Protein 5THQ (pdb70)

Organism: NCBI:txid77133

Nearest PDB structures (foldseek):
  5thq-assembly2_D  TM=1.003E+00  e=5.890E-51  uncultured bacterium
  5tii-assembly1_B  TM=9.950E-01  e=1.674E-48  uncultured bacterium
  5tii-assembly2_D  TM=9.959E-01  e=3.265E-48  uncultured bacterium
  5tii-assembly1_A  TM=1.002E+00  e=1.320E-47  uncultured bacterium
  5tii-assembly1_C  TM=9.992E-01  e=3.941E-47  uncultured bacterium

Radius of gyration: 43.69 Å; Cα contacts (8 Å, |Δi|>4): 4883; chains: 8; bounding box: 126×125×75 Å

InterPro domains:
  IPR002347 Short-chain dehydrogenase/reductase SDR [PF13561] (19-251)
  IPR002347 Short-chain dehydrogenase/reductase SDR [PR00080] (86-97)
  IPR002347 Short-chain dehydrogenase/reductase SDR [PR00080] (137-145)
  IPR002347 Short-chain dehydrogenase/reductase SDR [PR00080] (157-176)
  IPR002347 Short-chain dehydrogenase/reductase SDR [PR00081] (11-28)
  IPR002347 Short-chain dehydrogenase/reductase SDR [PR00081] (86-97)
  IPR002347 Short-chain dehydrogenase/reductase SDR [PR00081] (131-147)
  IPR002347 Short-chain dehydrogenase/reductase SDR [PR00081] (157-176)
  IPR002347 Short-chain dehydrogenase/reductase SDR [PR00081] (178-195)
  IPR002347 Short-chain dehydrogenase/reductase SDR [PR00081] (215-235)
  IPR020904 Short-chain dehydrogenase/reductase, conserved site [PS00061] (144-172)
  IPR036291 NAD(P)-binding domain superfamily [SSF51735] (8-251)
  IPR050259 Short-chain dehydrogenases/reductases [PTHR42879] (7-252)

Structure (mmCIF, N/CA/C/O backbone):
data_5THQ
#
_entry.id   5THQ
#
_cell.length_a   105.340
_cell.length_b   86.540
_cell.length_c   106.970
_cell.angle_alpha   90.00
_cell.angle_beta   108.80
_cell.angle_gamma   90.00
#
_symmetry.space_group_name_H-M   'P 1 21 1'
#
loop_
_entity.id
_entity.type
_entity.pdbx_description
1 polymer '3-oxoacyl-ACP reductase'
2 non-polymer 'NADPH DIHYDRO-NICOTINAMIDE-ADENINE-DINUCLEOTIDE PHOSPHATE'
3 water water
#
loop_
_atom_site.group_PDB
_atom_site.id
_atom_site.type_symbol
_atom_site.label_atom_id
_atom_site.label_alt_id
_atom_site.label_comp_id
_atom_site.label_asym_id
_atom_site.label_entity_id
_atom_site.label_seq_id
_atom_site.pdbx_PDB_ins_code
_atom_site.Cartn_x
_atom_site.Cartn_y
_atom_site.Cartn_z
_atom_site.occupancy
_atom_site.B_iso_or_equiv
_atom_site.auth_seq_id
_atom_site.auth_comp_id
_atom_site.auth_asym_id
_atom_site.auth_atom_id
_atom_site.pdbx_PDB_model_num
ATOM 1 N N . LEU A 1 25 ? -24.845 78.974 -36.078 1.00 30.32 5 LEU G N 1
ATOM 2 C CA . LEU A 1 25 ? -26.100 78.748 -35.318 1.00 35.53 5 LEU G CA 1
ATOM 3 C C . LEU A 1 25 ? -26.001 77.534 -34.417 1.00 34.12 5 LEU G C 1
ATOM 4 O O . LEU A 1 25 ? -26.524 77.535 -33.296 1.00 32.28 5 LEU G O 1
ATOM 9 N N . GLY A 1 26 ? -25.365 76.482 -34.929 1.00 31.32 6 GLY G N 1
ATOM 10 C CA . GLY A 1 26 ? -25.132 75.284 -34.143 1.00 35.41 6 GLY G CA 1
ATOM 11 C C . GLY A 1 26 ? -26.374 74.595 -33.620 1.00 32.37 6 GLY G C 1
ATOM 12 O O . GLY A 1 26 ? -26.453 74.304 -32.426 1.00 33.88 6 GLY G O 1
ATOM 13 N N . LEU A 1 27 ? -27.368 74.365 -34.476 1.00 34.66 7 LEU G N 1
ATOM 14 C CA . LEU A 1 27 ? -28.619 73.761 -34.026 1.00 34.29 7 LEU G CA 1
ATOM 15 C C . LEU A 1 27 ? -28.647 72.241 -34.122 1.00 33.84 7 LEU G C 1
ATOM 16 O O . LEU A 1 27 ? -29.429 71.612 -33.398 1.00 33.22 7 LEU G O 1
ATOM 21 N N . ARG A 1 28 ? -27.831 71.636 -34.983 1.00 33.28 8 ARG G N 1
ATOM 22 C CA . ARG A 1 28 ? -27.903 70.190 -35.186 1.00 35.15 8 ARG G CA 1
ATOM 23 C C . ARG A 1 28 ? -27.662 69.444 -33.884 1.00 33.26 8 ARG G C 1
ATOM 24 O O . ARG A 1 28 ? -26.660 69.674 -33.200 1.00 34.54 8 ARG G O 1
ATOM 32 N N . GLY A 1 29 ? -28.594 68.553 -33.540 1.00 32.46 9 GLY G N 1
ATOM 33 C CA . GLY A 1 29 ? -28.499 67.721 -32.356 1.00 32.20 9 GLY G CA 1
ATOM 34 C C . GLY A 1 29 ? -29.336 68.186 -31.184 1.00 34.28 9 GLY G C 1
ATOM 35 O O . GLY A 1 29 ? -29.578 67.395 -30.258 1.00 34.95 9 GLY G O 1
ATOM 36 N N . LYS A 1 30 ? -29.798 69.437 -31.202 1.00 29.50 10 LYS G N 1
ATOM 37 C CA . LYS A 1 30 ? -30.664 69.933 -30.140 1.00 36.07 10 LYS G CA 1
ATOM 38 C C . LYS A 1 30 ? -32.021 69.217 -30.162 1.00 30.98 10 LYS G C 1
ATOM 39 O O . LYS A 1 30 ? -32.434 68.610 -31.156 1.00 29.69 10 LYS G O 1
ATOM 45 N N . LYS A 1 31 ? -32.718 69.293 -29.044 1.00 31.00 11 LYS G N 1
ATOM 46 C CA . LYS A 1 31 ? -34.056 68.736 -28.930 1.00 34.96 11 LYS G CA 1
ATOM 47 C C . LYS A 1 31 ? -35.030 69.876 -28.647 1.00 31.55 11 LYS G C 1
ATOM 48 O O . LYS A 1 31 ? -34.797 70.691 -27.736 1.00 33.46 11 LYS G O 1
ATOM 54 N N . ALA A 1 32 ? -36.107 69.947 -29.440 1.00 30.90 12 ALA G N 1
ATOM 55 C CA . ALA A 1 32 ? -37.076 71.035 -29.361 1.00 31.08 12 ALA G CA 1
ATOM 56 C C . ALA A 1 32 ? -38.484 70.482 -29.230 1.00 29.90 12 ALA G C 1
ATOM 57 O O . ALA A 1 32 ? -38.791 69.406 -29.735 1.00 31.06 12 ALA G O 1
ATOM 59 N N . LEU A 1 33 ? -39.329 71.234 -28.533 1.00 30.40 13 LEU G N 1
ATOM 60 C CA . LEU A 1 33 ? -40.766 71.004 -28.450 1.00 29.08 13 LEU G CA 1
ATOM 61 C C . LEU A 1 33 ? -41.484 72.201 -29.057 1.00 31.81 13 LEU G C 1
ATOM 62 O O . LEU A 1 33 ? -41.274 73.331 -28.620 1.00 29.20 13 LEU G O 1
ATOM 67 N N . VAL A 1 34 ? -42.355 71.959 -30.027 1.00 33.60 14 VAL G N 1
ATOM 68 C CA . VAL A 1 34 ? -43.100 73.016 -30.698 1.00 28.12 14 VAL G CA 1
ATOM 69 C C . VAL A 1 34 ? -44.579 72.661 -30.592 1.00 29.62 14 VAL G C 1
ATOM 70 O O . VAL A 1 34 ? -45.017 71.664 -31.175 1.00 29.47 14 VAL G O 1
ATOM 74 N N . THR A 1 35 ? -45.356 73.465 -29.865 1.00 29.26 15 THR G N 1
ATOM 75 C CA . THR A 1 35 ? -46.781 73.158 -29.792 1.00 31.27 15 THR G CA 1
ATOM 76 C C . THR A 1 35 ? -47.530 73.672 -31.019 1.00 30.97 15 THR G C 1
ATOM 77 O O . THR A 1 35 ? -47.179 74.692 -31.609 1.00 31.70 15 THR G O 1
ATOM 81 N N . GLY A 1 36 ? -48.558 72.929 -31.414 1.00 30.82 16 GLY G N 1
ATOM 82 C CA . GLY A 1 36 ? -49.370 73.309 -32.550 1.00 32.43 16 GLY G CA 1
ATOM 83 C C . GLY A 1 36 ? -48.618 73.277 -33.861 1.00 30.67 16 GLY G C 1
ATOM 84 O O . GLY A 1 36 ? -48.580 74.265 -34.597 1.00 32.20 16 GLY G O 1
ATOM 85 N N . GLY A 1 37 ? -48.033 72.133 -34.179 1.00 32.32 17 GLY G N 1
ATOM 86 C CA . GLY A 1 37 ? -47.161 72.030 -35.319 1.00 32.58 17 GLY G CA 1
ATOM 87 C C . GLY A 1 37 ? -47.766 71.476 -36.573 1.00 33.72 17 GLY G C 1
ATOM 88 O O . GLY A 1 37 ? -47.049 71.334 -37.565 1.00 30.94 17 GLY G O 1
ATOM 89 N N . SER A 1 38 ? -49.063 71.176 -36.594 1.00 32.11 18 SER G N 1
ATOM 90 C CA . SER A 1 38 ? -49.591 70.493 -37.769 1.00 31.42 18 SER G CA 1
ATOM 91 C C . SER A 1 38 ? -49.900 71.444 -38.912 1.00 31.07 18 SER G C 1
ATOM 92 O O . SER A 1 38 ? -49.927 71.004 -40.064 1.00 31.49 18 SER G O 1
ATOM 95 N N . ARG A 1 39 ? -50.152 72.719 -38.622 1.00 30.58 19 ARG G N 1
ATOM 96 C CA . ARG A 1 39 ? -50.580 73.694 -39.616 1.00 32.93 19 ARG G CA 1
ATOM 97 C C . ARG A 1 39 ? -49.873 75.010 -39.355 1.00 31.12 19 ARG G C 1
ATOM 98 O O . ARG A 1 39 ? -49.386 75.257 -38.253 1.00 29.49 19 ARG G O 1
ATOM 106 N N . GLY A 1 40 ? -49.852 75.859 -40.386 1.00 31.65 20 GLY G N 1
ATOM 107 C CA . GLY A 1 40 ? -49.479 77.251 -40.242 1.00 29.29 20 GLY G CA 1
ATOM 108 C C . GLY A 1 40 ? -48.062 77.477 -39.745 1.00 29.86 20 GLY G C 1
ATOM 109 O O . GLY A 1 40 ? -47.093 76.813 -40.161 1.00 25.81 20 GLY G O 1
ATOM 110 N N . VAL A 1 41 ? -47.948 78.450 -38.830 1.00 29.35 21 VAL G N 1
ATOM 111 C CA . VAL A 1 41 ? -46.642 78.865 -38.328 1.00 32.90 21 VAL G CA 1
ATOM 112 C C . VAL A 1 41 ? -45.924 77.683 -37.689 1.00 28.84 21 VAL G C 1
ATOM 113 O O . VAL A 1 41 ? -44.727 77.445 -37.926 1.00 27.30 21 VAL G O 1
ATOM 117 N N . GLY A 1 42 ? -46.643 76.928 -36.866 1.00 28.73 22 GLY G N 1
ATOM 118 C CA . GLY A 1 42 ? -46.010 75.825 -36.173 1.00 28.00 22 GLY G CA 1
ATOM 119 C C . GLY A 1 42 ? -45.451 74.793 -37.131 1.00 27.83 22 GLY G C 1
ATOM 120 O O . GLY A 1 42 ? -44.317 74.351 -36.977 1.00 28.50 22 GLY G O 1
ATOM 121 N N . ARG A 1 43 ? -46.202 74.467 -38.181 1.00 26.79 23 ARG G N 1
ATOM 122 C CA . ARG A 1 43 ? -45.710 73.507 -39.159 1.00 28.21 23 ARG G CA 1
ATOM 123 C C . ARG A 1 43 ? -44.432 73.996 -39.818 1.00 31.14 23 ARG G C 1
ATOM 124 O O . ARG A 1 43 ? -43.481 73.217 -39.993 1.00 31.78 23 ARG G O 1
ATOM 132 N N . GLY A 1 44 ? -44.385 75.282 -40.189 1.00 28.15 24 GLY G N 1
ATOM 133 C CA . GLY A 1 44 ? -43.162 75.794 -40.789 1.00 29.37 24 GLY G CA 1
ATOM 134 C C . GLY A 1 44 ? -41.978 75.721 -39.841 1.00 28.32 24 GLY G C 1
ATOM 135 O O . GLY A 1 44 ? -40.866 75.352 -40.236 1.00 31.49 24 GLY G O 1
ATOM 136 N N . VAL A 1 45 ? -42.212 76.027 -38.566 1.00 26.22 25 VAL G N 1
ATOM 137 C CA . VAL A 1 45 ? -41.127 75.998 -37.596 1.00 26.04 25 VAL G CA 1
ATOM 138 C C . VAL A 1 45 ? -40.672 74.562 -37.349 1.00 29.73 25 VAL G C 1
ATOM 139 O O . VAL A 1 45 ? -39.472 74.284 -37.219 1.00 28.87 25 VAL G O 1
ATOM 143 N N . VAL A 1 46 ? -41.625 73.640 -37.242 1.00 29.88 26 VAL G N 1
ATOM 144 C CA . VAL A 1 46 ? -41.298 72.230 -37.073 1.00 29.69 26 VAL G CA 1
ATOM 145 C C . VAL A 1 46 ? -40.413 71.754 -38.213 1.00 27.38 26 VAL G C 1
ATOM 146 O O . VAL A 1 46 ? -39.316 71.235 -37.990 1.00 26.26 26 VAL G O 1
ATOM 150 N N . LEU A 1 47 ? -40.865 71.953 -39.453 1.00 28.18 27 LEU G N 1
ATOM 151 C CA . LEU A 1 47 ? -40.133 71.415 -40.592 1.00 31.53 27 LEU G CA 1
ATOM 152 C C . LEU A 1 47 ? -38.765 72.063 -40.746 1.00 30.91 27 LEU G C 1
ATOM 153 O O . LEU A 1 47 ? -37.786 71.373 -41.046 1.00 29.82 27 LEU G O 1
ATOM 158 N N . ALA A 1 48 ? -38.675 73.380 -40.538 1.00 32.20 28 ALA G N 1
ATOM 159 C CA . ALA A 1 48 ? -37.390 74.065 -40.669 1.00 32.81 28 ALA G CA 1
ATOM 160 C C . ALA A 1 48 ? -36.413 73.610 -39.586 1.00 31.77 28 ALA G C 1
ATOM 161 O O . ALA A 1 48 ? -35.220 73.418 -39.850 1.00 28.36 28 ALA G O 1
ATOM 163 N N . LEU A 1 49 ? -36.891 73.451 -38.352 1.00 28.85 29 LEU G N 1
ATOM 164 C CA . LEU A 1 49 ? -35.991 72.951 -37.325 1.00 28.09 29 LEU G CA 1
ATOM 165 C C . LEU A 1 49 ? -35.566 71.525 -37.627 1.00 32.98 29 LEU G C 1
ATOM 166 O O . LEU A 1 49 ? -34.386 71.181 -37.484 1.00 34.44 29 LEU G O 1
ATOM 171 N N . ALA A 1 50 ? -36.502 70.698 -38.107 1.00 30.04 30 ALA G N 1
ATOM 172 C CA . ALA A 1 50 ? -36.180 69.303 -38.406 1.00 35.26 30 ALA G CA 1
ATOM 173 C C . ALA A 1 50 ? -35.126 69.213 -39.509 1.00 32.65 30 ALA G C 1
ATOM 174 O O . ALA A 1 50 ? -34.141 68.476 -39.387 1.00 32.73 30 ALA G O 1
ATOM 176 N N . ARG A 1 51 ? -35.308 69.984 -40.584 1.00 29.41 31 ARG G N 1
ATOM 177 C CA . ARG A 1 51 ? -34.357 69.971 -41.687 1.00 35.25 31 ARG G CA 1
ATOM 178 C C . ARG A 1 51 ? -32.996 70.495 -41.285 1.00 32.96 31 ARG G C 1
ATOM 179 O O . ARG A 1 51 ? -32.016 70.154 -41.939 1.00 36.95 31 ARG G O 1
ATOM 187 N N . ALA A 1 52 ? -32.913 71.285 -40.216 1.00 31.68 32 ALA G N 1
ATOM 188 C CA . ALA A 1 52 ? -31.628 71.701 -39.683 1.00 35.17 32 ALA G CA 1
ATOM 189 C C . ALA A 1 52 ? -31.020 70.661 -38.763 1.00 34.79 32 ALA G C 1
ATOM 190 O O . ALA A 1 52 ? -29.974 70.921 -38.185 1.00 34.52 32 ALA G O 1
ATOM 192 N N . GLY A 1 53 ? -31.632 69.490 -38.616 1.00 38.33 33 GLY G N 1
ATOM 193 C CA . GLY A 1 53 ? -31.056 68.469 -37.767 1.00 32.25 33 GLY G CA 1
ATOM 194 C C . GLY A 1 53 ? -31.432 68.591 -36.318 1.00 35.19 33 GLY G C 1
ATOM 195 O O . GLY A 1 53 ? -30.708 68.081 -35.454 1.00 34.29 33 GLY G O 1
ATOM 196 N N . VAL A 1 54 ? -32.509 69.302 -36.021 1.00 33.08 34 VAL G N 1
ATOM 197 C CA . VAL A 1 54 ? -33.055 69.373 -34.679 1.00 31.16 34 VAL G CA 1
ATOM 198 C C . VAL A 1 54 ? -34.091 68.260 -34.538 1.00 34.73 34 VAL G C 1
ATOM 199 O O . VAL A 1 54 ? -34.933 68.076 -35.430 1.00 32.14 34 VAL G O 1
ATOM 203 N N . ASP A 1 55 ? -34.039 67.525 -33.421 1.00 31.12 35 ASP G N 1
ATOM 204 C CA . ASP A 1 55 ? -35.088 66.563 -33.074 1.00 36.89 35 ASP G CA 1
ATOM 205 C C . ASP A 1 55 ? -36.295 67.331 -32.548 1.00 34.33 35 ASP G C 1
ATOM 206 O O . ASP A 1 55 ? -36.182 68.077 -31.566 1.00 28.86 35 ASP G O 1
ATOM 211 N N . VAL A 1 56 ? -37.431 67.187 -33.232 1.00 33.06 36 VAL G N 1
ATOM 212 C CA . VAL A 1 56 ? -38.614 68.003 -32.985 1.00 34.82 36 VAL G CA 1
ATOM 213 C C . VAL A 1 56 ? -39.735 67.133 -32.437 1.00 34.51 36 VAL G C 1
ATOM 214 O O . VAL A 1 56 ? -40.152 66.158 -33.074 1.00 34.91 36 VAL G O 1
ATOM 218 N N . PHE A 1 57 ? -40.257 67.529 -31.285 1.00 37.13 37 PHE G N 1
ATOM 219 C CA . PHE A 1 57 ? -41.488 67.004 -30.716 1.00 36.71 37 PHE G CA 1
ATOM 220 C C . PHE A 1 57 ? -42.586 68.047 -30.912 1.00 35.51 37 PHE G C 1
ATOM 221 O O . PHE A 1 57 ? -42.397 69.218 -30.568 1.00 36.68 37 PHE G O 1
ATOM 229 N N . THR A 1 58 ? -43.721 67.648 -31.479 1.00 36.12 38 THR G N 1
ATOM 230 C CA . THR A 1 58 ? -44.810 68.601 -31.650 1.00 36.57 38 THR G CA 1
ATOM 231 C C . THR A 1 58 ? -46.115 67.947 -31.233 1.00 38.37 38 THR G C 1
ATOM 232 O O . THR A 1 58 ? -46.172 66.752 -30.931 1.00 37.37 38 THR G O 1
ATOM 236 N N . CYS A 1 59 ? -47.143 68.776 -31.099 1.00 34.61 39 CYS G N 1
ATOM 237 C CA . CYS A 1 59 ? -48.471 68.298 -30.765 1.00 37.78 39 CYS G CA 1
ATOM 238 C C . CYS A 1 59 ? -49.507 69.101 -31.535 1.00 40.58 39 CYS G C 1
ATOM 239 O O . CYS A 1 59 ? -49.214 70.135 -32.146 1.00 37.18 39 CYS G O 1
ATOM 242 N N . TYR A 1 60 ? -50.737 68.605 -31.474 1.00 38.66 40 TYR G N 1
ATOM 243 C CA . TYR A 1 60 ? -51.887 69.165 -32.170 1.00 42.34 40 TYR G CA 1
ATOM 244 C C . TYR A 1 60 ? -53.139 68.629 -31.488 1.00 40.29 40 TYR G C 1
ATOM 245 O O . TYR A 1 60 ? -53.086 67.672 -30.709 1.00 40.39 40 TYR G O 1
ATOM 254 N N . ARG A 1 61 ? -54.267 69.268 -31.779 1.00 45.01 41 ARG G N 1
ATOM 255 C CA . ARG A 1 61 ? -55.500 68.962 -31.057 1.00 48.34 41 ARG G CA 1
ATOM 256 C C . ARG A 1 61 ? -56.360 67.897 -31.749 1.00 52.40 41 ARG G C 1
ATOM 257 O O . ARG A 1 61 ? -56.849 66.986 -31.088 1.00 46.07 41 ARG G O 1
ATOM 265 N N . GLU A 1 62 ? -56.522 67.924 -33.073 1.00 56.93 42 GLU G N 1
ATOM 266 C CA . GLU A 1 62 ? -57.364 66.945 -33.766 1.00 54.08 42 GLU G CA 1
ATOM 267 C C . GLU A 1 62 ? -56.515 66.218 -34.818 1.00 53.59 42 GLU G C 1
ATOM 268 O O . GLU A 1 62 ? -55.767 66.869 -35.562 1.00 50.84 42 GLU G O 1
ATOM 274 N N . GLU A 1 63 ? -56.678 64.879 -34.968 1.00 50.97 43 GLU G N 1
ATOM 275 C CA . GLU A 1 63 ? -56.043 64.208 -36.110 1.00 48.12 43 GLU G CA 1
ATOM 276 C C . GLU A 1 63 ? -56.665 64.685 -37.416 1.00 47.54 43 GLU G C 1
ATOM 277 O O . GLU A 1 63 ? -57.887 64.751 -37.579 1.00 51.79 43 GLU G O 1
ATOM 283 N N . SER A 1 64 ? -55.823 64.951 -38.381 1.00 42.63 44 SER G N 1
ATOM 284 C CA . SER A 1 64 ? -56.345 65.501 -39.601 1.00 40.51 44 SER G CA 1
ATOM 285 C C . SER A 1 64 ? -55.389 65.150 -40.722 1.00 34.70 44 SER G C 1
ATOM 286 O O . SER A 1 64 ? -54.387 64.461 -40.517 1.00 35.36 44 SER G O 1
ATOM 289 N N . ASP A 1 65 ? -55.729 65.613 -41.918 1.00 32.47 45 ASP G N 1
ATOM 290 C CA . ASP A 1 65 ? -54.800 65.504 -43.026 1.00 41.82 45 ASP G CA 1
ATOM 291 C C . ASP A 1 65 ? -53.471 66.138 -42.667 1.00 37.28 45 ASP G C 1
ATOM 292 O O . ASP A 1 65 ? -52.410 65.593 -42.991 1.00 38.33 45 ASP G O 1
ATOM 297 N N . ALA A 1 66 ? -53.513 67.276 -41.969 1.00 33.32 46 ALA G N 1
ATOM 298 C CA . ALA A 1 66 ? -52.295 68.034 -41.722 1.00 35.72 46 ALA G CA 1
ATOM 299 C C . ALA A 1 66 ? -51.357 67.282 -40.786 1.00 33.81 46 ALA G C 1
ATOM 300 O O . ALA A 1 66 ? -50.148 67.240 -41.017 1.00 33.24 46 ALA G O 1
ATOM 302 N N . SER A 1 67 ? -51.888 66.688 -39.726 1.00 33.49 47 SER G N 1
ATOM 303 C CA . SER A 1 67 ? -51.028 65.964 -38.802 1.00 32.49 47 SER G CA 1
ATOM 304 C C . SER A 1 67 ? -50.462 64.697 -39.433 1.00 33.30 47 SER G C 1
ATOM 305 O O . SER A 1 67 ? -49.303 64.341 -39.180 1.00 34.88 47 SER G O 1
ATOM 308 N N . ALA A 1 68 ? -51.273 63.980 -40.223 1.00 33.22 48 ALA G N 1
ATOM 309 C CA . ALA A 1 68 ? -50.792 62.756 -40.865 1.00 33.76 48 ALA G CA 1
ATOM 310 C C . ALA A 1 68 ? -49.710 63.063 -41.892 1.00 30.41 48 ALA G C 1
ATOM 311 O O . ALA A 1 68 ? -48.681 62.376 -41.953 1.00 30.44 48 ALA G O 1
ATOM 313 N N . SER A 1 69 ? -49.953 64.066 -42.739 1.00 29.74 49 SER G N 1
ATOM 314 C CA . SER A 1 69 ? -48.950 64.461 -43.717 1.00 31.32 49 SER G CA 1
ATOM 315 C C . SER A 1 69 ? -47.722 65.033 -43.021 1.00 34.04 49 SER G C 1
ATOM 316 O O . SER A 1 69 ? -46.586 64.810 -43.464 1.00 33.15 49 SER G O 1
ATOM 319 N N . LEU A 1 70 ? -47.922 65.742 -41.906 1.00 30.03 50 LEU G N 1
ATOM 320 C CA . LEU A 1 70 ? -46.775 66.199 -41.136 1.00 30.05 50 LEU G CA 1
ATOM 321 C C . LEU A 1 70 ? -45.919 65.014 -40.719 1.00 31.37 50 LEU G C 1
ATOM 322 O O . LEU A 1 70 ? -44.702 64.996 -40.954 1.00 30.02 50 LEU G O 1
ATOM 327 N N . ALA A 1 71 ? -46.555 63.991 -40.128 1.00 31.50 51 ALA G N 1
ATOM 328 C CA . ALA A 1 71 ? -45.835 62.783 -39.718 1.00 32.19 51 ALA G CA 1
ATOM 329 C C . ALA A 1 71 ? -45.110 62.115 -40.898 1.00 28.10 51 ALA G C 1
ATOM 330 O O . ALA A 1 71 ? -43.977 61.637 -40.748 1.00 30.87 51 ALA G O 1
ATOM 332 N N . ARG A 1 72 ? -45.722 62.107 -42.088 1.00 30.03 52 ARG G N 1
ATOM 333 C CA . ARG A 1 72 ? -45.015 61.571 -43.259 1.00 34.36 52 ARG G CA 1
ATOM 334 C C . ARG A 1 72 ? -43.775 62.405 -43.646 1.00 35.68 52 ARG G C 1
ATOM 335 O O . ARG A 1 72 ? -42.716 61.830 -43.893 1.00 34.11 52 ARG G O 1
ATOM 343 N N . GLU A 1 73 ? -43.833 63.748 -43.689 1.00 35.80 53 GLU G N 1
ATOM 344 C CA . GLU A 1 73 ? -42.541 64.410 -43.954 1.00 40.13 53 GLU G CA 1
ATOM 345 C C . GLU A 1 73 ? -41.527 64.249 -42.843 1.00 33.43 53 GLU G C 1
ATOM 346 O O . GLU A 1 73 ? -40.329 64.160 -43.128 1.00 39.50 53 GLU G O 1
ATOM 352 N N . LEU A 1 74 ? -41.958 64.174 -41.591 1.00 33.97 54 LEU G N 1
ATOM 353 C CA . LEU A 1 74 ? -40.943 64.028 -40.557 1.00 39.85 54 LEU G CA 1
ATOM 354 C C . LEU A 1 74 ? -40.245 62.671 -40.682 1.00 36.84 54 LEU G C 1
ATOM 355 O O . LEU A 1 74 ? -39.028 62.581 -40.491 1.00 40.28 54 LEU G O 1
ATOM 360 N N . LYS A 1 75 ? -40.967 61.614 -41.068 1.00 35.03 55 LYS G N 1
ATOM 361 C CA . LYS A 1 75 ? -40.252 60.348 -41.195 1.00 38.70 55 LYS G CA 1
ATOM 362 C C . LYS A 1 75 ? -39.442 60.305 -42.476 1.00 41.73 55 LYS G C 1
ATOM 363 O O . LYS A 1 75 ? -38.444 59.580 -42.549 1.00 36.81 55 LYS G O 1
ATOM 369 N N . GLN A 1 76 ? -39.845 61.068 -43.496 1.00 42.30 56 GLN G N 1
ATOM 370 C CA . GLN A 1 76 ? -39.013 61.168 -44.691 1.00 42.48 56 GLN G CA 1
ATOM 371 C C . GLN A 1 76 ? -37.682 61.877 -44.399 1.00 44.38 56 GLN G C 1
ATOM 372 O O . GLN A 1 76 ? -36.662 61.520 -44.988 1.00 49.64 56 GLN G O 1
ATOM 378 N N . LEU A 1 77 ? -37.658 62.861 -43.492 1.00 42.93 57 LEU G N 1
ATOM 379 C CA . LEU A 1 77 ? -36.408 63.557 -43.185 1.00 45.43 57 LEU G CA 1
ATOM 380 C C . LEU A 1 77 ? -35.431 62.736 -42.374 1.00 46.67 57 LEU G C 1
ATOM 381 O O . LEU A 1 77 ? -34.222 62.980 -42.453 1.00 49.35 57 LEU G O 1
ATOM 386 N N . GLY A 1 78 ? -35.903 61.789 -41.574 1.00 48.30 58 GLY G N 1
ATOM 387 C CA . GLY A 1 78 ? -34.992 61.160 -40.646 1.00 47.48 58 GLY G CA 1
ATOM 388 C C . GLY A 1 78 ? -34.874 62.049 -39.429 1.00 48.12 58 GLY G C 1
ATOM 389 O O . GLY A 1 78 ? -35.457 63.131 -39.356 1.00 52.42 58 GLY G O 1
ATOM 390 N N . GLY A 1 79 ? -34.138 61.579 -38.437 1.00 48.81 59 GLY G N 1
ATOM 391 C CA . GLY A 1 79 ? -34.026 62.310 -37.198 1.00 45.10 59 GLY G CA 1
ATOM 392 C C . GLY A 1 79 ? -35.125 61.780 -36.299 1.00 45.80 59 GLY G C 1
ATOM 393 O O . GLY A 1 79 ? -36.025 61.063 -36.736 1.00 46.15 59 GLY G O 1
ATOM 394 N N . ASP A 1 80 ? -35.066 62.132 -35.016 1.00 45.49 60 ASP G N 1
ATOM 395 C CA . ASP A 1 80 ? -35.951 61.502 -34.035 1.00 45.69 60 ASP G CA 1
ATOM 396 C C . ASP A 1 80 ? -37.087 62.471 -33.681 1.00 44.01 60 ASP G C 1
ATOM 397 O O . ASP A 1 80 ? -37.043 63.193 -32.684 1.00 42.97 60 ASP G O 1
ATOM 402 N N . HIS A 1 81 ? -38.141 62.459 -34.504 1.00 43.89 61 HIS G N 1
ATOM 403 C CA . HIS A 1 81 ? -39.247 63.401 -34.368 1.00 42.80 61 HIS G CA 1
ATOM 404 C C . HIS A 1 81 ? -40.509 62.683 -33.904 1.00 44.65 61 HIS G C 1
ATOM 405 O O . HIS A 1 81 ? -40.723 61.507 -34.205 1.00 44.68 61 HIS G O 1
ATOM 412 N N . HIS A 1 82 ? -41.358 63.420 -33.193 1.00 40.04 62 HIS G N 1
ATOM 413 C CA . HIS A 1 82 ? -42.579 62.864 -32.640 1.00 42.72 62 HIS G CA 1
ATOM 414 C C . HIS A 1 82 ? -43.686 63.904 -32.675 1.00 40.61 62 HIS G C 1
ATOM 415 O O . HIS A 1 82 ? -43.467 65.078 -32.370 1.00 42.88 62 HIS G O 1
ATOM 422 N N . ALA A 1 83 ? -44.873 63.448 -33.036 1.00 42.91 63 ALA G N 1
ATOM 423 C CA . ALA A 1 83 ? -46.074 64.261 -33.109 1.00 44.68 63 ALA G CA 1
ATOM 424 C C . ALA A 1 83 ? -47.157 63.504 -32.369 1.00 46.11 63 ALA G C 1
ATOM 425 O O . ALA A 1 83 ? -47.485 62.377 -32.745 1.00 45.99 63 ALA G O 1
ATOM 427 N N . LEU A 1 84 ? -47.665 64.087 -31.290 1.00 45.83 64 LEU G N 1
ATOM 428 C CA . LEU A 1 84 ? -48.681 63.453 -30.473 1.00 42.40 64 LEU G CA 1
ATOM 429 C C . LEU A 1 84 ? -49.897 64.362 -30.418 1.00 48.18 64 LEU G C 1
ATOM 430 O O . LEU A 1 84 ? -49.774 65.576 -30.572 1.00 44.53 64 LEU G O 1
ATOM 435 N N . ARG A 1 85 ? -51.080 63.781 -30.196 1.00 46.40 65 ARG G N 1
ATOM 436 C CA . ARG A 1 85 ? -52.240 64.576 -29.794 1.00 47.26 65 ARG G CA 1
ATOM 437 C C . ARG A 1 85 ? -52.092 65.055 -28.380 1.00 45.37 65 ARG G C 1
ATOM 438 O O . ARG A 1 85 ? -51.791 64.266 -27.484 1.00 46.72 65 ARG G O 1
ATOM 446 N N . ALA A 1 86 ? -52.429 66.319 -28.168 1.00 43.03 66 ALA G N 1
ATOM 447 C CA . ALA A 1 86 ? -52.641 66.818 -26.818 1.00 38.81 66 ALA G CA 1
ATOM 448 C C . ALA A 1 86 ? -53.434 68.113 -26.905 1.00 39.47 66 ALA G C 1
ATOM 449 O O . ALA A 1 86 ? -52.968 69.090 -27.500 1.00 40.37 66 ALA G O 1
ATOM 451 N N . ASP A 1 87 ? -54.639 68.117 -26.354 1.00 43.32 67 ASP G N 1
ATOM 452 C CA . ASP A 1 87 ? -55.443 69.332 -26.274 1.00 40.02 67 ASP G CA 1
ATOM 453 C C . ASP A 1 87 ? -54.907 70.172 -25.117 1.00 42.17 67 ASP G C 1
ATOM 454 O O . ASP A 1 87 ? -55.087 69.817 -23.947 1.00 42.73 67 ASP G O 1
ATOM 459 N N . LEU A 1 88 ? -54.261 71.302 -25.441 1.00 40.75 68 LEU G N 1
ATOM 460 C CA . LEU A 1 88 ? -53.639 72.124 -24.402 1.00 38.02 68 LEU G CA 1
ATOM 461 C C . LEU A 1 88 ? -54.648 72.784 -23.484 1.00 37.62 68 LEU G C 1
ATOM 462 O O . LEU A 1 88 ? -54.260 73.260 -22.408 1.00 37.98 68 LEU G O 1
ATOM 467 N N . ALA A 1 89 ? -55.928 72.797 -23.862 1.00 40.41 69 ALA G N 1
ATOM 468 C CA . ALA A 1 89 ? -56.960 73.268 -22.950 1.00 38.59 69 ALA G CA 1
ATOM 469 C C . ALA A 1 89 ? -57.133 72.346 -21.751 1.00 42.16 69 ALA G C 1
ATOM 470 O O . ALA A 1 89 ? -57.674 72.788 -20.732 1.00 43.32 69 ALA G O 1
ATOM 472 N N . ASP A 1 90 ? -56.606 71.118 -21.815 1.00 42.07 70 ASP G N 1
ATOM 473 C CA . ASP A 1 90 ? -56.772 70.118 -20.758 1.00 44.15 70 ASP G CA 1
ATOM 474 C C . ASP A 1 90 ? -55.463 69.904 -20.004 1.00 44.05 70 ASP G C 1
ATOM 475 O O . ASP A 1 90 ? -54.537 69.269 -20.547 1.00 42.82 70 ASP G O 1
ATOM 480 N N . PRO A 1 91 ? -55.349 70.352 -18.751 1.00 42.33 71 PRO G N 1
ATOM 481 C CA . PRO A 1 91 ? -54.065 70.193 -18.047 1.00 44.31 71 PRO G CA 1
ATOM 482 C C . PRO A 1 91 ? -53.607 68.741 -17.966 1.00 45.69 71 PRO G C 1
ATOM 483 O O . PRO A 1 91 ? -52.395 68.471 -18.047 1.00 46.16 71 PRO G O 1
ATOM 487 N N . LYS A 1 92 ? -54.555 67.797 -17.866 1.00 50.94 72 LYS G N 1
ATOM 488 C CA . LYS A 1 92 ? -54.221 66.374 -17.821 1.00 47.92 72 LYS G CA 1
ATOM 489 C C . LYS A 1 92 ? -53.442 65.958 -19.061 1.00 46.02 72 LYS G C 1
ATOM 490 O O . LYS A 1 92 ? -52.415 65.267 -18.973 1.00 49.94 72 LYS G O 1
ATOM 496 N N . GLN A 1 93 ? -53.935 66.361 -20.238 1.00 42.88 73 GLN G N 1
ATOM 497 C CA . GLN A 1 93 ? -53.273 65.980 -21.487 1.00 44.13 73 GLN G CA 1
ATOM 498 C C . GLN A 1 93 ? -51.920 66.675 -21.642 1.00 40.68 73 GLN G C 1
ATOM 499 O O . GLN A 1 93 ? -51.017 66.137 -22.286 1.00 37.06 73 GLN G O 1
ATOM 505 N N . ILE A 1 94 ? -51.745 67.849 -21.034 1.00 41.24 74 ILE G N 1
ATOM 506 C CA . ILE A 1 94 ? -50.430 68.477 -21.057 1.00 42.72 74 ILE G CA 1
ATOM 507 C C . ILE A 1 94 ? -49.458 67.648 -20.246 1.00 41.42 74 ILE G C 1
ATOM 508 O O . ILE A 1 94 ? -48.306 67.439 -20.655 1.00 40.58 74 ILE G O 1
ATOM 513 N N . ALA A 1 95 ? -49.910 67.167 -19.081 1.00 43.42 75 ALA G N 1
ATOM 514 C CA . ALA A 1 95 ? -49.088 66.271 -18.267 1.00 42.35 75 ALA G CA 1
ATOM 515 C C . ALA A 1 95 ? -48.702 65.015 -19.039 1.00 38.85 75 ALA G C 1
ATOM 516 O O . ALA A 1 95 ? -47.540 64.588 -19.002 1.00 42.26 75 ALA G O 1
ATOM 518 N N . GLU A 1 96 ? -49.663 64.404 -19.742 1.00 42.15 76 GLU G N 1
ATOM 519 C CA . GLU A 1 96 ? -49.352 63.188 -20.483 1.00 40.96 76 GLU G CA 1
ATOM 520 C C . GLU A 1 96 ? -48.374 63.473 -21.614 1.00 43.99 76 GLU G C 1
ATOM 521 O O . GLU A 1 96 ? -47.424 62.707 -21.836 1.00 39.47 76 GLU G O 1
ATOM 527 N N . LEU A 1 97 ? -48.610 64.563 -22.358 1.00 44.52 77 LEU G N 1
ATOM 528 C CA . LEU A 1 97 ? -47.659 65.026 -23.362 1.00 40.39 77 LEU G CA 1
ATOM 529 C C . LEU A 1 97 ? -46.246 65.098 -22.800 1.00 39.43 77 LEU G C 1
ATOM 530 O O . LEU A 1 97 ? -45.291 64.636 -23.430 1.00 38.15 77 LEU G O 1
ATOM 535 N N . PHE A 1 98 ? -46.096 65.657 -21.604 1.00 36.51 78 PHE G N 1
ATOM 536 C CA . PHE A 1 98 ? -44.752 65.795 -21.072 1.00 39.64 78 PHE G CA 1
ATOM 537 C C . PHE A 1 98 ? -44.202 64.503 -20.494 1.00 44.93 78 PHE G C 1
ATOM 538 O O . PHE A 1 98 ? -42.975 64.371 -20.396 1.00 46.57 78 PHE G O 1
ATOM 546 N N . GLN A 1 99 ? -45.068 63.539 -20.149 1.00 46.77 79 GLN G N 1
ATOM 547 C CA . GLN A 1 99 ? -44.603 62.169 -19.925 1.00 48.07 79 GLN G CA 1
ATOM 548 C C . GLN A 1 99 ? -43.928 61.612 -21.175 1.00 44.22 79 GLN G C 1
ATOM 549 O O . GLN A 1 99 ? -42.814 61.070 -21.110 1.00 46.53 79 GLN G O 1
ATOM 555 N N . GLU A 1 100 ? -44.589 61.739 -22.333 1.00 42.60 80 GLU G N 1
ATOM 556 C CA . GLU A 1 100 ? -43.966 61.195 -23.538 1.00 46.69 80 GLU G CA 1
ATOM 557 C C . GLU A 1 100 ? -42.738 61.985 -23.974 1.00 46.50 80 GLU G C 1
ATOM 558 O O . GLU A 1 100 ? -41.775 61.383 -24.473 1.00 47.94 80 GLU G O 1
ATOM 564 N N . VAL A 1 101 ? -42.728 63.311 -23.790 1.00 43.79 81 VAL G N 1
ATOM 565 C CA . VAL A 1 101 ? -41.517 64.073 -24.114 1.00 42.96 81 VAL G CA 1
ATOM 566 C C . VAL A 1 101 ? -40.368 63.639 -23.214 1.00 42.60 81 VAL G C 1
ATOM 567 O O . VAL A 1 101 ? -39.233 63.435 -23.677 1.00 41.92 81 VAL G O 1
ATOM 571 N N . GLY A 1 102 ? -40.652 63.460 -21.920 1.00 42.97 82 GLY G N 1
ATOM 572 C CA . GLY A 1 102 ? -39.617 63.019 -21.003 1.00 42.43 82 GLY G CA 1
ATOM 573 C C . GLY A 1 102 ? -39.065 61.655 -21.371 1.00 50.37 82 GLY G C 1
ATOM 574 O O . GLY A 1 102 ? -37.859 61.418 -21.271 1.00 49.48 82 GLY G O 1
ATOM 575 N N . ARG A 1 103 ? -39.928 60.763 -21.873 1.00 48.16 83 ARG G N 1
ATOM 576 C CA . ARG A 1 103 ? -39.480 59.410 -22.180 1.00 47.62 83 ARG G CA 1
ATOM 577 C C . ARG A 1 103 ? -38.727 59.299 -23.502 1.00 51.10 83 ARG G C 1
ATOM 578 O O . ARG A 1 103 ? -37.751 58.546 -23.585 1.00 52.43 83 ARG G O 1
ATOM 586 N N . ARG A 1 104 ? -39.167 59.989 -24.559 1.00 48.86 84 ARG G N 1
ATOM 587 C CA . ARG A 1 104 ? -38.467 59.859 -25.842 1.00 47.41 84 ARG G CA 1
ATOM 588 C C . ARG A 1 104 ? -37.234 60.758 -25.957 1.00 46.04 84 ARG G C 1
ATOM 589 O O . ARG A 1 104 ? -36.271 60.389 -26.633 1.00 45.95 84 ARG G O 1
ATOM 597 N N . PHE A 1 105 ? -37.246 61.932 -25.339 1.00 46.74 85 PHE G N 1
ATOM 598 C CA . PHE A 1 105 ? -36.147 62.883 -25.462 1.00 40.43 85 PHE G CA 1
ATOM 599 C C . PHE A 1 105 ? -35.265 62.928 -24.222 1.00 42.70 85 PHE G C 1
ATOM 600 O O . PHE A 1 105 ? -34.044 63.062 -24.334 1.00 44.11 85 PHE G O 1
ATOM 608 N N . GLY A 1 106 ? -35.872 62.855 -23.042 1.00 46.99 86 GLY G N 1
ATOM 609 C CA . GLY A 1 106 ? -35.157 62.917 -21.782 1.00 43.30 86 GLY G CA 1
ATOM 610 C C . GLY A 1 106 ? -34.822 64.332 -21.356 1.00 46.02 86 GLY G C 1
ATOM 611 O O . GLY A 1 106 ? -34.958 64.678 -20.178 1.00 47.17 86 GLY G O 1
ATOM 612 N N . THR A 1 107 ? -34.425 65.174 -22.310 1.00 46.56 87 THR G N 1
ATOM 613 C CA . THR A 1 107 ? -34.134 66.582 -22.053 1.00 46.48 87 THR G CA 1
ATOM 614 C C . THR A 1 107 ? -34.615 67.409 -23.236 1.00 40.73 87 THR G C 1
ATOM 615 O O . THR A 1 107 ? -34.912 66.883 -24.312 1.00 41.84 87 THR G O 1
ATOM 619 N N . LEU A 1 108 ? -34.653 68.722 -23.039 1.00 42.80 88 LEU G N 1
ATOM 620 C CA . LEU A 1 108 ? -34.993 69.664 -24.095 1.00 39.64 88 LEU G CA 1
ATOM 621 C C . LEU A 1 108 ? -33.983 70.800 -24.148 1.00 39.06 88 LEU G C 1
ATOM 622 O O . LEU A 1 108 ? -33.398 71.200 -23.137 1.00 41.22 88 LEU G O 1
ATOM 627 N N . ASP A 1 109 ? -33.779 71.323 -25.342 1.00 33.06 89 ASP G N 1
ATOM 628 C CA . ASP A 1 109 ? -33.039 72.563 -25.471 1.00 33.64 89 ASP G CA 1
ATOM 629 C C . ASP A 1 109 ? -33.931 73.749 -25.828 1.00 33.09 89 ASP G C 1
ATOM 630 O O . ASP A 1 109 ? -33.684 74.855 -25.346 1.00 29.16 89 ASP G O 1
ATOM 635 N N . VAL A 1 110 ? -35.019 73.527 -26.568 1.00 32.08 90 VAL G N 1
ATOM 636 C CA . VAL A 1 110 ? -35.855 74.615 -27.064 1.00 32.33 90 VAL G CA 1
ATOM 637 C C . VAL A 1 110 ? -37.323 74.295 -26.791 1.00 28.44 90 VAL G C 1
ATOM 638 O O . VAL A 1 110 ? -37.765 73.164 -27.004 1.00 25.54 90 VAL G O 1
ATOM 642 N N . VAL A 1 111 ? -38.087 75.296 -26.343 1.00 29.44 91 VAL G N 1
ATOM 643 C CA . VAL A 1 111 ? -39.545 75.191 -26.274 1.00 25.45 91 VAL G CA 1
ATOM 644 C C . VAL A 1 111 ? -40.160 76.333 -27.076 1.00 27.88 91 VAL G C 1
ATOM 645 O O . VAL A 1 111 ? -39.838 77.499 -26.849 1.00 29.05 91 VAL G O 1
ATOM 649 N N . VAL A 1 112 ? -41.081 76.005 -27.974 1.00 27.22 92 VAL G N 1
ATOM 650 C CA . VAL A 1 112 ? -41.820 76.989 -28.735 1.00 26.57 92 VAL G CA 1
ATOM 651 C C . VAL A 1 112 ? -43.301 76.843 -28.396 1.00 27.33 92 VAL G C 1
ATOM 652 O O . VAL A 1 112 ? -43.974 75.914 -28.873 1.00 27.46 92 VAL G O 1
ATOM 656 N N . ASN A 1 113 ? -43.809 77.784 -27.593 1.00 28.52 93 ASN G N 1
ATOM 657 C CA . ASN A 1 113 ? -45.234 77.945 -27.325 1.00 28.07 93 ASN G CA 1
ATOM 658 C C . ASN A 1 113 ? -45.842 78.606 -28.535 1.00 26.14 93 ASN G C 1
ATOM 659 O O . ASN A 1 113 ? -45.855 79.832 -28.660 1.00 27.04 93 ASN G O 1
ATOM 664 N N . ASN A 1 114 ? -46.364 77.788 -29.432 1.00 29.94 94 ASN G N 1
ATOM 665 C CA . ASN A 1 114 ? -46.975 78.279 -30.655 1.00 28.97 94 ASN G CA 1
ATOM 666 C C . ASN A 1 114 ? -48.469 78.027 -30.732 1.00 27.92 94 ASN G C 1
ATOM 667 O O . ASN A 1 114 ? -49.181 78.840 -31.322 1.00 27.09 94 ASN G O 1
ATOM 672 N N . ALA A 1 115 ? -48.976 76.956 -30.124 1.00 28.54 95 ALA G N 1
ATOM 673 C CA . ALA A 1 115 ? -50.401 76.658 -30.281 1.00 34.91 95 ALA G CA 1
ATOM 674 C C . ALA A 1 115 ? -51.244 77.839 -29.802 1.00 34.73 95 ALA G C 1
ATOM 675 O O . ALA A 1 115 ? -50.994 78.424 -28.739 1.00 29.95 95 ALA G O 1
ATOM 677 N N . GLY A 1 116 ? -52.223 78.208 -30.618 1.00 35.42 96 GLY G N 1
ATOM 678 C CA . GLY A 1 116 ? -53.087 79.323 -30.297 1.00 29.77 96 GLY G CA 1
ATOM 679 C C . GLY A 1 116 ? -54.352 79.226 -31.108 1.00 32.19 96 GLY G C 1
ATOM 680 O O . GLY A 1 116 ? -54.381 78.600 -32.173 1.00 33.16 96 GLY G O 1
ATOM 681 N N . VAL A 1 117 ? -55.418 79.817 -30.577 1.00 30.18 97 VAL G N 1
ATOM 682 C CA . VAL A 1 117 ? -56.708 79.890 -31.243 1.00 29.86 97 VAL G CA 1
ATOM 683 C C . VAL A 1 117 ? -57.196 81.332 -31.221 1.00 29.16 97 VAL G C 1
ATOM 684 O O . VAL A 1 117 ? -56.805 82.144 -30.375 1.00 27.07 97 VAL G O 1
ATOM 688 N N . ILE A 1 118 ? -58.108 81.629 -32.135 1.00 31.61 98 ILE G N 1
ATOM 689 C CA . ILE A 1 118 ? -58.672 82.963 -32.247 1.00 31.51 98 ILE G CA 1
ATOM 690 C C . ILE A 1 118 ? -60.125 82.811 -32.662 1.00 31.24 98 ILE G C 1
ATOM 691 O O . ILE A 1 118 ? -60.519 81.799 -33.244 1.00 39.15 98 ILE G O 1
ATOM 696 N N . SER A 1 119 ? -60.939 83.797 -32.320 1.00 29.20 99 SER G N 1
ATOM 697 C CA . SER A 1 119 ? -62.248 83.896 -32.938 1.00 30.93 99 SER G CA 1
ATOM 698 C C . SER A 1 119 ? -62.588 85.367 -33.014 1.00 30.59 99 SER G C 1
ATOM 699 O O . SER A 1 119 ? -61.989 86.191 -32.320 1.00 31.05 99 SER G O 1
ATOM 702 N N . HIS A 1 120 ? -63.492 85.697 -33.929 1.00 29.72 100 HIS G N 1
ATOM 703 C CA . HIS A 1 120 ? -63.961 87.064 -34.120 1.00 34.92 100 HIS G CA 1
ATOM 704 C C . HIS A 1 120 ? -65.413 87.079 -33.638 1.00 32.51 100 HIS G C 1
ATOM 705 O O . HIS A 1 120 ? -66.311 86.629 -34.351 1.00 29.95 100 HIS G O 1
ATOM 712 N N . VAL A 1 121 ? -65.638 87.600 -32.433 1.00 29.58 101 VAL G N 1
ATOM 713 C CA . VAL A 1 121 ? -66.970 87.657 -31.826 1.00 32.43 101 VAL G CA 1
ATOM 714 C C . VAL A 1 121 ? -67.177 89.077 -31.313 1.00 31.86 101 VAL G C 1
ATOM 715 O O . VAL A 1 121 ? -66.259 89.634 -30.696 1.00 30.72 101 VAL G O 1
ATOM 719 N N . PRO A 1 122 ? -68.319 89.715 -31.576 1.00 35.74 102 PRO G N 1
ATOM 720 C CA . PRO A 1 122 ? -68.645 90.971 -30.876 1.00 39.67 102 PRO G CA 1
ATOM 721 C C . PRO A 1 122 ? -68.506 90.807 -29.373 1.00 35.87 102 PRO G C 1
ATOM 722 O O . PRO A 1 122 ? -69.061 89.878 -28.776 1.00 35.12 102 PRO G O 1
ATOM 726 N N . TYR A 1 123 ? -67.750 91.723 -28.764 1.00 32.86 103 TYR G N 1
ATOM 727 C CA . TYR A 1 123 ? -67.345 91.549 -27.373 1.00 31.89 103 TYR G CA 1
ATOM 728 C C . TYR A 1 123 ? -68.556 91.391 -26.455 1.00 32.05 103 TYR G C 1
ATOM 729 O O . TYR A 1 123 ? -68.543 90.563 -25.535 1.00 34.46 103 TYR G O 1
ATOM 738 N N . ALA A 1 124 ? -69.618 92.154 -26.706 1.00 32.21 104 ALA G N 1
ATOM 739 C CA . ALA A 1 124 ? -70.816 92.075 -25.875 1.00 37.31 104 ALA G CA 1
ATOM 740 C C . ALA A 1 124 ? -71.514 90.718 -25.995 1.00 37.51 104 ALA G C 1
ATOM 741 O O . ALA A 1 124 ? -72.227 90.305 -25.073 1.00 38.24 104 ALA G O 1
ATOM 743 N N . GLU A 1 125 ? -71.324 90.018 -27.111 1.00 39.24 105 GLU G N 1
ATOM 744 C CA . GLU A 1 125 ? -71.901 88.700 -27.347 1.00 39.67 105 GLU G CA 1
ATOM 745 C C . GLU A 1 125 ? -70.927 87.556 -27.070 1.00 40.88 105 GLU G C 1
ATOM 746 O O . GLU A 1 125 ? -71.247 86.399 -27.357 1.00 42.79 105 GLU G O 1
ATOM 752 N N . LEU A 1 126 ? -69.740 87.841 -26.570 1.00 36.40 106 LEU G N 1
ATOM 753 C CA . LEU A 1 126 ? -68.773 86.779 -26.383 1.00 32.59 106 LEU G CA 1
ATOM 754 C C . LEU A 1 126 ? -69.194 85.851 -25.247 1.00 37.15 106 LEU G C 1
ATOM 755 O O . LEU A 1 126 ? -69.266 86.295 -24.093 1.00 33.09 106 LEU G O 1
ATOM 760 N N . PRO A 1 127 ? -69.490 84.585 -25.514 1.00 35.75 107 PRO G N 1
ATOM 761 C CA . PRO A 1 127 ? -69.899 83.685 -24.429 1.00 32.21 107 PRO G CA 1
ATOM 762 C C . PRO A 1 127 ? -68.750 83.446 -23.462 1.00 34.74 107 PRO G C 1
ATOM 763 O O . PRO A 1 127 ? -67.586 83.374 -23.864 1.00 33.62 107 PRO G O 1
ATOM 767 N N . VAL A 1 128 ? -69.089 83.259 -22.182 1.00 30.07 108 VAL G N 1
ATOM 768 C CA . VAL A 1 128 ? -68.045 83.042 -21.178 1.00 32.17 108 VAL G CA 1
ATOM 769 C C . VAL A 1 128 ? -67.205 81.824 -21.526 1.00 35.84 108 VAL G C 1
ATOM 770 O O . VAL A 1 128 ? -65.995 81.803 -21.265 1.00 37.81 108 VAL G O 1
ATOM 774 N N . ALA A 1 129 ? -67.816 80.792 -22.121 1.00 33.23 109 ALA G N 1
ATOM 775 C CA . ALA A 1 129 ? -67.053 79.593 -22.462 1.00 36.06 109 ALA G CA 1
ATOM 776 C C . ALA A 1 129 ? -66.071 79.852 -23.595 1.00 33.95 109 ALA G C 1
ATOM 777 O O . ALA A 1 129 ? -65.042 79.178 -23.677 1.00 35.55 109 ALA G O 1
ATOM 779 N N . GLU A 1 130 ? -66.389 80.775 -24.502 1.00 31.67 110 GLU G N 1
ATOM 780 C CA . GLU A 1 130 ? -65.457 81.079 -25.579 1.00 34.07 110 GLU G CA 1
ATOM 781 C C . GLU A 1 130 ? -64.292 81.930 -25.070 1.00 34.31 110 GLU G C 1
ATOM 782 O O . GLU A 1 130 ? -63.133 81.695 -25.443 1.00 32.81 110 GLU G O 1
ATOM 788 N N . TRP A 1 131 ? -64.581 82.892 -24.186 1.00 35.12 111 TRP G N 1
ATOM 789 C CA . TRP A 1 131 ? -63.527 83.557 -23.428 1.00 30.79 111 TRP G CA 1
ATOM 790 C C . TRP A 1 131 ? -62.631 82.537 -22.752 1.00 32.25 111 TRP G C 1
ATOM 791 O O . TRP A 1 131 ? -61.398 82.637 -22.797 1.00 29.30 111 TRP G O 1
ATOM 802 N N . GLN A 1 132 ? -63.250 81.550 -22.100 1.00 33.67 112 GLN G N 1
ATOM 803 C CA . GLN A 1 132 ? -62.493 80.564 -21.329 1.00 33.64 112 GLN G CA 1
ATOM 804 C C . GLN A 1 132 ? -61.657 79.665 -22.225 1.00 33.06 112 GLN G C 1
ATOM 805 O O . GLN A 1 132 ? -60.535 79.311 -21.860 1.00 36.01 112 GLN G O 1
ATOM 811 N N . ARG A 1 133 ? -62.187 79.267 -23.385 1.00 30.46 113 ARG G N 1
ATOM 812 C CA . ARG A 1 133 ? -61.403 78.458 -24.309 1.00 34.24 113 ARG G CA 1
ATOM 813 C C . ARG A 1 133 ? -60.175 79.232 -24.791 1.00 37.65 113 ARG G C 1
ATOM 814 O O . ARG A 1 133 ? -59.042 78.718 -24.771 1.00 37.07 113 ARG G O 1
ATOM 822 N N . ILE A 1 134 ? -60.373 80.491 -25.195 1.00 34.76 114 ILE G N 1
ATOM 823 C CA . ILE A 1 134 ? -59.231 81.260 -25.674 1.00 31.09 114 ILE G CA 1
ATOM 824 C C . ILE A 1 134 ? -58.186 81.404 -24.570 1.00 34.95 114 ILE G C 1
ATOM 825 O O . ILE A 1 134 ? -56.978 81.249 -24.818 1.00 30.78 114 ILE G O 1
ATOM 830 N N . VAL A 1 135 ? -58.633 81.626 -23.325 1.00 29.80 115 VAL G N 1
ATOM 831 C CA . VAL A 1 135 ? -57.683 81.770 -22.220 1.00 31.54 115 VAL G CA 1
ATOM 832 C C . VAL A 1 135 ? -56.974 80.453 -21.928 1.00 31.17 115 VAL G C 1
ATOM 833 O O . VAL A 1 135 ? -55.751 80.424 -21.749 1.00 29.61 115 VAL G O 1
ATOM 837 N N . ASP A 1 136 ? -57.731 79.349 -21.882 1.00 34.56 116 ASP G N 1
ATOM 838 C CA . ASP A 1 136 ? -57.195 78.030 -21.531 1.00 33.04 116 ASP G CA 1
ATOM 839 C C . ASP A 1 136 ? -56.111 77.608 -22.499 1.00 31.47 116 ASP G C 1
ATOM 840 O O . ASP A 1 136 ? -55.104 77.017 -22.097 1.00 32.73 116 ASP G O 1
ATOM 845 N N . VAL A 1 137 ? -56.319 77.865 -23.788 1.00 34.13 117 VAL G N 1
ATOM 846 C CA . VAL A 1 137 ? -55.334 77.450 -24.781 1.00 32.81 117 VAL G CA 1
ATOM 847 C C . VAL A 1 137 ? -54.180 78.444 -24.856 1.00 29.48 117 VAL G C 1
ATOM 848 O O . VAL A 1 137 ? -53.012 78.052 -24.770 1.00 32.16 117 VAL G O 1
ATOM 852 N N . ASN A 1 138 ? -54.487 79.742 -25.033 1.00 31.74 118 ASN G N 1
ATOM 853 C CA . ASN A 1 138 ? -53.470 80.741 -25.379 1.00 29.99 118 ASN G CA 1
ATOM 854 C C . ASN A 1 138 ? -52.629 81.192 -24.188 1.00 30.06 118 ASN G C 1
ATOM 855 O O . ASN A 1 138 ? -51.472 81.589 -24.370 1.00 29.60 118 ASN G O 1
ATOM 860 N N . LEU A 1 139 ? -53.182 81.186 -22.979 1.00 26.05 119 LEU G N 1
ATOM 861 C CA . LEU A 1 139 ? -52.458 81.687 -21.819 1.00 30.70 119 LEU G CA 1
ATOM 862 C C . LEU A 1 139 ? -52.158 80.575 -20.823 1.00 32.55 119 LEU G C 1
ATOM 863 O O . LEU A 1 139 ? -50.987 80.299 -20.532 1.00 31.46 119 LEU G O 1
ATOM 868 N N . THR A 1 140 ? -53.195 79.924 -20.291 1.00 31.61 120 THR G N 1
ATOM 869 C CA . THR A 1 140 ? -52.970 78.847 -19.332 1.00 33.32 120 THR G CA 1
ATOM 870 C C . THR A 1 140 ? -52.244 77.666 -19.969 1.00 27.24 120 THR G C 1
ATOM 871 O O . THR A 1 140 ? -51.365 77.074 -19.344 1.00 27.70 120 THR G O 1
ATOM 875 N N . GLY A 1 141 ? -52.591 77.312 -21.208 1.00 28.36 121 GLY G N 1
ATOM 876 C CA . GLY A 1 141 ? -51.883 76.231 -21.884 1.00 28.06 121 GLY G CA 1
ATOM 877 C C . GLY A 1 141 ? -50.398 76.518 -22.030 1.00 33.83 121 GLY G C 1
ATOM 878 O O . GLY A 1 141 ? -49.547 75.656 -21.767 1.00 35.93 121 GLY G O 1
ATOM 879 N N . ALA A 1 142 ? -50.064 77.739 -22.458 1.00 29.75 122 ALA G N 1
ATOM 880 C CA . ALA A 1 142 ? -48.661 78.132 -22.568 1.00 30.73 122 ALA G CA 1
ATOM 881 C C . ALA A 1 142 ? -47.967 78.074 -21.211 1.00 32.69 122 ALA G C 1
ATOM 882 O O . ALA A 1 142 ? -46.821 77.619 -21.100 1.00 31.38 122 ALA G O 1
ATOM 884 N N . HIS A 1 143 ? -48.650 78.534 -20.161 1.00 27.68 123 HIS G N 1
ATOM 885 C CA . HIS A 1 143 ? -48.060 78.493 -18.831 1.00 31.48 123 HIS G CA 1
ATOM 886 C C . HIS A 1 143 ? -47.760 77.061 -18.404 1.00 32.25 123 HIS G C 1
ATOM 887 O O . HIS A 1 143 ? -46.658 76.765 -17.917 1.00 32.34 123 HIS G O 1
ATOM 894 N N . LEU A 1 144 ? -48.732 76.151 -18.592 1.00 29.08 124 LEU G N 1
ATOM 895 C CA . LEU A 1 144 ? -48.533 74.764 -18.174 1.00 34.71 124 LEU G CA 1
ATOM 896 C C . LEU A 1 144 ? -47.412 74.113 -18.972 1.00 32.35 124 LEU G C 1
ATOM 897 O O . LEU A 1 144 ? -46.600 73.363 -18.416 1.00 32.29 124 LEU G O 1
ATOM 902 N N . VAL A 1 145 ? -47.344 74.400 -20.278 1.00 32.83 125 VAL G N 1
ATOM 903 C CA . VAL A 1 145 ? -46.269 73.854 -21.099 1.00 31.91 125 VAL G CA 1
ATOM 904 C C . VAL A 1 145 ? -44.920 74.283 -20.544 1.00 32.83 125 VAL G C 1
ATOM 905 O O . VAL A 1 145 ? -44.014 73.462 -20.369 1.00 33.32 125 VAL G O 1
ATOM 909 N N . ILE A 1 146 ? -44.788 75.570 -20.214 1.00 32.15 126 ILE G N 1
ATOM 910 C CA . ILE A 1 146 ? -43.520 76.078 -19.701 1.00 33.32 126 ILE G CA 1
ATOM 911 C C . ILE A 1 146 ? -43.181 75.450 -18.352 1.00 31.18 126 ILE G C 1
ATOM 912 O O . ILE A 1 146 ? -42.038 75.039 -18.107 1.00 37.69 126 ILE G O 1
ATOM 917 N N . GLN A 1 147 ? -44.161 75.364 -17.462 1.00 31.18 127 GLN G N 1
ATOM 918 C CA . GLN A 1 147 ? -43.910 74.827 -16.128 1.00 36.40 127 GLN G CA 1
ATOM 919 C C . GLN A 1 147 ? -43.461 73.378 -16.195 1.00 37.10 127 GLN G C 1
ATOM 920 O O . GLN A 1 147 ? -42.541 72.970 -15.478 1.00 41.60 127 GLN G O 1
ATOM 926 N N . HIS A 1 148 ? -44.098 72.589 -17.061 1.00 36.36 128 HIS G N 1
ATOM 927 C CA . HIS A 1 148 ? -43.684 71.208 -17.281 1.00 39.87 128 HIS G CA 1
ATOM 928 C C . HIS A 1 148 ? -42.348 71.121 -17.987 1.00 37.09 128 HIS G C 1
ATOM 929 O O . HIS A 1 148 ? -41.652 70.114 -17.854 1.00 40.89 128 HIS G O 1
ATOM 936 N N . ALA A 1 149 ? -42.011 72.113 -18.812 1.00 39.97 129 ALA G N 1
ATOM 937 C CA . ALA A 1 149 ? -40.772 72.039 -19.580 1.00 39.61 129 ALA G CA 1
ATOM 938 C C . ALA A 1 149 ? -39.560 72.409 -18.742 1.00 36.60 129 ALA G C 1
ATOM 939 O O . ALA A 1 149 ? -38.455 71.959 -19.048 1.00 34.87 129 ALA G O 1
ATOM 941 N N . ILE A 1 150 ? -39.728 73.245 -17.715 1.00 34.19 130 ILE G N 1
ATOM 942 C CA . ILE A 1 150 ? -38.574 73.722 -16.947 1.00 36.24 130 ILE G CA 1
ATOM 943 C C . ILE A 1 150 ? -37.706 72.587 -16.411 1.00 37.63 130 ILE G C 1
ATOM 944 O O . ILE A 1 150 ? -36.484 72.665 -16.544 1.00 43.25 130 ILE G O 1
ATOM 949 N N . PRO A 1 151 ? -38.258 71.543 -15.786 1.00 44.27 131 PRO G N 1
ATOM 950 C CA . PRO A 1 151 ? -37.371 70.444 -15.362 1.00 43.78 131 PRO G CA 1
ATOM 951 C C . PRO A 1 151 ? -36.568 69.838 -16.500 1.00 41.44 131 PRO G C 1
ATOM 952 O O . PRO A 1 151 ? -35.392 69.510 -16.306 1.00 47.32 131 PRO G O 1
ATOM 956 N N . LEU A 1 152 ? -37.156 69.700 -17.686 1.00 39.35 132 LEU G N 1
ATOM 957 C CA . LEU A 1 152 ? -36.480 69.088 -18.823 1.00 37.09 132 LEU G CA 1
ATOM 958 C C . LEU A 1 152 ? -35.460 69.999 -19.491 1.00 39.16 132 LEU G C 1
ATOM 959 O O . LEU A 1 152 ? -34.592 69.509 -20.223 1.00 38.24 132 LEU G O 1
ATOM 964 N N . LEU A 1 153 ? -35.595 71.310 -19.340 1.00 36.64 133 LEU G N 1
ATOM 965 C CA . LEU A 1 153 ? -34.605 72.201 -19.919 1.00 42.13 133 LEU G CA 1
ATOM 966 C C . LEU A 1 153 ? -33.308 72.199 -19.124 1.00 44.72 133 LEU G C 1
ATOM 967 O O . LEU A 1 153 ? -32.258 72.540 -19.678 1.00 44.26 133 LEU G O 1
ATOM 972 N N . GLY A 1 154 ? -33.360 71.799 -17.853 1.00 44.58 134 GLY G N 1
ATOM 973 C CA . GLY A 1 154 ? -32.145 71.645 -17.070 1.00 46.84 134 GLY G CA 1
ATOM 974 C C . GLY A 1 154 ? -31.390 72.942 -16.854 1.00 40.70 134 GLY G C 1
ATOM 975 O O . GLY A 1 154 ? -31.939 73.954 -16.409 1.00 46.96 134 GLY G O 1
ATOM 976 N N . ASP A 1 155 ? -30.100 72.900 -17.152 1.00 47.36 135 ASP G N 1
ATOM 977 C CA . ASP A 1 155 ? -29.192 74.012 -16.910 1.00 52.91 135 ASP G CA 1
ATOM 978 C C . ASP A 1 155 ? -29.092 74.972 -18.084 1.00 46.68 135 ASP G C 1
ATOM 979 O O . ASP A 1 155 ? -28.641 76.107 -17.896 1.00 46.07 135 ASP G O 1
ATOM 984 N N . LYS A 1 156 ? -29.466 74.542 -19.285 1.00 42.45 136 LYS G N 1
ATOM 985 C CA . LYS A 1 156 ? -29.452 75.423 -20.444 1.00 47.11 136 LYS G CA 1
ATOM 986 C C . LYS A 1 156 ? -30.710 75.216 -21.276 1.00 45.67 136 LYS G C 1
ATOM 987 O O . LYS A 1 156 ? -31.144 74.078 -21.495 1.00 42.37 136 LYS G O 1
ATOM 993 N N . GLY A 1 157 ? -31.307 76.323 -21.715 1.00 37.60 137 GLY G N 1
ATOM 994 C CA . GLY A 1 157 ? -32.526 76.227 -22.486 1.00 35.07 137 GLY G CA 1
ATOM 995 C C . GLY A 1 157 ? -33.116 77.553 -22.917 1.00 30.55 137 GLY G C 1
ATOM 996 O O . GLY A 1 157 ? -32.941 78.588 -22.257 1.00 27.21 137 GLY G O 1
ATOM 997 N N . SER A 1 158 ? -33.872 77.509 -24.012 1.00 29.19 138 SER G N 1
ATOM 998 C CA . SER A 1 158 ? -34.441 78.705 -24.625 1.00 32.82 138 SER G CA 1
ATOM 999 C C . SER A 1 158 ? -35.937 78.492 -24.842 1.00 29.24 138 SER G C 1
ATOM 1000 O O . SER A 1 158 ? -36.348 77.530 -25.507 1.00 31.55 138 SER G O 1
ATOM 1003 N N . VAL A 1 159 ? -36.749 79.343 -24.217 1.00 29.99 139 VAL G N 1
ATOM 1004 C CA . VAL A 1 159 ? -38.200 79.302 -24.355 1.00 31.04 139 VAL G CA 1
ATOM 1005 C C . VAL A 1 159 ? -38.654 80.505 -25.170 1.00 24.61 139 VAL G C 1
ATOM 1006 O O . VAL A 1 159 ? -38.307 81.645 -24.852 1.00 28.38 139 VAL G O 1
ATOM 1010 N N . ILE A 1 160 ? -39.453 80.242 -26.193 1.00 24.66 140 ILE G N 1
ATOM 1011 C CA . ILE A 1 160 ? -39.933 81.205 -27.177 1.00 24.57 140 ILE G CA 1
ATOM 1012 C C . ILE A 1 160 ? -41.449 81.076 -27.236 1.00 30.00 140 ILE G C 1
ATOM 1013 O O . ILE A 1 160 ? -41.974 79.993 -27.531 1.00 26.49 140 ILE G O 1
ATOM 1018 N N . SER A 1 161 ? -42.156 82.159 -26.946 1.00 28.83 141 SER G N 1
ATOM 1019 C CA . SER A 1 161 ? -43.605 82.158 -27.052 1.00 28.92 141 SER G CA 1
ATOM 1020 C C . SER A 1 161 ? -44.007 83.050 -28.219 1.00 27.25 141 SER G C 1
ATOM 1021 O O . SER A 1 161 ? -43.407 84.103 -28.441 1.00 27.47 141 SER G O 1
ATOM 1024 N N . ILE A 1 162 ? -44.999 82.603 -28.980 1.00 26.19 142 ILE G N 1
ATOM 1025 C CA . ILE A 1 162 ? -45.460 83.314 -30.163 1.00 24.81 142 ILE G CA 1
ATOM 1026 C C . ILE A 1 162 ? -46.531 84.301 -29.732 1.00 25.85 142 ILE G C 1
ATOM 1027 O O . ILE A 1 162 ? -47.641 83.914 -29.347 1.00 27.53 142 ILE G O 1
ATOM 1032 N N . GLY A 1 163 ? -46.183 85.581 -29.771 1.00 24.20 143 GLY G N 1
ATOM 1033 C CA . GLY A 1 163 ? -47.097 86.653 -29.482 1.00 24.22 143 GLY G CA 1
ATOM 1034 C C . GLY A 1 163 ? -47.571 87.330 -30.747 1.00 25.73 143 GLY G C 1
ATOM 1035 O O . GLY A 1 163 ? -47.501 86.787 -31.852 1.00 24.76 143 GLY G O 1
ATOM 1036 N N . SER A 1 164 ? -48.053 88.547 -30.589 1.00 26.94 144 SER G N 1
ATOM 1037 C CA . SER A 1 164 ? -48.721 89.200 -31.693 1.00 30.88 144 SER G CA 1
ATOM 1038 C C . SER A 1 164 ? -48.488 90.698 -31.613 1.00 29.84 144 SER G C 1
ATOM 1039 O O . SER A 1 164 ? -48.650 91.289 -30.538 1.00 27.73 144 SER G O 1
ATOM 1042 N N . LYS A 1 165 ? -48.081 91.292 -32.743 1.00 27.86 145 LYS G N 1
ATOM 1043 C CA . LYS A 1 165 ? -48.032 92.744 -32.848 1.00 28.14 145 LYS G CA 1
ATOM 1044 C C . LYS A 1 165 ? -49.405 93.344 -32.586 1.00 28.47 145 LYS G C 1
ATOM 1045 O O . LYS A 1 165 ? -49.515 94.407 -31.973 1.00 28.62 145 LYS G O 1
ATOM 1051 N N . SER A 1 166 ? -50.462 92.646 -32.997 1.00 27.72 146 SER G N 1
ATOM 1052 C CA . SER A 1 166 ? -51.817 93.159 -32.853 1.00 29.59 146 SER G CA 1
ATOM 1053 C C . SER A 1 166 ? -52.208 93.413 -31.394 1.00 29.47 146 SER G C 1
ATOM 1054 O O . SER A 1 166 ? -53.100 94.222 -31.134 1.00 29.26 146 SER G O 1
ATOM 1057 N N . SER A 1 167 ? -51.547 92.783 -30.430 1.00 26.83 147 SER G N 1
ATOM 1058 C CA . SER A 1 167 ? -51.910 93.076 -29.053 1.00 25.69 147 SER G CA 1
ATOM 1059 C C . SER A 1 167 ? -51.437 94.468 -28.605 1.00 26.13 147 SER G C 1
ATOM 1060 O O . SER A 1 167 ? -51.957 94.989 -27.621 1.00 28.92 147 SER G O 1
ATOM 1063 N N . GLU A 1 168 ? -50.500 95.103 -29.318 1.00 30.06 148 GLU G N 1
ATOM 1064 C CA . GLU A 1 168 ? -50.218 96.529 -29.122 1.00 36.62 148 GLU G CA 1
ATOM 1065 C C . GLU A 1 168 ? -51.154 97.420 -29.929 1.00 34.76 148 GLU G C 1
ATOM 1066 O O . GLU A 1 168 ? -51.269 98.615 -29.631 1.00 35.22 148 GLU G O 1
ATOM 1072 N N . VAL A 1 169 ? -51.747 96.892 -30.990 1.00 31.96 149 VAL G N 1
ATOM 1073 C CA . VAL A 1 169 ? -52.548 97.726 -31.874 1.00 34.34 149 VAL G CA 1
ATOM 1074 C C . VAL A 1 169 ? -54.005 97.758 -31.433 1.00 32.85 149 VAL G C 1
ATOM 1075 O O . VAL A 1 169 ? -54.627 98.820 -31.409 1.00 34.02 149 VAL G O 1
ATOM 1079 N N . GLY A 1 170 ? -54.550 96.608 -31.058 1.00 27.70 150 GLY G N 1
ATOM 1080 C CA . GLY A 1 170 ? -55.951 96.511 -30.724 1.00 29.22 150 GLY G CA 1
ATOM 1081 C C . GLY A 1 170 ? -56.696 96.106 -31.977 1.00 34.57 150 GLY G C 1
ATOM 1082 O O . GLY A 1 170 ? -56.439 96.654 -33.059 1.00 35.69 150 GLY G O 1
ATOM 1083 N N . ILE A 1 171 ? -57.572 95.117 -31.872 1.00 28.29 151 ILE G N 1
ATOM 1084 C CA . ILE A 1 171 ? -58.335 94.712 -33.044 1.00 30.01 151 ILE G CA 1
ATOM 1085 C C . ILE A 1 171 ? -59.765 94.409 -32.611 1.00 29.68 151 ILE G C 1
ATOM 1086 O O . ILE A 1 171 ? -59.979 93.590 -31.707 1.00 26.19 151 ILE G O 1
ATOM 1091 N N . PRO A 1 172 ? -60.762 95.072 -33.192 1.00 28.08 152 PRO G N 1
ATOM 1092 C CA . PRO A 1 172 ? -62.152 94.808 -32.798 1.00 28.33 152 PRO G CA 1
ATOM 1093 C C . PRO A 1 172 ? -62.552 93.364 -33.067 1.00 31.09 152 PRO G C 1
ATOM 1094 O O . PRO A 1 172 ? -62.122 92.746 -34.042 1.00 31.72 152 PRO G O 1
ATOM 1098 N N . LEU A 1 173 ? -63.416 92.852 -32.199 1.00 27.93 153 LEU G N 1
ATOM 1099 C CA . LEU A 1 173 ? -64.011 91.519 -32.180 1.00 29.47 153 LEU G CA 1
ATOM 1100 C C . LEU A 1 173 ? -63.039 90.468 -31.676 1.00 33.58 153 LEU G C 1
ATOM 1101 O O . LEU A 1 173 ? -63.397 89.267 -31.666 1.00 32.44 153 LEU G O 1
ATOM 1106 N N . ARG A 1 174 ? -61.837 90.846 -31.238 1.00 32.70 154 ARG G N 1
ATOM 1107 C CA . ARG A 1 174 ? -60.869 89.866 -30.752 1.00 30.38 154 ARG G CA 1
ATOM 1108 C C . ARG A 1 174 ? -60.144 90.366 -29.511 1.00 29.16 154 ARG G C 1
ATOM 1109 O O . ARG A 1 174 ? -58.928 90.193 -29.378 1.00 27.34 154 ARG G O 1
ATOM 1117 N N . ALA A 1 175 ? -60.850 91.057 -28.613 1.00 23.91 155 ALA G N 1
ATOM 1118 C CA . ALA A 1 175 ? -60.177 91.539 -27.413 1.00 24.61 155 ALA G CA 1
ATOM 1119 C C . ALA A 1 175 ? -59.718 90.402 -26.528 1.00 22.07 155 ALA G C 1
ATOM 1120 O O . ALA A 1 175 ? -58.737 90.552 -25.799 1.00 25.01 155 ALA G O 1
ATOM 1122 N N . HIS A 1 176 ? -60.429 89.275 -26.548 1.00 24.84 156 HIS G N 1
ATOM 1123 C CA . HIS A 1 176 ? -60.018 88.109 -25.766 1.00 26.16 156 HIS G CA 1
ATOM 1124 C C . HIS A 1 176 ? -58.696 87.521 -26.282 1.00 23.87 156 HIS G C 1
ATOM 1125 O O . HIS A 1 176 ? -57.815 87.108 -25.498 1.00 24.23 156 HIS G O 1
ATOM 1132 N N . TYR A 1 177 ? -58.534 87.505 -27.601 1.00 25.37 157 TYR G N 1
ATOM 1133 C CA . TYR A 1 177 ? -57.291 87.057 -28.207 1.00 24.35 157 TYR G CA 1
ATOM 1134 C C . TYR A 1 177 ? -56.121 87.983 -27.849 1.00 25.25 157 TYR G C 1
ATOM 1135 O O . TYR A 1 177 ? -55.040 87.518 -27.458 1.00 28.27 157 TYR G O 1
ATOM 1144 N N . THR A 1 178 ? -56.304 89.298 -28.001 1.00 23.80 158 THR G N 1
ATOM 1145 C CA . THR A 1 178 ? -55.198 90.208 -27.708 1.00 26.05 158 THR G CA 1
ATOM 1146 C C . THR A 1 178 ? -54.873 90.230 -26.219 1.00 24.28 158 THR G C 1
ATOM 1147 O O . THR A 1 178 ? -53.710 90.367 -25.843 1.00 24.62 158 THR G O 1
ATOM 1151 N N . ALA A 1 179 ? -55.878 90.050 -25.367 1.00 23.44 159 ALA G N 1
ATOM 1152 C CA . ALA A 1 179 ? -55.621 89.881 -23.944 1.00 25.04 159 ALA G CA 1
ATOM 1153 C C . ALA A 1 179 ? -54.657 88.725 -23.696 1.00 24.77 159 ALA G C 1
ATOM 1154 O O . ALA A 1 179 ? -53.630 88.898 -23.022 1.00 23.89 159 ALA G O 1
ATOM 1156 N N . THR A 1 180 ? -54.932 87.542 -24.275 1.00 22.36 160 THR G N 1
ATOM 1157 C CA . THR A 1 180 ? -54.021 86.421 -23.987 1.00 22.97 160 THR G CA 1
ATOM 1158 C C . THR A 1 180 ? -52.631 86.624 -24.621 1.00 24.28 160 THR G C 1
ATOM 1159 O O . THR A 1 180 ? -51.592 86.372 -23.975 1.00 25.43 160 THR G O 1
ATOM 1163 N N . LYS A 1 181 ? -52.578 87.125 -25.865 1.00 24.08 161 LYS G N 1
ATOM 1164 C CA . LYS A 1 181 ? -51.274 87.293 -26.502 1.00 25.65 161 LYS G CA 1
ATOM 1165 C C . LYS A 1 181 ? -50.432 88.304 -25.749 1.00 25.41 161 LYS G C 1
ATOM 1166 O O . LYS A 1 181 ? -49.215 88.136 -25.631 1.00 26.56 161 LYS G O 1
ATOM 1172 N N . HIS A 1 182 ? -51.064 89.354 -25.214 1.00 23.77 162 HIS G N 1
ATOM 1173 C CA . HIS A 1 182 ? -50.300 90.305 -24.423 1.00 24.74 162 HIS G CA 1
ATOM 1174 C C . HIS A 1 182 ? -49.893 89.715 -23.086 1.00 24.24 162 HIS G C 1
ATOM 1175 O O . HIS A 1 182 ? -48.802 90.012 -22.597 1.00 28.80 162 HIS G O 1
ATOM 1182 N N . ALA A 1 183 ? -50.727 88.854 -22.503 1.00 25.13 163 ALA G N 1
ATOM 1183 C CA . ALA A 1 183 ? -50.353 88.209 -21.248 1.00 25.71 163 ALA G CA 1
ATOM 1184 C C . ALA A 1 183 ? -49.039 87.450 -21.364 1.00 29.09 163 ALA G C 1
ATOM 1185 O O . ALA A 1 183 ? -48.257 87.411 -20.390 1.00 26.19 163 ALA G O 1
ATOM 1187 N N . LEU A 1 184 ? -48.777 86.849 -22.542 1.00 27.64 164 LEU G N 1
ATOM 1188 C CA . LEU A 1 184 ? -47.521 86.109 -22.726 1.00 29.63 164 LEU G CA 1
ATOM 1189 C C . LEU A 1 184 ? -46.281 86.966 -22.488 1.00 29.62 164 LEU G C 1
ATOM 1190 O O . LEU A 1 184 ? -45.248 86.438 -22.054 1.00 28.07 164 LEU G O 1
ATOM 1195 N N . ARG A 1 185 ? -46.343 88.268 -22.800 1.00 26.55 165 ARG G N 1
ATOM 1196 C CA . ARG A 1 185 ? -45.175 89.124 -22.577 1.00 26.94 165 ARG G CA 1
ATOM 1197 C C . ARG A 1 185 ? -44.927 89.367 -21.092 1.00 27.81 165 ARG G C 1
ATOM 1198 O O . ARG A 1 185 ? -43.770 89.418 -20.664 1.00 25.96 165 ARG G O 1
ATOM 1206 N N . GLY A 1 186 ? -45.992 89.539 -20.286 1.00 26.25 166 GLY G N 1
ATOM 1207 C CA . GLY A 1 186 ? -45.793 89.727 -18.853 1.00 22.89 166 GLY G CA 1
ATOM 1208 C C . GLY A 1 186 ? -45.279 88.469 -18.177 1.00 25.82 166 GLY G C 1
ATOM 1209 O O . GLY A 1 186 ? -44.325 88.512 -17.376 1.00 29.42 166 GLY G O 1
ATOM 1210 N N . LEU A 1 187 ? -45.838 87.320 -18.566 1.00 28.24 167 LEU G N 1
ATOM 1211 C CA . LEU A 1 187 ? -45.307 86.036 -18.114 1.00 27.94 167 LEU G CA 1
ATOM 1212 C C . LEU A 1 187 ? -43.828 85.906 -18.450 1.00 29.02 167 LEU G C 1
ATOM 1213 O O . LEU A 1 187 ? -42.992 85.636 -17.571 1.00 27.91 167 LEU G O 1
ATOM 1218 N N . THR A 1 188 ? -43.486 86.126 -19.724 1.00 30.79 168 THR G N 1
ATOM 1219 C CA . THR A 1 188 ? -42.113 85.933 -20.187 1.00 26.68 168 THR G CA 1
ATOM 1220 C C . THR A 1 188 ? -41.140 86.832 -19.454 1.00 27.23 168 THR G C 1
ATOM 1221 O O . THR A 1 188 ? -40.060 86.390 -19.041 1.00 27.52 168 THR G O 1
ATOM 1225 N N . ARG A 1 189 ? -41.503 88.098 -19.283 1.00 26.85 169 ARG G N 1
ATOM 1226 C CA . ARG A 1 189 ? -40.601 89.024 -18.620 1.00 27.68 169 ARG G CA 1
ATOM 1227 C C . ARG A 1 189 ? -40.289 88.552 -17.192 1.00 31.40 169 ARG G C 1
ATOM 1228 O O . ARG A 1 189 ? -39.108 88.508 -16.770 1.00 30.39 169 ARG G O 1
ATOM 1236 N N . SER A 1 190 ? -41.325 88.104 -16.455 1.00 31.82 170 SER G N 1
ATOM 1237 C CA . SER A 1 190 ? -41.053 87.636 -15.095 1.00 32.05 170 SER G CA 1
ATOM 1238 C C . SER A 1 190 ? -40.264 86.322 -15.072 1.00 29.22 170 SER G C 1
ATOM 1239 O O . SER A 1 190 ? -39.361 86.155 -14.243 1.00 27.57 170 SER G O 1
ATOM 1242 N N . LEU A 1 191 ? -40.578 85.383 -15.965 1.00 27.84 171 LEU G N 1
ATOM 1243 C CA . LEU A 1 191 ? -39.823 84.130 -16.008 1.00 27.22 171 LEU G CA 1
ATOM 1244 C C . LEU A 1 191 ? -38.357 84.360 -16.372 1.00 31.45 171 LEU G C 1
ATOM 1245 O O . LEU A 1 191 ? -37.461 83.656 -15.881 1.00 29.68 171 LEU G O 1
ATOM 1250 N N . ALA A 1 192 ? -38.089 85.309 -17.264 1.00 26.62 172 ALA G N 1
ATOM 1251 C CA . ALA A 1 192 ? -36.696 85.603 -17.581 1.00 31.74 172 ALA G CA 1
ATOM 1252 C C . ALA A 1 192 ? -35.967 86.102 -16.346 1.00 30.93 172 ALA G C 1
ATOM 1253 O O . ALA A 1 192 ? -34.826 85.688 -16.088 1.00 28.71 172 ALA G O 1
ATOM 1255 N N . LYS A 1 193 ? -36.617 86.982 -15.562 1.00 26.11 173 LYS G N 1
ATOM 1256 C CA . LYS A 1 193 ? -35.976 87.448 -14.334 1.00 29.79 173 LYS G CA 1
ATOM 1257 C C . LYS A 1 193 ? -35.753 86.305 -13.349 1.00 33.90 173 LYS G C 1
ATOM 1258 O O . LYS A 1 193 ? -34.717 86.242 -12.678 1.00 36.57 173 LYS G O 1
ATOM 1264 N N . GLU A 1 194 ? -36.720 85.398 -13.239 1.00 36.43 174 GLU G N 1
ATOM 1265 C CA . GLU A 1 194 ? -36.657 84.358 -12.217 1.00 35.49 174 GLU G CA 1
ATOM 1266 C C . GLU A 1 194 ? -35.617 83.298 -12.552 1.00 34.69 174 GLU G C 1
ATOM 1267 O O . GLU A 1 194 ? -34.935 82.780 -11.662 1.00 33.06 174 GLU G O 1
ATOM 1273 N N . TYR A 1 195 ? -35.499 82.942 -13.819 1.00 29.61 175 TYR G N 1
ATOM 1274 C CA . TYR A 1 195 ? -34.696 81.800 -14.197 1.00 31.92 175 TYR G CA 1
ATOM 1275 C C . TYR A 1 195 ? -33.435 82.138 -14.981 1.00 29.68 175 TYR G C 1
ATOM 1276 O O . TYR A 1 195 ? -32.743 81.209 -15.407 1.00 32.10 175 TYR G O 1
ATOM 1285 N N . GLY A 1 196 ? -33.120 83.422 -15.183 1.00 30.96 176 GLY G N 1
ATOM 1286 C CA . GLY A 1 196 ? -31.954 83.779 -15.983 1.00 30.42 176 GLY G CA 1
ATOM 1287 C C . GLY A 1 196 ? -30.647 83.256 -15.413 1.00 32.83 176 GLY G C 1
ATOM 1288 O O . GLY A 1 196 ? -29.820 82.710 -16.147 1.00 35.42 176 GLY G O 1
ATOM 1289 N N . ARG A 1 197 ? -30.464 83.365 -14.088 1.00 35.69 177 ARG G N 1
ATOM 1290 C CA . ARG A 1 197 ? -29.248 82.868 -13.446 1.00 36.80 177 ARG G CA 1
ATOM 1291 C C . ARG A 1 197 ? -29.176 81.344 -13.395 1.00 36.58 177 ARG G C 1
ATOM 1292 O O . ARG A 1 197 ? -28.093 80.800 -13.150 1.00 36.29 177 ARG G O 1
ATOM 1300 N N . SER A 1 198 ? -30.264 80.646 -13.690 1.00 34.94 178 SER G N 1
ATOM 1301 C CA . SER A 1 198 ? -30.235 79.195 -13.833 1.00 32.84 178 SER G CA 1
ATOM 1302 C C . SER A 1 198 ? -29.945 78.765 -15.254 1.00 37.89 178 SER G C 1
ATOM 1303 O O . SER A 1 198 ? -30.079 77.574 -15.554 1.00 43.78 178 SER G O 1
ATOM 1306 N N . GLY A 1 199 ? -29.654 79.705 -16.158 1.00 38.71 179 GLY G N 1
ATOM 1307 C CA . GLY A 1 199 ? -29.342 79.342 -17.530 1.00 35.91 179 GLY G CA 1
ATOM 1308 C C . GLY A 1 199 ? -30.515 79.231 -18.482 1.00 37.29 179 GLY G C 1
ATOM 1309 O O . GLY A 1 199 ? -30.353 78.653 -19.565 1.00 40.52 179 GLY G O 1
ATOM 1310 N N . LEU A 1 200 ? -31.708 79.679 -18.094 1.00 35.10 180 LEU G N 1
ATOM 1311 C CA . LEU A 1 200 ? -32.857 79.643 -18.988 1.00 31.24 180 LEU G CA 1
ATOM 1312 C C . LEU A 1 200 ? -33.182 81.040 -19.513 1.00 30.72 180 LEU G C 1
ATOM 1313 O O . LEU A 1 200 ? -33.224 82.014 -18.755 1.00 27.02 180 LEU G O 1
ATOM 1318 N N . ARG A 1 201 ? -33.456 81.125 -20.805 1.00 27.99 181 ARG G N 1
ATOM 1319 C CA . ARG A 1 201 ? -33.832 82.370 -21.447 1.00 27.28 181 ARG G CA 1
ATOM 1320 C C . ARG A 1 201 ? -35.278 82.241 -21.896 1.00 27.18 181 ARG G C 1
ATOM 1321 O O . ARG A 1 201 ? -35.725 81.147 -22.261 1.00 25.93 181 ARG G O 1
ATOM 1329 N N . PHE A 1 202 ? -36.021 83.343 -21.789 1.00 25.29 182 PHE G N 1
ATOM 1330 C CA . PHE A 1 202 ? -37.431 83.416 -22.168 1.00 25.61 182 PHE G CA 1
ATOM 1331 C C . PHE A 1 202 ? -37.626 84.653 -23.038 1.00 25.80 182 PHE G C 1
ATOM 1332 O O . PHE A 1 202 ? -37.272 85.764 -22.627 1.00 24.39 182 PHE G O 1
ATOM 1340 N N . ASN A 1 203 ? -38.217 84.471 -24.219 1.00 22.14 183 ASN G N 1
ATOM 1341 C CA . ASN A 1 203 ? -38.438 85.568 -25.142 1.00 22.83 183 ASN G CA 1
ATOM 1342 C C . ASN A 1 203 ? -39.766 85.371 -25.841 1.00 21.65 183 ASN G C 1
ATOM 1343 O O . ASN A 1 203 ? -40.261 84.255 -25.953 1.00 23.82 183 ASN G O 1
ATOM 1348 N N . VAL A 1 204 ? -40.288 86.466 -26.392 1.00 22.86 184 VAL G N 1
ATOM 1349 C CA . VAL A 1 204 ? -41.524 86.481 -27.167 1.00 21.03 184 VAL G CA 1
ATOM 1350 C C . VAL A 1 204 ? -41.190 86.884 -28.598 1.00 23.68 184 VAL G C 1
ATOM 1351 O O . VAL A 1 204 ? -40.431 87.836 -28.821 1.00 25.05 184 VAL G O 1
ATOM 1355 N N . LEU A 1 205 ? -41.756 86.173 -29.563 1.00 27.46 185 LEU G N 1
ATOM 1356 C CA . LEU A 1 205 ? -41.764 86.603 -30.962 1.00 25.07 185 LEU G CA 1
ATOM 1357 C C . LEU A 1 205 ? -43.144 87.163 -31.250 1.00 26.80 185 LEU G C 1
ATOM 1358 O O . LEU A 1 205 ? -44.127 86.413 -31.230 1.00 26.88 185 LEU G O 1
ATOM 1363 N N . ALA A 1 206 ? -43.237 88.474 -31.485 1.00 24.17 186 ALA G N 1
ATOM 1364 C CA . ALA A 1 206 ? -44.519 89.095 -31.834 1.00 27.31 186 ALA G CA 1
ATOM 1365 C C . ALA A 1 206 ? -44.643 89.124 -33.357 1.00 26.74 186 ALA G C 1
ATOM 1366 O O . ALA A 1 206 ? -43.877 89.811 -34.042 1.00 28.43 186 ALA G O 1
ATOM 1368 N N . LEU A 1 207 ? -45.586 88.363 -33.884 1.00 25.40 187 LEU G N 1
ATOM 1369 C CA . LEU A 1 207 ? -45.763 88.196 -35.319 1.00 24.38 187 LEU G CA 1
ATOM 1370 C C . LEU A 1 207 ? -46.671 89.289 -35.880 1.00 25.19 187 LEU G C 1
ATOM 1371 O O . LEU A 1 207 ? -47.498 89.865 -35.158 1.00 23.53 187 LEU G O 1
ATOM 1376 N N . GLY A 1 208 ? -46.491 89.594 -37.175 1.00 21.47 188 GLY G N 1
ATOM 1377 C CA . GLY A 1 208 ? -47.426 90.439 -37.917 1.00 22.38 188 GLY G CA 1
ATOM 1378 C C . GLY A 1 208 ? -48.541 89.616 -38.548 1.00 29.80 188 GLY G C 1
ATOM 1379 O O . GLY A 1 208 ? -49.208 88.851 -37.850 1.00 32.08 188 GLY G O 1
ATOM 1380 N N . VAL A 1 209 ? -48.743 89.716 -39.859 1.00 29.96 189 VAL G N 1
ATOM 1381 C CA . VAL A 1 209 ? -49.689 88.863 -40.571 1.00 28.92 189 VAL G CA 1
ATOM 1382 C C . VAL A 1 209 ? -48.888 87.855 -41.373 1.00 32.28 189 VAL G C 1
ATOM 1383 O O . VAL A 1 209 ? -47.991 88.231 -42.141 1.00 28.79 189 VAL G O 1
ATOM 1387 N N . VAL A 1 210 ? -49.187 86.572 -41.168 1.00 32.96 190 VAL G N 1
ATOM 1388 C CA . VAL A 1 210 ? -48.412 85.487 -41.753 1.00 32.65 190 VAL G CA 1
ATOM 1389 C C . VAL A 1 210 ? -49.326 84.647 -42.638 1.00 36.61 190 VAL G C 1
ATOM 1390 O O . VAL A 1 210 ? -50.363 84.173 -42.178 1.00 34.44 190 VAL G O 1
ATOM 1394 N N . GLU A 1 211 ? -48.909 84.434 -43.890 1.00 39.21 191 GLU G N 1
ATOM 1395 C CA . GLU A 1 211 ? -49.601 83.536 -44.807 1.00 40.91 191 GLU G CA 1
ATOM 1396 C C . GLU A 1 211 ? -49.645 82.126 -44.238 1.00 42.72 191 GLU G C 1
ATOM 1397 O O . GLU A 1 211 ? -48.612 81.597 -43.821 1.00 47.32 191 GLU G O 1
ATOM 1403 N N . THR A 1 212 ? -50.829 81.506 -44.255 1.00 43.49 192 THR G N 1
ATOM 1404 C CA . THR A 1 212 ? -51.055 80.116 -43.853 1.00 47.31 192 THR G CA 1
ATOM 1405 C C . THR A 1 212 ? -51.945 79.429 -44.895 1.00 46.83 192 THR G C 1
ATOM 1406 O O . THR A 1 212 ? -52.412 80.063 -45.848 1.00 46.05 192 THR G O 1
ATOM 1410 N N . GLU A 1 213 ? -52.179 78.116 -44.702 1.00 47.05 193 GLU G N 1
ATOM 1411 C CA . GLU A 1 213 ? -53.076 77.345 -45.568 1.00 52.27 193 GLU G CA 1
ATOM 1412 C C . GLU A 1 213 ? -54.465 77.942 -45.553 1.00 52.34 193 GLU G C 1
ATOM 1413 O O . GLU A 1 213 ? -55.197 77.906 -46.556 1.00 53.37 193 GLU G O 1
ATOM 1419 N N . GLU A 1 214 ? -54.763 78.601 -44.448 1.00 53.99 194 GLU G N 1
ATOM 1420 C CA . GLU A 1 214 ? -56.063 79.127 -44.116 1.00 57.08 194 GLU G CA 1
ATOM 1421 C C . GLU A 1 214 ? -56.441 80.217 -45.083 1.00 57.39 194 GLU G C 1
ATOM 1422 O O . GLU A 1 214 ? -57.590 80.288 -45.510 1.00 60.62 194 GLU G O 1
ATOM 1428 N N . LEU A 1 215 ? -55.452 80.972 -45.518 1.00 54.89 195 LEU G N 1
ATOM 1429 C CA . LEU A 1 215 ? -55.608 82.032 -46.499 1.00 58.43 195 LEU G CA 1
ATOM 1430 C C . LEU A 1 215 ? -55.518 81.565 -47.942 1.00 59.59 195 LEU G C 1
ATOM 1431 O O . LEU A 1 215 ? -56.200 82.118 -48.803 1.00 63.03 195 LEU G O 1
ATOM 1436 N N . HIS A 1 216 ? -54.711 80.548 -48.236 1.00 57.75 196 HIS G N 1
ATOM 1437 C CA . HIS A 1 216 ? -54.637 80.126 -49.628 1.00 60.30 196 HIS G CA 1
ATOM 1438 C C . HIS A 1 216 ? -55.822 79.267 -50.038 1.00 64.53 196 HIS G C 1
ATOM 1439 O O . HIS A 1 216 ? -55.960 78.968 -51.229 1.00 67.79 196 HIS G O 1
ATOM 1446 N N . ALA A 1 217 ? -56.692 78.906 -49.092 1.00 63.24 197 ALA G N 1
ATOM 1447 C CA . ALA A 1 217 ? -57.899 78.129 -49.343 1.00 63.51 197 ALA G CA 1
ATOM 1448 C C . ALA A 1 217 ? -59.125 79.005 -49.556 1.00 71.02 197 ALA G C 1
ATOM 1449 O O . ALA A 1 217 ? -60.212 78.481 -49.814 1.00 73.65 197 ALA G O 1
ATOM 1451 N N . LEU A 1 218 ? -58.971 80.321 -49.448 1.00 71.98 198 LEU G N 1
ATOM 1452 C CA . LEU A 1 218 ? -60.026 81.279 -49.722 1.00 71.11 198 LEU G CA 1
ATOM 1453 C C . LEU A 1 218 ? -60.098 81.523 -51.223 1.00 70.52 198 LEU G C 1
ATOM 1454 O O . LEU A 1 218 ? -59.116 81.306 -51.934 1.00 72.75 198 LEU G O 1
ATOM 1459 N N . PRO A 1 219 ? -61.253 81.947 -51.742 1.00 77.51 199 PRO G N 1
ATOM 1460 C CA . PRO A 1 219 ? -61.366 82.156 -53.198 1.00 77.07 199 PRO G CA 1
ATOM 1461 C C . PRO A 1 219 ? -60.407 83.267 -53.616 1.00 78.11 199 PRO G C 1
ATOM 1462 O O . PRO A 1 219 ? -60.110 84.152 -52.813 1.00 79.78 199 PRO G O 1
ATOM 1466 N N . ASP A 1 220 ? -59.895 83.236 -54.871 1.00 82.05 200 ASP G N 1
ATOM 1467 C CA . ASP A 1 220 ? -59.153 84.426 -55.355 1.00 81.97 200 ASP G CA 1
ATOM 1468 C C . ASP A 1 220 ? -59.681 85.783 -55.013 1.00 82.49 200 ASP G C 1
ATOM 1469 O O . ASP A 1 220 ? -58.970 86.763 -55.250 1.00 86.00 200 ASP G O 1
ATOM 1474 N N . ASP A 1 221 ? -60.957 85.902 -54.731 1.00 83.15 201 ASP G N 1
ATOM 1475 C CA . ASP A 1 221 ? -61.485 87.251 -54.643 1.00 83.04 201 ASP G CA 1
ATOM 1476 C C . ASP A 1 221 ? -61.278 87.817 -53.251 1.00 77.37 201 ASP G C 1
ATOM 1477 O O . ASP A 1 221 ? -60.594 88.830 -53.088 1.00 73.55 201 ASP G O 1
ATOM 1482 N N . GLU A 1 222 ? -61.785 87.106 -52.244 1.00 81.29 202 GLU G N 1
ATOM 1483 C CA . GLU A 1 222 ? -61.621 87.520 -50.857 1.00 83.30 202 GLU G CA 1
ATOM 1484 C C . GLU A 1 222 ? -60.157 87.437 -50.413 1.00 75.64 202 GLU G C 1
ATOM 1485 O O . GLU A 1 222 ? -59.689 88.279 -49.627 1.00 73.34 202 GLU G O 1
ATOM 1491 N N . ARG A 1 223 ? -59.408 86.468 -50.947 1.00 71.95 203 ARG G N 1
ATOM 1492 C CA . ARG A 1 223 ? -57.993 86.351 -50.611 1.00 69.74 203 ARG G CA 1
ATOM 1493 C C . ARG A 1 223 ? -57.187 87.521 -51.169 1.00 66.60 203 ARG G C 1
ATOM 1494 O O . ARG A 1 223 ? -56.302 88.056 -50.487 1.00 60.32 203 ARG G O 1
ATOM 1502 N N . ALA A 1 224 ? -57.478 87.936 -52.404 1.00 66.82 204 ALA G N 1
ATOM 1503 C CA . ALA A 1 224 ? -56.783 89.082 -52.978 1.00 61.41 204 ALA G CA 1
ATOM 1504 C C . ALA A 1 224 ? -57.000 90.327 -52.132 1.00 58.56 204 ALA G C 1
ATOM 1505 O O . ALA A 1 224 ? -56.051 91.080 -51.857 1.00 56.41 204 ALA G O 1
ATOM 1507 N N . GLU A 1 225 ? -58.241 90.536 -51.682 1.00 62.97 205 GLU G N 1
ATOM 1508 C CA . GLU A 1 225 ? -58.573 91.717 -50.889 1.00 62.88 205 GLU G CA 1
ATOM 1509 C C . GLU A 1 225 ? -57.882 91.682 -49.530 1.00 55.20 205 GLU G C 1
ATOM 1510 O O . GLU A 1 225 ? -57.349 92.700 -49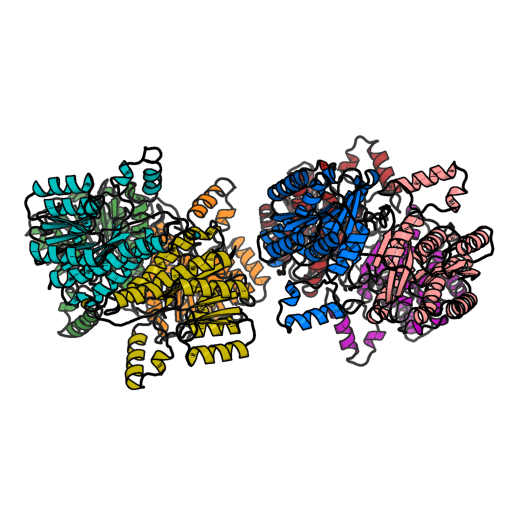.070 1.00 50.92 205 GLU G O 1
ATOM 1516 N N . MET A 1 226 ? -57.901 90.526 -48.859 1.00 51.35 206 MET G N 1
ATOM 1517 C CA . MET A 1 226 ? -57.240 90.449 -47.561 1.00 51.98 206 MET G CA 1
ATOM 1518 C C . MET A 1 226 ? -55.742 90.681 -47.689 1.00 47.29 206 MET G C 1
ATOM 1519 O O . MET A 1 226 ? -55.151 91.420 -46.885 1.00 43.89 206 MET G O 1
ATOM 1524 N N . THR A 1 227 ? -55.131 90.138 -48.745 1.00 47.18 207 THR G N 1
ATOM 1525 C CA . THR A 1 227 ? -53.695 90.315 -48.939 1.00 45.96 207 THR G CA 1
ATOM 1526 C C . THR A 1 227 ? -53.352 91.785 -49.157 1.00 41.74 207 THR G C 1
ATOM 1527 O O . THR A 1 227 ? -52.438 92.318 -48.520 1.00 41.18 207 THR G O 1
ATOM 1531 N N . LYS A 1 228 ? -54.091 92.469 -50.029 1.00 41.81 208 LYS G N 1
ATOM 1532 C CA . LYS A 1 228 ? -53.808 93.887 -50.237 1.00 43.20 208 LYS G CA 1
ATOM 1533 C C . LYS A 1 228 ? -54.015 94.683 -48.946 1.00 42.73 208 LYS G C 1
ATOM 1534 O O . LYS A 1 228 ? -53.205 95.563 -48.599 1.00 38.34 208 LYS G O 1
ATOM 1540 N N . PHE A 1 229 ? -55.073 94.349 -48.200 1.00 43.10 209 PHE G N 1
ATOM 1541 C CA . PHE A 1 229 ? -55.415 95.091 -46.992 1.00 41.61 209 PHE G CA 1
ATOM 1542 C C . PHE A 1 229 ? -54.284 95.032 -45.963 1.00 38.51 209 PHE G C 1
ATOM 1543 O O . PHE A 1 229 ? -53.883 96.054 -45.386 1.00 35.96 209 PHE G O 1
ATOM 1551 N N . TYR A 1 230 ? -53.766 93.840 -45.703 1.00 37.17 210 TYR G N 1
ATOM 1552 C CA . TYR A 1 230 ? -52.704 93.766 -44.712 1.00 38.09 210 TYR G CA 1
ATOM 1553 C C . TYR A 1 230 ? -51.360 94.220 -45.270 1.00 34.50 210 TYR G C 1
ATOM 1554 O O . TYR A 1 230 ? -50.576 94.854 -44.553 1.00 30.83 210 TYR G O 1
ATOM 1563 N N . SER A 1 231 ? -51.098 93.961 -46.548 1.00 35.68 211 SER G N 1
ATOM 1564 C CA . SER A 1 231 ? -49.821 94.370 -47.125 1.00 35.96 211 SER G CA 1
ATOM 1565 C C . SER A 1 231 ? -49.627 95.872 -47.007 1.00 34.67 211 SER G C 1
ATOM 1566 O O . SER A 1 231 ? -48.528 96.330 -46.665 1.00 33.18 211 SER G O 1
ATOM 1569 N N . THR A 1 232 ? -50.697 96.657 -47.233 1.00 31.40 212 THR G N 1
ATOM 1570 C CA . THR A 1 232 ? -50.536 98.111 -47.181 1.00 30.93 212 THR G CA 1
ATOM 1571 C C . THR A 1 232 ? -50.063 98.584 -45.807 1.00 31.62 212 THR G C 1
ATOM 1572 O O . THR A 1 232 ? -49.418 99.632 -45.700 1.00 32.69 212 THR G O 1
ATOM 1576 N N . LYS A 1 233 ? -50.317 97.810 -44.758 1.00 31.49 213 LYS G N 1
ATOM 1577 C CA . LYS A 1 233 ? -49.936 98.241 -43.416 1.00 33.04 213 LYS G CA 1
ATOM 1578 C C . LYS A 1 233 ? -48.479 97.932 -43.078 1.00 32.39 213 LYS G C 1
ATOM 1579 O O . LYS A 1 233 ? -47.935 98.512 -42.126 1.00 30.85 213 LYS G O 1
ATOM 1585 N N . THR A 1 234 ? -47.842 97.045 -43.840 1.00 29.44 214 THR G N 1
ATOM 1586 C CA . THR A 1 234 ? -46.480 96.614 -43.573 1.00 29.75 214 THR G CA 1
ATOM 1587 C C . THR A 1 234 ? -45.498 97.559 -44.240 1.00 27.39 214 THR G C 1
ATOM 1588 O O . THR A 1 234 ? -45.820 98.253 -45.204 1.00 28.01 214 THR G O 1
ATOM 1592 N N . ALA A 1 235 ? -44.285 97.588 -43.704 1.00 27.70 215 ALA G N 1
ATOM 1593 C CA . ALA A 1 235 ? -43.220 98.324 -44.366 1.00 24.70 215 ALA G CA 1
ATOM 1594 C C . ALA A 1 235 ? -42.705 97.587 -45.593 1.00 28.20 215 ALA G C 1
ATOM 1595 O O . ALA A 1 235 ? -42.166 98.219 -46.510 1.00 27.40 215 ALA G O 1
ATOM 1597 N N . LEU A 1 236 ? -42.826 96.262 -45.616 1.00 25.99 216 LEU G N 1
ATOM 1598 C CA . LEU A 1 236 ? -42.220 95.463 -46.679 1.00 30.89 216 LEU G CA 1
ATOM 1599 C C . LEU A 1 236 ? -43.151 95.213 -47.864 1.00 30.70 216 LEU G C 1
ATOM 1600 O O . LEU A 1 236 ? -42.685 94.727 -48.896 1.00 31.32 216 LEU G O 1
ATOM 1605 N N . GLY A 1 237 ? -44.457 95.458 -47.727 1.00 31.23 217 GLY G N 1
ATOM 1606 C CA . GLY A 1 237 ? -45.354 95.260 -48.851 1.00 25.98 217 GLY G CA 1
ATOM 1607 C C . GLY A 1 237 ? -45.730 93.820 -49.105 1.00 31.60 217 GLY G C 1
ATOM 1608 O O . GLY A 1 237 ? -45.992 93.450 -50.255 1.00 31.79 217 GLY G O 1
ATOM 1609 N N . ARG A 1 238 ? -45.687 92.974 -48.082 1.00 26.78 218 ARG G N 1
ATOM 1610 C CA . ARG A 1 238 ? -46.046 91.577 -48.254 1.00 31.57 218 ARG G CA 1
ATOM 1611 C C . ARG A 1 238 ? -46.370 90.984 -46.889 1.00 29.51 218 ARG G C 1
ATOM 1612 O O . ARG A 1 238 ? -46.036 91.553 -45.845 1.00 30.31 218 ARG G O 1
ATOM 1620 N N . LEU A 1 239 ? -47.071 89.859 -46.914 1.00 28.89 219 LEU G N 1
ATOM 1621 C CA . LEU A 1 239 ? -47.334 89.108 -45.701 1.00 27.98 219 LEU G CA 1
ATOM 1622 C C . LEU A 1 239 ? -46.138 88.225 -45.362 1.00 27.61 219 LEU G C 1
ATOM 1623 O O . LEU A 1 239 ? -45.301 87.906 -46.215 1.00 30.36 219 LEU G O 1
ATOM 1628 N N . GLY A 1 240 ? -46.043 87.848 -44.106 1.00 25.95 220 GLY G N 1
ATOM 1629 C CA . GLY A 1 240 ? -45.003 86.924 -43.709 1.00 27.05 220 GLY G CA 1
ATOM 1630 C C . GLY A 1 240 ? -45.341 85.482 -44.076 1.00 29.38 220 GLY G C 1
ATOM 1631 O O . GLY A 1 240 ? -46.474 85.163 -44.414 1.00 31.99 220 GLY G O 1
ATOM 1632 N N . THR A 1 241 ? -44.329 84.617 -44.000 1.00 27.94 221 THR G N 1
ATOM 1633 C CA . THR A 1 241 ? -44.465 83.182 -44.169 1.00 34.17 221 THR G CA 1
ATOM 1634 C C . THR A 1 241 ? -43.995 82.449 -42.917 1.00 33.02 221 THR G C 1
ATOM 1635 O O . THR A 1 241 ? -43.233 82.998 -42.117 1.00 29.40 221 THR G O 1
ATOM 1639 N N . PRO A 1 242 ? -44.425 81.200 -42.719 1.00 31.83 222 PRO G N 1
ATOM 1640 C CA . PRO A 1 242 ? -43.893 80.423 -41.583 1.00 31.39 222 PRO G CA 1
ATOM 1641 C C . PRO A 1 242 ? -42.374 80.279 -41.596 1.00 30.14 222 PRO G C 1
ATOM 1642 O O . PRO A 1 242 ? -41.753 80.278 -40.524 1.00 31.49 222 PRO G O 1
ATOM 1646 N N . ASP A 1 243 ? -41.738 80.208 -42.765 1.00 32.66 223 ASP G N 1
ATOM 1647 C CA . ASP A 1 243 ? -40.282 80.090 -42.793 1.00 31.18 223 ASP G CA 1
ATOM 1648 C C . ASP A 1 243 ? -39.581 81.355 -42.269 1.00 32.44 223 ASP G C 1
ATOM 1649 O O . ASP A 1 243 ? -38.529 81.261 -41.612 1.00 30.71 223 ASP G O 1
ATOM 1654 N N . GLU A 1 244 ? -40.173 82.537 -42.483 1.00 28.61 224 GLU G N 1
ATOM 1655 C CA . GLU A 1 244 ? -39.584 83.740 -41.905 1.00 32.52 224 GLU G CA 1
ATOM 1656 C C . GLU A 1 244 ? -39.654 83.706 -40.386 1.00 28.33 224 GLU G C 1
ATOM 1657 O O . GLU A 1 244 ? -38.699 84.113 -39.717 1.00 27.85 224 GLU G O 1
ATOM 1663 N N . VAL A 1 245 ? -40.752 83.177 -39.827 1.00 26.08 225 VAL G N 1
ATOM 1664 C CA . VAL A 1 245 ? -40.839 82.967 -38.381 1.00 25.12 225 VAL G CA 1
ATOM 1665 C C . VAL A 1 245 ? -39.771 81.998 -37.916 1.00 24.39 225 VAL G C 1
ATOM 1666 O O . VAL A 1 245 ? -39.139 82.188 -36.863 1.00 25.66 225 VAL G O 1
ATOM 1670 N N . ALA A 1 246 ? -39.567 80.929 -38.682 1.00 28.07 226 ALA G N 1
ATOM 1671 C CA . ALA A 1 246 ? -38.587 79.935 -38.278 1.00 27.41 226 ALA G CA 1
ATOM 1672 C C . ALA A 1 246 ? -37.194 80.528 -38.208 1.00 25.30 226 ALA G C 1
ATOM 1673 O O . ALA A 1 246 ? -36.398 80.123 -37.362 1.00 25.40 226 ALA G O 1
ATOM 1675 N N . GLY A 1 247 ? -36.870 81.483 -39.076 1.00 23.96 227 GLY G N 1
ATOM 1676 C CA . GLY A 1 247 ? -35.550 82.113 -38.975 1.00 26.84 227 GLY G CA 1
ATOM 1677 C C . GLY A 1 247 ? -35.298 82.810 -37.640 1.00 27.27 227 GLY G C 1
ATOM 1678 O O . GLY A 1 247 ? -34.191 82.722 -37.068 1.00 27.73 227 GLY G O 1
ATOM 1679 N N . ALA A 1 248 ? -36.338 83.460 -37.090 1.00 23.11 228 ALA G N 1
ATOM 1680 C CA . ALA A 1 248 ? -36.200 84.101 -35.783 1.00 24.83 228 ALA G CA 1
ATOM 1681 C C . ALA A 1 248 ? -36.166 83.067 -34.665 1.00 23.70 228 ALA G C 1
ATOM 1682 O O . ALA A 1 248 ? -35.389 83.200 -33.706 1.00 24.34 228 ALA G O 1
ATOM 1684 N N . VAL A 1 249 ? -37.002 82.033 -34.763 1.00 21.75 229 VAL G N 1
ATOM 1685 C CA . VAL A 1 249 ? -36.928 80.936 -33.796 1.00 22.82 229 VAL G CA 1
ATOM 1686 C C . VAL A 1 249 ? -35.527 80.337 -33.777 1.00 27.26 229 VAL G C 1
ATOM 1687 O O . VAL A 1 249 ? -34.964 80.053 -32.710 1.00 22.38 229 VAL G O 1
ATOM 1691 N N . ALA A 1 250 ? -34.945 80.123 -34.960 1.00 27.45 230 ALA G N 1
ATOM 1692 C CA . ALA A 1 250 ? -33.615 79.531 -35.037 1.00 31.04 230 ALA G CA 1
ATOM 1693 C C . ALA A 1 250 ? -32.596 80.392 -34.309 1.00 26.96 230 ALA G C 1
ATOM 1694 O O . ALA A 1 250 ? -31.805 79.882 -33.509 1.00 26.10 230 ALA G O 1
ATOM 1696 N N . TRP A 1 251 ? -32.640 81.716 -34.526 1.00 26.84 231 TRP G N 1
ATOM 1697 C CA . TRP A 1 251 ? -31.700 82.582 -33.816 1.00 22.64 231 TRP G CA 1
ATOM 1698 C C . TRP A 1 251 ? -31.914 82.521 -32.301 1.00 23.99 231 TRP G C 1
ATOM 1699 O O . TRP A 1 251 ? -30.953 82.373 -31.535 1.00 24.90 231 TRP G O 1
ATOM 1710 N N . LEU A 1 252 ? -33.170 82.587 -31.841 1.00 24.34 232 LEU G N 1
ATOM 1711 C CA . LEU A 1 252 ? -33.390 82.545 -30.397 1.00 24.20 232 LEU G CA 1
ATOM 1712 C C . LEU A 1 252 ? -33.007 81.172 -29.810 1.00 27.36 232 LEU G C 1
ATOM 1713 O O . LEU A 1 252 ? -32.604 81.083 -28.642 1.00 29.25 232 LEU G O 1
ATOM 1718 N N . ALA A 1 253 ? -33.094 80.099 -30.602 1.00 22.19 233 ALA G N 1
ATOM 1719 C CA . ALA A 1 253 ? -32.657 78.781 -30.145 1.00 26.33 233 ALA G CA 1
ATOM 1720 C C . ALA A 1 253 ? -31.142 78.653 -30.021 1.00 30.48 233 ALA G C 1
ATOM 1721 O O . ALA A 1 253 ? -30.666 77.776 -29.290 1.00 30.65 233 ALA G O 1
ATOM 1723 N N . SER A 1 254 ? -30.374 79.468 -30.736 1.00 28.35 234 SER G N 1
ATOM 1724 C CA . SER A 1 254 ? -28.935 79.274 -30.809 1.00 28.83 234 SER G CA 1
ATOM 1725 C C . SER A 1 254 ? -28.187 80.113 -29.773 1.00 27.68 234 SER G C 1
ATOM 1726 O O . SER A 1 254 ? -28.714 81.068 -29.199 1.00 28.40 234 SER G O 1
ATOM 1729 N N . ASP A 1 255 ? -26.906 79.776 -29.581 1.00 34.68 235 ASP G N 1
ATOM 1730 C CA . ASP A 1 255 ? -26.050 80.561 -28.697 1.00 31.77 235 ASP G CA 1
ATOM 1731 C C . ASP A 1 255 ? -25.669 81.905 -29.290 1.00 31.49 235 ASP G C 1
ATOM 1732 O O . ASP A 1 255 ? -25.062 82.719 -28.588 1.00 31.95 235 ASP G O 1
ATOM 1737 N N . LEU A 1 256 ? -26.025 82.170 -30.546 1.00 25.62 236 LEU G N 1
ATOM 1738 C CA . LEU A 1 256 ? -25.857 83.524 -31.051 1.00 30.18 236 LEU G CA 1
ATOM 1739 C C . LEU A 1 256 ? -26.725 84.520 -30.299 1.00 29.25 236 LEU G C 1
ATOM 1740 O O . LEU A 1 256 ? -26.468 85.720 -30.385 1.00 26.13 236 LEU G O 1
ATOM 1745 N N . SER A 1 257 ? -27.767 84.060 -29.596 1.00 30.29 237 SER G N 1
ATOM 1746 C CA . SER A 1 257 ? -28.650 84.950 -28.842 1.00 26.65 237 SER G CA 1
ATOM 1747 C C . SER A 1 257 ? -28.529 84.734 -27.336 1.00 31.10 237 SER G C 1
ATOM 1748 O O . SER A 1 257 ? -29.499 84.958 -26.603 1.00 26.49 237 SER G O 1
ATOM 1751 N N . ARG A 1 258 ? -27.355 84.280 -26.859 1.00 29.58 238 ARG G N 1
ATOM 1752 C CA . ARG A 1 258 ? -27.244 83.865 -25.460 1.00 31.08 238 ARG G CA 1
ATOM 1753 C C . ARG A 1 258 ? -27.355 85.023 -24.474 1.00 30.86 238 ARG G C 1
ATOM 1754 O O . ARG A 1 258 ? -27.453 84.770 -23.266 1.00 32.45 238 ARG G O 1
ATOM 1762 N N . TYR A 1 259 ? -27.280 86.273 -24.929 1.00 28.51 239 TYR G N 1
ATOM 1763 C CA . TYR A 1 259 ? -27.528 87.401 -24.046 1.00 28.36 239 TYR G CA 1
ATOM 1764 C C . TYR A 1 259 ? -28.927 88.009 -24.247 1.00 26.63 239 TYR G C 1
ATOM 1765 O O . TYR A 1 259 ? -29.215 89.083 -23.703 1.00 27.05 239 TYR G O 1
ATOM 1774 N N . VAL A 1 260 ? -29.818 87.326 -24.963 1.00 25.34 240 VAL G N 1
ATOM 1775 C CA . VAL A 1 260 ? -31.157 87.843 -25.240 1.00 29.64 240 VAL G CA 1
ATOM 1776 C C . VAL A 1 260 ? -32.167 87.095 -24.375 1.00 23.59 240 VAL G C 1
ATOM 1777 O O . VAL A 1 260 ? -32.357 85.878 -24.509 1.00 22.92 240 VAL G O 1
ATOM 1781 N N . THR A 1 261 ? -32.793 87.818 -23.455 1.00 27.02 241 THR G N 1
ATOM 1782 C CA . THR A 1 261 ? -33.852 87.228 -22.652 1.00 28.23 241 THR G CA 1
ATOM 1783 C C . THR A 1 261 ? -34.778 88.322 -22.151 1.00 27.81 241 THR G C 1
ATOM 1784 O O . THR A 1 261 ? -34.371 89.474 -21.982 1.00 27.26 241 THR G O 1
ATOM 1788 N N . GLY A 1 262 ? -36.028 87.940 -21.913 1.00 25.73 242 GLY G N 1
ATOM 1789 C CA . GLY A 1 262 ? -37.023 88.909 -21.502 1.00 24.44 242 GLY G CA 1
ATOM 1790 C C . GLY A 1 262 ? -37.416 89.899 -22.571 1.00 23.14 242 GLY G C 1
ATOM 1791 O O . GLY A 1 262 ? -38.029 90.924 -22.261 1.00 27.60 242 GLY G O 1
ATOM 1792 N N . ALA A 1 263 ? -37.113 89.604 -23.827 1.00 24.90 243 ALA G N 1
ATOM 1793 C CA . ALA A 1 263 ? -37.309 90.532 -24.932 1.00 26.83 243 ALA G CA 1
ATOM 1794 C C . ALA A 1 263 ? -38.526 90.132 -25.762 1.00 26.87 243 ALA G C 1
ATOM 1795 O O . ALA A 1 263 ? -38.905 88.953 -25.833 1.00 23.78 243 ALA G O 1
ATOM 1797 N N . THR A 1 264 ? -39.135 91.134 -26.392 1.00 28.72 244 THR G N 1
ATOM 1798 C CA . THR A 1 264 ? -40.163 90.926 -27.405 1.00 28.96 244 THR G CA 1
ATOM 1799 C C . THR A 1 264 ? -39.532 91.259 -28.747 1.00 28.85 244 THR G C 1
ATOM 1800 O O . THR A 1 264 ? -39.203 92.412 -29.009 1.00 28.86 244 THR G O 1
ATOM 1804 N N . ILE A 1 265 ? -39.332 90.236 -29.568 1.00 28.28 245 ILE G N 1
ATOM 1805 C CA . ILE A 1 265 ? -38.698 90.344 -30.874 1.00 26.40 245 ILE G CA 1
ATOM 1806 C C . ILE A 1 265 ? -39.799 90.437 -31.929 1.00 27.09 245 ILE G C 1
ATOM 1807 O O . ILE A 1 265 ? -40.516 89.457 -32.161 1.00 26.47 245 ILE G O 1
ATOM 1812 N N . HIS A 1 266 ? -39.899 91.569 -32.630 1.00 26.06 246 HIS G N 1
ATOM 1813 C CA . HIS A 1 266 ? -40.946 91.720 -33.641 1.00 24.79 246 HIS G CA 1
ATOM 1814 C C . HIS A 1 266 ? -40.505 91.123 -34.966 1.00 27.77 246 HIS G C 1
ATOM 1815 O O . HIS A 1 266 ? -39.489 91.531 -35.540 1.00 27.76 246 HIS G O 1
ATOM 1822 N N . VAL A 1 267 ? -41.286 90.162 -35.456 1.00 26.22 247 VAL G N 1
ATOM 1823 C CA . VAL A 1 267 ? -41.111 89.572 -36.770 1.00 23.84 247 VAL G CA 1
ATOM 1824 C C . VAL A 1 267 ? -42.397 89.851 -37.539 1.00 26.76 247 VAL G C 1
ATOM 1825 O O . VAL A 1 267 ? -43.238 88.958 -37.723 1.00 25.10 247 VAL G O 1
ATOM 1829 N N . ASP A 1 268 ? -42.565 91.117 -37.970 1.00 24.53 248 ASP G N 1
ATOM 1830 C CA . ASP A 1 268 ? -43.857 91.597 -38.434 1.00 22.01 248 ASP G CA 1
ATOM 1831 C C . ASP A 1 268 ? -43.778 92.451 -39.696 1.00 24.92 248 ASP G C 1
ATOM 1832 O O . ASP A 1 268 ? -44.757 93.149 -40.015 1.00 20.64 248 ASP G O 1
ATOM 1837 N N . GLY A 1 269 ? -42.645 92.457 -40.395 1.00 20.41 249 GLY G N 1
ATOM 1838 C CA . GLY A 1 269 ? -42.540 93.228 -41.616 1.00 19.49 249 GLY G CA 1
ATOM 1839 C C . GLY A 1 269 ? -42.747 94.707 -41.437 1.00 19.76 249 GLY G C 1
ATOM 1840 O O . GLY A 1 269 ? -43.027 95.397 -42.407 1.00 23.74 249 GLY G O 1
ATOM 1841 N N . GLY A 1 270 ? -42.580 95.220 -40.220 1.00 21.91 250 GLY G N 1
ATOM 1842 C CA . GLY A 1 270 ? -42.817 96.622 -39.926 1.00 24.18 250 GLY G CA 1
ATOM 1843 C C . GLY A 1 270 ? -44.276 97.028 -39.929 1.00 27.62 250 GLY G C 1
ATOM 1844 O O . GLY A 1 270 ? -44.583 98.203 -40.185 1.00 32.31 250 GLY G O 1
ATOM 1845 N N . ILE A 1 271 ? -45.191 96.102 -39.627 1.00 21.49 251 ILE G N 1
ATOM 1846 C CA . ILE A 1 271 ? -46.613 96.398 -39.763 1.00 26.63 251 ILE G CA 1
ATOM 1847 C C . ILE A 1 271 ? -47.005 97.424 -38.715 1.00 32.52 251 ILE G C 1
ATOM 1848 O O . ILE A 1 271 ? -46.455 97.443 -37.607 1.00 32.49 251 ILE G O 1
ATOM 1853 N N . SER A 1 272 ? -47.922 98.312 -39.092 1.00 37.41 252 SER G N 1
ATOM 1854 C CA . SER A 1 272 ? -48.362 99.469 -38.304 1.00 43.90 252 SER G CA 1
ATOM 1855 C C . SER A 1 272 ? -48.178 99.326 -36.787 1.00 49.41 252 SER G C 1
ATOM 1856 O O . SER A 1 272 ? -47.251 99.900 -36.198 1.00 50.11 252 SER G O 1
ATOM 1859 N N . LEU B 1 23 ? -31.578 77.248 -42.829 1.00 44.29 3 LEU B N 1
ATOM 1860 C CA . LEU B 1 23 ? -31.257 77.906 -41.566 1.00 43.03 3 LEU B CA 1
ATOM 1861 C C . LEU B 1 23 ? -29.761 78.111 -41.442 1.00 48.24 3 LEU B C 1
ATOM 1862 O O . LEU B 1 23 ? -29.068 77.410 -40.696 1.00 54.00 3 LEU B O 1
ATOM 1867 N N . GLU B 1 24 ? -29.293 79.102 -42.190 1.00 45.35 4 GLU B N 1
ATOM 1868 C CA . GLU B 1 24 ? -27.895 79.399 -42.427 1.00 44.94 4 GLU B CA 1
ATOM 1869 C C . GLU B 1 24 ? -27.781 80.915 -42.416 1.00 40.60 4 GLU B C 1
ATOM 1870 O O . GLU B 1 24 ? -28.650 81.597 -42.963 1.00 41.93 4 GLU B O 1
ATOM 1876 N N . LEU B 1 25 ? -26.746 81.450 -41.759 1.00 39.82 5 LEU B N 1
ATOM 1877 C CA . LEU B 1 25 ? -26.606 82.903 -41.723 1.00 36.11 5 LEU B CA 1
ATOM 1878 C C . LEU B 1 25 ? -26.269 83.434 -43.106 1.00 33.19 5 LEU B C 1
ATOM 1879 O O . LEU B 1 25 ? -26.758 84.496 -43.504 1.00 31.30 5 LEU B O 1
ATOM 1884 N N . GLY B 1 26 ? -25.440 82.703 -43.845 1.00 34.51 6 GLY B N 1
ATOM 1885 C CA . GLY B 1 26 ? -25.087 83.051 -45.209 1.00 29.92 6 GLY B CA 1
ATOM 1886 C C . GLY B 1 26 ? -24.409 84.394 -45.353 1.00 26.72 6 GLY B C 1
ATOM 1887 O O . GLY B 1 26 ? -24.711 85.135 -46.290 1.00 30.22 6 GLY B O 1
ATOM 1888 N N . LEU B 1 27 ? -23.460 84.708 -44.480 1.00 27.42 7 LEU B N 1
ATOM 1889 C CA . LEU B 1 27 ? -22.840 86.030 -44.496 1.00 29.62 7 LEU B CA 1
ATOM 1890 C C . LEU B 1 27 ? -21.573 86.120 -45.336 1.00 31.40 7 LEU B C 1
ATOM 1891 O O . LEU B 1 27 ? -21.138 87.232 -45.657 1.00 30.64 7 LEU B O 1
ATOM 1896 N N . ARG B 1 28 ? -20.944 85.006 -45.660 1.00 28.58 8 ARG B N 1
ATOM 1897 C CA . ARG B 1 28 ? -19.651 85.064 -46.314 1.00 34.76 8 ARG B CA 1
ATOM 1898 C C . ARG B 1 28 ? -19.749 85.772 -47.661 1.00 32.04 8 ARG B C 1
ATOM 1899 O O . ARG B 1 28 ? -20.602 85.451 -48.490 1.00 30.12 8 ARG B O 1
ATOM 1907 N N . GLY B 1 29 ? -18.882 86.751 -47.888 1.00 33.73 9 GLY B N 1
ATOM 1908 C CA . GLY B 1 29 ? -18.934 87.511 -49.122 1.00 33.76 9 GLY B CA 1
ATOM 1909 C C . GLY B 1 29 ? -19.739 88.786 -49.048 1.00 33.39 9 GLY B C 1
ATOM 1910 O O . GLY B 1 29 ? -19.735 89.544 -50.020 1.00 33.31 9 GLY B O 1
ATOM 1911 N N . LYS B 1 30 ? -20.521 88.986 -47.987 1.00 31.81 10 LYS B N 1
ATOM 1912 C CA . LYS B 1 30 ? -21.232 90.247 -47.803 1.00 32.53 10 LYS B CA 1
ATOM 1913 C C . LYS B 1 30 ? -20.243 91.374 -47.511 1.00 30.78 10 LYS B C 1
ATOM 1914 O O . LYS B 1 30 ? -19.127 91.151 -47.040 1.00 32.33 10 LYS B O 1
ATOM 1920 N N . LYS B 1 31 ? -20.686 92.606 -47.749 1.00 30.48 11 LYS B N 1
ATOM 1921 C CA . LYS B 1 31 ? -19.897 93.791 -47.451 1.00 26.10 11 LYS B CA 1
ATOM 1922 C C . LYS B 1 31 ? -20.600 94.622 -46.383 1.00 27.07 11 LYS B C 1
ATOM 1923 O O . LYS B 1 3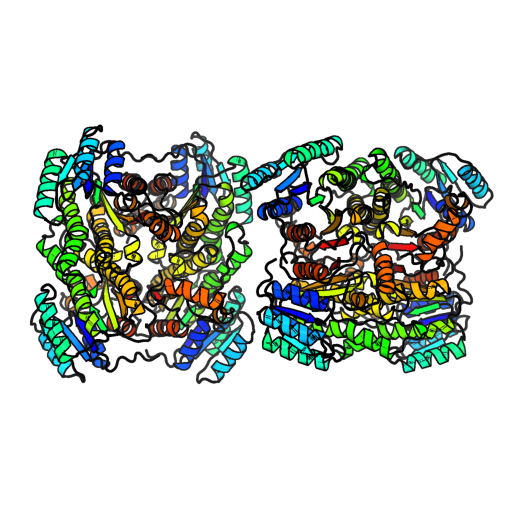1 ? -21.809 94.877 -46.469 1.00 25.98 11 LYS B O 1
ATOM 1929 N N . ALA B 1 32 ? -19.840 95.010 -45.365 1.00 27.25 12 ALA B N 1
ATOM 1930 C CA . ALA B 1 32 ? -20.355 95.707 -44.203 1.00 21.96 12 ALA B CA 1
ATOM 1931 C C . ALA B 1 32 ? -19.570 96.985 -43.961 1.00 26.98 12 ALA B C 1
ATOM 1932 O O . ALA B 1 32 ? -18.369 97.075 -44.265 1.00 23.62 12 ALA B O 1
ATOM 1934 N N . LEU B 1 33 ? -20.283 97.988 -43.451 1.00 25.45 13 LEU B N 1
ATOM 1935 C CA . LEU B 1 33 ? -19.693 99.193 -42.891 1.00 25.92 13 LEU B CA 1
ATOM 1936 C C . LEU B 1 33 ? -20.049 99.245 -41.413 1.00 25.15 13 LEU B C 1
ATOM 1937 O O . LEU B 1 33 ? -21.219 99.176 -41.072 1.00 25.77 13 LEU B O 1
ATOM 1942 N N . VAL B 1 34 ? -19.058 99.359 -40.539 1.00 24.82 14 VAL B N 1
ATOM 1943 C CA . VAL B 1 34 ? -19.273 99.421 -39.096 1.00 23.58 14 VAL B CA 1
ATOM 1944 C C . VAL B 1 34 ? -18.593 100.687 -38.602 1.00 26.57 14 VAL B C 1
ATOM 1945 O O . VAL B 1 34 ? -17.361 100.792 -38.668 1.00 26.59 14 VAL B O 1
ATOM 1949 N N . THR B 1 35 ? -19.373 101.646 -38.105 1.00 24.83 15 THR B N 1
ATOM 1950 C CA . THR B 1 35 ? -18.736 102.849 -37.584 1.00 25.86 15 THR B CA 1
ATOM 1951 C C . THR B 1 35 ? -18.218 102.575 -36.179 1.00 25.33 15 THR B C 1
ATOM 1952 O O . THR B 1 35 ? -18.870 101.893 -35.387 1.00 28.20 15 THR B O 1
ATOM 1956 N N . GLY B 1 36 ? -17.082 103.182 -35.846 1.00 26.59 16 GLY B N 1
ATOM 1957 C CA . GLY B 1 36 ? -16.472 103.039 -34.532 1.00 26.46 16 GLY B CA 1
ATOM 1958 C C . GLY B 1 36 ? -15.917 101.669 -34.218 1.00 30.65 16 GLY B C 1
ATOM 1959 O O . GLY B 1 36 ? -16.277 101.064 -33.213 1.00 30.55 16 GLY B O 1
ATOM 1960 N N . GLY B 1 37 ? -15.009 101.168 -35.049 1.00 33.39 17 GLY B N 1
ATOM 1961 C CA . GLY B 1 37 ? -14.552 99.811 -34.879 1.00 29.31 17 GLY B CA 1
ATOM 1962 C C . GLY B 1 37 ? -13.272 99.645 -34.103 1.00 32.37 17 GLY B C 1
ATOM 1963 O O . GLY B 1 37 ? -12.802 98.517 -33.947 1.00 34.61 17 GLY B O 1
ATOM 1964 N N . SER B 1 38 ? -12.695 100.715 -33.579 1.00 31.38 18 SER B N 1
ATOM 1965 C CA . SER B 1 38 ? -11.374 100.560 -32.979 1.00 35.11 18 SER B CA 1
ATOM 1966 C C . SER B 1 38 ? -11.453 100.037 -31.552 1.00 36.33 18 SER B C 1
ATOM 1967 O O . SER B 1 38 ? -10.506 99.410 -31.073 1.00 38.72 18 SER B O 1
ATOM 1970 N N . ARG B 1 39 ? -12.563 100.276 -30.866 1.00 32.89 19 ARG B N 1
ATOM 1971 C CA . ARG B 1 39 ? -12.716 99.879 -29.476 1.00 37.06 19 ARG B CA 1
ATOM 1972 C C . ARG B 1 39 ? -14.124 99.364 -29.249 1.00 34.56 19 ARG B C 1
ATOM 1973 O O . ARG B 1 39 ? -15.031 99.591 -30.054 1.00 33.03 19 ARG B O 1
ATOM 1981 N N . GLY B 1 40 ? -14.265 98.640 -28.145 1.00 35.61 20 GLY B N 1
ATOM 1982 C CA . GLY B 1 40 ? -15.539 98.258 -27.573 1.00 35.65 20 GLY B CA 1
ATOM 1983 C C . GLY B 1 40 ? -16.398 97.382 -28.461 1.00 33.89 20 GLY B C 1
ATOM 1984 O O . GLY B 1 40 ? -15.940 96.412 -29.090 1.00 31.64 20 GLY B O 1
ATOM 1985 N N . VAL B 1 41 ? -17.695 97.718 -28.455 1.00 35.28 21 VAL B N 1
ATOM 1986 C CA . VAL B 1 41 ? -18.714 96.959 -29.177 1.00 31.89 21 VAL B CA 1
ATOM 1987 C C . VAL B 1 41 ? -18.387 96.907 -30.659 1.00 28.47 21 VAL B C 1
ATOM 1988 O O . VAL B 1 41 ? -18.408 95.837 -31.278 1.00 28.77 21 VAL B O 1
ATOM 1992 N N . GLY B 1 42 ? -18.051 98.060 -31.244 1.00 26.53 22 GLY B N 1
ATOM 1993 C CA . GLY B 1 42 ? -17.740 98.082 -32.656 1.00 25.17 22 GLY B CA 1
ATOM 1994 C C . GLY B 1 42 ? -16.569 97.181 -33.004 1.00 30.52 22 GLY B C 1
ATOM 1995 O O . GLY B 1 42 ? -16.586 96.492 -34.023 1.00 26.20 22 GLY B O 1
ATOM 1996 N N . ARG B 1 43 ? -15.548 97.153 -32.149 1.00 31.69 23 ARG B N 1
ATOM 1997 C CA . ARG B 1 43 ? -14.394 96.304 -32.412 1.00 30.91 23 ARG B CA 1
ATOM 1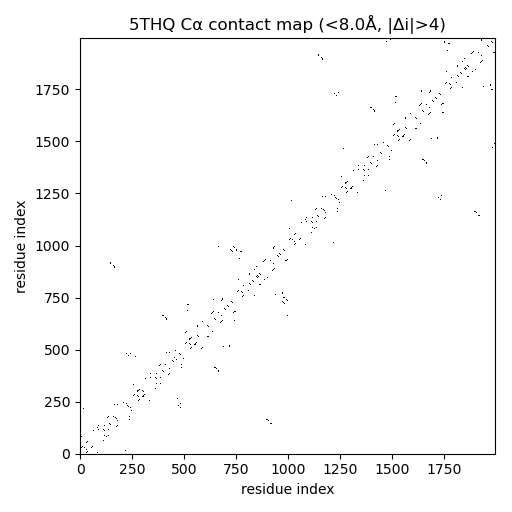998 C C . ARG B 1 43 ? -14.780 94.827 -32.433 1.00 36.77 23 ARG B C 1
ATOM 1999 O O . ARG B 1 43 ? -14.340 94.065 -33.319 1.00 30.83 23 ARG B O 1
ATOM 2007 N N . GLY B 1 44 ? -15.588 94.394 -31.445 1.00 31.69 24 GLY B N 1
ATOM 2008 C CA . GLY B 1 44 ? -16.024 92.996 -31.435 1.00 25.56 24 GLY B CA 1
ATOM 2009 C C . GLY B 1 44 ? -16.901 92.645 -32.626 1.00 30.46 24 GLY B C 1
ATOM 2010 O O . GLY B 1 44 ? -16.813 91.541 -33.184 1.00 35.22 24 GLY B O 1
ATOM 2011 N N . VAL B 1 45 ? -17.764 93.576 -33.034 1.00 30.44 25 VAL B N 1
ATOM 2012 C CA . VAL B 1 45 ? -18.613 93.321 -34.191 1.00 26.84 25 VAL B CA 1
ATOM 2013 C C . VAL B 1 45 ? -17.767 93.217 -35.448 1.00 28.57 25 VAL B C 1
ATOM 2014 O O . VAL B 1 45 ? -17.987 92.330 -36.280 1.00 27.92 25 VAL B O 1
ATOM 2018 N N . VAL B 1 46 ? -16.799 94.128 -35.609 1.00 24.74 26 VAL B N 1
ATOM 2019 C CA . VAL B 1 46 ? -15.918 94.113 -36.780 1.00 27.50 26 VAL B CA 1
ATOM 2020 C C . VAL B 1 46 ? -15.178 92.797 -36.875 1.00 26.87 26 VAL B C 1
ATOM 2021 O O . VAL B 1 46 ? -15.137 92.158 -37.937 1.00 25.91 26 VAL B O 1
ATOM 2025 N N . LEU B 1 47 ? -14.528 92.402 -35.781 1.00 29.55 27 LEU B N 1
ATOM 2026 C CA . LEU B 1 47 ? -13.712 91.195 -35.822 1.00 29.88 27 LEU B CA 1
ATOM 2027 C C . LEU B 1 47 ? -14.577 89.958 -36.038 1.00 33.61 27 LEU B C 1
ATOM 2028 O O . LEU B 1 47 ? -14.203 89.068 -36.813 1.00 30.69 27 LEU B O 1
ATOM 2033 N N . ALA B 1 48 ? -15.760 89.894 -35.393 1.00 32.72 28 ALA B N 1
ATOM 2034 C CA . ALA B 1 48 ? -16.602 88.717 -35.588 1.00 33.71 28 ALA B CA 1
ATOM 2035 C C . ALA B 1 48 ? -17.134 88.655 -37.013 1.00 29.60 28 ALA B C 1
ATOM 2036 O O . ALA B 1 48 ? -17.143 87.583 -37.633 1.00 27.47 28 ALA B O 1
ATOM 2038 N N . LEU B 1 49 ? -17.556 89.790 -37.567 1.00 25.25 29 LEU B N 1
ATOM 2039 C CA . LEU B 1 49 ? -18.024 89.752 -38.951 1.00 25.30 29 LEU B CA 1
ATOM 2040 C C . LEU B 1 49 ? -16.896 89.343 -39.887 1.00 28.49 29 LEU B C 1
ATOM 2041 O O . LEU B 1 49 ? -17.119 88.580 -40.837 1.00 29.05 29 LEU B O 1
ATOM 2046 N N . ALA B 1 50 ? -15.672 89.832 -39.627 1.00 26.08 30 ALA B N 1
ATOM 2047 C CA . ALA B 1 50 ? -14.532 89.486 -40.473 1.00 28.49 30 ALA B CA 1
ATOM 2048 C C . ALA B 1 50 ? -14.197 87.989 -40.381 1.00 30.20 30 ALA B C 1
ATOM 2049 O O . ALA B 1 50 ? -13.969 87.334 -41.398 1.00 29.84 30 ALA B O 1
ATOM 2051 N N . ARG B 1 51 ? -14.163 87.428 -39.170 1.00 31.73 31 ARG B N 1
ATOM 2052 C CA . ARG B 1 51 ? -13.916 85.994 -39.044 1.00 33.94 31 ARG B CA 1
ATOM 2053 C C . ARG B 1 51 ? -14.966 85.184 -39.793 1.00 36.62 31 ARG B C 1
ATOM 2054 O O . ARG B 1 51 ? -14.645 84.132 -40.355 1.00 43.03 31 ARG B O 1
ATOM 2062 N N . ALA B 1 52 ? -16.202 85.681 -39.872 1.00 31.88 32 ALA B N 1
ATOM 2063 C CA . ALA B 1 52 ? -17.250 84.991 -40.614 1.00 34.71 32 ALA B CA 1
ATOM 2064 C C . ALA B 1 52 ? -17.157 85.204 -42.125 1.00 32.36 32 ALA B C 1
ATOM 2065 O O . ALA B 1 52 ? -18.068 84.803 -42.848 1.00 39.57 32 ALA B O 1
ATOM 2067 N N . GLY B 1 53 ? -16.126 85.864 -42.629 1.00 33.96 33 GLY B N 1
ATOM 2068 C CA . GLY B 1 53 ? -16.025 86.061 -44.066 1.00 29.78 33 GLY B CA 1
ATOM 2069 C C . GLY B 1 53 ? -16.766 87.264 -44.603 1.00 31.20 33 GLY B C 1
ATOM 2070 O O . GLY B 1 53 ? -17.063 87.305 -45.800 1.00 29.32 33 GLY B O 1
ATOM 2071 N N . VAL B 1 54 ? -17.098 88.231 -43.767 1.00 25.85 34 VAL B N 1
ATOM 2072 C CA . VAL B 1 54 ? -17.652 89.480 -44.257 1.00 28.57 34 VAL B CA 1
ATOM 2073 C C . VAL B 1 54 ? -16.501 90.432 -44.535 1.00 25.73 34 VAL B C 1
ATOM 2074 O O . VAL B 1 54 ? -15.537 90.495 -43.762 1.00 26.34 34 VAL B O 1
ATOM 2078 N N . ASP B 1 55 ? -16.565 91.138 -45.663 1.00 27.02 35 ASP B N 1
ATOM 2079 C CA . ASP B 1 55 ? -15.627 92.231 -45.904 1.00 29.33 35 ASP B CA 1
ATOM 2080 C C . ASP B 1 55 ? -16.098 93.448 -45.124 1.00 26.94 35 ASP B C 1
ATOM 2081 O O . ASP B 1 55 ? -17.196 93.965 -45.381 1.00 24.53 35 ASP B O 1
ATOM 2086 N N . VAL B 1 56 ? -15.277 93.903 -44.178 1.00 24.54 36 VAL B N 1
ATOM 2087 C CA . VAL B 1 56 ? -15.677 94.930 -43.222 1.00 26.46 36 VAL B CA 1
ATOM 2088 C C . VAL B 1 56 ? -14.912 96.214 -43.502 1.00 29.92 36 VAL B C 1
ATOM 2089 O O . VAL B 1 56 ? -13.672 96.222 -43.542 1.00 30.17 36 VAL B O 1
ATOM 2093 N N . PHE B 1 57 ? -15.664 97.297 -43.674 1.00 28.73 37 PHE B N 1
ATOM 2094 C CA . PHE B 1 57 ? -15.148 98.655 -43.701 1.00 25.60 37 PHE B CA 1
ATOM 2095 C C . PHE B 1 57 ? -15.496 99.300 -42.367 1.00 25.45 37 PHE B C 1
ATOM 2096 O O . PHE B 1 57 ? -16.637 99.207 -41.920 1.00 27.64 37 PHE B O 1
ATOM 2104 N N . THR B 1 58 ? -14.515 99.895 -41.700 1.00 26.14 38 THR B N 1
ATOM 2105 C CA . THR B 1 58 ? -14.780 100.521 -40.418 1.00 28.33 38 THR B CA 1
ATOM 2106 C C . THR B 1 58 ? -14.097 101.883 -40.353 1.00 31.13 38 THR B C 1
ATOM 2107 O O . THR B 1 58 ? -13.260 102.236 -41.192 1.00 32.43 38 THR B O 1
ATOM 2111 N N . CYS B 1 59 ? -14.497 102.670 -39.361 1.00 26.91 39 CYS B N 1
ATOM 2112 C CA . CYS B 1 59 ? -13.907 103.981 -39.158 1.00 27.97 39 CYS B CA 1
ATOM 2113 C C . CYS B 1 59 ? -13.691 104.201 -37.666 1.00 28.80 39 CYS B C 1
ATOM 2114 O O . CYS B 1 59 ? -14.126 103.418 -36.814 1.00 28.70 39 CYS B O 1
ATOM 2117 N N . TYR B 1 60 ? -12.974 105.273 -37.370 1.00 30.23 40 TYR B N 1
ATOM 2118 C CA . TYR B 1 60 ? -12.604 105.657 -36.022 1.00 32.04 40 TYR B CA 1
ATOM 2119 C C . TYR B 1 60 ? -12.241 107.129 -36.063 1.00 38.60 40 TYR B C 1
ATOM 2120 O O . TYR B 1 60 ? -11.939 107.686 -37.125 1.00 39.55 40 TYR B O 1
ATOM 2129 N N . ARG B 1 61 ? -12.218 107.743 -34.890 1.00 41.44 41 ARG B N 1
ATOM 2130 C CA . ARG B 1 61 ? -12.105 109.189 -34.879 1.00 42.48 41 ARG B CA 1
ATOM 2131 C C . ARG B 1 61 ? -10.655 109.644 -34.898 1.00 45.12 41 ARG B C 1
ATOM 2132 O O . ARG B 1 61 ? -10.348 110.631 -35.569 1.00 45.34 41 ARG B O 1
ATOM 2140 N N . GLU B 1 62 ? -9.757 108.893 -34.246 1.00 50.97 42 GLU B N 1
ATOM 2141 C CA . GLU B 1 62 ? -8.413 109.343 -33.883 1.00 51.18 42 GLU B CA 1
ATOM 2142 C C . GLU B 1 62 ? -7.424 108.182 -33.958 1.00 45.14 42 GLU B C 1
ATOM 2143 O O . GLU B 1 62 ? -7.666 107.141 -33.342 1.00 48.03 42 GLU B O 1
ATOM 2149 N N . GLU B 1 63 ? -6.306 108.359 -34.670 1.00 41.95 43 GLU B N 1
ATOM 2150 C CA . GLU B 1 63 ? -5.284 107.314 -34.680 1.00 41.43 43 GLU B CA 1
ATOM 2151 C C . GLU B 1 63 ? -4.825 107.006 -33.262 1.00 39.57 43 GLU B C 1
ATOM 2152 O O . GLU B 1 63 ? -4.656 107.904 -32.439 1.00 37.64 43 GLU B O 1
ATOM 2158 N N . SER B 1 64 ? -4.693 105.717 -32.955 1.00 38.38 44 SER B N 1
ATOM 2159 C CA . SER B 1 64 ? -4.339 105.283 -31.613 1.00 36.45 44 SER B CA 1
ATOM 2160 C C . SER B 1 64 ? -3.738 103.894 -31.711 1.00 38.26 44 SER B C 1
ATOM 2161 O O . SER B 1 64 ? -3.779 103.251 -32.763 1.00 40.91 44 SER B O 1
ATOM 2164 N N . ASP B 1 65 ? -3.252 103.390 -30.579 1.00 38.50 45 ASP B N 1
ATOM 2165 C CA . ASP B 1 65 ? -2.804 102.004 -30.571 1.00 41.60 45 ASP B CA 1
ATOM 2166 C C . ASP B 1 65 ? -3.961 101.034 -30.782 1.00 42.57 45 ASP B C 1
ATOM 2167 O O . ASP B 1 65 ? -3.740 99.936 -31.310 1.00 42.38 45 ASP B O 1
ATOM 2172 N N . ALA B 1 66 ? -5.186 101.404 -30.361 1.00 38.20 46 ALA B N 1
ATOM 2173 C CA . ALA B 1 66 ? -6.365 100.568 -30.611 1.00 35.54 46 ALA B CA 1
ATOM 2174 C C . ALA B 1 66 ? -6.700 100.501 -32.100 1.00 35.09 46 ALA B C 1
ATOM 2175 O O . ALA B 1 66 ? -6.993 99.426 -32.632 1.00 38.16 46 ALA B O 1
ATOM 2177 N N . SER B 1 67 ? -6.666 101.637 -32.791 1.00 36.59 47 SER B N 1
ATOM 2178 C CA . SER B 1 67 ? -6.910 101.616 -34.226 1.00 36.97 47 SER B CA 1
ATOM 2179 C C . SER B 1 67 ? -5.791 100.886 -34.956 1.00 39.10 47 SER B C 1
ATOM 2180 O O . SER B 1 67 ? -6.045 100.143 -35.913 1.00 36.48 47 SER B O 1
ATOM 2183 N N . ALA B 1 68 ? -4.542 101.088 -34.518 1.00 38.67 48 ALA B N 1
ATOM 2184 C CA . ALA B 1 68 ? -3.417 100.406 -35.157 1.00 41.04 48 ALA B CA 1
ATOM 2185 C C . ALA B 1 68 ? -3.501 98.896 -34.946 1.00 35.67 48 ALA B C 1
ATOM 2186 O O . ALA B 1 68 ? -3.246 98.116 -35.876 1.00 37.25 48 ALA B O 1
ATOM 2188 N N . SER B 1 69 ? -3.823 98.455 -33.724 1.00 37.44 49 SER B N 1
ATOM 2189 C CA . SER B 1 69 ? -3.982 97.017 -33.506 1.00 40.14 49 SER B CA 1
ATOM 2190 C C . SER B 1 69 ? -5.175 96.474 -34.298 1.00 41.43 49 SER B C 1
ATOM 2191 O O . SER B 1 69 ? -5.137 95.339 -34.789 1.00 38.20 49 SER B O 1
ATOM 2194 N N . LEU B 1 70 ? -6.226 97.281 -34.453 1.00 39.61 50 LEU B N 1
ATOM 2195 C CA . LEU B 1 70 ? -7.343 96.895 -35.310 1.00 40.48 50 LEU B CA 1
ATOM 2196 C C . LEU B 1 70 ? -6.883 96.625 -36.738 1.00 37.13 50 LEU B C 1
ATOM 2197 O O . LEU B 1 70 ? -7.178 95.571 -37.307 1.00 37.35 50 LEU B O 1
ATOM 2202 N N . ALA B 1 71 ? -6.170 97.573 -37.347 1.00 38.13 51 ALA B N 1
ATOM 2203 C CA . ALA B 1 71 ? -5.681 97.331 -38.704 1.00 38.73 51 ALA B CA 1
ATOM 2204 C C . ALA B 1 71 ? -4.783 96.096 -38.768 1.00 37.32 51 ALA B C 1
ATOM 2205 O O . ALA B 1 71 ? -4.824 95.353 -39.760 1.00 38.03 51 ALA B O 1
ATOM 2207 N N . ARG B 1 72 ? -4.026 95.836 -37.696 1.00 40.40 52 ARG B N 1
ATOM 2208 C CA . ARG B 1 72 ? -3.142 94.673 -37.656 1.00 40.81 52 ARG B CA 1
ATOM 2209 C C . ARG B 1 72 ? -3.911 93.345 -37.683 1.00 41.44 52 ARG B C 1
ATOM 2210 O O . ARG B 1 72 ? -3.617 92.468 -38.503 1.00 37.68 52 ARG B O 1
ATOM 2218 N N . GLU B 1 73 ? -4.886 93.164 -36.792 1.00 37.56 53 GLU B N 1
ATOM 2219 C CA . GLU B 1 73 ? -5.800 92.010 -36.917 1.00 39.74 53 GLU B CA 1
ATOM 2220 C C . GLU B 1 73 ? -6.562 91.902 -38.222 1.00 40.68 53 GLU B C 1
ATOM 2221 O O . GLU B 1 73 ? -6.703 90.785 -38.756 1.00 43.68 53 GLU B O 1
ATOM 2227 N N . LEU B 1 74 ? -7.018 93.014 -38.788 1.00 37.03 54 LEU B N 1
ATOM 2228 C CA . LEU B 1 74 ? -7.723 92.858 -40.050 1.00 37.34 54 LEU B CA 1
ATOM 2229 C C . LEU B 1 74 ? -6.778 92.326 -41.120 1.00 38.87 54 LEU B C 1
ATOM 2230 O O . LEU B 1 74 ? -7.161 91.461 -41.914 1.00 34.02 54 LEU B O 1
ATOM 2235 N N . LYS B 1 75 ? -5.518 92.788 -41.116 1.00 38.67 55 LYS B N 1
ATOM 2236 C CA . LYS B 1 75 ? -4.565 92.235 -42.071 1.00 39.94 55 LYS B CA 1
ATOM 2237 C C . LYS B 1 75 ? -4.259 90.767 -41.763 1.00 40.16 55 LYS B C 1
ATOM 2238 O O . LYS B 1 75 ? -4.155 89.949 -42.683 1.00 42.59 55 LYS B O 1
ATOM 2244 N N . GLN B 1 76 ? -4.102 90.417 -40.479 1.00 41.82 56 GLN B N 1
ATOM 2245 C CA . GLN B 1 76 ? -3.828 89.030 -40.099 1.00 42.54 56 GLN B CA 1
ATOM 2246 C C . GLN B 1 76 ? -4.891 88.084 -40.637 1.00 45.18 56 GLN B C 1
ATOM 2247 O O . GLN B 1 76 ? -4.603 86.915 -40.904 1.00 48.14 56 GLN B O 1
ATOM 2253 N N . LEU B 1 77 ? -6.125 88.555 -40.771 1.00 48.28 57 LEU B N 1
ATOM 2254 C CA . LEU B 1 77 ? -7.207 87.713 -41.240 1.00 46.71 57 LEU B CA 1
ATOM 2255 C C . LEU B 1 77 ? -7.301 87.812 -42.749 1.00 44.31 57 LEU B C 1
ATOM 2256 O O . LEU B 1 77 ? -6.884 88.796 -43.357 1.00 47.84 57 LEU B O 1
ATOM 2261 N N . GLY B 1 78 ? -7.824 86.764 -43.361 1.00 50.12 58 GLY B N 1
ATOM 2262 C CA . GLY B 1 78 ? -8.187 86.868 -44.756 1.00 51.81 58 GLY B CA 1
ATOM 2263 C C . GLY B 1 78 ? -9.284 87.899 -44.949 1.00 58.38 58 GLY B C 1
ATOM 2264 O O . GLY B 1 78 ? -10.045 88.213 -44.028 1.00 57.49 58 GLY B O 1
ATOM 2265 N N . GLY B 1 79 ? -9.371 88.430 -46.159 1.00 55.74 59 GLY B N 1
ATOM 2266 C CA . GLY B 1 79 ? -10.478 89.282 -46.534 1.00 41.63 59 GLY B CA 1
ATOM 2267 C C . GLY B 1 79 ? -10.071 90.712 -46.832 1.00 46.54 59 GLY B C 1
ATOM 2268 O O . GLY B 1 79 ? -8.961 91.165 -46.550 1.00 47.03 59 GLY B O 1
ATOM 2269 N N . ASP B 1 80 ? -11.039 91.414 -47.411 1.00 40.19 60 ASP B N 1
ATOM 2270 C CA . ASP B 1 80 ? -10.868 92.729 -48.000 1.00 34.83 60 ASP B CA 1
ATOM 2271 C C . ASP B 1 80 ? -11.434 93.758 -47.021 1.00 35.50 60 ASP B C 1
ATOM 2272 O O . ASP B 1 80 ? -12.535 94.288 -47.206 1.00 34.19 60 ASP B O 1
ATOM 2277 N N . HIS B 1 81 ? -10.644 94.089 -45.995 1.00 33.19 61 HIS B N 1
ATOM 2278 C CA . HIS B 1 81 ? -11.090 94.950 -44.902 1.00 34.54 61 HIS B CA 1
ATOM 2279 C C . HIS B 1 81 ? -10.400 96.312 -44.954 1.00 31.77 61 HIS B C 1
ATOM 2280 O O . HIS B 1 81 ? -9.305 96.450 -45.491 1.00 31.54 61 HIS B O 1
ATOM 2287 N N . HIS B 1 82 ? -11.056 97.328 -44.401 1.00 32.14 62 HIS B N 1
ATOM 2288 C CA . HIS B 1 82 ? -10.501 98.675 -44.434 1.00 32.24 62 HIS B CA 1
ATOM 2289 C C . HIS B 1 82 ? -10.897 99.418 -43.171 1.00 33.33 62 HIS B C 1
ATOM 2290 O O . HIS B 1 82 ? -12.029 99.298 -42.697 1.00 30.95 62 HIS B O 1
ATOM 2297 N N . ALA B 1 83 ? -9.959 100.191 -42.641 1.00 32.90 63 ALA B N 1
ATOM 2298 C CA . ALA B 1 83 ? -10.177 101.000 -41.454 1.00 33.03 63 ALA B CA 1
ATOM 2299 C C . ALA B 1 83 ? -9.639 102.388 -41.759 1.00 34.67 63 ALA B C 1
ATOM 2300 O O . ALA B 1 83 ? -8.429 102.559 -41.919 1.00 40.94 63 ALA B O 1
ATOM 2302 N N . LEU B 1 84 ? -10.526 103.378 -41.815 1.00 33.46 64 LEU B N 1
ATOM 2303 C CA . LEU B 1 84 ? -10.162 104.745 -42.144 1.00 30.34 64 LEU B CA 1
ATOM 2304 C C . LEU B 1 84 ? -10.543 105.676 -41.007 1.00 39.57 64 LEU B C 1
ATOM 2305 O O . LEU B 1 84 ? -11.531 105.452 -40.301 1.00 36.57 64 LEU B O 1
ATOM 2310 N N . ARG B 1 85 ? -9.742 106.714 -40.812 1.00 39.95 65 ARG B N 1
ATOM 2311 C CA . ARG B 1 85 ? -10.090 107.718 -39.824 1.00 42.47 65 ARG B CA 1
ATOM 2312 C C . ARG B 1 85 ? -11.174 108.630 -40.389 1.00 43.46 65 ARG B C 1
ATOM 2313 O O . ARG B 1 85 ? -11.100 109.060 -41.547 1.00 38.94 65 ARG B O 1
ATOM 2321 N N . ALA B 1 86 ? -12.197 108.908 -39.573 1.00 40.10 66 ALA B N 1
ATOM 2322 C CA . ALA B 1 86 ? -13.267 109.803 -40.007 1.00 33.94 66 ALA B CA 1
ATOM 2323 C C . ALA B 1 86 ? -14.054 110.250 -38.783 1.00 40.60 66 ALA B C 1
ATOM 2324 O O . ALA B 1 86 ? -14.713 109.428 -38.132 1.00 40.52 66 ALA B O 1
ATOM 2326 N N . ASP B 1 87 ? -13.995 111.551 -38.487 1.00 40.61 67 ASP B N 1
ATOM 2327 C CA . ASP B 1 87 ? -14.722 112.143 -37.367 1.00 43.35 67 ASP B CA 1
ATOM 2328 C C . ASP B 1 87 ? -16.182 112.309 -37.777 1.00 38.26 67 ASP B C 1
ATOM 2329 O O . ASP B 1 87 ? -16.489 113.096 -38.677 1.00 41.32 67 ASP B O 1
ATOM 2334 N N . LEU B 1 88 ? -17.082 111.542 -37.164 1.00 34.49 68 LEU B N 1
ATOM 2335 C CA . LEU B 1 88 ? -18.484 111.621 -37.581 1.00 40.84 68 LEU B CA 1
ATOM 2336 C C . LEU B 1 88 ? -19.142 112.950 -37.218 1.00 37.11 68 LEU B C 1
ATOM 2337 O O . LEU B 1 88 ? -20.191 113.285 -37.787 1.00 35.03 68 LEU B O 1
ATOM 2342 N N . ALA B 1 89 ? -18.534 113.732 -36.324 1.00 37.75 69 ALA B N 1
ATOM 2343 C CA . ALA B 1 89 ? -19.001 115.094 -36.100 1.00 38.85 69 ALA B CA 1
ATOM 2344 C C . ALA B 1 89 ? -18.759 115.990 -37.302 1.00 40.29 69 ALA B C 1
ATOM 2345 O O . ALA B 1 89 ? -19.302 117.099 -37.337 1.00 41.28 69 ALA B O 1
ATOM 2347 N N . ASP B 1 90 ? -17.955 115.551 -38.274 1.00 39.05 70 ASP B N 1
ATOM 2348 C CA . ASP B 1 90 ? -17.597 116.383 -39.424 1.00 36.36 70 ASP B CA 1
ATOM 2349 C C . ASP B 1 90 ? -18.218 115.849 -40.714 1.00 34.31 70 ASP B C 1
ATOM 2350 O O . ASP B 1 90 ? -17.780 114.811 -41.226 1.00 38.74 70 ASP B O 1
ATOM 2355 N N . PRO B 1 91 ? -19.213 116.513 -41.285 1.00 36.25 71 PRO B N 1
ATOM 2356 C CA . PRO B 1 91 ? -19.847 115.967 -42.499 1.00 32.72 71 PRO B CA 1
ATOM 2357 C C . PRO B 1 91 ? -18.903 115.785 -43.669 1.00 38.87 71 PRO B C 1
ATOM 2358 O O . PRO B 1 91 ? -19.100 114.847 -44.455 1.00 42.30 71 PRO B O 1
ATOM 2362 N N . LYS B 1 92 ? -17.896 116.651 -43.824 1.00 37.14 72 LYS B N 1
ATOM 2363 C CA . LYS B 1 92 ? -16.928 116.477 -44.906 1.00 38.48 72 LYS B CA 1
ATOM 2364 C C . LYS B 1 92 ? -16.217 115.141 -44.785 1.00 36.04 72 LYS B C 1
ATOM 2365 O O . LYS B 1 92 ? -16.031 114.429 -45.780 1.00 35.86 72 LYS B O 1
ATOM 2371 N N . GLN B 1 93 ? -15.835 114.772 -43.559 1.00 35.92 73 GLN B N 1
ATOM 2372 C CA . GLN B 1 93 ? -15.103 113.532 -43.345 1.00 38.30 73 GLN B CA 1
ATOM 2373 C C . GLN B 1 93 ? -15.981 112.299 -43.553 1.00 34.78 73 GLN B C 1
ATOM 2374 O O . GLN B 1 93 ? -15.465 111.245 -43.943 1.00 35.80 73 GLN B O 1
ATOM 2380 N N . ILE B 1 94 ? -17.292 112.415 -43.309 1.00 33.24 74 ILE B N 1
ATOM 2381 C CA . ILE B 1 94 ? -18.221 111.322 -43.585 1.00 32.41 74 ILE B CA 1
ATOM 2382 C C . ILE B 1 94 ? -18.398 111.139 -45.086 1.00 31.83 74 ILE B C 1
ATOM 2383 O O . ILE B 1 94 ? -18.371 110.007 -45.600 1.00 29.36 74 ILE B O 1
ATOM 2388 N N . ALA B 1 95 ? -18.602 112.249 -45.814 1.00 29.35 75 ALA B N 1
ATOM 2389 C CA . ALA B 1 95 ? -18.675 112.160 -47.275 1.00 32.52 75 ALA B CA 1
ATOM 2390 C C . ALA B 1 95 ? -17.373 111.610 -47.886 1.00 33.59 75 ALA B C 1
ATOM 2391 O O . ALA B 1 95 ? -17.415 110.887 -48.893 1.00 33.14 75 ALA B O 1
ATOM 2393 N N . GLU B 1 96 ? -16.219 111.904 -47.271 1.00 34.50 76 GLU B N 1
ATOM 2394 C CA . GLU B 1 96 ? -14.942 111.350 -47.736 1.00 34.38 76 GLU B CA 1
ATOM 2395 C C . GLU B 1 96 ? -14.828 109.860 -47.438 1.00 37.16 76 GLU B C 1
ATOM 2396 O O . GLU B 1 96 ? -14.350 109.077 -48.276 1.00 32.67 76 GLU B O 1
ATOM 2402 N N . LEU B 1 97 ? -15.212 109.459 -46.218 1.00 33.85 77 LEU B N 1
ATOM 2403 C CA . LEU B 1 97 ? -15.295 108.041 -45.890 1.00 31.63 77 LEU B CA 1
ATOM 2404 C C . LEU B 1 97 ? -16.087 107.296 -46.948 1.00 31.38 77 LEU B C 1
ATOM 2405 O O . LEU B 1 97 ? -15.665 106.239 -47.434 1.00 31.39 77 LEU B O 1
ATOM 2410 N N . PHE B 1 98 ? -17.218 107.856 -47.362 1.00 32.23 78 PHE B N 1
ATOM 2411 C CA . PHE B 1 98 ? -18.052 107.117 -48.296 1.00 28.66 78 PHE B CA 1
ATOM 2412 C C . PHE B 1 98 ? -17.532 107.171 -49.712 1.00 31.21 78 PHE B C 1
ATOM 2413 O O . PHE B 1 98 ? -17.852 106.277 -50.504 1.00 29.23 78 PHE B O 1
ATOM 2421 N N . GLN B 1 99 ? -16.752 108.198 -50.057 1.00 31.28 79 GLN B N 1
ATOM 2422 C CA . GLN B 1 99 ? -16.032 108.147 -51.322 1.00 35.04 79 GLN B CA 1
ATOM 2423 C C . GLN B 1 99 ? -15.054 106.965 -51.337 1.00 30.69 79 GLN B C 1
ATOM 2424 O O . GLN B 1 99 ? -14.989 106.210 -52.318 1.00 28.79 79 GLN B O 1
ATOM 2430 N N . GLU B 1 100 ? -14.336 106.747 -50.224 1.00 25.85 80 GLU B N 1
ATOM 2431 C CA . GLU B 1 100 ? -13.466 105.577 -50.142 1.00 31.39 80 GLU B CA 1
ATOM 2432 C C . GLU B 1 100 ? -14.268 104.269 -50.162 1.00 31.96 80 GLU B C 1
ATOM 2433 O O . GLU B 1 100 ? -13.876 103.312 -50.841 1.00 28.01 80 GLU B O 1
ATOM 2439 N N . VAL B 1 101 ? -15.428 104.229 -49.483 1.00 30.03 81 VAL B N 1
ATOM 2440 C CA . VAL B 1 101 ? -16.235 103.011 -49.495 1.00 28.22 81 VAL B CA 1
ATOM 2441 C C . VAL B 1 101 ? -16.728 102.719 -50.904 1.00 29.07 81 VAL B C 1
ATOM 2442 O O . VAL B 1 101 ? -16.677 101.570 -51.370 1.00 31.01 81 VAL B O 1
ATOM 2446 N N . GLY B 1 102 ? -17.192 103.756 -51.613 1.00 28.64 82 GLY B N 1
ATOM 2447 C CA . GLY B 1 102 ? -17.633 103.576 -52.986 1.00 31.42 82 GLY B CA 1
ATOM 2448 C C . GLY B 1 102 ? -16.527 103.128 -53.935 1.00 33.78 82 GLY B C 1
ATOM 2449 O O . GLY B 1 102 ? -16.798 102.438 -54.916 1.00 37.14 82 GLY B O 1
ATOM 2450 N N . ARG B 1 103 ? -15.274 103.520 -53.678 1.00 32.55 83 ARG B N 1
ATOM 2451 C CA . ARG B 1 103 ? -14.203 103.055 -54.566 1.00 31.47 83 ARG B CA 1
ATOM 2452 C C . ARG B 1 103 ? -13.748 101.640 -54.241 1.00 32.11 83 ARG B C 1
ATOM 2453 O O . ARG B 1 103 ? -13.472 100.853 -55.151 1.00 30.42 83 ARG B O 1
ATOM 2461 N N . ARG B 1 104 ? -13.597 101.318 -52.951 1.00 27.72 84 ARG B N 1
ATOM 2462 C CA . ARG B 1 104 ? -12.984 100.049 -52.596 1.00 29.80 84 ARG B CA 1
ATOM 2463 C C . ARG B 1 104 ? -14.005 98.918 -52.576 1.00 30.41 84 ARG B C 1
ATOM 2464 O O . ARG B 1 104 ? -13.650 97.765 -52.867 1.00 31.77 84 ARG B O 1
ATOM 2472 N N . PHE B 1 105 ? -15.254 99.223 -52.206 1.00 30.93 85 PHE B N 1
ATOM 2473 C CA . PHE B 1 105 ? -16.352 98.263 -52.151 1.00 27.48 85 PHE B CA 1
ATOM 2474 C C . PHE B 1 105 ? -17.343 98.433 -53.295 1.00 31.40 85 PHE B C 1
ATOM 2475 O O . PHE B 1 105 ? -17.787 97.441 -53.863 1.00 32.17 85 PHE B O 1
ATOM 2483 N N . GLY B 1 106 ? -17.747 99.664 -53.611 1.00 34.14 86 GLY B N 1
ATOM 2484 C CA . GLY B 1 106 ? -18.712 99.877 -54.678 1.00 33.35 86 GLY B CA 1
ATOM 2485 C C . GLY B 1 106 ? -20.165 99.615 -54.292 1.00 36.66 86 GLY B C 1
ATOM 2486 O O . GLY B 1 106 ? -21.105 100.169 -54.877 1.00 32.69 86 GLY B O 1
ATOM 2487 N N . THR B 1 107 ? -20.361 98.677 -53.376 1.00 35.99 87 THR B N 1
ATOM 2488 C CA . THR B 1 107 ? -21.685 98.309 -52.898 1.00 31.78 87 THR B CA 1
ATOM 2489 C C . THR B 1 107 ? -21.596 97.995 -51.411 1.00 32.09 87 THR B C 1
ATOM 2490 O O . THR B 1 107 ? -20.507 97.806 -50.865 1.00 32.06 87 THR B O 1
ATOM 2494 N N . LEU B 1 108 ? -22.756 97.931 -50.754 1.00 31.59 88 LEU B N 1
ATOM 2495 C CA . LEU B 1 108 ? -22.858 97.507 -49.365 1.00 28.59 88 LEU B CA 1
ATOM 2496 C C . LEU B 1 108 ? -24.038 96.561 -49.180 1.00 31.24 88 LEU B C 1
ATOM 2497 O O . LEU B 1 108 ? -25.070 96.661 -49.858 1.00 29.98 88 LEU B O 1
ATOM 2502 N N . ASP B 1 109 ? -23.884 95.644 -48.240 1.00 24.38 89 ASP B N 1
ATOM 2503 C CA . ASP B 1 109 ? -25.018 94.849 -47.814 1.00 30.35 89 ASP B CA 1
ATOM 2504 C C . ASP B 1 109 ? -25.471 95.188 -46.403 1.00 27.69 89 ASP B C 1
ATOM 2505 O O . ASP B 1 109 ? -26.644 95.007 -46.089 1.00 27.89 89 ASP B O 1
ATOM 2510 N N . VAL B 1 110 ? -24.561 95.641 -45.542 1.00 21.52 90 VAL B N 1
ATOM 2511 C CA . VAL B 1 110 ? -24.861 95.858 -44.135 1.00 22.71 90 VAL B CA 1
ATOM 2512 C C . VAL B 1 110 ? -24.257 97.184 -43.697 1.00 26.07 90 VAL B C 1
ATOM 2513 O O . VAL B 1 110 ? -23.137 97.529 -44.088 1.00 21.17 90 VAL B O 1
ATOM 2517 N N . VAL B 1 111 ? -25.009 97.936 -42.900 1.00 24.20 91 VAL B N 1
ATOM 2518 C CA . VAL B 1 111 ? -24.480 99.094 -42.185 1.00 23.38 91 VAL B CA 1
ATOM 2519 C C . VAL B 1 111 ? -24.772 98.929 -40.702 1.00 25.41 91 VAL B C 1
ATOM 2520 O O . VAL B 1 111 ? -25.919 98.674 -40.328 1.00 21.75 91 VAL B O 1
ATOM 2524 N N . VAL B 1 112 ? -23.756 99.113 -39.863 1.00 19.27 92 VAL B N 1
ATOM 2525 C CA . VAL B 1 112 ? -23.927 99.107 -38.422 1.00 21.12 92 VAL B CA 1
ATOM 2526 C C . VAL B 1 112 ? -23.507 100.479 -37.901 1.00 26.94 92 VAL B C 1
ATOM 2527 O O . VAL B 1 112 ? -22.315 100.803 -37.908 1.00 25.46 92 VAL B O 1
ATOM 2531 N N . ASN B 1 113 ? -24.482 101.302 -37.487 1.00 24.17 93 ASN B N 1
ATOM 2532 C CA . ASN B 1 113 ? -24.210 102.573 -36.821 1.00 25.21 93 ASN B CA 1
ATOM 2533 C C . ASN B 1 113 ? -23.862 102.300 -35.374 1.00 27.71 93 ASN B C 1
ATOM 2534 O O . ASN B 1 113 ? -24.747 102.168 -34.511 1.00 27.75 93 ASN B O 1
ATOM 2539 N N . ASN B 1 114 ? -22.579 102.235 -35.093 1.00 21.93 94 ASN B N 1
ATOM 2540 C CA . ASN B 1 114 ? -22.166 101.937 -33.744 1.00 24.31 94 ASN B CA 1
ATOM 2541 C C . ASN B 1 114 ? -21.458 103.089 -33.053 1.00 29.31 94 ASN B C 1
ATOM 2542 O O . ASN B 1 114 ? -21.542 103.192 -31.832 1.00 29.58 94 ASN B O 1
ATOM 2547 N N . ALA B 1 115 ? -20.763 103.958 -33.790 1.00 33.66 95 ALA B N 1
ATOM 2548 C CA . ALA B 1 115 ? -19.981 105.010 -33.144 1.00 36.74 95 ALA B CA 1
ATOM 2549 C C . ALA B 1 115 ? -20.876 105.911 -32.292 1.00 37.33 95 ALA B C 1
ATOM 2550 O O . ALA B 1 115 ? -21.958 106.321 -32.728 1.00 31.61 95 ALA B O 1
ATOM 2552 N N . GLY B 1 116 ? -20.426 106.182 -31.060 1.00 38.14 96 GLY B N 1
ATOM 2553 C CA . GLY B 1 116 ? -21.159 107.014 -30.126 1.00 33.05 96 GLY B CA 1
ATOM 2554 C C . GLY B 1 116 ? -20.281 107.493 -28.989 1.00 38.19 96 GLY B C 1
ATOM 2555 O O . GLY B 1 116 ? -19.272 106.866 -28.648 1.00 38.01 96 GLY B O 1
ATOM 2556 N N . VAL B 1 117 ? -20.693 108.611 -28.379 1.00 37.16 97 VAL B N 1
ATOM 2557 C CA . VAL B 1 117 ? -19.993 109.176 -27.232 1.00 36.49 97 VAL B CA 1
ATOM 2558 C C . VAL B 1 117 ? -20.960 109.420 -26.079 1.00 37.36 97 VAL B C 1
ATOM 2559 O O . VAL B 1 117 ? -22.164 109.613 -26.262 1.00 35.59 97 VAL B O 1
ATOM 2563 N N . ILE B 1 118 ? -20.389 109.480 -24.880 1.00 39.01 98 ILE B N 1
ATOM 2564 C CA . ILE B 1 118 ? -21.132 109.722 -23.651 1.00 39.25 98 ILE B CA 1
ATOM 2565 C C . ILE B 1 118 ? -20.245 110.538 -22.711 1.00 42.03 98 ILE B C 1
ATOM 2566 O O . ILE B 1 118 ? -19.014 110.477 -22.775 1.00 41.28 98 ILE B O 1
ATOM 2571 N N . SER B 1 119 ? -20.888 111.321 -21.851 1.00 40.56 99 SER B N 1
ATOM 2572 C CA . SER B 1 119 ? -20.263 112.008 -20.737 1.00 40.53 99 SER B CA 1
ATOM 2573 C C . SER B 1 119 ? -21.309 112.182 -19.639 1.00 42.83 99 SER B C 1
ATOM 2574 O O . SER B 1 119 ? -22.507 112.009 -19.871 1.00 40.94 99 SER B O 1
ATOM 2577 N N . HIS B 1 120 ? -20.840 112.409 -18.410 1.00 47.74 100 HIS B N 1
ATOM 2578 C CA . HIS B 1 120 ? -21.703 112.676 -17.262 1.00 46.34 100 HIS B CA 1
ATOM 2579 C C . HIS B 1 120 ? -21.522 114.104 -16.817 1.00 45.29 100 HIS B C 1
ATOM 2580 O O . HIS B 1 120 ? -20.519 114.430 -16.194 1.00 49.32 100 HIS B O 1
ATOM 2587 N N . VAL B 1 121 ? -22.502 114.937 -17.095 1.00 42.63 101 VAL B N 1
ATOM 2588 C CA . VAL B 1 121 ? -22.464 116.316 -16.643 1.00 37.46 101 VAL B CA 1
ATOM 2589 C C . VAL B 1 121 ? -23.804 116.485 -15.937 1.00 46.34 101 VAL B C 1
ATOM 2590 O O . VAL B 1 121 ? -24.835 116.041 -16.474 1.00 37.59 101 VAL B O 1
ATOM 2594 N N . PRO B 1 122 ? -23.840 117.029 -14.722 1.00 45.42 102 PRO B N 1
ATOM 2595 C CA . PRO B 1 122 ? -25.121 117.477 -14.176 1.00 43.42 102 PRO B CA 1
ATOM 2596 C C . PRO B 1 122 ? -25.808 118.309 -15.240 1.00 40.03 102 PRO B C 1
ATOM 2597 O O . PRO B 1 122 ? -25.200 119.184 -15.854 1.00 37.92 102 PRO B O 1
ATOM 2601 N N . TYR B 1 123 ? -27.068 117.976 -15.509 1.00 36.90 103 TYR B N 1
ATOM 2602 C CA . TYR B 1 123 ? -27.746 118.552 -16.662 1.00 36.69 103 TYR B CA 1
ATOM 2603 C C . TYR B 1 123 ? -27.737 120.067 -16.611 1.00 36.92 103 TYR B C 1
ATOM 2604 O O . TYR B 1 123 ? -27.621 120.734 -17.647 1.00 37.91 103 TYR B O 1
ATOM 2613 N N . ALA B 1 124 ? -27.896 120.637 -15.418 1.00 40.19 104 ALA B N 1
ATOM 2614 C CA . ALA B 1 124 ? -27.905 122.092 -15.331 1.00 42.19 104 ALA B CA 1
ATOM 2615 C C . ALA B 1 124 ? -26.552 122.684 -15.726 1.00 41.77 104 ALA B C 1
ATOM 2616 O O . ALA B 1 124 ? -26.499 123.809 -16.236 1.00 46.62 104 ALA B O 1
ATOM 2618 N N . GLU B 1 125 ? -25.463 121.925 -15.584 1.00 41.42 105 GLU B N 1
ATOM 2619 C CA . GLU B 1 125 ? -24.137 122.419 -15.950 1.00 45.40 105 GLU B CA 1
ATOM 2620 C C . GLU B 1 125 ? -23.708 122.024 -17.359 1.00 43.56 105 GLU B C 1
ATOM 2621 O O . GLU B 1 125 ? -22.622 122.425 -17.780 1.00 43.19 105 GLU B O 1
ATOM 2627 N N . LEU B 1 126 ? -24.528 121.286 -18.104 1.00 41.79 106 LEU B N 1
ATOM 2628 C CA . LEU B 1 126 ? -24.121 120.763 -19.408 1.00 36.40 106 LEU B CA 1
ATOM 2629 C C . LEU B 1 126 ? -23.942 121.890 -20.404 1.00 34.54 106 LEU B C 1
ATOM 2630 O O . LEU B 1 126 ? -24.929 122.542 -20.757 1.00 31.85 106 LEU B O 1
ATOM 2635 N N . PRO B 1 127 ? -22.723 122.146 -20.892 1.00 36.81 107 PRO B N 1
ATOM 2636 C CA . PRO B 1 127 ? -22.518 123.225 -21.867 1.00 31.58 107 PRO B CA 1
ATOM 2637 C C . PRO B 1 127 ? -23.212 122.922 -23.179 1.00 33.79 107 PRO B C 1
ATOM 2638 O O . PRO B 1 127 ? -23.405 121.764 -23.550 1.00 37.22 107 PRO B O 1
ATOM 2642 N N . VAL B 1 128 ? -23.592 123.990 -23.885 1.00 31.19 108 VAL B N 1
ATOM 2643 C CA . VAL B 1 128 ? -24.260 123.844 -25.175 1.00 30.87 108 VAL B CA 1
ATOM 2644 C C . VAL B 1 128 ? -23.368 123.067 -26.152 1.00 40.39 108 VAL B C 1
ATOM 2645 O O . VAL B 1 128 ? -23.863 122.350 -27.031 1.00 41.22 108 VAL B O 1
ATOM 2649 N N . ALA B 1 129 ? -22.044 123.233 -26.052 1.00 40.15 109 ALA B N 1
ATOM 2650 C CA . ALA B 1 129 ? -21.134 122.553 -26.971 1.00 35.88 109 ALA B CA 1
ATOM 2651 C C . ALA B 1 129 ? -21.059 121.053 -26.708 1.00 35.88 109 ALA B C 1
ATOM 2652 O O . ALA B 1 129 ? -20.837 120.272 -27.636 1.00 37.16 109 ALA B O 1
ATOM 2654 N N . GLU B 1 130 ? -21.204 120.633 -25.455 1.00 34.53 110 GLU B N 1
ATOM 2655 C CA . GLU B 1 130 ? -21.177 119.212 -25.167 1.00 35.60 110 GLU B CA 1
ATOM 2656 C C . GLU B 1 130 ? -22.489 118.551 -25.606 1.00 35.83 110 GLU B C 1
ATOM 2657 O O . GLU B 1 130 ? -22.491 117.435 -26.149 1.00 36.36 110 GLU B O 1
ATOM 2663 N N . TRP B 1 131 ? -23.609 119.242 -25.402 1.00 39.38 111 TRP B N 1
ATOM 2664 C CA . TRP B 1 131 ? -24.870 118.841 -26.020 1.00 35.65 111 TRP B CA 1
ATOM 2665 C C . TRP B 1 131 ? -24.708 118.708 -27.525 1.00 35.17 111 TRP B C 1
ATOM 2666 O O . TRP B 1 131 ? -25.108 117.702 -28.124 1.00 35.52 111 TRP B O 1
ATOM 2677 N N . GLN B 1 132 ? -24.092 119.707 -28.153 1.00 30.69 112 GLN B N 1
ATOM 2678 C CA . GLN B 1 132 ? -23.975 119.663 -29.603 1.00 37.99 112 GLN B CA 1
ATOM 2679 C C . GLN B 1 132 ? -23.069 118.529 -30.060 1.00 36.58 112 GLN B C 1
ATOM 2680 O O . GLN B 1 132 ? -23.375 117.865 -31.045 1.00 35.63 112 GLN B O 1
ATOM 2686 N N . ARG B 1 133 ? -21.977 118.266 -29.346 1.00 35.90 113 ARG B N 1
ATOM 2687 C CA . ARG B 1 133 ? -21.086 117.189 -29.758 1.00 38.16 113 ARG B CA 1
ATOM 2688 C C . ARG B 1 133 ? -21.808 115.853 -29.702 1.00 36.85 113 ARG B C 1
ATOM 2689 O O . ARG B 1 133 ? -21.777 115.070 -30.663 1.00 37.46 113 ARG B O 1
ATOM 2697 N N . ILE B 1 134 ? -22.496 115.583 -28.591 1.00 38.87 114 ILE B N 1
ATOM 2698 C CA . ILE B 1 134 ? -23.150 114.284 -28.475 1.00 35.74 114 ILE B CA 1
ATOM 2699 C C . ILE B 1 134 ? -24.250 114.133 -29.527 1.00 32.30 114 ILE B C 1
ATOM 2700 O O . ILE B 1 134 ? -24.383 113.067 -30.139 1.00 30.85 114 ILE B O 1
ATOM 2705 N N . VAL B 1 135 ? -25.012 115.204 -29.796 1.00 29.47 115 VAL B N 1
ATOM 2706 C CA . VAL B 1 135 ? -25.986 115.183 -30.893 1.00 28.29 115 VAL B CA 1
ATOM 2707 C C . VAL B 1 135 ? -25.307 114.941 -32.246 1.00 32.72 115 VAL B C 1
ATOM 2708 O O . VAL B 1 135 ? -25.795 114.149 -33.064 1.00 28.81 115 VAL B O 1
ATOM 2712 N N . ASP B 1 136 ? -24.182 115.634 -32.513 1.00 34.76 116 ASP B N 1
ATOM 2713 C CA . ASP B 1 136 ? -23.508 115.549 -33.813 1.00 33.39 116 ASP B CA 1
ATOM 2714 C C . ASP B 1 136 ? -22.995 114.137 -34.095 1.00 30.63 116 ASP B C 1
ATOM 2715 O O . ASP B 1 136 ? -23.123 113.637 -35.215 1.00 27.69 116 ASP B O 1
ATOM 2720 N N . VAL B 1 137 ? -22.416 113.483 -33.092 1.00 28.58 117 VAL B N 1
ATOM 2721 C CA . VAL B 1 137 ? -21.891 112.134 -33.272 1.00 32.04 117 VAL B CA 1
ATOM 2722 C C . VAL B 1 137 ? -23.012 111.086 -33.200 1.00 30.72 117 VAL B C 1
ATOM 2723 O O . VAL B 1 137 ? -23.174 110.251 -34.097 1.00 30.00 117 VAL B O 1
ATOM 2727 N N . ASN B 1 138 ? -23.813 111.109 -32.147 1.00 30.61 118 ASN B N 1
ATOM 2728 C CA . ASN B 1 138 ? -24.731 110.007 -31.911 1.00 26.89 118 ASN B CA 1
ATOM 2729 C C . ASN B 1 138 ? -25.945 110.033 -32.820 1.00 27.38 118 ASN B C 1
ATOM 2730 O O . ASN B 1 138 ? -26.457 108.972 -33.174 1.00 30.45 118 ASN B O 1
ATOM 2735 N N . LEU B 1 139 ? -26.408 111.209 -33.223 1.00 26.09 119 LEU B N 1
ATOM 2736 C CA . LEU B 1 139 ? -27.647 111.323 -33.975 1.00 30.28 119 LEU B CA 1
ATOM 2737 C C . LEU B 1 139 ? -27.412 111.820 -35.392 1.00 27.15 119 LEU B C 1
ATOM 2738 O O . LEU B 1 139 ? -27.789 111.139 -36.351 1.00 27.87 119 LEU B O 1
ATOM 2743 N N . THR B 1 140 ? -26.852 113.025 -35.545 1.00 27.41 120 THR B N 1
ATOM 2744 C CA . THR B 1 140 ? -26.597 113.555 -36.881 1.00 26.62 120 THR B CA 1
ATOM 2745 C C . THR B 1 140 ? -25.553 112.721 -37.621 1.00 25.62 120 THR B C 1
ATOM 2746 O O . THR B 1 140 ? -25.642 112.531 -38.846 1.00 24.72 120 THR B O 1
ATOM 2750 N N . GLY B 1 141 ? -24.553 112.220 -36.896 1.00 27.44 121 GLY B N 1
ATOM 2751 C CA . GLY B 1 141 ? -23.576 111.337 -37.520 1.00 29.88 121 GLY B CA 1
ATOM 2752 C C . GLY B 1 141 ? -24.213 110.080 -38.081 1.00 27.94 121 GLY B C 1
ATOM 2753 O O . GLY B 1 141 ? -23.940 109.685 -39.218 1.00 26.56 121 GLY B O 1
ATOM 2754 N N . ALA B 1 142 ? -25.088 109.446 -37.291 1.00 29.87 122 ALA B N 1
ATOM 2755 C CA . ALA B 1 142 ? -25.788 108.238 -37.744 1.00 30.73 122 ALA B CA 1
ATOM 2756 C C . ALA B 1 142 ? -26.669 108.527 -38.951 1.00 28.45 122 ALA B C 1
ATOM 2757 O O . ALA B 1 142 ? -26.684 107.758 -39.923 1.00 31.31 122 ALA B O 1
ATOM 2759 N N . HIS B 1 143 ? -27.402 109.641 -38.912 1.00 24.92 123 HIS B N 1
ATOM 2760 C CA . HIS B 1 143 ? -28.245 110.010 -40.039 1.00 23.13 123 HIS B CA 1
ATOM 2761 C C . HIS B 1 143 ? -27.412 110.201 -41.311 1.00 27.04 123 HIS B C 1
ATOM 2762 O O . HIS B 1 143 ? -27.747 109.657 -42.367 1.00 26.04 123 HIS B O 1
ATOM 2769 N N . LEU B 1 144 ? -26.313 110.957 -41.233 1.00 25.32 124 LEU B N 1
ATOM 2770 C CA . LEU B 1 144 ? -25.492 111.149 -42.429 1.00 27.25 124 LEU B CA 1
ATOM 2771 C C . LEU B 1 144 ? -24.904 109.828 -42.920 1.00 26.85 124 LEU B C 1
ATOM 2772 O O . LEU B 1 144 ? -24.908 109.551 -44.126 1.00 23.33 124 LEU B O 1
ATOM 2777 N N . VAL B 1 145 ? -24.449 108.970 -42.003 1.00 26.28 125 VAL B N 1
ATOM 2778 C CA . VAL B 1 145 ? -23.923 107.675 -42.431 1.00 25.93 125 VAL B CA 1
ATOM 2779 C C . VAL B 1 145 ? -24.983 106.891 -43.206 1.00 25.87 125 VAL B C 1
ATOM 2780 O O . VAL B 1 145 ? -24.717 106.369 -44.297 1.00 25.15 125 VAL B O 1
ATOM 2784 N N . ILE B 1 146 ? -26.215 106.842 -42.682 1.00 21.86 126 ILE B N 1
ATOM 2785 C CA . ILE B 1 146 ? -27.300 106.115 -43.353 1.00 22.41 126 ILE B CA 1
ATOM 2786 C C . ILE B 1 146 ? -27.638 106.755 -44.688 1.00 24.61 126 ILE B C 1
ATOM 2787 O O . ILE B 1 146 ? -27.854 106.063 -45.700 1.00 25.39 126 ILE B O 1
ATOM 2792 N N . GLN B 1 147 ? -27.713 108.087 -44.714 1.00 24.49 127 GLN B N 1
ATOM 2793 C CA . GLN B 1 147 ? -28.061 108.772 -45.949 1.00 26.11 127 GLN B CA 1
ATOM 2794 C C . GLN B 1 147 ? -27.021 108.511 -47.035 1.00 24.11 127 GLN B C 1
ATOM 2795 O O . GLN B 1 147 ? -27.371 108.275 -48.196 1.00 25.87 127 GLN B O 1
ATOM 2801 N N . HIS B 1 148 ? -25.735 108.537 -46.679 1.00 24.50 128 HIS B N 1
ATOM 2802 C CA . HIS B 1 148 ? -24.695 108.217 -47.663 1.00 29.06 128 HIS B CA 1
ATOM 2803 C C . HIS B 1 148 ? -24.727 106.747 -48.056 1.00 27.80 128 HIS B C 1
ATOM 2804 O O . HIS B 1 148 ? -24.337 106.404 -49.174 1.00 31.18 128 HIS B O 1
ATOM 2811 N N . ALA B 1 149 ? -25.166 105.870 -47.146 1.00 25.59 129 ALA B N 1
ATOM 2812 C CA . ALA B 1 149 ? -25.159 104.440 -47.409 1.00 26.54 129 ALA B CA 1
ATOM 2813 C C . ALA B 1 149 ? -26.298 104.004 -48.325 1.00 28.65 129 ALA B C 1
ATOM 2814 O O . ALA B 1 149 ? -26.155 103.010 -49.045 1.00 31.21 129 ALA B O 1
ATOM 2816 N N . ILE B 1 150 ? -27.421 104.729 -48.333 1.00 28.94 130 ILE B N 1
ATOM 2817 C CA . ILE B 1 150 ? -28.579 104.290 -49.121 1.00 28.90 130 ILE B CA 1
ATOM 2818 C C . ILE B 1 150 ? -28.237 104.004 -50.588 1.00 30.73 130 ILE B C 1
ATOM 2819 O O . ILE B 1 150 ? -28.607 102.923 -51.084 1.00 26.71 130 ILE B O 1
ATOM 2824 N N . PRO B 1 151 ? -27.559 104.896 -51.331 1.00 27.88 131 PRO B N 1
ATOM 2825 C CA . PRO B 1 151 ? -27.158 104.548 -52.708 1.00 27.79 131 PRO B CA 1
ATOM 2826 C C . PRO B 1 151 ? -26.263 103.306 -52.798 1.00 28.76 131 PRO B C 1
ATOM 2827 O O . PRO B 1 151 ? -26.291 102.615 -53.821 1.00 29.10 131 PRO B O 1
ATOM 2831 N N . LEU B 1 152 ? -25.398 103.052 -51.808 1.00 30.08 132 LEU B N 1
ATOM 2832 C CA . LEU B 1 152 ? -24.549 101.856 -51.839 1.00 25.82 132 LEU B CA 1
ATOM 2833 C C . LEU B 1 152 ? -25.314 100.583 -51.507 1.00 30.43 132 LEU B C 1
ATOM 2834 O O . LEU B 1 152 ? -24.904 99.489 -51.925 1.00 25.39 132 LEU B O 1
ATOM 2839 N N . LEU B 1 153 ? -26.407 100.689 -50.738 1.00 29.19 133 LEU B N 1
ATOM 2840 C CA . LEU B 1 153 ? -27.168 99.498 -50.395 1.00 27.14 133 LEU B CA 1
ATOM 2841 C C . LEU B 1 153 ? -27.980 98.993 -51.581 1.00 29.79 133 LEU B C 1
ATOM 2842 O O . LEU B 1 153 ? -28.295 97.807 -51.639 1.00 37.19 133 LEU B O 1
ATOM 2847 N N . GLY B 1 154 ? -28.268 99.837 -52.563 1.00 31.82 134 GLY B N 1
ATOM 2848 C CA . GLY B 1 154 ? -28.948 99.336 -53.746 1.00 30.21 134 GLY B CA 1
ATOM 2849 C C . GLY B 1 154 ? -30.333 98.800 -53.419 1.00 42.24 134 GLY B C 1
ATOM 2850 O O . GLY B 1 154 ? -31.108 99.393 -52.641 1.00 36.10 134 GLY B O 1
ATOM 2851 N N . ASP B 1 155 ? -30.633 97.647 -54.006 1.00 37.91 135 ASP B N 1
ATOM 2852 C CA . ASP B 1 155 ? -31.944 97.018 -53.952 1.00 40.99 135 ASP B CA 1
ATOM 2853 C C . ASP B 1 155 ? -32.113 96.071 -52.767 1.00 38.93 135 ASP B C 1
ATOM 2854 O O . ASP B 1 155 ? -33.187 95.469 -52.630 1.00 37.91 135 ASP B O 1
ATOM 2859 N N . LYS B 1 156 ? -31.083 95.900 -51.935 1.00 34.70 136 LYS B N 1
ATOM 2860 C CA . LYS B 1 156 ? -31.157 94.985 -50.800 1.00 36.52 136 LYS B CA 1
ATOM 2861 C C . LYS B 1 156 ? -30.108 95.369 -49.768 1.00 36.36 136 LYS B C 1
ATOM 2862 O O . LYS B 1 156 ? -28.961 95.661 -50.127 1.00 37.25 136 LYS B O 1
ATOM 2868 N N . GLY B 1 157 ? -30.493 95.386 -48.500 1.00 28.92 137 GLY B N 1
ATOM 2869 C CA . GLY B 1 157 ? -29.555 95.816 -47.479 1.00 25.41 137 GLY B CA 1
ATOM 2870 C C . GLY B 1 157 ? -30.201 95.863 -46.112 1.00 26.31 137 GLY B C 1
ATOM 2871 O O . GLY B 1 157 ? -31.421 96.037 -45.974 1.00 29.17 137 GLY B O 1
ATOM 2872 N N . SER B 1 158 ? -29.350 95.755 -45.097 1.00 22.26 138 SER B N 1
ATOM 2873 C CA . SER B 1 158 ? -29.789 95.725 -43.707 1.00 26.10 138 SER B CA 1
ATOM 2874 C C . SER B 1 158 ? -29.018 96.779 -42.920 1.00 26.25 138 SER B C 1
ATOM 2875 O O . SER B 1 158 ? -27.782 96.724 -42.833 1.00 21.93 138 SER B O 1
ATOM 2878 N N . VAL B 1 159 ? -29.757 97.742 -42.357 1.00 27.77 139 VAL B N 1
ATOM 2879 C CA . VAL B 1 159 ? -29.200 98.816 -41.549 1.00 23.79 139 VAL B CA 1
ATOM 2880 C C . VAL B 1 159 ? -29.525 98.554 -40.089 1.00 22.17 139 VAL B C 1
ATOM 2881 O O . VAL B 1 159 ? -30.685 98.330 -39.727 1.00 22.58 139 VAL B O 1
ATOM 2885 N N . ILE B 1 160 ? -28.496 98.621 -39.255 1.00 18.19 140 ILE B N 1
ATOM 2886 C CA . ILE B 1 160 ? -28.552 98.263 -37.864 1.00 21.53 140 ILE B CA 1
ATOM 2887 C C . ILE B 1 160 ? -27.964 99.422 -37.092 1.00 23.77 140 ILE B C 1
ATOM 2888 O O . ILE B 1 160 ? -26.794 99.754 -37.293 1.00 23.26 140 ILE B O 1
ATOM 2893 N N . SER B 1 161 ? -28.756 100.028 -36.204 1.00 19.87 141 SER B N 1
ATOM 2894 C CA . SER B 1 161 ? -28.271 101.097 -35.341 1.00 24.57 141 SER B CA 1
ATOM 2895 C C . SER B 1 161 ? -28.196 100.609 -33.903 1.00 25.49 141 SER B C 1
ATOM 2896 O O . SER B 1 161 ? -29.073 99.877 -33.439 1.00 23.45 141 SER B O 1
ATOM 2899 N N . ILE B 1 162 ? -27.131 100.990 -33.207 1.00 25.04 142 ILE B N 1
ATOM 2900 C CA . ILE B 1 162 ? -26.932 100.532 -31.843 1.00 25.81 142 ILE B CA 1
ATOM 2901 C C . ILE B 1 162 ? -27.615 101.538 -30.928 1.00 29.03 142 ILE B C 1
ATOM 2902 O O . ILE B 1 162 ? -27.156 102.674 -30.784 1.00 29.01 142 ILE B O 1
ATOM 2907 N N . GLY B 1 163 ? -28.717 101.123 -30.317 1.00 27.88 143 GLY B N 1
ATOM 2908 C CA . GLY B 1 163 ? -29.415 101.908 -29.339 1.00 24.42 143 GLY B CA 1
ATOM 2909 C C . GLY B 1 163 ? -29.080 101.438 -27.942 1.00 29.85 143 GLY B C 1
ATOM 2910 O O . GLY B 1 163 ? -28.118 100.693 -27.707 1.00 26.15 143 GLY B O 1
ATOM 2911 N N . SER B 1 164 ? -29.918 101.836 -27.002 1.00 26.32 144 SER B N 1
ATOM 2912 C CA . SER B 1 164 ? -29.598 101.609 -25.606 1.00 29.42 144 SER B CA 1
ATOM 2913 C C . SER B 1 164 ? -30.881 101.350 -24.836 1.00 31.84 144 SER B C 1
ATOM 2914 O O . SER B 1 164 ? -31.839 102.119 -24.963 1.00 28.88 144 SER B O 1
ATOM 2917 N N . LYS B 1 165 ? -30.891 100.257 -24.060 1.00 29.56 145 LYS B N 1
ATOM 2918 C CA . LYS B 1 165 ? -31.972 100.018 -23.107 1.00 28.47 145 LYS B CA 1
ATOM 2919 C C . LYS B 1 165 ? -32.130 101.193 -22.144 1.00 28.77 145 LYS B C 1
ATOM 2920 O O . LYS B 1 165 ? -33.253 101.575 -21.791 1.00 32.60 145 LYS B O 1
ATOM 2926 N N . SER B 1 166 ? -31.023 101.824 -21.761 1.00 30.15 146 SER B N 1
ATOM 2927 C CA . SER B 1 166 ? -31.096 102.920 -20.806 1.00 27.94 146 SER B CA 1
ATOM 2928 C C . SER B 1 166 ? -31.942 104.086 -21.323 1.00 30.00 146 SER B C 1
ATOM 2929 O O . SER B 1 166 ? -32.437 104.888 -20.520 1.00 31.86 146 SER B O 1
ATOM 2932 N N . SER B 1 167 ? -32.160 104.199 -22.634 1.00 25.29 147 SER B N 1
ATOM 2933 C CA . SER B 1 167 ? -32.943 105.339 -23.082 1.00 26.02 147 SER B CA 1
ATOM 2934 C C . SER B 1 167 ? -34.426 105.199 -22.738 1.00 29.39 147 SER B C 1
ATOM 2935 O O . SER B 1 167 ? -35.143 106.198 -22.826 1.00 27.40 147 SER B O 1
ATOM 2938 N N . GLU B 1 168 ? -34.901 103.982 -22.372 1.00 31.44 148 GLU B N 1
ATOM 2939 C CA . GLU B 1 168 ? -36.225 103.756 -21.777 1.00 34.00 148 GLU B CA 1
ATOM 2940 C C . GLU B 1 168 ? -36.223 103.900 -20.261 1.00 36.59 148 GLU B C 1
ATOM 2941 O O . GLU B 1 168 ? -37.265 104.235 -19.672 1.00 36.82 148 GLU B O 1
ATOM 2947 N N . VAL B 1 169 ? -35.085 103.666 -19.612 1.00 32.21 149 VAL B N 1
ATOM 2948 C CA . VAL B 1 169 ? -35.079 103.695 -18.153 1.00 34.26 149 VAL B CA 1
ATOM 2949 C C . VAL B 1 169 ? -34.796 105.098 -17.636 1.00 37.91 149 VAL B C 1
ATOM 2950 O O . VAL B 1 169 ? -35.458 105.577 -16.708 1.00 33.04 149 VAL B O 1
ATOM 2954 N N . GLY B 1 170 ? -33.829 105.776 -18.257 1.00 30.87 150 GLY B N 1
ATOM 2955 C CA . GLY B 1 170 ? -33.404 107.072 -17.794 1.00 31.22 150 GLY B CA 1
ATOM 2956 C C . GLY B 1 170 ? -32.215 106.922 -16.880 1.00 32.05 150 GLY B C 1
ATOM 2957 O O . GLY B 1 170 ? -32.187 106.015 -16.051 1.00 35.37 150 GLY B O 1
ATOM 2958 N N . ILE B 1 171 ? -31.201 107.755 -17.057 1.00 34.08 151 ILE B N 1
ATOM 2959 C CA . ILE B 1 171 ? -30.015 107.689 -16.206 1.00 36.61 151 ILE B CA 1
ATOM 2960 C C . ILE B 1 171 ? -29.636 109.119 -15.847 1.00 35.75 151 ILE B C 1
ATOM 2961 O O . ILE B 1 171 ? -29.441 109.957 -16.747 1.00 32.24 151 ILE B O 1
ATOM 2966 N N . PRO B 1 172 ? -29.546 109.451 -14.559 1.00 33.98 152 PRO B N 1
ATOM 2967 C CA . PRO B 1 172 ? -29.144 110.810 -14.182 1.00 37.57 152 PRO B CA 1
ATOM 2968 C C . PRO B 1 172 ? -27.779 111.121 -14.782 1.00 39.31 152 PRO B C 1
ATOM 2969 O O . PRO B 1 172 ? -26.929 110.237 -14.912 1.00 35.73 152 PRO B O 1
ATOM 2973 N N . LEU B 1 173 ? -27.591 112.393 -15.156 1.00 37.15 153 LEU B N 1
ATOM 2974 C CA . LEU B 1 173 ? -26.387 112.966 -15.771 1.00 41.60 153 LEU B CA 1
ATOM 2975 C C . LEU B 1 173 ? -26.169 112.595 -17.232 1.00 43.15 153 LEU B C 1
ATOM 2976 O O . LEU B 1 173 ? -25.132 112.978 -17.797 1.00 39.41 153 LEU B O 1
ATOM 2981 N N . ARG B 1 174 ? -27.120 111.916 -17.881 1.00 41.87 154 ARG B N 1
ATOM 2982 C CA . ARG B 1 174 ? -26.953 111.573 -19.287 1.00 36.59 154 ARG B CA 1
ATOM 2983 C C . ARG B 1 174 ? -28.182 111.808 -20.127 1.00 37.79 154 ARG B C 1
ATOM 2984 O O . ARG B 1 174 ? -28.406 111.072 -21.101 1.00 35.70 154 ARG B O 1
ATOM 2992 N N . ALA B 1 175 ? -28.984 112.813 -19.803 1.00 33.34 155 ALA B N 1
ATOM 2993 C CA . ALA B 1 175 ? -30.185 112.994 -20.595 1.00 30.86 155 ALA B CA 1
ATOM 2994 C C . ALA B 1 175 ? -29.839 113.302 -22.042 1.00 30.24 155 ALA B C 1
ATOM 2995 O O . ALA B 1 175 ? -30.622 112.994 -22.942 1.00 29.68 155 ALA B O 1
ATOM 2997 N N . HIS B 1 176 ? -28.686 113.936 -22.288 1.00 33.10 156 HIS B N 1
ATOM 2998 C CA . HIS B 1 176 ? -28.274 114.200 -23.665 1.00 31.59 156 HIS B CA 1
ATOM 2999 C C . HIS B 1 176 ? -27.982 112.890 -24.413 1.00 29.62 156 HIS B C 1
ATOM 3000 O O . HIS B 1 176 ? -28.437 112.690 -25.556 1.00 28.85 156 HIS B O 1
ATOM 3007 N N . TYR B 1 177 ? -27.305 111.956 -23.745 1.00 27.54 157 TYR B N 1
ATOM 3008 C CA . TYR B 1 177 ? -27.070 110.637 -24.327 1.00 29.45 157 TYR B CA 1
ATOM 3009 C C . TYR B 1 177 ? -28.380 109.874 -24.554 1.00 26.68 157 TYR B C 1
ATOM 3010 O O . TYR B 1 177 ? -28.627 109.367 -25.656 1.00 29.40 157 TYR B O 1
ATOM 3019 N N . THR B 1 178 ? -29.245 109.799 -23.536 1.00 24.42 158 THR B N 1
ATOM 3020 C CA . THR B 1 178 ? -30.487 109.058 -23.736 1.00 28.91 158 THR B CA 1
ATOM 3021 C C . THR B 1 178 ? -31.380 109.710 -24.792 1.00 27.55 158 THR B C 1
ATOM 3022 O O . THR B 1 178 ? -31.994 108.996 -25.595 1.00 27.51 158 THR B O 1
ATOM 3026 N N . ALA B 1 179 ? -31.375 111.044 -24.890 1.00 26.75 159 ALA B N 1
ATOM 3027 C CA . ALA B 1 179 ? -32.088 111.706 -25.977 1.00 24.69 159 ALA B CA 1
ATOM 3028 C C . ALA B 1 179 ? -31.617 111.204 -27.339 1.00 30.46 159 ALA B C 1
ATOM 3029 O O . ALA B 1 179 ? -32.444 110.786 -28.170 1.00 28.82 159 ALA B O 1
ATOM 3031 N N . THR B 1 180 ? -30.283 111.188 -27.582 1.00 23.54 160 THR B N 1
ATOM 3032 C CA . THR B 1 180 ? -29.821 110.795 -28.925 1.00 25.60 160 THR B CA 1
ATOM 3033 C C . THR B 1 180 ? -30.078 109.316 -29.202 1.00 23.15 160 THR B C 1
ATOM 3034 O O . THR B 1 180 ? -30.526 108.932 -30.307 1.00 29.44 160 THR B O 1
ATOM 3038 N N . LYS B 1 181 ? -29.853 108.468 -28.204 1.00 22.17 161 LYS B N 1
ATOM 3039 C CA . LYS B 1 181 ? -30.065 107.043 -28.436 1.00 26.24 161 LYS B CA 1
ATOM 3040 C C . LYS B 1 181 ? -31.529 106.739 -28.718 1.00 26.04 161 LYS B C 1
ATOM 3041 O O . LYS B 1 181 ? -31.836 105.911 -29.578 1.00 24.04 161 LYS B O 1
ATOM 3047 N N . HIS B 1 182 ? -32.452 107.430 -28.033 1.00 27.28 162 HIS B N 1
ATOM 3048 C CA . HIS B 1 182 ? -33.863 107.201 -28.310 1.00 24.97 162 HIS B CA 1
ATOM 3049 C C . HIS B 1 182 ? -34.252 107.767 -29.670 1.00 27.71 162 HIS B C 1
ATOM 3050 O O . HIS B 1 182 ? -35.122 107.204 -30.341 1.00 26.90 162 HIS B O 1
ATOM 3057 N N . ALA B 1 183 ? -33.613 108.863 -30.099 1.00 24.22 163 ALA B N 1
ATOM 3058 C CA . ALA B 1 183 ? -33.885 109.411 -31.427 1.00 26.71 163 ALA B CA 1
ATOM 3059 C C . ALA B 1 183 ? -33.638 108.371 -32.516 1.00 27.25 163 ALA B C 1
ATOM 3060 O O . ALA B 1 183 ? -34.392 108.303 -33.508 1.00 26.30 163 ALA B O 1
ATOM 3062 N N . LEU B 1 184 ? -32.611 107.523 -32.327 1.00 26.88 164 LEU B N 1
ATOM 3063 C CA . LEU B 1 184 ? -32.317 106.509 -33.344 1.00 27.38 164 LEU B CA 1
ATOM 3064 C C . LEU B 1 184 ? -33.515 105.599 -33.640 1.00 28.67 164 LEU B C 1
ATOM 3065 O O . LEU B 1 184 ? -33.698 105.176 -34.790 1.00 28.52 164 LEU B O 1
ATOM 3070 N N . ARG B 1 185 ? -34.350 105.309 -32.636 1.00 26.82 165 ARG B N 1
ATOM 3071 C CA . ARG B 1 185 ? -35.503 104.432 -32.839 1.00 23.77 165 ARG B CA 1
ATOM 3072 C C . ARG B 1 185 ? -36.562 105.083 -33.717 1.00 23.34 165 ARG B C 1
ATOM 3073 O O . ARG B 1 185 ? -37.174 104.415 -34.561 1.00 22.42 165 ARG B O 1
ATOM 3081 N N . GLY B 1 186 ? -36.808 106.377 -33.529 1.00 25.66 166 GLY B N 1
ATOM 3082 C CA . GLY B 1 186 ? -37.767 107.068 -34.382 1.00 26.54 166 GLY B CA 1
ATOM 3083 C C . GLY B 1 186 ? -37.266 107.245 -35.803 1.00 26.46 166 GLY B C 1
ATOM 3084 O O . GLY B 1 186 ? -38.026 107.079 -36.774 1.00 31.92 166 GLY B O 1
ATOM 3085 N N . LEU B 1 187 ? -35.969 107.551 -35.950 1.00 29.65 167 LEU B N 1
ATOM 3086 C CA . LEU B 1 187 ? -35.364 107.540 -37.282 1.00 27.05 167 LEU B CA 1
ATOM 3087 C C . LEU B 1 187 ? -35.591 106.198 -37.967 1.00 24.54 167 LEU B C 1
ATOM 3088 O O . LEU B 1 187 ? -36.121 106.123 -39.090 1.00 22.42 167 LEU B O 1
ATOM 3093 N N . THR B 1 188 ? -35.208 105.124 -37.272 1.00 24.25 168 THR B N 1
ATOM 3094 C CA . THR B 1 188 ? -35.241 103.773 -37.824 1.00 24.39 168 THR B CA 1
ATOM 3095 C C . THR B 1 188 ? -36.653 103.367 -38.223 1.00 27.43 168 THR B C 1
ATOM 3096 O O . THR B 1 188 ? -36.878 102.841 -39.316 1.00 25.40 168 THR B O 1
ATOM 3100 N N . ARG B 1 189 ? -37.625 103.633 -37.357 1.00 26.51 169 ARG B N 1
ATOM 3101 C CA . ARG B 1 189 ? -38.999 103.248 -37.656 1.00 27.50 169 ARG B CA 1
ATOM 3102 C C . ARG B 1 189 ? -39.509 103.933 -38.936 1.00 27.38 169 ARG B C 1
ATOM 3103 O O . ARG B 1 189 ? -40.105 103.281 -39.818 1.00 25.30 169 ARG B O 1
ATOM 3111 N N . SER B 1 190 ? -39.230 105.241 -39.090 1.00 25.43 170 SER B N 1
ATOM 3112 C CA . SER B 1 190 ? -39.693 105.895 -40.315 1.00 26.03 170 SER B CA 1
ATOM 3113 C C . SER B 1 190 ? -38.937 105.399 -41.547 1.00 26.33 170 SER B C 1
ATOM 3114 O O . SER B 1 190 ? -39.552 105.152 -42.594 1.00 25.62 170 SER B O 1
ATOM 3117 N N . LEU B 1 191 ? -37.617 105.212 -41.435 1.00 21.59 171 LEU B N 1
ATOM 3118 C CA . LEU B 1 191 ? -36.848 104.702 -42.565 1.00 25.93 171 LEU B CA 1
ATOM 3119 C C . LEU B 1 191 ? -37.323 103.306 -42.953 1.00 26.12 171 LEU B C 1
ATOM 3120 O O . LEU B 1 191 ? -37.364 102.960 -44.150 1.00 26.36 171 LEU B O 1
ATOM 3125 N N . ALA B 1 192 ? -37.701 102.486 -41.958 1.00 22.59 172 ALA B N 1
ATOM 3126 C CA . ALA B 1 192 ? -38.215 101.161 -42.274 1.00 22.15 172 ALA B CA 1
ATOM 3127 C C . ALA B 1 192 ? -39.464 101.281 -43.123 1.00 25.27 172 ALA B C 1
ATOM 3128 O O . ALA B 1 192 ? -39.619 100.566 -44.130 1.00 25.62 172 ALA B O 1
ATOM 3130 N N . LYS B 1 193 ? -40.345 102.218 -42.759 1.00 23.59 173 LYS B N 1
ATOM 3131 C CA . LYS B 1 193 ? -41.543 102.442 -43.570 1.00 29.04 173 LYS B CA 1
ATOM 3132 C C . LYS B 1 193 ? -41.211 102.987 -44.958 1.00 27.99 173 LYS B C 1
ATOM 3133 O O . LYS B 1 193 ? -41.841 102.601 -45.947 1.00 29.28 173 LYS B O 1
ATOM 3139 N N . GLU B 1 194 ? -40.262 103.916 -45.051 1.00 27.82 174 GLU B N 1
ATOM 3140 C CA . GLU B 1 194 ? -40.011 104.585 -46.321 1.00 29.16 174 GLU B CA 1
ATOM 3141 C C . GLU B 1 194 ? -39.335 103.655 -47.327 1.00 29.33 174 GLU B C 1
ATOM 3142 O O . GLU B 1 194 ? -39.581 103.747 -48.536 1.00 30.56 174 GLU B O 1
ATOM 3148 N N . TYR B 1 195 ? -38.441 102.790 -46.865 1.00 27.43 175 TYR B N 1
ATOM 3149 C CA . TYR B 1 195 ? -37.626 102.009 -47.784 1.00 25.68 175 TYR B CA 1
ATOM 3150 C C . TYR B 1 195 ? -37.925 100.516 -47.779 1.00 30.71 175 TYR B C 1
ATOM 3151 O O . TYR B 1 195 ? -37.231 99.770 -48.486 1.00 29.54 175 TYR B O 1
ATOM 3160 N N . GLY B 1 196 ? -38.935 100.055 -47.025 1.00 26.52 176 GLY B N 1
ATOM 3161 C CA . GLY B 1 196 ? -39.184 98.621 -46.969 1.00 28.04 176 GLY B CA 1
ATOM 3162 C C . GLY B 1 196 ? -39.519 98.011 -48.322 1.00 29.87 176 GLY B C 1
ATOM 3163 O O . GLY B 1 196 ? -39.035 96.924 -48.663 1.00 28.64 176 GLY B O 1
ATOM 3164 N N . ARG B 1 197 ? -40.340 98.702 -49.120 1.00 28.25 177 ARG B N 1
ATOM 3165 C CA . ARG B 1 197 ? -40.695 98.152 -50.425 1.00 29.81 177 ARG B CA 1
ATOM 3166 C C . ARG B 1 197 ? -39.549 98.209 -51.430 1.00 32.52 177 ARG B C 1
ATOM 3167 O O . ARG B 1 197 ? -39.636 97.530 -52.462 1.00 31.07 177 ARG B O 1
ATOM 3175 N N . SER B 1 198 ? -38.467 98.939 -51.125 1.00 29.60 178 SER B N 1
ATOM 3176 C CA . SER B 1 198 ? -37.238 98.960 -51.926 1.00 33.46 178 SER B CA 1
ATOM 3177 C C . SER B 1 198 ? -36.226 97.891 -51.522 1.00 32.44 178 SER B C 1
ATOM 3178 O O . SER B 1 198 ? -35.141 97.837 -52.109 1.00 33.09 178 SER B O 1
ATOM 3181 N N . GLY B 1 199 ? -36.532 97.047 -50.541 1.00 31.77 179 GLY B N 1
ATOM 3182 C CA . GLY B 1 199 ? -35.598 96.015 -50.127 1.00 24.64 179 GLY B CA 1
ATOM 3183 C C . GLY B 1 199 ? -34.621 96.404 -49.033 1.00 28.02 179 GLY B C 1
ATOM 3184 O O . GLY B 1 199 ? -33.719 95.617 -48.725 1.00 30.11 179 GLY B O 1
ATOM 3185 N N . LEU B 1 200 ? -34.787 97.561 -48.401 1.00 28.53 180 LEU B N 1
ATOM 3186 C CA . LEU B 1 200 ? -33.915 97.950 -47.298 1.00 29.43 180 LEU B CA 1
ATOM 3187 C C . LEU B 1 200 ? -34.619 97.697 -45.963 1.00 28.51 180 LEU B C 1
ATOM 3188 O O . LEU B 1 200 ? -35.803 97.991 -45.815 1.00 25.12 180 LEU B O 1
ATOM 3193 N N . ARG B 1 201 ? -33.894 97.135 -44.999 1.00 25.89 181 ARG B N 1
ATOM 3194 C CA . ARG B 1 201 ? -34.426 96.904 -43.663 1.00 27.12 181 ARG B CA 1
ATOM 3195 C C . ARG B 1 201 ? -33.655 97.747 -42.663 1.00 25.88 181 ARG B C 1
ATOM 3196 O O . ARG B 1 201 ? -32.437 97.910 -42.788 1.00 25.05 181 ARG B O 1
ATOM 3204 N N . PHE B 1 202 ? -34.369 98.282 -41.673 1.00 24.47 182 PHE B N 1
ATOM 3205 C CA . PHE B 1 202 ? -33.770 99.128 -40.649 1.00 21.08 182 PHE B CA 1
ATOM 3206 C C . PHE B 1 202 ? -34.239 98.639 -39.287 1.00 22.30 182 PHE B C 1
ATOM 3207 O O . PHE B 1 202 ? -35.451 98.510 -39.042 1.00 18.30 182 PHE B O 1
ATOM 3215 N N . ASN B 1 203 ? -33.279 98.398 -38.403 1.00 20.74 183 ASN B N 1
ATOM 3216 C CA . ASN B 1 203 ? -33.558 97.922 -37.066 1.00 20.90 183 ASN B CA 1
ATOM 3217 C C . ASN B 1 203 ? -32.585 98.550 -36.091 1.00 21.97 183 ASN B C 1
ATOM 3218 O O . ASN B 1 203 ? -31.517 99.037 -36.461 1.00 20.60 183 ASN B O 1
ATOM 3223 N N . VAL B 1 204 ? -32.986 98.505 -34.829 1.00 24.17 184 VAL B N 1
ATOM 3224 C CA . VAL B 1 204 ? -32.219 98.987 -33.694 1.00 23.12 184 VAL B CA 1
ATOM 3225 C C . VAL B 1 204 ? -31.895 97.801 -32.815 1.00 23.11 184 VAL B C 1
ATOM 3226 O O . VAL B 1 204 ? -32.759 96.949 -32.594 1.00 26.42 184 VAL B O 1
ATOM 3230 N N . LEU B 1 205 ? -30.655 97.734 -32.341 1.00 22.72 185 LEU B N 1
ATOM 3231 C CA . LEU B 1 205 ? -30.234 96.847 -31.258 1.00 24.67 185 LEU B CA 1
ATOM 3232 C C . LEU B 1 205 ? -30.116 97.676 -29.996 1.00 26.73 185 LEU B C 1
ATOM 3233 O O . LEU B 1 205 ? -29.228 98.521 -29.897 1.00 29.63 185 LEU B O 1
ATOM 3238 N N . ALA B 1 206 ? -30.973 97.423 -29.019 1.00 30.93 186 ALA B N 1
ATOM 3239 C CA . ALA B 1 206 ? -30.897 98.117 -27.734 1.00 31.17 186 ALA B CA 1
ATOM 3240 C C . ALA B 1 206 ? -30.051 97.276 -26.780 1.00 29.65 186 ALA B C 1
ATOM 3241 O O . ALA B 1 206 ? -30.484 96.204 -26.344 1.00 32.93 186 ALA B O 1
ATOM 3243 N N . LEU B 1 207 ? -28.855 97.768 -26.447 1.00 26.98 187 LEU B N 1
ATOM 3244 C CA . LEU B 1 207 ? -27.901 97.067 -25.598 1.00 23.86 187 LEU B CA 1
ATOM 3245 C C . LEU B 1 207 ? -28.130 97.368 -24.131 1.00 28.21 187 LEU B C 1
ATOM 3246 O O . LEU B 1 207 ? -28.655 98.423 -23.765 1.00 29.69 187 LEU B O 1
ATOM 3251 N N . GLY B 1 208 ? -27.741 96.408 -23.293 1.00 27.13 188 GLY B N 1
ATOM 3252 C CA . GLY B 1 208 ? -27.731 96.599 -21.860 1.00 33.03 188 GLY B CA 1
ATOM 3253 C C . GLY B 1 208 ? -26.413 97.184 -21.431 1.00 34.88 188 GLY B C 1
ATOM 3254 O O . GLY B 1 208 ? -26.028 98.238 -21.928 1.00 40.23 188 GLY B O 1
ATOM 3255 N N . VAL B 1 209 ? -25.704 96.527 -20.526 1.00 36.91 189 VAL B N 1
ATOM 3256 C CA . VAL B 1 209 ? -24.354 96.938 -20.166 1.00 38.47 189 VAL B CA 1
ATOM 3257 C C . VAL B 1 209 ? -23.378 95.913 -20.725 1.00 35.67 189 VAL B C 1
ATOM 3258 O O . VAL B 1 209 ? -23.463 94.719 -20.406 1.00 36.06 189 VAL B O 1
ATOM 3262 N N . VAL B 1 210 ? -22.424 96.386 -21.513 1.00 32.74 190 VAL B N 1
ATOM 3263 C CA . VAL B 1 210 ? -21.484 95.534 -22.215 1.00 38.43 190 VAL B CA 1
ATOM 3264 C C . VAL B 1 210 ? -20.094 95.833 -21.674 1.00 40.09 190 VAL B C 1
ATOM 3265 O O . VAL B 1 210 ? -19.695 96.998 -21.597 1.00 38.43 190 VAL B O 1
ATOM 3269 N N . GLU B 1 211 ? -19.372 94.783 -21.282 1.00 44.86 191 GLU B N 1
ATOM 3270 C CA . GLU B 1 211 ? -17.958 94.935 -20.938 1.00 52.66 191 GLU B CA 1
ATOM 3271 C C . GLU B 1 211 ? -17.188 95.495 -22.121 1.00 48.99 191 GLU B C 1
ATOM 3272 O O . GLU B 1 211 ? -17.287 94.974 -23.233 1.00 50.94 191 GLU B O 1
ATOM 3278 N N . THR B 1 212 ? -16.389 96.523 -21.869 1.00 48.88 192 THR B N 1
ATOM 3279 C CA . THR B 1 212 ? -15.494 97.082 -22.873 1.00 51.59 192 THR B CA 1
ATOM 3280 C C . THR B 1 212 ? -14.123 97.251 -22.234 1.00 55.62 192 THR B C 1
ATOM 3281 O O . THR B 1 212 ? -13.946 97.041 -21.026 1.00 55.30 192 THR B O 1
ATOM 3285 N N . GLU B 1 213 ? -13.143 97.631 -23.050 1.00 60.03 193 GLU B N 1
ATOM 3286 C CA . GLU B 1 213 ? -11.798 97.853 -22.514 1.00 57.52 193 GLU B CA 1
ATOM 3287 C C . GLU B 1 213 ? -11.768 98.974 -21.485 1.00 62.41 193 GLU B C 1
ATOM 3288 O O . GLU B 1 213 ? -10.936 98.951 -20.577 1.00 65.21 193 GLU B O 1
ATOM 3294 N N . GLU B 1 214 ? -12.651 99.961 -21.613 1.00 62.66 194 GLU B N 1
ATOM 3295 C CA . GLU B 1 214 ? -12.674 101.006 -20.604 1.00 66.31 194 GLU B CA 1
ATOM 3296 C C . GLU B 1 214 ? -13.142 100.464 -19.262 1.00 67.89 194 GLU B C 1
ATOM 3297 O O . GLU B 1 214 ? -12.755 100.990 -18.212 1.00 72.58 194 GLU B O 1
ATOM 3303 N N . LEU B 1 215 ? -13.888 99.357 -19.267 1.00 64.27 195 LEU B N 1
ATOM 3304 C CA . LEU B 1 215 ? -14.287 98.800 -17.979 1.00 69.62 195 LEU B CA 1
ATOM 3305 C C . LEU B 1 215 ? -13.188 97.920 -17.415 1.00 72.01 195 LEU B C 1
ATOM 3306 O O . LEU B 1 215 ? -12.902 97.978 -16.201 1.00 76.78 195 LEU B O 1
ATOM 3311 N N . HIS B 1 216 ? -12.485 97.161 -18.272 1.00 70.37 196 HIS B N 1
ATOM 3312 C CA . HIS B 1 216 ? -11.394 96.310 -17.830 1.00 73.21 196 HIS B CA 1
ATOM 3313 C C . HIS B 1 216 ? -10.115 97.096 -17.620 1.00 74.74 196 HIS B C 1
ATOM 3314 O O . HIS B 1 216 ? -9.124 96.524 -17.163 1.00 79.95 196 HIS B O 1
ATOM 3321 N N . ALA B 1 217 ? -10.135 98.393 -17.901 1.00 74.63 197 ALA B N 1
ATOM 3322 C CA . ALA B 1 217 ? -9.011 99.268 -17.625 1.00 79.63 197 ALA B CA 1
ATOM 3323 C C . ALA B 1 217 ? -9.139 99.911 -16.254 1.00 80.15 197 ALA B C 1
ATOM 3324 O O . ALA B 1 217 ? -8.236 100.643 -15.830 1.00 84.54 197 ALA B O 1
ATOM 3326 N N . LEU B 1 218 ? -10.225 99.650 -15.571 1.00 81.33 198 LEU B N 1
ATOM 3327 C CA . LEU B 1 218 ? -10.468 100.061 -14.203 1.00 86.59 198 LEU B CA 1
ATOM 3328 C C . LEU B 1 218 ? -9.849 99.033 -13.253 1.00 90.30 198 LEU B C 1
ATOM 3329 O O . LEU B 1 218 ? -9.925 97.827 -13.517 1.00 88.79 198 LEU B O 1
ATOM 3334 N N . PRO B 1 219 ? -9.208 99.471 -12.169 1.00 95.44 199 PRO B N 1
ATOM 3335 C CA . PRO B 1 219 ? -8.697 98.517 -11.169 1.00 94.32 199 PRO B CA 1
ATOM 3336 C C . PRO B 1 219 ? -9.838 97.872 -10.386 1.00 90.60 199 PRO B C 1
ATOM 3337 O O . PRO B 1 219 ? -10.954 98.382 -10.336 1.00 89.26 199 PRO B O 1
ATOM 3341 N N . ASP B 1 220 ? -9.504 96.773 -9.703 1.00 89.93 200 ASP B N 1
ATOM 3342 C CA . ASP B 1 220 ? -10.494 95.863 -9.108 1.00 93.32 200 ASP B CA 1
ATOM 3343 C C . ASP B 1 220 ? -11.626 96.554 -8.336 1.00 91.65 200 ASP B C 1
ATOM 3344 O O . ASP B 1 220 ? -12.794 96.165 -8.466 1.00 90.72 200 ASP B O 1
ATOM 3349 N N . ASP B 1 221 ? -11.313 97.541 -7.494 1.00 91.98 201 ASP B N 1
ATOM 3350 C CA . ASP B 1 221 ? -12.361 98.082 -6.626 1.00 90.73 201 ASP B CA 1
ATOM 3351 C C . ASP B 1 221 ? -13.451 98.773 -7.443 1.00 89.38 201 ASP B C 1
ATOM 3352 O O . ASP B 1 221 ? -14.610 98.336 -7.442 1.00 83.57 201 ASP B O 1
ATOM 3357 N N . GLU B 1 222 ? -13.091 99.830 -8.182 1.00 91.52 202 GLU B N 1
ATOM 3358 C CA . GLU B 1 222 ? -14.032 100.552 -9.047 1.00 89.09 202 GLU B CA 1
ATOM 3359 C C . GLU B 1 222 ? -14.232 99.765 -10.351 1.00 88.17 202 GLU B C 1
ATOM 3360 O O . GLU B 1 222 ? -14.112 100.258 -11.471 1.00 91.94 202 GLU B O 1
ATOM 3366 N N . ARG B 1 223 ? -14.580 98.491 -10.174 1.00 83.85 203 ARG B N 1
ATOM 3367 C CA . ARG B 1 223 ? -14.633 97.541 -11.271 1.00 80.22 203 ARG B CA 1
ATOM 3368 C C . ARG B 1 223 ? -15.545 96.389 -10.894 1.00 77.91 203 ARG B C 1
ATOM 3369 O O . ARG B 1 223 ? -16.636 96.252 -11.448 1.00 73.75 203 ARG B O 1
ATOM 3377 N N . ALA B 1 224 ? -15.083 95.556 -9.957 1.00 81.00 204 ALA B N 1
ATOM 3378 C CA . ALA B 1 224 ? -15.934 94.517 -9.390 1.00 76.63 204 ALA B CA 1
ATOM 3379 C C . ALA B 1 224 ? -17.068 95.104 -8.561 1.00 71.94 204 ALA B C 1
ATOM 3380 O O . ALA B 1 224 ? -17.939 94.352 -8.115 1.00 75.55 204 ALA B O 1
ATOM 3382 N N . GLU B 1 225 ? -17.065 96.424 -8.351 1.00 75.08 205 GLU B N 1
ATOM 3383 C CA . GLU B 1 225 ? -18.208 97.142 -7.810 1.00 76.52 205 GLU B CA 1
ATOM 3384 C C . GLU B 1 225 ? -19.154 97.608 -8.918 1.00 71.32 205 GLU B C 1
ATOM 3385 O O . GLU B 1 225 ? -20.364 97.410 -8.784 1.00 70.90 205 GLU B O 1
ATOM 3391 N N . MET B 1 226 ? -18.666 98.165 -10.047 1.00 67.96 206 MET B N 1
ATOM 3392 C CA . MET B 1 226 ? -19.599 98.377 -11.161 1.00 65.84 206 MET B CA 1
ATOM 3393 C C . MET B 1 226 ? -20.210 97.062 -11.618 1.00 63.71 206 MET B C 1
ATOM 3394 O O . MET B 1 226 ? -21.433 96.959 -11.802 1.00 59.90 206 MET B O 1
ATOM 3399 N N . THR B 1 227 ? -19.388 96.023 -11.721 1.00 61.35 207 THR B N 1
ATOM 3400 C CA . THR B 1 227 ? -19.855 94.809 -12.374 1.00 58.07 207 THR B CA 1
ATOM 3401 C C . THR B 1 227 ? -20.994 94.171 -11.604 1.00 58.72 207 THR B C 1
ATOM 3402 O O . THR B 1 227 ? -21.979 93.729 -12.198 1.00 58.29 207 THR B O 1
ATOM 3406 N N . LYS B 1 228 ? -20.906 94.153 -10.280 1.00 59.41 208 LYS B N 1
ATOM 3407 C CA . LYS B 1 228 ? -21.985 93.545 -9.518 1.00 56.57 208 LYS B CA 1
ATOM 3408 C C . LYS B 1 228 ? -23.197 94.470 -9.408 1.00 54.46 208 LYS B C 1
ATOM 3409 O O . LYS B 1 228 ? -24.346 93.993 -9.413 1.00 50.63 208 LYS B O 1
ATOM 3415 N N . PHE B 1 229 ? -22.965 95.785 -9.339 1.00 54.76 209 PHE B N 1
ATOM 3416 C CA . PHE B 1 229 ? -24.074 96.734 -9.379 1.00 50.85 209 PHE B CA 1
ATOM 3417 C C . PHE B 1 229 ? -24.922 96.515 -10.625 1.00 54.23 209 PHE B C 1
ATOM 3418 O O . PHE B 1 229 ? -26.147 96.380 -10.538 1.00 49.65 209 PHE B O 1
ATOM 3426 N N . TYR B 1 230 ? -24.282 96.422 -11.799 1.00 53.07 210 TYR B N 1
ATOM 3427 C CA . TYR B 1 230 ? -25.080 96.196 -12.994 1.00 47.77 210 TYR B CA 1
ATOM 3428 C C . TYR B 1 230 ? -25.522 94.740 -13.120 1.00 45.79 210 TYR B C 1
ATOM 3429 O O . TYR B 1 230 ? -26.631 94.490 -13.591 1.00 44.45 210 TYR B O 1
ATOM 3438 N N . SER B 1 231 ? -24.726 93.775 -12.658 1.00 45.97 211 SER B N 1
ATOM 3439 C CA . SER B 1 231 ? -25.138 92.380 -12.757 1.00 42.55 211 SER B CA 1
ATOM 3440 C C . SER B 1 231 ? -26.458 92.122 -12.043 1.00 43.12 211 SER B C 1
ATOM 3441 O O . SER B 1 231 ? -27.342 91.453 -12.606 1.00 46.11 211 SER B O 1
ATOM 3444 N N . THR B 1 232 ? -26.636 92.661 -10.826 1.00 43.53 212 THR B N 1
ATOM 3445 C CA . THR B 1 232 ? -27.918 92.468 -10.117 1.00 47.04 212 THR B CA 1
ATOM 3446 C C . THR B 1 232 ? -29.117 93.057 -10.835 1.00 44.20 212 THR B C 1
ATOM 3447 O O . THR B 1 232 ? -30.245 92.605 -10.607 1.00 41.59 212 THR B O 1
ATOM 3451 N N . LYS B 1 233 ? -28.875 93.979 -11.736 1.00 44.55 213 LYS B N 1
ATOM 3452 C CA . LYS B 1 233 ? -29.912 94.640 -12.469 1.00 43.18 213 LYS B CA 1
ATOM 3453 C C . LYS B 1 233 ? -30.456 93.756 -13.579 1.00 39.04 213 LYS B C 1
ATOM 3454 O O . LYS B 1 233 ? -31.629 93.913 -13.979 1.00 37.18 213 LYS B O 1
ATOM 3460 N N . THR B 1 234 ? -29.639 92.799 -14.007 1.00 36.56 214 THR B N 1
ATOM 3461 C CA . THR B 1 234 ? -29.882 91.903 -15.127 1.00 33.92 214 THR B CA 1
ATOM 3462 C C . THR B 1 234 ? -30.567 90.620 -14.689 1.00 33.79 214 THR B C 1
ATOM 3463 O O . THR B 1 234 ? -30.440 90.160 -13.549 1.00 33.91 214 THR B O 1
ATOM 3467 N N . ALA B 1 235 ? -31.255 90.012 -15.644 1.00 35.94 215 ALA B N 1
ATOM 3468 C CA . ALA B 1 235 ? -31.832 88.692 -15.438 1.00 30.22 215 ALA B CA 1
ATOM 3469 C C . ALA B 1 235 ? -30.793 87.591 -15.491 1.00 30.97 215 ALA B C 1
ATOM 3470 O O . ALA B 1 235 ? -30.989 86.536 -14.880 1.00 36.23 215 ALA B O 1
ATOM 3472 N N . LEU B 1 236 ? -29.717 87.782 -16.248 1.00 33.55 216 LEU B N 1
ATOM 3473 C CA . LEU B 1 236 ? -28.755 86.705 -16.437 1.00 30.34 216 LEU B CA 1
ATOM 3474 C C . LEU B 1 236 ? -27.658 86.706 -15.390 1.00 29.96 216 LEU B C 1
ATOM 3475 O O . LEU B 1 236 ? -26.992 85.680 -15.222 1.00 33.40 216 LEU B O 1
ATOM 3480 N N . GLY B 1 237 ? -27.482 87.798 -14.650 1.00 31.76 217 GLY B N 1
ATOM 3481 C CA . GLY B 1 237 ? -26.442 87.836 -13.638 1.00 32.26 217 GLY B CA 1
ATOM 3482 C C . GLY B 1 237 ? -25.048 88.112 -14.170 1.00 33.83 217 GLY B C 1
ATOM 3483 O O . GLY B 1 237 ? -24.066 87.792 -13.491 1.00 34.82 217 GLY B O 1
ATOM 3484 N N . ARG B 1 238 ? -24.931 88.722 -15.350 1.00 31.20 218 ARG B N 1
ATOM 3485 C CA . ARG B 1 238 ? -23.629 89.055 -15.914 1.00 36.17 218 ARG B CA 1
ATOM 3486 C C . ARG B 1 238 ? -23.795 90.169 -16.944 1.00 35.01 218 ARG B C 1
ATOM 3487 O O . ARG B 1 238 ? -24.895 90.444 -17.436 1.00 33.49 218 ARG B O 1
ATOM 3495 N N . LEU B 1 239 ? -22.686 90.826 -17.237 1.00 35.83 219 LEU B N 1
ATOM 3496 C CA . LEU B 1 239 ? -22.636 91.849 -18.260 1.00 32.95 219 LEU B CA 1
ATOM 3497 C C . LEU B 1 239 ? -22.498 91.206 -19.628 1.00 30.20 219 LEU B C 1
ATOM 3498 O O . LEU B 1 239 ? -22.032 90.075 -19.760 1.00 32.25 219 LEU B O 1
ATOM 3503 N N . GLY B 1 240 ? -22.883 91.947 -20.648 1.00 28.99 220 GLY B N 1
ATOM 3504 C CA . GLY B 1 240 ? -22.694 91.484 -22.001 1.00 29.37 220 GLY B CA 1
ATOM 3505 C C . GLY B 1 240 ? -21.238 91.635 -22.451 1.00 36.26 220 GLY B C 1
ATOM 3506 O O . GLY B 1 240 ? -20.418 92.284 -21.798 1.00 36.02 220 GLY B O 1
ATOM 3507 N N . THR B 1 241 ? -20.929 90.997 -23.574 1.00 27.30 221 THR B N 1
ATOM 3508 C CA . THR B 1 241 ? -19.663 91.098 -24.274 1.00 34.81 221 THR B CA 1
ATOM 3509 C C . THR B 1 241 ? -19.897 91.615 -25.683 1.00 32.81 221 THR B C 1
ATOM 3510 O O . THR B 1 241 ? -21.002 91.492 -26.216 1.00 29.20 221 THR B O 1
ATOM 3514 N N . PRO B 1 242 ? -18.871 92.184 -26.330 1.00 36.55 222 PRO B N 1
ATOM 3515 C CA . PRO B 1 242 ? -19.034 92.581 -27.742 1.00 28.76 222 PRO B CA 1
ATOM 3516 C C . PRO B 1 242 ? -19.413 91.429 -28.653 1.00 27.47 222 PRO B C 1
ATOM 3517 O O . PRO B 1 242 ? -20.143 91.636 -29.632 1.00 32.40 222 PRO B O 1
ATOM 3521 N N . ASP B 1 243 ? -18.947 90.214 -28.374 1.00 27.67 223 ASP B N 1
ATOM 3522 C CA . ASP B 1 243 ? -19.320 89.091 -29.238 1.00 33.16 223 ASP B CA 1
ATOM 3523 C C . ASP B 1 243 ? -20.806 88.725 -29.140 1.00 31.93 223 ASP B C 1
ATOM 3524 O O . ASP B 1 243 ? -21.399 88.269 -30.135 1.00 26.88 223 ASP B O 1
ATOM 3529 N N . GLU B 1 244 ? -21.438 88.928 -27.979 1.00 27.58 224 GLU B N 1
ATOM 3530 C CA . GLU B 1 244 ? -22.875 88.670 -27.926 1.00 27.88 224 GLU B CA 1
ATOM 3531 C C . GLU B 1 244 ? -23.648 89.666 -28.764 1.00 29.66 224 GLU B C 1
ATOM 3532 O O . GLU B 1 244 ? -24.597 89.288 -29.457 1.00 30.12 224 GLU B O 1
ATOM 3538 N N . VAL B 1 245 ? -23.217 90.930 -28.764 1.00 29.16 225 VAL B N 1
ATOM 3539 C CA . VAL B 1 245 ? -23.794 91.910 -29.673 1.00 25.66 225 VAL B CA 1
ATOM 3540 C C . VAL B 1 245 ? -23.613 91.474 -31.113 1.00 24.92 225 VAL B C 1
ATOM 3541 O O . VAL B 1 245 ? -24.521 91.624 -31.950 1.00 26.61 225 VAL B O 1
ATOM 3545 N N . ALA B 1 246 ? -22.423 90.961 -31.436 1.00 23.08 226 ALA B N 1
ATOM 3546 C CA . ALA B 1 246 ? -22.168 90.555 -32.806 1.00 24.66 226 ALA B CA 1
ATOM 3547 C C . ALA B 1 246 ? -23.085 89.421 -33.244 1.00 25.79 226 ALA B C 1
ATOM 3548 O O . ALA B 1 246 ? -23.416 89.335 -34.431 1.00 25.70 226 ALA B O 1
ATOM 3550 N N . GLY B 1 247 ? -23.470 88.513 -32.330 1.00 24.97 227 GLY B N 1
ATOM 3551 C CA . GLY B 1 247 ? -24.426 87.468 -32.708 1.00 24.21 227 GLY B CA 1
ATOM 3552 C C . GLY B 1 247 ? -25.752 88.019 -33.211 1.00 26.28 227 GLY B C 1
ATOM 3553 O O . GLY B 1 247 ? -26.377 87.457 -34.130 1.00 25.42 227 GLY B O 1
ATOM 3554 N N . ALA B 1 248 ? -26.194 89.142 -32.627 1.00 22.12 228 ALA B N 1
ATOM 3555 C CA . ALA B 1 248 ? -27.434 89.776 -33.050 1.00 22.17 228 ALA B CA 1
ATOM 3556 C C . ALA B 1 248 ? -27.243 90.559 -34.341 1.00 24.63 228 ALA B C 1
ATOM 3557 O O . ALA B 1 248 ? -28.105 90.502 -35.236 1.00 21.45 228 ALA B O 1
ATOM 3559 N N . VAL B 1 249 ? -26.126 91.299 -34.452 1.00 23.38 229 VAL B N 1
ATOM 3560 C CA . VAL B 1 249 ? -25.793 91.926 -35.731 1.00 20.69 229 VAL B CA 1
ATOM 3561 C C . VAL B 1 249 ? -25.755 90.864 -36.829 1.00 23.51 229 VAL B C 1
ATOM 3562 O O . VAL B 1 249 ? -26.324 91.044 -37.908 1.00 24.50 229 VAL B O 1
ATOM 3566 N N . ALA B 1 250 ? -25.129 89.722 -36.558 1.00 21.20 230 ALA B N 1
ATOM 3567 C CA . ALA B 1 250 ? -25.075 88.671 -37.569 1.00 26.05 230 ALA B CA 1
ATOM 3568 C C . ALA B 1 250 ? -26.475 88.232 -37.991 1.00 26.97 230 ALA B C 1
ATOM 3569 O O . ALA B 1 250 ? -26.748 88.083 -39.190 1.00 27.36 230 ALA B O 1
ATOM 3571 N N . TRP B 1 251 ? -27.390 88.050 -37.029 1.00 24.74 231 TRP B N 1
ATOM 3572 C CA . TRP B 1 251 ? -28.748 87.666 -37.413 1.00 23.57 231 TRP B CA 1
ATOM 3573 C C . TRP B 1 251 ? -29.434 88.764 -38.230 1.00 21.20 231 TRP B C 1
ATOM 3574 O O . TRP B 1 251 ? -30.095 88.483 -39.236 1.00 24.41 231 TRP B O 1
ATOM 3585 N N . LEU B 1 252 ? -29.311 90.023 -37.818 1.00 23.60 232 LEU B N 1
ATOM 3586 C CA . LEU B 1 252 ? -29.959 91.088 -38.590 1.00 24.47 232 LEU B CA 1
ATOM 3587 C C . LEU B 1 252 ? -29.323 91.277 -39.965 1.00 26.34 232 LEU B C 1
ATOM 3588 O O . LEU B 1 252 ? -29.998 91.727 -40.902 1.00 25.88 232 LEU B O 1
ATOM 3593 N N . ALA B 1 253 ? -28.041 90.951 -40.112 1.00 21.24 233 ALA B N 1
ATOM 3594 C CA . ALA B 1 253 ? -27.407 91.032 -41.424 1.00 30.69 233 ALA B CA 1
ATOM 3595 C C . ALA B 1 253 ? -27.903 89.950 -42.371 1.00 28.42 233 ALA B C 1
ATOM 3596 O O . ALA B 1 253 ? -27.847 90.136 -43.599 1.00 27.49 233 ALA B O 1
ATOM 3598 N N . SER B 1 254 ? -28.433 88.860 -41.829 1.00 24.98 234 SER B N 1
ATOM 3599 C CA . SER B 1 254 ? -28.713 87.651 -42.584 1.00 23.63 234 SER B CA 1
ATOM 3600 C C . SER B 1 254 ? -30.138 87.622 -43.127 1.00 27.26 234 SER B C 1
ATOM 3601 O O . SER B 1 254 ? -31.028 88.318 -42.637 1.00 28.12 234 SER B O 1
ATOM 3604 N N . ASP B 1 255 ? -30.367 86.743 -44.110 1.00 27.83 235 ASP B N 1
ATOM 3605 C CA . ASP B 1 255 ? -31.724 86.539 -44.614 1.00 30.82 235 ASP B CA 1
ATOM 3606 C C . ASP B 1 255 ? -32.610 85.748 -43.660 1.00 28.53 235 ASP B C 1
ATOM 3607 O O . ASP B 1 255 ? -33.802 85.604 -43.933 1.00 27.29 235 ASP B O 1
ATOM 3612 N N . LEU B 1 256 ? -32.059 85.206 -42.576 1.00 26.35 236 LEU B N 1
ATOM 3613 C CA . LEU B 1 256 ? -32.900 84.618 -41.555 1.00 26.33 236 LEU B CA 1
ATOM 3614 C C . LEU B 1 256 ? -33.796 85.660 -40.892 1.00 29.44 236 LEU B C 1
ATOM 3615 O O . LEU B 1 256 ? -34.777 85.289 -40.238 1.00 29.95 236 LEU B O 1
ATOM 3620 N N . SER B 1 257 ? -33.478 86.951 -41.027 1.00 26.60 237 SER B N 1
ATOM 3621 C CA . SER B 1 257 ? -34.294 88.016 -40.462 1.00 18.27 237 SER B CA 1
ATOM 3622 C C . SER B 1 257 ? -34.959 88.859 -41.543 1.00 21.27 237 SER B C 1
ATOM 3623 O O . SER B 1 257 ? -35.264 90.034 -41.311 1.00 23.67 237 SER B O 1
ATOM 3626 N N . ARG B 1 258 ? -35.197 88.293 -42.732 1.00 22.05 238 ARG B N 1
ATOM 3627 C CA . ARG B 1 258 ? -35.674 89.113 -43.849 1.00 24.16 238 ARG B CA 1
ATOM 3628 C C . ARG B 1 258 ? -37.082 89.683 -43.644 1.00 24.42 238 ARG B C 1
ATOM 3629 O O . ARG B 1 258 ? -37.484 90.571 -44.400 1.00 25.54 238 ARG B O 1
ATOM 3637 N N . TYR B 1 259 ? -37.859 89.196 -42.681 1.00 24.12 239 TYR B N 1
ATOM 3638 C CA . TYR B 1 259 ? -39.157 89.790 -42.406 1.00 23.46 239 TYR B CA 1
ATOM 3639 C C . TYR B 1 259 ? -39.121 90.697 -41.183 1.00 26.24 239 TYR B C 1
ATOM 3640 O O . TYR B 1 259 ? -40.174 91.042 -40.652 1.00 24.11 239 TYR B O 1
ATOM 3649 N N . VAL B 1 260 ? -37.928 91.065 -40.714 1.00 27.53 240 VAL B N 1
ATOM 3650 C CA . VAL B 1 260 ? -37.740 91.891 -39.527 1.00 22.48 240 VAL B CA 1
ATOM 3651 C C . VAL B 1 260 ? -37.312 93.275 -39.987 1.00 23.61 240 VAL B C 1
ATOM 3652 O O . VAL B 1 260 ? -36.280 93.423 -40.657 1.00 22.45 240 VAL B O 1
ATOM 3656 N N . THR B 1 261 ? -38.134 94.277 -39.696 1.00 20.88 241 THR B N 1
ATOM 3657 C CA . THR B 1 261 ? -37.773 95.654 -40.003 1.00 19.47 241 THR B CA 1
ATOM 3658 C C . THR B 1 261 ? -38.609 96.581 -39.117 1.00 20.46 241 THR B C 1
ATOM 3659 O O . THR B 1 261 ? -39.708 96.228 -38.704 1.00 21.05 241 THR B O 1
ATOM 3663 N N . GLY B 1 262 ? -38.092 97.776 -38.858 1.00 21.04 242 GLY B N 1
ATOM 3664 C CA . GLY B 1 262 ? -38.719 98.702 -37.942 1.00 19.87 242 GLY B CA 1
ATOM 3665 C C . GLY B 1 262 ? -38.690 98.269 -36.490 1.00 17.46 242 GLY B C 1
ATOM 3666 O O . GLY B 1 262 ? -39.375 98.864 -35.683 1.00 25.92 242 GLY B O 1
ATOM 3667 N N . ALA B 1 263 ? -37.861 97.302 -36.123 1.00 19.62 243 ALA B N 1
ATOM 3668 C CA . ALA B 1 263 ? -37.908 96.687 -34.800 1.00 23.84 243 ALA B CA 1
ATOM 3669 C C . ALA B 1 263 ? -36.778 97.157 -33.891 1.00 25.49 243 ALA B C 1
ATOM 3670 O O . ALA B 1 263 ? -35.696 97.544 -34.343 1.00 25.85 243 ALA B O 1
ATOM 3672 N N . THR B 1 264 ? -37.043 97.113 -32.592 1.00 28.59 244 THR B N 1
ATOM 3673 C CA . THR B 1 264 ? -36.018 97.315 -31.585 1.00 27.18 244 THR B CA 1
ATOM 3674 C C . THR B 1 264 ? -35.794 95.967 -30.922 1.00 26.66 244 THR B C 1
ATOM 3675 O O . THR B 1 264 ? -36.680 95.457 -30.234 1.00 29.40 244 THR B O 1
ATOM 3679 N N . ILE B 1 265 ? -34.625 95.381 -31.172 1.00 28.99 245 ILE B N 1
ATOM 3680 C CA . ILE B 1 265 ? -34.226 94.085 -30.645 1.00 26.78 245 ILE B CA 1
ATOM 3681 C C . ILE B 1 265 ? -33.371 94.335 -29.405 1.00 29.54 245 ILE B C 1
ATOM 3682 O O . ILE B 1 265 ? -32.281 94.906 -29.503 1.00 27.27 245 ILE B O 1
ATOM 3687 N N . HIS B 1 266 ? -33.824 93.877 -28.245 1.00 28.19 246 HIS B N 1
ATOM 3688 C CA . HIS B 1 266 ? -33.056 94.060 -27.015 1.00 29.22 246 HIS B CA 1
ATOM 3689 C C . HIS B 1 266 ? -32.016 92.951 -26.851 1.00 30.58 246 HIS B C 1
ATOM 3690 O O . HIS B 1 266 ? -32.359 91.762 -26.860 1.00 26.74 246 HIS B O 1
ATOM 3697 N N . VAL B 1 267 ? -30.746 93.344 -26.710 1.00 29.93 247 VAL B N 1
ATOM 3698 C CA . VAL B 1 267 ? -29.643 92.433 -26.389 1.00 28.05 247 VAL B CA 1
ATOM 3699 C C . VAL B 1 267 ? -29.043 92.905 -25.075 1.00 28.04 247 VAL B C 1
ATOM 3700 O O . VAL B 1 267 ? -27.972 93.527 -25.053 1.00 25.50 247 VAL B O 1
ATOM 3704 N N . ASP B 1 268 ? -29.740 92.640 -23.972 1.00 27.60 248 ASP B N 1
ATOM 3705 C CA . ASP B 1 268 ? -29.434 93.331 -22.727 1.00 27.72 248 ASP B CA 1
ATOM 3706 C C . ASP B 1 268 ? -29.421 92.431 -21.499 1.00 26.43 248 ASP B C 1
ATOM 3707 O O . ASP B 1 268 ? -29.384 92.950 -20.385 1.00 27.67 248 ASP B O 1
ATOM 3712 N N . GLY B 1 269 ? -29.418 91.111 -21.657 1.00 26.32 249 GLY B N 1
ATOM 3713 C CA . GLY B 1 269 ? -29.439 90.260 -20.482 1.00 28.49 249 GLY B CA 1
ATOM 3714 C C . GLY B 1 269 ? -30.681 90.410 -19.614 1.00 32.08 249 GLY B C 1
ATOM 3715 O O . GLY B 1 269 ? -30.669 90.009 -18.448 1.00 31.65 249 GLY B O 1
ATOM 3716 N N . GLY B 1 270 ? -31.775 90.924 -20.167 1.00 28.26 250 GLY B N 1
ATOM 3717 C CA . GLY B 1 270 ? -32.957 91.155 -19.361 1.00 32.18 250 GLY B CA 1
ATOM 3718 C C . GLY B 1 270 ? -32.808 92.261 -18.340 1.00 33.33 250 GLY B C 1
ATOM 3719 O O . GLY B 1 270 ? -33.386 92.166 -17.260 1.00 37.68 250 GLY B O 1
ATOM 3720 N N . ILE B 1 271 ? -32.001 93.285 -18.623 1.00 35.56 251 ILE B N 1
ATOM 3721 C CA . ILE B 1 271 ? -31.674 94.256 -17.587 1.00 37.59 251 ILE B CA 1
ATOM 3722 C C . ILE B 1 271 ? -32.884 95.119 -17.258 1.00 39.53 251 ILE B C 1
ATOM 3723 O O . ILE B 1 271 ? -33.657 95.524 -18.148 1.00 37.27 251 ILE B O 1
ATOM 3728 N N . SER B 1 272 ? -33.021 95.415 -15.958 1.00 41.34 252 SER B N 1
ATOM 3729 C CA . SER B 1 272 ? -34.139 96.132 -15.300 1.00 44.66 252 SER B CA 1
ATOM 3730 C C . SER B 1 272 ? -35.431 96.198 -16.113 1.00 48.13 252 SER B C 1
ATOM 3731 O O . SER B 1 272 ? -36.035 95.164 -16.403 1.00 53.13 252 SER B O 1
ATOM 3734 N N . LEU C 1 23 ? -60.023 115.596 -6.461 1.00 54.73 3 LEU C N 1
ATOM 3735 C CA . LEU C 1 23 ? -60.456 116.947 -6.121 1.00 57.41 3 LEU C CA 1
ATOM 3736 C C . LEU C 1 23 ? -60.516 117.844 -7.347 1.00 57.49 3 LEU C C 1
ATOM 3737 O O . LEU C 1 23 ? -61.238 117.576 -8.300 1.00 61.66 3 LEU C O 1
ATOM 3742 N N . GLU C 1 24 ? -59.734 118.916 -7.303 1.00 57.54 4 GLU C N 1
ATOM 3743 C CA . GLU C 1 24 ? -59.801 120.023 -8.240 1.00 54.86 4 GLU C CA 1
ATOM 3744 C C . GLU C 1 24 ? -58.445 120.170 -8.924 1.00 52.41 4 GLU C C 1
ATOM 3745 O O . GLU C 1 24 ? -57.438 119.639 -8.449 1.00 48.43 4 GLU C O 1
ATOM 3751 N N . LEU C 1 25 ? -58.410 120.874 -10.059 1.00 45.80 5 LEU C N 1
ATOM 3752 C CA . LEU C 1 25 ? -57.117 121.095 -10.696 1.00 46.62 5 LEU C CA 1
ATOM 3753 C C . LEU C 1 25 ? -56.256 122.068 -9.908 1.00 51.71 5 LEU C C 1
ATOM 3754 O O . LEU C 1 25 ? -55.042 121.864 -9.786 1.00 46.86 5 LEU C O 1
ATOM 3759 N N . GLY C 1 26 ? -56.857 123.121 -9.357 1.00 51.87 6 GLY C N 1
ATOM 3760 C CA . GLY C 1 26 ? -56.116 124.073 -8.552 1.00 44.53 6 GLY C CA 1
ATOM 3761 C C . GLY C 1 26 ? -55.029 124.772 -9.335 1.00 41.82 6 GLY C C 1
ATOM 3762 O O . GLY C 1 26 ? -53.900 124.915 -8.858 1.00 44.23 6 GLY C O 1
ATOM 3763 N N . LEU C 1 27 ? -55.368 125.239 -10.532 1.00 41.29 7 LEU C N 1
ATOM 3764 C CA . LEU C 1 27 ? -54.383 125.851 -11.412 1.00 44.39 7 LEU C CA 1
ATOM 3765 C C . LEU C 1 27 ? -54.265 127.356 -11.234 1.00 44.66 7 LEU C C 1
ATOM 3766 O O . LEU C 1 27 ? -53.277 127.943 -11.699 1.00 40.45 7 LEU C O 1
ATOM 3771 N N . ARG C 1 28 ? -55.243 127.990 -10.590 1.00 41.66 8 ARG C N 1
ATOM 3772 C CA . ARG C 1 28 ? -55.322 129.448 -10.591 1.00 44.12 8 ARG C CA 1
ATOM 3773 C C . ARG C 1 28 ? -54.082 130.053 -9.950 1.00 36.82 8 ARG C C 1
ATOM 3774 O O . ARG C 1 28 ? -53.613 129.589 -8.909 1.00 38.92 8 ARG C O 1
ATOM 3782 N N . GLY C 1 29 ? -53.528 131.068 -10.592 1.00 39.18 9 GLY C N 1
ATOM 3783 C CA . GLY C 1 29 ? -52.381 131.751 -10.059 1.00 42.15 9 GLY C CA 1
ATOM 3784 C C . GLY C 1 29 ? -51.040 131.156 -10.435 1.00 47.62 9 GLY C C 1
ATOM 3785 O O . GLY C 1 29 ? -50.025 131.855 -10.318 1.00 47.79 9 GLY C O 1
ATOM 3786 N N . LYS C 1 30 ? -51.006 129.911 -10.926 1.00 43.00 10 LYS C N 1
ATOM 3787 C CA . LYS C 1 30 ? -49.752 129.304 -11.377 1.00 40.99 10 LYS C CA 1
ATOM 3788 C C . LYS C 1 30 ? -49.169 130.095 -12.542 1.00 38.16 10 LYS C C 1
ATOM 3789 O O . LYS C 1 30 ? -49.843 130.929 -13.152 1.00 40.78 10 LYS C O 1
ATOM 3795 N N . LYS C 1 31 ? -47.873 129.885 -12.795 1.00 38.79 11 LYS C N 1
ATOM 3796 C CA . LYS C 1 31 ? -47.199 130.510 -13.927 1.00 41.24 11 LYS C CA 1
ATOM 3797 C C . LYS C 1 31 ? -46.662 129.432 -14.873 1.00 41.48 11 LYS C C 1
ATOM 3798 O O . LYS C 1 31 ? -45.994 128.477 -14.440 1.00 38.29 11 LYS C O 1
ATOM 3804 N N . ALA C 1 32 ? -46.958 129.591 -16.160 1.00 38.83 12 ALA C N 1
ATOM 3805 C CA . ALA C 1 32 ? -46.597 128.632 -17.186 1.00 35.33 12 ALA C CA 1
ATOM 3806 C C . ALA C 1 32 ? -45.880 129.323 -18.336 1.00 38.20 12 ALA C C 1
ATOM 3807 O O . ALA C 1 32 ? -46.191 130.461 -18.697 1.00 37.91 12 ALA C O 1
ATOM 3809 N N . LEU C 1 33 ? -44.946 128.597 -18.937 1.00 33.61 13 LEU C N 1
ATOM 3810 C CA . LEU C 1 33 ? -44.315 129.001 -20.184 1.00 37.30 13 LEU C CA 1
ATOM 3811 C C . LEU C 1 33 ? -44.690 127.996 -21.264 1.00 35.24 13 LEU C C 1
ATOM 3812 O O . LEU C 1 33 ? -44.518 126.792 -21.070 1.00 33.31 13 LEU C O 1
ATOM 3817 N N . VAL C 1 34 ? -45.211 128.481 -22.387 1.00 33.95 14 VAL C N 1
ATOM 3818 C CA . VAL C 1 34 ? -45.620 127.626 -23.498 1.00 35.13 14 VAL C CA 1
ATOM 3819 C C . VAL C 1 34 ? -44.921 128.125 -24.749 1.00 37.46 14 VAL C C 1
ATOM 3820 O O . VAL C 1 34 ? -45.220 129.227 -25.219 1.00 42.76 14 VAL C O 1
ATOM 3824 N N . THR C 1 35 ? -44.025 127.316 -25.319 1.00 35.25 15 THR C N 1
ATOM 3825 C CA . THR C 1 35 ? -43.372 127.745 -26.552 1.00 35.17 15 THR C CA 1
ATOM 3826 C C . THR C 1 35 ? -44.282 127.491 -27.749 1.00 35.08 15 THR C C 1
ATOM 3827 O O . THR C 1 35 ? -45.079 126.552 -27.764 1.00 35.37 15 THR C O 1
ATOM 3831 N N . GLY C 1 36 ? -44.182 128.365 -28.746 1.00 41.99 16 GLY C N 1
ATOM 3832 C CA . GLY C 1 36 ? -44.999 128.224 -29.933 1.00 42.24 16 GLY C CA 1
ATOM 3833 C C . GLY C 1 36 ? -46.477 128.357 -29.617 1.00 43.65 16 GLY C C 1
ATOM 3834 O O . GLY C 1 36 ? -47.276 127.477 -29.954 1.00 42.94 16 GLY C O 1
ATOM 3835 N N . GLY C 1 37 ? -46.868 129.452 -28.982 1.00 40.54 17 GLY C N 1
ATOM 3836 C CA . GLY C 1 37 ? -48.234 129.589 -28.538 1.00 42.54 17 GLY C CA 1
ATOM 3837 C C . GLY C 1 37 ? -49.142 130.340 -29.479 1.00 40.70 17 GLY C C 1
ATOM 3838 O O . GLY C 1 37 ? -50.296 130.585 -29.116 1.00 45.40 17 GLY C O 1
ATOM 3839 N N . SER C 1 38 ? -48.664 130.731 -30.665 1.00 43.63 18 SER C N 1
ATOM 3840 C CA . SER C 1 38 ? -49.423 131.599 -31.559 1.00 42.29 18 SER C CA 1
ATOM 3841 C C . SER C 1 38 ? -50.404 130.874 -32.479 1.00 46.79 18 SER C C 1
ATOM 3842 O O . SER C 1 38 ? -51.338 131.513 -32.980 1.00 49.18 18 SER C O 1
ATOM 3845 N N . ARG C 1 39 ? -50.192 129.592 -32.775 1.00 45.27 19 ARG C N 1
ATOM 3846 C CA . ARG C 1 39 ? -51.068 128.853 -33.680 1.00 46.04 19 ARG C CA 1
ATOM 3847 C C . ARG C 1 39 ? -51.277 127.450 -33.128 1.00 46.50 19 ARG C C 1
ATOM 3848 O O . ARG C 1 39 ? -50.592 127.027 -32.194 1.00 48.03 19 ARG C O 1
ATOM 3856 N N . GLY C 1 40 ? -52.292 126.770 -33.660 1.00 46.14 20 GLY C N 1
ATOM 3857 C CA . GLY C 1 40 ? -52.449 125.336 -33.474 1.00 37.96 20 GLY C CA 1
ATOM 3858 C C . GLY C 1 40 ? -52.586 124.885 -32.030 1.00 39.78 20 GLY C C 1
ATOM 3859 O O . GLY C 1 40 ? -53.238 125.524 -31.178 1.00 41.66 20 GLY C O 1
ATOM 3860 N N . VAL C 1 41 ? -51.927 123.761 -31.747 1.00 36.61 21 VAL C N 1
ATOM 3861 C CA . VAL C 1 41 ? -52.049 123.126 -30.440 1.00 37.72 21 VAL C CA 1
ATOM 3862 C C . VAL C 1 41 ? -51.647 124.092 -29.336 1.00 38.21 21 VAL C C 1
ATOM 3863 O O . VAL C 1 41 ? -52.353 124.238 -28.329 1.00 37.59 21 VAL C O 1
ATOM 3867 N N . GLY C 1 42 ? -50.509 124.768 -29.520 1.00 33.71 22 GLY C N 1
ATOM 3868 C CA . GLY C 1 42 ? -50.017 125.691 -28.511 1.00 35.56 22 GLY C CA 1
ATOM 3869 C C . GLY C 1 42 ? -50.967 126.845 -28.246 1.00 35.35 22 GLY C C 1
ATOM 3870 O O . GLY C 1 42 ? -51.098 127.305 -27.113 1.00 33.46 22 GLY C O 1
ATOM 3871 N N . ARG C 1 43 ? -51.597 127.364 -29.296 1.00 33.78 23 ARG C N 1
ATOM 3872 C CA . ARG C 1 43 ? -52.568 128.426 -29.094 1.00 36.27 23 ARG C CA 1
ATOM 3873 C C . ARG C 1 43 ? -53.705 127.926 -28.222 1.00 36.99 23 ARG C C 1
ATOM 3874 O O . ARG C 1 43 ? -54.085 128.581 -27.241 1.00 35.11 23 ARG C O 1
ATOM 3882 N N . GLY C 1 44 ? -54.184 126.713 -28.501 1.00 33.78 24 GLY C N 1
ATOM 3883 C CA . GLY C 1 44 ? -55.238 126.162 -27.673 1.00 34.82 24 GLY C CA 1
ATOM 3884 C C . GLY C 1 44 ? -54.814 125.993 -26.227 1.00 35.70 24 GLY C C 1
ATOM 3885 O O . GLY C 1 44 ? -55.577 126.308 -25.301 1.00 35.17 24 GLY C O 1
ATOM 3886 N N . VAL C 1 45 ? -53.577 125.551 -26.005 1.00 35.17 25 VAL C N 1
ATOM 3887 C CA . VAL C 1 45 ? -53.133 125.353 -24.627 1.00 34.73 25 VAL C CA 1
ATOM 3888 C C . VAL C 1 45 ? -52.972 126.694 -23.905 1.00 35.43 25 VAL C C 1
ATOM 3889 O O . VAL C 1 45 ? -53.381 126.844 -22.746 1.00 36.21 25 VAL C O 1
ATOM 3893 N N . VAL C 1 46 ? -52.366 127.683 -24.565 1.00 34.60 26 VAL C N 1
ATOM 3894 C CA . VAL C 1 46 ? -52.195 128.999 -23.949 1.00 34.68 26 VAL C CA 1
ATOM 3895 C C . VAL C 1 46 ? -53.541 129.575 -23.541 1.00 36.88 26 VAL C C 1
ATOM 3896 O O . VAL C 1 46 ? -53.737 129.971 -22.384 1.00 34.32 26 VAL C O 1
ATOM 3900 N N . LEU C 1 47 ? -54.500 129.615 -24.482 1.00 37.79 27 LEU C N 1
ATOM 3901 C CA . LEU C 1 47 ? -55.791 130.235 -24.175 1.00 35.55 27 LEU C CA 1
ATOM 3902 C C . LEU C 1 47 ? -56.522 129.486 -23.078 1.00 39.52 27 LEU C C 1
ATOM 3903 O O . LEU C 1 47 ? -57.068 130.111 -22.157 1.00 42.30 27 LEU C O 1
ATOM 3908 N N . ALA C 1 48 ? -56.494 128.149 -23.113 1.00 32.18 28 ALA C N 1
ATOM 3909 C CA . ALA C 1 48 ? -57.228 127.424 -22.086 1.00 34.77 28 ALA C CA 1
ATOM 3910 C C . ALA C 1 48 ? -56.605 127.637 -20.711 1.00 37.13 28 ALA C C 1
ATOM 3911 O O . ALA C 1 48 ? -57.324 127.835 -19.722 1.00 40.23 28 ALA C O 1
ATOM 3913 N N . LEU C 1 49 ? -55.270 127.608 -20.626 1.00 34.83 29 LEU C N 1
ATOM 3914 C CA . LEU C 1 49 ? -54.618 127.848 -19.340 1.00 37.59 29 LEU C CA 1
ATOM 3915 C C . LEU C 1 49 ? -54.890 129.257 -18.841 1.00 35.94 29 LEU C C 1
ATOM 3916 O O . LEU C 1 49 ? -55.043 129.472 -17.635 1.00 39.41 29 LEU C O 1
ATOM 3921 N N . ALA C 1 50 ? -54.910 130.232 -19.745 1.00 35.01 30 ALA C N 1
ATOM 3922 C CA . ALA C 1 50 ? -55.181 131.600 -19.328 1.00 39.71 30 ALA C CA 1
ATOM 3923 C C . ALA C 1 50 ? -56.593 131.711 -18.759 1.00 42.72 30 ALA C C 1
ATOM 3924 O O . ALA C 1 50 ? -56.795 132.241 -17.658 1.00 43.14 30 ALA C O 1
ATOM 3926 N N . ARG C 1 51 ? -57.582 131.168 -19.479 1.00 40.42 31 ARG C N 1
ATOM 3927 C CA . ARG C 1 51 ? -58.958 131.264 -19.021 1.00 38.56 31 ARG C CA 1
ATOM 3928 C C . ARG C 1 51 ? -59.130 130.627 -17.656 1.00 43.00 31 ARG C C 1
ATOM 3929 O O . ARG C 1 51 ? -59.987 131.067 -16.878 1.00 46.70 31 ARG C O 1
ATOM 3937 N N . ALA C 1 52 ? -58.296 129.630 -17.328 1.00 40.30 32 ALA C N 1
ATOM 3938 C CA . ALA C 1 52 ? -58.328 128.952 -16.036 1.00 35.33 32 ALA C CA 1
ATOM 3939 C C . ALA C 1 52 ? -57.560 129.701 -14.953 1.00 36.28 32 ALA C C 1
ATOM 3940 O O . ALA C 1 52 ? -57.369 129.160 -13.858 1.00 37.78 32 ALA C O 1
ATOM 3942 N N . GLY C 1 53 ? -57.069 130.905 -15.246 1.00 39.71 33 GLY C N 1
ATOM 3943 C CA . GLY C 1 53 ? -56.390 131.699 -14.241 1.00 40.10 33 GLY C CA 1
ATOM 3944 C C . GLY C 1 53 ? -54.925 131.400 -14.048 1.00 41.41 33 GLY C C 1
ATOM 3945 O O . GLY C 1 53 ? -54.380 131.736 -12.989 1.00 36.35 33 GLY C O 1
ATOM 3946 N N . VAL C 1 54 ? -54.281 130.743 -15.025 1.00 42.42 34 VAL C N 1
ATOM 3947 C CA . VAL C 1 54 ? -52.834 130.552 -15.058 1.00 40.66 34 VAL C CA 1
ATOM 3948 C C . VAL C 1 54 ? -52.233 131.761 -15.753 1.00 39.74 34 VAL C C 1
ATOM 3949 O O . VAL C 1 54 ? -52.716 132.172 -16.818 1.00 39.27 34 VAL C O 1
ATOM 3953 N N . ASP C 1 55 ? -51.174 132.325 -15.171 1.00 37.90 35 ASP C N 1
ATOM 3954 C CA . ASP C 1 55 ? -50.406 133.358 -15.864 1.00 45.38 35 ASP C CA 1
ATOM 3955 C C . ASP C 1 55 ? -49.513 132.677 -16.894 1.00 43.32 35 ASP C C 1
ATOM 3956 O O . ASP C 1 55 ? -48.669 131.843 -16.540 1.00 43.21 35 ASP C O 1
ATOM 3961 N N . VAL C 1 56 ? -49.714 133.004 -18.166 1.00 41.18 36 VAL C N 1
ATOM 3962 C CA . VAL C 1 56 ? -49.086 132.285 -19.262 1.00 43.28 36 VAL C CA 1
ATOM 3963 C C . VAL C 1 56 ? -48.063 133.178 -19.938 1.00 46.47 36 VAL C C 1
ATOM 3964 O O . VAL C 1 56 ? -48.358 134.330 -20.271 1.00 43.80 36 VAL C O 1
ATOM 3968 N N . PHE C 1 57 ? -46.844 132.661 -20.083 1.00 42.67 37 PHE C N 1
ATOM 3969 C CA . PHE C 1 57 ? -45.810 133.256 -20.912 1.00 40.66 37 PHE C CA 1
ATOM 3970 C C . PHE C 1 57 ? -45.629 132.383 -22.151 1.00 42.61 37 PHE C C 1
ATOM 3971 O O . PHE C 1 57 ? -45.336 131.188 -22.035 1.00 44.66 37 PHE C O 1
ATOM 3979 N N . THR C 1 58 ? -45.722 132.969 -23.329 1.00 39.01 38 THR C N 1
ATOM 3980 C CA . THR C 1 58 ? -45.589 132.171 -24.531 1.00 39.85 38 THR C CA 1
ATOM 3981 C C . THR C 1 58 ? -44.591 132.822 -25.474 1.00 46.40 38 THR C C 1
ATOM 3982 O O . THR C 1 58 ? -44.135 133.953 -25.263 1.00 46.67 38 THR C O 1
ATOM 3986 N N . CYS C 1 59 ? -44.204 132.067 -26.497 1.00 37.88 39 CYS C N 1
ATOM 3987 C CA . CYS C 1 59 ? -43.284 132.603 -27.477 1.00 43.70 39 CYS C CA 1
ATOM 3988 C C . CYS C 1 59 ? -43.707 132.150 -28.865 1.00 44.07 39 CYS C C 1
ATOM 3989 O O . CYS C 1 59 ? -44.583 131.306 -29.032 1.00 50.01 39 CYS C O 1
ATOM 3992 N N . TYR C 1 60 ? -43.076 132.738 -29.865 1.00 46.50 40 TYR C N 1
ATOM 3993 C CA . TYR C 1 60 ? -43.370 132.455 -31.258 1.00 50.43 40 TYR C CA 1
ATOM 3994 C C . TYR C 1 60 ? -42.154 132.897 -32.061 1.00 56.48 40 TYR C C 1
ATOM 3995 O O . TYR C 1 60 ? -41.272 133.598 -31.556 1.00 56.03 40 TYR C O 1
ATOM 4004 N N . ARG C 1 61 ? -42.103 132.464 -33.314 1.00 54.78 41 ARG C N 1
ATOM 4005 C CA . ARG C 1 61 ? -40.886 132.649 -34.090 1.00 57.55 41 ARG C CA 1
ATOM 4006 C C . ARG C 1 61 ? -40.869 133.959 -34.864 1.00 62.77 41 ARG C C 1
ATOM 4007 O O . ARG C 1 61 ? -39.846 134.648 -34.888 1.00 64.72 41 ARG C O 1
ATOM 4015 N N . GLU C 1 62 ? -41.984 134.339 -35.467 1.00 64.54 42 GLU C N 1
ATOM 4016 C CA . GLU C 1 62 ? -42.059 135.556 -36.250 1.00 68.17 42 GLU C CA 1
ATOM 4017 C C . GLU C 1 62 ? -43.343 136.300 -35.900 1.00 65.18 42 GLU C C 1
ATOM 4018 O O . GLU C 1 62 ? -44.285 135.731 -35.342 1.00 60.11 42 GLU C O 1
ATOM 4024 N N . GLU C 1 63 ? -43.382 137.589 -36.229 1.00 63.23 43 GLU C N 1
ATOM 4025 C CA . GLU C 1 63 ? -44.592 138.367 -36.020 1.00 63.85 43 GLU C CA 1
ATOM 4026 C C . GLU C 1 63 ? -45.590 138.044 -37.124 1.00 61.93 43 GLU C C 1
ATOM 4027 O O . GLU C 1 63 ? -45.215 137.911 -38.292 1.00 60.07 43 GLU C O 1
ATOM 4033 N N . SER C 1 64 ? -46.857 137.871 -36.747 1.00 62.19 44 SER C N 1
ATOM 4034 C CA . SER C 1 64 ? -47.875 137.470 -37.708 1.00 59.35 44 SER C CA 1
ATOM 4035 C C . SER C 1 64 ? -49.252 137.897 -37.221 1.00 60.06 44 SER C C 1
ATOM 4036 O O . SER C 1 64 ? -49.419 138.381 -36.100 1.00 60.14 44 SER C O 1
ATOM 4039 N N . ASP C 1 65 ? -50.247 137.723 -38.095 1.00 61.07 45 ASP C N 1
ATOM 4040 C CA . ASP C 1 65 ? -51.623 138.003 -37.702 1.00 59.60 45 ASP C CA 1
ATOM 4041 C C . ASP C 1 65 ? -52.053 137.099 -36.562 1.00 62.40 45 ASP C C 1
ATOM 4042 O O . ASP C 1 65 ? -52.866 137.502 -35.716 1.00 60.89 45 ASP C O 1
ATOM 4047 N N . ALA C 1 66 ? -51.505 135.880 -36.512 1.00 62.10 46 ALA C N 1
ATOM 4048 C CA . ALA C 1 66 ? -51.845 134.969 -35.428 1.00 55.91 46 ALA C CA 1
ATOM 4049 C C . ALA C 1 66 ? -51.253 135.447 -34.110 1.00 54.62 46 ALA C C 1
ATOM 4050 O O . ALA C 1 66 ? -51.936 135.428 -33.080 1.00 54.98 46 ALA C O 1
ATOM 4052 N N . SER C 1 67 ? -49.986 135.893 -34.118 1.00 55.41 47 SER C N 1
ATOM 4053 C CA . SER C 1 67 ? -49.374 136.388 -32.884 1.00 53.49 47 SER C CA 1
ATOM 4054 C C . SER C 1 67 ? -50.041 137.680 -32.415 1.00 53.14 47 SER C C 1
ATOM 4055 O O . SER C 1 67 ? -50.209 137.894 -31.209 1.00 51.54 47 SER C O 1
ATOM 4058 N N . ALA C 1 68 ? -50.410 138.561 -33.351 1.00 55.39 48 ALA C N 1
ATOM 4059 C CA . ALA C 1 68 ? -51.091 139.795 -32.975 1.00 57.30 48 ALA C CA 1
ATOM 4060 C C . ALA C 1 68 ? -52.466 139.500 -32.382 1.00 56.91 48 ALA C C 1
ATOM 4061 O O . ALA C 1 68 ? -52.819 140.000 -31.298 1.00 56.66 48 ALA C O 1
ATOM 4063 N N . SER C 1 69 ? -53.239 138.648 -33.057 1.00 54.07 49 SER C N 1
ATOM 4064 C CA . SER C 1 69 ? -54.559 138.308 -32.544 1.00 57.96 49 SER C CA 1
ATOM 4065 C C . SER C 1 69 ? -54.465 137.583 -31.203 1.00 57.31 49 SER C C 1
ATOM 4066 O O . SER C 1 69 ? -55.225 137.883 -30.268 1.00 61.07 49 SER C O 1
ATOM 4069 N N . LEU C 1 70 ? -53.475 136.703 -31.055 1.00 53.76 50 LEU C N 1
ATOM 4070 C CA . LEU C 1 70 ? -53.260 136.017 -29.783 1.00 54.95 50 LEU C CA 1
ATOM 4071 C C . LEU C 1 70 ? -52.964 137.014 -28.669 1.00 54.64 50 LEU C C 1
ATOM 4072 O O . LEU C 1 70 ? -53.487 136.895 -27.547 1.00 52.30 50 LEU C O 1
ATOM 4077 N N . ALA C 1 71 ? -52.066 137.969 -28.949 1.00 58.68 51 ALA C N 1
ATOM 4078 C CA . ALA C 1 71 ? -51.731 139.012 -27.976 1.00 59.22 51 ALA C CA 1
ATOM 4079 C C . ALA C 1 71 ? -52.969 139.802 -27.535 1.00 55.90 51 ALA C C 1
ATOM 4080 O O . ALA C 1 71 ? -53.179 140.017 -26.335 1.00 60.79 51 ALA C O 1
ATOM 4082 N N . ARG C 1 72 ? -53.805 140.243 -28.487 1.00 56.64 52 ARG C N 1
ATOM 4083 C CA . ARG C 1 72 ? -55.035 140.947 -28.111 1.00 58.89 52 ARG C CA 1
ATOM 4084 C C . ARG C 1 72 ? -55.889 140.100 -27.183 1.00 61.34 52 ARG C C 1
ATOM 4085 O O . ARG C 1 72 ? -56.324 140.560 -26.107 1.00 61.05 52 ARG C O 1
ATOM 4093 N N . GLU C 1 73 ? -56.127 138.843 -27.576 1.00 57.24 53 GLU C N 1
ATOM 4094 C CA . GLU C 1 73 ? -57.006 138.026 -26.766 1.00 58.33 53 GLU C CA 1
ATOM 4095 C C . GLU C 1 73 ? -56.470 137.831 -25.362 1.00 60.83 53 GLU C C 1
ATOM 4096 O O . GLU C 1 73 ? -57.234 137.957 -24.399 1.00 63.04 53 GLU C O 1
ATOM 4102 N N . LEU C 1 74 ? -55.157 137.676 -25.192 1.00 57.25 54 LEU C N 1
ATOM 4103 C CA . LEU C 1 74 ? -54.735 137.403 -23.819 1.00 60.84 54 LEU C CA 1
ATOM 4104 C C . LEU C 1 74 ? -54.904 138.598 -22.890 1.00 63.35 54 LEU C C 1
ATOM 4105 O O . LEU C 1 74 ? -55.253 138.423 -21.718 1.00 63.93 54 LEU C O 1
ATOM 4110 N N . LYS C 1 75 ? -54.674 139.807 -23.364 1.00 66.18 55 LYS C N 1
ATOM 4111 C CA . LYS C 1 75 ? -54.853 140.876 -22.402 1.00 69.81 55 LYS C CA 1
ATOM 4112 C C . LYS C 1 75 ? -56.323 141.201 -22.189 1.00 69.19 55 LYS C C 1
ATOM 4113 O O . LYS C 1 75 ? -56.706 141.602 -21.083 1.00 68.71 55 LYS C O 1
ATOM 4119 N N . GLN C 1 76 ? -57.164 140.983 -23.199 1.00 67.82 56 GLN C N 1
ATOM 4120 C CA . GLN C 1 76 ? -58.588 141.141 -22.930 1.00 67.48 56 GLN C CA 1
ATOM 4121 C C . GLN C 1 76 ? -59.086 140.112 -21.906 1.00 69.68 56 GLN C C 1
ATOM 4122 O O . GLN C 1 76 ? -59.990 140.419 -21.118 1.00 74.31 56 GLN C O 1
ATOM 4128 N N . LEU C 1 77 ? -58.498 138.914 -21.867 1.00 66.64 57 LEU C N 1
ATOM 4129 C CA . LEU C 1 77 ? -58.709 138.021 -20.731 1.00 66.48 57 LEU C CA 1
ATOM 4130 C C . LEU C 1 77 ? -58.016 138.559 -19.480 1.00 67.25 57 LEU C C 1
ATOM 4131 O O . LEU C 1 77 ? -57.014 139.281 -19.550 1.00 70.78 57 LEU C O 1
ATOM 4136 N N . GLY C 1 78 ? -58.586 138.227 -18.322 1.00 66.29 58 GLY C N 1
ATOM 4137 C CA . GLY C 1 78 ? -57.923 138.524 -17.061 1.00 64.86 58 GLY C CA 1
ATOM 4138 C C . GLY C 1 78 ? -56.566 137.852 -16.943 1.00 68.70 58 GLY C C 1
ATOM 4139 O O . GLY C 1 78 ? -56.295 136.829 -17.579 1.00 68.81 58 GLY C O 1
ATOM 4140 N N . GLY C 1 79 ? -55.697 138.438 -16.130 1.00 58.61 59 GLY C N 1
ATOM 4141 C CA . GLY C 1 79 ? -54.422 137.824 -15.820 1.00 55.80 59 GLY C CA 1
ATOM 4142 C C . GLY C 1 79 ? -53.250 138.528 -16.490 1.00 56.70 59 GLY C C 1
ATOM 4143 O O . GLY C 1 79 ? -53.403 139.388 -17.360 1.00 59.26 59 GLY C O 1
ATOM 4144 N N . ASP C 1 80 ? -52.051 138.122 -16.046 1.00 55.50 60 ASP C N 1
ATOM 4145 C CA . ASP C 1 80 ? -50.760 138.719 -16.418 1.00 55.91 60 ASP C CA 1
ATOM 4146 C C . ASP C 1 80 ? -50.045 137.808 -17.420 1.00 54.89 60 ASP C C 1
ATOM 4147 O O . ASP C 1 80 ? -49.312 136.892 -17.044 1.00 52.86 60 ASP C O 1
ATOM 4152 N N . HIS C 1 81 ? -50.315 138.027 -18.705 1.00 52.96 61 HIS C N 1
ATOM 4153 C CA . HIS C 1 81 ? -49.809 137.188 -19.778 1.00 46.05 61 HIS C CA 1
ATOM 4154 C C . HIS C 1 81 ? -48.829 137.967 -20.630 1.00 49.67 61 HIS C C 1
ATOM 4155 O O . HIS C 1 81 ? -48.878 139.198 -20.694 1.00 51.98 61 HIS C O 1
ATOM 4162 N N . HIS C 1 82 ? -47.932 137.225 -21.281 1.00 46.80 62 HIS C N 1
ATOM 4163 C CA . HIS C 1 82 ? -46.877 137.787 -22.105 1.00 46.88 62 HIS C CA 1
ATOM 4164 C C . HIS C 1 82 ? -46.641 136.889 -23.311 1.00 46.84 62 HIS C C 1
ATOM 4165 O O . HIS C 1 82 ? -46.536 135.669 -23.169 1.00 48.23 62 HIS C O 1
ATOM 4172 N N . ALA C 1 83 ? -46.479 137.503 -24.482 1.00 50.30 63 ALA C N 1
ATOM 4173 C CA . ALA C 1 83 ? -46.183 136.799 -25.724 1.00 47.66 63 ALA C CA 1
ATOM 4174 C C . ALA C 1 83 ? -44.993 137.487 -26.376 1.00 54.51 63 ALA C C 1
ATOM 4175 O O . ALA C 1 83 ? -45.090 138.656 -26.761 1.00 61.29 63 ALA C O 1
ATOM 4177 N N . LEU C 1 84 ? -43.874 136.772 -26.502 1.00 55.97 64 LEU C N 1
ATOM 4178 C CA . LEU C 1 84 ? -42.636 137.342 -27.027 1.00 52.69 64 LEU C CA 1
ATOM 4179 C C . LEU C 1 84 ? -42.152 136.567 -28.245 1.00 57.66 64 LEU C C 1
ATOM 4180 O O . LEU C 1 84 ? -42.262 135.338 -28.296 1.00 54.16 64 LEU C O 1
ATOM 4185 N N . ARG C 1 85 ? -41.572 137.281 -29.202 1.00 57.46 65 ARG C N 1
ATOM 4186 C CA . ARG C 1 85 ? -40.919 136.631 -30.331 1.00 60.36 65 ARG C CA 1
ATOM 4187 C C . ARG C 1 85 ? -39.570 136.048 -29.902 1.00 61.12 65 ARG C C 1
ATOM 4188 O O . ARG C 1 85 ? -38.795 136.688 -29.179 1.00 55.86 65 ARG C O 1
ATOM 4196 N N . ALA C 1 86 ? -39.306 134.810 -30.329 1.00 58.45 66 ALA C N 1
ATOM 4197 C CA . ALA C 1 86 ? -38.027 134.159 -30.057 1.00 56.34 66 ALA C CA 1
ATOM 4198 C C . ALA C 1 86 ? -37.849 132.913 -30.916 1.00 54.67 66 ALA C C 1
ATOM 4199 O O . ALA C 1 86 ? -38.578 131.932 -30.752 1.00 55.40 66 ALA C O 1
ATOM 4201 N N . ASP C 1 87 ? -36.870 132.926 -31.813 1.00 52.54 67 ASP C N 1
ATOM 4202 C CA . ASP C 1 87 ? -36.590 131.768 -32.658 1.00 54.52 67 ASP C CA 1
ATOM 4203 C C . ASP C 1 87 ? -35.830 130.728 -31.847 1.00 53.89 67 ASP C C 1
ATOM 4204 O O . ASP C 1 87 ? -34.664 130.934 -31.498 1.00 52.00 67 ASP C O 1
ATOM 4209 N N . LEU C 1 88 ? -36.479 129.599 -31.554 1.00 53.36 68 LEU C N 1
ATOM 4210 C CA . LEU C 1 88 ? -35.812 128.597 -30.732 1.00 52.16 68 LEU C CA 1
ATOM 4211 C C . LEU C 1 88 ? -34.632 127.952 -31.447 1.00 45.12 68 LEU C C 1
ATOM 4212 O O . LEU C 1 88 ? -33.797 127.334 -30.783 1.00 45.58 68 LEU C O 1
ATOM 4217 N N . ALA C 1 89 ? -34.510 128.133 -32.765 1.00 51.81 69 ALA C N 1
ATOM 4218 C CA . ALA C 1 89 ? -33.311 127.709 -33.481 1.00 51.15 69 ALA C CA 1
ATOM 4219 C C . ALA C 1 89 ? -32.075 128.504 -33.058 1.00 51.58 69 ALA C C 1
ATOM 4220 O O . ALA C 1 89 ? -30.956 128.109 -33.406 1.00 55.97 69 ALA C O 1
ATOM 4222 N N . ASP C 1 90 ? -32.255 129.605 -32.317 1.00 52.99 70 ASP C N 1
ATOM 4223 C CA . ASP C 1 90 ? -31.183 130.495 -31.881 1.00 51.38 70 ASP C CA 1
ATOM 4224 C C . ASP C 1 90 ? -30.986 130.415 -30.373 1.00 47.88 70 ASP C C 1
ATOM 4225 O O . ASP C 1 90 ? -31.856 130.870 -29.614 1.00 50.69 70 ASP C O 1
ATOM 4230 N N . PRO C 1 91 ? -29.875 129.855 -29.891 1.00 46.72 71 PRO C N 1
ATOM 4231 C CA . PRO C 1 91 ? -29.681 129.747 -28.430 1.00 49.20 71 PRO C CA 1
ATOM 4232 C C . PRO C 1 91 ? -29.715 131.084 -27.687 1.00 45.39 71 PRO C C 1
ATOM 4233 O O . PRO C 1 91 ? -30.152 131.137 -26.522 1.00 44.10 71 PRO C O 1
ATOM 4237 N N . LYS C 1 92 ? -29.256 132.166 -28.328 1.00 49.84 72 LYS C N 1
ATOM 4238 C CA . LYS C 1 92 ? -29.188 133.465 -27.659 1.00 48.37 72 LYS C CA 1
ATOM 4239 C C . LYS C 1 92 ? -30.580 134.046 -27.449 1.00 50.02 72 LYS C C 1
ATOM 4240 O O . LYS C 1 92 ? -30.858 134.650 -26.404 1.00 46.15 72 LYS C O 1
ATOM 4246 N N . GLN C 1 93 ? -31.475 133.858 -28.424 1.00 47.35 73 GLN C N 1
ATOM 4247 C CA . GLN C 1 93 ? -32.857 134.268 -28.221 1.00 49.87 73 GLN C CA 1
ATOM 4248 C C . GLN C 1 93 ? -33.545 133.464 -27.122 1.00 48.11 73 GLN C C 1
ATOM 4249 O O . GLN C 1 93 ? -34.423 133.997 -26.448 1.00 54.30 73 GLN C O 1
ATOM 4255 N N . ILE C 1 94 ? -33.157 132.208 -26.896 1.00 43.98 74 ILE C N 1
ATOM 4256 C CA . ILE C 1 94 ? -33.744 131.472 -25.779 1.00 45.58 74 ILE C CA 1
ATOM 4257 C C . ILE C 1 94 ? -33.253 132.038 -24.457 1.00 45.69 74 ILE C C 1
ATOM 4258 O O . ILE C 1 94 ? -34.030 132.191 -23.503 1.00 46.29 74 ILE C O 1
ATOM 4263 N N . ALA C 1 95 ? -31.954 132.325 -24.359 1.00 48.39 75 ALA C N 1
ATOM 4264 C CA . ALA C 1 95 ? -31.454 132.954 -23.137 1.00 47.96 75 ALA C CA 1
ATOM 4265 C C . ALA C 1 95 ? -32.128 134.308 -22.894 1.00 45.24 75 ALA C C 1
ATOM 4266 O O . ALA C 1 95 ? -32.405 134.684 -21.742 1.00 46.62 75 ALA C O 1
ATOM 4268 N N . GLU C 1 96 ? -32.405 135.049 -23.975 1.00 47.55 76 GLU C N 1
ATOM 4269 C CA . GLU C 1 96 ? -33.051 136.354 -23.852 1.00 53.44 76 GLU C CA 1
ATOM 4270 C C . GLU C 1 96 ? -34.479 136.200 -23.363 1.00 52.95 76 GLU C C 1
ATOM 4271 O O . GLU C 1 96 ? -34.894 136.836 -22.378 1.00 52.47 76 GLU C O 1
ATOM 4277 N N . LEU C 1 97 ? -35.238 135.351 -24.059 1.00 48.95 77 LEU C N 1
ATOM 4278 C CA . LEU C 1 97 ? -36.570 135.000 -23.620 1.00 48.27 77 LEU C CA 1
ATOM 4279 C C . LEU C 1 97 ? -36.573 134.675 -22.141 1.00 47.75 77 LEU C C 1
ATOM 4280 O O . LEU C 1 97 ? -37.396 135.204 -21.390 1.00 49.10 77 LEU C O 1
ATOM 4285 N N . PHE C 1 98 ? -35.602 133.888 -21.674 1.00 47.23 78 PHE C N 1
ATOM 4286 C CA . PHE C 1 98 ? -35.657 133.478 -20.270 1.00 44.93 78 PHE C CA 1
ATOM 4287 C C . PHE C 1 98 ? -35.235 134.547 -19.277 1.00 50.67 78 PHE C C 1
ATOM 4288 O O . PHE C 1 98 ? -35.652 134.476 -18.112 1.00 49.50 78 PHE C O 1
ATOM 4296 N N . GLN C 1 99 ? -34.405 135.516 -19.671 1.00 50.97 79 GLN C N 1
ATOM 4297 C CA . GLN C 1 99 ? -34.197 136.667 -18.784 1.00 54.29 79 GLN C CA 1
ATOM 4298 C C . GLN C 1 99 ? -35.452 137.508 -18.673 1.00 54.12 79 GLN C C 1
ATOM 4299 O O . GLN C 1 99 ? -35.786 137.994 -17.578 1.00 52.63 79 GLN C O 1
ATOM 4305 N N . GLU C 1 100 ? -36.185 137.623 -19.775 1.00 53.55 80 GLU C N 1
ATOM 4306 C CA . GLU C 1 100 ? -37.478 138.273 -19.710 1.00 52.19 80 GLU C CA 1
ATOM 4307 C C . GLU C 1 100 ? -38.481 137.486 -18.845 1.00 55.52 80 GLU C C 1
ATOM 4308 O O . GLU C 1 100 ? -39.281 138.080 -18.099 1.00 58.91 80 GLU C O 1
ATOM 4314 N N . VAL C 1 101 ? -38.440 136.154 -18.891 1.00 51.61 81 VAL C N 1
ATOM 4315 C CA . VAL C 1 101 ? -39.310 135.348 -18.033 1.00 50.36 81 VAL C CA 1
ATOM 4316 C C . VAL C 1 101 ? -38.924 135.505 -16.565 1.00 50.55 81 VAL C C 1
ATOM 4317 O O . VAL C 1 101 ? -39.786 135.672 -15.695 1.00 52.01 81 VAL C O 1
ATOM 4321 N N . GLY C 1 102 ? -37.622 135.421 -16.259 1.00 56.28 82 GLY C N 1
ATOM 4322 C CA . GLY C 1 102 ? -37.183 135.545 -14.872 1.00 53.78 82 GLY C CA 1
ATOM 4323 C C . GLY C 1 102 ? -37.478 136.915 -14.310 1.00 58.87 82 GLY C C 1
ATOM 4324 O O . GLY C 1 102 ? -37.663 137.087 -13.098 1.00 57.06 82 GLY C O 1
ATOM 4325 N N . ARG C 1 103 ? -37.534 137.904 -15.189 1.00 54.75 83 ARG C N 1
ATOM 4326 C CA . ARG C 1 103 ? -37.873 139.247 -14.784 1.00 55.00 83 ARG C CA 1
ATOM 4327 C C . ARG C 1 103 ? -39.370 139.386 -14.509 1.00 58.87 83 ARG C C 1
ATOM 4328 O O . ARG C 1 103 ? -39.772 139.771 -13.403 1.00 53.79 83 ARG C O 1
ATOM 4336 N N . ARG C 1 104 ? -40.210 139.051 -15.507 1.00 59.64 84 ARG C N 1
ATOM 4337 C CA . ARG C 1 104 ? -41.649 139.310 -15.416 1.00 51.25 84 ARG C CA 1
ATOM 4338 C C . ARG C 1 104 ? -42.348 138.321 -14.485 1.00 53.59 84 ARG C C 1
ATOM 4339 O O . ARG C 1 104 ? -43.279 138.693 -13.758 1.00 53.71 84 ARG C O 1
ATOM 4347 N N . PHE C 1 105 ? -41.901 137.066 -14.458 1.00 53.90 85 PHE C N 1
ATOM 4348 C CA . PHE C 1 105 ? -42.544 136.063 -13.615 1.00 51.25 85 PHE C CA 1
ATOM 4349 C C . PHE C 1 105 ? -41.753 135.743 -12.353 1.00 56.14 85 PHE C C 1
ATOM 4350 O O . PHE C 1 105 ? -42.362 135.494 -11.298 1.00 47.75 85 PHE C O 1
ATOM 4358 N N . GLY C 1 106 ? -40.415 135.660 -12.441 1.00 55.29 86 GLY C N 1
ATOM 4359 C CA . GLY C 1 106 ? -39.616 135.356 -11.267 1.00 51.37 86 GLY C CA 1
ATOM 4360 C C . GLY C 1 106 ? -39.568 133.885 -10.917 1.00 56.73 86 GLY C C 1
ATOM 4361 O O . GLY C 1 106 ? -38.577 133.399 -10.366 1.00 58.64 86 GLY C O 1
ATOM 4362 N N . THR C 1 107 ? -40.670 133.181 -11.179 1.00 57.11 87 THR C N 1
ATOM 4363 C CA . THR C 1 107 ? -40.780 131.745 -10.976 1.00 50.81 87 THR C CA 1
ATOM 4364 C C . THR C 1 107 ? -41.588 131.141 -12.109 1.00 54.28 87 THR C C 1
ATOM 4365 O O . THR C 1 107 ? -42.220 131.844 -12.908 1.00 53.73 87 THR C O 1
ATOM 4369 N N . LEU C 1 108 ? -41.536 129.816 -12.179 1.00 49.26 88 LEU C N 1
ATOM 4370 C CA . LEU C 1 108 ? -42.383 129.056 -13.076 1.00 45.44 88 LEU C CA 1
ATOM 4371 C C . LEU C 1 108 ? -42.922 127.872 -12.310 1.00 42.39 88 LEU C C 1
ATOM 4372 O O . LEU C 1 108 ? -42.260 127.338 -11.418 1.00 48.62 88 LEU C O 1
ATOM 4377 N N . ASP C 1 109 ? -44.144 127.488 -12.649 1.00 37.56 89 ASP C N 1
ATOM 4378 C CA . ASP C 1 109 ? -44.692 126.222 -12.199 1.00 44.27 89 ASP C CA 1
ATOM 4379 C C . ASP C 1 109 ? -44.767 125.199 -13.313 1.00 34.54 89 ASP C C 1
ATOM 4380 O O . ASP C 1 109 ? -44.631 124.008 -13.050 1.00 34.79 89 ASP C O 1
ATOM 4385 N N . VAL C 1 110 ? -44.982 125.642 -14.546 1.00 32.49 90 VAL C N 1
ATOM 4386 C CA . VAL C 1 110 ? -45.239 124.731 -15.649 1.00 35.09 90 VAL C CA 1
ATOM 4387 C C . VAL C 1 110 ? -44.459 125.221 -16.850 1.00 27.16 90 VAL C C 1
ATOM 4388 O O . VAL C 1 110 ? -44.477 126.416 -17.144 1.00 28.64 90 VAL C O 1
ATOM 4392 N N . VAL C 1 111 ? -43.809 124.292 -17.559 1.00 26.52 91 VAL C N 1
ATOM 4393 C CA . VAL C 1 111 ? -43.229 124.539 -18.874 1.00 28.10 91 VAL C CA 1
ATOM 4394 C C . VAL C 1 111 ? -43.831 123.539 -19.855 1.00 29.57 91 VAL C C 1
ATOM 4395 O O . VAL C 1 111 ? -43.888 122.349 -19.557 1.00 30.01 91 VAL C O 1
ATOM 4399 N N . VAL C 1 112 ? -44.274 124.014 -21.018 1.00 32.92 92 VAL C N 1
ATOM 4400 C CA . VAL C 1 112 ? -44.792 123.171 -22.097 1.00 31.40 92 VAL C CA 1
ATOM 4401 C C . VAL C 1 112 ? -43.941 123.385 -23.350 1.00 30.74 92 VAL C C 1
ATOM 4402 O O . VAL C 1 112 ? -44.030 124.438 -23.995 1.00 32.07 92 VAL C O 1
ATOM 4406 N N . ASN C 1 113 ? -43.109 122.395 -23.700 1.00 32.36 93 ASN C N 1
ATOM 4407 C CA . ASN C 1 113 ? -42.350 122.412 -24.959 1.00 30.60 93 ASN C CA 1
ATOM 4408 C C . ASN C 1 113 ? -43.293 121.983 -26.063 1.00 28.45 93 ASN C C 1
ATOM 4409 O O . ASN C 1 113 ? -43.513 120.793 -26.289 1.00 35.21 93 ASN C O 1
ATOM 4414 N N . ASN C 1 114 ? -43.867 122.948 -26.739 1.00 30.51 94 ASN C N 1
ATOM 4415 C CA . ASN C 1 114 ? -44.812 122.691 -27.801 1.00 28.97 94 ASN C CA 1
ATOM 4416 C C . ASN C 1 114 ? -44.284 123.103 -29.159 1.00 32.92 94 ASN C C 1
ATOM 4417 O O . ASN C 1 114 ? -44.717 122.545 -30.164 1.00 35.42 94 ASN C O 1
ATOM 4422 N N . ALA C 1 115 ? -43.388 124.089 -29.212 1.00 34.98 95 ALA C N 1
ATOM 4423 C CA . ALA C 1 115 ? -42.888 124.573 -30.491 1.00 40.55 95 ALA C CA 1
ATOM 4424 C C . ALA C 1 115 ? -42.202 123.442 -31.246 1.00 39.31 95 ALA C C 1
ATOM 4425 O O . ALA C 1 115 ? -41.414 122.675 -30.678 1.00 33.44 95 ALA C O 1
ATOM 4427 N N . GLY C 1 116 ? -42.550 123.314 -32.518 1.00 40.38 96 GLY C N 1
ATOM 4428 C CA . GLY C 1 116 ? -41.984 122.273 -33.349 1.00 41.00 96 GLY C CA 1
ATOM 4429 C C . GLY C 1 116 ? -42.243 122.585 -34.801 1.00 43.56 96 GLY C C 1
ATOM 4430 O O . GLY C 1 116 ? -43.197 123.299 -35.139 1.00 45.23 96 GLY C O 1
ATOM 4431 N N . VAL C 1 117 ? -41.383 122.031 -35.666 1.00 35.03 97 VAL C N 1
ATOM 4432 C CA . VAL C 1 117 ? -41.529 122.172 -37.108 1.00 36.32 97 VAL C CA 1
ATOM 4433 C C . VAL C 1 117 ? -41.513 120.791 -37.745 1.00 37.28 97 VAL C C 1
ATOM 4434 O O . VAL C 1 117 ? -41.042 119.813 -37.158 1.00 33.60 97 VAL C O 1
ATOM 4438 N N . ILE C 1 118 ? -42.050 120.721 -38.965 1.00 41.60 98 ILE C N 1
ATOM 4439 C CA . ILE C 1 118 ? -42.104 119.476 -39.724 1.00 39.57 98 ILE C CA 1
ATOM 4440 C C . ILE C 1 118 ? -41.936 119.806 -41.203 1.00 40.83 98 ILE C C 1
ATOM 4441 O O . ILE C 1 118 ? -42.305 120.895 -41.644 1.00 41.24 98 ILE C O 1
ATOM 4446 N N . SER C 1 119 ? -41.386 118.852 -41.971 1.00 34.73 99 SER C N 1
ATOM 4447 C CA . SER C 1 119 ? -41.367 118.913 -43.433 1.00 36.79 99 SER C CA 1
ATOM 4448 C C . SER C 1 119 ? -41.391 117.493 -44.004 1.00 39.61 99 SER C C 1
ATOM 4449 O O . SER C 1 119 ? -40.971 116.536 -43.349 1.00 40.03 99 SER C O 1
ATOM 4452 N N . HIS C 1 120 ? -41.876 117.368 -45.248 1.00 37.94 100 HIS C N 1
ATOM 4453 C CA . HIS C 1 120 ? -41.950 116.092 -45.962 1.00 41.27 100 HIS C CA 1
ATOM 4454 C C . HIS C 1 120 ? -40.957 116.128 -47.119 1.00 42.45 100 HIS C C 1
ATOM 4455 O O . HIS C 1 120 ? -41.231 116.762 -48.151 1.00 44.64 100 HIS C O 1
ATOM 4462 N N . VAL C 1 121 ? -39.829 115.433 -46.955 1.00 35.48 101 VAL C N 1
ATOM 4463 C CA . VAL C 1 121 ? -38.745 115.379 -47.939 1.00 35.11 101 VAL C CA 1
ATOM 4464 C C . VAL C 1 121 ? -38.332 113.921 -48.138 1.00 39.11 101 VAL C C 1
ATOM 4465 O O . VAL C 1 121 ? -38.147 113.204 -47.139 1.00 36.74 101 VAL C O 1
ATOM 4469 N N . PRO C 1 122 ? -38.196 113.425 -49.371 1.00 38.23 102 PRO C N 1
ATOM 4470 C CA . PRO C 1 122 ? -37.552 112.120 -49.559 1.00 36.41 102 PRO C CA 1
ATOM 4471 C C . PRO C 1 122 ? -36.230 112.094 -48.816 1.00 35.78 102 PRO C C 1
ATOM 4472 O O . PRO C 1 122 ? -35.437 113.026 -48.903 1.00 38.24 102 PRO C O 1
ATOM 4476 N N . TYR C 1 123 ? -36.038 111.045 -48.017 1.00 32.52 103 TYR C N 1
ATOM 4477 C CA . TYR C 1 123 ? -34.915 111.006 -47.090 1.00 34.25 103 TYR C CA 1
ATOM 4478 C C . TYR C 1 123 ? -33.571 111.117 -47.821 1.00 31.60 103 TYR C C 1
ATOM 4479 O O . TYR C 1 123 ? -32.650 111.793 -47.342 1.00 31.64 103 TYR C O 1
ATOM 4488 N N . ALA C 1 124 ? -33.436 110.475 -48.983 1.00 31.62 104 ALA C N 1
ATOM 4489 C CA . ALA C 1 124 ? -32.172 110.593 -49.709 1.00 36.21 104 ALA C CA 1
ATOM 4490 C C . ALA C 1 124 ? -31.906 112.027 -50.154 1.00 39.09 104 ALA C C 1
ATOM 4491 O O . ALA C 1 124 ? -30.746 112.426 -50.267 1.00 46.50 104 ALA C O 1
ATOM 4493 N N . GLU C 1 125 ? -32.955 112.832 -50.340 1.00 42.41 105 GLU C N 1
ATOM 4494 C CA . GLU C 1 125 ? -32.849 114.220 -50.788 1.00 40.53 105 GLU C CA 1
ATOM 4495 C C . GLU C 1 125 ? -32.868 115.233 -49.650 1.00 40.25 105 GLU C C 1
ATOM 4496 O O . GLU C 1 125 ? -32.870 116.438 -49.914 1.00 41.52 105 GLU C O 1
ATOM 4502 N N . LEU C 1 126 ? -32.935 114.791 -48.407 1.00 37.81 106 LEU C N 1
ATOM 4503 C CA . LEU C 1 126 ? -33.053 115.707 -47.289 1.00 34.83 106 LEU C CA 1
ATOM 4504 C C . LEU C 1 126 ? -31.755 116.478 -47.112 1.00 38.99 106 LEU C C 1
ATOM 4505 O O . LEU C 1 126 ? -30.728 115.859 -46.783 1.00 33.37 106 LEU C O 1
ATOM 4510 N N . PRO C 1 127 ? -31.736 117.799 -47.329 1.00 36.60 107 PRO C N 1
ATOM 4511 C CA . PRO C 1 127 ? -30.489 118.552 -47.168 1.00 33.53 107 PRO C CA 1
ATOM 4512 C C . PRO C 1 127 ? -30.079 118.592 -45.712 1.00 35.57 107 PRO C C 1
ATOM 4513 O O . PRO C 1 127 ? -30.921 118.621 -44.813 1.00 36.75 107 PRO C O 1
ATOM 4517 N N . VAL C 1 128 ? -28.764 118.645 -45.487 1.00 33.54 108 VAL C N 1
ATOM 4518 C CA . VAL C 1 128 ? -28.244 118.665 -44.121 1.00 35.45 108 VAL C CA 1
ATOM 4519 C C . VAL C 1 128 ? -28.799 119.851 -43.343 1.00 36.73 108 VAL C C 1
ATOM 4520 O O . VAL C 1 128 ? -29.032 119.759 -42.127 1.00 35.52 108 VAL C O 1
ATOM 4524 N N . ALA C 1 129 ? -28.998 120.994 -44.018 1.00 34.75 109 ALA C N 1
ATOM 4525 C CA . ALA C 1 129 ? -29.450 122.177 -43.297 1.00 35.38 109 ALA C CA 1
ATOM 4526 C C . ALA C 1 129 ? -30.871 122.005 -42.802 1.00 34.13 109 ALA C C 1
ATOM 4527 O O . ALA C 1 129 ? -31.216 122.524 -41.741 1.00 34.02 109 ALA C O 1
ATOM 4529 N N . GLU C 1 130 ? -31.692 121.261 -43.545 1.00 35.06 110 GLU C N 1
ATOM 4530 C CA . GLU C 1 130 ? -33.056 120.995 -43.116 1.00 35.21 110 GLU C CA 1
ATOM 4531 C C . GLU C 1 130 ? -33.079 119.969 -41.988 1.00 37.11 110 GLU C C 1
ATOM 4532 O O . GLU C 1 130 ? -33.781 120.158 -40.985 1.00 35.80 110 GLU C O 1
ATOM 4538 N N . TRP C 1 131 ? -32.251 118.921 -42.095 1.00 34.98 111 TRP C N 1
ATOM 4539 C CA . TRP C 1 131 ? -32.054 118.016 -40.967 1.00 34.61 111 TRP C CA 1
ATOM 4540 C C . TRP C 1 131 ? -31.728 118.808 -39.714 1.00 32.43 111 TRP C C 1
ATOM 4541 O O . TRP C 1 131 ? -32.351 118.628 -38.656 1.00 30.29 111 TRP C O 1
ATOM 4552 N N . GLN C 1 132 ? -30.781 119.733 -39.846 1.00 34.07 112 GLN C N 1
ATOM 4553 C CA . GLN C 1 132 ? -30.319 120.547 -38.730 1.00 35.21 112 GLN C CA 1
ATOM 4554 C C . GLN C 1 132 ? -31.394 121.516 -38.254 1.00 35.18 112 GLN C C 1
ATOM 4555 O O . GLN C 1 132 ? -31.444 121.828 -37.067 1.00 32.13 112 GLN C O 1
ATOM 4561 N N . ARG C 1 133 ? -32.222 122.045 -39.159 1.00 32.26 113 ARG C N 1
ATOM 4562 C CA . ARG C 1 133 ? -33.302 122.925 -38.725 1.00 36.36 113 ARG C CA 1
ATOM 4563 C C . ARG C 1 133 ? -34.300 122.177 -37.844 1.00 34.41 113 ARG C C 1
ATOM 4564 O O . ARG C 1 133 ? -34.688 122.661 -36.767 1.00 31.68 113 ARG C O 1
ATOM 4572 N N . ILE C 1 134 ? -34.714 120.977 -38.275 1.00 35.40 114 ILE C N 1
ATOM 4573 C CA . ILE C 1 134 ? -35.696 120.239 -37.482 1.00 34.24 114 ILE C CA 1
ATOM 4574 C C . ILE C 1 134 ? -35.085 119.796 -36.157 1.00 35.15 114 ILE C C 1
ATOM 4575 O O . ILE C 1 134 ? -35.763 119.811 -35.121 1.00 32.79 114 ILE C O 1
ATOM 4580 N N . VAL C 1 135 ? -33.787 119.449 -36.148 1.00 29.53 115 VAL C N 1
ATOM 4581 C CA . VAL C 1 135 ? -33.135 119.102 -34.883 1.00 29.29 115 VAL C CA 1
ATOM 4582 C C . VAL C 1 135 ? -32.995 120.337 -33.988 1.00 32.13 115 VAL C C 1
ATOM 4583 O O . VAL C 1 135 ? -33.166 120.258 -32.764 1.00 33.20 115 VAL C O 1
ATOM 4587 N N . ASP C 1 136 ? -32.626 121.485 -34.569 1.00 34.64 116 ASP C N 1
ATOM 4588 C CA . ASP C 1 136 ? -32.421 122.698 -33.774 1.00 34.84 116 ASP C CA 1
ATOM 4589 C C . ASP C 1 136 ? -33.707 123.108 -33.075 1.00 35.94 116 ASP C C 1
ATOM 4590 O O . ASP C 1 136 ? -33.708 123.375 -31.864 1.00 37.70 116 ASP C O 1
ATOM 4595 N N . VAL C 1 137 ? -34.828 123.076 -33.793 1.00 29.80 117 VAL C N 1
ATOM 4596 C CA . VAL C 1 137 ? -36.069 123.491 -33.164 1.00 33.37 117 VAL C CA 1
ATOM 4597 C C . VAL C 1 137 ? -36.649 122.386 -32.280 1.00 32.11 117 VAL C C 1
ATOM 4598 O O . VAL C 1 137 ? -36.871 122.586 -31.077 1.00 34.00 117 VAL C O 1
ATOM 4602 N N . ASN C 1 138 ? -36.854 121.188 -32.829 1.00 36.04 118 ASN C N 1
ATOM 4603 C CA . ASN C 1 138 ? -37.669 120.190 -32.124 1.00 32.91 118 ASN C CA 1
ATOM 4604 C C . ASN C 1 138 ? -36.932 119.557 -30.956 1.00 32.52 118 ASN C C 1
ATOM 4605 O O . ASN C 1 138 ? -37.569 119.129 -29.983 1.00 34.12 118 ASN C O 1
ATOM 4610 N N . LEU C 1 139 ? -35.610 119.464 -31.033 1.00 30.32 119 LEU C N 1
ATOM 4611 C CA . LEU C 1 139 ? -34.842 118.753 -30.023 1.00 33.22 119 LEU C CA 1
ATOM 4612 C C . LEU C 1 139 ? -33.930 119.681 -29.233 1.00 31.68 119 LEU C C 1
ATOM 4613 O O . LEU C 1 139 ? -34.035 119.768 -28.004 1.00 31.79 119 LEU C O 1
ATOM 4618 N N . THR C 1 140 ? -32.995 120.344 -29.898 1.00 29.63 120 THR C N 1
ATOM 4619 C CA . THR C 1 140 ? -32.088 121.208 -29.157 1.00 31.90 120 THR C CA 1
ATOM 4620 C C . THR C 1 140 ? -32.833 122.387 -28.540 1.00 30.19 120 THR C C 1
ATOM 4621 O O . THR C 1 140 ? -32.575 122.749 -27.384 1.00 29.67 120 THR C O 1
ATOM 4625 N N . GLY C 1 141 ? -33.786 122.971 -29.273 1.00 27.42 121 GLY C N 1
ATOM 4626 C CA . GLY C 1 141 ? -34.549 124.074 -28.699 1.00 35.04 121 GLY C CA 1
ATOM 4627 C C . GLY C 1 141 ? -35.267 123.670 -27.423 1.00 33.71 121 GLY C C 1
ATOM 4628 O O . GLY C 1 141 ? -35.200 124.371 -26.406 1.00 30.80 121 GLY C O 1
ATOM 4629 N N . ALA C 1 142 ? -35.926 122.500 -27.446 1.00 36.27 122 ALA C N 1
ATOM 4630 C CA . ALA C 1 142 ? -36.624 121.998 -26.261 1.00 32.45 122 ALA C CA 1
ATOM 4631 C C . ALA C 1 142 ? -35.655 121.791 -25.111 1.00 32.08 122 ALA C C 1
ATOM 4632 O O . ALA C 1 142 ? -35.953 122.108 -23.945 1.00 29.62 122 ALA C O 1
ATOM 4634 N N . HIS C 1 143 ? -34.483 121.247 -25.426 1.00 33.99 123 HIS C N 1
ATOM 4635 C CA . HIS C 1 143 ? -33.462 121.037 -24.408 1.00 31.54 123 HIS C CA 1
ATOM 4636 C C . HIS C 1 143 ? -33.035 122.359 -23.771 1.00 26.85 123 HIS C C 1
ATOM 4637 O O . HIS C 1 143 ? -32.857 122.445 -22.555 1.00 27.15 123 HIS C O 1
ATOM 4644 N N . LEU C 1 144 ? -32.784 123.380 -24.594 1.00 30.84 124 LEU C N 1
ATOM 4645 C CA . LEU C 1 144 ? -32.358 124.672 -24.058 1.00 35.80 124 LEU C CA 1
ATOM 4646 C C . LEU C 1 144 ? -33.454 125.320 -23.219 1.00 30.28 124 LEU C C 1
ATOM 4647 O O . LEU C 1 144 ? -33.177 125.863 -22.145 1.00 34.05 124 LEU C O 1
ATOM 4652 N N . VAL C 1 145 ? -34.707 125.230 -23.658 1.00 35.20 125 VAL C N 1
ATOM 4653 C CA . VAL C 1 145 ? -35.801 125.765 -22.846 1.00 30.82 125 VAL C CA 1
ATOM 4654 C C . VAL C 1 145 ? -35.836 125.080 -21.481 1.00 34.32 125 VAL C C 1
ATOM 4655 O O . VAL C 1 145 ? -35.926 125.740 -20.435 1.00 36.39 125 VAL C O 1
ATOM 4659 N N . ILE C 1 146 ? -35.731 123.751 -21.453 1.00 29.44 126 ILE C N 1
ATOM 4660 C CA . ILE C 1 146 ? -35.783 123.102 -20.145 1.00 31.41 126 ILE C CA 1
ATOM 4661 C C . ILE C 1 146 ? -34.571 123.484 -19.296 1.00 32.80 126 ILE C C 1
ATOM 4662 O O . ILE C 1 146 ? -34.694 123.739 -18.088 1.00 35.04 126 ILE C O 1
ATOM 4667 N N . GLN C 1 147 ? -33.384 123.520 -19.896 1.00 30.27 127 GLN C N 1
ATOM 4668 C CA . GLN C 1 147 ? -32.204 123.849 -19.107 1.00 33.97 127 GLN C CA 1
ATOM 4669 C C . GLN C 1 147 ? -32.326 125.238 -18.503 1.00 32.28 127 GLN C C 1
ATOM 4670 O O . GLN C 1 147 ? -32.042 125.428 -17.319 1.00 34.13 127 GLN C O 1
ATOM 4676 N N . HIS C 1 148 ? -32.800 126.208 -19.282 1.00 29.91 128 HIS C N 1
ATOM 4677 C CA . HIS C 1 148 ? -32.997 127.544 -18.730 1.00 35.34 128 HIS C CA 1
ATOM 4678 C C . HIS C 1 148 ? -34.119 127.593 -17.700 1.00 39.64 128 HIS C C 1
ATOM 4679 O O . HIS C 1 148 ? -34.042 128.400 -16.764 1.00 38.97 128 HIS C O 1
ATOM 4686 N N . ALA C 1 149 ? -35.146 126.727 -17.830 1.00 36.72 129 ALA C N 1
ATOM 4687 C CA . ALA C 1 149 ? -36.285 126.782 -16.916 1.00 35.94 129 ALA C CA 1
ATOM 4688 C C . ALA C 1 149 ? -35.990 126.181 -15.559 1.00 36.94 129 ALA C C 1
ATOM 4689 O O . ALA C 1 149 ? -36.538 126.649 -14.559 1.00 36.79 129 ALA C O 1
ATOM 4691 N N . ILE C 1 150 ? -35.115 125.180 -15.479 1.00 38.53 130 ILE C N 1
ATOM 4692 C CA . ILE C 1 150 ? -34.918 124.480 -14.199 1.00 35.54 130 ILE C CA 1
ATOM 4693 C C . ILE C 1 150 ? -34.654 125.415 -13.017 1.00 39.36 130 ILE C C 1
ATOM 4694 O O . ILE C 1 150 ? -35.210 125.188 -11.932 1.00 40.67 130 ILE C O 1
ATOM 4699 N N . PRO C 1 151 ? -33.788 126.435 -13.134 1.00 38.49 131 PRO C N 1
ATOM 4700 C CA . PRO C 1 151 ? -33.610 127.354 -11.994 1.00 40.33 131 PRO C CA 1
ATOM 4701 C C . PRO C 1 151 ? -34.898 128.047 -11.579 1.00 41.01 131 PRO C C 1
ATOM 4702 O O . PRO C 1 151 ? -35.146 128.224 -10.383 1.00 37.36 131 PRO C O 1
ATOM 4706 N N . LEU C 1 152 ? -35.734 128.431 -12.549 1.00 43.46 132 LEU C N 1
ATOM 4707 C CA . LEU C 1 152 ? -36.961 129.160 -12.258 1.00 41.00 132 LEU C CA 1
ATOM 4708 C C . LEU C 1 152 ? -38.051 128.265 -11.675 1.00 47.06 132 LEU C C 1
ATOM 4709 O O . LEU C 1 152 ? -38.894 128.742 -10.907 1.00 52.32 132 LEU C O 1
ATOM 4714 N N . LEU C 1 153 ? -38.039 126.971 -11.987 1.00 47.07 133 LEU C N 1
ATOM 4715 C CA . LEU C 1 153 ? -39.051 126.061 -11.467 1.00 43.40 133 LEU C CA 1
ATOM 4716 C C . LEU C 1 153 ? -38.820 125.741 -10.003 1.00 46.25 133 LEU C C 1
ATOM 4717 O O . LEU C 1 153 ? -39.747 125.288 -9.320 1.00 49.79 133 LEU C O 1
ATOM 4722 N N . GLY C 1 154 ? -37.597 125.932 -9.519 1.00 44.64 134 GLY C N 1
ATOM 4723 C CA . GLY C 1 154 ? -37.323 125.763 -8.099 1.00 47.82 134 GLY C CA 1
ATOM 4724 C C . GLY C 1 154 ? -37.531 124.348 -7.580 1.00 50.20 134 GLY C C 1
ATOM 4725 O O . GLY C 1 154 ? -37.001 123.367 -8.118 1.00 50.65 134 GLY C O 1
ATOM 4726 N N . ASP C 1 155 ? -38.301 124.241 -6.501 1.00 53.32 135 ASP C N 1
ATOM 4727 C CA . ASP C 1 155 ? -38.462 123.005 -5.745 1.00 55.11 135 ASP C CA 1
ATOM 4728 C C . ASP C 1 155 ? -39.720 122.227 -6.129 1.00 54.75 135 ASP C C 1
ATOM 4729 O O . ASP C 1 155 ? -39.839 121.051 -5.766 1.00 50.61 135 ASP C O 1
ATOM 4734 N N . LYS C 1 156 ? -40.643 122.842 -6.870 1.00 56.45 136 LYS C N 1
ATOM 4735 C CA . LYS C 1 156 ? -41.795 122.154 -7.441 1.00 51.88 136 LYS C CA 1
ATOM 4736 C C . LYS C 1 156 ? -42.023 122.692 -8.845 1.00 48.63 136 LYS C C 1
ATOM 4737 O O . LYS C 1 156 ? -41.983 123.906 -9.066 1.00 57.01 136 LYS C O 1
ATOM 4743 N N . GLY C 1 157 ? -42.285 121.801 -9.784 1.00 41.59 137 GLY C N 1
ATOM 4744 C CA . GLY C 1 157 ? -42.435 122.213 -11.164 1.00 39.54 137 GLY C CA 1
ATOM 4745 C C . GLY C 1 157 ? -42.780 121.027 -12.036 1.00 33.11 137 GLY C C 1
ATOM 4746 O O . GLY C 1 157 ? -42.499 119.866 -11.700 1.00 30.64 137 GLY C O 1
ATOM 4747 N N . SER C 1 158 ? -43.427 121.343 -13.152 1.00 27.14 138 SER C N 1
ATOM 4748 C CA . SER C 1 158 ? -43.947 120.342 -14.071 1.00 32.06 138 SER C CA 1
ATOM 4749 C C . SER C 1 158 ? -43.522 120.698 -15.480 1.00 31.12 138 SER C C 1
ATOM 4750 O O . SER C 1 158 ? -43.886 121.766 -15.986 1.00 37.07 138 SER C O 1
ATOM 4753 N N . VAL C 1 159 ? -42.745 119.819 -16.110 1.00 32.33 139 VAL C N 1
ATOM 4754 C CA . VAL C 1 159 ? -42.273 120.034 -17.472 1.00 29.68 139 VAL C CA 1
ATOM 4755 C C . VAL C 1 159 ? -42.980 119.052 -18.394 1.00 27.41 139 VAL C C 1
ATOM 4756 O O . VAL C 1 159 ? -42.970 117.840 -18.154 1.00 27.54 139 VAL C O 1
ATOM 4760 N N . ILE C 1 160 ? -43.560 119.567 -19.466 1.00 25.63 140 ILE C N 1
ATOM 4761 C CA . ILE C 1 160 ? -44.384 118.773 -20.358 1.00 29.54 140 ILE C CA 1
ATOM 4762 C C . ILE C 1 160 ? -43.869 118.981 -21.762 1.00 28.49 140 ILE C C 1
ATOM 4763 O O . ILE C 1 160 ? -43.866 120.109 -22.257 1.00 27.97 140 ILE C O 1
ATOM 4768 N N . SER C 1 161 ? -43.462 117.908 -22.421 1.00 27.56 141 SER C N 1
ATOM 4769 C CA . SER C 1 161 ? -42.998 118.037 -23.786 1.00 29.98 141 SER C CA 1
ATOM 4770 C C . SER C 1 161 ? -43.992 117.377 -24.727 1.00 26.81 141 SER C C 1
ATOM 4771 O O . SER C 1 161 ? -44.500 116.295 -24.453 1.00 30.65 141 SER C O 1
ATOM 4774 N N . ILE C 1 162 ? -44.264 118.030 -25.841 1.00 28.61 142 ILE C N 1
ATOM 4775 C CA . ILE C 1 162 ? -45.243 117.536 -26.790 1.00 31.60 142 ILE C CA 1
ATOM 4776 C C . ILE C 1 162 ? -44.527 116.613 -27.774 1.00 28.46 142 ILE C C 1
ATOM 4777 O O . ILE C 1 162 ? -43.746 117.061 -28.610 1.00 29.44 142 ILE C O 1
ATOM 4782 N N . GLY C 1 163 ? -44.795 115.324 -27.661 1.00 24.84 143 GLY C N 1
ATOM 4783 C CA . GLY C 1 163 ? -44.333 114.325 -28.588 1.00 32.46 143 GLY C CA 1
ATOM 4784 C C . GLY C 1 163 ? -45.436 113.897 -29.541 1.00 32.43 143 GLY C C 1
ATOM 4785 O O . GLY C 1 163 ? -46.434 114.599 -29.753 1.00 28.54 143 GLY C O 1
ATOM 4786 N N . SER C 1 164 ? -45.253 112.720 -30.129 1.00 26.30 144 SER C N 1
ATOM 4787 C CA . SER C 1 164 ? -46.109 112.303 -31.223 1.00 26.94 144 SER C CA 1
ATOM 4788 C C . SER C 1 164 ? -46.251 110.788 -31.232 1.00 29.68 144 SER C C 1
ATOM 4789 O O . SER C 1 164 ? -45.256 110.066 -31.144 1.00 28.65 144 SER C O 1
ATOM 4792 N N . LYS C 1 165 ? -47.486 110.305 -31.349 1.00 31.17 145 LYS C N 1
ATOM 4793 C CA . LYS C 1 165 ? -47.669 108.881 -31.591 1.00 29.62 145 LYS C CA 1
ATOM 4794 C C . LYS C 1 165 ? -46.901 108.417 -32.835 1.00 27.35 145 LYS C C 1
ATOM 4795 O O . LYS C 1 165 ? -46.357 107.308 -32.863 1.00 26.69 145 LYS C O 1
ATOM 4801 N N . SER C 1 166 ? -46.807 109.259 -33.856 1.00 27.48 146 SER C N 1
ATOM 4802 C CA . SER C 1 166 ? -46.193 108.822 -35.105 1.00 25.33 146 SER C CA 1
ATOM 4803 C C . SER C 1 166 ? -44.716 108.423 -34.957 1.00 27.85 146 SER C C 1
ATOM 4804 O O . SER C 1 166 ? -44.211 107.648 -35.776 1.00 25.58 146 SER C O 1
ATOM 4807 N N . SER C 1 167 ? -44.016 108.886 -33.920 1.00 25.77 147 SER C N 1
ATOM 4808 C CA . SER C 1 167 ? -42.636 108.454 -33.779 1.00 27.56 147 SER C CA 1
ATOM 4809 C C . SER C 1 167 ? -42.539 106.990 -33.347 1.00 29.98 147 SER C C 1
ATOM 4810 O O . SER C 1 167 ? -41.463 106.412 -33.484 1.00 31.32 147 SER C O 1
ATOM 4813 N N . GLU C 1 168 ? -43.629 106.370 -32.841 1.00 28.38 148 GLU C N 1
ATOM 4814 C CA . GLU C 1 168 ? -43.666 104.913 -32.671 1.00 32.37 148 GLU C CA 1
ATOM 4815 C C . GLU C 1 168 ? -44.099 104.189 -33.930 1.00 28.82 148 GLU C C 1
ATOM 4816 O O . GLU C 1 168 ? -43.765 103.013 -34.099 1.00 34.09 148 GLU C O 1
ATOM 4822 N N . VAL C 1 169 ? -44.854 104.839 -34.802 1.00 30.51 149 VAL C N 1
ATOM 4823 C CA . VAL C 1 169 ? -45.405 104.127 -35.948 1.00 32.74 149 VAL C CA 1
ATOM 4824 C C . VAL C 1 169 ? -44.463 104.207 -37.146 1.00 32.33 149 VAL C C 1
ATOM 4825 O O . VAL C 1 169 ? -44.296 103.243 -37.901 1.00 36.04 149 VAL C O 1
ATOM 4829 N N . GLY C 1 170 ? -43.835 105.353 -37.338 1.00 31.23 150 GLY C N 1
ATOM 4830 C CA . GLY C 1 170 ? -42.995 105.541 -38.494 1.00 26.92 150 GLY C CA 1
ATOM 4831 C C . GLY C 1 170 ? -43.816 106.165 -39.586 1.00 31.17 150 GLY C C 1
ATOM 4832 O O . GLY C 1 170 ? -44.943 105.727 -39.856 1.00 34.79 150 GLY C O 1
ATOM 4833 N N . ILE C 1 171 ? -43.294 107.218 -40.200 1.00 34.47 151 ILE C N 1
ATOM 4834 C CA . ILE C 1 171 ? -43.968 107.826 -41.344 1.00 36.15 151 ILE C CA 1
ATOM 4835 C C . ILE C 1 171 ? -42.983 108.158 -42.453 1.00 34.21 151 ILE C C 1
ATOM 4836 O O . ILE C 1 171 ? -42.033 108.923 -42.231 1.00 30.94 151 ILE C O 1
ATOM 4841 N N . PRO C 1 172 ? -43.209 107.670 -43.668 1.00 34.56 152 PRO C N 1
ATOM 4842 C CA . PRO C 1 172 ? -42.293 107.989 -44.767 1.00 36.16 152 PRO C CA 1
ATOM 4843 C C . PRO C 1 172 ? -42.193 109.496 -44.982 1.00 33.74 152 PRO C C 1
ATOM 4844 O O . PRO C 1 172 ? -43.155 110.231 -44.787 1.00 33.49 152 PRO C O 1
ATOM 4848 N N . LEU C 1 173 ? -40.997 109.939 -45.365 1.00 30.26 153 LEU C N 1
ATOM 4849 C CA . LEU C 1 173 ? -40.628 111.322 -45.670 1.00 36.33 153 LEU C CA 1
ATOM 4850 C C . LEU C 1 173 ? -40.497 112.224 -44.431 1.00 35.56 153 LEU C C 1
ATOM 4851 O O . LEU C 1 173 ? -40.253 113.433 -44.582 1.00 31.57 153 LEU C O 1
ATOM 4856 N N . ARG C 1 174 ? -40.596 111.684 -43.211 1.00 35.31 154 ARG C N 1
ATOM 4857 C CA . ARG C 1 174 ? -40.496 112.472 -41.977 1.00 36.10 154 ARG C CA 1
ATOM 4858 C C . ARG C 1 174 ? -39.605 111.796 -40.948 1.00 31.70 154 ARG C C 1
ATOM 4859 O O . ARG C 1 174 ? -39.795 111.978 -39.739 1.00 29.06 154 ARG C O 1
ATOM 4867 N N . ALA C 1 175 ? -38.600 111.041 -41.393 1.00 27.74 155 ALA C N 1
ATOM 4868 C CA . ALA C 1 175 ? -37.721 110.353 -40.454 1.00 28.06 155 ALA C CA 1
ATOM 4869 C C . ALA C 1 175 ? -36.978 111.335 -39.548 1.00 26.07 155 ALA C C 1
ATOM 4870 O O . ALA C 1 175 ? -36.666 110.999 -38.396 1.00 25.04 155 ALA C O 1
ATOM 4872 N N . HIS C 1 176 ? -36.674 112.541 -40.049 1.00 27.33 156 HIS C N 1
ATOM 4873 C CA . HIS C 1 176 ? -36.046 113.583 -39.225 1.00 29.83 156 HIS C CA 1
ATOM 4874 C C . HIS C 1 176 ? -37.005 114.105 -38.146 1.00 25.33 156 HIS C C 1
ATOM 4875 O O . HIS C 1 176 ? -36.606 114.326 -36.986 1.00 27.33 156 HIS C O 1
ATOM 4882 N N . TYR C 1 177 ? -38.277 114.277 -38.500 1.00 28.43 157 TYR C N 1
ATOM 4883 C CA . TYR C 1 177 ? -39.294 114.663 -37.512 1.00 28.63 157 TYR C CA 1
ATOM 4884 C C . TYR C 1 177 ? -39.510 113.566 -36.455 1.00 28.75 157 TYR C C 1
ATOM 4885 O O . TYR C 1 177 ? -39.468 113.841 -35.251 1.00 28.45 157 TYR C O 1
ATOM 4894 N N . THR C 1 178 ? -39.728 112.304 -36.876 1.00 27.94 158 THR C N 1
ATOM 4895 C CA . THR C 1 178 ? -39.979 111.259 -35.879 1.00 22.91 158 THR C CA 1
ATOM 4896 C C . THR C 1 178 ? -38.742 110.986 -35.034 1.00 25.04 158 THR C C 1
ATOM 4897 O O . THR C 1 178 ? -38.867 110.650 -33.857 1.00 28.80 158 THR C O 1
ATOM 4901 N N . ALA C 1 179 ? -37.540 111.141 -35.603 1.00 25.97 159 ALA C N 1
ATOM 4902 C CA . ALA C 1 179 ? -36.332 111.100 -34.789 1.00 25.99 159 ALA C CA 1
ATOM 4903 C C . ALA C 1 179 ? -36.360 112.161 -33.675 1.00 23.86 159 ALA C C 1
ATOM 4904 O O . ALA C 1 179 ? -36.121 111.848 -32.499 1.00 24.44 159 ALA C O 1
ATOM 4906 N N . THR C 1 180 ? -36.666 113.426 -34.011 1.00 23.32 160 THR C N 1
ATOM 4907 C CA . THR C 1 180 ? -36.637 114.441 -32.946 1.00 28.04 160 THR C CA 1
ATOM 4908 C C . THR C 1 180 ? -37.749 114.215 -31.912 1.00 26.81 160 THR C C 1
ATOM 4909 O O . THR C 1 180 ? -37.524 114.326 -30.680 1.00 27.13 160 THR C O 1
ATOM 4913 N N . LYS C 1 181 ? -38.940 113.840 -32.379 1.00 24.78 161 LYS C N 1
ATOM 4914 C CA . LYS C 1 181 ? -40.023 113.627 -31.429 1.00 26.86 161 LYS C CA 1
ATOM 4915 C C . LYS C 1 181 ? -39.737 112.445 -30.511 1.00 28.52 161 LYS C C 1
ATOM 4916 O O . LYS C 1 181 ? -40.062 112.490 -29.315 1.00 27.73 161 LYS C O 1
ATOM 4922 N N . HIS C 1 182 ? -39.113 111.380 -31.037 1.00 27.22 162 HIS C N 1
ATOM 4923 C CA . HIS C 1 182 ? -38.810 110.258 -30.156 1.00 25.41 162 HIS C CA 1
ATOM 4924 C C . HIS C 1 182 ? -37.699 110.617 -29.178 1.00 25.85 162 HIS C C 1
ATOM 4925 O O . HIS C 1 182 ? -37.738 110.169 -28.024 1.00 24.41 162 HIS C O 1
ATOM 4932 N N . ALA C 1 183 ? -36.734 111.459 -29.604 1.00 25.47 163 ALA C N 1
ATOM 4933 C CA . ALA C 1 183 ? -35.673 111.932 -28.706 1.00 25.69 163 ALA C CA 1
ATOM 4934 C C . ALA C 1 183 ? -36.223 112.645 -27.480 1.00 27.08 163 ALA C C 1
ATOM 4935 O O . ALA C 1 183 ? -35.596 112.602 -26.403 1.00 24.65 163 ALA C O 1
ATOM 4937 N N . LEU C 1 184 ? -37.360 113.347 -27.623 1.00 27.99 164 LEU C N 1
ATOM 4938 C CA . LEU C 1 184 ? -37.934 114.004 -26.435 1.00 26.24 164 LEU C CA 1
ATOM 4939 C C . LEU C 1 184 ? -38.257 113.032 -25.303 1.00 26.57 164 LEU C C 1
ATOM 4940 O O . LEU C 1 184 ? -38.138 113.404 -24.131 1.00 28.31 164 LEU C O 1
ATOM 4945 N N . ARG C 1 185 ? -38.657 111.790 -25.622 1.00 28.04 165 ARG C N 1
ATOM 4946 C CA . ARG C 1 185 ? -38.973 110.810 -24.581 1.00 25.71 165 ARG C CA 1
ATOM 4947 C C . ARG C 1 185 ? -37.717 110.366 -23.848 1.00 26.68 165 ARG C C 1
ATOM 4948 O O . ARG C 1 185 ? -37.753 110.088 -22.638 1.00 24.70 165 ARG C O 1
ATOM 4956 N N . GLY C 1 186 ? -36.612 110.221 -24.585 1.00 26.09 166 GLY C N 1
ATOM 4957 C CA . GLY C 1 186 ? -35.359 109.837 -23.958 1.00 26.52 166 GLY C CA 1
ATOM 4958 C C . GLY C 1 186 ? -34.786 110.941 -23.096 1.00 24.94 166 GLY C C 1
ATOM 4959 O O . GLY C 1 186 ? -34.215 110.681 -22.034 1.00 24.95 166 GLY C O 1
ATOM 4960 N N . LEU C 1 187 ? -34.891 112.181 -23.558 1.00 24.38 167 LEU C N 1
ATOM 4961 C CA . LEU C 1 187 ? -34.565 113.315 -22.696 1.00 31.56 167 LEU C CA 1
ATOM 4962 C C . LEU C 1 187 ? -35.423 113.308 -21.431 1.00 27.59 167 LEU C C 1
ATOM 4963 O O . LEU C 1 187 ? -34.915 113.380 -20.295 1.00 26.75 167 LEU C O 1
ATOM 4968 N N . THR C 1 188 ? -36.734 113.191 -21.611 1.00 30.74 168 THR C N 1
ATOM 4969 C CA . THR C 1 188 ? -37.645 113.292 -20.481 1.00 24.39 168 THR C CA 1
ATOM 4970 C C . THR C 1 188 ? -37.362 112.230 -19.434 1.00 27.83 168 THR C C 1
ATOM 4971 O O . THR C 1 188 ? -37.306 112.526 -18.237 1.00 29.67 168 THR C O 1
ATOM 4975 N N . ARG C 1 189 ? -37.141 110.994 -19.855 1.00 25.06 169 ARG C N 1
ATOM 4976 C CA . ARG C 1 189 ? -36.983 109.932 -18.869 1.00 23.24 169 ARG C CA 1
ATOM 4977 C C . ARG C 1 189 ? -35.778 110.182 -17.944 1.00 30.23 169 ARG C C 1
ATOM 4978 O O . ARG C 1 189 ? -35.873 110.036 -16.709 1.00 29.47 169 ARG C O 1
ATOM 4986 N N . SER C 1 190 ? -34.638 110.588 -18.523 1.00 26.06 170 SER C N 1
ATOM 4987 C CA . SER C 1 190 ? -33.454 110.837 -17.709 1.00 28.71 170 SER C CA 1
ATOM 4988 C C . SER C 1 190 ? -33.606 112.087 -16.849 1.00 25.51 170 SER C C 1
ATOM 4989 O O . SER C 1 190 ? -33.132 112.119 -15.711 1.00 29.02 170 SER C O 1
ATOM 4992 N N . LEU C 1 191 ? -34.233 113.134 -17.376 1.00 25.32 171 LEU C N 1
ATOM 4993 C CA . LEU C 1 191 ? -34.462 114.307 -16.545 1.00 28.71 171 LEU C CA 1
ATOM 4994 C C . LEU C 1 191 ? -35.363 113.967 -15.358 1.00 32.76 171 LEU C C 1
ATOM 4995 O O . LEU C 1 191 ? -35.169 114.481 -14.241 1.00 34.45 171 LEU C O 1
ATOM 5000 N N . ALA C 1 192 ? -36.354 113.097 -15.577 1.00 26.21 172 ALA C N 1
ATOM 5001 C CA . ALA C 1 192 ? -37.217 112.712 -14.473 1.00 32.39 172 ALA C CA 1
ATOM 5002 C C . ALA C 1 192 ? -36.408 112.021 -13.400 1.00 34.45 172 ALA C C 1
ATOM 5003 O O . ALA C 1 192 ? -36.541 112.346 -12.209 1.00 33.23 172 ALA C O 1
ATOM 5005 N N . LYS C 1 193 ? -35.527 111.094 -13.803 1.00 29.59 173 LYS C N 1
ATOM 5006 C CA . LYS C 1 193 ? -34.691 110.432 -12.800 1.00 32.34 173 LYS C CA 1
ATOM 5007 C C . LYS C 1 193 ? -33.785 111.430 -12.089 1.00 30.83 173 LYS C C 1
ATOM 5008 O O . LYS C 1 193 ? -33.454 111.247 -10.912 1.00 32.72 173 LYS C O 1
ATOM 5014 N N . GLU C 1 194 ? -33.292 112.432 -12.815 1.00 34.25 174 GLU C N 1
ATOM 5015 C CA . GLU C 1 194 ? -32.277 113.321 -12.253 1.00 37.91 174 GLU C CA 1
ATOM 5016 C C . GLU C 1 194 ? -32.863 114.317 -11.261 1.00 35.32 174 GLU C C 1
ATOM 5017 O O . GLU C 1 194 ? -32.267 114.575 -10.208 1.00 37.61 174 GLU C O 1
ATOM 5023 N N . TYR C 1 195 ? -34.032 114.865 -11.558 1.00 34.92 175 TYR C N 1
ATOM 5024 C CA . TYR C 1 195 ? -34.586 115.940 -10.752 1.00 37.68 175 TYR C CA 1
ATOM 5025 C C . TYR C 1 195 ? -35.794 115.492 -9.939 1.00 38.37 175 TYR C C 1
ATOM 5026 O O . TYR C 1 195 ? -36.414 116.323 -9.271 1.00 39.77 175 TYR C O 1
ATOM 5035 N N . GLY C 1 196 ? -36.134 114.199 -9.960 1.00 37.36 176 GLY C N 1
ATOM 5036 C CA . GLY C 1 196 ? -37.334 113.763 -9.262 1.00 36.10 176 GLY C CA 1
ATOM 5037 C C . GLY C 1 196 ? -37.298 114.071 -7.774 1.00 40.06 176 GLY C C 1
ATOM 5038 O O . GLY C 1 196 ? -38.288 114.542 -7.200 1.00 41.14 176 GLY C O 1
ATOM 5039 N N . ARG C 1 197 ? -36.157 113.825 -7.128 1.00 39.54 177 ARG C N 1
ATOM 5040 C CA . ARG C 1 197 ? -36.045 114.109 -5.702 1.00 37.10 177 ARG C CA 1
ATOM 5041 C C . ARG C 1 197 ? -35.931 115.607 -5.409 1.00 37.84 177 ARG C C 1
ATOM 5042 O O . ARG C 1 197 ? -36.029 116.004 -4.244 1.00 38.18 177 ARG C O 1
ATOM 5050 N N . SER C 1 198 ? -35.767 116.448 -6.424 1.00 39.35 178 SER C N 1
ATOM 5051 C CA . SER C 1 198 ? -35.861 117.888 -6.241 1.00 38.02 178 SER C CA 1
ATOM 5052 C C . SER C 1 198 ? -37.280 118.399 -6.394 1.00 40.79 178 SER C C 1
ATOM 5053 O O . SER C 1 198 ? -37.482 119.616 -6.395 1.00 42.19 178 SER C O 1
ATOM 5056 N N . GLY C 1 199 ? -38.254 117.520 -6.617 1.00 43.38 179 GLY C N 1
ATOM 5057 C CA . GLY C 1 199 ? -39.622 117.968 -6.794 1.00 40.74 179 GLY C CA 1
ATOM 5058 C C . GLY C 1 199 ? -39.981 118.374 -8.205 1.00 40.23 179 GLY C C 1
ATOM 5059 O O . GLY C 1 199 ? -41.055 118.953 -8.413 1.00 42.84 179 GLY C O 1
ATOM 5060 N N . LEU C 1 200 ? -39.126 118.105 -9.185 1.00 37.98 180 LEU C N 1
ATOM 5061 C CA . LEU C 1 200 ? -39.435 118.444 -10.568 1.00 34.33 180 LEU C CA 1
ATOM 5062 C C . LEU C 1 200 ? -39.943 117.207 -11.292 1.00 35.57 180 LEU C C 1
ATOM 5063 O O . LEU C 1 200 ? -39.413 116.109 -11.103 1.00 32.66 180 LEU C O 1
ATOM 5068 N N . ARG C 1 201 ? -40.999 117.388 -12.093 1.00 37.18 181 ARG C N 1
ATOM 5069 C CA . ARG C 1 201 ? -41.587 116.317 -12.890 1.00 32.59 181 ARG C CA 1
ATOM 5070 C C . ARG C 1 201 ? -41.440 116.604 -14.379 1.00 28.54 181 ARG C C 1
ATOM 5071 O O . ARG C 1 201 ? -41.553 117.757 -14.822 1.00 28.62 181 ARG C O 1
ATOM 5079 N N . PHE C 1 202 ? -41.191 115.531 -15.143 1.00 25.18 182 PHE C N 1
ATOM 5080 C CA . PHE C 1 202 ? -40.982 115.600 -16.580 1.00 24.74 182 PHE C CA 1
ATOM 5081 C C . PHE C 1 202 ? -41.831 114.545 -17.279 1.00 24.74 182 PHE C C 1
ATOM 5082 O O . PHE C 1 202 ? -41.716 113.352 -16.985 1.00 23.83 182 PHE C O 1
ATOM 5090 N N . ASN C 1 203 ? -42.635 114.963 -18.246 1.00 23.53 183 ASN C N 1
ATOM 5091 C CA . ASN C 1 203 ? -43.471 113.997 -18.944 1.00 23.37 183 ASN C CA 1
ATOM 5092 C C . ASN C 1 203 ? -43.600 114.437 -20.387 1.00 25.61 183 ASN C C 1
ATOM 5093 O O . ASN C 1 203 ? -43.418 115.615 -20.713 1.00 24.68 183 ASN C O 1
ATOM 5098 N N . VAL C 1 204 ? -43.989 113.485 -21.236 1.00 23.61 184 VAL C N 1
ATOM 5099 C CA . VAL C 1 204 ? -44.251 113.730 -22.643 1.00 24.84 184 VAL C CA 1
ATOM 5100 C C . VAL C 1 204 ? -45.725 113.459 -22.904 1.00 23.83 184 VAL C C 1
ATOM 5101 O O . VAL C 1 204 ? -46.271 112.478 -22.399 1.00 22.95 184 VAL C O 1
ATOM 5105 N N . LEU C 1 205 ? -46.365 114.333 -23.681 1.00 24.16 185 LEU C N 1
ATOM 5106 C CA . LEU C 1 205 ? -47.685 114.081 -24.256 1.00 28.10 185 LEU C CA 1
ATOM 5107 C C . LEU C 1 205 ? -47.500 113.690 -25.711 1.00 26.59 185 LEU C C 1
ATOM 5108 O O . LEU C 1 205 ? -47.160 114.541 -26.535 1.00 27.12 185 LEU C O 1
ATOM 5113 N N . ALA C 1 206 ? -47.777 112.429 -26.043 1.00 30.38 186 ALA C N 1
ATOM 5114 C CA . ALA C 1 206 ? -47.695 111.965 -27.423 1.00 27.10 186 ALA C CA 1
ATOM 5115 C C . ALA C 1 206 ? -49.062 112.157 -28.078 1.00 29.22 186 ALA C C 1
ATOM 5116 O O . ALA C 1 206 ? -50.027 111.457 -27.751 1.00 28.60 186 ALA C O 1
ATOM 5118 N N . LEU C 1 207 ? -49.137 113.095 -29.007 1.00 26.87 187 LEU C N 1
ATOM 5119 C CA . LEU C 1 207 ? -50.375 113.466 -29.668 1.00 26.89 187 LEU C CA 1
ATOM 5120 C C . LEU C 1 207 ? -50.589 112.567 -30.874 1.00 30.34 187 LEU C C 1
ATOM 5121 O O . LEU C 1 207 ? -49.632 112.061 -31.474 1.00 27.30 187 LEU C O 1
ATOM 5126 N N . GLY C 1 208 ? -51.854 112.381 -31.237 1.00 31.20 188 GLY C N 1
ATOM 5127 C CA . GLY C 1 208 ? -52.204 111.714 -32.478 1.00 26.85 188 GLY C CA 1
ATOM 5128 C C . GLY C 1 208 ? -52.268 112.703 -33.626 1.00 36.63 188 GLY C C 1
ATOM 5129 O O . GLY C 1 208 ? -51.258 113.304 -33.989 1.00 38.12 188 GLY C O 1
ATOM 5130 N N . VAL C 1 209 ? -53.431 112.824 -34.257 1.00 32.47 189 VAL C N 1
ATOM 5131 C CA . VAL C 1 209 ? -53.690 113.842 -35.265 1.00 32.34 189 VAL C CA 1
ATOM 5132 C C . VAL C 1 209 ? -54.658 114.869 -34.691 1.00 38.05 189 VAL C C 1
ATOM 5133 O O . VAL C 1 209 ? -55.740 114.512 -34.202 1.00 35.15 189 VAL C O 1
ATOM 5137 N N . VAL C 1 210 ? -54.268 116.141 -34.745 1.00 35.04 190 VAL C N 1
ATOM 5138 C CA . VAL C 1 210 ? -55.049 117.235 -34.189 1.00 39.36 190 VAL C CA 1
ATOM 5139 C C . VAL C 1 210 ? -55.363 118.179 -35.335 1.00 41.49 190 VAL C C 1
ATOM 5140 O O . VAL C 1 210 ? -54.448 118.611 -36.041 1.00 36.71 190 VAL C O 1
ATOM 5144 N N . GLU C 1 211 ? -56.646 118.493 -35.524 1.00 39.25 191 GLU C N 1
ATOM 5145 C CA . GLU C 1 211 ? -57.018 119.518 -36.493 1.00 44.89 191 GLU C CA 1
ATOM 5146 C C . GLU C 1 211 ? -56.452 120.868 -36.064 1.00 47.23 191 GLU C C 1
ATOM 5147 O O . GLU C 1 211 ? -56.579 121.276 -34.907 1.00 49.08 191 GLU C O 1
ATOM 5153 N N . THR C 1 212 ? -55.840 121.572 -37.005 1.00 49.58 192 THR C N 1
ATOM 5154 C CA . THR C 1 212 ? -55.262 122.882 -36.756 1.00 54.61 192 THR C CA 1
ATOM 5155 C C . THR C 1 212 ? -55.758 123.844 -37.826 1.00 58.06 192 THR C C 1
ATOM 5156 O O . THR C 1 212 ? -56.488 123.471 -38.746 1.00 60.66 192 THR C O 1
ATOM 5160 N N . GLU C 1 213 ? -55.356 125.105 -37.696 1.00 55.26 193 GLU C N 1
ATOM 5161 C CA . GLU C 1 213 ? -55.690 126.077 -38.727 1.00 60.18 193 GLU C CA 1
ATOM 5162 C C . GLU C 1 213 ? -55.160 125.648 -40.090 1.00 62.45 193 GLU C C 1
ATOM 5163 O O . GLU C 1 213 ? -55.743 126.008 -41.117 1.00 63.30 193 GLU C O 1
ATOM 5169 N N . GLU C 1 214 ? -54.066 124.869 -40.129 1.00 63.95 194 GLU C N 1
ATOM 5170 C CA . GLU C 1 214 ? -53.417 124.621 -41.412 1.00 66.44 194 GLU C CA 1
ATOM 5171 C C . GLU C 1 214 ? -54.293 123.686 -42.259 1.00 72.18 194 GLU C C 1
ATOM 5172 O O . GLU C 1 214 ? -54.181 123.670 -43.490 1.00 76.84 194 GLU C O 1
ATOM 5178 N N . LEU C 1 215 ? -55.167 122.882 -41.604 1.00 67.83 195 LEU C N 1
ATOM 5179 C CA . LEU C 1 215 ? -56.122 121.993 -42.269 1.00 69.54 195 LEU C CA 1
ATOM 5180 C C . LEU C 1 215 ? -57.463 122.635 -42.598 1.00 72.95 195 LEU C C 1
ATOM 5181 O O . LEU C 1 215 ? -58.049 122.297 -43.629 1.00 72.31 195 LEU C O 1
ATOM 5186 N N . HIS C 1 216 ? -57.971 123.544 -41.764 1.00 73.10 196 HIS C N 1
ATOM 5187 C CA . HIS C 1 216 ? -59.198 124.228 -42.163 1.00 75.53 196 HIS C CA 1
ATOM 5188 C C . HIS C 1 216 ? -58.926 125.301 -43.194 1.00 76.67 196 HIS C C 1
ATOM 5189 O O . HIS C 1 216 ? -59.874 125.832 -43.786 1.00 76.62 196 HIS C O 1
ATOM 5196 N N . ALA C 1 217 ? -57.651 125.563 -43.471 1.00 78.63 197 ALA C N 1
ATOM 5197 C CA . ALA C 1 217 ? -57.245 126.502 -44.506 1.00 79.36 197 ALA C CA 1
ATOM 5198 C C . ALA C 1 217 ? -57.014 125.800 -45.840 1.00 78.46 197 ALA C C 1
ATOM 5199 O O . ALA C 1 217 ? -56.738 126.477 -46.833 1.00 78.37 197 ALA C O 1
ATOM 5201 N N . LEU C 1 218 ? -57.116 124.459 -45.895 1.00 80.76 198 LEU C N 1
ATOM 5202 C CA . LEU C 1 218 ? -57.061 123.829 -47.205 1.00 81.39 198 LEU C CA 1
ATOM 5203 C C . LEU C 1 218 ? -58.466 123.795 -47.824 1.00 84.04 198 LEU C C 1
ATOM 5204 O O . LEU C 1 218 ? -59.469 123.861 -47.114 1.00 76.74 198 LEU C O 1
ATOM 5209 N N . PRO C 1 219 ? -58.561 123.684 -49.153 1.00 87.66 199 PRO C N 1
ATOM 5210 C CA . PRO C 1 219 ? -59.881 123.679 -49.788 1.00 86.74 199 PRO C CA 1
ATOM 5211 C C . PRO C 1 219 ? -60.699 122.507 -49.287 1.00 86.76 199 PRO C C 1
ATOM 5212 O O . PRO C 1 219 ? -60.170 121.495 -48.819 1.00 86.50 199 PRO C O 1
ATOM 5216 N N . ASP C 1 220 ? -62.014 122.666 -49.367 1.00 86.97 200 ASP C N 1
ATOM 5217 C CA . ASP C 1 220 ? -62.896 121.625 -48.896 1.00 88.00 200 ASP C CA 1
ATOM 5218 C C . ASP C 1 220 ? -62.585 120.341 -49.649 1.00 90.11 200 ASP C C 1
ATOM 5219 O O . ASP C 1 220 ? -62.558 120.328 -50.883 1.00 94.39 200 ASP C O 1
ATOM 5224 N N . ASP C 1 221 ? -62.282 119.289 -48.885 1.00 85.47 201 ASP C N 1
ATOM 5225 C CA . ASP C 1 221 ? -61.807 117.952 -49.298 1.00 85.87 201 ASP C CA 1
ATOM 5226 C C . ASP C 1 221 ? -60.591 117.823 -50.228 1.00 84.52 201 ASP C C 1
ATOM 5227 O O . ASP C 1 221 ? -60.649 117.204 -51.286 1.00 85.96 201 ASP C O 1
ATOM 5232 N N . GLU C 1 222 ? -59.483 118.401 -49.794 1.00 84.34 202 GLU C N 1
ATOM 5233 C CA . GLU C 1 222 ? -58.270 117.610 -49.672 1.00 79.14 202 GLU C CA 1
ATOM 5234 C C . GLU C 1 222 ? -58.247 117.511 -48.163 1.00 77.41 202 GLU C C 1
ATOM 5235 O O . GLU C 1 222 ? -57.622 116.638 -47.565 1.00 74.04 202 GLU C O 1
ATOM 5241 N N . ARG C 1 223 ? -59.004 118.445 -47.577 1.00 79.08 203 ARG C N 1
ATOM 5242 C CA . ARG C 1 223 ? -59.225 118.478 -46.139 1.00 78.51 203 ARG C CA 1
ATOM 5243 C C . ARG C 1 223 ? -60.119 117.325 -45.683 1.00 74.49 203 ARG C C 1
ATOM 5244 O O . ARG C 1 223 ? -59.798 116.630 -44.712 1.00 70.05 203 ARG C O 1
ATOM 5252 N N . ALA C 1 224 ? -61.251 117.107 -46.357 1.00 72.07 204 ALA C N 1
ATOM 5253 C CA . ALA C 1 224 ? -62.131 116.026 -45.930 1.00 68.43 204 ALA C CA 1
ATOM 5254 C C . ALA C 1 224 ? -61.536 114.664 -46.259 1.00 67.49 204 ALA C C 1
ATOM 5255 O O . ALA C 1 224 ? -61.792 113.685 -45.541 1.00 63.53 204 ALA C O 1
ATOM 5257 N N . GLU C 1 225 ? -60.713 114.588 -47.307 1.00 68.09 205 GLU C N 1
ATOM 5258 C CA . GLU C 1 225 ? -60.120 113.311 -47.677 1.00 66.71 205 GLU C CA 1
ATOM 5259 C C . GLU C 1 225 ? -59.082 112.864 -46.654 1.00 62.14 205 GLU C C 1
ATOM 5260 O O . GLU C 1 225 ? -59.071 111.696 -46.247 1.00 60.55 205 GLU C O 1
ATOM 5266 N N . MET C 1 226 ? -58.202 113.769 -46.218 1.00 60.33 206 MET C N 1
ATOM 5267 C CA . MET C 1 226 ? -57.269 113.388 -45.161 1.00 60.29 206 MET C CA 1
ATOM 5268 C C . MET C 1 226 ? -57.979 113.298 -43.810 1.00 59.85 206 MET C C 1
ATOM 5269 O O . MET C 1 226 ? -57.564 112.512 -42.948 1.00 54.49 206 MET C O 1
ATOM 5274 N N . THR C 1 227 ? -59.044 114.084 -43.605 1.00 58.81 207 THR C N 1
ATOM 5275 C CA . THR C 1 227 ? -59.806 113.991 -42.366 1.00 52.44 207 THR C CA 1
ATOM 5276 C C . THR C 1 227 ? -60.355 112.585 -42.189 1.00 51.98 207 THR C C 1
ATOM 5277 O O . THR C 1 227 ? -60.261 112.001 -41.103 1.00 50.68 207 THR C O 1
ATOM 5281 N N . LYS C 1 228 ? -60.914 112.017 -43.264 1.00 55.24 208 LYS C N 1
ATOM 5282 C CA . LYS C 1 228 ? -61.424 110.649 -43.214 1.00 53.42 208 LYS C CA 1
ATOM 5283 C C . LYS C 1 228 ? -60.285 109.636 -43.177 1.00 50.64 208 LYS C C 1
ATOM 5284 O O . LYS C 1 228 ? -60.373 108.599 -42.498 1.00 48.60 208 LYS C O 1
ATOM 5290 N N . PHE C 1 229 ? -59.215 109.917 -43.914 1.00 49.79 209 PHE C N 1
ATOM 5291 C CA . PHE C 1 229 ? -58.047 109.047 -43.891 1.00 48.98 209 PHE C CA 1
ATOM 5292 C C . PHE C 1 229 ? -57.551 108.829 -42.468 1.00 48.99 209 PHE C C 1
ATOM 5293 O O . PHE C 1 229 ? -57.352 107.687 -42.035 1.00 47.61 209 PHE C O 1
ATOM 5301 N N . TYR C 1 230 ? -57.381 109.916 -41.711 1.00 45.83 210 TYR C N 1
ATOM 5302 C CA . TYR C 1 230 ? -56.876 109.786 -40.350 1.00 44.25 210 TYR C CA 1
ATOM 5303 C C . TYR C 1 230 ? -57.957 109.331 -39.373 1.00 42.36 210 TYR C C 1
ATOM 5304 O O . TYR C 1 230 ? -57.646 108.581 -38.443 1.00 40.05 210 TYR C O 1
ATOM 5313 N N . SER C 1 231 ? -59.223 109.742 -39.561 1.00 41.09 211 SER C N 1
ATOM 5314 C CA . SER C 1 231 ? -60.275 109.266 -38.660 1.00 38.33 211 SER C CA 1
ATOM 5315 C C . SER C 1 231 ? -60.379 107.752 -38.676 1.00 39.44 211 SER C C 1
ATOM 5316 O O . SER C 1 231 ? -60.525 107.130 -37.619 1.00 39.33 211 SER C O 1
ATOM 5319 N N . THR C 1 232 ? -60.270 107.129 -39.855 1.00 39.38 212 THR C N 1
ATOM 5320 C CA . THR C 1 232 ? -60.407 105.677 -39.879 1.00 41.83 212 THR C CA 1
ATOM 5321 C C . THR C 1 232 ? -59.332 104.984 -39.042 1.00 39.51 212 THR C C 1
ATOM 5322 O O . THR C 1 232 ? -59.535 103.846 -38.610 1.00 36.31 212 THR C O 1
ATOM 5326 N N . LYS C 1 233 ? -58.197 105.641 -38.790 1.00 40.65 213 LYS C N 1
ATOM 5327 C CA . LYS C 1 233 ? -57.139 105.019 -38.006 1.00 37.69 213 LYS C CA 1
ATOM 5328 C C . LYS C 1 233 ? -57.356 105.145 -36.500 1.00 33.95 213 LYS C C 1
ATOM 5329 O O . LYS C 1 233 ? -56.732 104.400 -35.738 1.00 36.88 213 LYS C O 1
ATOM 5335 N N . THR C 1 234 ? -58.226 106.040 -36.058 1.00 26.25 214 THR C N 1
ATOM 5336 C CA . THR C 1 234 ? -58.459 106.266 -34.637 1.00 31.58 214 THR C CA 1
ATOM 5337 C C . THR C 1 234 ? -59.517 105.306 -34.096 1.00 28.18 214 THR C C 1
ATOM 5338 O O . THR C 1 234 ? -60.316 104.739 -34.839 1.00 28.12 214 THR C O 1
ATOM 5342 N N . ALA C 1 235 ? -59.501 105.120 -32.776 1.00 30.60 215 ALA C N 1
ATOM 5343 C CA . ALA C 1 235 ? -60.580 104.378 -32.121 1.00 27.31 215 ALA C CA 1
ATOM 5344 C C . ALA C 1 235 ? -61.852 105.204 -32.032 1.00 31.63 215 ALA C C 1
ATOM 5345 O O . ALA C 1 235 ? -62.954 104.645 -31.988 1.00 32.50 215 ALA C O 1
ATOM 5347 N N . LEU C 1 236 ? -61.723 106.527 -31.990 1.00 29.52 216 LEU C N 1
ATOM 5348 C CA . LEU C 1 236 ? -62.859 107.399 -31.713 1.00 31.18 216 LEU C CA 1
ATOM 5349 C C . LEU C 1 236 ? -63.595 107.854 -32.958 1.00 28.12 216 LEU C C 1
ATOM 5350 O O . LEU C 1 236 ? -64.684 108.406 -32.835 1.00 30.00 216 LEU C O 1
ATOM 5355 N N . GLY C 1 237 ? -63.008 107.683 -34.132 1.00 30.13 217 GLY C N 1
ATOM 5356 C CA . GLY C 1 237 ? -63.628 108.103 -35.367 1.00 31.93 217 GLY C CA 1
ATOM 5357 C C . GLY C 1 237 ? -63.527 109.586 -35.645 1.00 34.35 217 GLY C C 1
ATOM 5358 O O . GLY C 1 237 ? -64.263 110.084 -36.502 1.00 36.03 217 GLY C O 1
ATOM 5359 N N . ARG C 1 238 ? -62.587 110.297 -35.014 1.00 29.74 218 ARG C N 1
ATOM 5360 C CA . ARG C 1 238 ? -62.473 111.731 -35.248 1.00 36.22 218 ARG C CA 1
ATOM 5361 C C . ARG C 1 238 ? -61.058 112.183 -34.917 1.00 36.01 218 ARG C C 1
ATOM 5362 O O . ARG C 1 238 ? -60.312 111.486 -34.222 1.00 34.94 218 ARG C O 1
ATOM 5370 N N . LEU C 1 239 ? -60.695 113.356 -35.438 1.00 32.73 219 LEU C N 1
ATOM 5371 C CA . LEU C 1 239 ? -59.425 113.968 -35.079 1.00 33.12 219 LEU C CA 1
ATOM 5372 C C . LEU C 1 239 ? -59.549 114.710 -33.749 1.00 33.12 219 LEU C C 1
ATOM 5373 O O . LEU C 1 239 ? -60.646 115.069 -33.304 1.00 32.46 219 LEU C O 1
ATOM 5378 N N . GLY C 1 240 ? -58.401 114.914 -33.100 1.00 31.83 220 GLY C N 1
ATOM 5379 C CA . GLY C 1 240 ? -58.335 115.686 -31.878 1.00 26.46 220 GLY C CA 1
ATOM 5380 C C . GLY C 1 240 ? -58.401 117.192 -32.133 1.00 32.66 220 GLY C C 1
ATOM 5381 O O . GLY C 1 240 ? -58.307 117.673 -33.258 1.00 33.79 220 GLY C O 1
ATOM 5382 N N . THR C 1 241 ? -58.609 117.943 -31.055 1.00 29.18 221 THR C N 1
ATOM 5383 C CA . THR C 1 241 ? -58.609 119.391 -31.069 1.00 30.67 221 THR C CA 1
ATOM 5384 C C . THR C 1 241 ? -57.568 119.921 -30.095 1.00 33.49 221 THR C C 1
ATOM 5385 O O . THR C 1 241 ? -57.225 119.253 -29.106 1.00 30.33 221 THR C O 1
ATOM 5389 N N . PRO C 1 242 ? -57.104 121.158 -30.296 1.00 31.43 222 PRO C N 1
ATOM 5390 C CA . PRO C 1 242 ? -56.162 121.746 -29.327 1.00 31.09 222 PRO C CA 1
ATOM 5391 C C . PRO C 1 242 ? -56.692 121.771 -27.911 1.00 31.65 222 PRO C C 1
ATOM 5392 O O . PRO C 1 242 ? -55.919 121.566 -26.961 1.00 30.10 222 PRO C O 1
ATOM 5396 N N . ASP C 1 243 ? -58.003 121.950 -27.734 1.00 34.06 223 ASP C N 1
ATOM 5397 C CA . ASP C 1 243 ? -58.529 122.008 -26.376 1.00 34.51 223 ASP C CA 1
ATOM 5398 C C . ASP C 1 243 ? -58.450 120.654 -25.677 1.00 34.83 223 ASP C C 1
ATOM 5399 O O . ASP C 1 243 ? -58.255 120.594 -24.450 1.00 32.13 223 ASP C O 1
ATOM 5404 N N . GLU C 1 244 ? -58.556 119.555 -26.442 1.00 34.54 224 GLU C N 1
ATOM 5405 C CA . GLU C 1 244 ? -58.371 118.235 -25.852 1.00 31.51 224 GLU C CA 1
ATOM 5406 C C . GLU C 1 244 ? -56.935 118.041 -25.382 1.00 30.06 224 GLU C C 1
ATOM 5407 O O . GLU C 1 244 ? -56.690 117.370 -24.376 1.00 33.43 224 GLU C O 1
ATOM 5413 N N . VAL C 1 245 ? -55.970 118.601 -26.100 1.00 28.06 225 VAL C N 1
ATOM 5414 C CA . VAL C 1 245 ? -54.603 118.599 -25.595 1.00 28.62 225 VAL C CA 1
ATOM 5415 C C . VAL C 1 245 ? -54.520 119.406 -24.312 1.00 25.41 225 VAL C C 1
ATOM 5416 O O . VAL C 1 245 ? -53.855 119.009 -23.339 1.00 25.20 225 VAL C O 1
ATOM 5420 N N . ALA C 1 246 ? -55.227 120.540 -24.278 1.00 29.78 226 ALA C N 1
ATOM 5421 C CA . ALA C 1 246 ? -55.225 121.390 -23.090 1.00 29.84 226 ALA C CA 1
ATOM 5422 C C . ALA C 1 246 ? -55.722 120.642 -21.864 1.00 31.72 226 ALA C C 1
ATOM 5423 O O . ALA C 1 246 ? -55.199 120.859 -20.763 1.00 29.54 226 ALA C O 1
ATOM 5425 N N . GLY C 1 247 ? -56.691 119.728 -22.030 1.00 27.89 227 GLY C N 1
ATOM 5426 C CA . GLY C 1 247 ? -57.135 118.941 -20.888 1.00 26.87 227 GLY C CA 1
ATOM 5427 C C . GLY C 1 247 ? -56.028 118.111 -20.260 1.00 31.79 227 GLY C C 1
ATOM 5428 O O . GLY C 1 247 ? -55.955 117.971 -19.026 1.00 32.80 227 GLY C O 1
ATOM 5429 N N . ALA C 1 248 ? -55.137 117.563 -21.096 1.00 30.85 228 ALA C N 1
ATOM 5430 C CA . ALA C 1 248 ? -54.025 116.770 -20.590 1.00 30.39 228 ALA C CA 1
ATOM 5431 C C . ALA C 1 248 ? -52.926 117.649 -20.012 1.00 27.96 228 ALA C C 1
ATOM 5432 O O . ALA C 1 248 ? -52.342 117.318 -18.971 1.00 28.03 228 ALA C O 1
ATOM 5434 N N . VAL C 1 249 ? -52.601 118.754 -20.682 1.00 29.62 229 VAL C N 1
ATOM 5435 C CA . VAL C 1 249 ? -51.660 119.691 -20.069 1.00 29.47 229 VAL C CA 1
ATOM 5436 C C . VAL C 1 249 ? -52.173 120.129 -18.700 1.00 33.68 229 VAL C C 1
ATOM 5437 O O . VAL C 1 249 ? -51.437 120.096 -17.705 1.00 32.70 229 VAL C O 1
ATOM 5441 N N . ALA C 1 250 ? -53.462 120.471 -18.614 1.00 28.61 230 ALA C N 1
ATOM 5442 C CA . ALA C 1 250 ? -54.022 120.916 -17.346 1.00 32.69 230 ALA C CA 1
ATOM 5443 C C . ALA C 1 250 ? -53.821 119.874 -16.273 1.00 32.72 230 ALA C C 1
ATOM 5444 O O . ALA C 1 250 ? -53.395 120.209 -15.154 1.00 29.95 230 ALA C O 1
ATOM 5446 N N . TRP C 1 251 ? -54.075 118.592 -16.608 1.00 30.22 231 TRP C N 1
ATOM 5447 C CA . TRP C 1 251 ? -53.867 117.540 -15.617 1.00 27.19 231 TRP C CA 1
ATOM 5448 C C . TRP C 1 251 ? -52.394 117.426 -15.212 1.00 31.11 231 TRP C C 1
ATOM 5449 O O . TRP C 1 251 ? -52.084 117.245 -14.026 1.00 32.22 231 TRP C O 1
ATOM 5460 N N . LEU C 1 252 ? -51.469 117.485 -16.177 1.00 34.11 232 LEU C N 1
ATOM 5461 C CA . LEU C 1 252 ? -50.051 117.332 -15.826 1.00 31.57 232 LEU C CA 1
ATOM 5462 C C . LEU C 1 252 ? -49.522 118.535 -15.051 1.00 29.80 232 LEU C C 1
ATOM 5463 O O . LEU C 1 252 ? -48.658 118.384 -14.182 1.00 30.35 232 LEU C O 1
ATOM 5468 N N . ALA C 1 253 ? -50.067 119.719 -15.301 1.00 28.16 233 ALA C N 1
ATOM 5469 C CA . ALA C 1 253 ? -49.692 120.890 -14.517 1.00 31.56 233 ALA C CA 1
ATOM 5470 C C . ALA C 1 253 ? -50.186 120.787 -13.080 1.00 34.40 233 ALA C C 1
ATOM 5471 O O . ALA C 1 253 ? -49.591 121.380 -12.176 1.00 33.98 233 ALA C O 1
ATOM 5473 N N . SER C 1 254 ? -51.209 119.979 -12.837 1.00 36.13 234 SER C N 1
ATOM 5474 C CA . SER C 1 254 ? -51.902 119.981 -11.561 1.00 35.42 234 SER C CA 1
ATOM 5475 C C . SER C 1 254 ? -51.286 118.991 -10.591 1.00 36.69 234 SER C C 1
ATOM 5476 O O . SER C 1 254 ? -50.531 118.083 -10.965 1.00 35.18 234 SER C O 1
ATOM 5479 N N . ASP C 1 255 ? -51.642 119.174 -9.321 1.00 34.29 235 ASP C N 1
ATOM 5480 C CA . ASP C 1 255 ? -51.197 118.300 -8.249 1.00 34.87 235 ASP C CA 1
ATOM 5481 C C . ASP C 1 255 ? -51.931 116.971 -8.251 1.00 35.07 235 ASP C C 1
ATOM 5482 O O . ASP C 1 255 ? -51.535 116.063 -7.510 1.00 37.15 235 ASP C O 1
ATOM 5487 N N . LEU C 1 256 ? -52.982 116.839 -9.067 1.00 33.59 236 LEU C N 1
ATOM 5488 C CA . LEU C 1 256 ? -53.626 115.541 -9.281 1.00 31.87 236 LEU C CA 1
ATOM 5489 C C . LEU C 1 256 ? -52.670 114.552 -9.952 1.00 34.96 236 LEU C C 1
ATOM 5490 O O . LEU C 1 256 ? -52.871 113.328 -9.864 1.00 35.91 236 LEU C O 1
ATOM 5495 N N . SER C 1 257 ? -51.601 115.050 -10.581 1.00 32.28 237 SER C N 1
ATOM 5496 C CA . SER C 1 257 ? -50.625 114.191 -11.240 1.00 32.84 237 SER C CA 1
ATOM 5497 C C . SER C 1 257 ? -49.286 114.178 -10.507 1.00 34.15 237 SER C C 1
ATOM 5498 O O . SER C 1 257 ? -48.247 113.850 -11.092 1.00 33.39 237 SER C O 1
ATOM 5501 N N . ARG C 1 258 ? -49.312 114.449 -9.195 1.00 34.90 238 ARG C N 1
ATOM 5502 C CA . ARG C 1 258 ? -48.063 114.665 -8.474 1.00 33.66 238 ARG C CA 1
ATOM 5503 C C . ARG C 1 258 ? -47.211 113.405 -8.385 1.00 30.21 238 ARG C C 1
ATOM 5504 O O . ARG C 1 258 ? -46.024 113.502 -8.083 1.00 32.48 238 ARG C O 1
ATOM 5512 N N . TYR C 1 259 ? -47.754 112.226 -8.657 1.00 36.04 239 TYR C N 1
ATOM 5513 C CA . TYR C 1 259 ? -46.913 111.036 -8.688 1.00 30.32 239 TYR C CA 1
ATOM 5514 C C . TYR C 1 259 ? -46.596 110.580 -10.116 1.00 29.27 239 TYR C C 1
ATOM 5515 O O . TYR C 1 259 ? -46.072 109.479 -10.311 1.00 27.85 239 TYR C O 1
ATOM 5524 N N . VAL C 1 260 ? -46.863 111.420 -11.106 1.00 30.65 240 VAL C N 1
ATOM 5525 C CA . VAL C 1 260 ? -46.684 111.082 -12.514 1.00 32.42 240 VAL C CA 1
ATOM 5526 C C . VAL C 1 260 ? -45.418 111.765 -13.003 1.00 25.41 240 VAL C C 1
ATOM 5527 O O . VAL C 1 260 ? -45.367 112.992 -13.133 1.00 25.15 240 VAL C O 1
ATOM 5531 N N . THR C 1 261 ? -44.402 110.982 -13.316 1.00 24.99 241 THR C N 1
ATOM 5532 C CA . THR C 1 261 ? -43.220 111.583 -13.898 1.00 27.17 241 THR C CA 1
ATOM 5533 C C . THR C 1 261 ? -42.512 110.536 -14.741 1.00 28.79 241 THR C C 1
ATOM 5534 O O . THR C 1 261 ? -42.642 109.335 -14.485 1.00 30.00 241 THR C O 1
ATOM 5538 N N . GLY C 1 262 ? -41.774 110.996 -15.757 1.00 25.75 242 GLY C N 1
ATOM 5539 C CA . GLY C 1 262 ? -41.124 110.065 -16.668 1.00 26.42 242 GLY C CA 1
ATOM 5540 C C . GLY C 1 262 ? -42.058 109.309 -17.590 1.00 29.88 242 GLY C C 1
ATOM 5541 O O . GLY C 1 262 ? -41.682 108.258 -18.112 1.00 28.43 242 GLY C O 1
ATOM 5542 N N . ALA C 1 263 ? -43.278 109.798 -17.784 1.00 28.91 243 ALA C N 1
ATOM 5543 C CA . ALA C 1 263 ? -44.304 109.062 -18.501 1.00 30.19 243 ALA C CA 1
ATOM 5544 C C . ALA C 1 263 ? -44.517 109.653 -19.882 1.00 25.64 243 ALA C C 1
ATOM 5545 O O . ALA C 1 263 ? -44.318 110.848 -20.101 1.00 27.78 243 ALA C O 1
ATOM 5547 N N . THR C 1 264 ? -44.948 108.804 -20.804 1.00 28.86 244 THR C N 1
ATOM 5548 C CA . THR C 1 264 ? -45.472 109.221 -22.102 1.00 27.54 244 THR C CA 1
ATOM 5549 C C . THR C 1 264 ? -46.976 108.987 -22.028 1.00 26.40 244 THR C C 1
ATOM 5550 O O . THR C 1 264 ? -47.420 107.856 -21.818 1.00 29.22 244 THR C O 1
ATOM 5554 N N . ILE C 1 265 ? -47.734 110.075 -22.045 1.00 26.86 245 ILE C N 1
ATOM 5555 C CA . ILE C 1 265 ? -49.184 110.063 -21.978 1.00 25.27 245 ILE C CA 1
ATOM 5556 C C . ILE C 1 265 ? -49.708 110.240 -23.393 1.00 25.25 245 ILE C C 1
ATOM 5557 O O . ILE C 1 265 ? -49.473 111.272 -24.028 1.00 28.50 245 ILE C O 1
ATOM 5562 N N . HIS C 1 266 ? -50.427 109.258 -23.898 1.00 27.40 246 HIS C N 1
ATOM 5563 C CA . HIS C 1 266 ? -50.964 109.364 -25.247 1.00 27.27 246 HIS C CA 1
ATOM 5564 C C . HIS C 1 266 ? -52.288 110.109 -25.221 1.00 27.68 246 HIS C C 1
ATOM 5565 O O . HIS C 1 266 ? -53.205 109.746 -24.470 1.00 26.64 246 HIS C O 1
ATOM 5572 N N . VAL C 1 267 ? -52.372 111.171 -26.002 1.00 26.82 247 VAL C N 1
ATOM 5573 C CA . VAL C 1 267 ? -53.638 111.832 -26.252 1.00 25.53 247 VAL C CA 1
ATOM 5574 C C . VAL C 1 267 ? -53.866 111.750 -27.752 1.00 26.48 247 VAL C C 1
ATOM 5575 O O . VAL C 1 267 ? -53.655 112.729 -28.473 1.00 30.79 247 VAL C O 1
ATOM 5579 N N . ASP C 1 268 ? -54.267 110.575 -28.239 1.00 29.31 248 ASP C N 1
ATOM 5580 C CA . ASP C 1 268 ? -54.226 110.307 -29.670 1.00 27.58 248 ASP C CA 1
ATOM 5581 C C . ASP C 1 268 ? -55.488 109.635 -30.203 1.00 27.86 248 ASP C C 1
ATOM 5582 O O . ASP C 1 268 ? -55.466 109.153 -31.343 1.00 30.41 248 ASP C O 1
ATOM 5587 N N . GLY C 1 269 ? -56.574 109.569 -29.427 1.00 26.40 249 GLY C N 1
ATOM 5588 C CA . GLY C 1 269 ? -57.802 108.954 -29.901 1.00 23.92 249 GLY C CA 1
ATOM 5589 C C . GLY C 1 269 ? -57.700 107.480 -30.226 1.00 22.22 249 GLY C C 1
ATOM 5590 O O . GLY C 1 269 ? -58.480 106.974 -31.032 1.00 22.99 249 GLY C O 1
ATOM 5591 N N . GLY C 1 270 ? -56.745 106.773 -29.637 1.00 25.16 250 GLY C N 1
ATOM 5592 C CA . GLY C 1 270 ? -56.527 105.378 -29.973 1.00 26.17 250 GLY C CA 1
ATOM 5593 C C . GLY C 1 270 ? -55.993 105.137 -31.380 1.00 28.77 250 GLY C C 1
ATOM 5594 O O . GLY C 1 270 ? -56.101 104.012 -31.883 1.00 31.65 250 GLY C O 1
ATOM 5595 N N . ILE C 1 271 ? -55.326 106.122 -31.990 1.00 25.81 251 ILE C N 1
ATOM 5596 C CA . ILE C 1 271 ? -54.942 105.990 -33.398 1.00 31.71 251 ILE C CA 1
ATOM 5597 C C . ILE C 1 271 ? -53.947 104.845 -33.531 1.00 32.14 251 ILE C C 1
ATOM 5598 O O . ILE C 1 271 ? -53.078 104.653 -32.654 1.00 28.97 251 ILE C O 1
ATOM 5603 N N . SER C 1 272 ? -54.102 104.070 -34.628 1.00 37.27 252 SER C N 1
ATOM 5604 C CA . SER C 1 272 ? -53.468 102.753 -34.857 1.00 45.34 252 SER C CA 1
ATOM 5605 C C . SER C 1 272 ? -52.526 102.259 -33.762 1.00 48.72 252 SER C C 1
ATOM 5606 O O . SER C 1 272 ? -52.919 101.496 -32.862 1.00 49.67 252 SER C O 1
ATOM 5609 N N . LEU D 1 23 ? -59.811 123.500 -18.002 1.00 57.58 3 LEU F N 1
ATOM 5610 C CA . LEU D 1 23 ? -60.799 123.860 -16.980 1.00 50.20 3 LEU F CA 1
ATOM 5611 C C . LEU D 1 23 ? -61.131 122.691 -16.037 1.00 49.89 3 LEU F C 1
ATOM 5612 O O . LEU D 1 23 ? -60.241 121.990 -15.621 1.00 60.38 3 LEU F O 1
ATOM 5617 N N . GLU D 1 24 ? -62.391 122.455 -15.696 1.00 54.66 4 GLU F N 1
ATOM 5618 C CA . GLU D 1 24 ? -62.707 121.630 -14.536 1.00 54.32 4 GLU F CA 1
ATOM 5619 C C . GLU D 1 24 ? -63.080 120.171 -14.874 1.00 48.19 4 GLU F C 1
ATOM 5620 O O . GLU D 1 24 ? -63.468 119.818 -15.992 1.00 49.56 4 GLU F O 1
ATOM 5626 N N . LEU D 1 25 ? -62.996 119.331 -13.843 1.00 44.57 5 LEU F N 1
ATOM 5627 C CA . LEU D 1 25 ? -63.186 117.891 -13.923 1.00 40.32 5 LEU F CA 1
ATOM 5628 C C . LEU D 1 25 ? -64.642 117.506 -14.166 1.00 43.12 5 LEU F C 1
ATOM 5629 O O . LEU D 1 25 ? -64.911 116.530 -14.887 1.00 37.60 5 LEU F O 1
ATOM 5634 N N . GLY D 1 26 ? -65.587 118.211 -13.539 1.00 41.84 6 GLY F N 1
ATOM 5635 C CA . GLY D 1 26 ? -66.988 117.932 -13.769 1.00 31.71 6 GLY F CA 1
ATOM 5636 C C . GLY D 1 26 ? -67.419 116.522 -13.397 1.00 31.95 6 GLY F C 1
ATOM 5637 O O . GLY D 1 26 ? -68.110 115.855 -14.173 1.00 36.09 6 GLY F O 1
ATOM 5638 N N . LEU D 1 27 ? -66.994 116.031 -12.242 1.00 28.05 7 LEU F N 1
ATOM 5639 C CA . LEU D 1 27 ? -67.385 114.684 -11.845 1.00 31.81 7 LEU F CA 1
ATOM 5640 C C . LEU D 1 27 ? -68.660 114.647 -10.995 1.00 34.78 7 LEU F C 1
ATOM 5641 O O . LEU D 1 27 ? -69.219 113.564 -10.795 1.00 36.39 7 LEU F O 1
ATOM 5646 N N . ARG D 1 28 ? -69.135 115.793 -10.498 1.00 34.73 8 ARG F N 1
ATOM 5647 C CA . ARG D 1 28 ? -70.307 115.809 -9.628 1.00 39.63 8 ARG F CA 1
ATOM 5648 C C . ARG D 1 28 ? -71.542 115.279 -10.352 1.00 34.78 8 ARG F C 1
ATOM 5649 O O . ARG D 1 28 ? -71.917 115.779 -11.417 1.00 37.36 8 ARG F O 1
ATOM 5657 N N . GLY D 1 29 ? -72.164 114.259 -9.774 1.00 32.57 9 GLY F N 1
ATOM 5658 C CA . GLY D 1 29 ? -73.348 113.643 -10.339 1.00 38.54 9 GLY F CA 1
ATOM 5659 C C . GLY D 1 29 ? -73.110 112.360 -11.122 1.00 36.47 9 GLY F C 1
ATOM 5660 O O . GLY D 1 29 ? -74.058 111.592 -11.321 1.00 36.87 9 GLY F O 1
ATOM 5661 N N . LYS D 1 30 ? -71.875 112.089 -11.535 1.00 34.33 10 LYS F N 1
ATOM 5662 C CA . LYS D 1 30 ? -71.570 110.859 -12.253 1.00 36.65 10 LYS F CA 1
ATOM 5663 C C . LYS D 1 30 ? -71.765 109.660 -11.341 1.00 29.73 10 LYS F C 1
ATOM 5664 O O . LYS D 1 30 ? -71.745 109.762 -10.112 1.00 34.80 10 LYS F O 1
ATOM 5670 N N . LYS D 1 31 ? -71.953 108.507 -11.952 1.00 27.82 11 LYS F N 1
ATOM 5671 C CA . LYS D 1 31 ? -72.129 107.267 -11.210 1.00 30.83 11 LYS F CA 1
ATOM 5672 C C . LYS D 1 31 ? -70.942 106.376 -11.564 1.00 30.57 11 LYS F C 1
ATOM 5673 O O . LYS D 1 31 ? -70.614 106.229 -12.750 1.00 28.08 11 LYS F O 1
ATOM 5679 N N . ALA D 1 32 ? -70.268 105.824 -10.557 1.00 27.51 12 ALA F N 1
ATOM 5680 C CA . ALA D 1 32 ? -69.074 105.024 -10.812 1.00 26.29 12 ALA F CA 1
ATOM 5681 C C . ALA D 1 32 ? -69.182 103.676 -10.115 1.00 29.67 12 ALA F C 1
ATOM 5682 O O . ALA D 1 32 ? -69.800 103.554 -9.056 1.00 30.10 12 ALA F O 1
ATOM 5684 N N . LEU D 1 33 ? -68.574 102.661 -10.727 1.00 25.23 13 LEU F N 1
ATOM 5685 C CA . LEU D 1 33 ? -68.370 101.353 -10.121 1.00 27.26 13 LEU F CA 1
ATOM 5686 C C . LEU D 1 33 ? -66.868 101.162 -9.943 1.00 29.21 13 LEU F C 1
ATOM 5687 O O . LEU D 1 33 ? -66.110 101.421 -10.875 1.00 30.29 13 LEU F O 1
ATOM 5692 N N . VAL D 1 34 ? -66.435 100.804 -8.733 1.00 31.16 14 VAL F N 1
ATOM 5693 C CA . VAL D 1 34 ? -65.029 100.561 -8.412 1.00 30.81 14 VAL F CA 1
ATOM 5694 C C . VAL D 1 34 ? -64.934 99.188 -7.756 1.00 31.14 14 VAL F C 1
ATOM 5695 O O . VAL D 1 34 ? -65.415 99.003 -6.635 1.00 31.78 14 VAL F O 1
ATOM 5699 N N . THR D 1 35 ? -64.303 98.227 -8.423 1.00 32.97 15 THR F N 1
ATOM 5700 C CA . THR D 1 35 ? -64.166 96.921 -7.788 1.00 35.11 15 THR F CA 1
ATOM 5701 C C . THR D 1 35 ? -63.002 96.937 -6.802 1.00 35.48 15 THR F C 1
ATOM 5702 O O . THR D 1 35 ? -62.017 97.648 -6.987 1.00 36.89 15 THR F O 1
ATOM 5706 N N . GLY D 1 36 ? -63.140 96.161 -5.731 1.00 36.78 16 GLY F N 1
ATOM 5707 C CA . GLY D 1 36 ? -62.135 96.082 -4.688 1.00 34.02 16 GLY F CA 1
ATOM 5708 C C . GLY D 1 36 ? -61.941 97.370 -3.917 1.00 35.25 16 GLY F C 1
ATOM 5709 O O . GLY D 1 36 ? -60.817 97.870 -3.829 1.00 38.71 16 GLY F O 1
ATOM 5710 N N . GLY D 1 37 ? -63.003 97.913 -3.330 1.00 35.93 17 GLY F N 1
ATOM 5711 C CA . GLY D 1 37 ? -62.940 99.224 -2.710 1.00 32.17 17 GLY F CA 1
ATOM 5712 C C . GLY D 1 37 ? -62.740 99.310 -1.206 1.00 33.87 17 GLY F C 1
ATOM 5713 O O . GLY D 1 37 ? -62.734 100.417 -0.669 1.00 38.47 17 GLY F O 1
ATOM 5714 N N . SER D 1 38 ? -62.576 98.196 -0.503 1.00 38.36 18 SER F N 1
ATOM 5715 C CA . SER D 1 38 ? -62.492 98.256 0.955 1.00 44.98 18 SER F CA 1
ATOM 5716 C C . SER D 1 38 ? -61.090 98.588 1.471 1.00 49.36 18 SER F C 1
ATOM 5717 O O . SER D 1 38 ? -60.964 99.064 2.606 1.00 49.10 18 SER F O 1
ATOM 5720 N N . ARG D 1 39 ? -60.040 98.340 0.684 1.00 48.42 19 ARG F N 1
ATOM 5721 C CA . ARG D 1 39 ? -58.669 98.535 1.131 1.00 48.74 19 ARG F CA 1
ATOM 5722 C C . ARG D 1 39 ? -57.856 99.198 0.027 1.00 46.48 19 ARG F C 1
ATOM 5723 O O . ARG D 1 39 ? -58.200 99.122 -1.156 1.00 47.97 19 ARG F O 1
ATOM 5731 N N . GLY D 1 40 ? -56.754 99.826 0.432 1.00 44.24 20 GLY F N 1
ATOM 5732 C CA . GLY D 1 40 ? -55.683 100.202 -0.491 1.00 46.68 20 GLY F CA 1
ATOM 5733 C C . GLY D 1 40 ? -56.078 101.172 -1.584 1.00 39.52 20 GLY F C 1
ATOM 5734 O O . GLY D 1 40 ? -56.734 102.201 -1.348 1.00 39.74 20 GLY F O 1
ATOM 5735 N N . VAL D 1 41 ? -55.612 100.868 -2.805 1.00 38.41 21 VAL F N 1
ATOM 5736 C CA . VAL D 1 41 ? -55.865 101.767 -3.932 1.00 39.72 21 VAL F CA 1
ATOM 5737 C C . VAL D 1 41 ? -57.371 101.931 -4.139 1.00 31.54 21 VAL F C 1
ATOM 5738 O O . VAL D 1 41 ? -57.878 103.047 -4.289 1.00 27.58 21 VAL F O 1
ATOM 5742 N N . GLY D 1 42 ? -58.111 100.821 -4.130 1.00 31.56 22 GLY F N 1
ATOM 5743 C CA . GLY D 1 42 ? -59.548 100.914 -4.372 1.00 36.45 22 GLY F CA 1
ATOM 5744 C C . GLY D 1 42 ? -60.258 101.787 -3.350 1.00 35.84 22 GLY F C 1
ATOM 5745 O O . GLY D 1 42 ? -61.024 102.685 -3.714 1.00 30.45 22 GLY F O 1
ATOM 5746 N N . ARG D 1 43 ? -59.915 101.623 -2.065 1.00 37.26 23 ARG F N 1
ATOM 5747 C CA . ARG D 1 43 ? -60.509 102.464 -1.026 1.00 37.79 23 ARG F CA 1
ATOM 5748 C C . ARG D 1 43 ? -60.237 103.923 -1.260 1.00 35.87 23 ARG F C 1
ATOM 5749 O O . ARG D 1 43 ? -61.147 104.758 -1.125 1.00 39.74 23 ARG F O 1
ATOM 5757 N N . GLY D 1 44 ? -58.993 104.247 -1.607 1.00 36.97 24 GLY F N 1
ATOM 5758 C CA . GLY D 1 44 ? -58.663 105.633 -1.851 1.00 31.79 24 GLY F CA 1
ATOM 5759 C C . GLY D 1 44 ? -59.438 106.228 -3.012 1.00 35.51 24 GLY F C 1
ATOM 5760 O O . GLY D 1 44 ? -59.893 107.380 -2.950 1.00 34.03 24 GLY F O 1
ATOM 5761 N N . VAL D 1 45 ? -59.621 105.448 -4.085 1.00 32.97 25 VAL F N 1
ATOM 5762 C CA . VAL D 1 45 ? -60.380 105.952 -5.230 1.00 33.24 25 VAL F CA 1
ATOM 5763 C C . VAL D 1 45 ? -61.865 106.129 -4.860 1.00 29.77 25 VAL F C 1
ATOM 5764 O O . VAL D 1 45 ? -62.489 107.140 -5.192 1.00 32.15 25 VAL F O 1
ATOM 5768 N N . VAL D 1 46 ? -62.444 105.153 -4.165 1.00 30.55 26 VAL F N 1
ATOM 5769 C CA . VAL D 1 46 ? -63.839 105.258 -3.738 1.00 32.82 26 VAL F CA 1
ATOM 5770 C C . VAL D 1 46 ? -64.045 106.534 -2.930 1.00 36.62 26 VAL F C 1
ATOM 5771 O O . VAL D 1 46 ? -64.893 107.373 -3.264 1.00 34.14 26 VAL F O 1
ATOM 5775 N N . LEU D 1 47 ? -63.217 106.737 -1.898 1.00 37.32 27 LEU F N 1
ATOM 5776 C CA . LEU D 1 47 ? -63.425 107.885 -1.019 1.00 34.52 27 LEU F CA 1
ATOM 5777 C C . LEU D 1 47 ? -63.207 109.196 -1.741 1.00 38.38 27 LEU F C 1
ATOM 5778 O O . LEU D 1 47 ? -63.957 110.154 -1.529 1.00 42.60 27 LEU F O 1
ATOM 5783 N N . ALA D 1 48 ? -62.196 109.265 -2.605 1.00 38.18 28 ALA F N 1
ATOM 5784 C CA . ALA D 1 48 ? -61.940 110.512 -3.316 1.00 37.18 28 ALA F CA 1
ATOM 5785 C C . ALA D 1 48 ? -63.072 110.859 -4.282 1.00 36.76 28 ALA F C 1
ATOM 5786 O O . ALA D 1 48 ? -63.468 112.033 -4.402 1.00 36.66 28 ALA F O 1
ATOM 5788 N N . LEU D 1 49 ? -63.569 109.855 -5.018 1.00 35.43 29 LEU F N 1
ATOM 5789 C CA . LEU D 1 49 ? -64.686 110.078 -5.936 1.00 34.85 29 LEU F CA 1
ATOM 5790 C C . LEU D 1 49 ? -65.948 110.456 -5.167 1.00 35.85 29 LEU F C 1
ATOM 5791 O O . LEU D 1 49 ? -66.691 111.361 -5.572 1.00 33.85 29 LEU F O 1
ATOM 5796 N N . ALA D 1 50 ? -66.187 109.788 -4.037 1.00 37.59 30 ALA F N 1
ATOM 5797 C CA . ALA D 1 50 ? -67.366 110.085 -3.228 1.00 37.95 30 ALA F CA 1
ATOM 5798 C C . ALA D 1 50 ? -67.315 111.516 -2.707 1.00 38.18 30 ALA F C 1
ATOM 5799 O O . ALA D 1 50 ? -68.266 112.287 -2.891 1.00 37.22 30 ALA F O 1
ATOM 5801 N N . ARG D 1 51 ? -66.181 111.913 -2.112 1.00 41.37 31 ARG F N 1
ATOM 5802 C CA . ARG D 1 51 ? -66.023 113.304 -1.680 1.00 40.44 31 ARG F CA 1
ATOM 5803 C C . ARG D 1 51 ? -66.053 114.278 -2.844 1.00 39.57 31 ARG F C 1
ATOM 5804 O O . ARG D 1 51 ? -66.234 115.478 -2.624 1.00 44.08 31 ARG F O 1
ATOM 5812 N N . ALA D 1 52 ? -65.880 113.817 -4.077 1.00 39.18 32 ALA F N 1
ATOM 5813 C CA . ALA D 1 52 ? -66.035 114.756 -5.181 1.00 43.56 32 ALA F CA 1
ATOM 5814 C C . ALA D 1 52 ? -67.478 114.874 -5.666 1.00 41.37 32 ALA F C 1
ATOM 5815 O O . ALA D 1 52 ? -67.734 115.609 -6.631 1.00 39.85 32 ALA F O 1
ATOM 5817 N N . GLY D 1 53 ? -68.430 114.206 -5.016 1.00 40.57 33 GLY F N 1
ATOM 5818 C CA . GLY D 1 53 ? -69.805 114.277 -5.464 1.00 38.63 33 GLY F CA 1
ATOM 5819 C C . GLY D 1 53 ? -70.187 113.287 -6.543 1.00 40.15 33 GLY F C 1
ATOM 5820 O O . GLY D 1 53 ? -71.158 113.538 -7.273 1.00 40.16 33 GLY F O 1
ATOM 5821 N N . VAL D 1 54 ? -69.411 112.196 -6.707 1.00 35.16 34 VAL F N 1
ATOM 5822 C CA . VAL D 1 54 ? -69.730 111.058 -7.563 1.00 33.71 34 VAL F CA 1
ATOM 5823 C C . VAL D 1 54 ? -70.498 110.035 -6.735 1.00 30.95 34 VAL F C 1
ATOM 5824 O O . VAL D 1 54 ? -70.139 109.792 -5.584 1.00 31.87 34 VAL F O 1
ATOM 5828 N N . ASP D 1 55 ? -71.555 109.432 -7.284 1.00 27.88 35 ASP F N 1
ATOM 5829 C CA . ASP D 1 55 ? -72.163 108.289 -6.600 1.00 34.05 35 ASP F CA 1
ATOM 5830 C C . ASP D 1 55 ? -71.349 107.030 -6.877 1.00 31.21 35 ASP F C 1
ATOM 5831 O O . ASP D 1 55 ? -71.230 106.607 -8.029 1.00 29.68 35 ASP F O 1
ATOM 5836 N N . VAL D 1 56 ? -70.828 106.399 -5.830 1.00 29.61 36 VAL F N 1
ATOM 5837 C CA . VAL D 1 56 ? -69.891 105.294 -5.979 1.00 29.47 36 VAL F CA 1
ATOM 5838 C C . VAL D 1 56 ? -70.549 103.997 -5.554 1.00 32.15 36 VAL F C 1
ATOM 5839 O O . VAL D 1 56 ? -71.030 103.867 -4.425 1.00 36.54 36 VAL F O 1
ATOM 5843 N N . PHE D 1 57 ? -70.524 103.031 -6.448 1.00 31.52 37 PHE F N 1
ATOM 5844 C CA . PHE D 1 57 ? -70.831 101.646 -6.165 1.00 29.51 37 PHE F CA 1
ATOM 5845 C C . PHE D 1 57 ? -69.511 100.886 -6.114 1.00 34.37 37 PHE F C 1
ATOM 5846 O O . PHE D 1 57 ? -68.700 100.992 -7.035 1.00 34.84 37 PHE F O 1
ATOM 5854 N N . THR D 1 58 ? -69.277 100.144 -5.039 1.00 34.61 38 THR F N 1
ATOM 5855 C CA . THR D 1 58 ? -68.036 99.407 -4.902 1.00 32.19 38 THR F CA 1
ATOM 5856 C C . THR D 1 58 ? -68.325 98.009 -4.391 1.00 36.09 38 THR F C 1
ATOM 5857 O O . THR D 1 58 ? -69.418 97.720 -3.905 1.00 39.85 38 THR F O 1
ATOM 5861 N N . CYS D 1 59 ? -67.327 97.133 -4.498 1.00 34.60 39 CYS F N 1
ATOM 5862 C CA . CYS D 1 59 ? -67.471 95.767 -4.046 1.00 34.67 39 CYS F CA 1
ATOM 5863 C C . CYS D 1 59 ? -66.190 95.342 -3.336 1.00 44.10 39 CYS F C 1
ATOM 5864 O O . CYS D 1 59 ? -65.173 96.038 -3.374 1.00 40.51 39 CYS F O 1
ATOM 5867 N N . TYR D 1 60 ? -66.257 94.194 -2.660 1.00 44.53 40 TYR F N 1
ATOM 5868 C CA . TYR D 1 60 ? -65.129 93.664 -1.907 1.00 44.26 40 TYR F CA 1
ATOM 5869 C C . TYR D 1 60 ? -65.373 92.187 -1.688 1.00 47.18 40 TYR F C 1
ATOM 5870 O O . TYR D 1 60 ? -66.483 91.690 -1.879 1.00 47.31 40 TYR F O 1
ATOM 5879 N N . ARG D 1 61 ? -64.323 91.477 -1.301 1.00 51.52 41 ARG F N 1
ATOM 5880 C CA . ARG D 1 61 ? -64.471 90.032 -1.278 1.00 50.83 41 ARG F CA 1
ATOM 5881 C C . ARG D 1 61 ? -64.934 89.504 0.074 1.00 56.03 41 ARG F C 1
ATOM 5882 O O . ARG D 1 61 ? -65.643 88.481 0.125 1.00 52.98 41 ARG F O 1
ATOM 5890 N N . GLU D 1 62 ? -64.516 90.114 1.188 1.00 57.30 42 GLU F N 1
ATOM 5891 C CA . GLU D 1 62 ? -65.065 89.702 2.466 1.00 59.31 42 GLU F CA 1
ATOM 5892 C C . GLU D 1 62 ? -65.161 90.833 3.449 1.00 57.97 42 GLU F C 1
ATOM 5893 O O . GLU D 1 62 ? -64.342 91.753 3.443 1.00 54.47 42 GLU F O 1
ATOM 5899 N N . GLU D 1 63 ? -66.112 90.668 4.358 1.00 57.83 43 GLU F N 1
ATOM 5900 C CA . GLU D 1 63 ? -66.301 91.611 5.437 1.00 57.34 43 GLU F CA 1
ATOM 5901 C C . GLU D 1 63 ? -65.105 91.595 6.367 1.00 57.58 43 GLU F C 1
ATOM 5902 O O . GLU D 1 63 ? -64.514 90.550 6.647 1.00 52.18 43 GLU F O 1
ATOM 5908 N N . SER D 1 64 ? -64.712 92.785 6.787 1.00 51.75 44 SER F N 1
ATOM 5909 C CA . SER D 1 64 ? -63.548 92.968 7.616 1.00 52.13 44 SER F CA 1
ATOM 5910 C C . SER D 1 64 ? -63.761 94.261 8.370 1.00 53.55 44 SER F C 1
ATOM 5911 O O . SER D 1 64 ? -64.713 95.004 8.114 1.00 56.10 44 SER F O 1
ATOM 5914 N N . ASP D 1 65 ? -62.840 94.557 9.273 1.00 54.83 45 ASP F N 1
ATOM 5915 C CA . ASP D 1 65 ? -62.753 95.916 9.770 1.00 52.90 45 ASP F CA 1
ATOM 5916 C C . ASP D 1 65 ? -62.824 96.918 8.615 1.00 59.29 45 ASP F C 1
ATOM 5917 O O . ASP D 1 65 ? -63.508 97.950 8.716 1.00 60.68 45 ASP F O 1
ATOM 5922 N N . ALA D 1 66 ? -62.190 96.580 7.474 1.00 57.08 46 ALA F N 1
ATOM 5923 C CA . ALA D 1 66 ? -62.045 97.511 6.351 1.00 53.67 46 ALA F CA 1
ATOM 5924 C C . ALA D 1 66 ? -63.366 97.765 5.630 1.00 47.10 46 ALA F C 1
ATOM 5925 O O . ALA D 1 66 ? -63.682 98.910 5.269 1.00 44.73 46 ALA F O 1
ATOM 5927 N N . SER D 1 67 ? -64.129 96.706 5.388 1.00 49.15 47 SER F N 1
ATOM 5928 C CA . SER D 1 67 ? -65.422 96.866 4.743 1.00 51.50 47 SER F CA 1
ATOM 5929 C C . SER D 1 67 ? -66.381 97.657 5.628 1.00 52.47 47 SER F C 1
ATOM 5930 O O . SER D 1 67 ? -67.050 98.589 5.150 1.00 50.44 47 SER F O 1
ATOM 5933 N N . ALA D 1 68 ? -66.378 97.381 6.939 1.00 55.59 48 ALA F N 1
ATOM 5934 C CA . ALA D 1 68 ? -67.284 98.085 7.848 1.00 51.69 48 ALA F CA 1
ATOM 5935 C C . ALA D 1 68 ? -66.946 99.566 7.949 1.00 51.61 48 ALA F C 1
ATOM 5936 O O . ALA D 1 68 ? -67.830 100.433 7.823 1.00 51.99 48 ALA F O 1
ATOM 5938 N N . SER D 1 69 ? -65.670 99.881 8.140 1.00 48.18 49 SER F N 1
ATOM 5939 C CA . SER D 1 69 ? -65.281 101.279 8.219 1.00 47.47 49 SER F CA 1
ATOM 5940 C C . SER D 1 69 ? -65.566 102.018 6.905 1.00 49.39 49 SER F C 1
ATOM 5941 O O . SER D 1 69 ? -65.974 103.192 6.913 1.00 49.68 49 SER F O 1
ATOM 5944 N N . LEU D 1 70 ? -65.378 101.348 5.760 1.00 50.09 50 LEU F N 1
ATOM 5945 C CA . LEU D 1 70 ? -65.755 101.968 4.485 1.00 51.29 50 LEU F CA 1
ATOM 5946 C C . LEU D 1 70 ? -67.250 102.300 4.452 1.00 45.94 50 LEU F C 1
ATOM 5947 O O . LEU D 1 70 ? -67.641 103.438 4.161 1.00 44.04 50 LEU F O 1
ATOM 5952 N N . ALA D 1 71 ? -68.097 101.323 4.772 1.00 47.18 51 ALA F N 1
ATOM 5953 C CA . ALA D 1 71 ? -69.532 101.579 4.796 1.00 46.46 51 ALA F CA 1
ATOM 5954 C C . ALA D 1 71 ? -69.867 102.764 5.698 1.00 45.90 51 ALA F C 1
ATOM 5955 O O . ALA D 1 71 ? -70.586 103.681 5.287 1.00 48.32 51 ALA F O 1
ATOM 5957 N N . ARG D 1 72 ? -69.314 102.795 6.915 1.00 45.21 52 ARG F N 1
ATOM 5958 C CA . ARG D 1 72 ? -69.660 103.871 7.849 1.00 46.42 52 ARG F CA 1
ATOM 5959 C C . ARG D 1 72 ? -69.235 105.211 7.311 1.00 53.56 52 ARG F C 1
ATOM 5960 O O . ARG D 1 72 ? -69.842 106.254 7.611 1.00 53.37 52 ARG F O 1
ATOM 5968 N N . GLU D 1 73 ? -68.218 105.178 6.476 1.00 52.09 53 GLU F N 1
ATOM 5969 C CA . GLU D 1 73 ? -67.443 106.332 6.137 1.00 49.31 53 GLU F CA 1
ATOM 5970 C C . GLU D 1 73 ? -68.100 106.970 4.925 1.00 47.03 53 GLU F C 1
ATOM 5971 O O . GLU D 1 73 ? -68.185 108.198 4.844 1.00 51.71 53 GLU F O 1
ATOM 5977 N N . LEU D 1 74 ? -68.741 106.115 4.124 1.00 47.41 54 LEU F N 1
ATOM 5978 C CA . LEU D 1 74 ? -69.586 106.518 2.996 1.00 48.06 54 LEU F CA 1
ATOM 5979 C C . LEU D 1 74 ? -70.895 107.181 3.445 1.00 50.57 54 LEU F C 1
ATOM 5980 O O . LEU D 1 74 ? -71.267 108.251 2.936 1.00 45.80 54 LEU F O 1
ATOM 5985 N N . LYS D 1 75 ? -71.639 106.523 4.358 1.00 47.14 55 LYS F N 1
ATOM 5986 C CA . LYS D 1 75 ? -72.925 107.050 4.826 1.00 46.79 55 LYS F CA 1
ATOM 5987 C C . LYS D 1 75 ? -72.809 108.423 5.483 1.00 50.67 55 LYS F C 1
ATOM 5988 O O . LYS D 1 75 ? -73.841 109.057 5.714 1.00 50.96 55 LYS F O 1
ATOM 5994 N N . GLN D 1 76 ? -71.593 108.887 5.798 1.00 45.88 56 GLN F N 1
ATOM 5995 C CA . GLN D 1 76 ? -71.364 110.206 6.377 1.00 46.18 56 GLN F CA 1
ATOM 5996 C C . GLN D 1 76 ? -71.099 111.267 5.325 1.00 54.50 56 GLN F C 1
ATOM 5997 O O . GLN D 1 76 ? -70.809 112.414 5.678 1.00 52.65 56 GLN F O 1
ATOM 6003 N N . LEU D 1 77 ? -71.158 110.901 4.050 1.00 55.61 57 LEU F N 1
ATOM 6004 C CA . LEU D 1 77 ? -70.885 111.791 2.935 1.00 49.86 57 LEU F CA 1
ATOM 6005 C C . LEU D 1 77 ? -72.135 111.894 2.079 1.00 55.62 57 LEU F C 1
ATOM 6006 O O . LEU D 1 77 ? -72.836 110.895 1.869 1.00 58.41 57 LEU F O 1
ATOM 6011 N N . GLY D 1 78 ? -72.444 113.106 1.626 1.00 58.51 58 GLY F N 1
ATOM 6012 C CA . GLY D 1 78 ? -73.463 113.267 0.608 1.00 56.23 58 GLY F CA 1
ATOM 6013 C C . GLY D 1 78 ? -73.329 112.243 -0.506 1.00 56.42 58 GLY F C 1
ATOM 6014 O O . GLY D 1 78 ? -72.217 111.792 -0.812 1.00 61.33 58 GLY F O 1
ATOM 6015 N N . GLY D 1 79 ? -74.434 111.895 -1.142 1.00 54.58 59 GLY F N 1
ATOM 6016 C CA . GLY D 1 79 ? -74.417 111.007 -2.283 1.00 47.71 59 GLY F CA 1
ATOM 6017 C C . GLY D 1 79 ? -74.995 109.638 -1.964 1.00 51.26 59 GLY F C 1
ATOM 6018 O O . GLY D 1 79 ? -75.243 109.273 -0.814 1.00 48.29 59 GLY F O 1
ATOM 6019 N N . ASP D 1 80 ? -75.221 108.894 -3.047 1.00 49.98 60 ASP F N 1
ATOM 6020 C CA . ASP D 1 80 ? -75.888 107.595 -3.079 1.00 45.06 60 ASP F CA 1
ATOM 6021 C C . ASP D 1 80 ? -74.817 106.522 -3.330 1.00 41.31 60 ASP F C 1
ATOM 6022 O O . ASP D 1 80 ? -74.485 106.228 -4.480 1.00 42.78 60 ASP F O 1
ATOM 6027 N N . HIS D 1 81 ? -74.226 105.983 -2.261 1.00 39.19 61 HIS F N 1
ATOM 6028 C CA . HIS D 1 81 ? -73.101 105.059 -2.378 1.00 37.39 61 HIS F CA 1
ATOM 6029 C C . HIS D 1 81 ? -73.494 103.664 -1.919 1.00 37.61 61 HIS F C 1
ATOM 6030 O O . HIS D 1 81 ? -74.384 103.496 -1.084 1.00 43.35 61 HIS F O 1
ATOM 6037 N N . HIS D 1 82 ? -72.807 102.656 -2.451 1.00 37.56 62 HIS F N 1
ATOM 6038 C CA . HIS D 1 82 ? -73.119 101.275 -2.120 1.00 34.47 62 HIS F CA 1
ATOM 6039 C C . HIS D 1 82 ? -71.837 100.468 -2.068 1.00 39.96 62 HIS F C 1
ATOM 6040 O O . HIS D 1 82 ? -70.931 100.673 -2.880 1.00 38.07 62 HIS F O 1
ATOM 6047 N N . ALA D 1 83 ? -71.762 99.571 -1.093 1.00 38.82 63 ALA F N 1
ATOM 6048 C CA . ALA D 1 83 ? -70.637 98.663 -0.927 1.00 39.07 63 ALA F CA 1
ATOM 6049 C C . ALA D 1 83 ? -71.208 97.280 -0.662 1.00 40.70 63 ALA F C 1
ATOM 6050 O O . ALA D 1 83 ? -71.785 97.048 0.401 1.00 48.31 63 ALA F O 1
ATOM 6052 N N . LEU D 1 84 ? -71.041 96.364 -1.611 1.00 38.09 64 LEU F N 1
ATOM 6053 C CA . LEU D 1 84 ? -71.574 95.016 -1.525 1.00 40.36 64 LEU F CA 1
ATOM 6054 C C . LEU D 1 84 ? -70.451 94.004 -1.653 1.00 45.48 64 LEU F C 1
ATOM 6055 O O . LEU D 1 84 ? -69.392 94.280 -2.224 1.00 42.60 64 LEU F O 1
ATOM 6060 N N . ARG D 1 85 ? -70.691 92.813 -1.137 1.00 39.93 65 ARG F N 1
ATOM 6061 C CA . ARG D 1 85 ? -69.702 91.760 -1.257 1.00 45.15 65 ARG F CA 1
ATOM 6062 C C . ARG D 1 85 ? -69.944 90.947 -2.520 1.00 50.31 65 ARG F C 1
ATOM 6063 O O . ARG D 1 85 ? -71.086 90.610 -2.845 1.00 54.33 65 ARG F O 1
ATOM 6071 N N . ALA D 1 86 ? -68.857 90.611 -3.211 1.00 39.53 66 ALA F N 1
ATOM 6072 C CA . ALA D 1 86 ? -68.941 89.810 -4.427 1.00 45.83 66 ALA F CA 1
ATOM 6073 C C . ALA D 1 86 ? -67.559 89.255 -4.735 1.00 46.13 66 ALA F C 1
ATOM 6074 O O . ALA D 1 86 ? -66.614 90.032 -4.899 1.00 45.58 66 ALA F O 1
ATOM 6076 N N . ASP D 1 87 ? -67.420 87.930 -4.740 1.00 40.11 67 ASP F N 1
ATOM 6077 C CA . ASP D 1 87 ? -66.158 87.294 -5.119 1.00 47.98 67 ASP F CA 1
ATOM 6078 C C . ASP D 1 87 ? -66.037 87.306 -6.645 1.00 43.40 67 ASP F C 1
ATOM 6079 O O . ASP D 1 87 ? -66.761 86.573 -7.331 1.00 47.40 67 ASP F O 1
ATOM 6084 N N . LEU D 1 88 ? -65.106 88.101 -7.190 1.00 46.00 68 LEU F N 1
ATOM 6085 C CA . LEU D 1 88 ? -65.007 88.193 -8.650 1.00 41.32 68 LEU F CA 1
ATOM 6086 C C . LEU D 1 88 ? -64.539 86.909 -9.304 1.00 38.02 68 LEU F C 1
ATOM 6087 O O . LEU D 1 88 ? -64.709 86.769 -10.521 1.00 42.56 68 LEU F O 1
ATOM 6092 N N . ALA D 1 89 ? -63.997 85.958 -8.535 1.00 42.46 69 ALA F N 1
ATOM 6093 C CA . ALA D 1 89 ? -63.701 84.623 -9.047 1.00 39.33 69 ALA F CA 1
ATOM 6094 C C . ALA D 1 89 ? -64.958 83.843 -9.405 1.00 43.68 69 ALA F C 1
ATOM 6095 O O . ALA D 1 89 ? -64.865 82.818 -10.091 1.00 46.59 69 ALA F O 1
ATOM 6097 N N . ASP D 1 90 ? -66.126 84.297 -8.967 1.00 42.88 70 ASP F N 1
ATOM 6098 C CA . ASP D 1 90 ? -67.359 83.570 -9.223 1.00 41.52 70 ASP F CA 1
ATOM 6099 C C . ASP D 1 90 ? -68.175 84.377 -10.228 1.00 38.59 70 ASP F C 1
ATOM 6100 O O . ASP D 1 90 ? -68.575 85.507 -9.914 1.00 38.12 70 ASP F O 1
ATOM 6105 N N . PRO D 1 91 ? -68.355 83.918 -11.465 1.00 35.10 71 PRO F N 1
ATOM 6106 C CA . PRO D 1 91 ? -69.135 84.722 -12.423 1.00 41.13 71 PRO F CA 1
ATOM 6107 C C . PRO D 1 91 ? -70.585 84.954 -12.006 1.00 39.99 71 PRO F C 1
ATOM 6108 O O . PRO D 1 91 ? -71.154 85.996 -12.359 1.00 36.43 71 PRO F O 1
ATOM 6112 N N . LYS D 1 92 ? -71.190 84.017 -11.261 1.00 39.16 72 LYS F N 1
ATOM 6113 C CA . LYS D 1 92 ? -72.546 84.208 -10.760 1.00 42.49 72 LYS F CA 1
ATOM 6114 C C . LYS D 1 92 ? -72.618 85.360 -9.760 1.00 38.05 72 LYS F C 1
ATOM 6115 O O . LYS D 1 92 ? -73.611 86.097 -9.714 1.00 31.86 72 LYS F O 1
ATOM 6121 N N . GLN D 1 93 ? -71.589 85.523 -8.939 1.00 38.60 73 GLN F N 1
ATOM 6122 C CA . GLN D 1 93 ? -71.595 86.659 -8.031 1.00 37.50 73 GLN F CA 1
ATOM 6123 C C . GLN D 1 93 ? -71.373 87.970 -8.778 1.00 37.34 73 GLN F C 1
ATOM 6124 O O . GLN D 1 93 ? -71.810 89.023 -8.309 1.00 37.99 73 GLN F O 1
ATOM 6130 N N . ILE D 1 94 ? -70.691 87.934 -9.924 1.00 30.23 74 ILE F N 1
ATOM 6131 C CA . ILE D 1 94 ? -70.550 89.141 -10.731 1.00 35.88 74 ILE F CA 1
ATOM 6132 C C . ILE D 1 94 ? -71.880 89.509 -11.366 1.00 32.73 74 ILE F C 1
ATOM 6133 O O . ILE D 1 94 ? -72.268 90.686 -11.397 1.00 29.67 74 ILE F O 1
ATOM 6138 N N . ALA D 1 95 ? -72.580 88.509 -11.918 1.00 30.74 75 ALA F N 1
ATOM 6139 C CA . ALA D 1 95 ? -73.899 88.766 -12.476 1.00 36.55 75 ALA F CA 1
ATOM 6140 C C . ALA D 1 95 ? -74.826 89.327 -11.404 1.00 37.69 75 ALA F C 1
ATOM 6141 O O . ALA D 1 95 ? -75.527 90.322 -11.629 1.00 35.82 75 ALA F O 1
ATOM 6143 N N . GLU D 1 96 ? -74.807 88.707 -10.217 1.00 34.83 76 GLU F N 1
ATOM 6144 C CA . GLU D 1 96 ? -75.564 89.201 -9.067 1.00 38.18 76 GLU F CA 1
ATOM 6145 C C . GLU D 1 96 ? -75.208 90.651 -8.756 1.00 34.73 76 GLU F C 1
ATOM 6146 O O . GLU D 1 96 ? -76.087 91.517 -8.643 1.00 29.05 76 GLU F O 1
ATOM 6152 N N . LEU D 1 97 ? -73.903 90.933 -8.653 1.00 34.46 77 LEU F N 1
ATOM 6153 C CA . LEU D 1 97 ? -73.437 92.292 -8.418 1.00 31.57 77 LEU F CA 1
ATOM 6154 C C . LEU D 1 97 ? -74.079 93.260 -9.400 1.00 30.61 77 LEU F C 1
ATOM 6155 O O . LEU D 1 97 ? -74.582 94.315 -9.000 1.00 28.01 77 LEU F O 1
ATOM 6160 N N . PHE D 1 98 ? -74.139 92.890 -10.685 1.00 29.45 78 PHE F N 1
ATOM 6161 C CA . PHE D 1 98 ? -74.705 93.811 -11.675 1.00 29.78 78 PHE F CA 1
ATOM 6162 C C . PHE D 1 98 ? -76.236 93.859 -11.689 1.00 31.81 78 PHE F C 1
ATOM 6163 O O . PHE D 1 98 ? -76.800 94.874 -12.122 1.00 29.20 78 PHE F O 1
ATOM 6171 N N . GLN D 1 99 ? -76.929 92.811 -11.221 1.00 32.76 79 GLN F N 1
ATOM 6172 C CA . GLN D 1 99 ? -78.344 92.993 -10.901 1.00 35.96 79 GLN F CA 1
ATOM 6173 C C . GLN D 1 99 ? -78.511 94.074 -9.840 1.00 30.19 79 GLN F C 1
ATOM 6174 O O . GLN D 1 99 ? -79.367 94.955 -9.976 1.00 30.56 79 GLN F O 1
ATOM 6180 N N . GLU D 1 100 ? -77.654 94.065 -8.804 1.00 29.65 80 GLU F N 1
ATOM 6181 C CA . GLU D 1 100 ? -77.702 95.136 -7.809 1.00 28.11 80 GLU F CA 1
ATOM 6182 C C . GLU D 1 100 ? -77.322 96.499 -8.378 1.00 28.35 80 GLU F C 1
ATOM 6183 O O . GLU D 1 100 ? -77.895 97.513 -7.975 1.00 31.34 80 GLU F O 1
ATOM 6189 N N . VAL D 1 101 ? -76.354 96.569 -9.294 1.00 30.11 81 VAL F N 1
ATOM 6190 C CA . VAL D 1 101 ? -76.025 97.879 -9.858 1.00 28.89 81 VAL F CA 1
ATOM 6191 C C . VAL D 1 101 ? -77.174 98.379 -10.709 1.00 27.87 81 VAL F C 1
ATOM 6192 O O . VAL D 1 101 ? -77.525 99.565 -10.665 1.00 32.36 81 VAL F O 1
ATOM 6196 N N . GLY D 1 102 ? -77.777 97.487 -11.502 1.00 30.25 82 GLY F N 1
ATOM 6197 C CA . GLY D 1 102 ? -78.917 97.885 -12.312 1.00 34.16 82 GLY F CA 1
ATOM 6198 C C . GLY D 1 102 ? -80.097 98.337 -11.477 1.00 34.28 82 GLY F C 1
ATOM 6199 O O . GLY D 1 102 ? -80.831 99.242 -11.871 1.00 33.27 82 GLY F O 1
ATOM 6200 N N . ARG D 1 103 ? -80.271 97.746 -10.296 1.00 33.90 83 ARG F N 1
ATOM 6201 C CA . ARG D 1 103 ? -81.426 98.053 -9.461 1.00 33.93 83 ARG F CA 1
ATOM 6202 C C . ARG D 1 103 ? -81.223 99.329 -8.637 1.00 34.20 83 ARG F C 1
ATOM 6203 O O . ARG D 1 103 ? -82.177 100.090 -8.423 1.00 35.12 83 ARG F O 1
ATOM 6211 N N . ARG D 1 104 ? -79.999 99.603 -8.184 1.00 34.66 84 ARG F N 1
ATOM 6212 C CA . ARG D 1 104 ? -79.750 100.800 -7.381 1.00 32.83 84 ARG F CA 1
ATOM 6213 C C . ARG D 1 104 ? -79.276 101.996 -8.190 1.00 32.20 84 ARG F C 1
ATOM 6214 O O . ARG D 1 104 ? -79.559 103.138 -7.805 1.00 36.18 84 ARG F O 1
ATOM 6222 N N . PHE D 1 105 ? -78.515 101.777 -9.266 1.00 33.90 85 PHE F N 1
ATOM 6223 C CA . PHE D 1 105 ? -78.009 102.865 -10.104 1.00 34.02 85 PHE F CA 1
ATOM 6224 C C . PHE D 1 105 ? -78.716 102.985 -11.444 1.00 32.62 85 PHE F C 1
ATOM 6225 O O . PHE D 1 105 ? -79.085 104.090 -11.842 1.00 32.49 85 PHE F O 1
ATOM 6233 N N . GLY D 1 106 ? -78.929 101.874 -12.147 1.00 36.50 86 GLY F N 1
ATOM 6234 C CA . GLY D 1 106 ? -79.567 101.912 -13.455 1.00 36.32 86 GLY F CA 1
ATOM 6235 C C . GLY D 1 106 ? -78.654 102.259 -14.618 1.00 35.37 86 GLY F C 1
ATOM 6236 O O . GLY D 1 106 ? -78.863 101.792 -15.738 1.00 37.99 86 GLY F O 1
ATOM 6237 N N . THR D 1 107 ? -77.658 103.103 -14.371 1.00 36.53 87 THR F N 1
ATOM 6238 C CA . THR D 1 107 ? -76.679 103.502 -15.372 1.00 36.44 87 THR F CA 1
ATOM 6239 C C . THR D 1 107 ? -75.312 103.592 -14.708 1.00 34.92 87 THR F C 1
ATOM 6240 O O . THR D 1 107 ? -75.199 103.631 -13.478 1.00 35.35 87 THR F O 1
ATOM 6244 N N . LEU D 1 108 ? -74.267 103.639 -15.537 1.00 32.67 88 LEU F N 1
ATOM 6245 C CA . LEU D 1 108 ? -72.916 103.913 -15.064 1.00 29.80 88 LEU F CA 1
ATOM 6246 C C . LEU D 1 108 ? -72.273 104.929 -15.993 1.00 29.48 88 LEU F C 1
ATOM 6247 O O . LEU D 1 108 ? -72.521 104.925 -17.200 1.00 30.53 88 LEU F O 1
ATOM 6252 N N . ASP D 1 109 ? -71.452 105.802 -15.422 1.00 31.91 89 ASP F N 1
ATOM 6253 C CA . ASP D 1 109 ? -70.593 106.687 -16.189 1.00 29.74 89 ASP F CA 1
ATOM 6254 C C . ASP D 1 109 ? -69.144 106.253 -16.155 1.00 31.34 89 ASP F C 1
ATOM 6255 O O . ASP D 1 109 ? -68.423 106.483 -17.124 1.00 32.62 89 ASP F O 1
ATOM 6260 N N . VAL D 1 110 ? -68.714 105.614 -15.070 1.00 31.17 90 VAL F N 1
ATOM 6261 C CA . VAL D 1 110 ? -67.316 105.257 -14.871 1.00 25.81 90 VAL F CA 1
ATOM 6262 C C . VAL D 1 110 ? -67.238 103.841 -14.316 1.00 29.31 90 VAL F C 1
ATOM 6263 O O . VAL D 1 110 ? -68.032 103.459 -13.451 1.00 27.38 90 VAL F O 1
ATOM 6267 N N . VAL D 1 111 ? -66.290 103.057 -14.829 1.00 26.72 91 VAL F N 1
ATOM 6268 C CA . VAL D 1 111 ? -65.933 101.763 -14.255 1.00 25.47 91 VAL F CA 1
ATOM 6269 C C . VAL D 1 111 ? -64.438 101.758 -13.962 1.00 27.41 91 VAL F C 1
ATOM 6270 O O . VAL D 1 111 ? -63.642 102.186 -14.803 1.00 29.09 91 VAL F O 1
ATOM 6274 N N . VAL D 1 112 ? -64.055 101.320 -12.765 1.00 27.75 92 VAL F N 1
ATOM 6275 C CA . VAL D 1 112 ? -62.652 101.133 -12.402 1.00 26.96 92 VAL F CA 1
ATOM 6276 C C . VAL D 1 112 ? -62.452 99.676 -12.007 1.00 30.99 92 VAL F C 1
ATOM 6277 O O . VAL D 1 112 ? -62.926 99.247 -10.943 1.00 29.90 92 VAL F O 1
ATOM 6281 N N . ASN D 1 113 ? -61.759 98.908 -12.857 1.00 28.63 93 ASN F N 1
ATOM 6282 C CA . ASN D 1 113 ? -61.342 97.545 -12.525 1.00 29.42 93 ASN F CA 1
ATOM 6283 C C . ASN D 1 113 ? -60.132 97.625 -11.629 1.00 31.92 93 ASN F C 1
ATOM 6284 O O . ASN D 1 113 ? -58.995 97.710 -12.109 1.00 32.53 93 ASN F O 1
ATOM 6289 N N . ASN D 1 114 ? -60.360 97.566 -10.325 1.00 29.31 94 ASN F N 1
ATOM 6290 C CA . ASN D 1 114 ? -59.263 97.682 -9.387 1.00 29.66 94 ASN F CA 1
ATOM 6291 C C . ASN D 1 114 ? -59.003 96.387 -8.633 1.00 37.80 94 ASN F C 1
ATOM 6292 O O . ASN D 1 114 ? -57.851 96.109 -8.303 1.00 39.29 94 ASN F O 1
ATOM 6297 N N . ALA D 1 115 ? -60.023 95.554 -8.407 1.00 39.20 95 ALA F N 1
ATOM 6298 C CA . ALA D 1 115 ? -59.801 94.336 -7.635 1.00 41.62 95 ALA F CA 1
ATOM 6299 C C . ALA D 1 115 ? -58.749 93.469 -8.302 1.00 38.52 95 ALA F C 1
ATOM 6300 O O . ALA D 1 115 ? -58.845 93.171 -9.491 1.00 40.88 95 ALA F O 1
ATOM 6302 N N . GLY D 1 116 ? -57.783 93.022 -7.508 1.00 45.67 96 GLY F N 1
ATOM 6303 C CA . GLY D 1 116 ? -56.699 92.184 -7.986 1.00 35.07 96 GLY F CA 1
ATOM 6304 C C . GLY D 1 116 ? -56.056 91.462 -6.823 1.00 38.84 96 GLY F C 1
ATOM 6305 O O . GLY D 1 116 ? -56.105 91.925 -5.679 1.00 40.66 96 GLY F O 1
ATOM 6306 N N . VAL D 1 117 ? -55.457 90.311 -7.114 1.00 37.70 97 VAL F N 1
ATOM 6307 C CA . VAL D 1 117 ? -54.754 89.531 -6.107 1.00 36.93 97 VAL F CA 1
ATOM 6308 C C . VAL D 1 117 ? -53.349 89.223 -6.605 1.00 40.26 97 VAL F C 1
ATOM 6309 O O . VAL D 1 117 ? -53.078 89.171 -7.808 1.00 34.13 97 VAL F O 1
ATOM 6313 N N . ILE D 1 118 ? -52.465 88.947 -5.653 1.00 39.89 98 ILE F N 1
ATOM 6314 C CA . ILE D 1 118 ? -51.075 88.640 -5.945 1.00 39.00 98 ILE F CA 1
ATOM 6315 C C . ILE D 1 118 ? -50.614 87.606 -4.936 1.00 41.80 98 ILE F C 1
ATOM 6316 O O . ILE D 1 118 ? -51.178 87.489 -3.851 1.00 41.65 98 ILE F O 1
ATOM 6321 N N . SER D 1 119 ? -49.620 86.811 -5.321 1.00 45.51 99 SER F N 1
ATOM 6322 C CA . SER D 1 119 ? -48.939 85.938 -4.378 1.00 42.99 99 SER F CA 1
ATOM 6323 C C . SER D 1 119 ? -47.511 85.708 -4.865 1.00 46.26 99 SER F C 1
ATOM 6324 O O . SER D 1 119 ? -47.215 85.841 -6.058 1.00 45.57 99 SER F O 1
ATOM 6327 N N . HIS D 1 120 ? -46.617 85.361 -3.928 1.00 48.41 100 HIS F N 1
ATOM 6328 C CA . HIS D 1 120 ? -45.209 85.094 -4.245 1.00 45.96 100 HIS F CA 1
ATOM 6329 C C . HIS D 1 120 ? -44.965 83.606 -4.100 1.00 44.00 100 HIS F C 1
ATOM 6330 O O . HIS D 1 120 ? -44.773 83.112 -2.988 1.00 47.34 100 HIS F O 1
ATOM 6337 N N . VAL D 1 121 ? -44.901 82.915 -5.229 1.00 42.66 101 VAL F N 1
ATOM 6338 C CA . VAL D 1 121 ? -44.693 81.477 -5.260 1.00 38.89 101 VAL F CA 1
ATOM 6339 C C . VAL D 1 121 ? -43.569 81.203 -6.254 1.00 46.25 101 VAL F C 1
ATOM 6340 O O . VAL D 1 121 ? -43.587 81.765 -7.360 1.00 44.83 101 VAL F O 1
ATOM 6344 N N . PRO D 1 122 ? -42.562 80.401 -5.895 1.00 47.43 102 PRO F N 1
ATOM 6345 C CA . PRO D 1 122 ? -41.638 79.876 -6.903 1.00 43.96 102 PRO F CA 1
ATOM 6346 C C . PRO D 1 122 ? -42.404 79.264 -8.058 1.00 44.39 102 PRO F C 1
ATOM 6347 O O . PRO D 1 122 ? -43.291 78.429 -7.866 1.00 45.94 102 PRO F O 1
ATOM 6351 N N . TYR D 1 123 ? -42.045 79.684 -9.269 1.00 42.04 103 TYR F N 1
ATOM 6352 C CA . TYR D 1 123 ? -42.849 79.353 -10.438 1.00 41.88 103 TYR F CA 1
ATOM 6353 C C . TYR D 1 123 ? -42.982 77.841 -10.628 1.00 42.29 103 TYR F C 1
ATOM 6354 O O . TYR D 1 123 ? -44.059 77.348 -10.974 1.00 39.70 103 TYR F O 1
ATOM 6363 N N . ALA D 1 124 ? -41.905 77.084 -10.411 1.00 43.56 104 ALA F N 1
ATOM 6364 C CA . ALA D 1 124 ? -42.006 75.636 -10.590 1.00 43.10 104 ALA F CA 1
ATOM 6365 C C . ALA D 1 124 ? -42.962 74.999 -9.589 1.00 49.44 104 ALA F C 1
ATOM 6366 O O . ALA D 1 124 ? -43.470 73.898 -9.846 1.00 48.28 104 ALA F O 1
ATOM 6368 N N . GLU D 1 125 ? -43.203 75.661 -8.455 1.00 49.51 105 GLU F N 1
ATOM 6369 C CA . GLU D 1 125 ? -44.088 75.175 -7.405 1.00 51.71 105 GLU F CA 1
ATOM 6370 C C . GLU D 1 125 ? -45.495 75.762 -7.483 1.00 50.06 105 GLU F C 1
ATOM 6371 O O . GLU D 1 125 ? -46.336 75.420 -6.648 1.00 51.91 105 GLU F O 1
ATOM 6377 N N . LEU D 1 126 ? -45.777 76.611 -8.460 1.00 46.57 106 LEU F N 1
ATOM 6378 C CA . LEU D 1 126 ? -47.062 77.299 -8.516 1.00 40.70 106 LEU F CA 1
ATOM 6379 C C . LEU D 1 126 ? -48.177 76.313 -8.804 1.00 38.88 106 LEU F C 1
ATOM 6380 O O . LEU D 1 126 ? -48.240 75.786 -9.924 1.00 33.65 106 LEU F O 1
ATOM 6385 N N . PRO D 1 127 ? -49.090 76.058 -7.859 1.00 40.67 107 PRO F N 1
ATOM 6386 C CA . PRO D 1 127 ? -50.171 75.105 -8.128 1.00 38.16 107 PRO F CA 1
ATOM 6387 C C . PRO D 1 127 ? -51.074 75.627 -9.225 1.00 32.62 107 PRO F C 1
ATOM 6388 O O . PRO D 1 127 ? -51.309 76.828 -9.340 1.00 36.63 107 PRO F O 1
ATOM 6392 N N . VAL D 1 128 ? -51.616 74.694 -10.004 1.00 31.37 108 VAL F N 1
ATOM 6393 C CA . VAL D 1 128 ? -52.490 75.042 -11.119 1.00 32.93 108 VAL F CA 1
ATOM 6394 C C . VAL D 1 128 ? -53.680 75.859 -10.633 1.00 39.60 108 VAL F C 1
ATOM 6395 O O . VAL D 1 128 ? -54.124 76.801 -11.306 1.00 39.77 108 VAL F O 1
ATOM 6399 N N . ALA D 1 129 ? -54.197 75.531 -9.441 1.00 38.84 109 ALA F N 1
ATOM 6400 C CA . ALA D 1 129 ? -55.356 76.228 -8.896 1.00 36.38 109 ALA F CA 1
ATOM 6401 C C . ALA D 1 129 ? -55.025 77.651 -8.495 1.00 38.42 109 ALA F C 1
ATOM 6402 O O . ALA D 1 129 ? -55.915 78.509 -8.497 1.00 40.26 109 ALA F O 1
ATOM 6404 N N . GLU D 1 130 ? -53.780 77.907 -8.082 1.00 33.57 110 GLU F N 1
ATOM 6405 C CA . GLU D 1 130 ? -53.396 79.255 -7.695 1.00 35.58 110 GLU F CA 1
ATOM 6406 C C . GLU D 1 130 ? -53.195 80.129 -8.930 1.00 36.46 110 GLU F C 1
ATOM 6407 O O . GLU D 1 130 ? -53.580 81.313 -8.948 1.00 39.75 110 GLU F O 1
ATOM 6413 N N . TRP D 1 131 ? -52.591 79.555 -9.966 1.00 39.92 111 TRP F N 1
ATOM 6414 C CA . TRP D 1 131 ? -52.609 80.185 -11.276 1.00 39.54 111 TRP F CA 1
ATOM 6415 C C . TRP D 1 131 ? -54.034 80.516 -11.679 1.00 35.97 111 TRP F C 1
ATOM 6416 O O . TRP D 1 131 ? -54.337 81.647 -12.082 1.00 36.65 111 TRP F O 1
ATOM 6427 N N . GLN D 1 132 ? -54.937 79.546 -11.517 1.00 36.78 112 GLN F N 1
ATOM 6428 C CA . GLN D 1 132 ? -56.318 79.775 -11.916 1.00 38.34 112 GLN F CA 1
ATOM 6429 C C . GLN D 1 132 ? -56.950 80.854 -11.066 1.00 36.03 112 GLN F C 1
ATOM 6430 O O . GLN D 1 132 ? -57.735 81.656 -11.565 1.00 38.59 112 GLN F O 1
ATOM 6436 N N . ARG D 1 133 ? -56.600 80.922 -9.792 1.00 34.99 113 ARG F N 1
ATOM 6437 C CA . ARG D 1 133 ? -57.184 81.963 -8.964 1.00 34.34 113 ARG F CA 1
ATOM 6438 C C . ARG D 1 133 ? -56.787 83.338 -9.476 1.00 36.65 113 ARG F C 1
ATOM 6439 O O . ARG D 1 133 ? -57.648 84.201 -9.708 1.00 32.69 113 ARG F O 1
ATOM 6447 N N . ILE D 1 134 ? -55.488 83.566 -9.690 1.00 35.47 114 ILE F N 1
ATOM 6448 C CA . ILE D 1 134 ? -55.175 84.945 -10.023 1.00 33.29 114 ILE F CA 1
ATOM 6449 C C . ILE D 1 134 ? -55.649 85.280 -11.441 1.00 30.49 114 ILE F C 1
ATOM 6450 O O . ILE D 1 134 ? -56.058 86.412 -11.695 1.00 35.51 114 ILE F O 1
ATOM 6455 N N . VAL D 1 135 ? -55.711 84.307 -12.354 1.00 31.33 115 VAL F N 1
ATOM 6456 C CA . VAL D 1 135 ? -56.332 84.572 -13.656 1.00 29.48 115 VAL F CA 1
ATOM 6457 C C . VAL D 1 135 ? -57.836 84.863 -13.508 1.00 34.22 115 VAL F C 1
ATOM 6458 O O . VAL D 1 135 ? -58.371 85.793 -14.131 1.00 32.70 115 VAL F O 1
ATOM 6462 N N . ASP D 1 136 ? -58.542 84.074 -12.689 1.00 32.57 116 ASP F N 1
ATOM 6463 C CA . ASP D 1 136 ? -59.984 84.253 -12.534 1.00 34.51 116 ASP F CA 1
ATOM 6464 C C . ASP D 1 136 ? -60.308 85.639 -11.992 1.00 30.18 116 ASP F C 1
ATOM 6465 O O . ASP D 1 136 ? -61.231 86.302 -12.481 1.00 34.09 116 ASP F O 1
ATOM 6470 N N . VAL D 1 137 ? -59.535 86.121 -11.017 1.00 29.04 117 VAL F N 1
ATOM 6471 C CA . VAL D 1 137 ? -59.820 87.430 -10.435 1.00 29.98 117 VAL F CA 1
ATOM 6472 C C . VAL D 1 137 ? -59.298 88.567 -11.303 1.00 35.06 117 VAL F C 1
ATOM 6473 O O . VAL D 1 137 ? -60.040 89.508 -11.621 1.00 31.25 117 VAL F O 1
ATOM 6477 N N . ASN D 1 138 ? -57.995 88.525 -11.649 1.00 31.50 118 ASN F N 1
ATOM 6478 C CA . ASN D 1 138 ? -57.316 89.686 -12.231 1.00 30.56 118 ASN F CA 1
ATOM 6479 C C . ASN D 1 138 ? -57.653 89.899 -13.692 1.00 31.47 118 ASN F C 1
ATOM 6480 O O . ASN D 1 138 ? -57.597 91.038 -14.175 1.00 33.84 118 ASN F O 1
ATOM 6485 N N . LEU D 1 139 ? -57.953 88.824 -14.413 1.00 32.64 119 LEU F N 1
ATOM 6486 C CA . LEU D 1 139 ? -58.208 88.891 -15.842 1.00 30.13 119 LEU F CA 1
ATOM 6487 C C . LEU D 1 139 ? -59.650 88.525 -16.184 1.00 27.56 119 LEU F C 1
ATOM 6488 O O . LEU D 1 139 ? -60.371 89.344 -16.752 1.00 27.04 119 LEU F O 1
ATOM 6493 N N . THR D 1 140 ? -60.100 87.313 -15.861 1.00 28.72 120 THR F N 1
ATOM 6494 C CA . THR D 1 140 ? -61.469 86.939 -16.202 1.00 28.80 120 THR F CA 1
ATOM 6495 C C . THR D 1 140 ? -62.469 87.806 -15.441 1.00 28.27 120 THR F C 1
ATOM 6496 O O . THR D 1 140 ? -63.465 88.277 -16.013 1.00 26.49 120 THR F O 1
ATOM 6500 N N . GLY D 1 141 ? -62.170 88.110 -14.178 1.00 29.43 121 GLY F N 1
ATOM 6501 C CA . GLY D 1 141 ? -63.050 88.980 -13.420 1.00 33.82 121 GLY F CA 1
ATOM 6502 C C . GLY D 1 141 ? -63.185 90.353 -14.040 1.00 30.57 121 GLY F C 1
ATOM 6503 O O . GLY D 1 141 ? -64.297 90.864 -14.205 1.00 29.46 121 GLY F O 1
ATOM 6504 N N . ALA D 1 142 ? -62.055 90.965 -14.404 1.00 29.73 122 ALA F N 1
ATOM 6505 C CA . ALA D 1 142 ? -62.099 92.291 -15.019 1.00 27.79 122 ALA F CA 1
ATOM 6506 C C . ALA D 1 142 ? -62.874 92.254 -16.324 1.00 25.96 122 ALA F C 1
ATOM 6507 O O . ALA D 1 142 ? -63.685 93.149 -16.599 1.00 27.89 122 ALA F O 1
ATOM 6509 N N . HIS D 1 143 ? -62.653 91.209 -17.129 1.00 24.54 123 HIS F N 1
ATOM 6510 C CA . HIS D 1 143 ? -63.394 91.055 -18.378 1.00 25.30 123 HIS F CA 1
ATOM 6511 C C . HIS D 1 143 ? -64.905 90.972 -18.126 1.00 25.54 123 HIS F C 1
ATOM 6512 O O . HIS D 1 143 ? -65.681 91.741 -18.705 1.00 24.98 123 HIS F O 1
ATOM 6519 N N . LEU D 1 144 ? -65.334 90.112 -17.193 1.00 28.71 124 LEU F N 1
ATOM 6520 C CA . LEU D 1 144 ? -66.767 89.977 -16.917 1.00 25.52 124 LEU F CA 1
ATOM 6521 C C . LEU D 1 144 ? -67.351 91.275 -16.384 1.00 28.74 124 LEU F C 1
ATOM 6522 O O . LEU D 1 144 ? -68.460 91.669 -16.764 1.00 25.92 124 LEU F O 1
ATOM 6527 N N . VAL D 1 145 ? -66.613 91.973 -15.522 1.00 28.28 125 VAL F N 1
ATOM 6528 C CA . VAL D 1 145 ? -67.090 93.262 -15.025 1.00 27.47 125 VAL F CA 1
ATOM 6529 C C . VAL D 1 145 ? -67.320 94.236 -16.181 1.00 29.05 125 VAL F C 1
ATOM 6530 O O . VAL D 1 145 ? -68.349 94.923 -16.237 1.00 26.91 125 VAL F O 1
ATOM 6534 N N . ILE D 1 146 ? -66.370 94.305 -17.127 1.00 29.28 126 ILE F N 1
ATOM 6535 C CA . ILE D 1 146 ? -66.523 95.230 -18.256 1.00 28.30 126 ILE F CA 1
ATOM 6536 C C . ILE D 1 146 ? -67.694 94.819 -19.144 1.00 25.98 126 ILE F C 1
ATOM 6537 O O . ILE D 1 146 ? -68.472 95.660 -19.609 1.00 26.60 126 ILE F O 1
ATOM 6542 N N . GLN D 1 147 ? -67.803 93.526 -19.433 1.00 25.66 127 GLN F N 1
ATOM 6543 C CA . GLN D 1 147 ? -68.880 93.040 -20.288 1.00 32.50 127 GLN F CA 1
ATOM 6544 C C . GLN D 1 147 ? -70.244 93.311 -19.654 1.00 27.66 127 GLN F C 1
ATOM 6545 O O . GLN D 1 147 ? -71.165 93.774 -20.327 1.00 30.37 127 GLN F O 1
ATOM 6551 N N . HIS D 1 148 ? -70.378 93.101 -18.353 1.00 25.88 128 HIS F N 1
ATOM 6552 C CA . HIS D 1 148 ? -71.652 93.445 -17.720 1.00 32.23 128 HIS F CA 1
ATOM 6553 C C . HIS D 1 148 ? -71.883 94.949 -17.703 1.00 30.84 128 HIS F C 1
ATOM 6554 O O . HIS D 1 148 ? -73.013 95.399 -17.886 1.00 31.92 128 HIS F O 1
ATOM 6561 N N . ALA D 1 149 ? -70.815 95.747 -17.592 1.00 32.26 129 ALA F N 1
ATOM 6562 C CA . ALA D 1 149 ? -70.982 97.190 -17.461 1.00 28.95 129 ALA F CA 1
ATOM 6563 C C . ALA D 1 149 ? -71.359 97.867 -18.778 1.00 32.70 129 ALA F C 1
ATOM 6564 O O . ALA D 1 149 ? -72.033 98.912 -18.759 1.00 30.71 129 ALA F O 1
ATOM 6566 N N . ILE D 1 150 ? -70.957 97.294 -19.927 1.00 30.44 130 ILE F N 1
ATOM 6567 C CA . ILE D 1 150 ? -71.161 97.976 -21.220 1.00 33.74 130 ILE F CA 1
ATOM 6568 C C . ILE D 1 150 ? -72.615 98.420 -21.457 1.00 34.74 130 ILE F C 1
ATOM 6569 O O . ILE D 1 150 ? -72.822 99.567 -21.872 1.00 35.97 130 ILE F O 1
ATOM 6574 N N . PRO D 1 151 ? -73.641 97.574 -21.250 1.00 31.18 131 PRO F N 1
ATOM 6575 C CA . PRO D 1 151 ? -75.021 98.078 -21.385 1.00 35.07 131 PRO F CA 1
ATOM 6576 C C . PRO D 1 151 ? -75.350 99.237 -20.457 1.00 37.61 131 PRO F C 1
ATOM 6577 O O . PRO D 1 151 ? -76.099 100.145 -20.848 1.00 38.28 131 PRO F O 1
ATOM 6581 N N . LEU D 1 152 ? -74.821 99.228 -19.227 1.00 34.24 132 LEU F N 1
ATOM 6582 C CA . LEU D 1 152 ? -75.117 100.296 -18.279 1.00 30.10 132 LEU F CA 1
ATOM 6583 C C . LEU D 1 152 ? -74.382 101.578 -18.643 1.00 32.39 132 LEU F C 1
ATOM 6584 O O . LEU D 1 152 ? -74.840 102.672 -18.307 1.00 32.61 132 LEU F O 1
ATOM 6589 N N . LEU D 1 153 ? -73.251 101.471 -19.347 1.00 32.12 133 LEU F N 1
ATOM 6590 C CA . LEU D 1 153 ? -72.524 102.675 -19.725 1.00 31.34 133 LEU F CA 1
ATOM 6591 C C . LEU D 1 153 ? -73.226 103.416 -20.852 1.00 32.05 133 LEU F C 1
ATOM 6592 O O . LEU D 1 153 ? -73.033 104.621 -21.001 1.00 39.64 133 LEU F O 1
ATOM 6597 N N . GLY D 1 154 ? -74.078 102.736 -21.604 1.00 33.15 134 GLY F N 1
ATOM 6598 C CA . GLY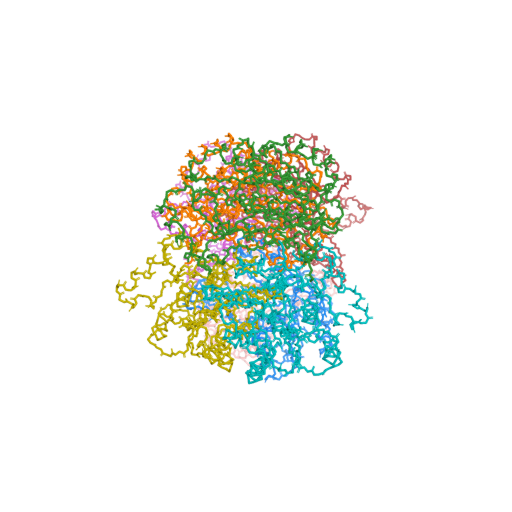 D 1 154 ? -74.862 103.411 -22.628 1.00 37.78 134 GLY F CA 1
ATOM 6599 C C . GLY D 1 154 ? -74.001 103.983 -23.742 1.00 41.26 134 GLY F C 1
ATOM 6600 O O . GLY D 1 154 ? -73.187 103.282 -24.360 1.00 42.85 134 GLY F O 1
ATOM 6601 N N . ASP D 1 155 ? -74.177 105.278 -24.004 1.00 42.68 135 ASP F N 1
ATOM 6602 C CA . ASP D 1 155 ? -73.529 105.959 -25.119 1.00 43.16 135 ASP F CA 1
ATOM 6603 C C . ASP D 1 155 ? -72.352 106.822 -24.693 1.00 43.39 135 ASP F C 1
ATOM 6604 O O . ASP D 1 155 ? -71.657 107.369 -25.556 1.00 44.00 135 ASP F O 1
ATOM 6609 N N . LYS D 1 156 ? -72.120 106.977 -23.396 1.00 40.45 136 LYS F N 1
ATOM 6610 C CA . LYS D 1 156 ? -70.959 107.715 -22.915 1.00 43.16 136 LYS F CA 1
ATOM 6611 C C . LYS D 1 156 ? -70.412 106.993 -21.700 1.00 38.99 136 LYS F C 1
ATOM 6612 O O . LYS D 1 156 ? -71.172 106.648 -20.799 1.00 37.36 136 LYS F O 1
ATOM 6618 N N . GLY D 1 157 ? -69.108 106.809 -21.645 1.00 30.16 137 GLY F N 1
ATOM 6619 C CA . GLY D 1 157 ? -68.586 106.058 -20.534 1.00 33.13 137 GLY F CA 1
ATOM 6620 C C . GLY D 1 157 ? -67.087 105.914 -20.566 1.00 31.88 137 GLY F C 1
ATOM 6621 O O . GLY D 1 157 ? -66.470 105.962 -21.631 1.00 32.03 137 GLY F O 1
ATOM 6622 N N . SER D 1 158 ? -66.491 105.746 -19.394 1.00 28.54 138 SER F N 1
ATOM 6623 C CA . SER D 1 158 ? -65.044 105.693 -19.268 1.00 28.72 138 SER F CA 1
ATOM 6624 C C . SER D 1 158 ? -64.706 104.501 -18.398 1.00 28.67 138 SER F C 1
ATOM 6625 O O . SER D 1 158 ? -65.133 104.431 -17.235 1.00 29.12 138 SER F O 1
ATOM 6628 N N . VAL D 1 159 ? -63.977 103.551 -18.974 1.00 26.24 139 VAL F N 1
ATOM 6629 C CA . VAL D 1 159 ? -63.558 102.343 -18.286 1.00 24.22 139 VAL F CA 1
ATOM 6630 C C . VAL D 1 159 ? -62.066 102.479 -18.014 1.00 26.92 139 VAL F C 1
ATOM 6631 O O . VAL D 1 159 ? -61.300 102.870 -18.905 1.00 26.75 139 VAL F O 1
ATOM 6635 N N . ILE D 1 160 ? -61.672 102.221 -16.775 1.00 25.57 140 ILE F N 1
ATOM 6636 C CA . ILE D 1 160 ? -60.313 102.401 -16.302 1.00 24.32 140 ILE F CA 1
ATOM 6637 C C . ILE D 1 160 ? -59.898 101.124 -15.604 1.00 25.60 140 ILE F C 1
ATOM 6638 O O . ILE D 1 160 ? -60.475 100.786 -14.573 1.00 27.63 140 ILE F O 1
ATOM 6643 N N . SER D 1 161 ? -58.861 100.459 -16.103 1.00 24.60 141 SER F N 1
ATOM 6644 C CA . SER D 1 161 ? -58.361 99.247 -15.464 1.00 26.95 141 SER F CA 1
ATOM 6645 C C . SER D 1 161 ? -57.005 99.499 -14.810 1.00 25.76 141 SER F C 1
ATOM 6646 O O . SER D 1 161 ? -56.198 100.280 -15.311 1.00 26.04 141 SER F O 1
ATOM 6649 N N . ILE D 1 162 ? -56.787 98.887 -13.650 1.00 27.00 142 ILE F N 1
ATOM 6650 C CA . ILE D 1 162 ? -55.564 99.095 -12.889 1.00 25.60 142 ILE F CA 1
ATOM 6651 C C . ILE D 1 162 ? -54.529 98.054 -13.292 1.00 30.56 142 ILE F C 1
ATOM 6652 O O . ILE D 1 162 ? -54.668 96.861 -12.984 1.00 30.97 142 ILE F O 1
ATOM 6657 N N . GLY D 1 163 ? -53.494 98.519 -13.989 1.00 26.10 143 GLY F N 1
ATOM 6658 C CA . GLY D 1 163 ? -52.363 97.720 -14.366 1.00 29.46 143 GLY F CA 1
ATOM 6659 C C . GLY D 1 163 ? -51.168 97.984 -13.477 1.00 33.63 143 GLY F C 1
ATOM 6660 O O . GLY D 1 163 ? -51.276 98.564 -12.389 1.00 33.21 143 GLY F O 1
ATOM 6661 N N . SER D 1 164 ? -49.999 97.572 -13.957 1.00 31.33 144 SER F N 1
ATOM 6662 C CA . SER D 1 164 ? -48.817 97.607 -13.112 1.00 34.11 144 SER F CA 1
ATOM 6663 C C . SER D 1 164 ? -47.590 97.866 -13.974 1.00 32.60 144 SER F C 1
ATOM 6664 O O . SER D 1 164 ? -47.426 97.227 -15.016 1.00 31.35 144 SER F O 1
ATOM 6667 N N . LYS D 1 165 ? -46.745 98.809 -13.560 1.00 31.12 145 LYS F N 1
ATOM 6668 C CA . LYS D 1 165 ? -45.468 98.968 -14.248 1.00 35.58 145 LYS F CA 1
ATOM 6669 C C . LYS D 1 165 ? -44.663 97.671 -14.221 1.00 30.47 145 LYS F C 1
ATOM 6670 O O . LYS D 1 165 ? -44.014 97.321 -15.211 1.00 32.73 145 LYS F O 1
ATOM 6676 N N . SER D 1 166 ? -44.765 96.901 -13.137 1.00 28.44 146 SER F N 1
ATOM 6677 C CA . SER D 1 166 ? -43.982 95.674 -13.012 1.00 31.27 146 SER F CA 1
ATOM 6678 C C . SER D 1 166 ? -44.268 94.649 -14.109 1.00 32.32 146 SER F C 1
ATOM 6679 O O . SER D 1 166 ? -43.443 93.743 -14.327 1.00 29.92 146 SER F O 1
ATOM 6682 N N . SER D 1 167 ? -45.414 94.732 -14.797 1.00 30.31 147 SER F N 1
ATOM 6683 C CA . SER D 1 167 ? -45.618 93.736 -15.850 1.00 29.79 147 SER F CA 1
ATOM 6684 C C . SER D 1 167 ? -44.733 94.009 -17.066 1.00 28.50 147 SER F C 1
ATOM 6685 O O . SER D 1 167 ? -44.549 93.107 -17.881 1.00 31.43 147 SER F O 1
ATOM 6688 N N . GLU D 1 168 ? -44.163 95.222 -17.192 1.00 29.77 148 GLU F N 1
ATOM 6689 C CA . GLU D 1 168 ? -43.092 95.452 -18.164 1.00 32.88 148 GLU F CA 1
ATOM 6690 C C . GLU D 1 168 ? -41.726 95.061 -17.618 1.00 34.22 148 GLU F C 1
ATOM 6691 O O . GLU D 1 168 ? -40.819 94.753 -18.401 1.00 39.18 148 GLU F O 1
ATOM 6697 N N . VAL D 1 169 ? -41.550 95.059 -16.299 1.00 34.75 149 VAL F N 1
ATOM 6698 C CA . VAL D 1 169 ? -40.214 94.852 -15.741 1.00 32.73 149 VAL F CA 1
ATOM 6699 C C . VAL D 1 169 ? -39.897 93.380 -15.511 1.00 35.36 149 VAL F C 1
ATOM 6700 O O . VAL D 1 169 ? -38.794 92.916 -15.816 1.00 36.64 149 VAL F O 1
ATOM 6704 N N . GLY D 1 170 ? -40.846 92.634 -14.984 1.00 30.73 150 GLY F N 1
ATOM 6705 C CA . GLY D 1 170 ? -40.609 91.268 -14.582 1.00 33.03 150 GLY F CA 1
ATOM 6706 C C . GLY D 1 170 ? -40.268 91.169 -13.109 1.00 33.91 150 GLY F C 1
ATOM 6707 O O . GLY D 1 170 ? -39.432 91.917 -12.594 1.00 36.38 150 GLY F O 1
ATOM 6708 N N . ILE D 1 171 ? -40.943 90.274 -12.403 1.00 36.76 151 ILE F N 1
ATOM 6709 C CA . ILE D 1 171 ? -40.638 90.080 -10.990 1.00 36.66 151 ILE F CA 1
ATOM 6710 C C . ILE D 1 171 ? -40.661 88.583 -10.710 1.00 36.35 151 ILE F C 1
ATOM 6711 O O . ILE D 1 171 ? -41.697 87.918 -10.910 1.00 36.98 151 ILE F O 1
ATOM 6716 N N . PRO D 1 172 ? -39.553 88.031 -10.224 1.00 33.90 152 PRO F N 1
ATOM 6717 C CA . PRO D 1 172 ? -39.521 86.617 -9.863 1.00 34.81 152 PRO F CA 1
ATOM 6718 C C . PRO D 1 172 ? -40.585 86.325 -8.824 1.00 37.09 152 PRO F C 1
ATOM 6719 O O . PRO D 1 172 ? -40.914 87.176 -7.989 1.00 33.55 152 PRO F O 1
ATOM 6723 N N . LEU D 1 173 ? -41.120 85.103 -8.896 1.00 38.22 153 LEU F N 1
ATOM 6724 C CA . LEU D 1 173 ? -42.147 84.559 -8.015 1.00 41.07 153 LEU F CA 1
ATOM 6725 C C . LEU D 1 173 ? -43.520 85.172 -8.260 1.00 39.66 153 LEU F C 1
ATOM 6726 O O . LEU D 1 173 ? -44.462 84.868 -7.526 1.00 38.73 153 LEU F O 1
ATOM 6731 N N . ARG D 1 174 ? -43.673 86.007 -9.289 1.00 36.59 154 ARG F N 1
ATOM 6732 C CA . ARG D 1 174 ? -44.963 86.632 -9.555 1.00 34.73 154 ARG F CA 1
ATOM 6733 C C . ARG D 1 174 ? -45.292 86.665 -11.045 1.00 35.28 154 ARG F C 1
ATOM 6734 O O . ARG D 1 174 ? -45.991 87.572 -11.503 1.00 35.67 154 ARG F O 1
ATOM 6742 N N . ALA D 1 175 ? -44.812 85.680 -11.810 1.00 32.70 155 ALA F N 1
ATOM 6743 C CA . ALA D 1 175 ? -45.064 85.657 -13.246 1.00 32.18 155 ALA F CA 1
ATOM 6744 C C . ALA D 1 175 ? -46.547 85.493 -13.564 1.00 29.13 155 ALA F C 1
ATOM 6745 O O . ALA D 1 175 ? -47.037 86.042 -14.561 1.00 30.10 155 ALA F O 1
ATOM 6747 N N . HIS D 1 176 ? -47.286 84.772 -12.729 1.00 30.83 156 HIS F N 1
ATOM 6748 C CA . HIS D 1 176 ? -48.729 84.666 -12.944 1.00 30.58 156 HIS F CA 1
ATOM 6749 C C . HIS D 1 176 ? -49.396 86.030 -12.774 1.00 28.32 156 HIS F C 1
ATOM 6750 O O . HIS D 1 176 ? -50.267 86.431 -13.572 1.00 32.83 156 HIS F O 1
ATOM 6757 N N . TYR D 1 177 ? -48.922 86.798 -11.799 1.00 30.74 157 TYR F N 1
ATOM 6758 C CA . TYR D 1 177 ? -49.444 88.138 -11.574 1.00 29.03 157 TYR F CA 1
ATOM 6759 C C . TYR D 1 177 ? -49.166 89.065 -12.758 1.00 30.95 157 TYR F C 1
ATOM 6760 O O . TYR D 1 177 ? -50.077 89.746 -13.255 1.00 26.93 157 TYR F O 1
ATOM 6769 N N . THR D 1 178 ? -47.898 89.123 -13.207 1.00 29.90 158 THR F N 1
ATOM 6770 C CA . THR D 1 178 ? -47.537 90.026 -14.301 1.00 27.65 158 THR F CA 1
ATOM 6771 C C . THR D 1 178 ? -48.186 89.594 -15.605 1.00 24.42 158 THR F C 1
ATOM 6772 O O . THR D 1 178 ? -48.552 90.452 -16.412 1.00 26.73 158 THR F O 1
ATOM 6776 N N . ALA D 1 179 ? -48.378 88.281 -15.806 1.00 24.85 159 ALA F N 1
ATOM 6777 C CA . ALA D 1 179 ? -49.137 87.818 -16.963 1.00 26.49 159 ALA F CA 1
ATOM 6778 C C . ALA D 1 179 ? -50.528 88.452 -16.997 1.00 28.41 159 ALA F C 1
ATOM 6779 O O . ALA D 1 179 ? -50.962 88.979 -18.041 1.00 21.96 159 ALA F O 1
ATOM 6781 N N . THR D 1 180 ? -51.259 88.395 -15.866 1.00 26.13 160 THR F N 1
ATOM 6782 C CA . THR D 1 180 ? -52.624 88.940 -15.908 1.00 28.36 160 THR F CA 1
ATOM 6783 C C . THR D 1 180 ? -52.622 90.465 -16.018 1.00 25.72 160 THR F C 1
ATOM 6784 O O . THR D 1 180 ? -53.458 91.053 -16.735 1.00 28.94 160 THR F O 1
ATOM 6788 N N . LYS D 1 181 ? -51.702 91.128 -15.305 1.00 23.27 161 LYS F N 1
ATOM 6789 C CA . LYS D 1 181 ? -51.686 92.584 -15.360 1.00 24.78 161 LYS F CA 1
ATOM 6790 C C . LYS D 1 181 ? -51.354 93.058 -16.763 1.00 27.73 161 LYS F C 1
ATOM 6791 O O . LYS D 1 181 ? -51.926 94.047 -17.241 1.00 26.62 161 LYS F O 1
ATOM 6797 N N . HIS D 1 182 ? -50.456 92.342 -17.458 1.00 24.82 162 HIS F N 1
ATOM 6798 C CA . HIS D 1 182 ? -50.161 92.723 -18.835 1.00 28.48 162 HIS F CA 1
ATOM 6799 C C . HIS D 1 182 ? -51.323 92.384 -19.767 1.00 24.60 162 HIS F C 1
ATOM 6800 O O . HIS D 1 182 ? -51.553 93.107 -20.733 1.00 23.91 162 HIS F O 1
ATOM 6807 N N . ALA D 1 183 ? -52.065 91.305 -19.486 1.00 22.26 163 ALA F N 1
ATOM 6808 C CA . ALA D 1 183 ? -53.245 90.966 -20.283 1.00 23.28 163 ALA F CA 1
ATOM 6809 C C . ALA D 1 183 ? -54.251 92.106 -20.319 1.00 27.03 163 ALA F C 1
ATOM 6810 O O . ALA D 1 183 ? -54.917 92.320 -21.346 1.00 29.02 163 ALA F O 1
ATOM 6812 N N . LEU D 1 184 ? -54.389 92.847 -19.203 1.00 24.70 164 LEU F N 1
ATOM 6813 C CA . LEU D 1 184 ? -55.344 93.955 -19.185 1.00 24.99 164 LEU F CA 1
ATOM 6814 C C . LEU D 1 184 ? -55.026 95.018 -20.231 1.00 28.49 164 LEU F C 1
ATOM 6815 O O . LEU D 1 184 ? -55.945 95.676 -20.750 1.00 23.73 164 LEU F O 1
ATOM 6820 N N . ARG D 1 185 ? -53.744 95.231 -20.539 1.00 26.80 165 ARG F N 1
ATOM 6821 C CA . ARG D 1 185 ? -53.443 96.227 -21.552 1.00 26.85 165 ARG F CA 1
ATOM 6822 C C . ARG D 1 185 ? -53.927 95.778 -22.927 1.00 23.96 165 ARG F C 1
ATOM 6823 O O . ARG D 1 185 ? -54.442 96.599 -23.709 1.00 23.41 165 ARG F O 1
ATOM 6831 N N . GLY D 1 186 ? -53.801 94.478 -23.226 1.00 23.31 166 GLY F N 1
ATOM 6832 C CA . GLY D 1 186 ? -54.259 93.970 -24.518 1.00 25.33 166 GLY F CA 1
ATOM 6833 C C . GLY D 1 186 ? -55.769 93.969 -24.658 1.00 23.55 166 GLY F C 1
ATOM 6834 O O . GLY D 1 186 ? -56.317 94.328 -25.725 1.00 25.47 166 GLY F O 1
ATOM 6835 N N . LEU D 1 187 ? -56.467 93.592 -23.578 1.00 22.66 167 LEU F N 1
ATOM 6836 C CA . LEU D 1 187 ? -57.925 93.720 -23.566 1.00 24.36 167 LEU F CA 1
ATOM 6837 C C . LEU D 1 187 ? -58.323 95.161 -23.824 1.00 21.21 167 LEU F C 1
ATOM 6838 O O . LEU D 1 187 ? -59.085 95.452 -24.754 1.00 22.13 167 LEU F O 1
ATOM 6843 N N . THR D 1 188 ? -57.749 96.088 -23.046 1.00 22.02 168 THR F N 1
ATOM 6844 C CA . THR D 1 188 ? -58.111 97.498 -23.142 1.00 21.21 168 THR F CA 1
ATOM 6845 C C . THR D 1 188 ? -57.914 98.043 -24.551 1.00 24.48 168 THR F C 1
ATOM 6846 O O . THR D 1 188 ? -58.772 98.758 -25.077 1.00 21.46 168 THR F O 1
ATOM 6850 N N . ARG D 1 189 ? -56.777 97.729 -25.171 1.00 23.53 169 ARG F N 1
ATOM 6851 C CA . ARG D 1 189 ? -56.489 98.279 -26.487 1.00 24.22 169 ARG F CA 1
ATOM 6852 C C . ARG D 1 189 ? -57.545 97.837 -27.495 1.00 26.57 169 ARG F C 1
ATOM 6853 O O . ARG D 1 189 ? -58.128 98.667 -28.227 1.00 26.97 169 ARG F O 1
ATOM 6861 N N . SER D 1 190 ? -57.891 96.540 -27.473 1.00 24.11 170 SER F N 1
ATOM 6862 C CA . SER D 1 190 ? -58.896 96.098 -28.437 1.00 23.66 170 SER F CA 1
ATOM 6863 C C . SER D 1 190 ? -60.277 96.678 -28.132 1.00 27.93 170 SER F C 1
ATOM 6864 O O . SER D 1 190 ? -60.993 97.084 -29.061 1.00 25.77 170 SER F O 1
ATOM 6867 N N . LEU D 1 191 ? -60.667 96.754 -26.845 1.00 24.37 171 LEU F N 1
ATOM 6868 C CA . LEU D 1 191 ? -61.963 97.349 -26.511 1.00 25.14 171 LEU F CA 1
ATOM 6869 C C . LEU D 1 191 ? -62.041 98.800 -26.943 1.00 25.46 171 LEU F C 1
ATOM 6870 O O . LEU D 1 191 ? -63.104 99.262 -27.388 1.00 26.36 171 LEU F O 1
ATOM 6875 N N . ALA D 1 192 ? -60.935 99.538 -26.818 1.00 23.29 172 ALA F N 1
ATOM 6876 C CA . ALA D 1 192 ? -60.938 100.922 -27.278 1.00 26.90 172 ALA F CA 1
ATOM 6877 C C . ALA D 1 192 ? -61.246 100.981 -28.766 1.00 27.42 172 ALA F C 1
ATOM 6878 O O . ALA D 1 192 ? -62.050 101.818 -29.215 1.00 24.14 172 ALA F O 1
ATOM 6880 N N . LYS D 1 193 ? -60.642 100.077 -29.546 1.00 25.20 173 LYS F N 1
ATOM 6881 C CA . LYS D 1 193 ? -60.941 100.071 -30.982 1.00 27.09 173 LYS F CA 1
ATOM 6882 C C . LYS D 1 193 ? -62.390 99.695 -31.247 1.00 26.93 173 LYS F C 1
ATOM 6883 O O . LYS D 1 193 ? -63.050 100.290 -32.104 1.00 25.71 173 LYS F O 1
ATOM 6889 N N . GLU D 1 194 ? -62.900 98.701 -30.526 1.00 25.44 174 GLU F N 1
ATOM 6890 C CA . GLU D 1 194 ? -64.221 98.172 -30.838 1.00 28.09 174 GLU F CA 1
ATOM 6891 C C . GLU D 1 194 ? -65.326 99.159 -30.473 1.00 29.41 174 GLU F C 1
ATOM 6892 O O . GLU D 1 194 ? -66.306 99.278 -31.209 1.00 31.07 174 GLU F O 1
ATOM 6898 N N . TYR D 1 195 ? -65.192 99.883 -29.353 1.00 26.40 175 TYR F N 1
ATOM 6899 C CA . TYR D 1 195 ? -66.289 100.715 -28.855 1.00 28.20 175 TYR F CA 1
ATOM 6900 C C . TYR D 1 195 ? -66.044 102.211 -28.919 1.00 25.55 175 TYR F C 1
ATOM 6901 O O . TYR D 1 195 ? -66.908 102.971 -28.486 1.00 27.45 175 TYR F O 1
ATOM 6910 N N . GLY D 1 196 ? -64.909 102.666 -29.446 1.00 26.55 176 GLY F N 1
ATOM 6911 C CA . GLY D 1 196 ? -64.640 104.092 -29.434 1.00 26.73 176 GLY F CA 1
ATOM 6912 C C . GLY D 1 196 ? -65.696 104.894 -30.173 1.00 27.58 176 GLY F C 1
ATOM 6913 O O . GLY D 1 196 ? -66.036 106.004 -29.773 1.00 26.89 176 GLY F O 1
ATOM 6914 N N . ARG D 1 197 ? -66.185 104.371 -31.292 1.00 24.48 177 ARG F N 1
ATOM 6915 C CA . ARG D 1 197 ? -67.179 105.129 -32.036 1.00 32.53 177 ARG F CA 1
ATOM 6916 C C . ARG D 1 197 ? -68.556 105.138 -31.373 1.00 30.47 177 ARG F C 1
ATOM 6917 O O . ARG D 1 197 ? -69.384 105.952 -31.781 1.00 33.98 177 ARG F O 1
ATOM 6925 N N . SER D 1 198 ? -68.788 104.320 -30.335 1.00 29.92 178 SER F N 1
ATOM 6926 C CA . SER D 1 198 ? -70.010 104.325 -29.517 1.00 30.36 178 SER F CA 1
ATOM 6927 C C . SER D 1 198 ? -69.944 105.246 -28.302 1.00 34.56 178 SER F C 1
ATOM 6928 O O . SER D 1 198 ? -70.877 105.233 -27.491 1.00 36.90 178 SER F O 1
ATOM 6931 N N . GLY D 1 199 ? -68.863 105.998 -28.118 1.00 32.76 179 GLY F N 1
ATOM 6932 C CA . GLY D 1 199 ? -68.733 106.893 -26.974 1.00 28.81 179 GLY F CA 1
ATOM 6933 C C . GLY D 1 199 ? -68.112 106.294 -25.724 1.00 30.57 179 GLY F C 1
ATOM 6934 O O . GLY D 1 199 ? -68.037 106.982 -24.702 1.00 33.32 179 GLY F O 1
ATOM 6935 N N . LEU D 1 200 ? -67.593 105.070 -25.785 1.00 27.91 180 LEU F N 1
ATOM 6936 C CA . LEU D 1 200 ? -66.950 104.447 -24.633 1.00 30.47 180 LEU F CA 1
ATOM 6937 C C . LEU D 1 200 ? -65.425 104.520 -24.784 1.00 29.93 180 LEU F C 1
ATOM 6938 O O . LEU D 1 200 ? -64.878 104.170 -25.842 1.00 29.31 180 LEU F O 1
ATOM 6943 N N . ARG D 1 201 ? -64.740 104.907 -23.708 1.00 27.53 181 ARG F N 1
ATOM 6944 C CA . ARG D 1 201 ? -63.284 104.969 -23.672 1.00 26.37 181 ARG F CA 1
ATOM 6945 C C . ARG D 1 201 ? -62.739 103.922 -22.704 1.00 28.03 181 ARG F C 1
ATOM 6946 O O . ARG D 1 201 ? -63.342 103.654 -21.663 1.00 26.98 181 ARG F O 1
ATOM 6954 N N . PHE D 1 202 ? -61.600 103.324 -23.060 1.00 23.68 182 PHE F N 1
ATOM 6955 C CA . PHE D 1 202 ? -60.958 102.293 -22.261 1.00 26.68 182 PHE F CA 1
ATOM 6956 C C . PHE D 1 202 ? -59.477 102.622 -22.097 1.00 24.58 182 PHE F C 1
ATOM 6957 O O . PHE D 1 202 ? -58.760 102.788 -23.090 1.00 24.98 182 PHE F O 1
ATOM 6965 N N . ASN D 1 203 ? -59.011 102.646 -20.850 1.00 23.75 183 ASN F N 1
ATOM 6966 C CA . ASN D 1 203 ? -57.629 102.943 -20.521 1.00 22.96 183 ASN F CA 1
ATOM 6967 C C . ASN D 1 203 ? -57.184 102.119 -19.319 1.00 26.80 183 ASN F C 1
ATOM 6968 O O . ASN D 1 203 ? -57.995 101.615 -18.536 1.00 26.36 183 ASN F O 1
ATOM 6973 N N . VAL D 1 204 ? -55.864 102.005 -19.194 1.00 24.24 184 VAL F N 1
ATOM 6974 C CA . VAL D 1 204 ? -55.175 101.359 -18.089 1.00 25.01 184 VAL F CA 1
ATOM 6975 C C . VAL D 1 204 ? -54.361 102.423 -17.363 1.00 27.20 184 VAL F C 1
ATOM 6976 O O . VAL D 1 204 ? -53.752 103.294 -17.997 1.00 26.32 184 VAL F O 1
ATOM 6980 N N . LEU D 1 205 ? -54.395 102.377 -16.039 1.00 26.27 185 LEU F N 1
ATOM 6981 C CA . LEU D 1 205 ? -53.459 103.093 -15.186 1.00 27.23 185 LEU F CA 1
ATOM 6982 C C . LEU D 1 205 ? -52.415 102.100 -14.715 1.00 28.07 185 LEU F C 1
ATOM 6983 O O . LEU D 1 205 ? -52.766 101.137 -14.032 1.00 32.18 185 LEU F O 1
ATOM 6988 N N . ALA D 1 206 ? -51.154 102.294 -15.111 1.00 27.68 186 ALA F N 1
ATOM 6989 C CA . ALA D 1 206 ? -50.063 101.419 -14.665 1.00 28.44 186 ALA F CA 1
ATOM 6990 C C . ALA D 1 206 ? -49.386 102.014 -13.422 1.00 30.28 186 ALA F C 1
ATOM 6991 O O . ALA D 1 206 ? -48.665 103.024 -13.510 1.00 32.89 186 ALA F O 1
ATOM 6993 N N . LEU D 1 207 ? -49.571 101.351 -12.280 1.00 30.65 187 LEU F N 1
ATOM 6994 C CA . LEU D 1 207 ? -49.113 101.822 -10.978 1.00 30.53 187 LEU F CA 1
ATOM 6995 C C . LEU D 1 207 ? -47.679 101.392 -10.674 1.00 32.00 187 LEU F C 1
ATOM 6996 O O . LEU D 1 207 ? -47.232 100.317 -11.077 1.00 31.54 187 LEU F O 1
ATOM 7001 N N . GLY D 1 208 ? -46.985 102.203 -9.878 1.00 34.61 188 GLY F N 1
ATOM 7002 C CA . GLY D 1 208 ? -45.697 101.787 -9.350 1.00 32.72 188 GLY F CA 1
ATOM 7003 C C . GLY D 1 208 ? -45.873 101.025 -8.055 1.00 39.79 188 GLY F C 1
ATOM 7004 O O . GLY D 1 208 ? -46.602 100.034 -8.035 1.00 40.26 188 GLY F O 1
ATOM 7005 N N . VAL D 1 209 ? -45.239 101.459 -6.966 1.00 38.78 189 VAL F N 1
ATOM 7006 C CA . VAL D 1 209 ? -45.475 100.886 -5.644 1.00 38.92 189 VAL F CA 1
ATOM 7007 C C . VAL D 1 209 ? -46.258 101.910 -4.835 1.00 41.06 189 VAL F C 1
ATOM 7008 O O . VAL D 1 209 ? -45.877 103.091 -4.772 1.00 40.81 189 VAL F O 1
ATOM 7012 N N . VAL D 1 210 ? -47.368 101.467 -4.245 1.00 34.60 190 VAL F N 1
ATOM 7013 C CA . VAL D 1 210 ? -48.304 102.338 -3.538 1.00 44.27 190 VAL F CA 1
ATOM 7014 C C . VAL D 1 210 ? -48.377 101.929 -2.068 1.00 43.14 190 VAL F C 1
ATOM 7015 O O . VAL D 1 210 ? -48.439 100.734 -1.756 1.00 40.15 190 VAL F O 1
ATOM 7019 N N . GLU D 1 211 ? -48.307 102.925 -1.168 1.00 44.40 191 GLU F N 1
ATOM 7020 C CA . GLU D 1 211 ? -48.589 102.717 0.258 1.00 50.29 191 GLU F CA 1
ATOM 7021 C C . GLU D 1 211 ? -50.014 102.205 0.467 1.00 54.87 191 GLU F C 1
ATOM 7022 O O . GLU D 1 211 ? -50.982 102.800 -0.031 1.00 54.89 191 GLU F O 1
ATOM 7028 N N . THR D 1 212 ? -50.147 101.102 1.212 1.00 59.64 192 THR F N 1
ATOM 7029 C CA . THR D 1 212 ? -51.452 100.550 1.591 1.00 62.91 192 THR F CA 1
ATOM 7030 C C . THR D 1 212 ? -51.397 100.093 3.050 1.00 71.18 192 THR F C 1
ATOM 7031 O O . THR D 1 212 ? -50.376 100.233 3.731 1.00 72.69 192 THR F O 1
ATOM 7035 N N . GLU D 1 213 ? -52.523 99.569 3.540 1.00 73.47 193 GLU F N 1
ATOM 7036 C CA . GLU D 1 213 ? -52.619 99.084 4.919 1.00 75.20 193 GLU F CA 1
ATOM 7037 C C . GLU D 1 213 ? -51.680 97.912 5.178 1.00 74.47 193 GLU F C 1
ATOM 7038 O O . GLU D 1 213 ? -51.100 97.781 6.267 1.00 75.07 193 GLU F O 1
ATOM 7044 N N . GLU D 1 214 ? -51.505 97.082 4.160 1.00 75.83 194 GLU F N 1
ATOM 7045 C CA . GLU D 1 214 ? -50.698 95.881 4.069 1.00 78.09 194 GLU F CA 1
ATOM 7046 C C . GLU D 1 214 ? -49.214 96.243 4.160 1.00 84.31 194 GLU F C 1
ATOM 7047 O O . GLU D 1 214 ? -48.396 95.420 4.583 1.00 85.93 194 GLU F O 1
ATOM 7053 N N . LEU D 1 215 ? -48.879 97.497 3.863 1.00 78.30 195 LEU F N 1
ATOM 7054 C CA . LEU D 1 215 ? -47.526 97.974 4.097 1.00 81.68 195 LEU F CA 1
ATOM 7055 C C . LEU D 1 215 ? -47.364 98.411 5.538 1.00 85.08 195 LEU F C 1
ATOM 7056 O O . LEU D 1 215 ? -46.300 98.229 6.120 1.00 86.03 195 LEU F O 1
ATOM 7061 N N . HIS D 1 216 ? -48.454 98.903 6.121 1.00 84.21 196 HIS F N 1
ATOM 7062 C CA . HIS D 1 216 ? -48.485 99.362 7.501 1.00 85.44 196 HIS F CA 1
ATOM 7063 C C . HIS D 1 216 ? -48.632 98.253 8.539 1.00 88.40 196 HIS F C 1
ATOM 7064 O O . HIS D 1 216 ? -48.381 98.513 9.725 1.00 86.32 196 HIS F O 1
ATOM 7071 N N . ALA D 1 217 ? -48.903 97.014 8.130 1.00 89.89 197 ALA F N 1
ATOM 7072 C CA . ALA D 1 217 ? -49.095 95.908 9.070 1.00 88.37 197 ALA F CA 1
ATOM 7073 C C . ALA D 1 217 ? -47.836 95.092 9.356 1.00 90.26 197 ALA F C 1
ATOM 7074 O O . ALA D 1 217 ? -47.894 94.163 10.173 1.00 90.81 197 ALA F O 1
ATOM 7076 N N . LEU D 1 218 ? -46.672 95.405 8.688 1.00 92.26 198 LEU F N 1
ATOM 7077 C CA . LEU D 1 218 ? -45.408 94.707 8.926 1.00 93.57 198 LEU F CA 1
ATOM 7078 C C . LEU D 1 218 ? -44.602 95.325 10.081 1.00 93.78 198 LEU F C 1
ATOM 7079 O O . LEU D 1 218 ? -44.670 96.539 10.333 1.00 92.99 198 LEU F O 1
ATOM 7084 N N . PRO D 1 219 ? -43.800 94.470 10.736 1.00 95.65 199 PRO F N 1
ATOM 7085 C CA . PRO D 1 219 ? -43.208 94.808 12.052 1.00 97.21 199 PRO F CA 1
ATOM 7086 C C . PRO D 1 219 ? -42.202 95.950 12.102 1.00 96.22 199 PRO F C 1
ATOM 7087 O O . PRO D 1 219 ? -41.758 96.267 13.214 1.00 99.76 199 PRO F O 1
ATOM 7091 N N . ASP D 1 220 ? -41.812 96.564 10.988 1.00 96.34 200 ASP F N 1
ATOM 7092 C CA . ASP D 1 220 ? -40.705 97.516 10.863 1.00 97.86 200 ASP F CA 1
ATOM 7093 C C . ASP D 1 220 ? -39.381 96.752 10.760 1.00 96.70 200 ASP F C 1
ATOM 7094 O O . ASP D 1 220 ? -38.350 97.361 10.458 1.00 95.61 200 ASP F O 1
ATOM 7099 N N . ASP D 1 221 ? -39.377 95.436 11.022 1.00 98.54 201 ASP F N 1
ATOM 7100 C CA . ASP D 1 221 ? -38.405 94.542 10.401 1.00 100.67 201 ASP F CA 1
ATOM 7101 C C . ASP D 1 221 ? -38.395 94.758 8.897 1.00 102.07 201 ASP F C 1
ATOM 7102 O O . ASP D 1 221 ? -37.376 94.535 8.234 1.00 103.17 201 ASP F O 1
ATOM 7107 N N . GLU D 1 222 ? -39.525 95.194 8.344 1.00 99.49 202 GLU F N 1
ATOM 7108 C CA . GLU D 1 222 ? -39.583 95.603 6.953 1.00 95.00 202 GLU F CA 1
ATOM 7109 C C . GLU D 1 222 ? -40.637 96.678 6.727 1.00 91.85 202 GLU F C 1
ATOM 7110 O O . GLU D 1 222 ? -41.242 96.738 5.656 1.00 91.09 202 GLU F O 1
ATOM 7116 N N . ARG D 1 223 ? -40.879 97.508 7.733 1.00 93.65 203 ARG F N 1
ATOM 7117 C CA . ARG D 1 223 ? -41.273 98.865 7.398 1.00 93.83 203 ARG F CA 1
ATOM 7118 C C . ARG D 1 223 ? -40.331 99.922 8.032 1.00 92.68 203 ARG F C 1
ATOM 7119 O O . ARG D 1 223 ? -40.620 100.505 9.079 1.00 95.50 203 ARG F O 1
ATOM 7127 N N . ALA D 1 224 ? -39.218 100.176 7.348 1.00 86.85 204 ALA F N 1
ATOM 7128 C CA . ALA D 1 224 ? -38.979 99.492 6.096 1.00 82.30 204 ALA F CA 1
ATOM 7129 C C . ALA D 1 224 ? -37.560 99.427 5.621 1.00 79.34 204 ALA F C 1
ATOM 7130 O O . ALA D 1 224 ? -36.900 100.445 5.403 1.00 75.57 204 ALA F O 1
ATOM 7132 N N . GLU D 1 225 ? -37.124 98.187 5.443 1.00 80.47 205 GLU F N 1
ATOM 7133 C CA . GLU D 1 225 ? -36.250 97.888 4.324 1.00 81.10 205 GLU F CA 1
ATOM 7134 C C . GLU D 1 225 ? -37.008 98.049 3.011 1.00 73.99 205 GLU F C 1
ATOM 7135 O O . GLU D 1 225 ? -36.514 98.691 2.080 1.00 73.39 205 GLU F O 1
ATOM 7141 N N . MET D 1 226 ? -38.236 97.515 2.941 1.00 74.71 206 MET F N 1
ATOM 7142 C CA . MET D 1 226 ? -39.000 97.509 1.691 1.00 71.31 206 MET F CA 1
ATOM 7143 C C . MET D 1 226 ? -39.232 98.915 1.131 1.00 62.85 206 MET F C 1
ATOM 7144 O O . MET D 1 226 ? -39.145 99.127 -0.085 1.00 60.38 206 MET F O 1
ATOM 7149 N N . THR D 1 227 ? -39.544 99.885 1.997 1.00 59.41 207 THR F N 1
ATOM 7150 C CA . THR D 1 227 ? -39.806 101.246 1.528 1.00 58.96 207 THR F CA 1
ATOM 7151 C C . THR D 1 227 ? -38.555 101.900 0.968 1.00 58.73 207 THR F C 1
ATOM 7152 O O . THR D 1 227 ? -38.638 102.734 0.059 1.00 54.12 207 THR F O 1
ATOM 7156 N N . LYS D 1 228 ? -37.392 101.585 1.540 1.00 59.99 208 LYS F N 1
ATOM 7157 C CA . LYS D 1 228 ? -36.156 102.106 0.977 1.00 58.24 208 LYS F CA 1
ATOM 7158 C C . LYS D 1 228 ? -35.822 101.374 -0.317 1.00 53.84 208 LYS F C 1
ATOM 7159 O O . LYS D 1 228 ? -35.476 102.000 -1.325 1.00 51.15 208 LYS F O 1
ATOM 7165 N N . PHE D 1 229 ? -35.971 100.049 -0.315 1.00 55.67 209 PHE F N 1
ATOM 7166 C CA . PHE D 1 229 ? -35.671 99.254 -1.498 1.00 56.63 209 PHE F CA 1
ATOM 7167 C C . PHE D 1 229 ? -36.477 99.722 -2.704 1.00 55.47 209 PHE F C 1
ATOM 7168 O O . PHE D 1 229 ? -35.934 99.895 -3.802 1.00 52.22 209 PHE F O 1
ATOM 7176 N N . TYR D 1 230 ? -37.789 99.906 -2.526 1.00 55.63 210 TYR F N 1
ATOM 7177 C CA . TYR D 1 230 ? -38.614 100.378 -3.628 1.00 52.13 210 TYR F CA 1
ATOM 7178 C C . TYR D 1 230 ? -38.472 101.870 -3.842 1.00 45.77 210 TYR F C 1
ATOM 7179 O O . TYR D 1 230 ? -38.544 102.337 -4.981 1.00 42.13 210 TYR F O 1
ATOM 7188 N N . SER D 1 231 ? -38.286 102.634 -2.770 1.00 47.11 211 SER F N 1
ATOM 7189 C CA . SER D 1 231 ? -38.151 104.077 -2.921 1.00 43.76 211 SER F CA 1
ATOM 7190 C C . SER D 1 231 ? -36.941 104.450 -3.776 1.00 40.50 211 SER F C 1
ATOM 7191 O O . SER D 1 231 ? -37.023 105.361 -4.609 1.00 40.28 211 SER F O 1
ATOM 7194 N N . THR D 1 232 ? -35.803 103.764 -3.593 1.00 41.46 212 THR F N 1
ATOM 7195 C CA . THR D 1 232 ? -34.616 104.133 -4.370 1.00 45.28 212 THR F CA 1
ATOM 7196 C C . THR D 1 232 ? -34.818 103.892 -5.864 1.00 41.77 212 THR F C 1
ATOM 7197 O O . THR D 1 232 ? -34.224 104.597 -6.688 1.00 37.59 212 THR F O 1
ATOM 7201 N N . LYS D 1 233 ? -35.725 102.981 -6.235 1.00 37.63 213 LYS F N 1
ATOM 7202 C CA . LYS D 1 233 ? -35.961 102.696 -7.645 1.00 35.93 213 LYS F CA 1
ATOM 7203 C C . LYS D 1 233 ? -36.791 103.755 -8.350 1.00 38.45 213 LYS F C 1
ATOM 7204 O O . LYS D 1 233 ? -36.848 103.735 -9.587 1.00 38.02 213 LYS F O 1
ATOM 7210 N N . THR D 1 234 ? -37.413 104.675 -7.613 1.00 35.79 214 THR F N 1
ATOM 7211 C CA . THR D 1 234 ? -38.272 105.691 -8.200 1.00 33.79 214 THR F CA 1
ATOM 7212 C C . THR D 1 234 ? -37.495 106.952 -8.530 1.00 32.04 214 THR F C 1
ATOM 7213 O O . THR D 1 234 ? -36.428 107.219 -7.984 1.00 36.95 214 THR F O 1
ATOM 7217 N N . ALA D 1 235 ? -38.055 107.742 -9.435 1.00 31.35 215 ALA F N 1
ATOM 7218 C CA . ALA D 1 235 ? -37.476 109.048 -9.698 1.00 32.40 215 ALA F CA 1
ATOM 7219 C C . ALA D 1 235 ? -37.811 110.038 -8.591 1.00 36.16 215 ALA F C 1
ATOM 7220 O O . ALA D 1 235 ? -36.994 110.914 -8.286 1.00 38.61 215 ALA F O 1
ATOM 7222 N N . LEU D 1 236 ? -38.964 109.872 -7.927 1.00 37.08 216 LEU F N 1
ATOM 7223 C CA . LEU D 1 236 ? -39.432 110.844 -6.944 1.00 39.13 216 LEU F CA 1
ATOM 7224 C C . LEU D 1 236 ? -38.912 110.564 -5.541 1.00 37.92 216 LEU F C 1
ATOM 7225 O O . LEU D 1 236 ? -38.953 111.458 -4.694 1.00 37.98 216 LEU F O 1
ATOM 7230 N N . GLY D 1 237 ? -38.419 109.358 -5.273 1.00 39.42 217 GLY F N 1
ATOM 7231 C CA . GLY D 1 237 ? -37.884 109.072 -3.958 1.00 40.06 217 GLY F CA 1
ATOM 7232 C C . GLY D 1 237 ? -38.900 108.749 -2.879 1.00 46.39 217 GLY F C 1
ATOM 7233 O O . GLY D 1 237 ? -38.576 108.895 -1.694 1.00 45.07 217 GLY F O 1
ATOM 7234 N N . ARG D 1 238 ? -40.102 108.285 -3.244 1.00 44.64 218 ARG F N 1
ATOM 7235 C CA . ARG D 1 238 ? -41.150 107.904 -2.291 1.00 43.32 218 ARG F CA 1
ATOM 7236 C C . ARG D 1 238 ? -42.117 106.935 -2.961 1.00 42.87 218 ARG F C 1
ATOM 7237 O O . ARG D 1 238 ? -42.166 106.825 -4.188 1.00 45.39 218 ARG F O 1
ATOM 7245 N N . LEU D 1 239 ? -42.874 106.218 -2.140 1.00 44.98 219 LEU F N 1
ATOM 7246 C CA . LEU D 1 239 ? -43.913 105.355 -2.678 1.00 41.90 219 LEU F CA 1
ATOM 7247 C C . LEU D 1 239 ? -45.145 106.185 -3.016 1.00 35.07 219 LEU F C 1
ATOM 7248 O O . LEU D 1 239 ? -45.287 107.328 -2.586 1.00 38.19 219 LEU F O 1
ATOM 7253 N N . GLY D 1 240 ? -45.999 105.641 -3.867 1.00 36.27 220 GLY F N 1
ATOM 7254 C CA . GLY D 1 240 ? -47.238 106.328 -4.159 1.00 35.29 220 GLY F CA 1
ATOM 7255 C C . GLY D 1 240 ? -48.260 106.157 -3.032 1.00 37.39 220 GLY F C 1
ATOM 7256 O O . GLY D 1 240 ? -48.109 105.335 -2.128 1.00 36.18 220 GLY F O 1
ATOM 7257 N N . THR D 1 241 ? -49.312 106.962 -3.095 1.00 34.02 221 THR F N 1
ATOM 7258 C CA . THR D 1 241 ? -50.452 106.824 -2.204 1.00 38.67 221 THR F CA 1
ATOM 7259 C C . THR D 1 241 ? -51.723 106.573 -3.012 1.00 42.42 221 THR F C 1
ATOM 7260 O O . THR D 1 241 ? -51.817 106.972 -4.183 1.00 35.63 221 THR F O 1
ATOM 7264 N N . PRO D 1 242 ? -52.748 105.962 -2.396 1.00 43.84 222 PRO F N 1
ATOM 7265 C CA . PRO D 1 242 ? -54.026 105.787 -3.115 1.00 35.31 222 PRO F CA 1
ATOM 7266 C C . PRO D 1 242 ? -54.628 107.082 -3.611 1.00 33.61 222 PRO F C 1
ATOM 7267 O O . PRO D 1 242 ? -55.230 107.099 -4.694 1.00 37.85 222 PRO F O 1
ATOM 7271 N N . ASP D 1 243 ? -54.454 108.184 -2.896 1.00 33.08 223 ASP F N 1
ATOM 7272 C CA . ASP D 1 243 ? -55.054 109.424 -3.373 1.00 37.96 223 ASP F CA 1
ATOM 7273 C C . ASP D 1 243 ? -54.373 109.949 -4.640 1.00 35.05 223 ASP F C 1
ATOM 7274 O O . ASP D 1 243 ? -55.017 110.612 -5.474 1.00 34.58 223 ASP F O 1
ATOM 7279 N N . GLU D 1 244 ? -53.082 109.672 -4.800 1.00 36.65 224 GLU F N 1
ATOM 7280 C CA . GLU D 1 244 ? -52.395 110.023 -6.040 1.00 38.07 224 GLU F CA 1
ATOM 7281 C C . GLU D 1 244 ? -52.926 109.205 -7.212 1.00 33.65 224 GLU F C 1
ATOM 7282 O O . GLU D 1 244 ? -53.013 109.713 -8.334 1.00 31.00 224 GLU F O 1
ATOM 7288 N N . VAL D 1 245 ? -53.271 107.932 -6.974 1.00 31.49 225 VAL F N 1
ATOM 7289 C CA . VAL D 1 245 ? -53.958 107.148 -8.001 1.00 34.26 225 VAL F CA 1
ATOM 7290 C C . VAL D 1 245 ? -55.300 107.782 -8.348 1.00 31.49 225 VAL F C 1
ATOM 7291 O O . VAL D 1 245 ? -55.682 107.881 -9.529 1.00 28.68 225 VAL F O 1
ATOM 7295 N N . ALA D 1 246 ? -56.031 108.232 -7.322 1.00 33.24 226 ALA F N 1
ATOM 7296 C CA . ALA D 1 246 ? -57.343 108.849 -7.540 1.00 31.61 226 ALA F CA 1
ATOM 7297 C C . ALA D 1 246 ? -57.241 110.123 -8.374 1.00 29.25 226 ALA F C 1
ATOM 7298 O O . ALA D 1 246 ? -58.171 110.443 -9.116 1.00 29.55 226 ALA F O 1
ATOM 7300 N N . GLY D 1 247 ? -56.142 110.877 -8.268 1.00 30.62 227 GLY F N 1
ATOM 7301 C CA . GLY D 1 247 ? -55.981 112.020 -9.168 1.00 29.64 227 GLY F CA 1
ATOM 7302 C C . GLY D 1 247 ? -56.024 111.630 -10.643 1.00 26.71 227 GLY F C 1
ATOM 7303 O O . GLY D 1 247 ? -56.581 112.363 -11.485 1.00 28.71 227 GLY F O 1
ATOM 7304 N N . ALA D 1 248 ? -55.462 110.452 -10.976 1.00 27.60 228 ALA F N 1
ATOM 7305 C CA . ALA D 1 248 ? -55.456 109.958 -12.359 1.00 27.06 228 ALA F CA 1
ATOM 7306 C C . ALA D 1 248 ? -56.804 109.356 -12.748 1.00 25.32 228 ALA F C 1
ATOM 7307 O O . ALA D 1 248 ? -57.305 109.593 -13.851 1.00 27.80 228 ALA F O 1
ATOM 7309 N N . VAL D 1 249 ? -57.399 108.575 -11.855 1.00 25.86 229 VAL F N 1
ATOM 7310 C CA . VAL D 1 249 ? -58.754 108.083 -12.098 1.00 28.41 229 VAL F CA 1
ATOM 7311 C C . VAL D 1 249 ? -59.683 109.251 -12.369 1.00 29.13 229 VAL F C 1
ATOM 7312 O O . VAL D 1 249 ? -60.489 109.223 -13.310 1.00 27.24 229 VAL F O 1
ATOM 7316 N N . ALA D 1 250 ? -59.563 110.314 -11.561 1.00 31.15 230 ALA F N 1
ATOM 7317 C CA . ALA D 1 250 ? -60.409 111.493 -11.733 1.00 27.63 230 ALA F CA 1
ATOM 7318 C C . ALA D 1 250 ? -60.229 112.090 -13.109 1.00 26.80 230 ALA F C 1
ATOM 7319 O O . ALA D 1 250 ? -61.203 112.538 -13.733 1.00 28.98 230 ALA F O 1
ATOM 7321 N N . TRP D 1 251 ? -58.979 112.182 -13.575 1.00 28.48 231 TRP F N 1
ATOM 7322 C CA . TRP D 1 251 ? -58.799 112.740 -14.908 1.00 26.41 231 TRP F CA 1
ATOM 7323 C C . TRP D 1 251 ? -59.414 111.846 -15.980 1.00 23.11 231 TRP F C 1
ATOM 7324 O O . TRP D 1 251 ? -60.083 112.340 -16.896 1.00 23.69 231 TRP F O 1
ATOM 7335 N N . LEU D 1 252 ? -59.191 110.537 -15.895 1.00 22.00 232 LEU F N 1
ATOM 7336 C CA . LEU D 1 252 ? -59.708 109.637 -16.925 1.00 23.70 232 LEU F CA 1
ATOM 7337 C C . LEU D 1 252 ? -61.237 109.556 -16.913 1.00 28.64 232 LEU F C 1
ATOM 7338 O O . LEU D 1 252 ? -61.845 109.321 -17.965 1.00 24.87 232 LEU F O 1
ATOM 7343 N N . ALA D 1 253 ? -61.879 109.761 -15.749 1.00 25.73 233 ALA F N 1
ATOM 7344 C CA . ALA D 1 253 ? -63.338 109.785 -15.677 1.00 31.65 233 ALA F CA 1
ATOM 7345 C C . ALA D 1 253 ? -63.918 111.041 -16.297 1.00 29.46 233 ALA F C 1
ATOM 7346 O O . ALA D 1 253 ? -65.090 111.051 -16.677 1.00 33.77 233 ALA F O 1
ATOM 7348 N N . SER D 1 254 ? -63.124 112.085 -16.413 1.00 27.64 234 SER F N 1
ATOM 7349 C CA . SER D 1 254 ? -63.569 113.432 -16.752 1.00 28.26 234 SER F CA 1
ATOM 7350 C C . SER D 1 254 ? -63.532 113.690 -18.259 1.00 28.06 234 SER F C 1
ATOM 7351 O O . SER D 1 254 ? -62.875 112.985 -19.024 1.00 30.23 234 SER F O 1
ATOM 7354 N N . ASP D 1 255 ? -64.239 114.735 -18.686 1.00 31.29 235 ASP F N 1
ATOM 7355 C CA . ASP D 1 255 ? -64.181 115.098 -20.095 1.00 33.18 235 ASP F CA 1
ATOM 7356 C C . ASP D 1 255 ? -62.894 115.805 -20.464 1.00 31.84 235 ASP F C 1
ATOM 7357 O O . ASP D 1 255 ? -62.706 116.101 -21.645 1.00 32.96 235 ASP F O 1
ATOM 7362 N N . LEU D 1 256 ? -62.045 116.133 -19.484 1.00 29.74 236 LEU F N 1
ATOM 7363 C CA . LEU D 1 256 ? -60.724 116.669 -19.787 1.00 30.84 236 LEU F CA 1
ATOM 7364 C C . LEU D 1 256 ? -59.850 115.668 -20.534 1.00 33.24 236 LEU F C 1
ATOM 7365 O O . LEU D 1 256 ? -58.847 116.071 -21.154 1.00 34.95 236 LEU F O 1
ATOM 7370 N N . SER D 1 257 ? -60.202 114.378 -20.481 1.00 28.47 237 SER F N 1
ATOM 7371 C CA . SER D 1 257 ? -59.481 113.305 -21.160 1.00 26.18 237 SER F CA 1
ATOM 7372 C C . SER D 1 257 ? -60.298 112.692 -22.288 1.00 27.23 237 SER F C 1
ATOM 7373 O O . SER D 1 257 ? -60.175 111.498 -22.575 1.00 25.24 237 SER F O 1
ATOM 7376 N N . ARG D 1 258 ? -61.199 113.470 -22.887 1.00 30.28 238 ARG F N 1
ATOM 7377 C CA . ARG D 1 258 ? -62.126 112.876 -23.840 1.00 28.33 238 ARG F CA 1
ATOM 7378 C C . ARG D 1 258 ? -61.435 112.411 -25.121 1.00 29.57 238 ARG F C 1
ATOM 7379 O O . ARG D 1 258 ? -62.028 111.642 -25.884 1.00 28.74 238 ARG F O 1
ATOM 7387 N N . TYR D 1 259 ? -60.200 112.836 -25.388 1.00 29.28 239 TYR F N 1
ATOM 7388 C CA . TYR D 1 259 ? -59.517 112.311 -26.555 1.00 29.22 239 TYR F CA 1
ATOM 7389 C C . TYR D 1 259 ? -58.526 111.211 -26.188 1.00 28.95 239 TYR F C 1
ATOM 7390 O O . TYR D 1 259 ? -57.765 110.772 -27.048 1.00 30.46 239 TYR F O 1
ATOM 7399 N N . VAL D 1 260 ? -58.577 110.703 -24.959 1.00 26.94 240 VAL F N 1
ATOM 7400 C CA . VAL D 1 260 ? -57.644 109.692 -24.470 1.00 25.80 240 VAL F CA 1
ATOM 7401 C C . VAL D 1 260 ? -58.373 108.355 -24.413 1.00 29.17 240 VAL F C 1
ATOM 7402 O O . VAL D 1 260 ? -59.313 108.183 -23.619 1.00 29.23 240 VAL F O 1
ATOM 7406 N N . THR D 1 261 ? -57.937 107.397 -25.228 1.00 24.43 241 THR F N 1
ATOM 7407 C CA . THR D 1 261 ? -58.505 106.061 -25.161 1.00 26.05 241 THR F CA 1
ATOM 7408 C C . THR D 1 261 ? -57.463 105.078 -25.677 1.00 25.49 241 THR F C 1
ATOM 7409 O O . THR D 1 261 ? -56.618 105.434 -26.492 1.00 27.32 241 THR F O 1
ATOM 7413 N N . GLY D 1 262 ? -57.521 103.845 -25.189 1.00 23.71 242 GLY F N 1
ATOM 7414 C CA . GLY D 1 262 ? -56.536 102.861 -25.580 1.00 24.42 242 GLY F CA 1
ATOM 7415 C C . GLY D 1 262 ? -55.149 103.114 -25.039 1.00 28.43 242 GLY F C 1
ATOM 7416 O O . GLY D 1 262 ? -54.172 102.581 -25.577 1.00 28.14 242 GLY F O 1
ATOM 7417 N N . ALA D 1 263 ? -55.028 103.931 -24.002 1.00 27.96 243 ALA F N 1
ATOM 7418 C CA . ALA D 1 263 ? -53.729 104.344 -23.491 1.00 25.36 243 ALA F CA 1
ATOM 7419 C C . ALA D 1 263 ? -53.392 103.582 -22.214 1.00 29.79 243 ALA F C 1
ATOM 7420 O O . ALA D 1 263 ? -54.280 103.149 -21.467 1.00 28.25 243 ALA F O 1
ATOM 7422 N N . THR D 1 264 ? -52.092 103.429 -21.968 1.00 32.17 244 THR F N 1
ATOM 7423 C CA . THR D 1 264 ? -51.560 102.966 -20.693 1.00 29.24 244 THR F CA 1
ATOM 7424 C C . THR D 1 264 ? -50.935 104.180 -20.030 1.00 30.10 244 THR F C 1
ATOM 7425 O O . THR D 1 264 ? -49.955 104.731 -20.541 1.00 32.25 244 THR F O 1
ATOM 7429 N N . ILE D 1 265 ? -51.549 104.645 -18.947 1.00 29.01 245 ILE F N 1
ATOM 7430 C CA . ILE D 1 265 ? -51.094 105.821 -18.208 1.00 28.00 245 ILE F CA 1
ATOM 7431 C C . ILE D 1 265 ? -50.305 105.352 -16.992 1.00 28.87 245 ILE F C 1
ATOM 7432 O O . ILE D 1 265 ? -50.845 104.644 -16.125 1.00 29.82 245 ILE F O 1
ATOM 7437 N N . HIS D 1 266 ? -49.028 105.733 -16.939 1.00 28.63 246 HIS F N 1
ATOM 7438 C CA . HIS D 1 266 ? -48.135 105.391 -15.841 1.00 27.26 246 HIS F CA 1
ATOM 7439 C C . HIS D 1 266 ? -48.277 106.420 -14.719 1.00 27.34 246 HIS F C 1
ATOM 7440 O O . HIS D 1 266 ? -48.058 107.616 -14.931 1.00 28.75 246 HIS F O 1
ATOM 7447 N N . VAL D 1 267 ? -48.644 105.943 -13.533 1.00 25.40 247 VAL F N 1
ATOM 7448 C CA . VAL D 1 267 ? -48.656 106.711 -12.297 1.00 29.28 247 VAL F CA 1
ATOM 7449 C C . VAL D 1 267 ? -47.741 105.970 -11.339 1.00 28.70 247 VAL F C 1
ATOM 7450 O O . VAL D 1 267 ? -48.215 105.245 -10.464 1.00 33.55 247 VAL F O 1
ATOM 7454 N N . ASP D 1 268 ? -46.430 106.084 -11.522 1.00 34.63 248 ASP F N 1
ATOM 7455 C CA . ASP D 1 268 ? -45.509 105.175 -10.847 1.00 34.37 248 ASP F CA 1
ATOM 7456 C C . ASP D 1 268 ? -44.308 105.878 -10.228 1.00 30.02 248 ASP F C 1
ATOM 7457 O O . ASP D 1 268 ? -43.391 105.202 -9.753 1.00 33.55 248 ASP F O 1
ATOM 7462 N N . GLY D 1 269 ? -44.326 107.199 -10.151 1.00 28.11 249 GLY F N 1
ATOM 7463 C CA . GLY D 1 269 ? -43.204 107.918 -9.606 1.00 31.66 249 GLY F CA 1
ATOM 7464 C C . GLY D 1 269 ? -41.934 107.754 -10.410 1.00 33.37 249 GLY F C 1
ATOM 7465 O O . GLY D 1 269 ? -40.842 107.918 -9.860 1.00 29.10 249 GLY F O 1
ATOM 7466 N N . GLY D 1 270 ? -42.045 107.416 -11.696 1.00 32.63 250 GLY F N 1
ATOM 7467 C CA . GLY D 1 270 ? -40.853 107.184 -12.495 1.00 33.90 250 GLY F CA 1
ATOM 7468 C C . GLY D 1 270 ? -40.067 105.947 -12.102 1.00 34.58 250 GLY F C 1
ATOM 7469 O O . GLY D 1 270 ? -38.843 105.938 -12.239 1.00 35.62 250 GLY F O 1
ATOM 7470 N N . ILE D 1 271 ? -40.738 104.917 -11.563 1.00 35.05 251 ILE F N 1
ATOM 7471 C CA . ILE D 1 271 ? -40.058 103.728 -11.053 1.00 30.68 251 ILE F CA 1
ATOM 7472 C C . ILE D 1 271 ? -39.450 102.950 -12.218 1.00 36.57 251 ILE F C 1
ATOM 7473 O O . ILE D 1 271 ? -39.966 102.961 -13.342 1.00 40.12 251 ILE F O 1
ATOM 7478 N N . SER D 1 272 ? -38.348 102.255 -11.934 1.00 39.35 252 SER F N 1
ATOM 7479 C CA . SER D 1 272 ? -37.450 101.603 -12.914 1.00 45.30 252 SER F CA 1
ATOM 7480 C C . SER D 1 272 ? -37.406 102.272 -14.284 1.00 45.38 252 SER F C 1
ATOM 7481 O O . SER D 1 272 ? -37.175 103.481 -14.383 1.00 46.50 252 SER F O 1
ATOM 7484 N N . LEU E 1 25 ? -6.916 36.860 -8.998 1.00 35.77 5 LEU A N 1
ATOM 7485 C CA . LEU E 1 25 ? -7.200 38.302 -8.816 1.00 35.96 5 LEU A CA 1
ATOM 7486 C C . LEU E 1 25 ? -7.606 38.713 -7.421 1.00 31.23 5 LEU A C 1
ATOM 7487 O O . LEU E 1 25 ? -7.157 39.757 -6.939 1.00 29.29 5 LEU A O 1
ATOM 7492 N N . GLY E 1 26 ? -8.466 37.934 -6.770 1.00 32.73 6 GLY A N 1
ATOM 7493 C CA . GLY E 1 26 ? -8.778 38.224 -5.380 1.00 28.27 6 GLY A CA 1
ATOM 7494 C C . GLY E 1 26 ? -9.354 39.598 -5.103 1.00 32.11 6 GLY A C 1
ATOM 7495 O O . GLY E 1 26 ? -8.907 40.288 -4.185 1.00 33.84 6 GLY A O 1
ATOM 7496 N N . LEU E 1 27 ? -10.342 40.012 -5.882 1.00 28.26 7 LEU A N 1
ATOM 7497 C CA . LEU E 1 27 ? -10.914 41.329 -5.706 1.00 26.70 7 LEU A CA 1
ATOM 7498 C C . LEU E 1 27 ? -12.083 41.340 -4.723 1.00 31.97 7 LEU A C 1
ATOM 7499 O O . LEU E 1 27 ? -12.426 42.412 -4.200 1.00 26.35 7 LEU A O 1
ATOM 7504 N N . ARG E 1 28 ? -12.689 40.181 -4.447 1.00 30.13 8 ARG A N 1
ATOM 7505 C CA . ARG E 1 28 ? -13.914 40.143 -3.653 1.00 32.14 8 ARG A CA 1
ATOM 7506 C C . ARG E 1 28 ? -13.676 40.758 -2.270 1.00 32.06 8 ARG A C 1
ATOM 7507 O O . ARG E 1 28 ? -12.687 40.448 -1.595 1.00 32.68 8 ARG A O 1
ATOM 7515 N N . GLY E 1 29 ? -14.554 41.682 -1.874 1.00 26.86 9 GLY A N 1
ATOM 7516 C CA . GLY E 1 29 ? -14.418 42.341 -0.594 1.00 31.05 9 GLY A CA 1
ATOM 7517 C C . GLY E 1 29 ? -13.631 43.639 -0.591 1.00 34.84 9 GLY A C 1
ATOM 7518 O O . GLY E 1 29 ? -13.686 44.368 0.403 1.00 36.36 9 GLY A O 1
ATOM 7519 N N . LYS E 1 30 ? -12.874 43.938 -1.651 1.00 29.17 10 LYS A N 1
ATOM 7520 C CA . LYS E 1 30 ? -12.162 45.207 -1.715 1.00 32.95 10 LYS A CA 1
ATOM 7521 C C . LYS E 1 30 ? -13.158 46.360 -1.784 1.00 29.96 10 LYS A C 1
ATOM 7522 O O . LYS E 1 30 ? -14.341 46.184 -2.086 1.00 31.10 10 LYS A O 1
ATOM 7528 N N . LYS E 1 31 ? -12.671 47.550 -1.456 1.00 32.35 11 LYS A N 1
ATOM 7529 C CA . LYS E 1 31 ? -13.458 48.765 -1.555 1.00 26.86 11 LYS A CA 1
ATOM 7530 C C . LYS E 1 31 ? -12.820 49.668 -2.592 1.00 25.87 11 LYS A C 1
ATOM 7531 O O . LYS E 1 31 ? -11.603 49.897 -2.580 1.00 25.61 11 LYS A O 1
ATOM 7537 N N . ALA E 1 32 ? -13.650 50.144 -3.505 1.00 26.54 12 ALA A N 1
ATOM 7538 C CA . ALA E 1 32 ? -13.210 50.934 -4.636 1.00 25.19 12 ALA A CA 1
ATOM 7539 C C . ALA E 1 32 ? -13.996 52.231 -4.702 1.00 22.94 12 ALA A C 1
ATOM 7540 O O . ALA E 1 32 ? -15.189 52.277 -4.378 1.00 23.32 12 ALA A O 1
ATOM 7542 N N . LEU E 1 33 ? -13.313 53.277 -5.154 1.00 21.72 13 LEU A N 1
ATOM 7543 C CA . LEU E 1 33 ? -13.951 54.518 -5.572 1.00 24.41 13 LEU A CA 1
ATOM 7544 C C . LEU E 1 33 ? -13.691 54.703 -7.059 1.00 21.09 13 LEU A C 1
ATOM 7545 O O . LEU E 1 33 ? -12.540 54.679 -7.484 1.00 23.20 13 LEU A O 1
ATOM 7550 N N . VAL E 1 34 ? -14.735 54.904 -7.848 1.00 23.27 14 VAL A N 1
ATOM 7551 C CA . VAL E 1 34 ? -14.598 55.136 -9.286 1.00 21.10 14 VAL A CA 1
ATOM 7552 C C . VAL E 1 34 ? -15.300 56.460 -9.582 1.00 27.76 14 VAL A C 1
ATOM 7553 O O . VAL E 1 34 ? -16.512 56.583 -9.367 1.00 24.37 14 VAL A O 1
ATOM 7557 N N . THR E 1 35 ? -14.551 57.481 -10.012 1.00 26.42 15 THR A N 1
ATOM 7558 C CA . THR E 1 35 ? -15.251 58.724 -10.323 1.00 23.31 15 THR A CA 1
ATOM 7559 C C . THR E 1 35 ? -15.854 58.686 -11.726 1.00 24.91 15 THR A C 1
ATOM 7560 O O . THR E 1 35 ? -15.275 58.130 -12.659 1.00 29.73 15 THR A O 1
ATOM 7564 N N . GLY E 1 36 ? -16.995 59.358 -11.882 1.00 25.29 16 GLY A N 1
ATOM 7565 C CA . GLY E 1 36 ? -17.700 59.421 -13.143 1.00 24.26 16 GLY A CA 1
ATOM 7566 C C . GLY E 1 36 ? -18.294 58.090 -13.557 1.00 29.09 16 GLY A C 1
ATOM 7567 O O . GLY E 1 36 ? -18.042 57.603 -14.665 1.00 29.50 16 GLY A O 1
ATOM 7568 N N . GLY E 1 37 ? -19.118 57.510 -12.688 1.00 22.95 17 GLY A N 1
ATOM 7569 C CA . GLY E 1 37 ? -19.635 56.184 -12.900 1.00 25.13 17 GLY A CA 1
ATOM 7570 C C . GLY E 1 37 ? -21.007 56.062 -13.535 1.00 25.69 17 GLY A C 1
ATOM 7571 O O . GLY E 1 37 ? -21.455 54.933 -13.755 1.00 31.21 17 GLY A O 1
ATOM 7572 N N . SER E 1 38 ? -21.672 57.161 -13.902 1.00 27.86 18 SER A N 1
ATOM 7573 C CA . SER E 1 38 ? -23.028 57.003 -14.416 1.00 31.63 18 SER A CA 1
ATOM 7574 C C . SER E 1 38 ? -23.060 56.632 -15.899 1.00 32.55 18 SER A C 1
ATOM 7575 O O . SER E 1 38 ? -24.066 56.077 -16.361 1.00 28.52 18 SER A O 1
ATOM 7578 N N . ARG E 1 39 ? -22.016 56.962 -16.662 1.00 27.37 19 ARG A N 1
ATOM 7579 C CA . ARG E 1 39 ? -22.018 56.720 -18.103 1.00 29.15 19 ARG A CA 1
ATOM 7580 C C . ARG E 1 39 ? -20.658 56.220 -18.562 1.00 33.24 19 ARG A C 1
ATOM 7581 O O . ARG E 1 39 ? -19.645 56.348 -17.864 1.00 30.97 19 ARG A O 1
ATOM 7589 N N . GLY E 1 40 ? -20.663 55.637 -19.754 1.00 32.25 20 GLY A N 1
ATOM 7590 C CA . GLY E 1 40 ? -19.448 55.318 -20.460 1.00 23.52 20 GLY A CA 1
ATOM 7591 C C . GLY E 1 40 ? -18.553 54.322 -19.748 1.00 28.32 20 GLY A C 1
ATOM 7592 O O . GLY E 1 40 ? -18.987 53.301 -19.175 1.00 28.31 20 GLY A O 1
ATOM 7593 N N . VAL E 1 41 ? -17.256 54.620 -19.829 1.00 25.69 21 VAL A N 1
ATOM 7594 C CA . VAL E 1 41 ? -16.226 53.725 -19.343 1.00 24.29 21 VAL A CA 1
ATOM 7595 C C . VAL E 1 41 ? -16.378 53.474 -17.852 1.00 26.92 21 VAL A C 1
ATOM 7596 O O . VAL E 1 41 ? -16.262 52.328 -17.387 1.00 24.98 21 VAL A O 1
ATOM 7600 N N . GLY E 1 42 ? -16.608 54.539 -17.078 1.00 25.08 22 GLY A N 1
ATOM 7601 C CA . GLY E 1 42 ? -16.743 54.386 -15.640 1.00 24.28 22 GLY A CA 1
ATOM 7602 C C . GLY E 1 42 ? -17.921 53.506 -15.255 1.00 23.44 22 GLY A C 1
ATOM 7603 O O . GLY E 1 42 ? -17.856 52.765 -14.273 1.00 20.40 22 GLY A O 1
ATOM 7604 N N . ARG E 1 43 ? -19.035 53.629 -15.980 1.00 23.30 23 ARG A N 1
ATOM 7605 C CA . ARG E 1 43 ? -20.173 52.756 -15.722 1.00 25.78 23 ARG A CA 1
ATOM 7606 C C . ARG E 1 43 ? -19.785 51.307 -15.975 1.00 26.98 23 ARG A C 1
ATOM 7607 O O . ARG E 1 43 ? -20.060 50.419 -15.146 1.00 28.06 23 ARG A O 1
ATOM 7615 N N . GLY E 1 44 ? -19.067 51.050 -17.073 1.00 25.04 24 GLY A N 1
ATOM 7616 C CA . GLY E 1 44 ? -18.620 49.683 -17.295 1.00 23.77 24 GLY A CA 1
ATOM 7617 C C . GLY E 1 44 ? -17.713 49.186 -16.180 1.00 22.44 24 GLY A C 1
ATOM 7618 O O . GLY E 1 44 ? -17.852 48.052 -15.714 1.00 29.08 24 GLY A O 1
ATOM 7619 N N . VAL E 1 45 ? -16.820 50.051 -15.685 1.00 21.55 25 VAL A N 1
ATOM 7620 C CA . VAL E 1 45 ? -15.894 49.651 -14.621 1.00 22.35 25 VAL A CA 1
ATOM 7621 C C . VAL E 1 45 ? -16.641 49.447 -13.297 1.00 21.04 25 VAL A C 1
ATOM 7622 O O . VAL E 1 45 ? -16.418 48.463 -12.584 1.00 23.34 25 VAL A O 1
ATOM 7626 N N . VAL E 1 46 ? -17.549 50.354 -12.955 1.00 23.37 26 VAL A N 1
ATOM 7627 C CA . VAL E 1 46 ? -18.328 50.199 -11.726 1.00 25.05 26 VAL A CA 1
ATOM 7628 C C . VAL E 1 46 ? -19.067 48.872 -11.736 1.00 23.44 26 VAL A C 1
ATOM 7629 O O . VAL E 1 46 ? -18.892 48.051 -10.832 1.00 23.60 26 VAL A O 1
ATOM 7633 N N . LEU E 1 47 ? -19.842 48.609 -12.795 1.00 22.79 27 LEU A N 1
ATOM 7634 C CA . LEU E 1 47 ? -20.669 47.399 -12.812 1.00 26.37 27 LEU A CA 1
ATOM 7635 C C . LEU E 1 47 ? -19.813 46.138 -12.826 1.00 28.83 27 LEU A C 1
ATOM 7636 O O . LEU E 1 47 ? -20.121 45.169 -12.116 1.00 30.54 27 LEU A O 1
ATOM 7641 N N . ALA E 1 48 ? -18.706 46.139 -13.587 1.00 24.39 28 ALA A N 1
ATOM 7642 C CA . ALA E 1 48 ? -17.869 44.937 -13.628 1.00 29.10 28 ALA A CA 1
ATOM 7643 C C . ALA E 1 48 ? -17.209 44.672 -12.282 1.00 23.34 28 ALA A C 1
ATOM 7644 O O . ALA E 1 48 ? -17.169 43.529 -11.822 1.00 29.23 28 ALA A O 1
ATOM 7646 N N . LEU E 1 49 ? -16.691 45.705 -11.631 1.00 23.98 29 LEU A N 1
ATOM 7647 C CA . LEU E 1 49 ? -16.121 45.511 -10.297 1.00 26.21 29 LEU A CA 1
ATOM 7648 C C . LEU E 1 49 ? -17.189 45.080 -9.294 1.00 24.73 29 LEU A C 1
ATOM 7649 O O . LEU E 1 49 ? -16.922 44.296 -8.380 1.00 27.44 29 LEU A O 1
ATOM 7654 N N . ALA E 1 50 ? -18.382 45.649 -9.406 1.00 22.70 30 ALA A N 1
ATOM 7655 C CA . ALA E 1 50 ? -19.454 45.329 -8.470 1.00 27.67 30 ALA A CA 1
ATOM 7656 C C . ALA E 1 50 ? -19.872 43.872 -8.619 1.00 33.58 30 ALA A C 1
ATOM 7657 O O . ALA E 1 50 ? -20.091 43.178 -7.622 1.00 33.47 30 ALA A O 1
ATOM 7659 N N . ARG E 1 51 ? -19.922 43.375 -9.866 1.00 32.53 31 ARG A N 1
ATOM 7660 C CA . ARG E 1 51 ? -20.247 41.975 -10.101 1.00 33.52 31 ARG A CA 1
ATOM 7661 C C . ARG E 1 51 ? -19.161 41.050 -9.576 1.00 33.83 31 ARG A C 1
ATOM 7662 O O . ARG E 1 51 ? -19.459 39.922 -9.169 1.00 42.34 31 ARG A O 1
ATOM 7670 N N . ALA E 1 52 ? -17.917 41.503 -9.537 1.00 29.76 32 ALA A N 1
ATOM 7671 C CA . ALA E 1 52 ? -16.846 40.675 -8.998 1.00 30.32 32 ALA A CA 1
ATOM 7672 C C . ALA E 1 52 ? -16.765 40.698 -7.481 1.00 28.76 32 ALA A C 1
ATOM 7673 O O . ALA E 1 52 ? -15.820 40.133 -6.933 1.00 31.22 32 ALA A O 1
ATOM 7675 N N . GLY E 1 53 ? -17.712 41.335 -6.795 1.00 33.74 33 GLY A N 1
ATOM 7676 C CA . GLY E 1 53 ? -17.687 41.411 -5.344 1.00 30.64 33 GLY A CA 1
ATOM 7677 C C . GLY E 1 53 ? -16.885 42.558 -4.763 1.00 28.13 33 GLY A C 1
ATOM 7678 O O . GLY E 1 53 ? -16.511 42.504 -3.587 1.00 25.87 33 GLY A O 1
ATOM 7679 N N . VAL E 1 54 ? -16.593 43.593 -5.540 1.00 26.78 34 VAL A N 1
ATOM 7680 C CA . VAL E 1 54 ? -15.966 44.797 -4.999 1.00 28.03 34 VAL A CA 1
ATOM 7681 C C . VAL E 1 54 ? -17.085 45.707 -4.514 1.00 26.74 34 VAL A C 1
ATOM 7682 O O . VAL E 1 54 ? -18.094 45.874 -5.207 1.00 26.21 34 VAL A O 1
ATOM 7686 N N . ASP E 1 55 ? -16.930 46.285 -3.320 1.00 29.16 35 ASP A N 1
ATOM 7687 C CA . ASP E 1 55 ? -17.848 47.348 -2.899 1.00 30.56 35 ASP A CA 1
ATOM 7688 C C . ASP E 1 55 ? -17.423 48.647 -3.570 1.00 29.70 35 ASP A C 1
ATOM 7689 O O . ASP E 1 55 ? -16.293 49.123 -3.368 1.00 26.44 35 ASP A O 1
ATOM 7694 N N . VAL E 1 56 ? -18.319 49.211 -4.375 1.00 26.76 36 VAL A N 1
ATOM 7695 C CA . VAL E 1 56 ? -17.985 50.307 -5.265 1.00 26.68 36 VAL A CA 1
ATOM 7696 C C . VAL E 1 56 ? -18.690 51.577 -4.802 1.00 29.95 36 VAL A C 1
ATOM 7697 O O . VAL E 1 56 ? -19.918 51.616 -4.707 1.00 25.77 36 VAL A O 1
ATOM 7701 N N . PHE E 1 57 ? -17.904 52.623 -4.582 1.00 26.89 37 PHE A N 1
ATOM 7702 C CA . PHE E 1 57 ? -18.380 53.974 -4.376 1.00 22.98 37 PHE A CA 1
ATOM 7703 C C . PHE E 1 57 ? -18.108 54.764 -5.647 1.00 23.89 37 PHE A C 1
ATOM 7704 O O . PHE E 1 57 ? -16.992 54.730 -6.179 1.00 26.57 37 PHE A O 1
ATOM 7712 N N . THR E 1 58 ? -19.118 55.430 -6.173 1.00 23.97 38 THR A N 1
ATOM 7713 C CA . THR E 1 58 ? -18.915 56.157 -7.408 1.00 21.52 38 THR A CA 1
ATOM 7714 C C . THR E 1 58 ? -19.600 57.503 -7.299 1.00 24.35 38 THR A C 1
ATOM 7715 O O . THR E 1 58 ? -20.443 57.710 -6.431 1.00 31.65 38 THR A O 1
ATOM 7719 N N . CYS E 1 59 ? -19.267 58.409 -8.221 1.00 23.29 39 CYS A N 1
ATOM 7720 C CA . CYS E 1 59 ? -19.863 59.732 -8.243 1.00 24.23 39 CYS A CA 1
ATOM 7721 C C . CYS E 1 59 ? -20.193 60.100 -9.679 1.00 27.59 39 CYS A C 1
ATOM 7722 O O . CYS E 1 59 ? -19.854 59.382 -10.615 1.00 28.20 39 CYS A O 1
ATOM 7725 N N . TYR E 1 60 ? -20.913 61.208 -9.828 1.00 27.47 40 TYR A N 1
ATOM 7726 C CA . TYR E 1 60 ? -21.356 61.751 -11.109 1.00 28.43 40 TYR A CA 1
ATOM 7727 C C . TYR E 1 60 ? -21.681 63.224 -10.865 1.00 30.66 40 TYR A C 1
ATOM 7728 O O . TYR E 1 60 ? -21.752 63.676 -9.721 1.00 29.72 40 TYR A O 1
ATOM 7737 N N . ARG E 1 61 ? -21.860 63.976 -11.948 1.00 31.10 41 ARG A N 1
ATOM 7738 C CA . ARG E 1 61 ? -21.992 65.423 -11.809 1.00 32.05 41 ARG A CA 1
ATOM 7739 C C . ARG E 1 61 ? -23.440 65.914 -11.667 1.00 36.29 41 ARG A C 1
ATOM 7740 O O . ARG E 1 61 ? -23.700 66.858 -10.906 1.00 36.31 41 ARG A O 1
ATOM 7748 N N . GLU E 1 62 ? -24.392 65.310 -12.369 1.00 32.98 42 GLU A N 1
ATOM 7749 C CA . GLU E 1 62 ? -25.773 65.761 -12.303 1.00 38.55 42 GLU A CA 1
ATOM 7750 C C . GLU E 1 62 ? -26.701 64.557 -12.252 1.00 38.23 42 GLU A C 1
ATOM 7751 O O . GLU E 1 62 ? -26.388 63.491 -12.793 1.00 39.66 42 GLU A O 1
ATOM 7757 N N . GLU E 1 63 ? -27.844 64.730 -11.587 1.00 35.52 43 GLU A N 1
ATOM 7758 C CA . GLU E 1 63 ? -28.866 63.691 -11.594 1.00 38.37 43 GLU A CA 1
ATOM 7759 C C . GLU E 1 63 ? -29.447 63.534 -12.988 1.00 37.18 43 GLU A C 1
ATOM 7760 O O . GLU E 1 63 ? -29.707 64.516 -13.687 1.00 36.76 43 GLU A O 1
ATOM 7766 N N . SER E 1 64 ? -29.627 62.289 -13.402 1.00 30.99 44 SER A N 1
ATOM 7767 C CA . SER E 1 64 ? -30.122 62.002 -14.739 1.00 31.72 44 SER A CA 1
ATOM 7768 C C . SER E 1 64 ? -30.735 60.618 -14.704 1.00 31.50 44 SER A C 1
ATOM 7769 O O . SER E 1 64 ? -30.687 59.922 -13.686 1.00 32.91 44 SER A O 1
ATOM 7772 N N . ASP E 1 65 ? -31.241 60.176 -15.842 1.00 34.49 45 ASP A N 1
ATOM 7773 C CA . ASP E 1 65 ? -31.672 58.789 -15.867 1.00 37.16 45 ASP A CA 1
ATOM 7774 C C . ASP E 1 65 ? -30.501 57.812 -15.958 1.00 35.11 45 ASP A C 1
ATOM 7775 O O . ASP E 1 65 ? -30.653 56.639 -15.572 1.00 37.13 45 ASP A O 1
ATOM 7780 N N . ALA E 1 66 ? -29.310 58.272 -16.372 1.00 33.06 46 ALA A N 1
ATOM 7781 C CA . ALA E 1 66 ? -28.141 57.404 -16.267 1.00 30.75 46 ALA A CA 1
ATOM 7782 C C . ALA E 1 66 ? -27.775 57.163 -14.808 1.00 25.58 46 ALA A C 1
ATOM 7783 O O . ALA E 1 66 ? -27.560 56.024 -14.396 1.00 26.98 46 ALA A O 1
ATOM 7785 N N . SER E 1 67 ? -27.754 58.225 -13.997 1.00 26.32 47 SER A N 1
ATOM 7786 C CA . SER E 1 67 ? -27.421 58.080 -12.575 1.00 28.78 47 SER A CA 1
ATOM 7787 C C . SER E 1 67 ? -28.481 57.286 -11.807 1.00 28.30 47 SER A C 1
ATOM 7788 O O . SER E 1 67 ? -28.137 56.427 -10.974 1.00 27.66 47 SER A O 1
ATOM 7791 N N . ALA E 1 68 ? -29.767 57.512 -12.102 1.00 28.43 48 ALA A N 1
ATOM 7792 C CA . ALA E 1 68 ? -30.816 56.745 -11.430 1.00 31.43 48 ALA A CA 1
ATOM 7793 C C . ALA E 1 68 ? -30.767 55.270 -11.828 1.00 30.24 48 ALA A C 1
ATOM 7794 O O . ALA E 1 68 ? -30.815 54.383 -10.961 1.00 27.49 48 ALA A O 1
ATOM 7796 N N . SER E 1 69 ? -30.641 54.977 -13.133 1.00 31.74 49 SER A N 1
ATOM 7797 C CA . SER E 1 69 ? -30.543 53.567 -13.529 1.00 33.04 49 SER A CA 1
ATOM 7798 C C . SER E 1 69 ? -29.275 52.904 -12.993 1.00 31.33 49 SER A C 1
ATOM 7799 O O . SER E 1 69 ? -29.295 51.706 -12.686 1.00 32.94 49 SER A O 1
ATOM 7802 N N . LEU E 1 70 ? -28.165 53.640 -12.893 1.00 31.11 50 LEU A N 1
ATOM 7803 C CA . LEU E 1 70 ? -26.971 53.073 -12.263 1.00 32.95 50 LEU A CA 1
ATOM 7804 C C . LEU E 1 70 ? -27.256 52.670 -10.824 1.00 29.09 50 LEU A C 1
ATOM 7805 O O . LEU E 1 70 ? -26.931 51.552 -10.406 1.00 30.00 50 LEU A O 1
ATOM 7810 N N . ALA E 1 71 ? -27.844 53.588 -10.039 1.00 30.22 51 ALA A N 1
ATOM 7811 C CA . ALA E 1 71 ? -28.189 53.247 -8.658 1.00 33.10 51 ALA A CA 1
ATOM 7812 C C . ALA E 1 71 ? -29.072 52.005 -8.609 1.00 32.23 51 ALA A C 1
ATOM 7813 O O . ALA E 1 71 ? -28.847 51.094 -7.789 1.00 35.48 51 ALA A O 1
ATOM 7815 N N . ARG E 1 72 ? -30.059 51.931 -9.511 1.00 29.13 52 ARG A N 1
ATOM 7816 C CA . ARG E 1 72 ? -30.951 50.770 -9.541 1.00 38.25 52 ARG A CA 1
ATOM 7817 C C . ARG E 1 72 ? -30.179 49.470 -9.844 1.00 37.70 52 ARG A C 1
ATOM 7818 O O . ARG E 1 72 ? -30.365 48.463 -9.159 1.00 37.21 52 ARG A O 1
ATOM 7826 N N . GLU E 1 73 ? -29.274 49.459 -10.839 1.00 35.90 53 GLU A N 1
ATOM 7827 C CA . GLU E 1 73 ? -28.497 48.223 -11.039 1.00 37.04 53 GLU A CA 1
ATOM 7828 C C . GLU E 1 73 ? -27.581 47.924 -9.882 1.00 36.65 53 GLU A C 1
ATOM 7829 O O . GLU E 1 73 ? -27.272 46.759 -9.642 1.00 42.41 53 GLU A O 1
ATOM 7835 N N . LEU E 1 74 ? -27.089 48.937 -9.182 1.00 32.72 54 LEU A N 1
ATOM 7836 C CA . LEU E 1 74 ? -26.203 48.593 -8.073 1.00 37.70 54 LEU A CA 1
ATOM 7837 C C . LEU E 1 74 ? -26.987 47.883 -6.981 1.00 39.26 54 LEU A C 1
ATOM 7838 O O . LEU E 1 74 ? -26.551 46.841 -6.473 1.00 37.15 54 LEU A O 1
ATOM 7843 N N . LYS E 1 75 ? -28.187 48.391 -6.684 1.00 41.43 55 LYS A N 1
ATOM 7844 C CA . LYS E 1 75 ? -29.103 47.734 -5.748 1.00 43.36 55 LYS A CA 1
ATOM 7845 C C . LYS E 1 75 ? -29.351 46.281 -6.126 1.00 47.26 55 LYS A C 1
ATOM 7846 O O . LYS E 1 75 ? -29.258 45.384 -5.281 1.00 48.95 55 LYS A O 1
ATOM 7852 N N . GLN E 1 76 ? -29.674 46.027 -7.403 1.00 46.14 56 GLN A N 1
ATOM 7853 C CA . GLN E 1 76 ? -29.938 44.651 -7.832 1.00 45.64 56 GLN A CA 1
ATOM 7854 C C . GLN E 1 76 ? -28.780 43.692 -7.576 1.00 48.72 56 GLN A C 1
ATOM 7855 O O . GLN E 1 76 ? -28.996 42.479 -7.554 1.00 50.64 56 GLN A O 1
ATOM 7861 N N . LEU E 1 77 ? -27.564 44.184 -7.399 1.00 49.42 57 LEU A N 1
ATOM 7862 C CA . LEU E 1 77 ? -26.452 43.286 -7.144 1.00 47.82 57 LEU A CA 1
ATOM 7863 C C . LEU E 1 77 ? -26.239 43.142 -5.649 1.00 47.57 57 LEU A C 1
ATOM 7864 O O . LEU E 1 77 ? -26.742 43.935 -4.846 1.00 48.08 57 LEU A O 1
ATOM 7869 N N . GLY E 1 78 ? -25.477 42.114 -5.279 1.00 45.95 58 GLY A N 1
ATOM 7870 C CA . GLY E 1 78 ? -25.014 42.008 -3.912 1.00 48.19 58 GLY A CA 1
ATOM 7871 C C . GLY E 1 78 ? -23.882 42.988 -3.656 1.00 55.64 58 GLY A C 1
ATOM 7872 O O . GLY E 1 78 ? -23.172 43.406 -4.572 1.00 59.39 58 GLY A O 1
ATOM 7873 N N . GLY E 1 79 ? -23.712 43.375 -2.400 1.00 47.86 59 GLY A N 1
ATOM 7874 C CA . GLY E 1 79 ? -22.607 44.232 -2.022 1.00 39.98 59 GLY A CA 1
ATOM 7875 C C . GLY E 1 79 ? -23.061 45.639 -1.655 1.00 40.39 59 GLY A C 1
ATOM 7876 O O . GLY E 1 79 ? -24.196 46.061 -1.902 1.00 35.62 59 GLY A O 1
ATOM 7877 N N . ASP E 1 80 ? -22.111 46.374 -1.082 1.00 38.17 60 ASP A N 1
ATOM 7878 C CA . ASP E 1 80 ? -22.368 47.660 -0.440 1.00 36.60 60 ASP A CA 1
ATOM 7879 C C . ASP E 1 80 ? -21.921 48.826 -1.332 1.00 31.19 60 ASP A C 1
ATOM 7880 O O . ASP E 1 80 ? -20.836 49.365 -1.153 1.00 32.58 60 ASP A O 1
ATOM 7885 N N . HIS E 1 81 ? -22.796 49.276 -2.240 1.00 31.11 61 HIS A N 1
ATOM 7886 C CA . HIS E 1 81 ? -22.459 50.275 -3.255 1.00 31.91 61 HIS A CA 1
ATOM 7887 C C . HIS E 1 81 ? -23.150 51.615 -3.003 1.00 31.04 61 HIS A C 1
ATOM 7888 O O . HIS E 1 81 ? -24.233 51.673 -2.420 1.00 30.78 61 HIS A O 1
ATOM 7895 N N . HIS E 1 82 ? -22.514 52.696 -3.472 1.00 28.17 62 HIS A N 1
ATOM 7896 C CA . HIS E 1 82 ? -23.004 54.057 -3.277 1.00 29.25 62 HIS A CA 1
ATOM 7897 C C . HIS E 1 82 ? -22.689 54.878 -4.518 1.00 28.31 62 HIS A C 1
ATOM 7898 O O . HIS E 1 82 ? -21.594 54.769 -5.077 1.00 26.23 62 HIS A O 1
ATOM 7905 N N . ALA E 1 83 ? -23.641 55.711 -4.921 1.00 26.05 63 ALA A N 1
ATOM 7906 C CA . ALA E 1 83 ? -23.507 56.606 -6.065 1.00 28.71 63 ALA A CA 1
ATOM 7907 C C . ALA E 1 83 ? -23.967 57.977 -5.605 1.00 31.64 63 ALA A C 1
ATOM 7908 O O . ALA E 1 83 ? -25.157 58.172 -5.356 1.00 39.84 63 ALA A O 1
ATOM 7910 N N . LEU E 1 84 ? -23.050 58.937 -5.523 1.00 32.39 64 LEU A N 1
ATOM 7911 C CA . LEU E 1 84 ? -23.376 60.249 -4.988 1.00 26.92 64 LEU A CA 1
ATOM 7912 C C . LEU E 1 84 ? -23.079 61.324 -6.012 1.00 33.59 64 LEU A C 1
ATOM 7913 O O . LEU E 1 84 ? -22.108 61.214 -6.763 1.00 33.03 64 LEU A O 1
ATOM 7918 N N . ARG E 1 85 ? -23.918 62.359 -6.057 1.00 30.34 65 ARG A N 1
ATOM 7919 C CA . ARG E 1 85 ? -23.617 63.500 -6.905 1.00 32.60 65 ARG A CA 1
ATOM 7920 C C . ARG E 1 85 ? -22.464 64.300 -6.304 1.00 36.23 65 ARG A C 1
ATOM 7921 O O . ARG E 1 85 ? -22.462 64.601 -5.110 1.00 34.50 65 ARG A O 1
ATOM 7929 N N . ALA E 1 86 ? -21.478 64.638 -7.132 1.00 32.73 66 ALA A N 1
ATOM 7930 C CA . ALA E 1 86 ? -20.364 65.477 -6.685 1.00 35.40 66 ALA A CA 1
ATOM 7931 C C . ALA E 1 86 ? -19.676 66.060 -7.913 1.00 34.44 66 ALA A C 1
ATOM 7932 O O . ALA E 1 86 ? -19.047 65.316 -8.672 1.00 37.56 66 ALA A O 1
ATOM 7934 N N . ASP E 1 87 ? -19.752 67.375 -8.085 1.00 32.05 67 ASP A N 1
ATOM 7935 C CA . ASP E 1 87 ? -19.087 68.042 -9.205 1.00 35.65 67 ASP A CA 1
ATOM 7936 C C . ASP E 1 87 ? -17.591 68.201 -8.916 1.00 33.33 67 ASP A C 1
ATOM 7937 O O . ASP E 1 87 ? -17.196 69.040 -8.105 1.00 31.63 67 ASP A O 1
ATOM 7942 N N . LEU E 1 88 ? -16.751 67.446 -9.630 1.00 30.83 68 LEU A N 1
ATOM 7943 C CA . LEU E 1 88 ? -15.318 67.451 -9.353 1.00 33.53 68 LEU A CA 1
ATOM 7944 C C . LEU E 1 88 ? -14.646 68.775 -9.703 1.00 32.20 68 LEU A C 1
ATOM 7945 O O . LEU E 1 88 ? -13.522 69.014 -9.260 1.00 31.13 68 LEU A O 1
ATOM 7950 N N . ALA E 1 89 ? -15.305 69.651 -10.461 1.00 32.28 69 ALA A N 1
ATOM 7951 C CA . ALA E 1 89 ? -14.793 71.002 -10.619 1.00 35.01 69 ALA A CA 1
ATOM 7952 C C . ALA E 1 89 ? -14.869 71.822 -9.327 1.00 37.28 69 ALA A C 1
ATOM 7953 O O . ALA E 1 89 ? -14.252 72.889 -9.256 1.00 36.41 69 ALA A O 1
ATOM 7955 N N . ASP E 1 90 ? -15.596 71.354 -8.313 1.00 36.02 70 ASP A N 1
ATOM 7956 C CA . ASP E 1 90 ? -15.811 72.095 -7.070 1.00 36.08 70 ASP A CA 1
ATOM 7957 C C . ASP E 1 90 ? -15.059 71.442 -5.911 1.00 32.45 70 ASP A C 1
ATOM 7958 O O . ASP E 1 90 ? -15.445 70.350 -5.474 1.00 32.29 70 ASP A O 1
ATOM 7963 N N . PRO E 1 91 ? -14.006 72.050 -5.369 1.00 34.30 71 PRO A N 1
ATOM 7964 C CA . PRO E 1 91 ? -13.247 71.368 -4.305 1.00 30.97 71 PRO A CA 1
ATOM 7965 C C . PRO E 1 91 ? -14.072 71.033 -3.081 1.00 32.70 71 PRO A C 1
ATOM 7966 O O . PRO E 1 91 ? -13.809 70.010 -2.426 1.00 31.93 71 PRO A O 1
ATOM 7970 N N . LYS E 1 92 ? -15.073 71.857 -2.757 1.00 35.29 72 LYS A N 1
ATOM 7971 C CA . LYS E 1 92 ? -15.920 71.566 -1.604 1.00 33.97 72 LYS A CA 1
ATOM 7972 C C . LYS E 1 92 ? -16.706 70.273 -1.810 1.00 33.84 72 LYS A C 1
ATOM 7973 O O . LYS E 1 92 ? -16.785 69.432 -0.903 1.00 35.31 72 LYS A O 1
ATOM 7979 N N . GLN E 1 93 ? -17.276 70.084 -3.008 1.00 32.69 73 GLN A N 1
ATOM 7980 C CA . GLN E 1 93 ? -18.046 68.877 -3.279 1.00 34.86 73 GLN A CA 1
ATOM 7981 C C . GLN E 1 93 ? -17.170 67.632 -3.240 1.00 35.47 73 GLN A C 1
ATOM 7982 O O . GLN E 1 93 ? -17.664 66.545 -2.924 1.00 33.94 73 GLN A O 1
ATOM 7988 N N . ILE E 1 94 ? -15.875 67.773 -3.542 1.00 31.34 74 ILE A N 1
ATOM 7989 C CA . ILE E 1 94 ? -14.954 66.651 -3.422 1.00 30.25 74 ILE A CA 1
ATOM 7990 C C . ILE E 1 94 ? -14.714 66.331 -1.955 1.00 30.65 74 ILE A C 1
ATOM 7991 O O . ILE E 1 94 ? -14.723 65.154 -1.540 1.00 29.71 74 ILE A O 1
ATOM 7996 N N . ALA E 1 95 ? -14.495 67.378 -1.144 1.00 29.03 75 ALA A N 1
ATOM 7997 C CA . ALA E 1 95 ? -14.306 67.173 0.292 1.00 29.99 75 ALA A CA 1
ATOM 7998 C C . ALA E 1 95 ? -15.518 66.482 0.901 1.00 29.89 75 ALA A C 1
ATOM 7999 O O . ALA E 1 95 ? -15.382 65.556 1.714 1.00 28.90 75 ALA A O 1
ATOM 8001 N N . GLU E 1 96 ? -16.711 66.917 0.490 1.00 31.67 76 GLU A N 1
ATOM 8002 C CA . GLU E 1 96 ? -17.965 66.318 0.929 1.00 36.42 76 GLU A CA 1
ATOM 8003 C C . GLU E 1 96 ? -18.061 64.855 0.499 1.00 36.99 76 GLU A C 1
ATOM 8004 O O . GLU E 1 96 ? -18.390 63.968 1.307 1.00 37.07 76 GLU A O 1
ATOM 8010 N N . LEU E 1 97 ? -17.786 64.588 -0.785 1.00 29.83 77 LEU A N 1
ATOM 8011 C CA . LEU E 1 97 ? -17.759 63.218 -1.268 1.00 29.77 77 LEU A CA 1
ATOM 8012 C C . LEU E 1 97 ? -16.909 62.335 -0.362 1.00 30.10 77 LEU A C 1
ATOM 8013 O O . LEU E 1 97 ? -17.320 61.230 0.004 1.00 27.76 77 LEU A O 1
ATOM 8018 N N . PHE E 1 98 ? -15.730 62.820 0.041 1.00 29.53 78 PHE A N 1
ATOM 8019 C CA . PHE E 1 98 ? -14.866 61.968 0.840 1.00 30.93 78 PHE A CA 1
ATOM 8020 C C . PHE E 1 98 ? -15.279 61.890 2.302 1.00 31.96 78 PHE A C 1
ATOM 8021 O O . PHE E 1 98 ? -14.909 60.919 2.974 1.00 28.80 78 PHE A O 1
ATOM 8029 N N . GLN E 1 99 ? -16.016 62.877 2.817 1.00 29.58 79 GLN A N 1
ATOM 8030 C CA . GLN E 1 99 ? -16.641 62.677 4.119 1.00 35.60 79 GLN A CA 1
ATOM 8031 C C . GLN E 1 99 ? -17.610 61.517 4.051 1.00 33.33 79 GLN A C 1
ATOM 8032 O O . GLN E 1 99 ? -17.634 60.658 4.946 1.00 34.59 79 GLN A O 1
ATOM 8038 N N . GLU E 1 100 ? -18.349 61.424 2.939 1.00 33.28 80 GLU A N 1
ATOM 8039 C CA . GLU E 1 100 ? -19.273 60.311 2.767 1.00 27.79 80 GLU A CA 1
ATOM 8040 C C . GLU E 1 100 ? -18.539 58.995 2.576 1.00 32.21 80 GLU A C 1
ATOM 8041 O O . GLU E 1 100 ? -18.995 57.953 3.079 1.00 31.71 80 GLU A O 1
ATOM 8047 N N . VAL E 1 101 ? -17.397 59.007 1.864 1.00 29.29 81 VAL A N 1
ATOM 8048 C CA . VAL E 1 101 ? -16.650 57.756 1.729 1.00 25.78 81 VAL A CA 1
ATOM 8049 C C . VAL E 1 101 ? -16.135 57.319 3.089 1.00 28.15 81 VAL A C 1
ATOM 8050 O O . VAL E 1 101 ? -16.222 56.142 3.452 1.00 29.51 81 VAL A O 1
ATOM 8054 N N . GLY E 1 102 ? -15.644 58.272 3.883 1.00 31.93 82 GLY A N 1
ATOM 8055 C CA . GLY E 1 102 ? -15.147 57.947 5.214 1.00 31.96 82 GLY A CA 1
ATOM 8056 C C . GLY E 1 102 ? -16.208 57.383 6.155 1.00 33.60 82 GLY A C 1
ATOM 8057 O O . GLY E 1 102 ? -15.951 56.425 6.885 1.00 33.06 82 GLY A O 1
ATOM 8058 N N . ARG E 1 103 ? -17.410 57.959 6.164 1.00 34.11 83 ARG A N 1
ATOM 8059 C CA . ARG E 1 103 ? -18.388 57.400 7.103 1.00 38.02 83 ARG A CA 1
ATOM 8060 C C . ARG E 1 103 ? -19.080 56.147 6.583 1.00 36.12 83 ARG A C 1
ATOM 8061 O O . ARG E 1 103 ? -19.602 55.381 7.394 1.00 32.68 83 ARG A O 1
ATOM 8069 N N . ARG E 1 104 ? -19.102 55.906 5.261 1.00 35.74 84 ARG A N 1
ATOM 8070 C CA . ARG E 1 104 ? -19.776 54.691 4.815 1.00 34.66 84 ARG A CA 1
ATOM 8071 C C . ARG E 1 104 ? -18.826 53.520 4.620 1.00 35.22 84 ARG A C 1
ATOM 8072 O O . ARG E 1 104 ? -19.186 52.380 4.946 1.00 41.56 84 ARG A O 1
ATOM 8080 N N . PHE E 1 105 ? -17.607 53.777 4.142 1.00 35.00 85 PHE A N 1
ATOM 8081 C CA . PHE E 1 105 ? -16.600 52.745 3.921 1.00 32.74 85 PHE A CA 1
ATOM 8082 C C . PHE E 1 105 ? -15.515 52.754 4.991 1.00 30.83 85 PHE A C 1
ATOM 8083 O O . PHE E 1 105 ? -15.160 51.701 5.522 1.00 33.84 85 PHE A O 1
ATOM 8091 N N . GLY E 1 106 ? -15.005 53.916 5.369 1.00 32.71 86 GLY A N 1
ATOM 8092 C CA . GLY E 1 106 ? -13.937 53.913 6.344 1.00 34.36 86 GLY A CA 1
ATOM 8093 C C . GLY E 1 106 ? -12.544 53.664 5.799 1.00 33.57 86 GLY A C 1
ATOM 8094 O O . GLY E 1 106 ? -11.588 54.165 6.390 1.00 38.89 86 GLY A O 1
ATOM 8095 N N . THR E 1 107 ? -12.397 52.842 4.750 1.00 36.00 87 THR A N 1
ATOM 8096 C CA . THR E 1 107 ? -11.116 52.595 4.079 1.00 33.66 87 THR A CA 1
ATOM 8097 C C . THR E 1 107 ? -11.346 52.477 2.579 1.00 35.86 87 THR A C 1
ATOM 8098 O O . THR E 1 107 ? -12.482 52.326 2.117 1.00 32.16 87 THR A O 1
ATOM 8102 N N . LEU E 1 108 ? -10.246 52.511 1.813 1.00 30.86 88 LEU A N 1
ATOM 8103 C CA . LEU E 1 108 ? -10.307 52.233 0.387 1.00 28.20 88 LEU A CA 1
ATOM 8104 C C . LEU E 1 108 ? -9.164 51.305 -0.004 1.00 31.52 88 LEU A C 1
ATOM 8105 O O . LEU E 1 108 ? -8.061 51.374 0.547 1.00 28.11 88 LEU A O 1
ATOM 8110 N N . ASP E 1 109 ? -9.428 50.451 -0.981 1.00 26.41 89 ASP A N 1
ATOM 8111 C CA . ASP E 1 109 ? -8.361 49.682 -1.596 1.00 28.31 89 ASP A CA 1
ATOM 8112 C C . ASP E 1 109 ? -8.001 50.161 -2.990 1.00 26.12 89 ASP A C 1
ATOM 8113 O O . ASP E 1 109 ? -6.855 50.003 -3.397 1.00 27.48 89 ASP A O 1
ATOM 8118 N N . VAL E 1 110 ? -8.953 50.725 -3.729 1.00 22.57 90 VAL A N 1
ATOM 8119 C CA . VAL E 1 110 ? -8.743 51.089 -5.119 1.00 22.90 90 VAL A CA 1
ATOM 8120 C C . VAL E 1 110 ? -9.343 52.454 -5.369 1.00 23.36 90 VAL A C 1
ATOM 8121 O O . VAL E 1 110 ? -10.448 52.746 -4.904 1.00 25.68 90 VAL A O 1
ATOM 8125 N N . VAL E 1 111 ? -8.631 53.289 -6.122 1.00 23.06 91 VAL A N 1
ATOM 8126 C CA . VAL E 1 111 ? -9.207 54.521 -6.650 1.00 23.91 91 VAL A CA 1
ATOM 8127 C C . VAL E 1 111 ? -9.038 54.517 -8.165 1.00 22.14 91 VAL A C 1
ATOM 8128 O O . VAL E 1 111 ? -7.933 54.291 -8.659 1.00 22.85 91 VAL A O 1
ATOM 8132 N N . VAL E 1 112 ? -10.117 54.814 -8.894 1.00 21.70 92 VAL A N 1
ATOM 8133 C CA . VAL E 1 112 ? -10.107 54.961 -10.348 1.00 19.99 92 VAL A CA 1
ATOM 8134 C C . VAL E 1 112 ? -10.540 56.385 -10.670 1.00 23.41 92 VAL A C 1
ATOM 8135 O O . VAL E 1 112 ? -11.707 56.745 -10.464 1.00 24.59 92 VAL A O 1
ATOM 8139 N N . ASN E 1 113 ? -9.593 57.207 -11.124 1.00 22.09 93 ASN A N 1
ATOM 8140 C CA . ASN E 1 113 ? -9.856 58.537 -11.655 1.00 21.05 93 ASN A CA 1
ATOM 8141 C C . ASN E 1 113 ? -10.336 58.364 -13.082 1.00 23.91 93 ASN A C 1
ATOM 8142 O O . ASN E 1 113 ? -9.540 58.216 -14.011 1.00 25.16 93 ASN A O 1
ATOM 8147 N N . ASN E 1 114 ? -11.636 58.363 -13.271 1.00 24.25 94 ASN A N 1
ATOM 8148 C CA . ASN E 1 114 ? -12.196 58.191 -14.598 1.00 20.39 94 ASN A CA 1
ATOM 8149 C C . ASN E 1 114 ? -12.964 59.399 -15.094 1.00 23.02 94 ASN A C 1
ATOM 8150 O O . ASN E 1 114 ? -13.058 59.594 -16.299 1.00 22.43 94 ASN A O 1
ATOM 8155 N N . ALA E 1 115 ? -13.554 60.186 -14.195 1.00 26.61 95 ALA A N 1
ATOM 8156 C CA . ALA E 1 115 ? -14.386 61.304 -14.621 1.00 28.50 95 ALA A CA 1
ATOM 8157 C C . ALA E 1 115 ? -13.567 62.248 -15.484 1.00 30.90 95 ALA A C 1
ATOM 8158 O O . ALA E 1 115 ? -12.423 62.567 -15.157 1.00 27.08 95 ALA A O 1
ATOM 8160 N N . GLY E 1 116 ? -14.138 62.653 -16.610 1.00 32.20 96 GLY A N 1
ATOM 8161 C CA . GLY E 1 116 ? -13.438 63.531 -17.526 1.00 26.01 96 GLY A CA 1
ATOM 8162 C C . GLY E 1 116 ? -14.404 64.180 -18.487 1.00 27.54 96 GLY A C 1
ATOM 8163 O O . GLY E 1 116 ? -15.487 63.652 -18.766 1.00 29.03 96 GLY A O 1
ATOM 8164 N N . VAL E 1 117 ? -14.011 65.335 -18.994 1.00 26.39 97 VAL A N 1
ATOM 8165 C CA . VAL E 1 117 ? -14.812 66.051 -19.969 1.00 30.17 97 VAL A CA 1
ATOM 8166 C C . VAL E 1 117 ? -13.934 66.382 -21.166 1.00 29.44 97 VAL A C 1
ATOM 8167 O O . VAL E 1 117 ? -12.704 66.417 -21.079 1.00 30.47 97 VAL A O 1
ATOM 8171 N N . ILE E 1 118 ? -14.590 66.612 -22.300 1.00 29.92 98 ILE A N 1
ATOM 8172 C CA . ILE E 1 118 ? -13.901 66.959 -23.531 1.00 31.20 98 ILE A CA 1
ATOM 8173 C C . ILE E 1 118 ? -14.785 67.910 -24.325 1.00 29.98 98 ILE A C 1
ATOM 8174 O O . ILE E 1 118 ? -16.006 67.880 -24.209 1.00 32.71 98 ILE A O 1
ATOM 8179 N N . SER E 1 119 ? -14.157 68.757 -25.138 1.00 32.76 99 SER A N 1
ATOM 8180 C CA . SER E 1 119 ? -14.874 69.537 -26.136 1.00 32.46 99 SER A CA 1
ATOM 8181 C C . SER E 1 119 ? -13.944 69.773 -27.320 1.00 33.76 99 SER A C 1
ATOM 8182 O O . SER E 1 119 ? -12.723 69.640 -27.206 1.00 32.69 99 SER A O 1
ATOM 8185 N N . HIS E 1 120 ? -14.549 70.068 -28.480 1.00 34.88 100 HIS A N 1
ATOM 8186 C CA . HIS E 1 120 ? -13.841 70.353 -29.730 1.00 34.10 100 HIS A CA 1
ATOM 8187 C C . HIS E 1 120 ? -14.029 71.819 -30.033 1.00 34.32 100 HIS A C 1
ATOM 8188 O O . HIS E 1 120 ? -15.136 72.246 -30.384 1.00 35.14 100 HIS A O 1
ATOM 8195 N N . VAL E 1 121 ? -12.969 72.591 -29.838 1.00 32.71 101 VAL A N 1
ATOM 8196 C CA . VAL E 1 121 ? -12.998 74.022 -30.075 1.00 28.56 101 VAL A CA 1
ATOM 8197 C C . VAL E 1 121 ? -11.758 74.386 -30.871 1.00 35.74 101 VAL A C 1
ATOM 8198 O O . VAL E 1 121 ? -10.647 73.956 -30.515 1.00 32.05 101 VAL A O 1
ATOM 8202 N N . PRO E 1 122 ? -11.897 75.150 -31.948 1.00 34.80 102 PRO A N 1
ATOM 8203 C CA . PRO E 1 122 ? -10.718 75.768 -32.554 1.00 32.98 102 PRO A CA 1
ATOM 8204 C C . PRO E 1 122 ? -9.946 76.475 -31.455 1.00 35.48 102 PRO A C 1
ATOM 8205 O O . PRO E 1 122 ? -10.514 77.235 -30.664 1.00 34.72 102 PRO A O 1
ATOM 8209 N N . TYR E 1 123 ? -8.646 76.175 -31.383 1.00 31.55 103 TYR A N 1
ATOM 8210 C CA . TYR E 1 123 ? -7.835 76.602 -30.253 1.00 31.20 103 TYR A CA 1
ATOM 8211 C C . TYR E 1 123 ? -7.840 78.118 -30.105 1.00 31.31 103 TYR A C 1
ATOM 8212 O O . TYR E 1 123 ? -7.909 78.643 -28.987 1.00 32.48 103 TYR A O 1
ATOM 8221 N N . ALA E 1 124 ? -7.775 78.838 -31.223 1.00 32.18 104 ALA A N 1
ATOM 8222 C CA . ALA E 1 124 ? -7.768 80.297 -31.170 1.00 36.02 104 ALA A CA 1
ATOM 8223 C C . ALA E 1 124 ? -9.083 80.854 -30.631 1.00 33.87 104 ALA A C 1
ATOM 8224 O O . ALA E 1 124 ? -9.095 81.947 -30.060 1.00 35.75 104 ALA A O 1
ATOM 8226 N N . GLU E 1 125 ? -10.186 80.108 -30.761 1.00 32.64 105 GLU A N 1
ATOM 8227 C CA . GLU E 1 125 ? -11.484 80.532 -30.233 1.00 37.27 105 GLU A CA 1
ATOM 8228 C C . GLU E 1 125 ? -11.755 79.984 -28.837 1.00 37.52 105 GLU A C 1
ATOM 8229 O O . GLU E 1 125 ? -12.817 80.284 -28.279 1.00 36.38 105 GLU A O 1
ATOM 8235 N N . LEU E 1 126 ? -10.828 79.215 -28.251 1.00 34.06 106 LEU A N 1
ATOM 8236 C CA . LEU E 1 126 ? -11.092 78.529 -26.979 1.00 27.84 106 LEU A CA 1
ATOM 8237 C C . LEU E 1 126 ? -11.202 79.514 -25.817 1.00 25.01 106 LEU A C 1
ATOM 8238 O O . LEU E 1 126 ? -10.193 80.111 -25.433 1.00 21.99 106 LEU A O 1
ATOM 8243 N N . PRO E 1 127 ? -12.375 79.690 -25.211 1.00 26.52 107 PRO A N 1
ATOM 8244 C CA . PRO E 1 127 ? -12.490 80.651 -24.107 1.00 25.04 107 PRO A CA 1
ATOM 8245 C C . PRO E 1 127 ? -11.708 80.199 -22.885 1.00 28.34 107 PRO A C 1
ATOM 8246 O O . PRO E 1 127 ? -11.552 78.999 -22.625 1.00 26.81 107 PRO A O 1
ATOM 8250 N N . VAL E 1 128 ? -11.231 81.190 -22.118 1.00 23.77 108 VAL A N 1
ATOM 8251 C CA . VAL E 1 128 ? -10.458 80.898 -20.914 1.00 25.70 108 VAL A CA 1
ATOM 8252 C C . VAL E 1 128 ? -11.268 80.045 -19.938 1.00 29.44 108 VAL A C 1
ATOM 8253 O O . VAL E 1 128 ? -10.710 79.206 -19.219 1.00 30.45 108 VAL A O 1
ATOM 8257 N N . ALA E 1 129 ? -12.593 80.261 -19.874 1.00 26.75 109 ALA A N 1
ATOM 8258 C CA . ALA E 1 129 ? -13.423 79.497 -18.946 1.00 30.67 109 ALA A CA 1
ATOM 8259 C C . ALA E 1 129 ? -13.570 78.041 -19.374 1.00 28.01 109 ALA A C 1
ATOM 8260 O O . ALA E 1 129 ? -13.771 77.171 -18.519 1.00 28.11 109 ALA A O 1
ATOM 8262 N N . GLU E 1 130 ? -13.524 77.759 -20.686 1.00 27.04 110 GLU A N 1
ATOM 8263 C CA . GLU E 1 130 ? -13.611 76.376 -21.144 1.00 26.39 110 GLU A CA 1
ATOM 8264 C C . GLU E 1 130 ? -12.295 75.635 -20.921 1.00 30.61 110 GLU A C 1
ATOM 8265 O O . GLU E 1 130 ? -12.287 74.467 -20.491 1.00 30.34 110 GLU A O 1
ATOM 8271 N N . TRP E 1 131 ? -11.176 76.319 -21.179 1.00 26.42 111 TRP A N 1
ATOM 8272 C CA . TRP E 1 131 ? -9.888 75.813 -20.749 1.00 25.74 111 TRP A CA 1
ATOM 8273 C C . TRP E 1 131 ? -9.928 75.453 -19.270 1.00 26.53 111 TRP A C 1
ATOM 8274 O O . TRP E 1 131 ? -9.561 74.334 -18.884 1.00 26.29 111 TRP A O 1
ATOM 8285 N N . GLN E 1 132 ? -10.436 76.370 -18.431 1.00 25.60 112 GLN A N 1
ATOM 8286 C CA . GLN E 1 132 ? -10.431 76.123 -16.987 1.00 27.31 112 GLN A CA 1
ATOM 8287 C C . GLN E 1 132 ? -11.345 74.977 -16.597 1.00 28.66 112 GLN A C 1
ATOM 8288 O O . GLN E 1 132 ? -11.039 74.255 -15.649 1.00 30.24 112 GLN A O 1
ATOM 8294 N N . ARG E 1 133 ? -12.497 74.837 -17.256 1.00 24.67 113 ARG A N 1
ATOM 8295 C CA . ARG E 1 133 ? -13.384 73.725 -16.937 1.00 28.72 113 ARG A CA 1
ATOM 8296 C C . ARG E 1 133 ? -12.688 72.397 -17.211 1.00 29.47 113 ARG A C 1
ATOM 8297 O O . ARG E 1 133 ? -12.710 71.475 -16.377 1.00 25.89 113 ARG A O 1
ATOM 8305 N N . ILE E 1 134 ? -12.017 72.296 -18.363 1.00 25.63 114 ILE A N 1
ATOM 8306 C CA . ILE E 1 134 ? -11.355 71.031 -18.664 1.00 26.91 114 ILE A CA 1
ATOM 8307 C C . ILE E 1 134 ? -10.225 70.779 -17.675 1.00 22.94 114 ILE A C 1
ATOM 8308 O O . ILE E 1 134 ? -10.059 69.655 -17.179 1.00 26.33 114 ILE A O 1
ATOM 8313 N N . VAL E 1 135 ? -9.474 71.818 -17.320 1.00 20.47 115 VAL A N 1
ATOM 8314 C CA . VAL E 1 135 ? -8.412 71.641 -16.326 1.00 23.64 115 VAL A CA 1
ATOM 8315 C C . VAL E 1 135 ? -8.986 71.274 -14.965 1.00 26.28 115 VAL A C 1
ATOM 8316 O O . VAL E 1 135 ? -8.431 70.433 -14.246 1.00 23.76 115 VAL A O 1
ATOM 8320 N N . ASP E 1 136 ? -10.065 71.949 -14.560 1.00 27.88 116 ASP A N 1
ATOM 8321 C CA . ASP E 1 136 ? -10.657 71.727 -13.248 1.00 25.51 116 ASP A CA 1
ATOM 8322 C C . ASP E 1 136 ? -11.124 70.293 -13.102 1.00 27.46 116 ASP A C 1
ATOM 8323 O O . ASP E 1 136 ? -10.897 69.660 -12.066 1.00 29.92 116 ASP A O 1
ATOM 8328 N N . VAL E 1 137 ? -11.769 69.752 -14.131 1.00 27.52 117 VAL A N 1
ATOM 8329 C CA . VAL E 1 137 ? -12.295 68.404 -13.994 1.00 27.60 117 VAL A CA 1
ATOM 8330 C C . VAL E 1 137 ? -11.194 67.371 -14.193 1.00 25.30 117 VAL A C 1
ATOM 8331 O O . VAL E 1 137 ? -10.935 66.541 -13.310 1.00 24.81 117 VAL A O 1
ATOM 8335 N N . ASN E 1 138 ? -10.490 67.445 -15.328 1.00 24.67 118 ASN A N 1
ATOM 8336 C CA . ASN E 1 138 ? -9.613 66.350 -15.743 1.00 24.79 118 ASN A CA 1
ATOM 8337 C C . ASN E 1 138 ? -8.311 66.300 -14.965 1.00 25.33 118 ASN A C 1
ATOM 8338 O O . ASN E 1 138 ? -7.702 65.231 -14.869 1.00 24.63 118 ASN A O 1
ATOM 8343 N N . LEU E 1 139 ? -7.811 67.444 -14.492 1.00 21.35 119 LEU A N 1
ATOM 8344 C CA . LEU E 1 139 ? -6.509 67.473 -13.844 1.00 24.71 119 LEU A CA 1
ATOM 8345 C C . LEU E 1 139 ? -6.625 67.839 -12.372 1.00 23.22 119 LEU A C 1
ATOM 8346 O O . LEU E 1 139 ? -6.213 67.052 -11.511 1.00 23.93 119 LEU A O 1
ATOM 8351 N N . THR E 1 140 ? -7.142 69.028 -12.060 1.00 20.01 120 THR A N 1
ATOM 8352 C CA . THR E 1 140 ? -7.251 69.422 -10.657 1.00 25.60 120 THR A CA 1
ATOM 8353 C C . THR E 1 140 ? -8.214 68.515 -9.903 1.00 22.32 120 THR A C 1
ATOM 8354 O O . THR E 1 140 ? -7.938 68.125 -8.762 1.00 23.26 120 THR A O 1
ATOM 8358 N N . GLY E 1 141 ? -9.335 68.144 -10.531 1.00 23.32 121 GLY A N 1
ATOM 8359 C CA . GLY E 1 141 ? -10.268 67.229 -9.875 1.00 25.23 121 GLY A CA 1
ATOM 8360 C C . GLY E 1 141 ? -9.618 65.899 -9.533 1.00 26.17 121 GLY A C 1
ATOM 8361 O O . GLY E 1 141 ? -9.750 65.399 -8.410 1.00 23.22 121 GLY A O 1
ATOM 8362 N N . ALA E 1 142 ? -8.867 65.330 -10.495 1.00 25.22 122 ALA A N 1
ATOM 8363 C CA . ALA E 1 142 ? -8.166 64.073 -10.266 1.00 24.60 122 ALA A CA 1
ATOM 8364 C C . ALA E 1 142 ? -7.150 64.201 -9.143 1.00 23.19 122 ALA A C 1
ATOM 8365 O O . ALA E 1 142 ? -7.009 63.296 -8.306 1.00 25.06 122 ALA A O 1
ATOM 8367 N N . HIS E 1 143 ? -6.407 65.305 -9.135 1.00 21.86 123 HIS A N 1
ATOM 8368 C CA . HIS E 1 143 ? -5.445 65.563 -8.075 1.00 22.12 123 HIS A CA 1
ATOM 8369 C C . HIS E 1 143 ? -6.124 65.620 -6.707 1.00 21.15 123 HIS A C 1
ATOM 8370 O O . HIS E 1 143 ? -5.680 64.981 -5.747 1.00 20.07 123 HIS A O 1
ATOM 8377 N N . LEU E 1 144 ? -7.214 66.370 -6.599 1.00 21.35 124 LEU A N 1
ATOM 8378 C CA . LEU E 1 144 ? -7.897 66.465 -5.313 1.00 21.86 124 LEU A CA 1
ATOM 8379 C C . LEU E 1 144 ? -8.439 65.118 -4.869 1.00 20.95 124 LEU A C 1
ATOM 8380 O O . LEU E 1 144 ? -8.357 64.782 -3.689 1.00 19.78 124 LEU A O 1
ATOM 8385 N N . VAL E 1 145 ? -8.999 64.332 -5.799 1.00 22.59 125 VAL A N 1
ATOM 8386 C CA . VAL E 1 145 ? -9.487 62.987 -5.454 1.00 24.66 125 VAL A CA 1
ATOM 8387 C C . VAL E 1 145 ? -8.350 62.133 -4.899 1.00 24.76 125 VAL A C 1
ATOM 8388 O O . VAL E 1 145 ? -8.524 61.396 -3.913 1.00 23.32 125 VAL A O 1
ATOM 8392 N N . ILE E 1 146 ? -7.183 62.176 -5.554 1.00 21.19 126 ILE A N 1
ATOM 8393 C CA . ILE E 1 146 ? -6.076 61.359 -5.074 1.00 21.46 126 ILE A CA 1
ATOM 8394 C C . ILE E 1 146 ? -5.614 61.845 -3.705 1.00 21.54 126 ILE A C 1
ATOM 8395 O O . ILE E 1 146 ? -5.336 61.038 -2.804 1.00 21.90 126 ILE A O 1
ATOM 8400 N N . GLN E 1 147 ? -5.508 63.169 -3.530 1.00 20.57 127 GLN A N 1
ATOM 8401 C CA . GLN E 1 147 ? -5.040 63.719 -2.257 1.00 24.42 127 GLN A CA 1
ATOM 8402 C C . GLN E 1 147 ? -5.996 63.370 -1.120 1.00 23.66 127 GLN A C 1
ATOM 8403 O O . GLN E 1 147 ? -5.567 62.988 -0.024 1.00 24.87 127 GLN A O 1
ATOM 8409 N N . HIS E 1 148 ? -7.300 63.479 -1.367 1.00 23.81 128 HIS A N 1
ATOM 8410 C CA . HIS E 1 148 ? -8.271 63.072 -0.358 1.00 25.06 128 HIS A CA 1
ATOM 8411 C C . HIS E 1 148 ? -8.270 61.561 -0.148 1.00 26.99 128 HIS A C 1
ATOM 8412 O O . HIS E 1 148 ? -8.531 61.095 0.962 1.00 30.89 128 HIS A O 1
ATOM 8419 N N . ALA E 1 149 ? -7.965 60.779 -1.182 1.00 24.91 129 ALA A N 1
ATOM 8420 C CA . ALA E 1 149 ? -8.036 59.329 -1.019 1.00 28.88 129 ALA A CA 1
ATOM 8421 C C . ALA E 1 149 ? -6.837 58.757 -0.272 1.00 26.92 129 ALA A C 1
ATOM 8422 O O . ALA E 1 149 ? -6.961 57.688 0.342 1.00 27.64 129 ALA A O 1
ATOM 8424 N N . ILE E 1 150 ? -5.659 59.395 -0.345 1.00 23.85 130 ILE A N 1
ATOM 8425 C CA . ILE E 1 150 ? -4.468 58.761 0.240 1.00 27.85 130 ILE A CA 1
ATOM 8426 C C . ILE E 1 150 ? -4.622 58.391 1.716 1.00 28.92 130 ILE A C 1
ATOM 8427 O O . ILE E 1 150 ? -4.294 57.254 2.075 1.00 28.62 130 ILE A O 1
ATOM 8432 N N . PRO E 1 151 ? -5.122 59.254 2.601 1.00 28.81 131 PRO A N 1
ATOM 8433 C CA . PRO E 1 151 ? -5.322 58.810 4.004 1.00 34.96 131 PRO A CA 1
ATOM 8434 C C . PRO E 1 151 ? -6.205 57.563 4.138 1.00 34.49 131 PRO A C 1
ATOM 8435 O O . PRO E 1 151 ? -5.952 56.714 5.004 1.00 34.40 131 PRO A O 1
ATOM 8439 N N . LEU E 1 152 ? -7.238 57.436 3.298 1.00 31.93 132 LEU A N 1
ATOM 8440 C CA . LEU E 1 152 ? -8.138 56.292 3.347 1.00 28.90 132 LEU A CA 1
ATOM 8441 C C . LEU E 1 152 ? -7.515 55.047 2.771 1.00 32.88 132 LEU A C 1
ATOM 8442 O O . LEU E 1 152 ? -7.990 53.949 3.079 1.00 35.84 132 LEU A O 1
ATOM 8447 N N . LEU E 1 153 ? -6.501 55.183 1.893 1.00 34.21 133 LEU A N 1
ATOM 8448 C CA . LEU E 1 153 ? -5.843 54.011 1.327 1.00 31.01 133 LEU A CA 1
ATOM 8449 C C . LEU E 1 153 ? -4.851 53.382 2.293 1.00 37.23 133 LEU A C 1
ATOM 8450 O O . LEU E 1 153 ? -4.478 52.224 2.107 1.00 43.37 133 LEU A O 1
ATOM 8455 N N . GLY E 1 154 ? -4.367 54.136 3.276 1.00 44.35 134 GLY A N 1
ATOM 8456 C CA . GLY E 1 154 ? -3.532 53.555 4.318 1.00 42.70 134 GLY A CA 1
ATOM 8457 C C . GLY E 1 154 ? -2.234 52.971 3.794 1.00 47.60 134 GLY A C 1
ATOM 8458 O O . GLY E 1 154 ? -1.504 53.591 3.010 1.00 49.06 134 GLY A O 1
ATOM 8459 N N . ASP E 1 155 ? -1.947 51.749 4.246 1.00 52.36 135 ASP A N 1
ATOM 8460 C CA . ASP E 1 155 ? -0.701 51.034 3.992 1.00 49.42 135 ASP A CA 1
ATOM 8461 C C . ASP E 1 155 ? -0.708 50.254 2.688 1.00 44.51 135 ASP A C 1
ATOM 8462 O O . ASP E 1 155 ? 0.303 49.632 2.355 1.00 46.62 135 ASP A O 1
ATOM 8467 N N . LYS E 1 156 ? -1.829 50.214 1.977 1.00 45.51 136 LYS A N 1
ATOM 8468 C CA . LYS E 1 156 ? -1.911 49.429 0.752 1.00 48.62 136 LYS A CA 1
ATOM 8469 C C . LYS E 1 156 ? -3.056 49.991 -0.066 1.00 46.04 136 LYS A C 1
ATOM 8470 O O . LYS E 1 156 ? -4.126 50.273 0.485 1.00 45.31 136 LYS A O 1
ATOM 8476 N N . GLY E 1 157 ? -2.834 50.168 -1.358 1.00 35.82 137 GLY A N 1
ATOM 8477 C CA . GLY E 1 157 ? -3.850 50.775 -2.185 1.00 28.44 137 GLY A CA 1
ATOM 8478 C C . GLY E 1 157 ? -3.345 50.882 -3.602 1.00 27.97 137 GLY A C 1
ATOM 8479 O O . GLY E 1 157 ? -2.137 50.882 -3.862 1.00 26.10 137 GLY A O 1
ATOM 8480 N N . SER E 1 158 ? -4.290 50.955 -4.521 1.00 24.75 138 SER A N 1
ATOM 8481 C CA . SER E 1 158 ? -3.940 51.015 -5.930 1.00 24.92 138 SER A CA 1
ATOM 8482 C C . SER E 1 158 ? -4.708 52.168 -6.559 1.00 23.47 138 SER A C 1
ATOM 8483 O O . SER E 1 158 ? -5.943 52.163 -6.569 1.00 26.28 138 SER A O 1
ATOM 8486 N N . VAL E 1 159 ? -3.983 53.165 -7.066 1.00 25.16 139 VAL A N 1
ATOM 8487 C CA . VAL E 1 159 ? -4.585 54.321 -7.724 1.00 23.82 139 VAL A CA 1
ATOM 8488 C C . VAL E 1 159 ? -4.355 54.198 -9.232 1.00 22.71 139 VAL A C 1
ATOM 8489 O O . VAL E 1 159 ? -3.242 53.905 -9.688 1.00 22.13 139 VAL A O 1
ATOM 8493 N N . ILE E 1 160 ? -5.429 54.368 -9.990 1.00 21.05 140 ILE A N 1
ATOM 8494 C CA . ILE E 1 160 ? -5.486 54.167 -11.429 1.00 21.32 140 ILE A CA 1
ATOM 8495 C C . ILE E 1 160 ? -6.108 55.414 -12.030 1.00 25.69 140 ILE A C 1
ATOM 8496 O O . ILE E 1 160 ? -7.232 55.784 -11.667 1.00 23.49 140 ILE A O 1
ATOM 8501 N N . SER E 1 161 ? -5.391 56.082 -12.922 1.00 19.87 141 SER A N 1
ATOM 8502 C CA . SER E 1 161 ? -5.979 57.227 -13.598 1.00 23.02 141 SER A CA 1
ATOM 8503 C C . SER E 1 161 ? -6.197 56.871 -15.059 1.00 22.10 141 SER A C 1
ATOM 8504 O O . SER E 1 161 ? -5.389 56.161 -15.663 1.00 23.75 141 SER A O 1
ATOM 8507 N N . ILE E 1 162 ? -7.315 57.319 -15.611 1.00 20.37 142 ILE A N 1
ATOM 8508 C CA . ILE E 1 162 ? -7.669 56.986 -16.981 1.00 21.34 142 ILE A CA 1
ATOM 8509 C C . ILE E 1 162 ? -7.057 58.038 -17.888 1.00 21.41 142 ILE A C 1
ATOM 8510 O O . ILE E 1 162 ? -7.483 59.195 -17.887 1.00 21.18 142 ILE A O 1
ATOM 8515 N N . GLY E 1 163 ? -6.047 57.641 -18.656 1.00 22.12 143 GLY A N 1
ATOM 8516 C CA . GLY E 1 163 ? -5.436 58.507 -19.624 1.00 25.50 143 GLY A CA 1
ATOM 8517 C C . GLY E 1 163 ? -5.885 58.207 -21.036 1.00 25.02 143 GLY A C 1
ATOM 8518 O O . GLY E 1 163 ? -6.883 57.519 -21.281 1.00 22.63 143 GLY A O 1
ATOM 8519 N N . SER E 1 164 ? -5.112 58.708 -21.983 1.00 21.31 144 SER A N 1
ATOM 8520 C CA . SER E 1 164 ? -5.524 58.669 -23.370 1.00 22.66 144 SER A CA 1
ATOM 8521 C C . SER E 1 164 ? -4.285 58.504 -24.238 1.00 25.45 144 SER A C 1
ATOM 8522 O O . SER E 1 164 ? -3.308 59.245 -24.077 1.00 23.78 144 SER A O 1
ATOM 8525 N N . LYS E 1 165 ? -4.333 57.511 -25.134 1.00 25.82 145 LYS A N 1
ATOM 8526 C CA . LYS E 1 165 ? -3.313 57.362 -26.167 1.00 24.92 145 LYS A CA 1
ATOM 8527 C C . LYS E 1 165 ? -3.206 58.633 -26.999 1.00 25.65 145 LYS A C 1
ATOM 8528 O O . LYS E 1 165 ? -2.108 59.022 -27.406 1.00 27.05 145 LYS A O 1
ATOM 8534 N N . SER E 1 166 ? -4.329 59.322 -27.214 1.00 24.27 146 SER A N 1
ATOM 8535 C CA . SER E 1 166 ? -4.319 60.507 -28.050 1.00 25.37 146 SER A CA 1
ATOM 8536 C C . SER E 1 166 ? -3.433 61.627 -27.481 1.00 24.46 146 SER A C 1
ATOM 8537 O O . SER E 1 166 ? -3.029 62.518 -28.230 1.00 21.71 146 SER A O 1
ATOM 8540 N N . SER E 1 167 ? -3.117 61.607 -26.185 1.00 22.65 147 SER A N 1
ATOM 8541 C CA . SER E 1 167 ? -2.275 62.668 -25.652 1.00 22.46 147 SER A CA 1
ATOM 8542 C C . SER E 1 167 ? -0.834 62.526 -26.106 1.00 25.00 147 SER A C 1
ATOM 8543 O O . SER E 1 167 ? -0.083 63.503 -26.024 1.00 29.23 147 SER A O 1
ATOM 8546 N N . GLU E 1 168 ? -0.431 61.348 -26.605 1.00 27.11 148 GLU A N 1
ATOM 8547 C CA . GLU E 1 168 ? 0.836 61.212 -27.324 1.00 31.77 148 GLU A CA 1
ATOM 8548 C C . GLU E 1 168 ? 0.716 61.501 -28.808 1.00 30.43 148 GLU A C 1
ATOM 8549 O O . GLU E 1 168 ? 1.732 61.730 -29.468 1.00 32.38 148 GLU A O 1
ATOM 8555 N N . VAL E 1 169 ? -0.474 61.377 -29.371 1.00 30.00 149 VAL A N 1
ATOM 8556 C CA . VAL E 1 169 ? -0.600 61.490 -30.808 1.00 30.40 149 VAL A CA 1
ATOM 8557 C C . VAL E 1 169 ? -0.846 62.933 -31.208 1.00 31.10 149 VAL A C 1
ATOM 8558 O O . VAL E 1 169 ? -0.165 63.473 -32.086 1.00 28.36 149 VAL A O 1
ATOM 8562 N N . GLY E 1 170 ? -1.756 63.588 -30.482 1.00 25.92 150 GLY A N 1
ATOM 8563 C CA . GLY E 1 170 ? -2.153 64.961 -30.738 1.00 24.65 150 GLY A CA 1
ATOM 8564 C C . GLY E 1 170 ? -3.378 65.024 -31.613 1.00 26.98 150 GLY A C 1
ATOM 8565 O O . GLY E 1 170 ? -3.435 64.330 -32.625 1.00 27.88 150 GLY A O 1
ATOM 8566 N N . ILE E 1 171 ? -4.375 65.816 -31.228 1.00 27.90 151 ILE A N 1
ATOM 8567 C CA . ILE E 1 171 ? -5.597 65.943 -32.020 1.00 30.44 151 ILE A CA 1
ATOM 8568 C C . ILE E 1 171 ? -6.021 67.400 -32.119 1.00 28.28 151 ILE A C 1
ATOM 8569 O O . ILE E 1 171 ? -6.154 68.078 -31.095 1.00 27.23 151 ILE A O 1
ATOM 8574 N N . PRO E 1 172 ? -6.236 67.901 -33.331 1.00 30.45 152 PRO A N 1
ATOM 8575 C CA . PRO E 1 172 ? -6.719 69.272 -33.511 1.00 31.00 152 PRO A CA 1
ATOM 8576 C C . PRO E 1 172 ? -8.031 69.506 -32.778 1.00 29.75 152 PRO A C 1
ATOM 8577 O O . PRO E 1 172 ? -8.856 68.604 -32.632 1.00 32.30 152 PRO A O 1
ATOM 8581 N N . LEU E 1 173 ? -8.202 70.734 -32.288 1.00 26.87 153 LEU A N 1
ATOM 8582 C CA . LEU E 1 173 ? -9.392 71.182 -31.566 1.00 31.92 153 LEU A CA 1
ATOM 8583 C C . LEU E 1 173 ? -9.531 70.574 -30.181 1.00 29.20 153 LEU A C 1
ATOM 8584 O O . LEU E 1 173 ? -10.544 70.830 -29.512 1.00 27.92 153 LEU A O 1
ATOM 8589 N N . ARG E 1 174 ? -8.547 69.787 -29.712 1.00 27.55 154 ARG A N 1
ATOM 8590 C CA . ARG E 1 174 ? -8.663 69.223 -28.368 1.00 30.34 154 ARG A CA 1
ATOM 8591 C C . ARG E 1 174 ? -7.340 69.321 -27.605 1.00 25.89 154 ARG A C 1
ATOM 8592 O O . ARG E 1 174 ? -7.049 68.474 -26.746 1.00 23.97 154 ARG A O 1
ATOM 8600 N N . ALA E 1 175 ? -6.545 70.361 -27.880 1.00 22.85 155 ALA A N 1
ATOM 8601 C CA . ALA E 1 175 ? -5.250 70.496 -27.224 1.00 19.84 155 ALA A CA 1
ATOM 8602 C C . ALA E 1 175 ? -5.390 70.687 -25.724 1.00 24.06 155 ALA A C 1
ATOM 8603 O O . ALA E 1 175 ? -4.503 70.256 -24.970 1.00 21.89 155 ALA A O 1
ATOM 8605 N N . HIS E 1 176 ? -6.483 71.343 -25.274 1.00 21.55 156 HIS A N 1
ATOM 8606 C CA . HIS E 1 176 ? -6.743 71.490 -23.843 1.00 24.20 156 HIS A CA 1
ATOM 8607 C C . HIS E 1 176 ? -7.023 70.122 -23.205 1.00 20.91 156 HIS A C 1
ATOM 8608 O O . HIS E 1 176 ? -6.539 69.814 -22.098 1.00 23.53 156 HIS A O 1
ATOM 8615 N N . TYR E 1 177 ? -7.745 69.264 -23.926 1.00 24.15 157 TYR A N 1
ATOM 8616 C CA . TYR E 1 177 ? -7.957 67.892 -23.464 1.00 21.80 157 TYR A CA 1
ATOM 8617 C C . TYR E 1 177 ? -6.639 67.098 -23.399 1.00 22.00 157 TYR A C 1
ATOM 8618 O O . TYR E 1 177 ? -6.330 66.470 -22.379 1.00 23.54 157 TYR A O 1
ATOM 8627 N N . THR E 1 178 ? -5.839 67.114 -24.473 1.00 19.68 158 THR A N 1
ATOM 8628 C CA . THR E 1 178 ? -4.616 66.312 -24.437 1.00 20.29 158 THR A CA 1
ATOM 8629 C C . THR E 1 178 ? -3.616 66.854 -23.418 1.00 21.22 158 THR A C 1
ATOM 8630 O O . THR E 1 178 ? -2.912 66.074 -22.771 1.00 20.74 158 THR A O 1
ATOM 8634 N N . ALA E 1 179 ? -3.575 68.171 -23.206 1.00 21.08 159 ALA A N 1
ATOM 8635 C CA . ALA E 1 179 ? -2.751 68.692 -22.125 1.00 21.27 159 ALA A CA 1
ATOM 8636 C C . ALA E 1 179 ? -3.147 68.078 -20.769 1.00 21.62 159 ALA A C 1
ATOM 8637 O O . ALA E 1 179 ? -2.282 67.629 -19.998 1.00 20.58 159 ALA A O 1
ATOM 8639 N N . THR E 1 180 ? -4.445 68.043 -20.444 1.00 17.40 160 THR A N 1
ATOM 8640 C CA . THR E 1 180 ? -4.781 67.480 -19.132 1.00 21.62 160 THR A CA 1
ATOM 8641 C C . THR E 1 180 ? -4.526 65.961 -19.068 1.00 22.25 160 THR A C 1
ATOM 8642 O O . THR E 1 180 ? -3.974 65.447 -18.068 1.00 21.79 160 THR A O 1
ATOM 8646 N N . LYS E 1 181 ? -4.858 65.221 -20.133 1.00 20.12 161 LYS A N 1
ATOM 8647 C CA . LYS E 1 181 ? -4.656 63.770 -20.039 1.00 21.49 161 LYS A CA 1
ATOM 8648 C C . LYS E 1 181 ? -3.182 63.426 -19.930 1.00 22.51 161 LYS A C 1
ATOM 8649 O O . LYS E 1 181 ? -2.808 62.476 -19.228 1.00 23.35 161 LYS A O 1
ATOM 8655 N N . HIS E 1 182 ? -2.324 64.179 -20.610 1.00 21.60 162 HIS A N 1
ATOM 8656 C CA . HIS E 1 182 ? -0.907 63.906 -20.460 1.00 21.21 162 HIS A CA 1
ATOM 8657 C C . HIS E 1 182 ? -0.429 64.341 -19.087 1.00 21.37 162 HIS A C 1
ATOM 8658 O O . HIS E 1 182 ? 0.516 63.765 -18.562 1.00 22.37 162 HIS A O 1
ATOM 8665 N N . ALA E 1 183 ? -1.036 65.375 -18.510 1.00 19.33 163 ALA A N 1
ATOM 8666 C CA . ALA E 1 183 ? -0.633 65.776 -17.172 1.00 21.87 163 ALA A CA 1
ATOM 8667 C C . ALA E 1 183 ? -0.783 64.635 -16.174 1.00 21.84 163 ALA A C 1
ATOM 8668 O O . ALA E 1 183 ? 0.053 64.496 -15.254 1.00 21.44 163 ALA A O 1
ATOM 8670 N N . LEU E 1 184 ? -1.823 63.791 -16.355 1.00 21.31 164 LEU A N 1
ATOM 8671 C CA . LEU E 1 184 ? -2.038 62.694 -15.404 1.00 22.60 164 LEU A CA 1
ATOM 8672 C C . LEU E 1 184 ? -0.842 61.768 -15.294 1.00 20.17 164 LEU A C 1
ATOM 8673 O O . LEU E 1 184 ? -0.602 61.205 -14.215 1.00 21.62 164 LEU A O 1
ATOM 8678 N N . ARG E 1 185 ? -0.092 61.584 -16.388 1.00 19.93 165 ARG A N 1
ATOM 8679 C CA . ARG E 1 185 ? 1.075 60.710 -16.355 1.00 20.07 165 ARG A CA 1
ATOM 8680 C C . ARG E 1 185 ? 2.193 61.292 -15.503 1.00 21.97 165 ARG A C 1
ATOM 8681 O O . ARG E 1 185 ? 2.864 60.560 -14.762 1.00 18.81 165 ARG A O 1
ATOM 8689 N N . GLY E 1 186 ? 2.427 62.602 -15.598 1.00 20.42 166 GLY A N 1
ATOM 8690 C CA . GLY E 1 186 ? 3.484 63.199 -14.784 1.00 18.54 166 GLY A CA 1
ATOM 8691 C C . GLY E 1 186 ? 3.120 63.197 -13.314 1.00 19.95 166 GLY A C 1
ATOM 8692 O O . GLY E 1 186 ? 3.955 62.866 -12.452 1.00 25.63 166 GLY A O 1
ATOM 8693 N N . LEU E 1 187 ? 1.846 63.502 -13.011 1.00 18.31 167 LEU A N 1
ATOM 8694 C CA . LEU E 1 187 ? 1.374 63.363 -11.638 1.00 19.51 167 LEU A CA 1
ATOM 8695 C C . LEU E 1 187 ? 1.627 61.950 -11.126 1.00 20.55 167 LEU A C 1
ATOM 8696 O O . LEU E 1 187 ? 2.296 61.745 -10.099 1.00 20.08 167 LEU A O 1
ATOM 8701 N N . THR E 1 188 ? 1.146 60.956 -11.882 1.00 22.95 168 THR A N 1
ATOM 8702 C CA . THR E 1 188 ? 1.218 59.572 -11.465 1.00 22.09 168 THR A CA 1
ATOM 8703 C C . THR E 1 188 ? 2.655 59.149 -11.219 1.00 22.64 168 THR A C 1
ATOM 8704 O O . THR E 1 188 ? 2.970 58.489 -10.219 1.00 25.01 168 THR A O 1
ATOM 8708 N N . ARG E 1 189 ? 3.544 59.521 -12.122 1.00 19.16 169 ARG A N 1
ATOM 8709 C CA . ARG E 1 189 ? 4.933 59.098 -12.019 1.00 19.69 169 ARG A CA 1
ATOM 8710 C C . ARG E 1 189 ? 5.567 59.578 -10.726 1.00 23.23 169 ARG A C 1
ATOM 8711 O O . ARG E 1 189 ? 6.228 58.791 -10.010 1.00 24.31 169 ARG A O 1
ATOM 8719 N N . SER E 1 190 ? 5.350 60.859 -10.387 1.00 23.17 170 SER A N 1
ATOM 8720 C CA . SER E 1 190 ? 5.943 61.347 -9.147 1.00 21.36 170 SER A CA 1
ATOM 8721 C C . SER E 1 190 ? 5.262 60.755 -7.897 1.00 23.64 170 SER A C 1
ATOM 8722 O O . SER E 1 190 ? 5.931 60.458 -6.893 1.00 21.25 170 SER A O 1
ATOM 8725 N N . LEU E 1 191 ? 3.932 60.610 -7.912 1.00 19.73 171 LEU A N 1
ATOM 8726 C CA . LEU E 1 191 ? 3.259 60.002 -6.767 1.00 21.47 171 LEU A CA 1
ATOM 8727 C C . LEU E 1 191 ? 3.756 58.580 -6.555 1.00 25.20 171 LEU A C 1
ATOM 8728 O O . LEU E 1 191 ? 3.893 58.124 -5.412 1.00 26.32 171 LEU A O 1
ATOM 8733 N N . ALA E 1 192 ? 4.043 57.862 -7.645 1.00 19.39 172 ALA A N 1
ATOM 8734 C CA . ALA E 1 192 ? 4.566 56.512 -7.490 1.00 24.68 172 ALA A CA 1
ATOM 8735 C C . ALA E 1 192 ? 5.894 56.533 -6.755 1.00 24.72 172 ALA A C 1
ATOM 8736 O O . ALA E 1 192 ? 6.128 55.723 -5.839 1.00 22.80 172 ALA A O 1
ATOM 8738 N N . LYS E 1 193 ? 6.771 57.461 -7.134 1.00 21.01 173 LYS A N 1
ATOM 8739 C CA . LYS E 1 193 ? 8.038 57.578 -6.412 1.00 24.09 173 LYS A CA 1
ATOM 8740 C C . LYS E 1 193 ? 7.827 57.971 -4.950 1.00 25.34 173 LYS A C 1
ATOM 8741 O O . LYS E 1 193 ? 8.539 57.494 -4.062 1.00 25.77 173 LYS A O 1
ATOM 8747 N N . GLU E 1 194 ? 6.875 58.864 -4.680 1.00 26.59 174 GLU A N 1
ATOM 8748 C CA . GLU E 1 194 ? 6.749 59.414 -3.338 1.00 26.10 174 GLU A CA 1
ATOM 8749 C C . GLU E 1 194 ? 6.170 58.386 -2.363 1.00 30.19 174 GLU A C 1
ATOM 8750 O O . GLU E 1 194 ? 6.647 58.260 -1.225 1.00 26.79 174 GLU A O 1
ATOM 8756 N N . TYR E 1 195 ? 5.189 57.595 -2.809 1.00 27.54 175 TYR A N 1
ATOM 8757 C CA . TYR E 1 195 ? 4.459 56.701 -1.920 1.00 27.68 175 TYR A CA 1
ATOM 8758 C C . TYR E 1 195 ? 4.744 55.218 -2.139 1.00 26.17 175 TYR A C 1
ATOM 8759 O O . TYR E 1 195 ? 4.167 54.388 -1.439 1.00 27.63 175 TYR A O 1
ATOM 8768 N N . GLY E 1 196 ? 5.650 54.860 -3.038 1.00 28.34 176 GLY A N 1
ATOM 8769 C CA . GLY E 1 196 ? 5.901 53.446 -3.278 1.00 28.08 176 GLY A CA 1
ATOM 8770 C C . GLY E 1 196 ? 6.354 52.698 -2.034 1.00 28.99 176 GLY A C 1
ATOM 8771 O O . GLY E 1 196 ? 5.928 51.569 -1.789 1.00 31.71 176 GLY A O 1
ATOM 8772 N N . ARG E 1 197 ? 7.220 53.306 -1.232 1.00 27.52 177 ARG A N 1
ATOM 8773 C CA . ARG E 1 197 ? 7.679 52.604 -0.039 1.00 31.29 177 ARG A CA 1
ATOM 8774 C C . ARG E 1 197 ? 6.634 52.544 1.073 1.00 29.97 177 ARG A C 1
ATOM 8775 O O . ARG E 1 197 ? 6.834 51.784 2.026 1.00 32.55 177 ARG A O 1
ATOM 8783 N N . SER E 1 198 ? 5.529 53.287 0.957 1.00 32.54 178 SER A N 1
ATOM 8784 C CA . SER E 1 198 ? 4.378 53.231 1.863 1.00 29.21 178 SER A CA 1
ATOM 8785 C C . SER E 1 198 ? 3.343 52.199 1.441 1.00 34.90 178 SER A C 1
ATOM 8786 O O . SER E 1 198 ? 2.280 52.125 2.068 1.00 37.82 178 SER A O 1
ATOM 8789 N N . GLY E 1 199 ? 3.584 51.453 0.366 1.00 31.29 179 GLY A N 1
ATOM 8790 C CA . GLY E 1 199 ? 2.601 50.492 -0.083 1.00 32.16 179 GLY A CA 1
ATOM 8791 C C . GLY E 1 199 ? 1.549 51.009 -1.040 1.00 29.52 179 GLY A C 1
ATOM 8792 O O . GLY E 1 199 ? 0.595 50.286 -1.335 1.00 37.98 179 GLY A O 1
ATOM 8793 N N . LEU E 1 200 ? 1.677 52.218 -1.551 1.00 27.98 180 LEU A N 1
ATOM 8794 C CA . LEU E 1 200 ? 0.708 52.701 -2.520 1.00 26.84 180 LEU A CA 1
ATOM 8795 C C . LEU E 1 200 ? 1.301 52.601 -3.924 1.00 26.10 180 LEU A C 1
ATOM 8796 O O . LEU E 1 200 ? 2.486 52.873 -4.123 1.00 26.50 180 LEU A O 1
ATOM 8801 N N . ARG E 1 201 ? 0.484 52.172 -4.880 1.00 20.94 181 ARG A N 1
ATOM 8802 C CA . ARG E 1 201 ? 0.859 52.076 -6.281 1.00 22.27 181 ARG A CA 1
ATOM 8803 C C . ARG E 1 201 ? 0.008 53.045 -7.094 1.00 22.71 181 ARG A C 1
ATOM 8804 O O . ARG E 1 201 ? -1.185 53.212 -6.824 1.00 21.28 181 ARG A O 1
ATOM 8812 N N . PHE E 1 202 ? 0.616 53.678 -8.095 1.00 18.07 182 PHE A N 1
ATOM 8813 C CA . PHE E 1 202 ? -0.071 54.647 -8.943 1.00 22.50 182 PHE A CA 1
ATOM 8814 C C . PHE E 1 202 ? 0.241 54.308 -10.384 1.00 22.03 182 PHE A C 1
ATOM 8815 O O . PHE E 1 202 ? 1.413 54.108 -10.729 1.00 21.63 182 PHE A O 1
ATOM 8823 N N . ASN E 1 203 ? -0.797 54.215 -11.211 1.00 22.25 183 ASN A N 1
ATOM 8824 C CA . ASN E 1 203 ? -0.613 53.868 -12.612 1.00 20.97 183 ASN A CA 1
ATOM 8825 C C . ASN E 1 203 ? -1.647 54.578 -13.458 1.00 18.65 183 ASN A C 1
ATOM 8826 O O . ASN E 1 203 ? -2.698 54.987 -12.969 1.00 20.20 183 ASN A O 1
ATOM 8831 N N . VAL E 1 204 ? -1.356 54.655 -14.752 1.00 22.16 184 VAL A N 1
ATOM 8832 C CA . VAL E 1 204 ? -2.245 55.249 -15.746 1.00 22.68 184 VAL A CA 1
ATOM 8833 C C . VAL E 1 204 ? -2.686 54.177 -16.737 1.00 23.28 184 VAL A C 1
ATOM 8834 O O . VAL E 1 204 ? -1.850 53.460 -17.293 1.00 21.97 184 VAL A O 1
ATOM 8838 N N . LEU E 1 205 ? -3.974 54.131 -17.029 1.00 21.28 185 LEU A N 1
ATOM 8839 C CA . LEU E 1 205 ? -4.481 53.366 -18.163 1.00 23.02 185 LEU A CA 1
ATOM 8840 C C . LEU E 1 205 ? -4.719 54.332 -19.296 1.00 22.79 185 LEU A C 1
ATOM 8841 O O . LEU E 1 205 ? -5.638 55.158 -19.217 1.00 24.86 185 LEU A O 1
ATOM 8846 N N . ALA E 1 206 ? -3.935 54.205 -20.362 1.00 22.51 186 ALA A N 1
ATOM 8847 C CA . ALA E 1 206 ? -4.128 55.014 -21.566 1.00 22.14 186 ALA A CA 1
ATOM 8848 C C . ALA E 1 206 ? -5.072 54.276 -22.518 1.00 26.57 186 ALA A C 1
ATOM 8849 O O . ALA E 1 206 ? -4.708 53.253 -23.119 1.00 27.55 186 ALA A O 1
ATOM 8851 N N . LEU E 1 207 ? -6.269 54.818 -22.691 1.00 24.73 187 LEU A N 1
ATOM 8852 C CA . LEU E 1 207 ? -7.293 54.217 -23.537 1.00 22.65 187 LEU A CA 1
ATOM 8853 C C . LEU E 1 207 ? -7.154 54.637 -24.991 1.00 22.27 187 LEU A C 1
ATOM 8854 O O . LEU E 1 207 ? -6.692 55.734 -25.295 1.00 24.40 187 LEU A O 1
ATOM 8859 N N . GLY E 1 208 ? -7.590 53.757 -25.889 1.00 24.06 188 GLY A N 1
ATOM 8860 C CA . GLY E 1 208 ? -7.720 54.097 -27.291 1.00 22.54 188 GLY A CA 1
ATOM 8861 C C . GLY E 1 208 ? -9.082 54.702 -27.569 1.00 28.65 188 GLY A C 1
ATOM 8862 O O . GLY E 1 208 ? -9.457 55.670 -26.921 1.00 36.75 188 GLY A O 1
ATOM 8863 N N . VAL E 1 209 ? -9.860 54.151 -28.491 1.00 27.10 189 VAL A N 1
ATOM 8864 C CA . VAL E 1 209 ? -11.226 54.604 -28.714 1.00 27.57 189 VAL A CA 1
ATOM 8865 C C . VAL E 1 209 ? -12.143 53.531 -28.152 1.00 30.28 189 VAL A C 1
ATOM 8866 O O . VAL E 1 209 ? -12.012 52.354 -28.499 1.00 31.82 189 VAL A O 1
ATOM 8870 N N . VAL E 1 210 ? -13.050 53.932 -27.270 1.00 26.06 190 VAL A N 1
ATOM 8871 C CA . VAL E 1 210 ? -13.937 53.020 -26.553 1.00 32.14 190 VAL A CA 1
ATOM 8872 C C . VAL E 1 210 ? -15.371 53.360 -26.923 1.00 28.99 190 VAL A C 1
ATOM 8873 O O . VAL E 1 210 ? -15.766 54.529 -26.869 1.00 26.80 190 VAL A O 1
ATOM 8877 N N . GLU E 1 211 ? -16.143 52.347 -27.302 1.00 28.74 191 GLU A N 1
ATOM 8878 C CA . GLU E 1 211 ? -17.580 52.534 -27.502 1.00 36.53 191 GLU A CA 1
ATOM 8879 C C . GLU E 1 211 ? -18.239 53.053 -26.226 1.00 33.77 191 GLU A C 1
ATOM 8880 O O . GLU E 1 211 ? -18.009 52.510 -25.144 1.00 37.89 191 GLU A O 1
ATOM 8886 N N . THR E 1 212 ? -19.067 54.089 -26.341 1.00 36.43 192 THR A N 1
ATOM 8887 C CA . THR E 1 212 ? -19.847 54.593 -25.208 1.00 38.53 192 THR A CA 1
ATOM 8888 C C . THR E 1 212 ? -21.283 54.846 -25.660 1.00 44.10 192 THR A C 1
ATOM 8889 O O . THR E 1 212 ? -21.611 54.713 -26.843 1.00 39.33 192 THR A O 1
ATOM 8893 N N . GLU E 1 213 ? -22.147 55.235 -24.701 1.00 45.91 193 GLU A N 1
ATOM 8894 C CA . GLU E 1 213 ? -23.522 55.600 -25.050 1.00 43.03 193 GLU A CA 1
ATOM 8895 C C . GLU E 1 213 ? -23.564 56.781 -26.017 1.00 46.98 193 GLU A C 1
ATOM 8896 O O . GLU E 1 213 ? -24.463 56.859 -26.858 1.00 49.41 193 GLU A O 1
ATOM 8902 N N . GLU E 1 214 ? -22.591 57.693 -25.948 1.00 46.24 194 GLU A N 1
ATOM 8903 C CA . GLU E 1 214 ? -22.634 58.821 -26.870 1.00 50.60 194 GLU A CA 1
ATOM 8904 C C . GLU E 1 214 ? -22.405 58.400 -28.316 1.00 51.27 194 GLU A C 1
ATOM 8905 O O . GLU E 1 214 ? -22.902 59.069 -29.229 1.00 50.90 194 GLU A O 1
ATOM 8911 N N . LEU E 1 215 ? -21.730 57.272 -28.551 1.00 48.16 195 LEU A N 1
ATOM 8912 C CA . LEU E 1 215 ? -21.567 56.817 -29.926 1.00 48.84 195 LEU A CA 1
ATOM 8913 C C . LEU E 1 215 ? -22.779 56.062 -30.424 1.00 52.49 195 LEU A C 1
ATOM 8914 O O . LEU E 1 215 ? -23.126 56.173 -31.605 1.00 56.84 195 LEU A O 1
ATOM 8919 N N . HIS E 1 216 ? -23.469 55.344 -29.546 1.00 52.09 196 HIS A N 1
ATOM 8920 C CA . HIS E 1 216 ? -24.618 54.592 -30.017 1.00 55.40 196 HIS A CA 1
ATOM 8921 C C . HIS E 1 216 ? -25.846 55.464 -30.211 1.00 53.03 196 HIS A C 1
ATOM 8922 O O . HIS E 1 216 ? -26.812 55.003 -30.825 1.00 59.01 196 HIS A O 1
ATOM 8929 N N . ALA E 1 217 ? -25.794 56.728 -29.796 1.00 53.35 197 ALA A N 1
ATOM 8930 C CA . ALA E 1 217 ? -26.915 57.645 -29.932 1.00 59.73 197 ALA A CA 1
ATOM 8931 C C . ALA E 1 217 ? -26.860 58.457 -31.219 1.00 69.29 197 ALA A C 1
ATOM 8932 O O . ALA E 1 217 ? -27.779 59.243 -31.472 1.00 66.43 197 ALA A O 1
ATOM 8934 N N . LEU E 1 218 ? -25.793 58.285 -32.037 1.00 65.29 198 LEU A N 1
ATOM 8935 C CA . LEU E 1 218 ? -25.688 58.915 -33.341 1.00 63.70 198 LEU A CA 1
ATOM 8936 C C . LEU E 1 218 ? -26.423 58.083 -34.409 1.00 69.29 198 LEU A C 1
ATOM 8937 O O . LEU E 1 218 ? -26.601 56.874 -34.246 1.00 68.17 198 LEU A O 1
ATOM 8942 N N . PRO E 1 219 ? -26.899 58.742 -35.489 1.00 73.14 199 PRO A N 1
ATOM 8943 C CA . PRO E 1 219 ? -27.795 58.105 -36.489 1.00 69.10 199 PRO A CA 1
ATOM 8944 C C . PRO E 1 219 ? -27.334 57.096 -37.552 1.00 76.17 199 PRO A C 1
ATOM 8945 O O . PRO E 1 219 ? -27.786 57.270 -38.688 1.00 84.05 199 PRO A O 1
ATOM 8949 N N . ASP E 1 220 ? -26.530 56.061 -37.289 1.00 74.57 200 ASP A N 1
ATOM 8950 C CA . ASP E 1 220 ? -26.009 55.169 -38.348 1.00 74.26 200 ASP A CA 1
ATOM 8951 C C . ASP E 1 220 ? -25.353 55.803 -39.567 1.00 70.29 200 ASP A C 1
ATOM 8952 O O . ASP E 1 220 ? -24.941 55.078 -40.474 1.00 73.22 200 ASP A O 1
ATOM 8957 N N . ASP E 1 221 ? -25.303 57.120 -39.666 1.00 75.05 201 ASP A N 1
ATOM 8958 C CA . ASP E 1 221 ? -24.473 57.738 -40.690 1.00 76.99 201 ASP A CA 1
ATOM 8959 C C . ASP E 1 221 ? -23.164 58.184 -40.059 1.00 72.38 201 ASP A C 1
ATOM 8960 O O . ASP E 1 221 ? -22.092 57.687 -40.415 1.00 66.69 201 ASP A O 1
ATOM 8965 N N . GLU E 1 222 ? -23.257 59.089 -39.082 1.00 73.02 202 GLU A N 1
ATOM 8966 C CA . GLU E 1 222 ? -22.117 59.397 -38.229 1.00 73.08 202 GLU A CA 1
ATOM 8967 C C . GLU E 1 222 ? -21.639 58.157 -37.482 1.00 66.07 202 GLU A C 1
ATOM 8968 O O . GLU E 1 222 ? -20.430 57.960 -37.308 1.00 62.61 202 GLU A O 1
ATOM 8974 N N . ARG E 1 223 ? -22.570 57.303 -37.046 1.00 62.13 203 ARG A N 1
ATOM 8975 C CA . ARG E 1 223 ? -22.190 56.152 -36.237 1.00 58.77 203 ARG A CA 1
ATOM 8976 C C . ARG E 1 223 ? -21.296 55.196 -37.019 1.00 57.17 203 ARG A C 1
ATOM 8977 O O . ARG E 1 223 ? -20.167 54.896 -36.603 1.00 52.28 203 ARG A O 1
ATOM 8985 N N . ALA E 1 224 ? -21.787 54.703 -38.161 1.00 56.71 204 ALA A N 1
ATOM 8986 C CA . ALA E 1 224 ? -21.003 53.767 -38.957 1.00 50.87 204 ALA A CA 1
ATOM 8987 C C . ALA E 1 224 ? -19.705 54.408 -39.437 1.00 52.65 204 ALA A C 1
ATOM 8988 O O . ALA E 1 224 ? -18.630 53.806 -39.332 1.00 48.07 204 ALA A O 1
ATOM 8990 N N . GLU E 1 225 ? -19.784 55.644 -39.945 1.00 53.95 205 GLU A N 1
ATOM 8991 C CA . GLU E 1 225 ? -18.598 56.317 -40.476 1.00 57.25 205 GLU A CA 1
ATOM 8992 C C . GLU E 1 225 ? -17.514 56.467 -39.409 1.00 54.19 205 GLU A C 1
ATOM 8993 O O . GLU E 1 225 ? -16.335 56.185 -39.665 1.00 53.69 205 GLU A O 1
ATOM 8999 N N . MET E 1 226 ? -17.895 56.921 -38.211 1.00 53.73 206 MET A N 1
ATOM 9000 C CA . MET E 1 226 ? -16.940 57.087 -37.118 1.00 50.02 206 MET A CA 1
ATOM 9001 C C . MET E 1 226 ? -16.363 55.759 -36.660 1.00 47.37 206 MET A C 1
ATOM 9002 O O . MET E 1 226 ? -15.164 55.669 -36.357 1.00 45.28 206 MET A O 1
ATOM 9007 N N . THR E 1 227 ? -17.190 54.715 -36.624 1.00 46.88 207 THR A N 1
ATOM 9008 C CA . THR E 1 227 ? -16.684 53.407 -36.241 1.00 46.50 207 THR A CA 1
ATOM 9009 C C . THR E 1 227 ? -15.620 52.940 -37.222 1.00 43.89 207 THR A C 1
ATOM 9010 O O . THR E 1 227 ? -14.533 52.515 -36.816 1.00 45.12 207 THR A O 1
ATOM 9014 N N . LYS E 1 228 ? -15.905 53.049 -38.525 1.00 44.13 208 LYS A N 1
ATOM 9015 C CA . LYS E 1 228 ? -14.937 52.664 -39.552 1.00 42.66 208 LYS A CA 1
ATOM 9016 C C . LYS E 1 228 ? -13.656 53.495 -39.454 1.00 45.28 208 LYS A C 1
ATOM 9017 O O . LYS E 1 228 ? -12.540 52.953 -39.474 1.00 44.62 208 LYS A O 1
ATOM 9023 N N . PHE E 1 229 ? -13.800 54.817 -39.338 1.00 43.75 209 PHE A N 1
ATOM 9024 C CA . PHE E 1 229 ? -12.632 55.693 -39.287 1.00 43.74 209 PHE A CA 1
ATOM 9025 C C . PHE E 1 229 ? -11.698 55.314 -38.143 1.00 41.79 209 PHE A C 1
ATOM 9026 O O . PHE E 1 229 ? -10.484 55.183 -38.338 1.00 42.78 209 PHE A O 1
ATOM 9034 N N . TYR E 1 230 ? -12.236 55.124 -36.941 1.00 39.91 210 TYR A N 1
ATOM 9035 C CA . TYR E 1 230 ? -11.323 54.782 -35.856 1.00 37.96 210 TYR A CA 1
ATOM 9036 C C . TYR E 1 230 ? -10.874 53.327 -35.907 1.00 40.26 210 TYR A C 1
ATOM 9037 O O . TYR E 1 230 ? -9.714 53.042 -35.574 1.00 37.78 210 TYR A O 1
ATOM 9046 N N . SER E 1 231 ? -11.750 52.402 -36.335 1.00 37.71 211 SER A N 1
ATOM 9047 C CA . SER E 1 231 ? -11.346 51.002 -36.443 1.00 35.66 211 SER A CA 1
ATOM 9048 C C . SER E 1 231 ? -10.145 50.846 -37.358 1.00 35.18 211 SER A C 1
ATOM 9049 O O . SER E 1 231 ? -9.230 50.069 -37.056 1.00 30.55 211 SER A O 1
ATOM 9052 N N . THR E 1 232 ? -10.105 51.610 -38.459 1.00 35.63 212 THR A N 1
ATOM 9053 C CA . THR E 1 232 ? -9.001 51.467 -39.403 1.00 37.17 212 THR A CA 1
ATOM 9054 C C . THR E 1 232 ? -7.662 51.774 -38.747 1.00 37.07 212 THR A C 1
ATOM 9055 O O . THR E 1 232 ? -6.633 51.226 -39.155 1.00 37.30 212 THR A O 1
ATOM 9059 N N . LYS E 1 233 ? -7.658 52.603 -37.697 1.00 35.52 213 LYS A N 1
ATOM 9060 C CA . LYS E 1 233 ? -6.405 52.997 -37.063 1.00 34.08 213 LYS A CA 1
ATOM 9061 C C . LYS E 1 233 ? -5.902 51.996 -36.032 1.00 28.81 213 LYS A C 1
ATOM 9062 O O . LYS E 1 233 ? -4.751 52.108 -35.611 1.00 30.02 213 LYS A O 1
ATOM 9068 N N . THR E 1 234 ? -6.731 51.049 -35.604 1.00 28.36 214 THR A N 1
ATOM 9069 C CA . THR E 1 234 ? -6.348 50.055 -34.616 1.00 28.94 214 THR A CA 1
ATOM 9070 C C . THR E 1 234 ? -5.711 48.861 -35.303 1.00 26.13 214 THR A C 1
ATOM 9071 O O . THR E 1 234 ? -5.903 48.627 -36.493 1.00 27.39 214 THR A O 1
ATOM 9075 N N . ALA E 1 235 ? -4.932 48.120 -34.521 1.00 26.57 215 ALA A N 1
ATOM 9076 C CA . ALA E 1 235 ? -4.391 46.844 -34.957 1.00 26.54 215 ALA A CA 1
ATOM 9077 C C . ALA E 1 235 ? -5.461 45.764 -34.951 1.00 27.17 215 ALA A C 1
ATOM 9078 O O . ALA E 1 235 ? -5.365 44.783 -35.706 1.00 30.34 215 ALA A O 1
ATOM 9080 N N . LEU E 1 236 ? -6.467 45.899 -34.098 1.00 26.49 216 LEU A N 1
ATOM 9081 C CA . LEU E 1 236 ? -7.456 44.830 -33.946 1.00 27.95 216 LEU A CA 1
ATOM 9082 C C . LEU E 1 236 ? -8.662 45.000 -34.862 1.00 26.17 216 LEU A C 1
ATOM 9083 O O . LEU E 1 236 ? -9.396 44.032 -35.091 1.00 27.65 216 LEU A O 1
ATOM 9088 N N . GLY E 1 237 ? -8.874 46.190 -35.407 1.00 28.29 217 GLY A N 1
ATOM 9089 C CA . GLY E 1 237 ? -9.995 46.408 -36.300 1.00 28.43 217 GLY A CA 1
ATOM 9090 C C . GLY E 1 237 ? -11.328 46.625 -35.619 1.00 31.55 217 GLY A C 1
ATOM 9091 O O . GLY E 1 237 ? -12.365 46.391 -36.247 1.00 30.79 217 GLY A O 1
ATOM 9092 N N . ARG E 1 238 ? -11.336 47.064 -34.358 1.00 27.58 218 ARG A N 1
ATOM 9093 C CA . ARG E 1 238 ? -12.579 47.320 -33.638 1.00 30.28 218 ARG A CA 1
ATOM 9094 C C . ARG E 1 238 ? -12.306 48.296 -32.497 1.00 28.96 218 ARG A C 1
ATOM 9095 O O . ARG E 1 238 ? -11.173 48.415 -32.019 1.00 29.65 218 ARG A O 1
ATOM 9103 N N . LEU E 1 239 ? -13.367 48.962 -32.036 1.00 29.78 219 LEU A N 1
ATOM 9104 C CA . LEU E 1 239 ? -13.249 49.845 -30.883 1.00 29.40 219 LEU A CA 1
ATOM 9105 C C . LEU E 1 239 ? -13.264 49.042 -29.581 1.00 24.46 219 LEU A C 1
ATOM 9106 O O . LEU E 1 239 ? -13.726 47.906 -29.525 1.00 22.46 219 LEU A O 1
ATOM 9111 N N . GLY E 1 240 ? -12.734 49.642 -28.525 1.00 24.51 220 GLY A N 1
ATOM 9112 C CA . GLY E 1 240 ? -12.795 49.009 -27.231 1.00 25.80 220 GLY A CA 1
ATOM 9113 C C . GLY E 1 240 ? -14.187 49.124 -26.603 1.00 30.26 220 GLY A C 1
ATOM 9114 O O . GLY E 1 240 ? -15.064 49.867 -27.053 1.00 30.54 220 GLY A O 1
ATOM 9115 N N . THR E 1 241 ? -14.406 48.342 -25.552 1.00 25.02 221 THR A N 1
ATOM 9116 C CA . THR E 1 241 ? -15.612 48.442 -24.759 1.00 29.77 221 THR A CA 1
ATOM 9117 C C . THR E 1 241 ? -15.249 48.754 -23.318 1.00 28.61 221 THR A C 1
ATOM 9118 O O . THR E 1 241 ? -14.115 48.524 -22.877 1.00 23.00 221 THR A O 1
ATOM 9122 N N . PRO E 1 242 ? -16.200 49.290 -22.555 1.00 28.55 222 PRO A N 1
ATOM 9123 C CA . PRO E 1 242 ? -15.947 49.518 -21.129 1.00 28.04 222 PRO A CA 1
ATOM 9124 C C . PRO E 1 242 ? -15.546 48.255 -20.365 1.00 26.67 222 PRO A C 1
ATOM 9125 O O . PRO E 1 242 ? -14.727 48.345 -19.437 1.00 28.85 222 PRO A O 1
ATOM 9129 N N . ASP E 1 243 ? -16.056 47.074 -20.736 1.00 26.35 223 ASP A N 1
ATOM 9130 C CA . ASP E 1 243 ? -15.637 45.850 -20.038 1.00 29.71 223 ASP A CA 1
ATOM 9131 C C . ASP E 1 243 ? -14.174 45.494 -20.296 1.00 27.34 223 ASP A C 1
ATOM 9132 O O . ASP E 1 243 ? -13.515 44.893 -19.428 1.00 25.56 223 ASP A O 1
ATOM 9137 N N . GLU E 1 244 ? -13.648 45.831 -21.476 1.00 25.62 224 GLU A N 1
ATOM 9138 C CA . GLU E 1 244 ? -12.227 45.614 -21.709 1.00 25.91 224 GLU A CA 1
ATOM 9139 C C . GLU E 1 244 ? -11.375 46.553 -20.871 1.00 23.68 224 GLU A C 1
ATOM 9140 O O . GLU E 1 244 ? -10.307 46.168 -20.386 1.00 26.58 224 GLU A O 1
ATOM 9146 N N . VAL E 1 245 ? -11.820 47.793 -20.689 1.00 26.03 225 VAL A N 1
ATOM 9147 C CA . VAL E 1 245 ? -11.124 48.681 -19.759 1.00 23.30 225 VAL A CA 1
ATOM 9148 C C . VAL E 1 245 ? -11.154 48.093 -18.357 1.00 23.52 225 VAL A C 1
ATOM 9149 O O . VAL E 1 245 ? -10.157 48.135 -17.626 1.00 21.54 225 VAL A O 1
ATOM 9153 N N . ALA E 1 246 ? -12.309 47.535 -17.961 1.00 21.51 226 ALA A N 1
ATOM 9154 C CA . ALA E 1 246 ? -12.441 46.944 -16.634 1.00 21.82 226 ALA A CA 1
ATOM 9155 C C . ALA E 1 246 ? -11.514 45.746 -16.441 1.00 26.24 226 ALA A C 1
ATOM 9156 O O . ALA E 1 246 ? -11.059 45.487 -15.320 1.00 27.06 226 ALA A O 1
ATOM 9158 N N . GLY E 1 247 ? -11.246 44.976 -17.487 1.00 21.19 227 GLY A N 1
ATOM 9159 C CA . GLY E 1 247 ? -10.251 43.923 -17.325 1.00 25.18 227 GLY A CA 1
ATOM 9160 C C . GLY E 1 247 ? -8.887 44.448 -16.889 1.00 24.62 227 GLY A C 1
ATOM 9161 O O . GLY E 1 247 ? -8.196 43.820 -16.064 1.00 24.38 227 GLY A O 1
ATOM 9162 N N . ALA E 1 248 ? -8.492 45.627 -17.404 1.00 21.65 228 ALA A N 1
ATOM 9163 C CA . ALA E 1 248 ? -7.196 46.218 -17.035 1.00 23.97 228 ALA A CA 1
ATOM 9164 C C . ALA E 1 248 ? -7.252 46.854 -15.647 1.00 24.48 228 ALA A C 1
ATOM 9165 O O . ALA E 1 248 ? -6.289 46.753 -14.864 1.00 19.21 228 ALA A O 1
ATOM 9167 N N . VAL E 1 249 ? -8.361 47.532 -15.334 1.00 21.97 229 VAL A N 1
ATOM 9168 C CA . VAL E 1 249 ? -8.568 48.029 -13.971 1.00 22.19 229 VAL A CA 1
ATOM 9169 C C . VAL E 1 249 ? -8.466 46.882 -12.967 1.00 23.64 229 VAL A C 1
ATOM 9170 O O . VAL E 1 249 ? -7.821 47.000 -11.913 1.00 23.87 229 VAL A O 1
ATOM 9174 N N . ALA E 1 250 ? -9.119 45.758 -13.271 1.00 22.50 230 ALA A N 1
ATOM 9175 C CA . ALA E 1 250 ? -9.123 44.626 -12.341 1.00 23.41 230 ALA A CA 1
ATOM 9176 C C . ALA E 1 250 ? -7.719 44.105 -12.100 1.00 22.02 230 ALA A C 1
ATOM 9177 O O . ALA E 1 250 ? -7.353 43.788 -10.961 1.00 23.87 230 ALA A O 1
ATOM 9179 N N . TRP E 1 251 ? -6.921 43.978 -13.161 1.00 23.11 231 TRP A N 1
ATOM 9180 C CA . TRP E 1 251 ? -5.535 43.573 -12.942 1.00 21.29 231 TRP A CA 1
ATOM 9181 C C . TRP E 1 251 ? -4.762 44.622 -12.129 1.00 20.78 231 TRP A C 1
ATOM 9182 O O . TRP E 1 251 ? -3.962 44.272 -11.258 1.00 19.93 231 TRP A O 1
ATOM 9193 N N . LEU E 1 252 ? -4.948 45.916 -12.410 1.00 20.14 232 LEU A N 1
ATOM 9194 C CA . LEU E 1 252 ? -4.170 46.900 -11.643 1.00 21.48 232 LEU A CA 1
ATOM 9195 C C . LEU E 1 252 ? -4.594 46.956 -10.177 1.00 24.68 232 LEU A C 1
ATOM 9196 O O . LEU E 1 252 ? -3.784 47.321 -9.316 1.00 23.10 232 LEU A O 1
ATOM 9201 N N . ALA E 1 253 ? -5.856 46.611 -9.873 1.00 22.88 233 ALA A N 1
ATOM 9202 C CA . ALA E 1 253 ? -6.334 46.560 -8.496 1.00 24.93 233 ALA A CA 1
ATOM 9203 C C . ALA E 1 253 ? -5.795 45.373 -7.737 1.00 26.65 233 ALA A C 1
ATOM 9204 O O . ALA E 1 253 ? -5.755 45.412 -6.501 1.00 30.63 233 ALA A O 1
ATOM 9206 N N . SER E 1 254 ? -5.411 44.311 -8.431 1.00 22.93 234 SER A N 1
ATOM 9207 C CA . SER E 1 254 ? -5.105 43.065 -7.760 1.00 21.31 234 SER A CA 1
ATOM 9208 C C . SER E 1 254 ? -3.615 42.932 -7.437 1.00 27.62 234 SER A C 1
ATOM 9209 O O . SER E 1 254 ? -2.759 43.646 -7.961 1.00 24.50 234 SER A O 1
ATOM 9212 N N . ASP E 1 255 ? -3.305 41.963 -6.580 1.00 27.41 235 ASP A N 1
ATOM 9213 C CA . ASP E 1 255 ? -1.920 41.691 -6.247 1.00 28.44 235 ASP A CA 1
ATOM 9214 C C . ASP E 1 255 ? -1.166 41.012 -7.373 1.00 28.93 235 ASP A C 1
ATOM 9215 O O . ASP E 1 255 ? 0.044 40.817 -7.249 1.00 27.26 235 ASP A O 1
ATOM 9220 N N . LEU E 1 256 ? -1.836 40.632 -8.457 1.00 24.83 236 LEU A N 1
ATOM 9221 C CA . LEU E 1 256 ? -1.062 40.185 -9.601 1.00 27.72 236 LEU A CA 1
ATOM 9222 C C . LEU E 1 256 ? -0.201 41.310 -10.173 1.00 26.44 236 LEU A C 1
ATOM 9223 O O . LEU E 1 256 ? 0.745 41.036 -10.923 1.00 27.32 236 LEU A O 1
ATOM 9228 N N . SER E 1 257 ? -0.495 42.571 -9.844 1.00 26.22 237 SER A N 1
ATOM 9229 C CA . SER E 1 257 ? 0.288 43.688 -10.362 1.00 25.41 237 SER A CA 1
ATOM 9230 C C . SER E 1 257 ? 1.081 44.403 -9.266 1.00 26.58 237 SER A C 1
ATOM 9231 O O . SER E 1 257 ? 1.406 45.593 -9.403 1.00 21.50 237 SER A O 1
ATOM 9234 N N . ARG E 1 258 ? 1.413 43.683 -8.181 1.00 26.18 238 ARG A N 1
ATOM 9235 C CA . ARG E 1 258 ? 1.999 44.335 -7.015 1.00 24.00 238 ARG A CA 1
ATOM 9236 C C . ARG E 1 258 ? 3.387 44.915 -7.295 1.00 25.65 238 ARG A C 1
ATOM 9237 O O . ARG E 1 258 ? 3.827 45.824 -6.576 1.00 24.31 238 ARG A O 1
ATOM 9245 N N . TYR E 1 259 ? 4.047 44.503 -8.371 1.00 22.54 239 TYR A N 1
ATOM 9246 C CA . TYR E 1 259 ? 5.308 45.133 -8.714 1.00 21.52 239 TYR A CA 1
ATOM 9247 C C . TYR E 1 259 ? 5.142 46.181 -9.814 1.00 21.61 239 TYR A C 1
ATOM 9248 O O . TYR E 1 259 ? 6.138 46.697 -10.322 1.00 21.60 239 TYR A O 1
ATOM 9257 N N . VAL E 1 260 ? 3.909 46.561 -10.134 1.00 20.95 240 VAL A N 1
ATOM 9258 C CA . VAL E 1 260 ? 3.612 47.491 -11.215 1.00 22.86 240 VAL A CA 1
ATOM 9259 C C . VAL E 1 260 ? 3.242 48.827 -10.593 1.00 23.11 240 VAL A C 1
ATOM 9260 O O . VAL E 1 260 ? 2.187 48.978 -9.954 1.00 21.87 240 VAL A O 1
ATOM 9264 N N . THR E 1 261 ? 4.095 49.814 -10.810 1.00 17.09 241 THR A N 1
ATOM 9265 C CA . THR E 1 261 ? 3.769 51.147 -10.343 1.00 21.55 241 THR A CA 1
ATOM 9266 C C . THR E 1 261 ? 4.512 52.138 -11.217 1.00 21.50 241 THR A C 1
ATOM 9267 O O . THR E 1 261 ? 5.558 51.809 -11.799 1.00 21.62 241 THR A O 1
ATOM 9271 N N . GLY E 1 262 ? 3.944 53.341 -11.324 1.00 18.23 242 GLY A N 1
ATOM 9272 C CA . GLY E 1 262 ? 4.528 54.375 -12.158 1.00 21.21 242 GLY A CA 1
ATOM 9273 C C . GLY E 1 262 ? 4.457 54.115 -13.642 1.00 24.20 242 GLY A C 1
ATOM 9274 O O . GLY E 1 262 ? 5.240 54.686 -14.391 1.00 26.38 242 GLY A O 1
ATOM 9275 N N . ALA E 1 263 ? 3.576 53.225 -14.085 1.00 21.68 243 ALA A N 1
ATOM 9276 C CA . ALA E 1 263 ? 3.505 52.794 -15.472 1.00 22.38 243 ALA A CA 1
ATOM 9277 C C . ALA E 1 263 ? 2.304 53.397 -16.189 1.00 22.10 243 ALA A C 1
ATOM 9278 O O . ALA E 1 263 ? 1.279 53.714 -15.579 1.00 21.53 243 ALA A O 1
ATOM 9280 N N . THR E 1 264 ? 2.438 53.527 -17.503 1.00 26.86 244 THR A N 1
ATOM 9281 C CA . THR E 1 264 ? 1.324 53.818 -18.399 1.00 24.80 244 THR A CA 1
ATOM 9282 C C . THR E 1 264 ? 1.037 52.547 -19.189 1.00 27.09 244 THR A C 1
ATOM 9283 O O . THR E 1 264 ? 1.859 52.133 -20.013 1.00 31.89 244 THR A O 1
ATOM 9287 N N . ILE E 1 265 ? -0.114 51.925 -18.909 1.00 26.90 245 ILE A N 1
ATOM 9288 C CA . ILE E 1 265 ? -0.590 50.699 -19.547 1.00 24.05 245 ILE A CA 1
ATOM 9289 C C . ILE E 1 265 ? -1.556 51.070 -20.660 1.00 23.93 245 ILE A C 1
ATOM 9290 O O . ILE E 1 265 ? -2.639 51.617 -20.400 1.00 23.62 245 ILE A O 1
ATOM 9295 N N . HIS E 1 266 ? -1.202 50.739 -21.891 1.00 26.14 246 HIS A N 1
ATOM 9296 C CA . HIS E 1 266 ? -2.060 51.047 -23.032 1.00 24.23 246 HIS A CA 1
ATOM 9297 C C . HIS E 1 266 ? -3.112 49.964 -23.182 1.00 27.68 246 HIS A C 1
ATOM 9298 O O . HIS E 1 266 ? -2.782 48.777 -23.242 1.00 28.21 246 HIS A O 1
ATOM 9305 N N . VAL E 1 267 ? -4.376 50.376 -23.169 1.00 26.02 247 VAL A N 1
ATOM 9306 C CA . VAL E 1 267 ? -5.527 49.534 -23.466 1.00 24.81 247 VAL A CA 1
ATOM 9307 C C . VAL E 1 267 ? -6.232 50.155 -24.654 1.00 23.85 247 VAL A C 1
ATOM 9308 O O . VAL E 1 267 ? -7.286 50.785 -24.504 1.00 23.75 247 VAL A O 1
ATOM 9312 N N . ASP E 1 268 ? -5.637 50.012 -25.831 1.00 22.39 248 ASP A N 1
ATOM 9313 C CA . ASP E 1 268 ? -6.031 50.842 -26.955 1.00 22.29 248 ASP A CA 1
ATOM 9314 C C . ASP E 1 268 ? -6.133 50.089 -28.286 1.00 23.01 248 ASP A C 1
ATOM 9315 O O . ASP E 1 268 ? -6.090 50.737 -29.344 1.00 23.52 248 ASP A O 1
ATOM 9320 N N . GLY E 1 269 ? -6.176 48.756 -28.286 1.00 22.58 249 GLY A N 1
ATOM 9321 C CA . GLY E 1 269 ? -6.299 48.024 -29.538 1.00 20.85 249 GLY A CA 1
ATOM 9322 C C . GLY E 1 269 ? -5.146 48.228 -30.494 1.00 24.24 249 GLY A C 1
ATOM 9323 O O . GLY E 1 269 ? -5.296 48.007 -31.704 1.00 24.01 249 GLY A O 1
ATOM 9324 N N . GLY E 1 270 ? -3.988 48.644 -29.987 1.00 25.20 250 GLY A N 1
ATOM 9325 C CA . GLY E 1 270 ? -2.854 48.916 -30.849 1.00 25.54 250 GLY A CA 1
ATOM 9326 C C . GLY E 1 270 ? -3.059 50.118 -31.740 1.00 27.97 250 GLY A C 1
ATOM 9327 O O . GLY E 1 270 ? -2.453 50.186 -32.811 1.00 25.73 250 GLY A O 1
ATOM 9328 N N . ILE E 1 271 ? -3.894 51.082 -31.318 1.00 28.73 251 ILE A N 1
ATOM 9329 C CA . ILE E 1 271 ? -4.253 52.208 -32.184 1.00 29.72 251 ILE A CA 1
ATOM 9330 C C . ILE E 1 271 ? -3.015 53.060 -32.450 1.00 30.25 251 ILE A C 1
ATOM 9331 O O . ILE E 1 271 ? -2.121 53.175 -31.607 1.00 30.08 251 ILE A O 1
ATOM 9336 N N . SER E 1 272 ? -2.994 53.693 -33.623 1.00 34.79 252 SER A N 1
ATOM 9337 C CA . SER E 1 272 ? -1.815 54.327 -34.212 1.00 38.82 252 SER A CA 1
ATOM 9338 C C . SER E 1 272 ? -0.547 53.560 -33.913 1.00 41.52 252 SER A C 1
ATOM 9339 O O . SER E 1 272 ? 0.153 53.170 -34.830 1.00 48.46 252 SER A O 1
ATOM 9342 N N . LEU F 1 23 ? 23.799 81.361 -31.185 1.00 40.73 3 LEU E N 1
ATOM 9343 C CA . LEU F 1 23 ? 25.158 81.540 -31.733 1.00 51.64 3 LEU E CA 1
ATOM 9344 C C . LEU F 1 23 ? 25.285 80.996 -33.164 1.00 52.47 3 LEU E C 1
ATOM 9345 O O . LEU F 1 23 ? 24.737 81.606 -34.087 1.00 55.76 3 LEU E O 1
ATOM 9350 N N . GLU F 1 24 ? 25.998 79.877 -33.354 1.00 44.84 4 GLU E N 1
ATOM 9351 C CA . GLU F 1 24 ? 26.388 79.455 -34.703 1.00 45.21 4 GLU E CA 1
ATOM 9352 C C . GLU F 1 24 ? 27.020 78.061 -34.670 1.00 39.75 4 GLU E C 1
ATOM 9353 O O . GLU F 1 24 ? 27.568 77.642 -33.648 1.00 41.55 4 GLU E O 1
ATOM 9359 N N . LEU F 1 25 ? 26.954 77.366 -35.820 1.00 38.34 5 LEU E N 1
ATOM 9360 C CA . LEU F 1 25 ? 27.205 75.926 -35.947 1.00 37.72 5 LEU E CA 1
ATOM 9361 C C . LEU F 1 25 ? 28.685 75.566 -35.938 1.00 34.95 5 LEU E C 1
ATOM 9362 O O . LEU F 1 25 ? 29.076 74.538 -35.360 1.00 31.39 5 LEU E O 1
ATOM 9367 N N . GLY F 1 26 ? 29.515 76.360 -36.595 1.00 33.54 6 GLY E N 1
ATOM 9368 C CA . GLY F 1 26 ? 30.938 76.101 -36.576 1.00 28.27 6 GLY E CA 1
ATOM 9369 C C . GLY F 1 26 ? 31.342 74.772 -37.175 1.00 27.25 6 GLY E C 1
ATOM 9370 O O . GLY F 1 26 ? 32.123 74.022 -36.586 1.00 29.28 6 GLY E O 1
ATOM 9371 N N . LEU F 1 27 ? 30.814 74.456 -38.345 1.00 30.66 7 LEU E N 1
ATOM 9372 C CA . LEU F 1 27 ? 31.091 73.158 -38.942 1.00 27.04 7 LEU E CA 1
ATOM 9373 C C . LEU F 1 27 ? 32.320 73.144 -39.839 1.00 32.96 7 LEU E C 1
ATOM 9374 O O . LEU F 1 27 ? 32.868 72.060 -40.080 1.00 27.25 7 LEU E O 1
ATOM 9379 N N . ARG F 1 28 ? 32.743 74.297 -40.364 1.00 29.22 8 ARG E N 1
ATOM 9380 C CA . ARG F 1 28 ? 33.808 74.308 -41.370 1.00 32.93 8 ARG E CA 1
ATOM 9381 C C . ARG F 1 28 ? 35.095 73.691 -40.822 1.00 28.37 8 ARG E C 1
ATOM 9382 O O . ARG F 1 28 ? 35.579 74.062 -39.747 1.00 29.33 8 ARG E O 1
ATOM 9390 N N . GLY F 1 29 ? 35.648 72.739 -41.570 1.00 27.60 9 GLY E N 1
ATOM 9391 C CA . GLY F 1 29 ? 36.872 72.089 -41.203 1.00 30.43 9 GLY E CA 1
ATOM 9392 C C . GLY F 1 29 ? 36.697 70.778 -40.467 1.00 37.39 9 GLY E C 1
ATOM 9393 O O . GLY F 1 29 ? 37.658 69.997 -40.394 1.00 33.41 9 GLY E O 1
ATOM 9394 N N . LYS F 1 30 ? 35.504 70.502 -39.940 1.00 26.14 10 LYS E N 1
ATOM 9395 C CA . LYS F 1 30 ? 35.293 69.218 -39.280 1.00 32.70 10 LYS E CA 1
ATOM 9396 C C . LYS F 1 30 ? 35.374 68.077 -40.295 1.00 28.90 10 LYS E C 1
ATOM 9397 O O . LYS F 1 30 ? 35.209 68.277 -41.502 1.00 31.33 10 LYS E O 1
ATOM 9403 N N . LYS F 1 31 ? 35.595 66.859 -39.789 1.00 23.86 11 LYS E N 1
ATOM 9404 C CA . LYS F 1 31 ? 35.591 65.651 -40.611 1.00 23.94 11 LYS E CA 1
ATOM 9405 C C . LYS F 1 31 ? 34.426 64.740 -40.211 1.00 28.94 11 LYS E C 1
ATOM 9406 O O . LYS F 1 31 ? 34.193 64.500 -39.017 1.00 27.42 11 LYS E O 1
ATOM 9412 N N . ALA F 1 32 ? 33.667 64.271 -41.210 1.00 27.61 12 ALA E N 1
ATOM 9413 C CA . ALA F 1 32 ? 32.493 63.436 -41.005 1.00 25.65 12 ALA E CA 1
ATOM 9414 C C . ALA F 1 32 ? 32.592 62.179 -41.849 1.00 28.25 12 ALA E C 1
ATOM 9415 O O . ALA F 1 32 ? 33.205 62.175 -42.919 1.00 28.59 12 ALA E O 1
ATOM 9417 N N . LEU F 1 33 ? 32.003 61.105 -41.328 1.00 24.15 13 LEU E N 1
ATOM 9418 C CA . LEU F 1 33 ? 31.771 59.872 -42.064 1.00 27.43 13 LEU E CA 1
ATOM 9419 C C . LEU F 1 33 ? 30.264 59.676 -42.172 1.00 24.43 13 LEU E C 1
ATOM 9420 O O . LEU F 1 33 ? 29.577 59.654 -41.154 1.00 23.95 13 LEU E O 1
ATOM 9425 N N . VAL F 1 34 ? 29.745 59.511 -43.380 1.00 23.41 14 VAL E N 1
ATOM 9426 C CA . VAL F 1 34 ? 28.308 59.319 -43.577 1.00 28.48 14 VAL E CA 1
ATOM 9427 C C . VAL F 1 34 ? 28.134 58.024 -44.350 1.00 26.74 14 VAL E C 1
ATOM 9428 O O . VAL F 1 34 ? 28.586 57.925 -45.490 1.00 25.13 14 VAL E O 1
ATOM 9432 N N . THR F 1 35 ? 27.512 57.015 -43.737 1.00 23.26 15 THR E N 1
ATOM 9433 C CA . THR F 1 35 ? 27.312 55.780 -44.480 1.00 27.22 15 THR E CA 1
ATOM 9434 C C . THR F 1 35 ? 26.085 55.881 -45.388 1.00 26.81 15 THR E C 1
ATOM 9435 O O . THR F 1 35 ? 25.120 56.585 -45.097 1.00 23.20 15 THR E O 1
ATOM 9439 N N . GLY F 1 36 ? 26.144 55.183 -46.517 1.00 27.98 16 GLY E N 1
ATOM 9440 C CA . GLY F 1 36 ? 25.055 55.211 -47.470 1.00 29.53 16 GLY E CA 1
ATOM 9441 C C . GLY F 1 36 ? 24.865 56.573 -48.097 1.00 31.61 16 GLY E C 1
ATOM 9442 O O . GLY F 1 36 ? 23.785 57.165 -48.003 1.00 31.16 16 GLY E O 1
ATOM 9443 N N . GLY F 1 37 ? 25.913 57.104 -48.724 1.00 31.59 17 GLY E N 1
ATOM 9444 C CA . GLY F 1 37 ? 25.839 58.450 -49.236 1.00 29.89 17 GLY E CA 1
ATOM 9445 C C . GLY F 1 37 ? 25.484 58.574 -50.695 1.00 27.62 17 GLY E C 1
ATOM 9446 O O . GLY F 1 37 ? 25.486 59.690 -51.217 1.00 35.67 17 GLY E O 1
ATOM 9447 N N . SER F 1 38 ? 25.191 57.473 -51.381 1.00 33.05 18 SER E N 1
ATOM 9448 C CA . SER F 1 38 ? 25.017 57.540 -52.832 1.00 34.47 18 SER E CA 1
ATOM 9449 C C . SER F 1 38 ? 23.610 57.949 -53.243 1.00 37.57 18 SER E C 1
ATOM 9450 O O . SER F 1 38 ? 23.429 58.521 -54.322 1.00 37.68 18 SER E O 1
ATOM 9453 N N . ARG F 1 39 ? 22.610 57.673 -52.410 1.00 36.32 19 ARG E N 1
ATOM 9454 C CA . ARG F 1 39 ? 21.216 57.950 -52.733 1.00 39.18 19 ARG E CA 1
ATOM 9455 C C . ARG F 1 39 ? 20.517 58.505 -51.499 1.00 35.27 19 ARG E C 1
ATOM 9456 O O . ARG F 1 39 ? 21.085 58.530 -50.403 1.00 32.69 19 ARG E O 1
ATOM 9464 N N . GLY F 1 40 ? 19.333 59.075 -51.729 1.00 38.03 20 GLY E N 1
ATOM 9465 C CA . GLY F 1 40 ? 18.378 59.408 -50.679 1.00 33.50 20 GLY E CA 1
ATOM 9466 C C . GLY F 1 40 ? 18.884 60.376 -49.631 1.00 31.87 20 GLY E C 1
ATOM 9467 O O . GLY F 1 40 ? 19.604 61.360 -49.912 1.00 29.72 20 GLY E O 1
ATOM 9468 N N . VAL F 1 41 ? 18.497 60.078 -48.378 1.00 31.22 21 VAL E N 1
ATOM 9469 C CA . VAL F 1 41 ? 18.802 60.960 -47.245 1.00 26.36 21 VAL E CA 1
ATOM 9470 C C . VAL F 1 41 ? 20.308 61.156 -47.130 1.00 29.66 21 VAL E C 1
ATOM 9471 O O . VAL F 1 41 ? 20.806 62.284 -47.025 1.00 31.08 21 VAL E O 1
ATOM 9475 N N . GLY F 1 42 ? 21.057 60.058 -47.192 1.00 25.85 22 GLY E N 1
ATOM 9476 C CA . GLY F 1 42 ? 22.493 60.144 -47.007 1.00 26.56 22 GLY E CA 1
ATOM 9477 C C . GLY F 1 42 ? 23.159 61.010 -48.056 1.00 26.36 22 GLY E C 1
ATOM 9478 O O . GLY F 1 42 ? 24.068 61.779 -47.750 1.00 25.85 22 GLY E O 1
ATOM 9479 N N . ARG F 1 43 ? 22.692 60.920 -49.301 1.00 28.75 23 ARG E N 1
ATOM 9480 C CA . ARG F 1 43 ? 23.223 61.796 -50.341 1.00 33.03 23 ARG E CA 1
ATOM 9481 C C . ARG F 1 43 ? 22.966 63.261 -50.000 1.00 30.32 23 ARG E C 1
ATOM 9482 O O . ARG F 1 43 ? 23.860 64.106 -50.129 1.00 30.91 23 ARG E O 1
ATOM 9490 N N . GLY F 1 44 ? 21.759 63.584 -49.530 1.00 33.73 24 GLY E N 1
ATOM 9491 C CA . GLY F 1 44 ? 21.499 64.966 -49.139 1.00 27.49 24 GLY E CA 1
ATOM 9492 C C . GLY F 1 44 ? 22.361 65.429 -47.978 1.00 30.51 24 GLY E C 1
ATOM 9493 O O . GLY F 1 44 ? 22.813 66.582 -47.937 1.00 31.77 24 GLY E O 1
ATOM 9494 N N . VAL F 1 45 ? 22.593 64.545 -47.009 1.00 27.35 25 VAL E N 1
ATOM 9495 C CA . VAL F 1 45 ? 23.417 64.915 -45.861 1.00 29.11 25 VAL E CA 1
ATOM 9496 C C . VAL F 1 45 ? 24.876 65.115 -46.283 1.00 26.00 25 VAL E C 1
ATOM 9497 O O . VAL F 1 45 ? 25.535 66.067 -45.849 1.00 25.95 25 VAL E O 1
ATOM 9501 N N . VAL F 1 46 ? 25.406 64.204 -47.108 1.00 24.06 26 VAL E N 1
ATOM 9502 C CA . VAL F 1 46 ? 26.784 64.312 -47.595 1.00 28.32 26 VAL E CA 1
ATOM 9503 C C . VAL F 1 46 ? 26.974 65.632 -48.333 1.00 29.42 26 VAL E C 1
ATOM 9504 O O . VAL F 1 46 ? 27.848 66.443 -47.987 1.00 25.03 26 VAL E O 1
ATOM 9508 N N . LEU F 1 47 ? 26.097 65.896 -49.315 1.00 31.34 27 LEU E N 1
ATOM 9509 C CA . LEU F 1 47 ? 26.239 67.090 -50.145 1.00 33.31 27 LEU E CA 1
ATOM 9510 C C . LEU F 1 47 ? 26.076 68.367 -49.325 1.00 32.99 27 LEU E C 1
ATOM 9511 O O . LEU F 1 47 ? 26.830 69.328 -49.514 1.00 32.50 27 LEU E O 1
ATOM 9516 N N . ALA F 1 48 ? 25.120 68.393 -48.382 1.00 31.70 28 ALA E N 1
ATOM 9517 C CA . ALA F 1 48 ? 24.945 69.601 -47.571 1.00 29.36 28 ALA E CA 1
ATOM 9518 C C . ALA F 1 48 ? 26.109 69.822 -46.607 1.00 28.84 28 ALA E C 1
ATOM 9519 O O . ALA F 1 48 ? 26.517 70.962 -46.366 1.00 33.63 28 ALA E O 1
ATOM 9521 N N . LEU F 1 49 ? 26.609 68.765 -45.979 1.00 27.92 29 LEU E N 1
ATOM 9522 C CA . LEU F 1 49 ? 27.741 68.954 -45.075 1.00 29.08 29 LEU E CA 1
ATOM 9523 C C . LEU F 1 49 ? 28.980 69.424 -45.844 1.00 29.73 29 LEU E C 1
ATOM 9524 O O . LEU F 1 49 ? 29.738 70.280 -45.359 1.00 28.81 29 LEU E O 1
ATOM 9529 N N . ALA F 1 50 ? 29.203 68.875 -47.041 1.00 24.00 30 ALA E N 1
ATOM 9530 C CA . ALA F 1 50 ? 30.346 69.309 -47.853 1.00 31.33 30 ALA E CA 1
ATOM 9531 C C . ALA F 1 50 ? 30.198 70.766 -48.285 1.00 34.96 30 ALA E C 1
ATOM 9532 O O . ALA F 1 50 ? 31.147 71.554 -48.173 1.00 33.62 30 ALA E O 1
ATOM 9534 N N . ARG F 1 51 ? 29.009 71.157 -48.763 1.00 37.46 31 ARG E N 1
ATOM 9535 C CA . ARG F 1 51 ? 28.806 72.561 -49.109 1.00 36.19 31 ARG E CA 1
ATOM 9536 C C . ARG F 1 51 ? 29.012 73.472 -47.908 1.00 36.66 31 ARG E C 1
ATOM 9537 O O . ARG F 1 51 ? 29.185 74.679 -48.085 1.00 41.87 31 ARG E O 1
ATOM 9545 N N . ALA F 1 52 ? 29.019 72.927 -46.697 1.00 32.41 32 ALA E N 1
ATOM 9546 C CA . ALA F 1 52 ? 29.284 73.726 -45.510 1.00 32.72 32 ALA E CA 1
ATOM 9547 C C . ALA F 1 52 ? 30.741 73.689 -45.102 1.00 27.40 32 ALA E C 1
ATOM 9548 O O . ALA F 1 52 ? 31.083 74.250 -44.059 1.00 29.63 32 ALA E O 1
ATOM 9550 N N . GLY F 1 53 ? 31.607 73.057 -45.898 1.00 28.96 33 GLY E N 1
ATOM 9551 C CA . GLY F 1 53 ? 33.014 72.994 -45.562 1.00 29.76 33 GLY E CA 1
ATOM 9552 C C . GLY F 1 53 ? 33.390 71.863 -44.641 1.00 29.67 33 GLY E C 1
ATOM 9553 O O . GLY F 1 53 ? 34.404 71.964 -43.940 1.00 27.39 33 GLY E O 1
ATOM 9554 N N . VAL F 1 54 ? 32.558 70.828 -44.551 1.00 27.19 34 VAL E N 1
ATOM 9555 C CA . VAL F 1 54 ? 32.903 69.615 -43.834 1.00 27.13 34 VAL E CA 1
ATOM 9556 C C . VAL F 1 54 ? 33.575 68.675 -44.822 1.00 27.82 34 VAL E C 1
ATOM 9557 O O . VAL F 1 54 ? 33.109 68.507 -45.962 1.00 24.49 34 VAL E O 1
ATOM 9561 N N . ASP F 1 55 ? 34.675 68.067 -44.400 1.00 24.64 35 ASP E N 1
ATOM 9562 C CA . ASP F 1 55 ? 35.266 66.973 -45.170 1.00 25.81 35 ASP E CA 1
ATOM 9563 C C . ASP F 1 55 ? 34.452 65.705 -44.924 1.00 29.42 35 ASP E C 1
ATOM 9564 O O . ASP F 1 55 ? 34.325 65.245 -43.780 1.00 23.64 35 ASP E O 1
ATOM 9569 N N . VAL F 1 56 ? 33.865 65.169 -45.991 1.00 27.23 36 VAL E N 1
ATOM 9570 C CA . VAL F 1 56 ? 32.905 64.094 -45.888 1.00 26.95 36 VAL E CA 1
ATOM 9571 C C . VAL F 1 56 ? 33.504 62.837 -46.502 1.00 31.69 36 VAL E C 1
ATOM 9572 O O . VAL F 1 56 ? 33.901 62.828 -47.675 1.00 28.51 36 VAL E O 1
ATOM 9576 N N . PHE F 1 57 ? 33.531 61.774 -45.702 1.00 29.75 37 PHE E N 1
ATOM 9577 C CA . PHE F 1 57 ? 33.848 60.427 -46.136 1.00 28.21 37 PHE E CA 1
ATOM 9578 C C . PHE F 1 57 ? 32.542 59.651 -46.203 1.00 29.69 37 PHE E C 1
ATOM 9579 O O . PHE F 1 57 ? 31.780 59.631 -45.231 1.00 27.60 37 PHE E O 1
ATOM 9587 N N . THR F 1 58 ? 32.259 59.033 -47.338 1.00 26.69 38 THR E N 1
ATOM 9588 C CA . THR F 1 58 ? 31.009 58.309 -47.432 1.00 26.78 38 THR E CA 1
ATOM 9589 C C . THR F 1 58 ? 31.258 56.961 -48.093 1.00 29.58 38 THR E C 1
ATOM 9590 O O . THR F 1 58 ? 32.324 56.703 -48.656 1.00 29.63 38 THR E O 1
ATOM 9594 N N . CYS F 1 59 ? 30.270 56.077 -47.979 1.00 23.77 39 CYS E N 1
ATOM 9595 C CA . CYS F 1 59 ? 30.372 54.763 -48.573 1.00 27.72 39 CYS E CA 1
ATOM 9596 C C . CYS F 1 59 ? 29.040 54.413 -49.205 1.00 28.19 39 CYS E C 1
ATOM 9597 O O . CYS F 1 59 ? 28.032 55.094 -49.006 1.00 27.97 39 CYS E O 1
ATOM 9600 N N . TYR F 1 60 ? 29.054 53.318 -49.963 1.00 29.81 40 TYR E N 1
ATOM 9601 C CA . TYR F 1 60 ? 27.897 52.808 -50.682 1.00 27.14 40 TYR E CA 1
ATOM 9602 C C . TYR F 1 60 ? 28.173 51.339 -50.906 1.00 33.99 40 TYR E C 1
ATOM 9603 O O . TYR F 1 60 ? 29.284 50.864 -50.676 1.00 34.75 40 TYR E O 1
ATOM 9612 N N . ARG F 1 61 ? 27.137 50.612 -51.311 1.00 35.50 41 ARG E N 1
ATOM 9613 C CA . ARG F 1 61 ? 27.224 49.164 -51.427 1.00 39.70 41 ARG E CA 1
ATOM 9614 C C . ARG F 1 61 ? 27.693 48.690 -52.804 1.00 45.24 41 ARG E C 1
ATOM 9615 O O . ARG F 1 61 ? 28.513 47.772 -52.877 1.00 41.22 41 ARG E O 1
ATOM 9623 N N . GLU F 1 62 ? 27.207 49.283 -53.896 1.00 45.04 42 GLU E N 1
ATOM 9624 C CA . GLU F 1 62 ? 27.557 48.827 -55.240 1.00 50.98 42 GLU E CA 1
ATOM 9625 C C . GLU F 1 62 ? 27.681 50.048 -56.159 1.00 52.12 42 GLU E C 1
ATOM 9626 O O . GLU F 1 62 ? 26.943 51.032 -56.009 1.00 51.03 42 GLU E O 1
ATOM 9632 N N . GLU F 1 63 ? 28.710 50.015 -57.033 1.00 49.78 43 GLU E N 1
ATOM 9633 C CA . GLU F 1 63 ? 28.952 51.081 -57.997 1.00 47.70 43 GLU E CA 1
ATOM 9634 C C . GLU F 1 63 ? 27.712 51.272 -58.849 1.00 45.15 43 GLU E C 1
ATOM 9635 O O . GLU F 1 63 ? 27.084 50.316 -59.297 1.00 43.50 43 GLU E O 1
ATOM 9641 N N . SER F 1 64 ? 27.377 52.522 -59.097 1.00 47.38 44 SER E N 1
ATOM 9642 C CA . SER F 1 64 ? 26.126 52.835 -59.742 1.00 50.47 44 SER E CA 1
ATOM 9643 C C . SER F 1 64 ? 26.296 54.180 -60.410 1.00 48.63 44 SER E C 1
ATOM 9644 O O . SER F 1 64 ? 27.309 54.866 -60.225 1.00 46.16 44 SER E O 1
ATOM 9647 N N . ASP F 1 65 ? 25.276 54.576 -61.161 1.00 43.21 45 ASP E N 1
ATOM 9648 C CA . ASP F 1 65 ? 25.309 55.933 -61.653 1.00 46.39 45 ASP E CA 1
ATOM 9649 C C . ASP F 1 65 ? 25.046 56.926 -60.540 1.00 48.87 45 ASP E C 1
ATOM 9650 O O . ASP F 1 65 ? 25.502 58.072 -60.625 1.00 51.11 45 ASP E O 1
ATOM 9655 N N . ALA F 1 66 ? 24.392 56.491 -59.465 1.00 49.09 46 ALA E N 1
ATOM 9656 C CA . ALA F 1 66 ? 24.269 57.346 -58.294 1.00 44.93 46 ALA E CA 1
ATOM 9657 C C . ALA F 1 66 ? 25.607 57.476 -57.580 1.00 40.01 46 ALA E C 1
ATOM 9658 O O . ALA F 1 66 ? 26.022 58.582 -57.208 1.00 42.96 46 ALA E O 1
ATOM 9660 N N . SER F 1 67 ? 26.316 56.361 -57.392 1.00 40.13 47 SER E N 1
ATOM 9661 C CA . SER F 1 67 ? 27.616 56.471 -56.734 1.00 43.11 47 SER E CA 1
ATOM 9662 C C . SER F 1 67 ? 28.615 57.217 -57.616 1.00 40.76 47 SER E C 1
ATOM 9663 O O . SER F 1 67 ? 29.401 58.029 -57.108 1.00 41.24 47 SER E O 1
ATOM 9666 N N . ALA F 1 68 ? 28.588 56.981 -58.937 1.00 44.75 48 ALA E N 1
ATOM 9667 C CA . ALA F 1 68 ? 29.509 57.689 -59.838 1.00 42.94 48 ALA E CA 1
ATOM 9668 C C . ALA F 1 68 ? 29.195 59.184 -59.905 1.00 39.85 48 ALA E C 1
ATOM 9669 O O . ALA F 1 68 ? 30.094 60.037 -59.800 1.00 43.59 48 ALA E O 1
ATOM 9671 N N . SER F 1 69 ? 27.921 59.525 -60.061 1.00 44.73 49 SER E N 1
ATOM 9672 C CA . SER F 1 69 ? 27.549 60.935 -60.096 1.00 42.94 49 SER E CA 1
ATOM 9673 C C . SER F 1 69 ? 27.899 61.620 -58.783 1.00 47.53 49 SER E C 1
ATOM 9674 O O . SER F 1 69 ? 28.429 62.746 -58.768 1.00 47.62 49 SER E O 1
ATOM 9677 N N . LEU F 1 70 ? 27.700 60.910 -57.675 1.00 41.33 50 LEU E N 1
ATOM 9678 C CA . LEU F 1 70 ? 28.077 61.446 -56.376 1.00 44.40 50 LEU E CA 1
ATOM 9679 C C . LEU F 1 70 ? 29.581 61.729 -56.319 1.00 39.73 50 LEU E C 1
ATOM 9680 O O . LEU F 1 70 ? 30.007 62.839 -55.979 1.00 40.08 50 LEU E O 1
ATOM 9685 N N . ALA F 1 71 ? 30.399 60.748 -56.703 1.00 39.07 51 ALA E N 1
ATOM 9686 C CA . ALA F 1 71 ? 31.850 60.935 -56.687 1.00 43.54 51 ALA E CA 1
ATOM 9687 C C . ALA F 1 71 ? 32.269 62.156 -57.508 1.00 43.78 51 ALA E C 1
ATOM 9688 O O . ALA F 1 71 ? 33.073 62.983 -57.048 1.00 44.50 51 ALA E O 1
ATOM 9690 N N . ARG F 1 72 ? 31.716 62.299 -58.723 1.00 46.89 52 ARG E N 1
ATOM 9691 C CA . ARG F 1 72 ? 32.004 63.488 -59.534 1.00 49.05 52 ARG E CA 1
ATOM 9692 C C . ARG F 1 72 ? 31.657 64.778 -58.792 1.00 46.28 52 ARG E C 1
ATOM 9693 O O . ARG F 1 72 ? 32.455 65.729 -58.743 1.00 50.60 52 ARG E O 1
ATOM 9701 N N . GLU F 1 73 ? 30.484 64.815 -58.165 1.00 46.56 53 GLU E N 1
ATOM 9702 C CA . GLU F 1 73 ? 30.082 66.032 -57.464 1.00 43.70 53 GLU E CA 1
ATOM 9703 C C . GLU F 1 73 ? 31.015 66.354 -56.291 1.00 46.79 53 GLU E C 1
ATOM 9704 O O . GLU F 1 73 ? 31.320 67.530 -56.046 1.00 44.52 53 GLU E O 1
ATOM 9710 N N . LEU F 1 74 ? 31.534 65.334 -55.579 1.00 45.87 54 LEU E N 1
ATOM 9711 C CA . LEU F 1 74 ? 32.480 65.647 -54.504 1.00 43.93 54 LEU E CA 1
ATOM 9712 C C . LEU F 1 74 ? 33.805 66.145 -55.056 1.00 44.31 54 LEU E C 1
ATOM 9713 O O . LEU F 1 74 ? 34.424 67.037 -54.465 1.00 42.77 54 LEU E O 1
ATOM 9718 N N . LYS F 1 75 ? 34.274 65.559 -56.163 1.00 46.53 55 LYS E N 1
ATOM 9719 C CA . LYS F 1 75 ? 35.465 66.097 -56.815 1.00 50.60 55 LYS E CA 1
ATOM 9720 C C . LYS F 1 75 ? 35.306 67.591 -57.060 1.00 49.85 55 LYS E C 1
ATOM 9721 O O . LYS F 1 75 ? 36.167 68.393 -56.678 1.00 53.58 55 LYS E O 1
ATOM 9727 N N . GLN F 1 76 ? 34.173 67.992 -57.649 1.00 50.39 56 GLN E N 1
ATOM 9728 C CA . GLN F 1 76 ? 34.024 69.385 -58.077 1.00 50.54 56 GLN E CA 1
ATOM 9729 C C . GLN F 1 76 ? 33.855 70.381 -56.925 1.00 52.97 56 GLN E C 1
ATOM 9730 O O . GLN F 1 76 ? 33.899 71.589 -57.179 1.00 56.42 56 GLN E O 1
ATOM 9736 N N . LEU F 1 77 ? 33.671 69.938 -55.681 1.00 53.18 57 LEU E N 1
ATOM 9737 C CA . LEU F 1 77 ? 33.521 70.863 -54.563 1.00 48.94 57 LEU E CA 1
ATOM 9738 C C . LEU F 1 77 ? 34.841 71.066 -53.833 1.00 48.55 57 LEU E C 1
ATOM 9739 O O . LEU F 1 77 ? 35.682 70.167 -53.778 1.00 54.06 57 LEU E O 1
ATOM 9744 N N . GLY F 1 78 ? 35.043 72.277 -53.314 1.00 50.69 58 GLY E N 1
ATOM 9745 C CA . GLY F 1 78 ? 36.112 72.476 -52.354 1.00 46.74 58 GLY E CA 1
ATOM 9746 C C . GLY F 1 78 ? 36.016 71.474 -51.218 1.00 49.60 58 GLY E C 1
ATOM 9747 O O . GLY F 1 78 ? 34.926 71.060 -50.808 1.00 55.96 58 GLY E O 1
ATOM 9748 N N . GLY F 1 79 ? 37.162 71.113 -50.670 1.00 51.63 59 GLY E N 1
ATOM 9749 C CA . GLY F 1 79 ? 37.216 70.224 -49.532 1.00 42.32 59 GLY E CA 1
ATOM 9750 C C . GLY F 1 79 ? 37.668 68.832 -49.933 1.00 40.62 59 GLY E C 1
ATOM 9751 O O . GLY F 1 79 ? 37.650 68.441 -51.100 1.00 45.04 59 GLY E O 1
ATOM 9752 N N . ASP F 1 80 ? 38.010 68.065 -48.908 1.00 40.26 60 ASP E N 1
ATOM 9753 C CA . ASP F 1 80 ? 38.690 66.785 -49.054 1.00 39.09 60 ASP E CA 1
ATOM 9754 C C . ASP F 1 80 ? 37.711 65.636 -48.797 1.00 33.82 60 ASP E C 1
ATOM 9755 O O . ASP F 1 80 ? 37.618 65.125 -47.681 1.00 32.69 60 ASP E O 1
ATOM 9760 N N . HIS F 1 81 ? 37.006 65.208 -49.846 1.00 32.62 61 HIS E N 1
ATOM 9761 C CA . HIS F 1 81 ? 35.928 64.237 -49.769 1.00 31.22 61 HIS E CA 1
ATOM 9762 C C . HIS F 1 81 ? 36.308 62.902 -50.406 1.00 36.81 61 HIS E C 1
ATOM 9763 O O . HIS F 1 81 ? 37.121 62.840 -51.332 1.00 35.90 61 HIS E O 1
ATOM 9770 N N . HIS F 1 82 ? 35.682 61.826 -49.918 1.00 33.85 62 HIS E N 1
ATOM 9771 C CA . HIS F 1 82 ? 35.967 60.476 -50.380 1.00 30.29 62 HIS E CA 1
ATOM 9772 C C . HIS F 1 82 ? 34.700 59.646 -50.371 1.00 33.79 62 HIS E C 1
ATOM 9773 O O . HIS F 1 82 ? 33.868 59.781 -49.470 1.00 32.53 62 HIS E O 1
ATOM 9780 N N . ALA F 1 83 ? 34.545 58.823 -51.402 1.00 34.24 63 ALA E N 1
ATOM 9781 C CA . ALA F 1 83 ? 33.409 57.929 -51.555 1.00 29.71 63 ALA E CA 1
ATOM 9782 C C . ALA F 1 83 ? 33.922 56.551 -51.957 1.00 33.54 63 ALA E C 1
ATOM 9783 O O . ALA F 1 83 ? 34.345 56.359 -53.097 1.00 37.85 63 ALA E O 1
ATOM 9785 N N . LEU F 1 84 ? 33.801 55.574 -51.066 1.00 29.33 64 LEU E N 1
ATOM 9786 C CA . LEU F 1 84 ? 34.322 54.241 -51.299 1.00 31.21 64 LEU E CA 1
ATOM 9787 C C . LEU F 1 84 ? 33.210 53.205 -51.220 1.00 35.54 64 LEU E C 1
ATOM 9788 O O . LEU F 1 84 ? 32.237 53.366 -50.480 1.00 34.04 64 LEU E O 1
ATOM 9793 N N . ARG F 1 85 ? 33.340 52.157 -52.014 1.00 31.40 65 ARG E N 1
ATOM 9794 C CA . ARG F 1 85 ? 32.414 51.045 -51.909 1.00 31.85 65 ARG E CA 1
ATOM 9795 C C . ARG F 1 85 ? 32.689 50.268 -50.631 1.00 33.30 65 ARG E C 1
ATOM 9796 O O . ARG F 1 85 ? 33.841 49.936 -50.345 1.00 30.18 65 ARG E O 1
ATOM 9804 N N . ALA F 1 86 ? 31.642 49.947 -49.866 1.00 27.17 66 ALA E N 1
ATOM 9805 C CA . ALA F 1 86 ? 31.828 49.040 -48.738 1.00 25.37 66 ALA E CA 1
ATOM 9806 C C . ALA F 1 86 ? 30.491 48.454 -48.346 1.00 32.71 66 ALA E C 1
ATOM 9807 O O . ALA F 1 86 ? 29.580 49.196 -47.979 1.00 32.47 66 ALA E O 1
ATOM 9809 N N . ASP F 1 87 ? 30.359 47.140 -48.459 1.00 30.40 67 ASP E N 1
ATOM 9810 C CA . ASP F 1 87 ? 29.140 46.471 -48.046 1.00 34.05 67 ASP E CA 1
ATOM 9811 C C . ASP F 1 87 ? 29.158 46.304 -46.528 1.00 32.19 67 ASP E C 1
ATOM 9812 O O . ASP F 1 87 ? 29.943 45.507 -45.991 1.00 31.32 67 ASP E O 1
ATOM 9817 N N . LEU F 1 88 ? 28.284 47.048 -45.832 1.00 29.89 68 LEU E N 1
ATOM 9818 C CA . LEU F 1 88 ? 28.262 46.997 -44.376 1.00 30.09 68 LEU E CA 1
ATOM 9819 C C . LEU F 1 88 ? 27.756 45.660 -43.833 1.00 30.14 68 LEU E C 1
ATOM 9820 O O . LEU F 1 88 ? 27.910 45.416 -42.638 1.00 33.07 68 LEU E O 1
ATOM 9825 N N . ALA F 1 89 ? 27.165 44.793 -44.663 1.00 26.60 69 ALA E N 1
ATOM 9826 C CA . ALA F 1 89 ? 26.881 43.414 -44.260 1.00 34.60 69 ALA E CA 1
ATOM 9827 C C . ALA F 1 89 ? 28.144 42.568 -44.082 1.00 34.13 69 ALA E C 1
ATOM 9828 O O . ALA F 1 89 ? 28.058 41.456 -43.560 1.00 35.22 69 ALA E O 1
ATOM 9830 N N . ASP F 1 90 ? 29.287 43.040 -44.542 1.00 31.48 70 ASP E N 1
ATOM 9831 C CA . ASP F 1 90 ? 30.546 42.302 -44.497 1.00 33.79 70 ASP E CA 1
ATOM 9832 C C . ASP F 1 90 ? 31.520 42.958 -43.519 1.00 31.83 70 ASP E C 1
ATOM 9833 O O . ASP F 1 90 ? 32.098 44.004 -43.854 1.00 33.10 70 ASP E O 1
ATOM 9838 N N . PRO F 1 91 ? 31.797 42.360 -42.348 1.00 34.53 71 PRO E N 1
ATOM 9839 C CA . PRO F 1 91 ? 32.656 43.046 -41.353 1.00 28.93 71 PRO E CA 1
ATOM 9840 C C . PRO F 1 91 ? 34.056 43.383 -41.832 1.00 32.06 71 PRO E C 1
ATOM 9841 O O . PRO F 1 91 ? 34.603 44.427 -41.439 1.00 28.52 71 PRO E O 1
ATOM 9845 N N . LYS F 1 92 ? 34.670 42.535 -42.664 1.00 34.17 72 LYS E N 1
ATOM 9846 C CA . LYS F 1 92 ? 36.002 42.882 -43.152 1.00 32.60 72 LYS E CA 1
ATOM 9847 C C . LYS F 1 92 ? 35.962 44.082 -44.087 1.00 33.67 72 LYS E C 1
ATOM 9848 O O . LYS F 1 92 ? 36.916 44.863 -44.123 1.00 32.11 72 LYS E O 1
ATOM 9854 N N . GLN F 1 93 ? 34.863 44.268 -44.825 1.00 31.11 73 GLN E N 1
ATOM 9855 C CA . GLN F 1 93 ? 34.771 45.460 -45.654 1.00 30.75 73 GLN E CA 1
ATOM 9856 C C . GLN F 1 93 ? 34.600 46.721 -44.806 1.00 30.85 73 GLN E C 1
ATOM 9857 O O . GLN F 1 93 ? 34.994 47.799 -45.236 1.00 32.09 73 GLN E O 1
ATOM 9863 N N . ILE F 1 94 ? 34.012 46.606 -43.609 1.00 31.46 74 ILE E N 1
ATOM 9864 C CA . ILE F 1 94 ? 33.954 47.746 -42.689 1.00 32.42 74 ILE E CA 1
ATOM 9865 C C . ILE F 1 94 ? 35.342 48.035 -42.121 1.00 30.13 74 ILE E C 1
ATOM 9866 O O . ILE F 1 94 ? 35.741 49.198 -41.974 1.00 26.57 74 ILE E O 1
ATOM 9871 N N . ALA F 1 95 ? 36.084 46.979 -41.765 1.00 29.54 75 ALA E N 1
ATOM 9872 C CA . ALA F 1 95 ? 37.460 47.166 -41.319 1.00 32.37 75 ALA E CA 1
ATOM 9873 C C . ALA F 1 95 ? 38.294 47.876 -42.385 1.00 31.56 75 ALA E C 1
ATOM 9874 O O . ALA F 1 95 ? 39.065 48.794 -42.076 1.00 29.63 75 ALA E O 1
ATOM 9876 N N . GLU F 1 96 ? 38.134 47.477 -43.648 1.00 32.00 76 GLU E N 1
ATOM 9877 C CA . GLU F 1 96 ? 38.912 48.095 -44.711 1.00 34.14 76 GLU E CA 1
ATOM 9878 C C . GLU F 1 96 ? 38.479 49.536 -44.938 1.00 30.26 76 GLU E C 1
ATOM 9879 O O . GLU F 1 96 ? 39.330 50.420 -45.084 1.00 30.03 76 GLU E O 1
ATOM 9885 N N . LEU F 1 97 ? 37.161 49.791 -44.973 1.00 31.09 77 LEU E N 1
ATOM 9886 C CA . LEU F 1 97 ? 36.681 51.167 -45.015 1.00 29.51 77 LEU E CA 1
ATOM 9887 C C . LEU F 1 97 ? 37.392 52.016 -43.967 1.00 29.40 77 LEU E C 1
ATOM 9888 O O . LEU F 1 97 ? 37.942 53.080 -44.279 1.00 30.04 77 LEU E O 1
ATOM 9893 N N . PHE F 1 98 ? 37.504 51.505 -42.742 1.00 27.02 78 PHE E N 1
ATOM 9894 C CA . PHE F 1 98 ? 38.141 52.310 -41.700 1.00 26.63 78 PHE E CA 1
ATOM 9895 C C . PHE F 1 98 ? 39.669 52.362 -41.796 1.00 26.06 78 PHE E C 1
ATOM 9896 O O . PHE F 1 98 ? 40.270 53.320 -41.301 1.00 26.34 78 PHE E O 1
ATOM 9904 N N . GLN F 1 99 ? 40.329 51.396 -42.435 1.00 27.00 79 GLN E N 1
ATOM 9905 C CA . GLN F 1 99 ? 41.732 51.631 -42.759 1.00 32.96 79 GLN E CA 1
ATOM 9906 C C . GLN F 1 99 ? 41.865 52.807 -43.728 1.00 30.36 79 GLN E C 1
ATOM 9907 O O . GLN F 1 99 ? 42.730 53.684 -43.544 1.00 25.40 79 GLN E O 1
ATOM 9913 N N . GLU F 1 100 ? 40.982 52.874 -44.734 1.00 28.54 80 GLU E N 1
ATOM 9914 C CA . GLU F 1 100 ? 40.995 54.027 -45.632 1.00 29.55 80 GLU E CA 1
ATOM 9915 C C . GLU F 1 100 ? 40.693 55.332 -44.894 1.00 30.39 80 GLU E C 1
ATOM 9916 O O . GLU F 1 100 ? 41.396 56.327 -45.094 1.00 30.49 80 GLU E O 1
ATOM 9922 N N . VAL F 1 101 ? 39.730 55.336 -43.960 1.00 25.99 81 VAL E N 1
ATOM 9923 C CA . VAL F 1 101 ? 39.444 56.579 -43.232 1.00 26.19 81 VAL E CA 1
ATOM 9924 C C . VAL F 1 101 ? 40.625 56.971 -42.347 1.00 23.06 81 VAL E C 1
ATOM 9925 O O . VAL F 1 101 ? 41.002 58.148 -42.275 1.00 20.87 81 VAL E O 1
ATOM 9929 N N . GLY F 1 102 ? 41.215 56.001 -41.644 1.00 23.21 82 GLY E N 1
ATOM 9930 C CA . GLY F 1 102 ? 42.354 56.315 -40.798 1.00 24.18 82 GLY E CA 1
ATOM 9931 C C . GLY F 1 102 ? 43.528 56.850 -41.600 1.00 27.34 82 GLY E C 1
ATOM 9932 O O . GLY F 1 102 ? 44.246 57.735 -41.141 1.00 27.28 82 GLY E O 1
ATOM 9933 N N . ARG F 1 103 ? 43.709 56.357 -42.825 1.00 24.83 83 ARG E N 1
ATOM 9934 C CA . ARG F 1 103 ? 44.801 56.863 -43.653 1.00 31.33 83 ARG E CA 1
ATOM 9935 C C . ARG F 1 103 ? 44.494 58.258 -44.206 1.00 32.20 83 ARG E C 1
ATOM 9936 O O . ARG F 1 103 ? 45.353 59.142 -44.163 1.00 31.60 83 ARG E O 1
ATOM 9944 N N . ARG F 1 104 ? 43.273 58.477 -44.721 1.00 26.58 84 ARG E N 1
ATOM 9945 C CA . ARG F 1 104 ? 42.998 59.701 -45.469 1.00 31.38 84 ARG E CA 1
ATOM 9946 C C . ARG F 1 104 ? 42.576 60.845 -44.559 1.00 33.69 84 ARG E C 1
ATOM 9947 O O . ARG F 1 104 ? 42.932 61.992 -44.822 1.00 33.64 84 ARG E O 1
ATOM 9955 N N . PHE F 1 105 ? 41.842 60.560 -43.480 1.00 31.85 85 PHE E N 1
ATOM 9956 C CA . PHE F 1 105 ? 41.396 61.598 -42.556 1.00 29.96 85 PHE E CA 1
ATOM 9957 C C . PHE F 1 105 ? 42.203 61.618 -41.272 1.00 29.35 85 PHE E C 1
ATOM 9958 O O . PHE F 1 105 ? 42.521 62.703 -40.769 1.00 26.61 85 PHE E O 1
ATOM 9966 N N . GLY F 1 106 ? 42.521 60.437 -40.727 1.00 28.63 86 GLY E N 1
ATOM 9967 C CA . GLY F 1 106 ? 43.238 60.300 -39.469 1.00 29.41 86 GLY E CA 1
ATOM 9968 C C . GLY F 1 106 ? 42.401 60.419 -38.203 1.00 34.05 86 GLY E C 1
ATOM 9969 O O . GLY F 1 106 ? 42.684 59.747 -37.202 1.00 36.10 86 GLY E O 1
ATOM 9970 N N . THR F 1 107 ? 41.391 61.293 -38.221 1.00 32.79 87 THR E N 1
ATOM 9971 C CA . THR F 1 107 ? 40.455 61.489 -37.115 1.00 29.91 87 THR E CA 1
ATOM 9972 C C . THR F 1 107 ? 39.071 61.745 -37.691 1.00 30.36 87 THR E C 1
ATOM 9973 O O . THR F 1 107 ? 38.908 62.028 -38.877 1.00 32.35 87 THR E O 1
ATOM 9977 N N . LEU F 1 108 ? 38.071 61.702 -36.833 1.00 29.66 88 LEU E N 1
ATOM 9978 C CA . LEU F 1 108 ? 36.711 62.029 -37.228 1.00 28.78 88 LEU E CA 1
ATOM 9979 C C . LEU F 1 108 ? 36.109 62.966 -36.194 1.00 27.92 88 LEU E C 1
ATOM 9980 O O . LEU F 1 108 ? 36.456 62.922 -35.011 1.00 27.17 88 LEU E O 1
ATOM 9985 N N . ASP F 1 109 ? 35.211 63.828 -36.646 1.00 23.00 89 ASP E N 1
ATOM 9986 C CA . ASP F 1 109 ? 34.435 64.626 -35.707 1.00 29.66 89 ASP E CA 1
ATOM 9987 C C . ASP F 1 109 ? 32.991 64.181 -35.619 1.00 24.72 89 ASP E C 1
ATOM 9988 O O . ASP F 1 109 ? 32.412 64.244 -34.549 1.00 22.16 89 ASP E O 1
ATOM 9993 N N . VAL F 1 110 ? 32.431 63.679 -36.711 1.00 23.76 90 VAL E N 1
ATOM 9994 C CA . VAL F 1 110 ? 31.025 63.330 -36.786 1.00 24.67 90 VAL E CA 1
ATOM 9995 C C . VAL F 1 110 ? 30.921 61.987 -37.486 1.00 23.80 90 VAL E C 1
ATOM 9996 O O . VAL F 1 110 ? 31.647 61.735 -38.455 1.00 23.57 90 VAL E O 1
ATOM 10000 N N . VAL F 1 111 ? 30.044 61.112 -36.992 1.00 24.76 91 VAL E N 1
ATOM 10001 C CA . VAL F 1 111 ? 29.684 59.902 -37.729 1.00 20.24 91 VAL E CA 1
ATOM 10002 C C . VAL F 1 111 ? 28.173 59.866 -37.868 1.00 24.58 91 VAL E C 1
ATOM 10003 O O . VAL F 1 111 ? 27.464 60.055 -36.885 1.00 25.46 91 VAL E O 1
ATOM 10007 N N . VAL F 1 112 ? 27.679 59.609 -39.077 1.00 26.25 92 VAL E N 1
ATOM 10008 C CA . VAL F 1 112 ? 26.255 59.511 -39.352 1.00 23.00 92 VAL E CA 1
ATOM 10009 C C . VAL F 1 112 ? 25.958 58.110 -39.881 1.00 26.75 92 VAL E C 1
ATOM 10010 O O . VAL F 1 112 ? 26.246 57.815 -41.045 1.00 22.72 92 VAL E O 1
ATOM 10014 N N . ASN F 1 113 ? 25.335 57.261 -39.048 1.00 24.94 93 ASN E N 1
ATOM 10015 C CA . ASN F 1 113 ? 24.882 55.932 -39.454 1.00 25.83 93 ASN E CA 1
ATOM 10016 C C . ASN F 1 113 ? 23.603 56.087 -40.233 1.00 26.11 93 ASN E C 1
ATOM 10017 O O . ASN F 1 113 ? 22.513 56.124 -39.656 1.00 26.88 93 ASN E O 1
ATOM 10022 N N . ASN F 1 114 ? 23.720 56.127 -41.549 1.00 25.38 94 ASN E N 1
ATOM 10023 C CA . ASN F 1 114 ? 22.550 56.338 -42.386 1.00 25.71 94 ASN E CA 1
ATOM 10024 C C . ASN F 1 114 ? 22.207 55.130 -43.235 1.00 24.89 94 ASN E C 1
ATOM 10025 O O . ASN F 1 114 ? 21.034 54.916 -43.525 1.00 24.46 94 ASN E O 1
ATOM 10030 N N . ALA F 1 115 ? 23.198 54.333 -43.626 1.00 25.93 95 ALA E N 1
ATOM 10031 C CA . ALA F 1 115 ? 22.937 53.209 -44.516 1.00 28.24 95 ALA E CA 1
ATOM 10032 C C . ALA F 1 115 ? 21.902 52.285 -43.891 1.00 31.16 95 ALA E C 1
ATOM 10033 O O . ALA F 1 115 ? 21.942 52.007 -42.688 1.00 28.69 95 ALA E O 1
ATOM 10035 N N . GLY F 1 116 ? 20.927 51.881 -44.693 1.00 32.40 96 GLY E N 1
ATOM 10036 C CA . GLY F 1 116 ? 19.903 50.981 -44.216 1.00 27.31 96 GLY E CA 1
ATOM 10037 C C . GLY F 1 116 ? 19.144 50.420 -45.386 1.00 28.06 96 GLY E C 1
ATOM 10038 O O . GLY F 1 116 ? 19.097 51.026 -46.458 1.00 28.42 96 GLY E O 1
ATOM 10039 N N . VAL F 1 117 ? 18.531 49.254 -45.162 1.00 27.62 97 VAL E N 1
ATOM 10040 C CA . VAL F 1 117 ? 17.678 48.598 -46.146 1.00 25.06 97 VAL E CA 1
ATOM 10041 C C . VAL F 1 117 ? 16.322 48.269 -45.536 1.00 29.49 97 VAL E C 1
ATOM 10042 O O . VAL F 1 117 ? 16.153 48.174 -44.317 1.00 24.97 97 VAL E O 1
ATOM 10046 N N . ILE F 1 118 ? 15.357 48.068 -46.422 1.00 26.43 98 ILE E N 1
ATOM 10047 C CA . ILE F 1 118 ? 14.002 47.714 -46.042 1.00 29.65 98 ILE E CA 1
ATOM 10048 C C . ILE F 1 118 ? 13.492 46.763 -47.107 1.00 28.74 98 ILE E C 1
ATOM 10049 O O . ILE F 1 118 ? 13.973 46.763 -48.240 1.00 32.30 98 ILE E O 1
ATOM 10054 N N . SER F 1 119 ? 12.556 45.914 -46.725 1.00 28.09 99 SER E N 1
ATOM 10055 C CA . SER F 1 119 ? 11.787 45.168 -47.701 1.00 30.86 99 SER E CA 1
ATOM 10056 C C . SER F 1 119 ? 10.409 44.970 -47.095 1.00 32.28 99 SER E C 1
ATOM 10057 O O . SER F 1 119 ? 10.238 45.037 -45.874 1.00 30.82 99 SER E O 1
ATOM 10060 N N . HIS F 1 120 ? 9.426 44.751 -47.961 1.00 32.90 100 HIS E N 1
ATOM 10061 C CA . HIS F 1 120 ? 8.042 44.521 -47.555 1.00 34.41 100 HIS E CA 1
ATOM 10062 C C . HIS F 1 120 ? 7.713 43.051 -47.815 1.00 35.13 100 HIS E C 1
ATOM 10063 O O . HIS F 1 120 ? 7.472 42.654 -48.961 1.00 35.50 100 HIS E O 1
ATOM 10070 N N . VAL F 1 121 ? 7.694 42.250 -46.748 1.00 35.83 101 VAL E N 1
ATOM 10071 C CA . VAL F 1 121 ? 7.449 40.808 -46.843 1.00 30.69 101 VAL E CA 1
ATOM 10072 C C . VAL F 1 121 ? 6.418 40.403 -45.802 1.00 33.28 101 VAL E C 1
ATOM 10073 O O . VAL F 1 121 ? 6.612 40.726 -44.621 1.00 27.86 101 VAL E O 1
ATOM 10077 N N . PRO F 1 122 ? 5.368 39.653 -46.164 1.00 34.45 102 PRO E N 1
ATOM 10078 C CA . PRO F 1 122 ? 4.529 39.016 -45.140 1.00 38.77 102 PRO E CA 1
ATOM 10079 C C . PRO F 1 122 ? 5.406 38.277 -44.144 1.00 34.51 102 PRO E C 1
ATOM 10080 O O . PRO F 1 122 ? 6.297 37.517 -44.522 1.00 32.70 102 PRO E O 1
ATOM 10084 N N . TYR F 1 123 ? 5.185 38.565 -42.861 1.00 29.81 103 TYR E N 1
ATOM 10085 C CA . TYR F 1 123 ? 6.100 38.109 -41.822 1.00 29.62 103 TYR E CA 1
ATOM 10086 C C . TYR F 1 123 ? 6.222 36.592 -41.806 1.00 29.72 103 TYR E C 1
ATOM 10087 O O . TYR F 1 123 ? 7.329 36.054 -41.674 1.00 30.12 103 TYR E O 1
ATOM 10096 N N . ALA F 1 124 ? 5.102 35.889 -41.971 1.00 30.51 104 ALA E N 1
ATOM 10097 C CA . ALA F 1 124 ? 5.122 34.433 -41.969 1.00 33.44 104 ALA E CA 1
ATOM 10098 C C . ALA F 1 124 ? 5.952 33.868 -43.115 1.00 34.41 104 ALA E C 1
ATOM 10099 O O . ALA F 1 124 ? 6.424 32.736 -43.006 1.00 38.80 104 ALA E O 1
ATOM 10101 N N . GLU F 1 125 ? 6.131 34.629 -44.199 1.00 35.58 105 GLU E N 1
ATOM 10102 C CA . GLU F 1 125 ? 6.931 34.261 -45.369 1.00 34.03 105 GLU E CA 1
ATOM 10103 C C . GLU F 1 125 ? 8.344 34.868 -45.373 1.00 36.74 105 GLU E C 1
ATOM 10104 O O . GLU F 1 125 ? 9.062 34.718 -46.373 1.00 32.03 105 GLU E O 1
ATOM 10110 N N . LEU F 1 126 ? 8.746 35.593 -44.330 1.00 31.99 106 LEU E N 1
ATOM 10111 C CA . LEU F 1 126 ? 10.061 36.244 -44.346 1.00 29.34 106 LEU E CA 1
ATOM 10112 C C . LEU F 1 126 ? 11.178 35.212 -44.244 1.00 28.32 106 LEU E C 1
ATOM 10113 O O . LEU F 1 126 ? 11.340 34.612 -43.174 1.00 24.97 106 LEU E O 1
ATOM 10118 N N . PRO F 1 127 ? 12.011 35.022 -45.278 1.00 31.95 107 PRO E N 1
ATOM 10119 C CA . PRO F 1 127 ? 13.085 34.020 -45.186 1.00 30.09 107 PRO E CA 1
ATOM 10120 C C . PRO F 1 127 ? 14.107 34.435 -44.147 1.00 26.35 107 PRO E C 1
ATOM 10121 O O . PRO F 1 127 ? 14.346 35.623 -43.938 1.00 28.33 107 PRO E O 1
ATOM 10125 N N . VAL F 1 128 ? 14.735 33.436 -43.525 1.00 24.04 108 VAL E N 1
ATOM 10126 C CA . VAL F 1 128 ? 15.725 33.700 -42.484 1.00 28.08 108 VAL E CA 1
ATOM 10127 C C . VAL F 1 128 ? 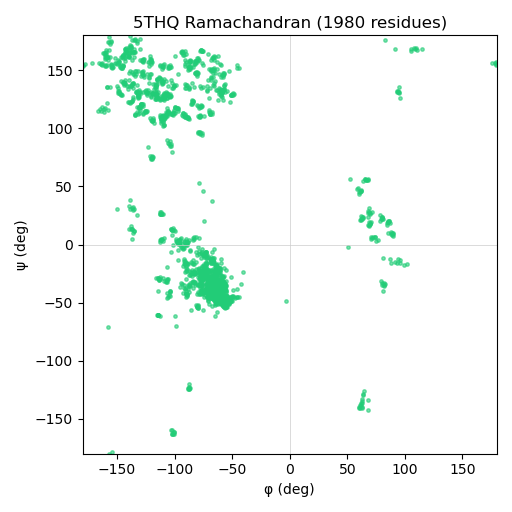16.856 34.570 -43.023 1.00 31.12 108 VAL E C 1
ATOM 10128 O O . VAL F 1 128 ? 17.420 35.398 -42.285 1.00 27.12 108 VAL E O 1
ATOM 10132 N N . ALA F 1 129 ? 17.215 34.393 -44.310 1.00 27.14 109 ALA E N 1
ATOM 10133 C CA . ALA F 1 129 ? 18.296 35.174 -44.910 1.00 28.09 109 ALA E CA 1
ATOM 10134 C C . ALA F 1 129 ? 17.900 36.636 -45.119 1.00 28.60 109 ALA E C 1
ATOM 10135 O O . ALA F 1 129 ? 18.770 37.512 -45.136 1.00 31.76 109 ALA E O 1
ATOM 10137 N N . GLU F 1 130 ? 16.621 36.922 -45.348 1.00 24.74 110 GLU E N 1
ATOM 10138 C CA . GLU F 1 130 ? 16.231 38.320 -45.480 1.00 27.33 110 GLU E CA 1
ATOM 10139 C C . GLU F 1 130 ? 16.178 39.010 -44.111 1.00 29.42 110 GLU E C 1
ATOM 10140 O O . GLU F 1 130 ? 16.610 40.166 -43.973 1.00 30.06 110 GLU E O 1
ATOM 10146 N N . TRP F 1 131 ? 15.665 38.303 -43.087 1.00 24.06 111 TRP E N 1
ATOM 10147 C CA . TRP F 1 131 ? 15.821 38.745 -41.707 1.00 24.73 111 TRP E CA 1
ATOM 10148 C C . TRP F 1 131 ? 17.287 39.055 -41.405 1.00 27.57 111 TRP E C 1
ATOM 10149 O O . TRP F 1 131 ? 17.621 40.116 -40.852 1.00 26.13 111 TRP E O 1
ATOM 10160 N N . GLN F 1 132 ? 18.184 38.142 -41.786 1.00 26.36 112 GLN E N 1
ATOM 10161 C CA . GLN F 1 132 ? 19.593 38.329 -41.466 1.00 28.72 112 GLN E CA 1
ATOM 10162 C C . GLN F 1 132 ? 20.181 39.491 -42.226 1.00 27.17 112 GLN E C 1
ATOM 10163 O O . GLN F 1 132 ? 21.026 40.209 -41.693 1.00 29.02 112 GLN E O 1
ATOM 10169 N N . ARG F 1 133 ? 19.766 39.684 -43.471 1.00 26.96 113 ARG E N 1
ATOM 10170 C CA . ARG F 1 133 ? 20.298 40.790 -44.258 1.00 27.01 113 ARG E CA 1
ATOM 10171 C C . ARG F 1 133 ? 19.937 42.132 -43.623 1.00 28.69 113 ARG E C 1
ATOM 10172 O O . ARG F 1 133 ? 20.800 43.008 -43.442 1.00 25.16 113 ARG E O 1
ATOM 10180 N N . ILE F 1 134 ? 18.652 42.315 -43.285 1.00 23.11 114 ILE E N 1
ATOM 10181 C CA . ILE F 1 134 ? 18.241 43.558 -42.647 1.00 23.22 114 ILE E CA 1
ATOM 10182 C C . ILE F 1 134 ? 18.963 43.739 -41.314 1.00 23.71 114 ILE E C 1
ATOM 10183 O O . ILE F 1 134 ? 19.409 44.848 -40.984 1.00 21.51 114 ILE E O 1
ATOM 10188 N N . VAL F 1 135 ? 19.115 42.664 -40.531 1.00 21.25 115 VAL E N 1
ATOM 10189 C CA . VAL F 1 135 ? 19.840 42.804 -39.263 1.00 23.23 115 VAL E CA 1
ATOM 10190 C C . VAL F 1 135 ? 21.311 43.173 -39.509 1.00 25.06 115 VAL E C 1
ATOM 10191 O O . VAL F 1 135 ? 21.850 44.101 -38.888 1.00 24.76 115 VAL E O 1
ATOM 10195 N N . ASP F 1 136 ? 21.960 42.489 -40.456 1.00 24.80 116 ASP E N 1
ATOM 10196 C CA . ASP F 1 136 ? 23.384 42.714 -40.743 1.00 27.54 116 ASP E CA 1
ATOM 10197 C C . ASP F 1 136 ? 23.652 44.150 -41.186 1.00 25.20 116 ASP E C 1
ATOM 10198 O O . ASP F 1 136 ? 24.633 44.768 -40.760 1.00 25.31 116 ASP E O 1
ATOM 10203 N N . VAL F 1 137 ? 22.789 44.703 -42.040 1.00 27.06 117 VAL E N 1
ATOM 10204 C CA . VAL F 1 137 ? 23.035 46.051 -42.540 1.00 24.72 117 VAL E CA 1
ATOM 10205 C C . VAL F 1 137 ? 22.606 47.097 -41.521 1.00 24.12 117 VAL E C 1
ATOM 10206 O O . VAL F 1 137 ? 23.402 47.955 -41.127 1.00 25.54 117 VAL E O 1
ATOM 10210 N N . ASN F 1 138 ? 21.353 47.024 -41.059 1.00 24.09 118 ASN E N 1
ATOM 10211 C CA . ASN F 1 138 ? 20.754 48.104 -40.290 1.00 23.38 118 ASN E CA 1
ATOM 10212 C C . ASN F 1 138 ? 21.241 48.163 -38.862 1.00 23.48 118 ASN E C 1
ATOM 10213 O O . ASN F 1 138 ? 21.331 49.259 -38.291 1.00 24.81 118 ASN E O 1
ATOM 10218 N N . LEU F 1 139 ? 21.573 47.020 -38.274 1.00 24.64 119 LEU E N 1
ATOM 10219 C CA . LEU F 1 139 ? 21.914 46.970 -36.861 1.00 26.60 119 LEU E CA 1
ATOM 10220 C C . LEU F 1 139 ? 23.379 46.628 -36.646 1.00 22.52 119 LEU E C 1
ATOM 10221 O O . LEU F 1 139 ? 24.121 47.421 -36.065 1.00 21.62 119 LEU E O 1
ATOM 10226 N N . THR F 1 140 ? 23.801 45.456 -37.102 1.00 20.89 120 THR E N 1
ATOM 10227 C CA . THR F 1 140 ? 25.174 45.040 -36.897 1.00 22.44 120 THR E CA 1
ATOM 10228 C C . THR F 1 140 ? 26.133 45.956 -37.634 1.00 19.31 120 THR E C 1
ATOM 10229 O O . THR F 1 140 ? 27.178 46.328 -37.091 1.00 22.78 120 THR E O 1
ATOM 10233 N N . GLY F 1 141 ? 25.781 46.358 -38.861 1.00 21.34 121 GLY E N 1
ATOM 10234 C CA . GLY F 1 141 ? 26.629 47.293 -39.596 1.00 24.02 121 GLY E CA 1
ATOM 10235 C C . GLY F 1 141 ? 26.810 48.609 -38.861 1.00 24.63 121 GLY E C 1
ATOM 10236 O O . GLY F 1 141 ? 27.922 49.139 -38.778 1.00 27.83 121 GLY E O 1
ATOM 10237 N N . ALA F 1 142 ? 25.722 49.155 -38.312 1.00 22.14 122 ALA E N 1
ATOM 10238 C CA . ALA F 1 142 ? 25.841 50.399 -37.548 1.00 26.58 122 ALA E CA 1
ATOM 10239 C C . ALA F 1 142 ? 26.734 50.210 -36.332 1.00 24.49 122 ALA E C 1
ATOM 10240 O O . ALA F 1 142 ? 27.577 51.068 -36.024 1.00 27.21 122 ALA E O 1
ATOM 10242 N N . HIS F 1 143 ? 26.566 49.091 -35.625 1.00 22.29 123 HIS E N 1
ATOM 10243 C CA . HIS F 1 143 ? 27.398 48.834 -34.457 1.00 20.93 123 HIS E CA 1
ATOM 10244 C C . HIS F 1 143 ? 28.877 48.757 -34.843 1.00 22.49 123 HIS E C 1
ATOM 10245 O O . HIS F 1 143 ? 29.720 49.414 -34.227 1.00 23.39 123 HIS E O 1
ATOM 10252 N N . LEU F 1 144 ? 29.208 47.994 -35.888 1.00 22.01 124 LEU E N 1
ATOM 10253 C CA . LEU F 1 144 ? 30.608 47.889 -36.295 1.00 23.41 124 LEU E CA 1
ATOM 10254 C C . LEU F 1 144 ? 31.160 49.233 -36.770 1.00 23.63 124 LEU E C 1
ATOM 10255 O O . LEU F 1 144 ? 32.341 49.539 -36.564 1.00 21.10 124 LEU E O 1
ATOM 10260 N N . VAL F 1 145 ? 30.349 50.020 -37.473 1.00 22.06 125 VAL E N 1
ATOM 10261 C CA . VAL F 1 145 ? 30.820 51.344 -37.884 1.00 23.76 125 VAL E CA 1
ATOM 10262 C C . VAL F 1 145 ? 31.187 52.184 -36.666 1.00 25.15 125 VAL E C 1
ATOM 10263 O O . VAL F 1 145 ? 32.248 52.827 -36.624 1.00 20.42 125 VAL E O 1
ATOM 10267 N N . ILE F 1 146 ? 30.323 52.173 -35.648 1.00 20.30 126 ILE E N 1
ATOM 10268 C CA . ILE F 1 146 ? 30.580 52.958 -34.442 1.00 22.94 126 ILE E CA 1
ATOM 10269 C C . ILE F 1 146 ? 31.795 52.422 -33.691 1.00 24.23 126 ILE E C 1
ATOM 10270 O O . ILE F 1 146 ? 32.622 53.184 -33.161 1.00 22.97 126 ILE E O 1
ATOM 10275 N N . GLN F 1 147 ? 31.882 51.104 -33.563 1.00 22.73 127 GLN E N 1
ATOM 10276 C CA . GLN F 1 147 ? 32.998 50.520 -32.839 1.00 22.39 127 GLN E CA 1
ATOM 10277 C C . GLN F 1 147 ? 34.314 50.858 -33.523 1.00 21.22 127 GLN E C 1
ATOM 10278 O O . GLN F 1 147 ? 35.292 51.208 -32.854 1.00 22.25 127 GLN E O 1
ATOM 10284 N N . HIS F 1 148 ? 34.353 50.800 -34.854 1.00 17.95 128 HIS E N 1
ATOM 10285 C CA . HIS F 1 148 ? 35.581 51.225 -35.532 1.00 23.87 128 HIS E CA 1
ATOM 10286 C C . HIS F 1 148 ? 35.807 52.727 -35.395 1.00 25.24 128 HIS E C 1
ATOM 10287 O O . HIS F 1 148 ? 36.954 53.165 -35.303 1.00 27.00 128 HIS E O 1
ATOM 10294 N N . ALA F 1 149 ? 34.738 53.527 -35.318 1.00 23.05 129 ALA E N 1
ATOM 10295 C CA . ALA F 1 149 ? 34.914 54.981 -35.300 1.00 24.80 129 ALA E CA 1
ATOM 10296 C C . ALA F 1 149 ? 35.373 55.505 -33.945 1.00 24.23 129 ALA E C 1
ATOM 10297 O O . ALA F 1 149 ? 35.978 56.577 -33.893 1.00 29.92 129 ALA E O 1
ATOM 10299 N N . ILE F 1 150 ? 35.108 54.783 -32.849 1.00 25.19 130 ILE E N 1
ATOM 10300 C CA . ILE F 1 150 ? 35.444 55.295 -31.514 1.00 26.43 130 ILE E CA 1
ATOM 10301 C C . ILE F 1 150 ? 36.903 55.738 -31.417 1.00 26.04 130 ILE E C 1
ATOM 10302 O O . ILE F 1 150 ? 37.147 56.872 -30.983 1.00 28.64 130 ILE E O 1
ATOM 10307 N N . PRO F 1 151 ? 37.905 54.925 -31.810 1.00 23.81 131 PRO E N 1
ATOM 10308 C CA . PRO F 1 151 ? 39.301 55.413 -31.746 1.00 27.88 131 PRO E CA 1
ATOM 10309 C C . PRO F 1 151 ? 39.552 56.693 -32.535 1.00 27.59 131 PRO E C 1
ATOM 10310 O O . PRO F 1 151 ? 40.307 57.556 -32.078 1.00 32.47 131 PRO E O 1
ATOM 10314 N N . LEU F 1 152 ? 38.930 56.839 -33.707 1.00 28.43 132 LEU E N 1
ATOM 10315 C CA . LEU F 1 152 ? 39.141 58.012 -34.552 1.00 25.36 132 LEU E CA 1
ATOM 10316 C C . LEU F 1 152 ? 38.447 59.259 -34.016 1.00 26.30 132 LEU E C 1
ATOM 10317 O O . LEU F 1 152 ? 38.873 60.373 -34.313 1.00 29.56 132 LEU E O 1
ATOM 10322 N N . LEU F 1 153 ? 37.382 59.104 -33.241 1.00 29.38 133 LEU E N 1
ATOM 10323 C CA . LEU F 1 153 ? 36.692 60.264 -32.684 1.00 31.48 133 LEU E CA 1
ATOM 10324 C C . LEU F 1 153 ? 37.461 60.884 -31.531 1.00 32.93 133 LEU E C 1
ATOM 10325 O O . LEU F 1 153 ? 37.156 62.010 -31.139 1.00 31.90 133 LEU E O 1
ATOM 10330 N N . GLY F 1 154 ? 38.392 60.144 -30.932 1.00 36.24 134 GLY E N 1
ATOM 10331 C CA . GLY F 1 154 ? 39.247 60.725 -29.905 1.00 34.39 134 GLY E CA 1
ATOM 10332 C C . GLY F 1 154 ? 38.485 61.192 -28.675 1.00 40.00 134 GLY E C 1
ATOM 10333 O O . GLY F 1 154 ? 37.621 60.484 -28.138 1.00 37.37 134 GLY E O 1
ATOM 10334 N N . ASP F 1 155 ? 38.823 62.393 -28.209 1.00 37.80 135 ASP E N 1
ATOM 10335 C CA . ASP F 1 155 ? 38.289 62.978 -26.984 1.00 42.97 135 ASP E CA 1
ATOM 10336 C C . ASP F 1 155 ? 36.986 63.735 -27.198 1.00 39.03 135 ASP E C 1
ATOM 10337 O O . ASP F 1 155 ? 36.397 64.224 -26.230 1.00 40.59 135 ASP E O 1
ATOM 10342 N N . LYS F 1 156 ? 36.544 63.882 -28.434 1.00 32.50 136 LYS E N 1
ATOM 10343 C CA . LYS F 1 156 ? 35.376 64.691 -28.713 1.00 37.08 136 LYS E CA 1
ATOM 10344 C C . LYS F 1 156 ? 34.799 64.205 -30.023 1.00 32.85 136 LYS E C 1
ATOM 10345 O O . LYS F 1 156 ? 35.547 63.973 -30.970 1.00 38.90 136 LYS E O 1
ATOM 10351 N N . GLY F 1 157 ? 33.486 64.057 -30.075 1.00 28.52 137 GLY E N 1
ATOM 10352 C CA . GLY F 1 157 ? 32.868 63.508 -31.253 1.00 24.47 137 GLY E CA 1
ATOM 10353 C C . GLY F 1 157 ? 31.369 63.392 -31.056 1.00 25.07 137 GLY E C 1
ATOM 10354 O O . GLY F 1 157 ? 30.866 63.344 -29.926 1.00 20.25 137 GLY E O 1
ATOM 10355 N N . SER F 1 158 ? 30.666 63.375 -32.189 1.00 22.50 138 SER E N 1
ATOM 10356 C CA . SER F 1 158 ? 29.214 63.325 -32.217 1.00 25.47 138 SER E CA 1
ATOM 10357 C C . SER F 1 158 ? 28.798 62.217 -33.181 1.00 21.81 138 SER E C 1
ATOM 10358 O O . SER F 1 158 ? 29.128 62.264 -34.375 1.00 24.95 138 SER E O 1
ATOM 10361 N N . VAL F 1 159 ? 28.111 61.212 -32.656 1.00 20.08 139 VAL E N 1
ATOM 10362 C CA . VAL F 1 159 ? 27.625 60.064 -33.420 1.00 20.39 139 VAL E CA 1
ATOM 10363 C C . VAL F 1 159 ? 26.112 60.171 -33.540 1.00 19.72 139 VAL E C 1
ATOM 10364 O O . VAL F 1 159 ? 25.417 60.333 -32.536 1.00 18.96 139 VAL E O 1
ATOM 10368 N N . ILE F 1 160 ? 25.607 60.027 -34.754 1.00 18.17 140 ILE E N 1
ATOM 10369 C CA . ILE F 1 160 ? 24.211 60.249 -35.104 1.00 20.92 140 ILE E CA 1
ATOM 10370 C C . ILE F 1 160 ? 23.732 59.018 -35.861 1.00 25.84 140 ILE E C 1
ATOM 10371 O O . ILE F 1 160 ? 24.322 58.653 -36.874 1.00 22.19 140 ILE E O 1
ATOM 10376 N N . SER F 1 161 ? 22.704 58.352 -35.362 1.00 20.73 141 SER E N 1
ATOM 10377 C CA . SER F 1 161 ? 22.158 57.202 -36.071 1.00 23.92 141 SER E CA 1
ATOM 10378 C C . SER F 1 161 ? 20.773 57.556 -36.600 1.00 23.20 141 SER E C 1
ATOM 10379 O O . SER F 1 161 ? 19.986 58.211 -35.912 1.00 22.44 141 SER E O 1
ATOM 10382 N N . ILE F 1 162 ? 20.482 57.135 -37.825 1.00 20.84 142 ILE E N 1
ATOM 10383 C CA . ILE F 1 162 ? 19.215 57.455 -38.475 1.00 21.34 142 ILE E CA 1
ATOM 10384 C C . ILE F 1 162 ? 18.194 56.386 -38.094 1.00 22.20 142 ILE E C 1
ATOM 10385 O O . ILE F 1 162 ? 18.269 55.238 -38.546 1.00 23.20 142 ILE E O 1
ATOM 10390 N N . GLY F 1 163 ? 17.242 56.767 -37.248 1.00 23.39 143 GLY E N 1
ATOM 10391 C CA . GLY F 1 163 ? 16.157 55.921 -36.847 1.00 20.30 143 GLY E CA 1
ATOM 10392 C C . GLY F 1 163 ? 14.895 56.260 -37.609 1.00 25.16 143 GLY E C 1
ATOM 10393 O O . GLY F 1 163 ? 14.921 56.906 -38.664 1.00 24.98 143 GLY E O 1
ATOM 10394 N N . SER F 1 164 ? 13.769 55.823 -37.062 1.00 22.74 144 SER E N 1
ATOM 10395 C CA . SER F 1 164 ? 12.505 55.885 -37.774 1.00 24.53 144 SER E CA 1
ATOM 10396 C C . SER F 1 164 ? 11.349 56.064 -36.785 1.00 27.76 144 SER E C 1
ATOM 10397 O O . SER F 1 164 ? 11.244 55.316 -35.800 1.00 25.88 144 SER E O 1
ATOM 10400 N N . LYS F 1 165 ? 10.477 57.033 -37.060 1.00 22.59 145 LYS E N 1
ATOM 10401 C CA . LYS F 1 165 ? 9.240 57.164 -36.294 1.00 28.28 145 LYS E CA 1
ATOM 10402 C C . LYS F 1 165 ? 8.411 55.887 -36.375 1.00 27.48 145 LYS E C 1
ATOM 10403 O O . LYS F 1 165 ? 7.792 55.475 -35.389 1.00 25.76 145 LYS E O 1
ATOM 10409 N N . SER F 1 166 ? 8.437 55.220 -37.529 1.00 24.97 146 SER E N 1
ATOM 10410 C CA . SER F 1 166 ? 7.621 54.037 -37.737 1.00 25.09 146 SER E CA 1
ATOM 10411 C C . SER F 1 166 ? 7.945 52.906 -36.760 1.00 25.53 146 SER E C 1
ATOM 10412 O O . SER F 1 166 ? 7.091 52.041 -36.528 1.00 26.63 146 SER E O 1
ATOM 10415 N N . SER F 1 167 ? 9.140 52.891 -36.164 1.00 18.65 147 SER E N 1
ATOM 10416 C CA . SER F 1 167 ? 9.428 51.804 -35.245 1.00 21.85 147 SER E CA 1
ATOM 10417 C C . SER F 1 167 ? 8.671 51.950 -33.934 1.00 27.01 147 SER E C 1
ATOM 10418 O O . SER F 1 167 ? 8.520 50.949 -33.232 1.00 25.23 147 SER E O 1
ATOM 10421 N N . GLU F 1 168 ? 8.161 53.162 -33.601 1.00 25.68 148 GLU E N 1
ATOM 10422 C CA . GLU F 1 168 ? 7.193 53.319 -32.519 1.00 30.40 148 GLU E CA 1
ATOM 10423 C C . GLU F 1 168 ? 5.784 53.050 -32.987 1.00 29.43 148 GLU E C 1
ATOM 10424 O O . GLU F 1 168 ? 4.920 52.736 -32.162 1.00 34.07 148 GLU E O 1
ATOM 10430 N N . VAL F 1 169 ? 5.523 53.193 -34.278 1.00 28.00 149 VAL E N 1
ATOM 10431 C CA . VAL F 1 169 ? 4.152 53.038 -34.751 1.00 29.83 149 VAL E CA 1
ATOM 10432 C C . VAL F 1 169 ? 3.858 51.582 -35.120 1.00 31.96 149 VAL E C 1
ATOM 10433 O O . VAL F 1 169 ? 2.832 51.021 -34.716 1.00 29.42 149 VAL E O 1
ATOM 10437 N N . GLY F 1 170 ? 4.778 50.929 -35.822 1.00 23.55 150 GLY E N 1
ATOM 10438 C CA . GLY F 1 170 ? 4.521 49.589 -36.286 1.00 24.21 150 GLY E CA 1
ATOM 10439 C C . GLY F 1 170 ? 3.966 49.633 -37.688 1.00 27.37 150 GLY E C 1
ATOM 10440 O O . GLY F 1 170 ? 3.085 50.437 -37.973 1.00 29.12 150 GLY E O 1
ATOM 10441 N N . ILE F 1 171 ? 4.515 48.818 -38.583 1.00 25.62 151 ILE E N 1
ATOM 10442 C CA . ILE F 1 171 ? 4.039 48.752 -39.958 1.00 28.45 151 ILE E CA 1
ATOM 10443 C C . ILE F 1 171 ? 3.984 47.300 -40.419 1.00 29.65 151 ILE E C 1
ATOM 10444 O O . ILE F 1 171 ? 5.006 46.593 -40.376 1.00 25.13 151 ILE E O 1
ATOM 10449 N N . PRO F 1 172 ? 2.818 46.823 -40.857 1.00 30.58 152 PRO E N 1
ATOM 10450 C CA . PRO F 1 172 ? 2.730 45.459 -41.376 1.00 31.59 152 PRO E CA 1
ATOM 10451 C C . PRO F 1 172 ? 3.691 45.264 -42.534 1.00 27.13 152 PRO E C 1
ATOM 10452 O O . PRO F 1 172 ? 3.983 46.191 -43.290 1.00 29.78 152 PRO E O 1
ATOM 10456 N N . LEU F 1 173 ? 4.203 44.045 -42.644 1.00 30.29 153 LEU E N 1
ATOM 10457 C CA . LEU F 1 173 ? 5.122 43.580 -43.677 1.00 29.42 153 LEU E CA 1
ATOM 10458 C C . LEU F 1 173 ? 6.545 44.087 -43.485 1.00 29.61 153 LEU E C 1
ATOM 10459 O O . LEU F 1 173 ? 7.415 43.774 -44.318 1.00 27.85 153 LEU E O 1
ATOM 10464 N N . ARG F 1 174 ? 6.834 44.827 -42.408 1.00 25.04 154 ARG E N 1
ATOM 10465 C CA . ARG F 1 174 ? 8.178 45.370 -42.199 1.00 28.05 154 ARG E CA 1
ATOM 10466 C C . ARG F 1 174 ? 8.628 45.297 -40.742 1.00 26.44 154 ARG E C 1
ATOM 10467 O O . ARG F 1 174 ? 9.327 46.201 -40.261 1.00 22.42 154 ARG E O 1
ATOM 10475 N N . ALA F 1 175 ? 8.198 44.269 -40.017 1.00 22.11 155 ALA E N 1
ATOM 10476 C CA . ALA F 1 175 ? 8.549 44.157 -38.608 1.00 23.55 155 ALA E CA 1
ATOM 10477 C C . ALA F 1 175 ? 10.039 43.936 -38.411 1.00 20.93 155 ALA E C 1
ATOM 10478 O O . ALA F 1 175 ? 10.596 44.361 -37.390 1.00 21.50 155 ALA E O 1
ATOM 10480 N N . HIS F 1 176 ? 10.703 43.275 -39.363 1.00 23.08 156 HIS E N 1
ATOM 10481 C CA . HIS F 1 176 ? 12.155 43.121 -39.274 1.00 25.02 156 HIS E CA 1
ATOM 10482 C C . HIS F 1 176 ? 12.855 44.476 -39.361 1.00 22.08 156 HIS E C 1
ATOM 10483 O O . HIS F 1 176 ? 13.812 44.753 -38.612 1.00 21.87 156 HIS E O 1
ATOM 10490 N N . TYR F 1 177 ? 12.341 45.351 -40.233 1.00 25.68 157 TYR E N 1
ATOM 10491 C CA . TYR F 1 177 ? 12.858 46.712 -40.347 1.00 22.80 157 TYR E CA 1
ATOM 10492 C C . TYR F 1 177 ? 12.649 47.502 -39.052 1.00 22.08 157 TYR E C 1
ATOM 10493 O O . TYR F 1 177 ? 13.584 48.146 -38.544 1.00 21.34 157 TYR E O 1
ATOM 10502 N N . THR F 1 178 ? 11.422 47.489 -38.505 1.00 19.69 158 THR E N 1
ATOM 10503 C CA . THR F 1 178 ? 11.198 48.282 -37.300 1.00 20.68 158 THR E CA 1
ATOM 10504 C C . THR F 1 178 ? 11.957 47.724 -36.100 1.00 22.94 158 THR E C 1
ATOM 10505 O O . THR F 1 178 ? 12.362 48.488 -35.222 1.00 22.76 158 THR E O 1
ATOM 10509 N N . ALA F 1 179 ? 12.156 46.406 -36.037 1.00 20.23 159 ALA E N 1
ATOM 10510 C CA . ALA F 1 179 ? 13.015 45.856 -35.003 1.00 19.36 159 ALA E CA 1
ATOM 10511 C C . ALA F 1 179 ? 14.415 46.459 -35.079 1.00 22.83 159 ALA E C 1
ATOM 10512 O O . ALA F 1 179 ? 14.954 46.914 -34.058 1.00 21.83 159 ALA E O 1
ATOM 10514 N N . THR F 1 180 ? 15.024 46.503 -36.280 1.00 18.00 160 THR E N 1
ATOM 10515 C CA . THR F 1 180 ? 16.406 47.021 -36.312 1.00 21.90 160 THR E CA 1
ATOM 10516 C C . THR F 1 180 ? 16.465 48.520 -36.005 1.00 21.14 160 THR E C 1
ATOM 10517 O O . THR F 1 180 ? 17.321 48.974 -35.225 1.00 22.44 160 THR E O 1
ATOM 10521 N N . LYS F 1 181 ? 15.544 49.301 -36.571 1.00 22.16 161 LYS E N 1
ATOM 10522 C CA . LYS F 1 181 ? 15.570 50.740 -36.325 1.00 23.32 161 LYS E CA 1
ATOM 10523 C C . LYS F 1 181 ? 15.303 51.061 -34.865 1.00 22.32 161 LYS E C 1
ATOM 10524 O O . LYS F 1 181 ? 15.809 52.071 -34.349 1.00 19.54 161 LYS E O 1
ATOM 10530 N N . HIS F 1 182 ? 14.450 50.270 -34.199 1.00 20.58 162 HIS E N 1
ATOM 10531 C CA . HIS F 1 182 ? 14.252 50.503 -32.773 1.00 20.52 162 HIS E CA 1
ATOM 10532 C C . HIS F 1 182 ? 15.473 50.060 -31.970 1.00 19.00 162 HIS E C 1
ATOM 10533 O O . HIS F 1 182 ? 15.819 50.700 -30.979 1.00 21.71 162 HIS E O 1
ATOM 10540 N N . ALA F 1 183 ? 16.161 48.999 -32.397 1.00 20.34 163 ALA E N 1
ATOM 10541 C CA . ALA F 1 183 ? 17.393 48.602 -31.712 1.00 20.21 163 ALA E CA 1
ATOM 10542 C C . ALA F 1 183 ? 18.409 49.735 -31.682 1.00 19.83 163 ALA E C 1
ATOM 10543 O O . ALA F 1 183 ? 19.160 49.865 -30.695 1.00 19.61 163 ALA E O 1
ATOM 10545 N N . LEU F 1 184 ? 18.457 50.562 -32.748 1.00 17.82 164 LEU E N 1
ATOM 10546 C CA . LEU F 1 184 ? 19.448 51.649 -32.759 1.00 19.90 164 LEU E CA 1
ATOM 10547 C C . LEU F 1 184 ? 19.296 52.601 -31.572 1.00 18.25 164 LEU E C 1
ATOM 10548 O O . LEU F 1 184 ? 20.301 53.131 -31.088 1.00 19.61 164 LEU E O 1
ATOM 10553 N N . ARG F 1 185 ? 18.072 52.798 -31.066 1.00 17.86 165 ARG E N 1
ATOM 10554 C CA . ARG F 1 185 ? 17.875 53.674 -29.913 1.00 19.70 165 ARG E CA 1
ATOM 10555 C C . ARG F 1 185 ? 18.440 53.071 -28.632 1.00 19.06 165 ARG E C 1
ATOM 10556 O O . ARG F 1 185 ? 18.930 53.801 -27.753 1.00 18.59 165 ARG E O 1
ATOM 10564 N N . GLY F 1 186 ? 18.307 51.754 -28.463 1.00 18.42 166 GLY E N 1
ATOM 10565 C CA . GLY F 1 186 ? 18.836 51.123 -27.265 1.00 17.32 166 GLY E CA 1
ATOM 10566 C C . GLY F 1 186 ? 20.341 51.087 -27.262 1.00 19.22 166 GLY E C 1
ATOM 10567 O O . GLY F 1 186 ? 20.990 51.432 -26.250 1.00 22.66 166 GLY E O 1
ATOM 10568 N N . LEU F 1 187 ? 20.923 50.771 -28.427 1.00 18.92 167 LEU E N 1
ATOM 10569 C CA . LEU F 1 187 ? 22.366 50.904 -28.581 1.00 19.66 167 LEU E CA 1
ATOM 10570 C C . LEU F 1 187 ? 22.825 52.316 -28.201 1.00 22.37 167 LEU E C 1
ATOM 10571 O O . LEU F 1 187 ? 23.717 52.493 -27.356 1.00 21.63 167 LEU E O 1
ATOM 10576 N N . THR F 1 188 ? 22.175 53.338 -28.788 1.00 23.25 168 THR E N 1
ATOM 10577 C CA . THR F 1 188 ? 22.582 54.737 -28.584 1.00 23.52 168 THR E CA 1
ATOM 10578 C C . THR F 1 188 ? 22.500 55.147 -27.114 1.00 22.35 168 THR E C 1
ATOM 10579 O O . THR F 1 188 ? 23.377 55.851 -26.602 1.00 20.03 168 THR E O 1
ATOM 10583 N N . ARG F 1 189 ? 21.432 54.745 -26.429 1.00 22.38 169 ARG E N 1
ATOM 10584 C CA . ARG F 1 189 ? 21.257 55.158 -25.041 1.00 22.35 169 ARG E CA 1
ATOM 10585 C C . ARG F 1 189 ? 22.390 54.625 -24.165 1.00 23.42 169 ARG E C 1
ATOM 10586 O O . ARG F 1 189 ? 22.939 55.352 -23.309 1.00 24.11 169 ARG E O 1
ATOM 10594 N N . SER F 1 190 ? 22.768 53.353 -24.370 1.00 22.84 170 SER E N 1
ATOM 10595 C CA . SER F 1 190 ? 23.873 52.828 -23.572 1.00 21.64 170 SER E CA 1
ATOM 10596 C C . SER F 1 190 ? 25.237 53.419 -23.978 1.00 23.19 170 SER E C 1
ATOM 10597 O O . SER F 1 190 ? 26.117 53.586 -23.125 1.00 21.38 170 SER E O 1
ATOM 10600 N N . LEU F 1 191 ? 25.476 53.651 -25.273 1.00 18.57 171 LEU E N 1
ATOM 10601 C CA . LEU F 1 191 ? 26.752 54.259 -25.665 1.00 20.68 171 LEU E CA 1
ATOM 10602 C C . LEU F 1 191 ? 26.877 55.675 -25.111 1.00 24.11 171 LEU E C 1
ATOM 10603 O O . LEU F 1 191 ? 27.984 56.135 -24.785 1.00 21.84 171 LEU E O 1
ATOM 10608 N N . ALA F 1 192 ? 25.759 56.397 -25.048 1.00 19.46 172 ALA E N 1
ATOM 10609 C CA . ALA F 1 192 ? 25.791 57.723 -24.469 1.00 20.58 172 ALA E CA 1
ATOM 10610 C C . ALA F 1 192 ? 26.212 57.645 -23.016 1.00 23.38 172 ALA E C 1
ATOM 10611 O O . ALA F 1 192 ? 27.117 58.377 -22.583 1.00 21.28 172 ALA E O 1
ATOM 10613 N N . LYS F 1 193 ? 25.618 56.701 -22.257 1.00 20.53 173 LYS E N 1
ATOM 10614 C CA . LYS F 1 193 ? 26.056 56.543 -20.868 1.00 23.39 173 LYS E CA 1
ATOM 10615 C C . LYS F 1 193 ? 27.529 56.137 -20.770 1.00 25.29 173 LYS E C 1
ATOM 10616 O O . LYS F 1 193 ? 28.249 56.606 -19.881 1.00 27.84 173 LYS E O 1
ATOM 10622 N N . GLU F 1 194 ? 27.988 55.242 -21.648 1.00 23.31 174 GLU E N 1
ATOM 10623 C CA . GLU F 1 194 ? 29.327 54.677 -21.499 1.00 25.25 174 GLU E CA 1
ATOM 10624 C C . GLU F 1 194 ? 30.416 55.690 -21.851 1.00 24.88 174 GLU E C 1
ATOM 10625 O O . GLU F 1 194 ? 31.485 55.718 -21.216 1.00 24.10 174 GLU E O 1
ATOM 10631 N N . TYR F 1 195 ? 30.191 56.509 -22.877 1.00 23.65 175 TYR E N 1
ATOM 10632 C CA . TYR F 1 195 ? 31.252 57.368 -23.397 1.00 25.41 175 TYR E CA 1
ATOM 10633 C C . TYR F 1 195 ? 31.039 58.851 -23.167 1.00 26.10 175 TYR E C 1
ATOM 10634 O O . TYR F 1 195 ? 31.833 59.640 -23.683 1.00 25.13 175 TYR E O 1
ATOM 10643 N N . GLY F 1 196 ? 29.979 59.263 -22.453 1.00 25.52 176 GLY E N 1
ATOM 10644 C CA . GLY F 1 196 ? 29.749 60.700 -22.287 1.00 24.58 176 GLY E CA 1
ATOM 10645 C C . GLY F 1 196 ? 30.895 61.427 -21.588 1.00 27.61 176 GLY E C 1
ATOM 10646 O O . GLY F 1 196 ? 31.324 62.500 -22.026 1.00 29.18 176 GLY E O 1
ATOM 10647 N N . ARG F 1 197 ? 31.439 60.834 -20.518 1.00 25.76 177 ARG E N 1
ATOM 10648 C CA . ARG F 1 197 ? 32.517 61.474 -19.773 1.00 26.73 177 ARG E CA 1
ATOM 10649 C C . ARG F 1 197 ? 33.844 61.496 -20.531 1.00 29.29 177 ARG E C 1
ATOM 10650 O O . ARG F 1 197 ? 34.756 62.190 -20.088 1.00 34.93 177 ARG E O 1
ATOM 10658 N N . SER F 1 198 ? 33.961 60.772 -21.652 1.00 27.32 178 SER E N 1
ATOM 10659 C CA . SER F 1 198 ? 35.083 60.809 -22.586 1.00 25.67 178 SER E CA 1
ATOM 10660 C C . SER F 1 198 ? 34.888 61.814 -23.707 1.00 28.84 178 SER E C 1
ATOM 10661 O O . SER F 1 198 ? 35.709 61.845 -24.628 1.00 27.18 178 SER E O 1
ATOM 10664 N N . GLY F 1 199 ? 33.784 62.560 -23.711 1.00 27.83 179 GLY E N 1
ATOM 10665 C CA . GLY F 1 199 ? 33.559 63.547 -24.752 1.00 25.18 179 GLY E CA 1
ATOM 10666 C C . GLY F 1 199 ? 32.846 63.065 -26.001 1.00 25.40 179 GLY E C 1
ATOM 10667 O O . GLY F 1 199 ? 32.755 63.821 -26.969 1.00 27.23 179 GLY E O 1
ATOM 10668 N N . LEU F 1 200 ? 32.325 61.846 -26.026 1.00 27.15 180 LEU E N 1
ATOM 10669 C CA . LEU F 1 200 ? 31.548 61.413 -27.181 1.00 23.54 180 LEU E CA 1
ATOM 10670 C C . LEU F 1 200 ? 30.051 61.503 -26.896 1.00 24.48 180 LEU E C 1
ATOM 10671 O O . LEU F 1 200 ? 29.577 61.140 -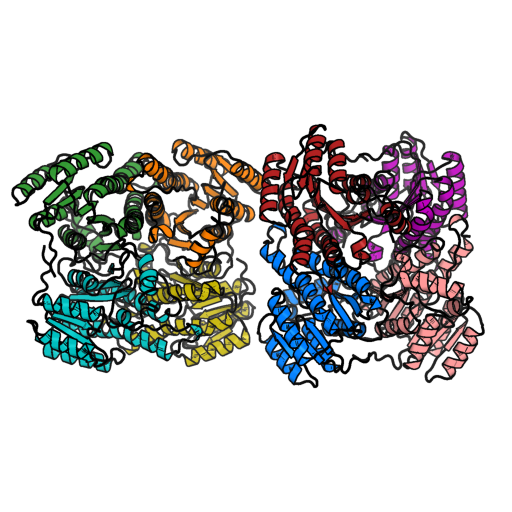25.810 1.00 22.11 180 LEU E O 1
ATOM 10676 N N . ARG F 1 201 ? 29.313 62.019 -27.874 1.00 21.11 181 ARG E N 1
ATOM 10677 C CA . ARG F 1 201 ? 27.863 62.132 -27.784 1.00 22.50 181 ARG E CA 1
ATOM 10678 C C . ARG F 1 201 ? 27.235 61.226 -28.829 1.00 19.63 181 ARG E C 1
ATOM 10679 O O . ARG F 1 201 ? 27.705 61.154 -29.963 1.00 22.87 181 ARG E O 1
ATOM 10687 N N . PHE F 1 202 ? 26.138 60.585 -28.451 1.00 19.48 182 PHE E N 1
ATOM 10688 C CA . PHE F 1 202 ? 25.417 59.652 -29.297 1.00 22.20 182 PHE E CA 1
ATOM 10689 C C . PHE F 1 202 ? 23.955 60.038 -29.271 1.00 19.48 182 PHE E C 1
ATOM 10690 O O . PHE F 1 202 ? 23.378 60.195 -28.193 1.00 18.50 182 PHE E O 1
ATOM 10698 N N . ASN F 1 203 ? 23.361 60.159 -30.450 1.00 19.44 183 ASN E N 1
ATOM 10699 C CA . ASN F 1 203 ? 21.946 60.474 -30.568 1.00 20.38 183 ASN E CA 1
ATOM 10700 C C . ASN F 1 203 ? 21.379 59.749 -31.774 1.00 21.06 183 ASN E C 1
ATOM 10701 O O . ASN F 1 203 ? 22.107 59.279 -32.640 1.00 22.99 183 ASN E O 1
ATOM 10706 N N . VAL F 1 204 ? 20.063 59.657 -31.808 1.00 21.20 184 VAL E N 1
ATOM 10707 C CA . VAL F 1 204 ? 19.323 59.097 -32.920 1.00 20.02 184 VAL E CA 1
ATOM 10708 C C . VAL F 1 204 ? 18.448 60.197 -33.501 1.00 21.43 184 VAL E C 1
ATOM 10709 O O . VAL F 1 204 ? 17.880 60.992 -32.747 1.00 25.91 184 VAL E O 1
ATOM 10713 N N . LEU F 1 205 ? 18.385 60.273 -34.833 1.00 19.08 185 LEU E N 1
ATOM 10714 C CA . LEU F 1 205 ? 17.404 61.075 -35.571 1.00 21.96 185 LEU E CA 1
ATOM 10715 C C . LEU F 1 205 ? 16.313 60.149 -36.095 1.00 23.47 185 LEU E C 1
ATOM 10716 O O . LEU F 1 205 ? 16.559 59.367 -37.015 1.00 23.16 185 LEU E O 1
ATOM 10721 N N . ALA F 1 206 ? 15.093 60.278 -35.577 1.00 24.03 186 ALA E N 1
ATOM 10722 C CA . ALA F 1 206 ? 13.968 59.480 -36.062 1.00 24.22 186 ALA E CA 1
ATOM 10723 C C . ALA F 1 206 ? 13.250 60.257 -37.157 1.00 26.44 186 ALA E C 1
ATOM 10724 O O . ALA F 1 206 ? 12.589 61.273 -36.888 1.00 26.99 186 ALA E O 1
ATOM 10726 N N . LEU F 1 207 ? 13.325 59.743 -38.372 1.00 21.26 187 LEU E N 1
ATOM 10727 C CA . LEU F 1 207 ? 12.699 60.354 -39.535 1.00 24.12 187 LEU E CA 1
ATOM 10728 C C . LEU F 1 207 ? 11.243 59.927 -39.682 1.00 26.08 187 LEU E C 1
ATOM 10729 O O . LEU F 1 207 ? 10.828 58.883 -39.188 1.00 23.04 187 LEU E O 1
ATOM 10734 N N . GLY F 1 208 ? 10.455 60.789 -40.310 1.00 24.89 188 GLY E N 1
ATOM 10735 C CA . GLY F 1 208 ? 9.117 60.426 -40.719 1.00 25.62 188 GLY E CA 1
ATOM 10736 C C . GLY F 1 208 ? 9.176 59.794 -42.090 1.00 30.36 188 GLY E C 1
ATOM 10737 O O . GLY F 1 208 ? 9.879 58.807 -42.272 1.00 33.76 188 GLY E O 1
ATOM 10738 N N . VAL F 1 209 ? 8.461 60.345 -43.065 1.00 31.92 189 VAL E N 1
ATOM 10739 C CA . VAL F 1 209 ? 8.556 59.918 -44.457 1.00 30.43 189 VAL E CA 1
ATOM 10740 C C . VAL F 1 209 ? 9.292 61.009 -45.235 1.00 31.05 189 VAL E C 1
ATOM 10741 O O . VAL F 1 209 ? 8.950 62.194 -45.129 1.00 28.72 189 VAL E O 1
ATOM 10745 N N . VAL F 1 210 ? 10.320 60.612 -45.988 1.00 26.70 190 VAL E N 1
ATOM 10746 C CA . VAL F 1 210 ? 11.201 61.525 -46.712 1.00 34.80 190 VAL E CA 1
ATOM 10747 C C . VAL F 1 210 ? 11.150 61.233 -48.209 1.00 38.02 190 VAL E C 1
ATOM 10748 O O . VAL F 1 210 ? 11.281 60.078 -48.628 1.00 34.36 190 VAL E O 1
ATOM 10752 N N . GLU F 1 211 ? 10.962 62.283 -49.012 1.00 36.39 191 GLU E N 1
ATOM 10753 C CA . GLU F 1 211 ? 11.087 62.158 -50.460 1.00 43.77 191 GLU E CA 1
ATOM 10754 C C . GLU F 1 211 ? 12.493 61.740 -50.863 1.00 42.84 191 GLU E C 1
ATOM 10755 O O . GLU F 1 211 ? 13.490 62.320 -50.418 1.00 44.73 191 GLU E O 1
ATOM 10761 N N . THR F 1 212 ? 12.572 60.731 -51.712 1.00 46.46 192 THR E N 1
ATOM 10762 C CA . THR F 1 212 ? 13.850 60.295 -52.257 1.00 50.51 192 THR E CA 1
ATOM 10763 C C . THR F 1 212 ? 13.667 60.084 -53.745 1.00 56.95 192 THR E C 1
ATOM 10764 O O . THR F 1 212 ? 12.564 60.222 -54.290 1.00 59.10 192 THR E O 1
ATOM 10768 N N . GLU F 1 213 ? 14.770 59.744 -54.402 1.00 60.71 193 GLU E N 1
ATOM 10769 C CA . GLU F 1 213 ? 14.708 59.412 -55.821 1.00 58.20 193 GLU E CA 1
ATOM 10770 C C . GLU F 1 213 ? 13.778 58.241 -56.060 1.00 64.44 193 GLU E C 1
ATOM 10771 O O . GLU F 1 213 ? 13.165 58.135 -57.129 1.00 66.35 193 GLU E O 1
ATOM 10777 N N . GLU F 1 214 ? 13.671 57.337 -55.082 1.00 67.17 194 GLU E N 1
ATOM 10778 C CA . GLU F 1 214 ? 12.998 56.101 -55.416 1.00 67.33 194 GLU E CA 1
ATOM 10779 C C . GLU F 1 214 ? 11.489 56.367 -55.443 1.00 68.12 194 GLU E C 1
ATOM 10780 O O . GLU F 1 214 ? 10.728 55.556 -56.000 1.00 73.42 194 GLU E O 1
ATOM 10786 N N . LEU F 1 215 ? 11.050 57.459 -54.791 1.00 66.96 195 LEU E N 1
ATOM 10787 C CA . LEU F 1 215 ? 9.703 58.023 -54.910 1.00 67.78 195 LEU E CA 1
ATOM 10788 C C . LEU F 1 215 ? 9.576 58.987 -56.077 1.00 68.14 195 LEU E C 1
ATOM 10789 O O . LEU F 1 215 ? 8.547 58.997 -56.743 1.00 66.79 195 LEU E O 1
ATOM 10794 N N . HIS F 1 216 ? 10.615 59.753 -56.377 1.00 68.64 196 HIS E N 1
ATOM 10795 C CA . HIS F 1 216 ? 10.526 60.661 -57.518 1.00 71.83 196 HIS E CA 1
ATOM 10796 C C . HIS F 1 216 ? 10.666 59.942 -58.845 1.00 74.75 196 HIS E C 1
ATOM 10797 O O . HIS F 1 216 ? 10.625 60.596 -59.887 1.00 78.86 196 HIS E O 1
ATOM 10804 N N . ALA F 1 217 ? 10.916 58.637 -58.825 1.00 73.52 197 ALA E N 1
ATOM 10805 C CA . ALA F 1 217 ? 11.026 57.826 -60.029 1.00 76.86 197 ALA E CA 1
ATOM 10806 C C . ALA F 1 217 ? 9.785 57.000 -60.348 1.00 77.20 197 ALA E C 1
ATOM 10807 O O . ALA F 1 217 ? 9.791 56.277 -61.356 1.00 76.27 197 ALA E O 1
ATOM 10809 N N . LEU F 1 218 ? 8.729 57.065 -59.537 1.00 74.85 198 LEU E N 1
ATOM 10810 C CA . LEU F 1 218 ? 7.573 56.226 -59.822 1.00 76.47 198 LEU E CA 1
ATOM 10811 C C . LEU F 1 218 ? 6.682 56.884 -60.868 1.00 79.99 198 LEU E C 1
ATOM 10812 O O . LEU F 1 218 ? 6.684 58.110 -61.010 1.00 79.87 198 LEU E O 1
ATOM 10817 N N . PRO F 1 219 ? 5.894 56.091 -61.610 1.00 82.06 199 PRO E N 1
ATOM 10818 C CA . PRO F 1 219 ? 5.141 56.670 -62.731 1.00 82.67 199 PRO E CA 1
ATOM 10819 C C . PRO F 1 219 ? 4.172 57.740 -62.254 1.00 87.76 199 PRO E C 1
ATOM 10820 O O . PRO F 1 219 ? 3.464 57.581 -61.254 1.00 84.83 199 PRO E O 1
ATOM 10824 N N . ASP F 1 220 ? 4.206 58.858 -62.980 1.00 89.66 200 ASP E N 1
ATOM 10825 C CA . ASP F 1 220 ? 3.572 60.147 -62.735 1.00 91.74 200 ASP E CA 1
ATOM 10826 C C . ASP F 1 220 ? 2.666 60.248 -61.498 1.00 91.64 200 ASP E C 1
ATOM 10827 O O . ASP F 1 220 ? 2.827 61.206 -60.731 1.00 91.37 200 ASP E O 1
ATOM 10832 N N . ASP F 1 221 ? 1.724 59.310 -61.249 1.00 86.13 201 ASP E N 1
ATOM 10833 C CA . ASP F 1 221 ? 0.707 59.624 -60.241 1.00 85.80 201 ASP E CA 1
ATOM 10834 C C . ASP F 1 221 ? 0.317 58.547 -59.226 1.00 81.07 201 ASP E C 1
ATOM 10835 O O . ASP F 1 221 ? -0.590 58.806 -58.428 1.00 79.59 201 ASP E O 1
ATOM 10840 N N . GLU F 1 222 ? 0.949 57.376 -59.190 1.00 82.58 202 GLU E N 1
ATOM 10841 C CA . GLU F 1 222 ? 0.844 56.621 -57.941 1.00 81.13 202 GLU E CA 1
ATOM 10842 C C . GLU F 1 222 ? 1.802 57.192 -56.900 1.00 77.60 202 GLU E C 1
ATOM 10843 O O . GLU F 1 222 ? 1.562 57.071 -55.688 1.00 74.96 202 GLU E O 1
ATOM 10849 N N . ARG F 1 223 ? 2.855 57.855 -57.378 1.00 76.92 203 ARG E N 1
ATOM 10850 C CA . ARG F 1 223 ? 3.642 58.775 -56.570 1.00 74.93 203 ARG E CA 1
ATOM 10851 C C . ARG F 1 223 ? 2.764 59.783 -55.824 1.00 69.92 203 ARG E C 1
ATOM 10852 O O . ARG F 1 223 ? 3.033 60.098 -54.655 1.00 65.87 203 ARG E O 1
ATOM 10860 N N . ALA F 1 224 ? 1.706 60.285 -56.471 1.00 70.34 204 ALA E N 1
ATOM 10861 C CA . ALA F 1 224 ? 0.828 61.255 -55.821 1.00 69.32 204 ALA E CA 1
ATOM 10862 C C . ALA F 1 224 ? -0.133 60.604 -54.834 1.00 64.24 204 ALA E C 1
ATOM 10863 O O . ALA F 1 224 ? -0.433 61.193 -53.788 1.00 60.14 204 ALA E O 1
ATOM 10865 N N . GLU F 1 225 ? -0.649 59.415 -55.159 1.00 61.86 205 GLU E N 1
ATOM 10866 C CA . GLU F 1 225 ? -1.402 58.686 -54.149 1.00 63.91 205 GLU E CA 1
ATOM 10867 C C . GLU F 1 225 ? -0.554 58.505 -52.897 1.00 63.22 205 GLU E C 1
ATOM 10868 O O . GLU F 1 225 ? -1.060 58.705 -51.782 1.00 64.50 205 GLU E O 1
ATOM 10874 N N . MET F 1 226 ? 0.747 58.193 -53.037 1.00 64.81 206 MET E N 1
ATOM 10875 C CA . MET F 1 226 ? 1.483 57.766 -51.859 1.00 61.47 206 MET E CA 1
ATOM 10876 C C . MET F 1 226 ? 1.853 59.039 -51.081 1.00 53.03 206 MET E C 1
ATOM 10877 O O . MET F 1 226 ? 1.892 59.067 -49.838 1.00 49.55 206 MET E O 1
ATOM 10882 N N . THR F 1 227 ? 2.125 60.121 -51.839 1.00 50.37 207 THR E N 1
ATOM 10883 C CA . THR F 1 227 ? 2.440 61.420 -51.278 1.00 48.53 207 THR E CA 1
ATOM 10884 C C . THR F 1 227 ? 1.286 61.923 -50.437 1.00 50.97 207 THR E C 1
ATOM 10885 O O . THR F 1 227 ? 1.501 62.483 -49.359 1.00 49.24 207 THR E O 1
ATOM 10889 N N . LYS F 1 228 ? 0.044 61.719 -50.901 1.00 49.45 208 LYS E N 1
ATOM 10890 C CA . LYS F 1 228 ? -1.104 62.166 -50.111 1.00 48.03 208 LYS E CA 1
ATOM 10891 C C . LYS F 1 228 ? -1.384 61.237 -48.942 1.00 43.59 208 LYS E C 1
ATOM 10892 O O . LYS F 1 228 ? -1.760 61.697 -47.854 1.00 42.06 208 LYS E O 1
ATOM 10898 N N . PHE F 1 229 ? -1.227 59.929 -49.146 1.00 43.49 209 PHE E N 1
ATOM 10899 C CA . PHE F 1 229 ? -1.446 59.003 -48.037 1.00 45.43 209 PHE E CA 1
ATOM 10900 C C . PHE F 1 229 ? -0.572 59.364 -46.842 1.00 40.95 209 PHE E C 1
ATOM 10901 O O . PHE F 1 229 ? -1.044 59.423 -45.703 1.00 40.96 209 PHE E O 1
ATOM 10909 N N . TYR F 1 230 ? 0.708 59.626 -47.090 1.00 40.29 210 TYR E N 1
ATOM 10910 C CA . TYR F 1 230 ? 1.601 59.986 -45.996 1.00 39.47 210 TYR E CA 1
ATOM 10911 C C . TYR F 1 230 ? 1.454 61.451 -45.578 1.00 37.34 210 TYR E C 1
ATOM 10912 O O . TYR F 1 230 ? 1.589 61.764 -44.386 1.00 33.17 210 TYR E O 1
ATOM 10921 N N . SER F 1 231 ? 1.187 62.363 -46.522 1.00 35.21 211 SER E N 1
ATOM 10922 C CA . SER F 1 231 ? 1.009 63.766 -46.149 1.00 37.40 211 SER E CA 1
ATOM 10923 C C . SER F 1 231 ? -0.139 63.936 -45.167 1.00 39.59 211 SER E C 1
ATOM 10924 O O . SER F 1 231 ? -0.060 64.767 -44.254 1.00 36.02 211 SER E O 1
ATOM 10927 N N . THR F 1 232 ? -1.219 63.162 -45.341 1.00 36.55 212 THR E N 1
ATOM 10928 C CA . THR F 1 232 ? -2.347 63.291 -44.432 1.00 36.53 212 THR E CA 1
ATOM 10929 C C . THR F 1 232 ? -1.954 62.958 -43.000 1.00 35.06 212 THR E C 1
ATOM 10930 O O . THR F 1 232 ? -2.572 63.462 -42.057 1.00 36.96 212 THR E O 1
ATOM 10934 N N . LYS F 1 233 ? -0.928 62.138 -42.810 1.00 32.70 213 LYS E N 1
ATOM 10935 C CA . LYS F 1 233 ? -0.579 61.733 -41.457 1.00 30.36 213 LYS E CA 1
ATOM 10936 C C . LYS F 1 233 ? 0.332 62.735 -40.778 1.00 29.07 213 LYS E C 1
ATOM 10937 O O . LYS F 1 233 ? 0.470 62.693 -39.551 1.00 28.38 213 LYS E O 1
ATOM 10943 N N . THR F 1 234 ? 0.931 63.645 -41.540 1.00 28.42 214 THR E N 1
ATOM 10944 C CA . THR F 1 234 ? 1.862 64.598 -40.970 1.00 29.86 214 THR E CA 1
ATOM 10945 C C . THR F 1 234 ? 1.120 65.809 -40.438 1.00 27.74 214 THR E C 1
ATOM 10946 O O . THR F 1 234 ? -0.024 66.079 -40.798 1.00 31.96 214 THR E O 1
ATOM 10950 N N . ALA F 1 235 ? 1.775 66.509 -39.523 1.00 26.46 215 ALA E N 1
ATOM 10951 C CA . ALA F 1 235 ? 1.255 67.788 -39.074 1.00 27.02 215 ALA E CA 1
ATOM 10952 C C . ALA F 1 235 ? 1.481 68.880 -40.113 1.00 32.74 215 ALA E C 1
ATOM 10953 O O . ALA F 1 235 ? 0.678 69.824 -40.203 1.00 30.73 215 ALA E O 1
ATOM 10955 N N . LEU F 1 236 ? 2.535 68.752 -40.932 1.00 24.86 216 LEU E N 1
ATOM 10956 C CA . LEU F 1 236 ? 2.898 69.820 -41.849 1.00 28.14 216 LEU E CA 1
ATOM 10957 C C . LEU F 1 236 ? 2.211 69.713 -43.201 1.00 28.05 216 LEU E C 1
ATOM 10958 O O . LEU F 1 236 ? 2.147 70.717 -43.911 1.00 32.25 216 LEU E O 1
ATOM 10963 N N . GLY F 1 237 ? 1.654 68.556 -43.557 1.00 27.36 217 GLY E N 1
ATOM 10964 C CA . GLY F 1 237 ? 1.008 68.405 -44.849 1.00 30.42 217 GLY E CA 1
ATOM 10965 C C . GLY F 1 237 ? 1.950 68.175 -46.026 1.00 35.89 217 GLY E C 1
ATOM 10966 O O . GLY F 1 237 ? 1.577 68.452 -47.170 1.00 36.81 217 GLY E O 1
ATOM 10967 N N . ARG F 1 238 ? 3.163 67.689 -45.786 1.00 29.21 218 ARG E N 1
ATOM 10968 C CA . ARG F 1 238 ? 4.109 67.418 -46.856 1.00 31.32 218 ARG E CA 1
ATOM 10969 C C . ARG F 1 238 ? 5.158 66.444 -46.333 1.00 29.70 218 ARG E C 1
ATOM 10970 O O . ARG F 1 238 ? 5.392 66.343 -45.123 1.00 28.29 218 ARG E O 1
ATOM 10978 N N . LEU F 1 239 ? 5.831 65.775 -47.266 1.00 33.19 219 LEU E N 1
ATOM 10979 C CA . LEU F 1 239 ? 6.912 64.870 -46.913 1.00 30.86 219 LEU E CA 1
ATOM 10980 C C . LEU F 1 239 ? 8.195 65.656 -46.650 1.00 26.34 219 LEU E C 1
ATOM 10981 O O . LEU F 1 239 ? 8.372 66.782 -47.114 1.00 33.47 219 LEU E O 1
ATOM 10986 N N . GLY F 1 240 ? 9.095 65.047 -45.893 1.00 29.79 220 GLY E N 1
ATOM 10987 C CA . GLY F 1 240 ? 10.385 65.653 -45.650 1.00 28.54 220 GLY E CA 1
ATOM 10988 C C . GLY F 1 240 ? 11.301 65.542 -46.859 1.00 27.24 220 GLY E C 1
ATOM 10989 O O . GLY F 1 240 ? 11.041 64.825 -47.820 1.00 26.69 220 GLY E O 1
ATOM 10990 N N . THR F 1 241 ? 12.383 66.302 -46.816 1.00 26.94 221 THR E N 1
ATOM 10991 C CA . THR F 1 241 ? 13.411 66.243 -47.839 1.00 31.93 221 THR E CA 1
ATOM 10992 C C . THR F 1 241 ? 14.724 65.846 -47.176 1.00 31.89 221 THR E C 1
ATOM 10993 O O . THR F 1 241 ? 14.914 66.066 -45.972 1.00 31.66 221 THR E O 1
ATOM 10997 N N . PRO F 1 242 ? 15.666 65.285 -47.929 1.00 28.98 222 PRO E N 1
ATOM 10998 C CA . PRO F 1 242 ? 16.979 65.015 -47.324 1.00 29.04 222 PRO E CA 1
ATOM 10999 C C . PRO F 1 242 ? 17.636 66.254 -46.744 1.00 27.49 222 PRO E C 1
ATOM 11000 O O . PRO F 1 242 ? 18.315 66.149 -45.709 1.00 27.82 222 PRO E O 1
ATOM 11004 N N . ASP F 1 243 ? 17.421 67.435 -47.324 1.00 27.98 223 ASP E N 1
ATOM 11005 C CA . ASP F 1 243 ? 18.078 68.621 -46.766 1.00 29.77 223 ASP E CA 1
ATOM 11006 C C . ASP F 1 243 ? 17.525 68.985 -45.385 1.00 30.24 223 ASP E C 1
ATOM 11007 O O . ASP F 1 243 ? 18.270 69.489 -44.524 1.00 27.00 223 ASP E O 1
ATOM 11012 N N . GLU F 1 244 ? 16.239 68.694 -45.133 1.00 30.05 224 GLU E N 1
ATOM 11013 C CA . GLU F 1 244 ? 15.702 68.928 -43.800 1.00 29.48 224 GLU E CA 1
ATOM 11014 C C . GLU F 1 244 ? 16.360 68.008 -42.778 1.00 28.11 224 GLU E C 1
ATOM 11015 O O . GLU F 1 244 ? 16.683 68.451 -41.672 1.00 27.53 224 GLU E O 1
ATOM 11021 N N . VAL F 1 245 ? 16.645 66.753 -43.158 1.00 25.96 225 VAL E N 1
ATOM 11022 C CA . VAL F 1 245 ? 17.463 65.880 -42.312 1.00 28.71 225 VAL E CA 1
ATOM 11023 C C . VAL F 1 245 ? 18.830 66.500 -42.071 1.00 23.66 225 VAL E C 1
ATOM 11024 O O . VAL F 1 245 ? 19.358 66.492 -40.943 1.00 22.98 225 VAL E O 1
ATOM 11028 N N . ALA F 1 246 ? 19.413 67.077 -43.115 1.00 22.46 226 ALA E N 1
ATOM 11029 C CA . ALA F 1 246 ? 20.737 67.672 -42.965 1.00 23.94 226 ALA E CA 1
ATOM 11030 C C . ALA F 1 246 ? 20.733 68.797 -41.930 1.00 25.32 226 ALA E C 1
ATOM 11031 O O . ALA F 1 246 ? 21.714 68.961 -41.196 1.00 22.83 226 ALA E O 1
ATOM 11033 N N . GLY F 1 247 ? 19.644 69.566 -41.831 1.00 23.67 227 GLY E N 1
ATOM 11034 C CA . GLY F 1 247 ? 19.585 70.607 -40.803 1.00 26.99 227 GLY E CA 1
ATOM 11035 C C . GLY F 1 247 ? 19.681 70.087 -39.375 1.00 26.21 227 GLY E C 1
ATOM 11036 O O . GLY F 1 247 ? 20.288 70.726 -38.493 1.00 25.63 227 GLY E O 1
ATOM 11037 N N . ALA F 1 248 ? 19.070 68.927 -39.110 1.00 26.67 228 ALA E N 1
ATOM 11038 C CA . ALA F 1 248 ? 19.199 68.350 -37.778 1.00 24.63 228 ALA E CA 1
ATOM 11039 C C . ALA F 1 248 ? 20.576 67.706 -37.585 1.00 21.35 228 ALA E C 1
ATOM 11040 O O . ALA F 1 248 ? 21.222 67.916 -36.549 1.00 21.77 228 ALA E O 1
ATOM 11042 N N . VAL F 1 249 ? 21.082 66.985 -38.595 1.00 19.69 229 VAL E N 1
ATOM 11043 C CA . VAL F 1 249 ? 22.453 66.462 -38.516 1.00 20.24 229 VAL E CA 1
ATOM 11044 C C . VAL F 1 249 ? 23.448 67.576 -38.225 1.00 25.32 229 VAL E C 1
ATOM 11045 O O . VAL F 1 249 ? 24.360 67.429 -37.390 1.00 21.50 229 VAL E O 1
ATOM 11049 N N . ALA F 1 250 ? 23.312 68.699 -38.943 1.00 23.66 230 ALA E N 1
ATOM 11050 C CA . ALA F 1 250 ? 24.222 69.823 -38.743 1.00 24.14 230 ALA E CA 1
ATOM 11051 C C . ALA F 1 250 ? 24.155 70.316 -37.315 1.00 23.56 230 ALA E C 1
ATOM 11052 O O . ALA F 1 250 ? 25.198 70.521 -36.681 1.00 22.47 230 ALA E O 1
ATOM 11054 N N . TRP F 1 251 ? 22.937 70.445 -36.762 1.00 19.36 231 TRP E N 1
ATOM 11055 C CA . TRP F 1 251 ? 22.844 70.878 -35.367 1.00 22.96 231 TRP E CA 1
ATOM 11056 C C . TRP F 1 251 ? 23.492 69.879 -34.406 1.00 24.10 231 TRP E C 1
ATOM 11057 O O . TRP F 1 251 ? 24.192 70.284 -33.465 1.00 23.90 231 TRP E O 1
ATOM 11068 N N . LEU F 1 252 ? 23.250 68.569 -34.601 1.00 25.33 232 LEU E N 1
ATOM 11069 C CA . LEU F 1 252 ? 23.841 67.562 -33.701 1.00 23.29 232 LEU E CA 1
ATOM 11070 C C . LEU F 1 252 ? 25.353 67.484 -33.862 1.00 23.40 232 LEU E C 1
ATOM 11071 O O . LEU F 1 252 ? 26.068 67.103 -32.923 1.00 21.44 232 LEU E O 1
ATOM 11076 N N . ALA F 1 253 ? 25.864 67.810 -35.049 1.00 21.58 233 ALA E N 1
ATOM 11077 C CA . ALA F 1 253 ? 27.311 67.869 -35.218 1.00 24.60 233 ALA E CA 1
ATOM 11078 C C . ALA F 1 253 ? 27.920 69.090 -34.535 1.00 28.64 233 ALA E C 1
ATOM 11079 O O . ALA F 1 253 ? 29.120 69.087 -34.246 1.00 33.34 233 ALA E O 1
ATOM 11081 N N . SER F 1 254 ? 27.143 70.140 -34.271 1.00 25.67 234 SER E N 1
ATOM 11082 C CA . SER F 1 254 ? 27.761 71.362 -33.794 1.00 26.00 234 SER E CA 1
ATOM 11083 C C . SER F 1 254 ? 27.816 71.376 -32.269 1.00 30.60 234 SER E C 1
ATOM 11084 O O . SER F 1 254 ? 27.187 70.565 -31.584 1.00 23.22 234 SER E O 1
ATOM 11087 N N . ASP F 1 255 ? 28.615 72.308 -31.738 1.00 31.36 235 ASP E N 1
ATOM 11088 C CA . ASP F 1 255 ? 28.699 72.505 -30.299 1.00 30.57 235 ASP E CA 1
ATOM 11089 C C . ASP F 1 255 ? 27.458 73.162 -29.731 1.00 31.19 235 ASP E C 1
ATOM 11090 O O . ASP F 1 255 ? 27.395 73.338 -28.514 1.00 29.68 235 ASP E O 1
ATOM 11095 N N . LEU F 1 256 ? 26.525 73.599 -30.583 1.00 26.66 236 LEU E N 1
ATOM 11096 C CA . LEU F 1 256 ? 25.251 74.102 -30.107 1.00 26.92 236 LEU E CA 1
ATOM 11097 C C . LEU F 1 256 ? 24.430 73.017 -29.428 1.00 29.81 236 LEU E C 1
ATOM 11098 O O . LEU F 1 256 ? 23.511 73.338 -28.655 1.00 25.61 236 LEU E O 1
ATOM 11103 N N . SER F 1 257 ? 24.753 71.745 -29.688 1.00 25.55 237 SER E N 1
ATOM 11104 C CA . SER F 1 257 ? 24.061 70.620 -29.090 1.00 22.97 237 SER E CA 1
ATOM 11105 C C . SER F 1 257 ? 24.953 69.872 -28.108 1.00 25.97 237 SER E C 1
ATOM 11106 O O . SER F 1 257 ? 24.741 68.674 -27.846 1.00 22.36 237 SER E O 1
ATOM 11109 N N . ARG F 1 258 ? 25.937 70.574 -27.527 1.00 22.57 238 ARG E N 1
ATOM 11110 C CA . ARG F 1 258 ? 26.933 69.885 -26.703 1.00 27.33 238 ARG E CA 1
ATOM 11111 C C . ARG F 1 258 ? 26.348 69.318 -25.402 1.00 24.96 238 ARG E C 1
ATOM 11112 O O . ARG F 1 258 ? 27.010 68.504 -24.754 1.00 27.82 238 ARG E O 1
ATOM 11120 N N . TYR F 1 259 ? 25.146 69.708 -24.995 1.00 26.39 239 TYR E N 1
ATOM 11121 C CA . TYR F 1 259 ? 24.531 69.077 -23.835 1.00 23.12 239 TYR E CA 1
ATOM 11122 C C . TYR F 1 259 ? 23.463 68.050 -24.227 1.00 23.41 239 TYR E C 1
ATOM 11123 O O . TYR F 1 259 ? 22.706 67.588 -23.354 1.00 24.00 239 TYR E O 1
ATOM 11132 N N . VAL F 1 260 ? 23.404 67.674 -25.506 1.00 19.35 240 VAL E N 1
ATOM 11133 C CA . VAL F 1 260 ? 22.429 66.725 -26.052 1.00 19.80 240 VAL E CA 1
ATOM 11134 C C . VAL F 1 260 ? 23.137 65.395 -26.314 1.00 23.13 240 VAL E C 1
ATOM 11135 O O . VAL F 1 260 ? 24.021 65.307 -27.189 1.00 18.88 240 VAL E O 1
ATOM 11139 N N . THR F 1 261 ? 22.737 64.359 -25.573 1.00 19.46 241 THR E N 1
ATOM 11140 C CA . THR F 1 261 ? 23.237 63.012 -25.808 1.00 19.89 241 THR E CA 1
ATOM 11141 C C . THR F 1 261 ? 22.223 61.994 -25.283 1.00 20.99 241 THR E C 1
ATOM 11142 O O . THR F 1 261 ? 21.424 62.309 -24.400 1.00 19.88 241 THR E O 1
ATOM 11146 N N . GLY F 1 262 ? 22.230 60.784 -25.856 1.00 17.10 242 GLY E N 1
ATOM 11147 C CA . GLY F 1 262 ? 21.247 59.787 -25.444 1.00 17.11 242 GLY E CA 1
ATOM 11148 C C . GLY F 1 262 ? 19.827 60.105 -25.861 1.00 24.57 242 GLY E C 1
ATOM 11149 O O . GLY F 1 262 ? 18.881 59.528 -25.328 1.00 27.89 242 GLY E O 1
ATOM 11150 N N . ALA F 1 263 ? 19.657 61.001 -26.820 1.00 23.03 243 ALA E N 1
ATOM 11151 C CA . ALA F 1 263 ? 18.377 61.541 -27.224 1.00 23.09 243 ALA E CA 1
ATOM 11152 C C . ALA F 1 263 ? 17.942 60.907 -28.534 1.00 26.18 243 ALA E C 1
ATOM 11153 O O . ALA F 1 263 ? 18.759 60.384 -29.296 1.00 23.70 243 ALA E O 1
ATOM 11155 N N . THR F 1 264 ? 16.636 60.879 -28.744 1.00 27.36 244 THR E N 1
ATOM 11156 C CA . THR F 1 264 ? 16.030 60.554 -30.025 1.00 25.58 244 THR E CA 1
ATOM 11157 C C . THR F 1 264 ? 15.369 61.849 -30.493 1.00 26.06 244 THR E C 1
ATOM 11158 O O . THR F 1 264 ? 14.434 62.341 -29.853 1.00 29.98 244 THR E O 1
ATOM 11162 N N . ILE F 1 265 ? 15.903 62.447 -31.545 1.00 26.12 245 ILE E N 1
ATOM 11163 C CA . ILE F 1 265 ? 15.404 63.699 -32.092 1.00 25.16 245 ILE E CA 1
ATOM 11164 C C . ILE F 1 265 ? 14.499 63.363 -33.268 1.00 21.44 245 ILE E C 1
ATOM 11165 O O . ILE F 1 265 ? 14.966 62.820 -34.276 1.00 25.47 245 ILE E O 1
ATOM 11170 N N . HIS F 1 266 ? 13.229 63.715 -33.172 1.00 20.97 246 HIS E N 1
ATOM 11171 C CA . HIS F 1 266 ? 12.276 63.441 -34.248 1.00 21.91 246 HIS E CA 1
ATOM 11172 C C . HIS F 1 266 ? 12.314 64.544 -35.307 1.00 27.12 246 HIS E C 1
ATOM 11173 O O . HIS F 1 266 ? 12.033 65.721 -35.019 1.00 27.21 246 HIS E O 1
ATOM 11180 N N . VAL F 1 267 ? 12.624 64.147 -36.538 1.00 25.54 247 VAL E N 1
ATOM 11181 C CA . VAL F 1 267 ? 12.559 65.003 -37.712 1.00 23.97 247 VAL E CA 1
ATOM 11182 C C . VAL F 1 267 ? 11.548 64.348 -38.627 1.00 27.21 247 VAL E C 1
ATOM 11183 O O . VAL F 1 267 ? 11.928 63.683 -39.603 1.00 24.49 247 VAL E O 1
ATOM 11187 N N . ASP F 1 268 ? 10.247 64.492 -38.285 1.00 25.76 248 ASP E N 1
ATOM 11188 C CA . ASP F 1 268 ? 9.202 63.712 -38.928 1.00 22.83 248 ASP E CA 1
ATOM 11189 C C . ASP F 1 268 ? 7.976 64.536 -39.296 1.00 27.67 248 ASP E C 1
ATOM 11190 O O . ASP F 1 268 ? 6.951 63.942 -39.684 1.00 24.31 248 ASP E O 1
ATOM 11195 N N . GLY F 1 269 ? 8.043 65.873 -39.202 1.00 23.26 249 GLY E N 1
ATOM 11196 C CA . GLY F 1 269 ? 6.921 66.692 -39.594 1.00 21.56 249 GLY E CA 1
ATOM 11197 C C . GLY F 1 269 ? 5.672 66.483 -38.773 1.00 23.93 249 GLY E C 1
ATOM 11198 O O . GLY F 1 269 ? 4.571 66.784 -39.241 1.00 21.60 249 GLY E O 1
ATOM 11199 N N . GLY F 1 270 ? 5.818 65.987 -37.549 1.00 26.04 250 GLY E N 1
ATOM 11200 C CA . GLY F 1 270 ? 4.693 65.671 -36.694 1.00 25.23 250 GLY E CA 1
ATOM 11201 C C . GLY F 1 270 ? 3.877 64.480 -37.134 1.00 25.80 250 GLY E C 1
ATOM 11202 O O . GLY F 1 270 ? 2.704 64.388 -36.776 1.00 27.10 250 GLY E O 1
ATOM 11203 N N . ILE F 1 271 ? 4.479 63.530 -37.858 1.00 23.31 251 ILE E N 1
ATOM 11204 C CA . ILE F 1 271 ? 3.699 62.444 -38.448 1.00 29.70 251 ILE E CA 1
ATOM 11205 C C . ILE F 1 271 ? 3.143 61.525 -37.366 1.00 31.29 251 ILE E C 1
ATOM 11206 O O . ILE F 1 271 ? 3.810 61.226 -36.363 1.00 28.01 251 ILE E O 1
ATOM 11211 N N . SER F 1 272 ? 1.926 61.041 -37.609 1.00 33.19 252 SER E N 1
ATOM 11212 C CA . SER F 1 272 ? 1.083 60.253 -36.690 1.00 38.42 252 SER E CA 1
ATOM 11213 C C . SER F 1 272 ? 1.435 60.406 -35.205 1.00 47.08 252 SER E C 1
ATOM 11214 O O . SER F 1 272 ? 1.114 61.436 -34.588 1.00 49.33 252 SER E O 1
ATOM 11217 N N . LEU G 1 23 ? -14.557 38.313 -14.169 1.00 38.81 3 LEU H N 1
ATOM 11218 C CA . LEU G 1 23 ? -13.161 38.727 -14.275 1.00 40.63 3 LEU H CA 1
ATOM 11219 C C . LEU G 1 23 ? -12.195 37.635 -13.787 1.00 44.26 3 LEU H C 1
ATOM 11220 O O . LEU G 1 23 ? -11.261 37.908 -13.051 1.00 49.16 3 LEU H O 1
ATOM 11225 N N . GLU G 1 24 ? -12.438 36.398 -14.191 1.00 46.18 4 GLU H N 1
ATOM 11226 C CA . GLU G 1 24 ? -11.510 35.295 -14.013 1.00 43.35 4 GLU H CA 1
ATOM 11227 C C . GLU G 1 24 ? -10.378 35.407 -15.041 1.00 39.63 4 GLU H C 1
ATOM 11228 O O . GLU G 1 24 ? -10.535 36.009 -16.106 1.00 38.76 4 GLU H O 1
ATOM 11234 N N . LEU G 1 25 ? -9.228 34.802 -14.729 1.00 36.23 5 LEU H N 1
ATOM 11235 C CA . LEU G 1 25 ? -8.170 34.773 -15.737 1.00 33.31 5 LEU H CA 1
ATOM 11236 C C . LEU G 1 25 ? -8.474 33.722 -16.794 1.00 32.62 5 LEU H C 1
ATOM 11237 O O . LEU G 1 25 ? -8.209 33.939 -17.978 1.00 27.32 5 LEU H O 1
ATOM 11242 N N . GLY G 1 26 ? -9.057 32.589 -16.374 1.00 34.26 6 GLY H N 1
ATOM 11243 C CA . GLY G 1 26 ? -9.453 31.507 -17.264 1.00 26.96 6 GLY H CA 1
ATOM 11244 C C . GLY G 1 26 ? -8.291 30.886 -18.003 1.00 26.63 6 GLY H C 1
ATOM 11245 O O . GLY G 1 26 ? -8.377 30.651 -19.210 1.00 27.77 6 GLY H O 1
ATOM 11246 N N . LEU G 1 27 ? -7.205 30.591 -17.289 1.00 24.04 7 LEU H N 1
ATOM 11247 C CA . LEU G 1 27 ? -6.014 30.046 -17.926 1.00 29.53 7 LEU H CA 1
ATOM 11248 C C . LEU G 1 27 ? -6.034 28.528 -17.998 1.00 31.09 7 LEU H C 1
ATOM 11249 O O . LEU G 1 27 ? -5.329 27.960 -18.839 1.00 26.43 7 LEU H O 1
ATOM 11254 N N . ARG G 1 28 ? -6.827 27.864 -17.144 1.00 27.87 8 ARG H N 1
ATOM 11255 C CA . ARG G 1 28 ? -6.810 26.405 -17.044 1.00 29.95 8 ARG H CA 1
ATOM 11256 C C . ARG G 1 28 ? -6.987 25.755 -18.418 1.00 26.48 8 ARG H C 1
ATOM 11257 O O . ARG G 1 28 ? -7.957 26.024 -19.126 1.00 26.55 8 ARG H O 1
ATOM 11265 N N . GLY G 1 29 ? -6.034 24.925 -18.823 1.00 27.01 9 GLY H N 1
ATOM 11266 C CA . GLY G 1 29 ? -6.207 24.190 -20.057 1.00 27.68 9 GLY H CA 1
ATOM 11267 C C . GLY G 1 29 ? -5.565 24.817 -21.275 1.00 30.66 9 GLY H C 1
ATOM 11268 O O . GLY G 1 29 ? -5.545 24.179 -22.333 1.00 31.34 9 GLY H O 1
ATOM 11269 N N . LYS G 1 30 ? -5.138 26.075 -21.191 1.00 25.56 10 LYS H N 1
ATOM 11270 C CA . LYS G 1 30 ? -4.397 26.697 -22.280 1.00 29.49 10 LYS H CA 1
ATOM 11271 C C . LYS G 1 30 ? -3.046 26.006 -22.449 1.00 25.86 10 LYS H C 1
ATOM 11272 O O . LYS G 1 30 ? -2.561 25.299 -21.561 1.00 31.01 10 LYS H O 1
ATOM 11278 N N . LYS G 1 31 ? -2.445 26.211 -23.610 1.00 28.49 11 LYS H N 1
ATOM 11279 C CA . LYS G 1 31 ? -1.103 25.725 -23.915 1.00 29.84 11 LYS H CA 1
ATOM 11280 C C . LYS G 1 31 ? -0.172 26.909 -24.144 1.00 26.75 11 LYS H C 1
ATOM 11281 O O . LYS G 1 31 ? -0.477 27.826 -24.922 1.00 27.06 11 LYS H O 1
ATOM 11287 N N . ALA G 1 32 ? 0.955 26.878 -23.455 1.00 22.70 12 ALA H N 1
ATOM 11288 C CA . ALA G 1 32 ? 1.911 27.954 -23.460 1.00 24.16 12 ALA H CA 1
ATOM 11289 C C . ALA G 1 32 ? 3.278 27.390 -23.811 1.00 25.86 12 ALA H C 1
ATOM 11290 O O . ALA G 1 32 ? 3.628 26.268 -23.439 1.00 27.21 12 ALA H O 1
ATOM 11292 N N . LEU G 1 33 ? 4.051 28.196 -24.517 1.00 22.50 13 LEU H N 1
ATOM 11293 C CA . LEU G 1 33 ? 5.454 27.939 -24.771 1.00 19.89 13 LEU H CA 1
ATOM 11294 C C . LEU G 1 33 ? 6.230 29.037 -24.072 1.00 20.11 13 LEU H C 1
ATOM 11295 O O . LEU G 1 33 ? 5.921 30.215 -24.260 1.00 21.61 13 LEU H O 1
ATOM 11300 N N . VAL G 1 34 ? 7.182 28.668 -23.220 1.00 19.82 14 VAL H N 1
ATOM 11301 C CA . VAL G 1 34 ? 7.998 29.650 -22.513 1.00 20.95 14 VAL H CA 1
ATOM 11302 C C . VAL G 1 34 ? 9.451 29.287 -22.761 1.00 23.46 14 VAL H C 1
ATOM 11303 O O . VAL G 1 34 ? 9.912 28.239 -22.300 1.00 26.05 14 VAL H O 1
ATOM 11307 N N . THR G 1 35 ? 10.178 30.140 -23.487 1.00 22.79 15 THR H N 1
ATOM 11308 C CA . THR G 1 35 ? 11.586 29.867 -23.733 1.00 24.02 15 THR H CA 1
ATOM 11309 C C . THR G 1 35 ? 12.426 30.265 -22.520 1.00 27.29 15 THR H C 1
ATOM 11310 O O . THR G 1 35 ? 12.119 31.233 -21.801 1.00 26.02 15 THR H O 1
ATOM 11314 N N . GLY G 1 36 ? 13.513 29.510 -22.309 1.00 24.11 16 GLY H N 1
ATOM 11315 C CA . GLY G 1 36 ? 14.424 29.730 -21.203 1.00 22.37 16 GLY H CA 1
ATOM 11316 C C . GLY G 1 36 ? 13.822 29.451 -19.851 1.00 25.36 16 GLY H C 1
ATOM 11317 O O . GLY G 1 36 ? 13.865 30.308 -18.971 1.00 28.82 16 GLY H O 1
ATOM 11318 N N . GLY G 1 37 ? 13.286 28.250 -19.644 1.00 25.65 17 GLY H N 1
ATOM 11319 C CA . GLY G 1 37 ? 12.538 28.009 -18.430 1.00 25.05 17 GLY H CA 1
ATOM 11320 C C . GLY G 1 37 ? 13.278 27.365 -17.286 1.00 25.73 17 GLY H C 1
ATOM 11321 O O . GLY G 1 37 ? 12.664 27.092 -16.258 1.00 24.23 17 GLY H O 1
ATOM 11322 N N . SER G 1 38 ? 14.581 27.122 -17.407 1.00 28.45 18 SER H N 1
ATOM 11323 C CA . SER G 1 38 ? 15.257 26.342 -16.375 1.00 27.74 18 SER H CA 1
ATOM 11324 C C . SER G 1 38 ? 15.672 27.165 -15.159 1.00 30.68 18 SER H C 1
ATOM 11325 O O . SER G 1 38 ? 15.890 26.574 -14.097 1.00 32.64 18 SER H O 1
ATOM 11328 N N . ARG G 1 39 ? 15.842 28.487 -15.306 1.00 26.25 19 ARG H N 1
ATOM 11329 C CA . ARG G 1 39 ? 16.321 29.386 -14.257 1.00 28.26 19 ARG H CA 1
ATOM 11330 C C . ARG G 1 39 ? 15.575 30.715 -14.331 1.00 30.04 19 ARG H C 1
ATOM 11331 O O . ARG G 1 39 ? 14.913 31.032 -15.327 1.00 27.71 19 ARG H O 1
ATOM 11339 N N . GLY G 1 40 ? 15.687 31.484 -13.248 1.00 29.56 20 GLY H N 1
ATOM 11340 C CA . GLY G 1 40 ? 15.304 32.890 -13.227 1.00 27.33 20 GLY H CA 1
ATOM 11341 C C . GLY G 1 40 ? 13.839 33.158 -13.526 1.00 26.61 20 GLY H C 1
ATOM 11342 O O . GLY G 1 40 ? 12.920 32.426 -13.103 1.00 29.36 20 GLY H O 1
ATOM 11343 N N . VAL G 1 41 ? 13.622 34.238 -14.281 1.00 22.89 21 VAL H N 1
ATOM 11344 C CA . VAL G 1 41 ? 12.266 34.681 -14.591 1.00 27.80 21 VAL H CA 1
ATOM 11345 C C . VAL G 1 41 ? 11.492 33.568 -15.281 1.00 24.77 21 VAL H C 1
ATOM 11346 O O . VAL G 1 41 ? 10.378 33.215 -14.869 1.00 27.10 21 VAL H O 1
ATOM 11350 N N . GLY G 1 42 ? 12.103 32.956 -16.295 1.00 19.36 22 GLY H N 1
ATOM 11351 C CA . GLY G 1 42 ? 11.408 31.931 -17.050 1.00 22.57 22 GLY H CA 1
ATOM 11352 C C . GLY G 1 42 ? 10.975 30.758 -16.182 1.00 22.82 22 GLY H C 1
ATOM 11353 O O . GLY G 1 42 ? 9.851 30.270 -16.312 1.00 24.19 22 GLY H O 1
ATOM 11354 N N . ARG G 1 43 ? 11.835 30.332 -15.250 1.00 22.67 23 ARG H N 1
ATOM 11355 C CA . ARG G 1 43 ? 11.481 29.246 -14.337 1.00 25.13 23 ARG H CA 1
ATOM 11356 C C . ARG G 1 43 ? 10.276 29.609 -13.486 1.00 26.59 23 ARG H C 1
ATOM 11357 O O . ARG G 1 43 ? 9.332 28.805 -13.345 1.00 23.52 23 ARG H O 1
ATOM 11365 N N . GLY G 1 44 ? 10.262 30.839 -12.945 1.00 28.08 24 GLY H N 1
ATOM 11366 C CA . GLY G 1 44 ? 9.096 31.266 -12.168 1.00 22.44 24 GLY H CA 1
ATOM 11367 C C . GLY G 1 44 ? 7.816 31.340 -12.988 1.00 24.72 24 GLY H C 1
ATOM 11368 O O . GLY G 1 44 ? 6.746 30.938 -12.530 1.00 26.72 24 GLY H O 1
ATOM 11369 N N . VAL G 1 45 ? 7.910 31.821 -14.229 1.00 26.13 25 VAL H N 1
ATOM 11370 C CA . VAL G 1 45 ? 6.718 31.913 -15.073 1.00 23.94 25 VAL H CA 1
ATOM 11371 C C . VAL G 1 45 ? 6.215 30.523 -15.445 1.00 26.42 25 VAL H C 1
ATOM 11372 O O . VAL G 1 45 ? 5.022 30.223 -15.302 1.00 26.79 25 VAL H O 1
ATOM 11376 N N . VAL G 1 46 ? 7.125 29.631 -15.847 1.00 23.59 26 VAL H N 1
ATOM 11377 C CA . VAL G 1 46 ? 6.744 28.261 -16.180 1.00 20.98 26 VAL H CA 1
ATOM 11378 C C . VAL G 1 46 ? 6.002 27.615 -15.017 1.00 23.72 26 VAL H C 1
ATOM 11379 O O . VAL G 1 46 ? 4.896 27.077 -15.186 1.00 23.33 26 VAL H O 1
ATOM 11383 N N . LEU G 1 47 ? 6.604 27.650 -13.816 1.00 24.39 27 LEU H N 1
ATOM 11384 C CA . LEU G 1 47 ? 5.993 26.968 -12.674 1.00 25.75 27 LEU H CA 1
ATOM 11385 C C . LEU G 1 47 ? 4.663 27.607 -12.287 1.00 31.96 27 LEU H C 1
ATOM 11386 O O . LEU G 1 47 ? 3.690 26.902 -11.978 1.00 30.41 27 LEU H O 1
ATOM 11391 N N . ALA G 1 48 ? 4.590 28.941 -12.338 1.00 29.95 28 ALA H N 1
ATOM 11392 C CA . ALA G 1 48 ? 3.359 29.622 -11.976 1.00 30.68 28 ALA H CA 1
ATOM 11393 C C . ALA G 1 48 ? 2.242 29.279 -12.945 1.00 28.27 28 ALA H C 1
ATOM 11394 O O . ALA G 1 48 ? 1.095 29.075 -12.532 1.00 27.07 28 ALA H O 1
ATOM 11396 N N . LEU G 1 49 ? 2.548 29.251 -14.241 1.00 24.40 29 LEU H N 1
ATOM 11397 C CA . LEU G 1 49 ? 1.526 28.892 -15.217 1.00 25.05 29 LEU H CA 1
ATOM 11398 C C . LEU G 1 49 ? 1.090 27.439 -15.029 1.00 24.70 29 LEU H C 1
ATOM 11399 O O . LEU G 1 49 ? -0.095 27.117 -15.141 1.00 26.74 29 LEU H O 1
ATOM 11404 N N . ALA G 1 50 ? 2.038 26.564 -14.719 1.00 25.63 30 ALA H N 1
ATOM 11405 C CA . ALA G 1 50 ? 1.734 25.154 -14.539 1.00 29.61 30 ALA H CA 1
ATOM 11406 C C . ALA G 1 50 ? 0.816 24.941 -13.339 1.00 28.90 30 ALA H C 1
ATOM 11407 O O . ALA G 1 50 ? -0.190 24.234 -13.437 1.00 31.63 30 ALA H O 1
ATOM 11409 N N . ARG G 1 51 ? 1.110 25.588 -12.211 1.00 31.65 31 ARG H N 1
ATOM 11410 C CA . ARG G 1 51 ? 0.233 25.452 -11.054 1.00 28.00 31 ARG H CA 1
ATOM 11411 C C . ARG G 1 51 ? -1.143 26.037 -11.303 1.00 31.05 31 ARG H C 1
ATOM 11412 O O . ARG G 1 51 ? -2.100 25.660 -10.616 1.00 34.49 31 ARG H O 1
ATOM 11420 N N . ALA G 1 52 ? -1.279 26.941 -12.256 1.00 29.72 32 ALA H N 1
ATOM 11421 C CA . ALA G 1 52 ? -2.605 27.382 -12.645 1.00 28.97 32 ALA H CA 1
ATOM 11422 C C . ALA G 1 52 ? -3.248 26.450 -13.660 1.00 28.41 32 ALA H C 1
ATOM 11423 O O . ALA G 1 52 ? -4.336 26.747 -14.146 1.00 29.01 32 ALA H O 1
ATOM 11425 N N . GLY G 1 53 ? -2.615 25.340 -14.019 1.00 29.78 33 GLY H N 1
ATOM 11426 C CA . GLY G 1 53 ? -3.252 24.450 -14.966 1.00 31.26 33 GLY H CA 1
ATOM 11427 C C . GLY G 1 53 ? -3.037 24.794 -16.419 1.00 29.26 33 GLY H C 1
ATOM 11428 O O . GLY G 1 53 ? -3.801 24.326 -17.270 1.00 28.82 33 GLY H O 1
ATOM 11429 N N . VAL G 1 54 ? -2.024 25.590 -16.731 1.00 27.38 34 VAL H N 1
ATOM 11430 C CA . VAL G 1 54 ? -1.603 25.777 -18.111 1.00 28.22 34 VAL H CA 1
ATOM 11431 C C . VAL G 1 54 ? -0.696 24.611 -18.447 1.00 24.40 34 VAL H C 1
ATOM 11432 O O . VAL G 1 54 ? 0.154 24.235 -17.635 1.00 26.95 34 VAL H O 1
ATOM 11436 N N . ASP G 1 55 ? -0.884 24.015 -19.618 1.00 23.80 35 ASP H N 1
ATOM 11437 C CA . ASP G 1 55 ? 0.099 23.061 -20.122 1.00 26.90 35 ASP H CA 1
ATOM 11438 C C . ASP G 1 55 ? 1.295 23.848 -20.665 1.00 25.16 35 ASP H C 1
ATOM 11439 O O . ASP G 1 55 ? 1.130 24.678 -21.556 1.00 27.59 35 ASP H O 1
ATOM 11444 N N . VAL G 1 56 ? 2.485 23.646 -20.105 1.00 26.43 36 VAL H N 1
ATOM 11445 C CA . VAL G 1 56 ? 3.646 24.489 -20.408 1.00 25.25 36 VAL H CA 1
ATOM 11446 C C . VAL G 1 56 ? 4.744 23.683 -21.096 1.00 29.95 36 VAL H C 1
ATOM 11447 O O . VAL G 1 56 ? 5.232 22.677 -20.560 1.00 26.39 36 VAL H O 1
ATOM 11451 N N . PHE G 1 57 ? 5.172 24.170 -22.253 1.00 27.40 37 PHE H N 1
ATOM 11452 C CA . PHE G 1 57 ? 6.340 23.676 -22.963 1.00 24.03 37 PHE H CA 1
ATOM 11453 C C . PHE G 1 57 ? 7.473 24.683 -22.764 1.00 25.35 37 PHE H C 1
ATOM 11454 O O . PHE G 1 57 ? 7.294 25.873 -23.016 1.00 26.73 37 PHE H O 1
ATOM 11462 N N . THR G 1 58 ? 8.628 24.224 -22.315 1.00 25.33 38 THR H N 1
ATOM 11463 C CA . THR G 1 58 ? 9.723 25.135 -22.082 1.00 23.86 38 THR H CA 1
ATOM 11464 C C . THR G 1 58 ? 10.996 24.543 -22.668 1.00 27.30 38 THR H C 1
ATOM 11465 O O . THR G 1 58 ? 11.049 23.369 -23.035 1.00 27.98 38 THR H O 1
ATOM 11469 N N . CYS G 1 59 ? 12.022 25.386 -22.791 1.00 25.63 39 CYS H N 1
ATOM 11470 C CA . CYS G 1 59 ? 13.295 24.963 -23.336 1.00 21.81 39 CYS H CA 1
ATOM 11471 C C . CYS G 1 59 ? 14.430 25.581 -22.538 1.00 26.65 39 CYS H C 1
ATOM 11472 O O . CYS G 1 59 ? 14.240 26.413 -21.645 1.00 26.26 39 CYS H O 1
ATOM 11475 N N . TYR G 1 60 ? 15.627 25.115 -22.845 1.00 25.53 40 TYR H N 1
ATOM 11476 C CA . TYR G 1 60 ? 16.833 25.584 -22.188 1.00 29.13 40 TYR H CA 1
ATOM 11477 C C . TYR G 1 60 ? 18.000 25.181 -23.070 1.00 28.75 40 TYR H C 1
ATOM 11478 O O . TYR G 1 60 ? 17.881 24.293 -23.924 1.00 23.94 40 TYR H O 1
ATOM 11487 N N . ARG G 1 61 ? 19.144 25.793 -22.807 1.00 32.88 41 ARG H N 1
ATOM 11488 C CA . ARG G 1 61 ? 20.238 25.623 -23.737 1.00 34.25 41 ARG H CA 1
ATOM 11489 C C . ARG G 1 61 ? 21.109 24.411 -23.420 1.00 35.63 41 ARG H C 1
ATOM 11490 O O . ARG G 1 61 ? 21.505 23.698 -24.346 1.00 36.23 41 ARG H O 1
ATOM 11498 N N . GLU G 1 62 ? 21.377 24.118 -22.145 1.00 36.60 42 GLU H N 1
ATOM 11499 C CA . GLU G 1 62 ? 22.245 22.997 -21.785 1.00 38.73 42 GLU H CA 1
ATOM 11500 C C . GLU G 1 62 ? 21.695 22.238 -20.576 1.00 37.27 42 GLU H C 1
ATOM 11501 O O . GLU G 1 62 ? 21.085 22.824 -19.674 1.00 34.31 42 GLU H O 1
ATOM 11507 N N . GLU G 1 63 ? 21.936 20.926 -20.557 1.00 34.21 43 GLU H N 1
ATOM 11508 C CA . GLU G 1 63 ? 21.561 20.112 -19.408 1.00 30.50 43 GLU H CA 1
ATOM 11509 C C . GLU G 1 63 ? 22.336 20.558 -18.172 1.00 37.21 43 GLU H C 1
ATOM 11510 O O . GLU G 1 63 ? 23.551 20.767 -18.221 1.00 40.14 43 GLU H O 1
ATOM 11516 N N . SER G 1 64 ? 21.623 20.717 -17.060 1.00 38.68 44 SER H N 1
ATOM 11517 C CA . SER G 1 64 ? 22.215 21.228 -15.827 1.00 35.80 44 SER H CA 1
ATOM 11518 C C . SER G 1 64 ? 21.359 20.765 -14.663 1.00 35.87 44 SER H C 1
ATOM 11519 O O . SER G 1 64 ? 20.278 20.199 -14.853 1.00 35.13 44 SER H O 1
ATOM 11522 N N . ASP G 1 65 ? 21.836 21.048 -13.446 1.00 36.87 45 ASP H N 1
ATOM 11523 C CA . ASP G 1 65 ? 21.028 20.768 -12.261 1.00 39.71 45 ASP H CA 1
ATOM 11524 C C . ASP G 1 65 ? 19.704 21.512 -12.313 1.00 37.26 45 ASP H C 1
ATOM 11525 O O . ASP G 1 65 ? 18.674 20.973 -11.897 1.00 35.33 45 ASP H O 1
ATOM 11530 N N . ALA G 1 66 ? 19.717 22.745 -12.839 1.00 35.28 46 ALA H N 1
ATOM 11531 C CA . ALA G 1 66 ? 18.504 23.541 -12.977 1.00 31.53 46 ALA H CA 1
ATOM 11532 C C . ALA G 1 66 ? 17.503 22.898 -13.938 1.00 29.67 46 ALA H C 1
ATOM 11533 O O . ALA G 1 66 ? 16.290 22.895 -13.676 1.00 28.95 46 ALA H O 1
ATOM 11535 N N . SER G 1 67 ? 17.980 22.394 -15.082 1.00 29.41 47 SER H N 1
ATOM 11536 C CA . SER G 1 67 ? 17.065 21.762 -16.030 1.00 30.73 47 SER H CA 1
ATOM 11537 C C . SER G 1 67 ? 16.531 20.450 -15.477 1.00 32.36 47 SER H C 1
ATOM 11538 O O . SER G 1 67 ? 15.330 20.141 -15.620 1.00 31.08 47 SER H O 1
ATOM 11541 N N . ALA G 1 68 ? 17.400 19.683 -14.808 1.00 33.02 48 ALA H N 1
ATOM 11542 C CA . ALA G 1 68 ? 16.967 18.411 -14.227 1.00 34.58 48 ALA H CA 1
ATOM 11543 C C . ALA G 1 68 ? 15.906 18.652 -13.153 1.00 30.76 48 ALA H C 1
ATOM 11544 O O . ALA G 1 68 ? 14.818 18.051 -13.187 1.00 36.01 48 ALA H O 1
ATOM 11546 N N . SER G 1 69 ? 16.154 19.607 -12.249 1.00 30.43 49 SER H N 1
ATOM 11547 C CA . SER G 1 69 ? 15.161 19.901 -11.211 1.00 32.53 49 SER H CA 1
ATOM 11548 C C . SER G 1 69 ? 13.865 20.437 -11.812 1.00 31.13 49 SER H C 1
ATOM 11549 O O . SER G 1 69 ? 12.773 20.118 -11.327 1.00 30.25 49 SER H O 1
ATOM 11552 N N . LEU G 1 70 ? 13.954 21.224 -12.882 1.00 26.49 50 LEU H N 1
ATOM 11553 C CA . LEU G 1 70 ? 12.734 21.699 -13.526 1.00 30.09 50 LEU H CA 1
ATOM 11554 C C . LEU G 1 70 ? 11.886 20.535 -14.031 1.00 30.50 50 LEU H C 1
ATOM 11555 O O . LEU G 1 70 ? 10.673 20.467 -13.765 1.00 26.34 50 LEU H O 1
ATOM 11560 N N . ALA G 1 71 ? 12.505 19.615 -14.770 1.00 28.24 51 ALA H N 1
ATOM 11561 C CA . ALA G 1 71 ? 11.771 18.442 -15.250 1.00 33.28 51 ALA H CA 1
ATOM 11562 C C . ALA G 1 71 ? 11.132 17.688 -14.087 1.00 31.21 51 ALA H C 1
ATOM 11563 O O . ALA G 1 71 ? 9.932 17.367 -14.110 1.00 33.69 51 ALA H O 1
ATOM 11565 N N . ARG G 1 72 ? 11.918 17.435 -13.042 1.00 31.00 52 ARG H N 1
ATOM 11566 C CA . ARG G 1 72 ? 11.408 16.719 -11.886 1.00 29.34 52 ARG H CA 1
ATOM 11567 C C . ARG G 1 72 ? 10.174 17.388 -11.296 1.00 34.52 52 ARG H C 1
ATOM 11568 O O . ARG G 1 72 ? 9.225 16.699 -10.900 1.00 37.93 52 ARG H O 1
ATOM 11576 N N . GLU G 1 73 ? 10.154 18.725 -11.246 1.00 34.73 53 GLU H N 1
ATOM 11577 C CA . GLU G 1 73 ? 9.136 19.424 -10.476 1.00 28.51 53 GLU H CA 1
ATOM 11578 C C . GLU G 1 73 ? 7.879 19.519 -11.338 1.00 30.53 53 GLU H C 1
ATOM 11579 O O . GLU G 1 73 ? 6.752 19.403 -10.828 1.00 34.10 53 GLU H O 1
ATOM 11585 N N . LEU G 1 74 ? 8.072 19.644 -12.667 1.00 28.15 54 LEU H N 1
ATOM 11586 C CA . LEU G 1 74 ? 6.956 19.677 -13.611 1.00 28.50 54 LEU H CA 1
ATOM 11587 C C . LEU G 1 74 ? 6.243 18.338 -13.662 1.00 31.84 54 LEU H C 1
ATOM 11588 O O . LEU G 1 74 ? 5.023 18.295 -13.822 1.00 29.66 54 LEU H O 1
ATOM 11593 N N . LYS G 1 75 ? 6.988 17.229 -13.550 1.00 32.43 55 LYS H N 1
ATOM 11594 C CA . LYS G 1 75 ? 6.308 15.938 -13.497 1.00 38.33 55 LYS H CA 1
ATOM 11595 C C . LYS G 1 75 ? 5.503 15.769 -12.208 1.00 38.82 55 LYS H C 1
ATOM 11596 O O . LYS G 1 75 ? 4.478 15.090 -12.215 1.00 40.14 55 LYS H O 1
ATOM 11602 N N . GLN G 1 76 ? 5.923 16.399 -11.107 1.00 39.43 56 GLN H N 1
ATOM 11603 C CA . GLN G 1 76 ? 5.161 16.339 -9.861 1.00 40.20 56 GLN H CA 1
ATOM 11604 C C . GLN G 1 76 ? 3.837 17.081 -9.952 1.00 44.53 56 GLN H C 1
ATOM 11605 O O . GLN G 1 76 ? 2.997 16.934 -9.056 1.00 49.66 56 GLN H O 1
ATOM 11611 N N . LEU G 1 77 ? 3.616 17.848 -11.013 1.00 43.95 57 LEU H N 1
ATOM 11612 C CA . LEU G 1 77 ? 2.444 18.696 -11.124 1.00 40.80 57 LEU H CA 1
ATOM 11613 C C . LEU G 1 77 ? 1.477 18.110 -12.145 1.00 44.78 57 LEU H C 1
ATOM 11614 O O . LEU G 1 77 ? 1.897 17.525 -13.151 1.00 44.80 57 LEU H O 1
ATOM 11619 N N . GLY G 1 78 ? 0.183 18.193 -11.845 1.00 44.48 58 GLY H N 1
ATOM 11620 C CA . GLY G 1 78 ? -0.832 17.935 -12.851 1.00 45.49 58 GLY H CA 1
ATOM 11621 C C . GLY G 1 78 ? -0.532 18.640 -14.162 1.00 47.05 58 GLY H C 1
ATOM 11622 O O . GLY G 1 78 ? 0.122 19.692 -14.166 1.00 51.05 58 GLY H O 1
ATOM 11623 N N . GLY G 1 79 ? -0.988 18.091 -15.275 1.00 41.54 59 GLY H N 1
ATOM 11624 C CA . GLY G 1 79 ? -0.867 18.753 -16.556 1.00 35.85 59 GLY H CA 1
ATOM 11625 C C . GLY G 1 79 ? 0.213 18.127 -17.422 1.00 38.20 59 GLY H C 1
ATOM 11626 O O . GLY G 1 79 ? 1.047 17.340 -16.972 1.00 40.61 59 GLY H O 1
ATOM 11627 N N . ASP G 1 80 ? 0.190 18.533 -18.690 1.00 31.91 60 ASP H N 1
ATOM 11628 C CA . ASP G 1 80 ? 1.002 17.951 -19.760 1.00 31.86 60 ASP H CA 1
ATOM 11629 C C . ASP G 1 80 ? 2.170 18.886 -20.093 1.00 30.67 60 ASP H C 1
ATOM 11630 O O . ASP G 1 80 ? 2.097 19.683 -21.027 1.00 30.80 60 ASP H O 1
ATOM 11635 N N . HIS G 1 81 ? 3.264 18.783 -19.349 1.00 27.16 61 HIS H N 1
ATOM 11636 C CA . HIS G 1 81 ? 4.357 19.730 -19.500 1.00 28.36 61 HIS H CA 1
ATOM 11637 C C . HIS G 1 81 ? 5.571 19.067 -20.144 1.00 31.69 61 HIS H C 1
ATOM 11638 O O . HIS G 1 81 ? 5.728 17.842 -20.104 1.00 29.91 61 HIS H O 1
ATOM 11645 N N . HIS G 1 82 ? 6.407 19.889 -20.786 1.00 25.06 62 HIS H N 1
ATOM 11646 C CA . HIS G 1 82 ? 7.608 19.396 -21.447 1.00 29.05 62 HIS H CA 1
ATOM 11647 C C . HIS G 1 82 ? 8.733 20.410 -21.287 1.00 26.93 62 HIS H C 1
ATOM 11648 O O . HIS G 1 82 ? 8.501 21.619 -21.303 1.00 27.07 62 HIS H O 1
ATOM 11655 N N . ALA G 1 83 ? 9.935 19.899 -21.080 1.00 24.23 63 ALA H N 1
ATOM 11656 C CA . ALA G 1 83 ? 11.159 20.679 -20.969 1.00 26.79 63 ALA H CA 1
ATOM 11657 C C . ALA G 1 83 ? 12.175 20.018 -21.892 1.00 30.51 63 ALA H C 1
ATOM 11658 O O . ALA G 1 83 ? 12.546 18.859 -21.669 1.00 28.36 63 ALA H O 1
ATOM 11660 N N . LEU G 1 84 ? 12.570 20.718 -22.964 1.00 32.33 64 LEU H N 1
ATOM 11661 C CA . LEU G 1 84 ? 13.502 20.181 -23.952 1.00 27.26 64 LEU H CA 1
ATOM 11662 C C . LEU G 1 84 ? 14.702 21.090 -24.201 1.00 29.59 64 LEU H C 1
ATOM 11663 O O . LEU G 1 84 ? 14.587 22.321 -24.201 1.00 27.37 64 LEU H O 1
ATOM 11668 N N . ARG G 1 85 ? 15.858 20.473 -24.427 1.00 28.61 65 ARG H N 1
ATOM 11669 C CA . ARG G 1 85 ? 17.061 21.220 -24.778 1.00 30.74 65 ARG H CA 1
ATOM 11670 C C . ARG G 1 85 ? 16.911 21.791 -26.190 1.00 31.36 65 ARG H C 1
ATOM 11671 O O . ARG G 1 85 ? 16.614 21.041 -27.126 1.00 29.21 65 ARG H O 1
ATOM 11679 N N . ALA G 1 86 ? 17.096 23.113 -26.345 1.00 25.57 66 ALA H N 1
ATOM 11680 C CA . ALA G 1 86 ? 17.189 23.709 -27.679 1.00 27.87 66 ALA H CA 1
ATOM 11681 C C . ALA G 1 86 ? 17.930 25.038 -27.586 1.00 30.11 66 ALA H C 1
ATOM 11682 O O . ALA G 1 86 ? 17.427 25.980 -26.979 1.00 29.64 66 ALA H O 1
ATOM 11684 N N . ASP G 1 87 ? 19.092 25.117 -28.219 1.00 28.98 67 ASP H N 1
ATOM 11685 C CA . ASP G 1 87 ? 19.879 26.341 -28.281 1.00 33.63 67 ASP H CA 1
ATOM 11686 C C . ASP G 1 87 ? 19.232 27.310 -29.267 1.00 32.68 67 ASP H C 1
ATOM 11687 O O . ASP G 1 87 ? 19.256 27.080 -30.483 1.00 31.58 67 ASP H O 1
ATOM 11692 N N . LEU G 1 88 ? 18.671 28.411 -28.757 1.00 29.80 68 LEU H N 1
ATOM 11693 C CA . LEU G 1 88 ? 17.983 29.342 -29.648 1.00 29.22 68 LEU H CA 1
ATOM 11694 C C . LEU G 1 88 ? 18.923 30.072 -30.596 1.00 28.52 68 LEU H C 1
ATOM 11695 O O . LEU G 1 88 ? 18.448 30.685 -31.552 1.00 31.61 68 LEU H O 1
ATOM 11700 N N . ALA G 1 89 ? 20.231 30.024 -30.365 1.00 28.34 69 ALA H N 1
ATOM 11701 C CA . ALA G 1 89 ? 21.169 30.558 -31.343 1.00 31.21 69 ALA H CA 1
ATOM 11702 C C . ALA G 1 89 ? 21.208 29.738 -32.622 1.00 32.47 69 ALA H C 1
ATOM 11703 O O . ALA G 1 89 ? 21.673 30.248 -33.645 1.00 34.32 69 ALA H O 1
ATOM 11705 N N . ASP G 1 90 ? 20.676 28.515 -32.609 1.00 32.17 70 ASP H N 1
ATOM 11706 C CA . ASP G 1 90 ? 20.750 27.598 -33.756 1.00 32.39 70 ASP H CA 1
ATOM 11707 C C . ASP G 1 90 ? 19.375 27.451 -34.401 1.00 31.99 70 ASP H C 1
ATOM 11708 O O . ASP G 1 90 ? 18.485 26.813 -33.814 1.00 31.18 70 ASP H O 1
ATOM 11713 N N . PRO G 1 91 ? 19.144 28.008 -35.588 1.00 32.41 71 PRO H N 1
ATOM 11714 C CA . PRO G 1 91 ? 17.783 27.948 -36.163 1.00 30.85 71 PRO H CA 1
ATOM 11715 C C . PRO G 1 91 ? 17.281 26.534 -36.373 1.00 34.26 71 PRO H C 1
ATOM 11716 O O . PRO G 1 91 ? 16.072 26.291 -36.242 1.00 31.44 71 PRO H O 1
ATOM 11720 N N . LYS G 1 92 ? 18.179 25.587 -36.689 1.00 31.73 72 LYS H N 1
ATOM 11721 C CA . LYS G 1 92 ? 17.754 24.196 -36.827 1.00 36.12 72 LYS H CA 1
ATOM 11722 C C . LYS G 1 92 ? 17.193 23.650 -35.518 1.00 31.01 72 LYS H C 1
ATOM 11723 O O . LYS G 1 92 ? 16.185 22.948 -35.529 1.00 35.42 72 LYS H O 1
ATOM 11729 N N . GLN G 1 93 ? 17.851 23.930 -34.388 1.00 30.25 73 GLN H N 1
ATOM 11730 C CA . GLN G 1 93 ? 17.337 23.476 -33.101 1.00 32.27 73 GLN H CA 1
ATOM 11731 C C . GLN G 1 93 ? 16.009 24.138 -32.751 1.00 31.64 73 GLN H C 1
ATOM 11732 O O . GLN G 1 93 ? 15.190 23.531 -32.051 1.00 33.49 73 GLN H O 1
ATOM 11738 N N . ILE G 1 94 ? 15.757 25.352 -33.249 1.00 27.10 74 ILE H N 1
ATOM 11739 C CA . ILE G 1 94 ? 14.444 25.956 -33.050 1.00 28.51 74 ILE H CA 1
ATOM 11740 C C . ILE G 1 94 ? 13.407 25.214 -33.875 1.00 27.06 74 ILE H C 1
ATOM 11741 O O . ILE G 1 94 ? 12.288 24.935 -33.403 1.00 30.18 74 ILE H O 1
ATOM 11746 N N . ALA G 1 95 ? 13.755 24.893 -35.118 1.00 26.81 75 ALA H N 1
ATOM 11747 C CA . ALA G 1 95 ? 12.878 24.090 -35.971 1.00 33.11 75 ALA H CA 1
ATOM 11748 C C . ALA G 1 95 ? 12.574 22.735 -35.345 1.00 28.69 75 ALA H C 1
ATOM 11749 O O . ALA G 1 95 ? 11.418 22.289 -35.350 1.00 35.97 75 ALA H O 1
ATOM 11751 N N . GLU G 1 96 ? 13.586 22.055 -34.803 1.00 28.30 76 GLU H N 1
ATOM 11752 C CA . GLU G 1 96 ? 13.302 20.790 -34.117 1.00 34.34 76 GLU H CA 1
ATOM 11753 C C . GLU G 1 96 ? 12.397 21.014 -32.923 1.00 29.69 76 GLU H C 1
ATOM 11754 O O . GLU G 1 96 ? 11.437 20.263 -32.715 1.00 35.82 76 GLU H O 1
ATOM 11760 N N . LEU G 1 97 ? 12.688 22.053 -32.129 1.00 28.98 77 LEU H N 1
ATOM 11761 C CA . LEU G 1 97 ? 11.861 22.367 -30.971 1.00 28.95 77 LEU H CA 1
ATOM 11762 C C . LEU G 1 97 ? 10.402 22.466 -31.370 1.00 26.12 77 LEU H C 1
ATOM 11763 O O . LEU G 1 97 ? 9.526 21.902 -30.720 1.00 28.67 77 LEU H O 1
ATOM 11768 N N . PHE G 1 98 ? 10.129 23.150 -32.465 1.00 24.11 78 PHE H N 1
ATOM 11769 C CA . PHE G 1 98 ? 8.749 23.329 -32.860 1.00 27.50 78 PHE H CA 1
ATOM 11770 C C . PHE G 1 98 ? 8.157 22.098 -33.528 1.00 30.99 78 PHE H C 1
ATOM 11771 O O . PHE G 1 98 ? 6.935 21.943 -33.510 1.00 26.98 78 PHE H O 1
ATOM 11779 N N . GLN G 1 99 ? 8.979 21.220 -34.108 1.00 28.80 79 GLN H N 1
ATOM 11780 C CA . GLN G 1 99 ? 8.462 19.909 -34.468 1.00 34.15 79 GLN H CA 1
ATOM 11781 C C . GLN G 1 99 ? 7.954 19.197 -33.227 1.00 33.46 79 GLN H C 1
ATOM 11782 O O . GLN G 1 99 ? 6.871 18.581 -33.243 1.00 31.24 79 GLN H O 1
ATOM 11788 N N . GLU G 1 100 ? 8.693 19.331 -32.114 1.00 30.33 80 GLU H N 1
ATOM 11789 C CA . GLU G 1 100 ? 8.265 18.668 -30.879 1.00 33.27 80 GLU H CA 1
ATOM 11790 C C . GLU G 1 100 ? 7.028 19.340 -30.266 1.00 32.79 80 GLU H C 1
ATOM 11791 O O . GLU G 1 100 ? 6.136 18.642 -29.767 1.00 31.16 80 GLU H O 1
ATOM 11797 N N . VAL G 1 101 ? 6.915 20.677 -30.343 1.00 28.54 81 VAL H N 1
ATOM 11798 C CA . VAL G 1 101 ? 5.677 21.328 -29.913 1.00 29.29 81 VAL H CA 1
ATOM 11799 C C . VAL G 1 101 ? 4.515 20.889 -30.802 1.00 29.78 81 VAL H C 1
ATOM 11800 O O . VAL G 1 101 ? 3.402 20.626 -30.328 1.00 26.29 81 VAL H O 1
ATOM 11804 N N . GLY G 1 102 ? 4.756 20.797 -32.108 1.00 29.41 82 GLY H N 1
ATOM 11805 C CA . GLY G 1 102 ? 3.697 20.367 -33.007 1.00 34.27 82 GLY H CA 1
ATOM 11806 C C . GLY G 1 102 ? 3.216 18.954 -32.709 1.00 35.89 82 GLY H C 1
ATOM 11807 O O . GLY G 1 102 ? 2.014 18.695 -32.697 1.00 35.99 82 GLY H O 1
ATOM 11808 N N . ARG G 1 103 ? 4.150 18.034 -32.434 1.00 33.26 83 ARG H N 1
ATOM 11809 C CA . ARG G 1 103 ? 3.792 16.649 -32.133 1.00 33.38 83 ARG H CA 1
ATOM 11810 C C . ARG G 1 103 ? 3.078 16.536 -30.797 1.00 33.87 83 ARG H C 1
ATOM 11811 O O . ARG G 1 103 ? 2.088 15.812 -30.678 1.00 34.60 83 ARG H O 1
ATOM 11819 N N . ARG G 1 104 ? 3.601 17.195 -29.764 1.00 30.80 84 ARG H N 1
ATOM 11820 C CA . ARG G 1 104 ? 3.078 16.940 -28.431 1.00 33.27 84 ARG H CA 1
ATOM 11821 C C . ARG G 1 104 ? 1.875 17.813 -28.074 1.00 32.13 84 ARG H C 1
ATOM 11822 O O . ARG G 1 104 ? 0.954 17.322 -27.417 1.00 34.12 84 ARG H O 1
ATOM 11830 N N . PHE G 1 105 ? 1.827 19.077 -28.520 1.00 31.05 85 PHE H N 1
ATOM 11831 C CA . PHE G 1 105 ? 0.728 19.993 -28.201 1.00 29.48 85 PHE H CA 1
ATOM 11832 C C . PHE G 1 105 ? -0.239 20.218 -29.358 1.00 33.39 85 PHE H C 1
ATOM 11833 O O . PHE G 1 105 ? -1.454 20.276 -29.144 1.00 30.12 85 PHE H O 1
ATOM 11841 N N . GLY G 1 106 ? 0.267 20.405 -30.577 1.00 35.62 86 GLY H N 1
ATOM 11842 C CA . GLY G 1 106 ? -0.593 20.678 -31.717 1.00 36.94 86 GLY H CA 1
ATOM 11843 C C . GLY G 1 106 ? -1.042 22.120 -31.878 1.00 35.05 86 GLY H C 1
ATOM 11844 O O . GLY G 1 106 ? -1.239 22.583 -33.003 1.00 38.12 86 GLY H O 1
ATOM 11845 N N . THR G 1 107 ? -1.273 22.826 -30.772 1.00 36.47 87 THR H N 1
ATOM 11846 C CA . THR G 1 107 ? -1.604 24.240 -30.817 1.00 29.34 87 THR H CA 1
ATOM 11847 C C . THR G 1 107 ? -0.956 24.960 -29.647 1.00 30.36 87 THR H C 1
ATOM 11848 O O . THR G 1 107 ? -0.458 24.360 -28.687 1.00 31.62 87 THR H O 1
ATOM 11852 N N . LEU G 1 108 ? -0.987 26.272 -29.734 1.00 29.52 88 LEU H N 1
ATOM 11853 C CA . LEU G 1 108 ? -0.524 27.120 -28.658 1.00 31.44 88 LEU H CA 1
ATOM 11854 C C . LEU G 1 108 ? -1.547 28.212 -28.435 1.00 26.78 88 LEU H C 1
ATOM 11855 O O . LEU G 1 108 ? -2.174 28.703 -29.375 1.00 26.51 88 LEU H O 1
ATOM 11860 N N . ASP G 1 109 ? -1.680 28.616 -27.187 1.00 26.67 89 ASP H N 1
ATOM 11861 C CA . ASP G 1 109 ? -2.432 29.823 -26.880 1.00 31.39 89 ASP H CA 1
ATOM 11862 C C . ASP G 1 109 ? -1.547 30.980 -26.494 1.00 25.27 89 ASP H C 1
ATOM 11863 O O . ASP G 1 109 ? -1.906 32.132 -26.745 1.00 24.30 89 ASP H O 1
ATOM 11868 N N . VAL G 1 110 ? -0.404 30.681 -25.892 1.00 21.73 90 VAL H N 1
ATOM 11869 C CA . VAL G 1 110 ? 0.472 31.673 -25.299 1.00 21.55 90 VAL H CA 1
ATOM 11870 C C . VAL G 1 110 ? 1.907 31.349 -25.691 1.00 21.21 90 VAL H C 1
ATOM 11871 O O . VAL G 1 110 ? 2.326 30.188 -25.626 1.00 21.78 90 VAL H O 1
ATOM 11875 N N . VAL G 1 111 ? 2.661 32.368 -26.096 1.00 19.08 91 VAL H N 1
ATOM 11876 C CA . VAL G 1 111 ? 4.109 32.263 -26.266 1.00 19.23 91 VAL H CA 1
ATOM 11877 C C . VAL G 1 111 ? 4.761 33.337 -25.403 1.00 19.33 91 VAL H C 1
ATOM 11878 O O . VAL G 1 111 ? 4.380 34.504 -25.483 1.00 22.06 91 VAL H O 1
ATOM 11882 N N . VAL G 1 112 ? 5.753 32.958 -24.610 1.00 20.55 92 VAL H N 1
ATOM 11883 C CA . VAL G 1 112 ? 6.530 33.888 -23.805 1.00 18.60 92 VAL H CA 1
ATOM 11884 C C . VAL G 1 112 ? 7.987 33.782 -24.277 1.00 25.30 92 VAL H C 1
ATOM 11885 O O . VAL G 1 112 ? 8.652 32.772 -24.027 1.00 24.58 92 VAL H O 1
ATOM 11889 N N . ASN G 1 113 ? 8.478 34.802 -24.992 1.00 21.66 93 ASN H N 1
ATOM 11890 C CA . ASN G 1 113 ? 9.895 34.897 -25.353 1.00 23.01 93 ASN H CA 1
ATOM 11891 C C . ASN G 1 113 ? 10.658 35.368 -24.139 1.00 23.73 93 ASN H C 1
ATOM 11892 O O . ASN G 1 113 ? 10.735 36.572 -23.855 1.00 21.10 93 ASN H O 1
ATOM 11897 N N . ASN G 1 114 ? 11.225 34.428 -23.411 1.00 22.96 94 ASN H N 1
ATOM 11898 C CA . ASN G 1 114 ? 11.924 34.803 -22.201 1.00 24.87 94 ASN H CA 1
ATOM 11899 C C . ASN G 1 114 ? 13.418 34.541 -22.275 1.00 26.47 94 ASN H C 1
ATOM 11900 O O . ASN G 1 114 ? 14.186 35.242 -21.617 1.00 28.95 94 ASN H O 1
ATOM 11905 N N . ALA G 1 115 ? 13.848 33.553 -23.047 1.00 26.23 95 ALA H N 1
ATOM 11906 C CA . ALA G 1 115 ? 15.269 33.223 -23.097 1.00 28.30 95 ALA H CA 1
ATOM 11907 C C . ALA G 1 115 ? 16.082 34.439 -23.519 1.00 30.02 95 ALA H C 1
ATOM 11908 O O . ALA G 1 115 ? 15.709 35.157 -24.454 1.00 25.95 95 ALA H O 1
ATOM 11910 N N . GLY G 1 116 ? 17.173 34.692 -22.798 1.00 29.65 96 GLY H N 1
ATOM 11911 C CA . GLY G 1 116 ? 18.018 35.830 -23.096 1.00 24.37 96 GLY H CA 1
ATOM 11912 C C . GLY G 1 116 ? 19.366 35.698 -22.432 1.00 29.65 96 GLY H C 1
ATOM 11913 O O . GLY G 1 116 ? 19.520 35.003 -21.422 1.00 35.63 96 GLY H O 1
ATOM 11914 N N . VAL G 1 117 ? 20.353 36.371 -23.018 1.00 25.04 97 VAL H N 1
ATOM 11915 C CA . VAL G 1 117 ? 21.693 36.398 -22.466 1.00 25.15 97 VAL H CA 1
ATOM 11916 C C . VAL G 1 117 ? 22.167 37.842 -22.341 1.00 26.86 97 VAL H C 1
ATOM 11917 O O . VAL G 1 117 ? 21.676 38.755 -23.013 1.00 20.76 97 VAL H O 1
ATOM 11921 N N . ILE G 1 118 ? 23.154 38.026 -21.470 1.00 29.12 98 ILE H N 1
ATOM 11922 C CA . ILE G 1 118 ? 23.756 39.326 -21.213 1.00 31.37 98 ILE H CA 1
ATOM 11923 C C . ILE G 1 118 ? 25.228 39.099 -20.912 1.00 28.79 98 ILE H C 1
ATOM 11924 O O . ILE G 1 118 ? 25.628 38.010 -20.507 1.00 29.70 98 ILE H O 1
ATOM 11929 N N . SER G 1 119 ? 26.046 40.117 -21.171 1.00 28.43 99 SER H N 1
ATOM 11930 C CA . SER G 1 119 ? 27.426 40.132 -20.716 1.00 28.85 99 SER H CA 1
ATOM 11931 C C . SER G 1 119 ? 27.845 41.580 -20.499 1.00 30.29 99 SER H C 1
ATOM 11932 O O . SER G 1 119 ? 27.291 42.500 -21.103 1.00 30.81 99 SER H O 1
ATOM 11935 N N . HIS G 1 120 ? 28.848 41.782 -19.651 1.00 30.65 100 HIS H N 1
ATOM 11936 C CA . HIS G 1 120 ? 29.369 43.118 -19.363 1.00 33.39 100 HIS H CA 1
ATOM 11937 C C . HIS G 1 120 ? 30.755 43.206 -19.991 1.00 32.14 100 HIS H C 1
ATOM 11938 O O . HIS G 1 120 ? 31.694 42.571 -19.506 1.00 31.70 100 HIS H O 1
ATOM 11945 N N . VAL G 1 121 ? 30.860 43.927 -21.106 1.00 31.25 101 VAL H N 1
ATOM 11946 C CA . VAL G 1 121 ? 32.114 44.102 -21.842 1.00 30.53 101 VAL H CA 1
ATOM 11947 C C . VAL G 1 121 ? 32.278 45.578 -22.177 1.00 29.37 101 VAL H C 1
ATOM 11948 O O . VAL G 1 121 ? 31.324 46.201 -22.673 1.00 27.53 101 VAL H O 1
ATOM 11952 N N . PRO G 1 122 ? 33.439 46.176 -21.918 1.00 32.00 102 PRO H N 1
ATOM 11953 C CA . PRO G 1 122 ? 33.729 47.491 -22.497 1.00 31.59 102 PRO H CA 1
ATOM 11954 C C . PRO G 1 122 ? 33.482 47.457 -24.000 1.00 29.68 102 PRO H C 1
ATOM 11955 O O . PRO G 1 122 ? 33.985 46.585 -24.710 1.00 26.70 102 PRO H O 1
ATOM 11959 N N . TYR G 1 123 ? 32.703 48.424 -24.480 1.00 27.56 103 TYR H N 1
ATOM 11960 C CA . TYR G 1 123 ? 32.194 48.375 -25.847 1.00 26.92 103 TYR H CA 1
ATOM 11961 C C . TYR G 1 123 ? 33.312 48.298 -26.887 1.00 26.73 103 TYR H C 1
ATOM 11962 O O . TYR G 1 123 ? 33.191 47.575 -27.881 1.00 31.11 103 TYR H O 1
ATOM 11971 N N . ALA G 1 124 ? 34.402 49.040 -26.703 1.00 29.80 104 ALA H N 1
ATOM 11972 C CA . ALA G 1 124 ? 35.467 48.971 -27.710 1.00 30.72 104 ALA H CA 1
ATOM 11973 C C . ALA G 1 124 ? 36.117 47.596 -27.775 1.00 33.21 104 ALA H C 1
ATOM 11974 O O . ALA G 1 124 ? 36.743 47.276 -28.793 1.00 38.05 104 ALA H O 1
ATOM 11976 N N . GLU G 1 125 ? 36.021 46.801 -26.708 1.00 32.53 105 GLU H N 1
ATOM 11977 C CA . GLU G 1 125 ? 36.573 45.455 -26.653 1.00 31.25 105 GLU H CA 1
ATOM 11978 C C . GLU G 1 125 ? 35.546 44.389 -26.984 1.00 30.57 105 GLU H C 1
ATOM 11979 O O . GLU G 1 125 ? 35.875 43.208 -26.913 1.00 34.38 105 GLU H O 1
ATOM 11985 N N . LEU G 1 126 ? 34.311 44.763 -27.309 1.00 27.91 106 LEU H N 1
ATOM 11986 C CA . LEU G 1 126 ? 33.280 43.759 -27.537 1.00 27.92 106 LEU H CA 1
ATOM 11987 C C . LEU G 1 126 ? 33.577 42.980 -28.814 1.00 24.43 106 LEU H C 1
ATOM 11988 O O . LEU G 1 126 ? 33.456 43.545 -29.910 1.00 24.11 106 LEU H O 1
ATOM 11993 N N . PRO G 1 127 ? 33.910 41.693 -28.731 1.00 21.97 107 PRO H N 1
ATOM 11994 C CA . PRO G 1 127 ? 34.241 40.933 -29.942 1.00 22.85 107 PRO H CA 1
ATOM 11995 C C . PRO G 1 127 ? 33.012 40.741 -30.821 1.00 25.83 107 PRO H C 1
ATOM 11996 O O . PRO G 1 127 ? 31.881 40.638 -30.338 1.00 25.87 107 PRO H O 1
ATOM 12000 N N . VAL G 1 128 ? 33.246 40.637 -32.129 1.00 22.66 108 VAL H N 1
ATOM 12001 C CA . VAL G 1 128 ? 32.128 40.498 -33.059 1.00 26.02 108 VAL H CA 1
ATOM 12002 C C . VAL G 1 128 ? 31.305 39.250 -32.737 1.00 29.65 108 VAL H C 1
ATOM 12003 O O . VAL G 1 128 ? 30.074 39.253 -32.884 1.00 30.30 108 VAL H O 1
ATOM 12007 N N . ALA G 1 129 ? 31.962 38.165 -32.280 1.00 27.52 109 ALA H N 1
ATOM 12008 C CA . ALA G 1 129 ? 31.239 36.918 -31.998 1.00 28.61 109 ALA H CA 1
ATOM 12009 C C . ALA G 1 129 ? 30.326 37.041 -30.783 1.00 27.58 109 ALA H C 1
ATOM 12010 O O . ALA G 1 129 ? 29.283 36.376 -30.718 1.00 26.43 109 ALA H O 1
ATOM 12012 N N . GLU G 1 130 ? 30.720 37.853 -29.802 1.00 26.89 110 GLU H N 1
ATOM 12013 C CA . GLU G 1 130 ? 29.900 38.085 -28.625 1.00 25.02 110 GLU H CA 1
ATOM 12014 C C . GLU G 1 130 ? 28.728 39.027 -28.937 1.00 26.88 110 GLU H C 1
ATOM 12015 O O . GLU G 1 130 ? 27.593 38.814 -28.460 1.00 26.45 110 GLU H O 1
ATOM 12021 N N . TRP G 1 131 ? 28.977 40.065 -29.743 1.00 27.80 111 TRP H N 1
ATOM 12022 C CA . TRP G 1 131 ? 27.872 40.838 -30.312 1.00 25.47 111 TRP H CA 1
ATOM 12023 C C . TRP G 1 131 ? 26.883 39.909 -31.020 1.00 24.71 111 TRP H C 1
ATOM 12024 O O . TRP G 1 131 ? 25.667 39.962 -30.782 1.00 22.23 111 TRP H O 1
ATOM 12035 N N . GLN G 1 132 ? 27.407 39.003 -31.854 1.00 24.25 112 GLN H N 1
ATOM 12036 C CA . GLN G 1 132 ? 26.542 38.122 -32.633 1.00 25.95 112 GLN H CA 1
ATOM 12037 C C . GLN G 1 132 ? 25.789 37.146 -31.740 1.00 28.15 112 GLN H C 1
ATOM 12038 O O . GLN G 1 132 ? 24.634 36.806 -32.021 1.00 28.37 112 GLN H O 1
ATOM 12044 N N . ARG G 1 133 ? 26.420 36.675 -30.666 1.00 25.62 113 ARG H N 1
ATOM 12045 C CA . ARG G 1 133 ? 25.729 35.765 -29.761 1.00 25.76 113 ARG H CA 1
ATOM 12046 C C . ARG G 1 133 ? 24.540 36.463 -29.090 1.00 27.90 113 ARG H C 1
ATOM 12047 O O . ARG G 1 133 ? 23.412 35.940 -29.082 1.00 26.24 113 ARG H O 1
ATOM 12055 N N . ILE G 1 134 ? 24.761 37.668 -28.542 1.00 25.07 114 ILE H N 1
ATOM 12056 C CA . ILE G 1 134 ? 23.641 38.370 -27.913 1.00 24.33 114 ILE H CA 1
ATOM 12057 C C . ILE G 1 134 ? 22.537 38.626 -28.937 1.00 26.36 114 ILE H C 1
ATOM 12058 O O . ILE G 1 134 ? 21.346 38.389 -28.658 1.00 23.79 114 ILE H O 1
ATOM 12063 N N . VAL G 1 135 ? 22.909 39.042 -30.161 1.00 24.03 115 VAL H N 1
ATOM 12064 C CA . VAL G 1 135 ? 21.887 39.274 -31.190 1.00 22.78 115 VAL H CA 1
ATOM 12065 C C . VAL G 1 135 ? 21.155 37.976 -31.535 1.00 24.88 115 VAL H C 1
ATOM 12066 O O . VAL G 1 135 ? 19.924 37.953 -31.635 1.00 25.36 115 VAL H O 1
ATOM 12070 N N . ASP G 1 136 ? 21.904 36.874 -31.693 1.00 28.46 116 ASP H N 1
ATOM 12071 C CA . ASP G 1 136 ? 21.351 35.569 -32.079 1.00 25.65 116 ASP H CA 1
ATOM 12072 C C . ASP G 1 136 ? 20.351 35.038 -31.062 1.00 27.24 116 ASP H C 1
ATOM 12073 O O . ASP G 1 136 ? 19.316 34.478 -31.435 1.00 28.52 116 ASP H O 1
ATOM 12078 N N . VAL G 1 137 ? 20.657 35.158 -29.777 1.00 25.76 117 VAL H N 1
ATOM 12079 C CA . VAL G 1 137 ? 19.749 34.619 -28.779 1.00 25.38 117 VAL H CA 1
ATOM 12080 C C . VAL G 1 137 ? 18.582 35.566 -28.538 1.00 27.57 117 VAL H C 1
ATOM 12081 O O . VAL G 1 137 ? 17.411 35.165 -28.605 1.00 25.74 117 VAL H O 1
ATOM 12085 N N . ASN G 1 138 ? 18.888 36.837 -28.252 1.00 25.41 118 ASN H N 1
ATOM 12086 C CA . ASN G 1 138 ? 17.897 37.789 -27.756 1.00 23.50 118 ASN H CA 1
ATOM 12087 C C . ASN G 1 138 ? 16.984 38.331 -28.845 1.00 23.81 118 ASN H C 1
ATOM 12088 O O . ASN G 1 138 ? 15.843 38.711 -28.554 1.00 25.55 118 ASN H O 1
ATOM 12093 N N . LEU G 1 139 ? 17.462 38.422 -30.085 1.00 23.82 119 LEU H N 1
ATOM 12094 C CA . LEU G 1 139 ? 16.695 39.092 -31.129 1.00 25.37 119 LEU H CA 1
ATOM 12095 C C . LEU G 1 139 ? 16.256 38.119 -32.212 1.00 24.13 119 LEU H C 1
ATOM 12096 O O . LEU G 1 139 ? 15.049 37.946 -32.439 1.00 26.85 119 LEU H O 1
ATOM 12101 N N . THR G 1 140 ? 17.211 37.483 -32.884 1.00 23.35 120 THR H N 1
ATOM 12102 C CA . THR G 1 140 ? 16.880 36.543 -33.947 1.00 23.96 120 THR H CA 1
ATOM 12103 C C . THR G 1 140 ? 16.163 35.313 -33.393 1.00 23.32 120 THR H C 1
ATOM 12104 O O . THR G 1 140 ? 15.205 34.828 -33.996 1.00 22.34 120 THR H O 1
ATOM 12108 N N . GLY G 1 141 ? 16.608 34.806 -32.241 1.00 23.94 121 GLY H N 1
ATOM 12109 C CA . GLY G 1 141 ? 15.951 33.659 -31.633 1.00 24.82 121 GLY H CA 1
ATOM 12110 C C . GLY G 1 141 ? 14.502 33.938 -31.295 1.00 27.49 121 GLY H C 1
ATOM 12111 O O . GLY G 1 141 ? 13.610 33.153 -31.642 1.00 24.39 121 GLY H O 1
ATOM 12112 N N . ALA G 1 142 ? 14.239 35.089 -30.660 1.00 23.68 122 ALA H N 1
ATOM 12113 C CA . ALA G 1 142 ? 12.856 35.465 -30.375 1.00 26.87 122 ALA H CA 1
ATOM 12114 C C . ALA G 1 142 ? 12.047 35.596 -31.658 1.00 22.96 122 ALA H C 1
ATOM 12115 O O . ALA G 1 142 ? 10.918 35.100 -31.741 1.00 25.51 122 ALA H O 1
ATOM 12117 N N . HIS G 1 143 ? 12.620 36.227 -32.685 1.00 21.40 123 HIS H N 1
ATOM 12118 C CA . HIS G 1 143 ? 11.909 36.335 -33.958 1.00 22.04 123 HIS H CA 1
ATOM 12119 C C . HIS G 1 143 ? 11.578 34.951 -34.535 1.00 22.33 123 HIS H C 1
ATOM 12120 O O . HIS G 1 143 ? 10.436 34.693 -34.931 1.00 23.78 123 HIS H O 1
ATOM 12127 N N . LEU G 1 144 ? 12.555 34.037 -34.559 1.00 19.90 124 LEU H N 1
ATOM 12128 C CA . LEU G 1 144 ? 12.319 32.705 -35.105 1.00 22.33 124 LEU H CA 1
ATOM 12129 C C . LEU G 1 144 ? 11.290 31.923 -34.285 1.00 24.42 124 LEU H C 1
ATOM 12130 O O . LEU G 1 144 ? 10.443 31.219 -34.849 1.00 25.36 124 LEU H O 1
ATOM 12135 N N . VAL G 1 145 ? 11.330 32.045 -32.954 1.00 26.07 125 VAL H N 1
ATOM 12136 C CA . VAL G 1 145 ? 10.314 31.412 -32.118 1.00 21.81 125 VAL H CA 1
ATOM 12137 C C . VAL G 1 145 ? 8.934 31.921 -32.500 1.00 25.00 125 VAL H C 1
ATOM 12138 O O . VAL G 1 145 ? 7.987 31.141 -32.656 1.00 23.40 125 VAL H O 1
ATOM 12142 N N . ILE G 1 146 ? 8.801 33.242 -32.662 1.00 26.02 126 ILE H N 1
ATOM 12143 C CA . ILE G 1 146 ? 7.491 33.804 -32.981 1.00 24.83 126 ILE H CA 1
ATOM 12144 C C . ILE G 1 146 ? 7.020 33.325 -34.343 1.00 24.76 126 ILE H C 1
ATOM 12145 O O . ILE G 1 146 ? 5.852 32.967 -34.521 1.00 25.31 126 ILE H O 1
ATOM 12150 N N . GLN G 1 147 ? 7.922 33.332 -35.328 1.00 24.42 127 GLN H N 1
ATOM 12151 C CA . GLN G 1 147 ? 7.566 32.946 -36.687 1.00 26.74 127 GLN H CA 1
ATOM 12152 C C . GLN G 1 147 ? 7.138 31.483 -36.748 1.00 28.44 127 GLN H C 1
ATOM 12153 O O . GLN G 1 147 ? 6.224 31.126 -37.498 1.00 33.14 127 GLN H O 1
ATOM 12159 N N . HIS G 1 148 ? 7.824 30.612 -36.009 1.00 24.87 128 HIS H N 1
ATOM 12160 C CA . HIS G 1 148 ? 7.398 29.222 -35.947 1.00 26.30 128 HIS H CA 1
ATOM 12161 C C . HIS G 1 148 ? 6.082 29.077 -35.186 1.00 33.56 128 HIS H C 1
ATOM 12162 O O . HIS G 1 148 ? 5.251 28.232 -35.538 1.00 28.36 128 HIS H O 1
ATOM 12169 N N . ALA G 1 149 ? 5.843 29.932 -34.185 1.00 29.91 129 ALA H N 1
ATOM 12170 C CA . ALA G 1 149 ? 4.674 29.750 -33.340 1.00 26.32 129 ALA H CA 1
ATOM 12171 C C . ALA G 1 149 ? 3.396 30.252 -33.995 1.00 29.42 129 ALA H C 1
ATOM 12172 O O . ALA G 1 149 ? 2.315 29.768 -33.652 1.00 28.42 129 ALA H O 1
ATOM 12174 N N . ILE G 1 150 ? 3.485 31.222 -34.908 1.00 26.73 130 ILE H N 1
ATOM 12175 C CA . ILE G 1 150 ? 2.266 31.783 -35.515 1.00 29.42 130 ILE H CA 1
ATOM 12176 C C . ILE G 1 150 ? 1.367 30.719 -36.144 1.00 31.11 130 ILE H C 1
ATOM 12177 O O . ILE G 1 150 ? 0.146 30.765 -35.924 1.00 28.74 130 ILE H O 1
ATOM 12182 N N . PRO G 1 151 ? 1.874 29.776 -36.949 1.00 33.04 131 PRO H N 1
ATOM 12183 C CA . PRO G 1 151 ? 0.985 28.715 -37.443 1.00 37.55 131 PRO H CA 1
ATOM 12184 C C . PRO G 1 151 ? 0.277 27.941 -36.340 1.00 34.31 131 PRO H C 1
ATOM 12185 O O . PRO G 1 151 ? -0.900 27.620 -36.501 1.00 29.82 131 PRO H O 1
ATOM 12189 N N . LEU G 1 152 ? 0.951 27.664 -35.216 1.00 34.42 132 LEU H N 1
ATOM 12190 C CA . LEU G 1 152 ? 0.363 26.917 -34.106 1.00 30.96 132 LEU H CA 1
ATOM 12191 C C . LEU G 1 152 ? -0.605 27.736 -33.262 1.00 32.52 132 LEU H C 1
ATOM 12192 O O . LEU G 1 152 ? -1.412 27.152 -32.527 1.00 31.17 132 LEU H O 1
ATOM 12197 N N . LEU G 1 153 ? -0.507 29.068 -33.293 1.00 33.60 133 LEU H N 1
ATOM 12198 C CA . LEU G 1 153 ? -1.397 29.886 -32.479 1.00 34.87 133 LEU H CA 1
ATOM 12199 C C . LEU G 1 153 ? -2.821 29.945 -33.016 1.00 36.56 133 LEU H C 1
ATOM 12200 O O . LEU G 1 153 ? -3.736 30.285 -32.264 1.00 42.14 133 LEU H O 1
ATOM 12205 N N . GLY G 1 154 ? -3.040 29.611 -34.278 1.00 35.54 134 GLY H N 1
ATOM 12206 C CA . GLY G 1 154 ? -4.395 29.618 -34.801 1.00 43.70 134 GLY H CA 1
ATOM 12207 C C . GLY G 1 154 ? -4.960 31.025 -34.880 1.00 47.33 134 GLY H C 1
ATOM 12208 O O . GLY G 1 154 ? -4.254 31.984 -35.226 1.00 50.41 134 GLY H O 1
ATOM 12209 N N . ASP G 1 155 ? -6.251 31.148 -34.575 1.00 46.11 135 ASP H N 1
ATOM 12210 C CA . ASP G 1 155 ? -7.008 32.385 -34.738 1.00 47.99 135 ASP H CA 1
ATOM 12211 C C . ASP G 1 155 ? -7.126 33.172 -33.449 1.00 47.72 135 ASP H C 1
ATOM 12212 O O . ASP G 1 155 ? -7.793 34.216 -33.428 1.00 46.26 135 ASP H O 1
ATOM 12217 N N . LYS G 1 156 ? -6.518 32.684 -32.372 1.00 48.83 136 LYS H N 1
ATOM 12218 C CA . LYS G 1 156 ? -6.477 33.420 -31.122 1.00 44.11 136 LYS H CA 1
ATOM 12219 C C . LYS G 1 156 ? -5.180 33.038 -30.413 1.00 45.45 136 LYS H C 1
ATOM 12220 O O . LYS G 1 156 ? -4.813 31.859 -30.356 1.00 46.55 136 LYS H O 1
ATOM 12226 N N . GLY G 1 157 ? -4.474 34.029 -29.897 1.00 33.44 137 GLY H N 1
ATOM 12227 C CA . GLY G 1 157 ? -3.202 33.704 -29.289 1.00 32.22 137 GLY H CA 1
ATOM 12228 C C . GLY G 1 157 ? -2.544 34.945 -28.747 1.00 24.18 137 GLY H C 1
ATOM 12229 O O . GLY G 1 157 ? -2.799 36.052 -29.220 1.00 24.85 137 GLY H O 1
ATOM 12230 N N . SER G 1 158 ? -1.699 34.774 -27.752 1.00 20.73 138 SER H N 1
ATOM 12231 C CA . SER G 1 158 ? -1.079 35.905 -27.082 1.00 23.03 138 SER H CA 1
ATOM 12232 C C . SER G 1 158 ? 0.425 35.690 -27.026 1.00 19.49 138 SER H C 1
ATOM 12233 O O . SER G 1 158 ? 0.891 34.707 -26.449 1.00 24.60 138 SER H O 1
ATOM 12236 N N . VAL G 1 159 ? 1.185 36.584 -27.664 1.00 23.11 139 VAL H N 1
ATOM 12237 C CA . VAL G 1 159 ? 2.643 36.535 -27.672 1.00 17.85 139 VAL H CA 1
ATOM 12238 C C . VAL G 1 159 ? 3.164 37.649 -26.768 1.00 21.50 139 VAL H C 1
ATOM 12239 O O . VAL G 1 159 ? 2.762 38.810 -26.899 1.00 19.82 139 VAL H O 1
ATOM 12243 N N . ILE G 1 160 ? 4.055 37.288 -25.854 1.00 20.67 140 ILE H N 1
ATOM 12244 C CA . ILE G 1 160 ? 4.577 38.158 -24.815 1.00 20.73 140 ILE H CA 1
ATOM 12245 C C . ILE G 1 160 ? 6.088 38.037 -24.896 1.00 21.42 140 ILE H C 1
ATOM 12246 O O . ILE G 1 160 ? 6.614 36.931 -24.754 1.00 24.18 140 ILE H O 1
ATOM 12251 N N . SER G 1 161 ? 6.791 39.146 -25.152 1.00 20.14 141 SER H N 1
ATOM 12252 C CA . SER G 1 161 ? 8.256 39.121 -25.166 1.00 21.74 141 SER H CA 1
ATOM 12253 C C . SER G 1 161 ? 8.815 39.874 -23.964 1.00 21.60 141 SER H C 1
ATOM 12254 O O . SER G 1 161 ? 8.294 40.918 -23.567 1.00 25.34 141 SER H O 1
ATOM 12257 N N . ILE G 1 162 ? 9.882 39.347 -23.380 1.00 23.07 142 ILE H N 1
ATOM 12258 C CA . ILE G 1 162 ? 10.449 39.934 -22.169 1.00 23.62 142 ILE H CA 1
ATOM 12259 C C . ILE G 1 162 ? 11.462 40.996 -22.565 1.00 26.33 142 ILE H C 1
ATOM 12260 O O . ILE G 1 162 ? 12.548 40.680 -23.071 1.00 23.91 142 ILE H O 1
ATOM 12265 N N . GLY G 1 163 ? 11.091 42.262 -22.339 1.00 24.08 143 GLY H N 1
ATOM 12266 C CA . GLY G 1 163 ? 11.961 43.391 -22.560 1.00 24.03 143 GLY H CA 1
ATOM 12267 C C . GLY G 1 163 ? 12.555 43.907 -21.263 1.00 27.75 143 GLY H C 1
ATOM 12268 O O . GLY G 1 163 ? 12.509 43.260 -20.205 1.00 21.94 143 GLY H O 1
ATOM 12269 N N . SER G 1 164 ? 13.071 45.126 -21.326 1.00 25.27 144 SER H N 1
ATOM 12270 C CA . SER G 1 164 ? 13.871 45.620 -20.215 1.00 24.77 144 SER H CA 1
ATOM 12271 C C . SER G 1 164 ? 13.681 47.127 -20.084 1.00 24.10 144 SER H C 1
ATOM 12272 O O . SER G 1 164 ? 13.775 47.851 -21.083 1.00 22.49 144 SER H O 1
ATOM 12275 N N . LYS G 1 165 ? 13.369 47.588 -18.866 1.00 21.23 145 LYS H N 1
ATOM 12276 C CA . LYS G 1 165 ? 13.369 49.029 -18.612 1.00 22.64 145 LYS H CA 1
ATOM 12277 C C . LYS G 1 165 ? 14.726 49.631 -18.939 1.00 24.59 145 LYS H C 1
ATOM 12278 O O . LYS G 1 165 ? 14.813 50.739 -19.485 1.00 25.11 145 LYS H O 1
ATOM 12284 N N . SER G 1 166 ? 15.784 48.875 -18.695 1.00 20.32 146 SER H N 1
ATOM 12285 C CA . SER G 1 166 ? 17.118 49.409 -18.879 1.00 25.70 146 SER H CA 1
ATOM 12286 C C . SER G 1 166 ? 17.393 49.832 -20.322 1.00 25.39 146 SER H C 1
ATOM 12287 O O . SER G 1 166 ? 18.291 50.657 -20.544 1.00 25.97 146 SER H O 1
ATOM 12290 N N . SER G 1 167 ? 16.631 49.313 -21.302 1.00 22.58 147 SER H N 1
ATOM 12291 C CA . SER G 1 167 ? 16.912 49.667 -22.687 1.00 25.37 147 SER H CA 1
ATOM 12292 C C . SER G 1 167 ? 16.449 51.086 -23.012 1.00 28.12 147 SER H C 1
ATOM 12293 O O . SER G 1 167 ? 16.986 51.692 -23.951 1.00 25.90 147 SER H O 1
ATOM 12296 N N . GLU G 1 168 ? 15.551 51.653 -22.196 1.00 28.81 148 GLU H N 1
ATOM 12297 C CA . GLU G 1 168 ? 15.262 53.085 -22.262 1.00 28.64 148 GLU H CA 1
ATOM 12298 C C . GLU G 1 168 ? 16.264 53.915 -21.465 1.00 26.88 148 GLU H C 1
ATOM 12299 O O . GLU G 1 168 ? 16.455 55.101 -21.759 1.00 30.94 148 GLU H O 1
ATOM 12305 N N . VAL G 1 169 ? 16.893 53.325 -20.456 1.00 26.25 149 VAL H N 1
ATOM 12306 C CA . VAL G 1 169 ? 17.739 54.091 -19.548 1.00 27.13 149 VAL H CA 1
ATOM 12307 C C . VAL G 1 169 ? 19.171 54.134 -20.050 1.00 30.88 149 VAL H C 1
ATOM 12308 O O . VAL G 1 169 ? 19.840 55.171 -19.995 1.00 32.64 149 VAL H O 1
ATOM 12312 N N . GLY G 1 170 ? 19.659 53.022 -20.569 1.00 27.82 150 GLY H N 1
ATOM 12313 C CA . GLY G 1 170 ? 21.038 52.992 -20.990 1.00 25.06 150 GLY H CA 1
ATOM 12314 C C . GLY G 1 170 ? 21.944 52.433 -19.923 1.00 25.08 150 GLY H C 1
ATOM 12315 O O . GLY G 1 170 ? 21.868 52.796 -18.753 1.00 32.21 150 GLY H O 1
ATOM 12316 N N . ILE G 1 171 ? 22.792 51.498 -20.295 1.00 24.90 151 ILE H N 1
ATOM 12317 C CA . ILE G 1 171 ? 23.681 50.945 -19.289 1.00 25.03 151 ILE H CA 1
ATOM 12318 C C . ILE G 1 171 ? 25.079 50.736 -19.852 1.00 27.15 151 ILE H C 1
ATOM 12319 O O . ILE G 1 171 ? 25.249 49.969 -20.814 1.00 25.99 151 ILE H O 1
ATOM 12324 N N . PRO G 1 172 ? 26.106 51.333 -19.249 1.00 29.75 152 PRO H N 1
ATOM 12325 C CA . PRO G 1 172 ? 27.470 51.124 -19.748 1.00 31.09 152 PRO H CA 1
ATOM 12326 C C . PRO G 1 172 ? 27.833 49.640 -19.715 1.00 27.30 152 PRO H C 1
ATOM 12327 O O . PRO G 1 172 ? 27.398 48.893 -18.840 1.00 26.46 152 PRO H O 1
ATOM 12331 N N . LEU G 1 173 ? 28.629 49.221 -20.703 1.00 29.77 153 LEU H N 1
ATOM 12332 C CA . LEU G 1 173 ? 29.139 47.856 -20.895 1.00 28.18 153 LEU H CA 1
ATOM 12333 C C . LEU G 1 173 ? 28.074 46.855 -21.323 1.00 29.90 153 LEU H C 1
ATOM 12334 O O . LEU G 1 173 ? 28.397 45.670 -21.502 1.00 29.33 153 LEU H O 1
ATOM 12339 N N . ARG G 1 174 ? 26.853 47.311 -21.608 1.00 28.57 154 ARG H N 1
ATOM 12340 C CA . ARG G 1 174 ? 25.735 46.448 -21.965 1.00 27.16 154 ARG H CA 1
ATOM 12341 C C . ARG G 1 174 ? 24.999 46.968 -23.190 1.00 23.85 154 ARG H C 1
ATOM 12342 O O . ARG G 1 174 ? 23.824 46.645 -23.382 1.00 23.42 154 ARG H O 1
ATOM 12350 N N . ALA G 1 175 ? 25.667 47.732 -24.051 1.00 21.31 155 ALA H N 1
ATOM 12351 C CA . ALA G 1 175 ? 24.933 48.333 -25.164 1.00 23.09 155 ALA H CA 1
ATOM 12352 C C . ALA G 1 175 ? 24.417 47.289 -26.145 1.00 23.90 155 ALA H C 1
ATOM 12353 O O . ALA G 1 175 ? 23.351 47.480 -26.744 1.00 22.32 155 ALA H O 1
ATOM 12355 N N . HIS G 1 176 ? 25.137 46.176 -26.309 1.00 24.78 156 HIS H N 1
ATOM 12356 C CA . HIS G 1 176 ? 24.630 45.102 -27.165 1.00 24.92 156 HIS H CA 1
ATOM 12357 C C . HIS G 1 176 ? 23.351 44.498 -26.588 1.00 21.12 156 HIS H C 1
ATOM 12358 O O . HIS G 1 176 ? 22.374 44.238 -27.317 1.00 24.45 156 HIS H O 1
ATOM 12365 N N . TYR G 1 177 ? 23.310 44.344 -25.264 1.00 23.37 157 TYR H N 1
ATOM 12366 C CA . TYR G 1 177 ? 22.103 43.878 -24.590 1.00 22.87 157 TYR H CA 1
ATOM 12367 C C . TYR G 1 177 ? 20.942 44.868 -24.755 1.00 20.87 157 TYR H C 1
ATOM 12368 O O . TYR G 1 177 ? 19.824 44.480 -25.130 1.00 22.58 157 TYR H O 1
ATOM 12377 N N . THR G 1 178 ? 21.178 46.159 -24.483 1.00 20.32 158 THR H N 1
ATOM 12378 C CA . THR G 1 178 ? 20.071 47.113 -24.611 1.00 21.89 158 THR H CA 1
ATOM 12379 C C . THR G 1 178 ? 19.603 47.264 -26.058 1.00 18.62 158 THR H C 1
ATOM 12380 O O . THR G 1 178 ? 18.412 47.470 -26.294 1.00 16.78 158 THR H O 1
ATOM 12384 N N . ALA G 1 179 ? 20.503 47.132 -27.032 1.00 18.20 159 ALA H N 1
ATOM 12385 C CA . ALA G 1 179 ? 20.096 47.114 -28.437 1.00 18.85 159 ALA H CA 1
ATOM 12386 C C . ALA G 1 179 ? 19.095 45.995 -28.721 1.00 20.64 159 ALA H C 1
ATOM 12387 O O . ALA G 1 179 ? 18.037 46.239 -29.321 1.00 20.14 159 ALA H O 1
ATOM 12389 N N . THR G 1 180 ? 19.397 44.756 -28.284 1.00 19.76 160 THR H N 1
ATOM 12390 C CA . THR G 1 180 ? 18.460 43.665 -28.600 1.00 20.59 160 THR H CA 1
ATOM 12391 C C . THR G 1 180 ? 17.140 43.790 -27.830 1.00 20.26 160 THR H C 1
ATOM 12392 O O . THR G 1 180 ? 16.049 43.540 -28.394 1.00 24.03 160 THR H O 1
ATOM 12396 N N . LYS G 1 181 ? 17.207 44.179 -26.544 1.00 19.56 161 LYS H N 1
ATOM 12397 C CA . LYS G 1 181 ? 15.974 44.338 -25.772 1.00 21.74 161 LYS H CA 1
ATOM 12398 C C . LYS G 1 181 ? 15.115 45.460 -26.326 1.00 23.83 161 LYS H C 1
ATOM 12399 O O . LYS G 1 181 ? 13.889 45.373 -26.271 1.00 23.51 161 LYS H O 1
ATOM 12405 N N . HIS G 1 182 ? 15.727 46.537 -26.837 1.00 18.60 162 HIS H N 1
ATOM 12406 C CA . HIS G 1 182 ? 14.891 47.560 -27.432 1.00 19.97 162 HIS H CA 1
ATOM 12407 C C . HIS G 1 182 ? 14.327 47.096 -28.759 1.00 20.76 162 HIS H C 1
ATOM 12408 O O . HIS G 1 182 ? 13.184 47.436 -29.084 1.00 21.38 162 HIS H O 1
ATOM 12415 N N . ALA G 1 183 ? 15.088 46.289 -29.512 1.00 19.97 163 ALA H N 1
ATOM 12416 C CA . ALA G 1 183 ? 14.587 45.787 -30.798 1.00 20.36 163 ALA H CA 1
ATOM 12417 C C . ALA G 1 183 ? 13.279 45.026 -30.641 1.00 20.60 163 ALA H C 1
ATOM 12418 O O . ALA G 1 183 ? 12.400 45.086 -31.526 1.00 19.46 163 ALA H O 1
ATOM 12420 N N . LEU G 1 184 ? 13.130 44.295 -29.520 1.00 22.34 164 LEU H N 1
ATOM 12421 C CA . LEU G 1 184 ? 11.906 43.505 -29.335 1.00 20.44 164 LEU H CA 1
ATOM 12422 C C . LEU G 1 184 ? 10.654 44.365 -29.375 1.00 20.42 164 LEU H C 1
ATOM 12423 O O . LEU G 1 184 ? 9.603 43.896 -29.820 1.00 22.37 164 LEU H O 1
ATOM 12428 N N . ARG G 1 185 ? 10.742 45.623 -28.931 1.00 20.48 165 ARG H N 1
ATOM 12429 C CA . ARG G 1 185 ? 9.579 46.509 -28.943 1.00 20.95 165 ARG H CA 1
ATOM 12430 C C . ARG G 1 185 ? 9.168 46.899 -30.358 1.00 22.78 165 ARG H C 1
ATOM 12431 O O . ARG G 1 185 ? 7.964 46.967 -30.655 1.00 21.48 165 ARG H O 1
ATOM 12439 N N . GLY G 1 186 ? 10.142 47.176 -31.244 1.00 22.94 166 GLY H N 1
ATOM 12440 C CA . GLY G 1 186 ? 9.802 47.508 -32.626 1.00 18.96 166 GLY H CA 1
ATOM 12441 C C . GLY G 1 186 ? 9.255 46.307 -33.380 1.00 23.80 166 GLY H C 1
ATOM 12442 O O . GLY G 1 186 ? 8.249 46.412 -34.115 1.00 27.76 166 GLY H O 1
ATOM 12443 N N . LEU G 1 187 ? 9.850 45.130 -33.143 1.00 21.20 167 LEU H N 1
ATOM 12444 C CA . LEU G 1 187 ? 9.282 43.888 -33.679 1.00 22.69 167 LEU H CA 1
ATOM 12445 C C . LEU G 1 187 ? 7.828 43.723 -33.255 1.00 20.50 167 LEU H C 1
ATOM 12446 O O . LEU G 1 187 ? 6.927 43.556 -34.094 1.00 19.72 167 LEU H O 1
ATOM 12451 N N . THR G 1 188 ? 7.580 43.805 -31.951 1.00 22.87 168 THR H N 1
ATOM 12452 C CA . THR G 1 188 ? 6.242 43.570 -31.415 1.00 20.84 168 THR H CA 1
ATOM 12453 C C . THR G 1 188 ? 5.224 44.555 -31.978 1.00 23.78 168 THR H C 1
ATOM 12454 O O . THR G 1 188 ? 4.088 44.181 -32.310 1.00 24.57 168 THR H O 1
ATOM 12458 N N . ARG G 1 189 ? 5.597 45.824 -32.061 1.00 21.10 169 ARG H N 1
ATOM 12459 C CA . ARG G 1 189 ? 4.648 46.836 -32.506 1.00 24.00 169 ARG H CA 1
ATOM 12460 C C . ARG G 1 189 ? 4.168 46.540 -33.928 1.00 22.41 169 ARG H C 1
ATOM 12461 O O . ARG G 1 189 ? 2.950 46.540 -34.223 1.00 20.16 169 ARG H O 1
ATOM 12469 N N . SER G 1 190 ? 5.114 46.203 -34.809 1.00 23.02 170 SER H N 1
ATOM 12470 C CA . SER G 1 190 ? 4.716 45.885 -36.178 1.00 22.71 170 SER H CA 1
ATOM 12471 C C . SER G 1 190 ? 3.931 44.564 -36.256 1.00 22.45 170 SER H C 1
ATOM 12472 O O . SER G 1 190 ? 2.969 44.453 -37.024 1.00 22.48 170 SER H O 1
ATOM 12475 N N . LEU G 1 191 ? 4.300 43.554 -35.468 1.00 18.70 171 LEU H N 1
ATOM 12476 C CA . LEU G 1 191 ? 3.539 42.308 -35.511 1.00 20.14 171 LEU H CA 1
ATOM 12477 C C . LEU G 1 191 ? 2.104 42.515 -35.027 1.00 24.39 171 LEU H C 1
ATOM 12478 O O . LEU G 1 191 ? 1.156 41.953 -35.595 1.00 23.33 171 LEU H O 1
ATOM 12483 N N . ALA G 1 192 ? 1.916 43.360 -34.012 1.00 21.05 172 ALA H N 1
ATOM 12484 C CA . ALA G 1 192 ? 0.569 43.641 -33.539 1.00 22.58 172 ALA H CA 1
ATOM 12485 C C . ALA G 1 192 ? -0.271 44.250 -34.648 1.00 24.77 172 ALA H C 1
ATOM 12486 O O . ALA G 1 192 ? -1.442 43.866 -34.830 1.00 22.99 172 ALA H O 1
ATOM 12488 N N . LYS G 1 193 ? 0.310 45.197 -35.407 1.00 20.22 173 LYS H N 1
ATOM 12489 C CA . LYS G 1 193 ? -0.439 45.749 -36.540 1.00 23.80 173 LYS H CA 1
ATOM 12490 C C . LYS G 1 193 ? -0.739 44.687 -37.589 1.00 26.30 173 LYS H C 1
ATOM 12491 O O . LYS G 1 193 ? -1.850 44.650 -38.138 1.00 25.66 173 LYS H O 1
ATOM 12497 N N . GLU G 1 194 ? 0.233 43.803 -37.873 1.00 23.88 174 GLU H N 1
ATOM 12498 C CA . GLU G 1 194 ? 0.076 42.871 -38.992 1.00 27.86 174 GLU H CA 1
ATOM 12499 C C . GLU G 1 194 ? -0.968 41.792 -38.691 1.00 27.92 174 GLU H C 1
ATOM 12500 O O . GLU G 1 194 ? -1.775 41.435 -39.561 1.00 24.84 174 GLU H O 1
ATOM 12506 N N . TYR G 1 195 ? -0.993 41.282 -37.464 1.00 24.74 175 TYR H N 1
ATOM 12507 C CA . TYR G 1 195 ? -1.814 40.126 -37.153 1.00 24.22 175 TYR H CA 1
ATOM 12508 C C . TYR G 1 195 ? -2.987 40.427 -36.235 1.00 27.28 175 TYR H C 1
ATOM 12509 O O . TYR G 1 195 ? -3.686 39.489 -35.834 1.00 25.56 175 TYR H O 1
ATOM 12518 N N . GLY G 1 196 ? -3.226 41.696 -35.882 1.00 25.31 176 GLY H N 1
ATOM 12519 C CA . GLY G 1 196 ? -4.309 41.987 -34.950 1.00 25.39 176 GLY H CA 1
ATOM 12520 C C . GLY G 1 196 ? -5.671 41.546 -35.455 1.00 25.47 176 GLY H C 1
ATOM 12521 O O . GLY G 1 196 ? -6.479 41.007 -34.698 1.00 29.72 176 GLY H O 1
ATOM 12522 N N . ARG G 1 197 ? -5.947 41.769 -36.737 1.00 29.68 177 ARG H N 1
ATOM 12523 C CA . ARG G 1 197 ? -7.235 41.384 -37.306 1.00 31.31 177 ARG H CA 1
ATOM 12524 C C . ARG G 1 197 ? -7.384 39.874 -37.483 1.00 32.64 177 ARG H C 1
ATOM 12525 O O . ARG G 1 197 ? -8.493 39.420 -37.781 1.00 35.61 177 ARG H O 1
ATOM 12533 N N . SER G 1 198 ? -6.310 39.102 -37.294 1.00 28.72 178 SER H N 1
ATOM 12534 C CA . SER G 1 198 ? -6.334 37.644 -37.241 1.00 30.34 178 SER H CA 1
ATOM 12535 C C . SER G 1 198 ? -6.546 37.123 -35.831 1.00 35.93 178 SER H C 1
ATOM 12536 O O . SER G 1 198 ? -6.555 35.900 -35.616 1.00 39.82 178 SER H O 1
ATOM 12539 N N . GLY G 1 199 ? -6.684 38.006 -34.859 1.00 33.25 179 GLY H N 1
ATOM 12540 C CA . GLY G 1 199 ? -6.898 37.538 -33.509 1.00 34.10 179 GLY H CA 1
ATOM 12541 C C . GLY G 1 199 ? -5.649 37.276 -32.712 1.00 29.97 179 GLY H C 1
ATOM 12542 O O . GLY G 1 199 ? -5.745 36.686 -31.638 1.00 34.01 179 GLY H O 1
ATOM 12543 N N . LEU G 1 200 ? -4.482 37.672 -33.202 1.00 28.26 180 LEU H N 1
ATOM 12544 C CA . LEU G 1 200 ? -3.250 37.532 -32.439 1.00 26.81 180 LEU H CA 1
ATOM 12545 C C . LEU G 1 200 ? -2.841 38.866 -31.812 1.00 27.83 180 LEU H C 1
ATOM 12546 O O . LEU G 1 200 ? -2.837 39.909 -32.480 1.00 25.22 180 LEU H O 1
ATOM 12551 N N . ARG G 1 201 ? -2.458 38.810 -30.539 1.00 22.78 181 ARG H N 1
ATOM 12552 C CA . ARG G 1 201 ? -1.976 39.958 -29.795 1.00 23.48 181 ARG H CA 1
ATOM 12553 C C . ARG G 1 201 ? -0.495 39.748 -29.505 1.00 19.49 181 ARG H C 1
ATOM 12554 O O . ARG G 1 201 ? -0.073 38.623 -29.244 1.00 20.93 181 ARG H O 1
ATOM 12562 N N . PHE G 1 202 ? 0.285 40.830 -29.565 1.00 18.32 182 PHE H N 1
ATOM 12563 C CA . PHE G 1 202 ? 1.723 40.840 -29.298 1.00 21.25 182 PHE H CA 1
ATOM 12564 C C . PHE G 1 202 ? 2.021 41.980 -28.348 1.00 20.30 182 PHE H C 1
ATOM 12565 O O . PHE G 1 202 ? 1.617 43.117 -28.619 1.00 20.14 182 PHE H O 1
ATOM 12573 N N . ASN G 1 203 ? 2.732 41.686 -27.256 1.00 16.61 183 ASN H N 1
ATOM 12574 C CA . ASN G 1 203 ? 3.068 42.721 -26.284 1.00 20.19 183 ASN H CA 1
ATOM 12575 C C . ASN G 1 203 ? 4.447 42.441 -25.711 1.00 21.39 183 ASN H C 1
ATOM 12576 O O . ASN G 1 203 ? 4.973 41.327 -25.814 1.00 20.02 183 ASN H O 1
ATOM 12581 N N . VAL G 1 204 ? 5.016 43.479 -25.087 1.00 20.48 184 VAL H N 1
ATOM 12582 C CA . VAL G 1 204 ? 6.293 43.414 -24.397 1.00 18.14 184 VAL H CA 1
ATOM 12583 C C . VAL G 1 204 ? 6.046 43.698 -22.921 1.00 22.47 184 VAL H C 1
ATOM 12584 O O . VAL G 1 204 ? 5.316 44.634 -22.566 1.00 23.29 184 VAL H O 1
ATOM 12588 N N . LEU G 1 205 ? 6.669 42.894 -22.071 1.00 21.57 185 LEU H N 1
ATOM 12589 C CA . LEU G 1 205 ? 6.790 43.156 -20.647 1.00 20.16 185 LEU H CA 1
ATOM 12590 C C . LEU G 1 205 ? 8.187 43.712 -20.404 1.00 22.34 185 LEU H C 1
ATOM 12591 O O . LEU G 1 205 ? 9.166 42.988 -20.551 1.00 24.46 185 LEU H O 1
ATOM 12596 N N . ALA G 1 206 ? 8.287 44.980 -20.003 1.00 23.63 186 ALA H N 1
ATOM 12597 C CA . ALA G 1 206 ? 9.578 45.577 -19.678 1.00 23.95 186 ALA H CA 1
ATOM 12598 C C . ALA G 1 206 ? 9.878 45.393 -18.186 1.00 22.41 186 ALA H C 1
ATOM 12599 O O . ALA G 1 206 ? 9.209 45.972 -17.330 1.00 26.66 186 ALA H O 1
ATOM 12601 N N . LEU G 1 207 ? 10.873 44.580 -17.871 1.00 21.63 187 LEU H N 1
ATOM 12602 C CA . LEU G 1 207 ? 11.230 44.299 -16.485 1.00 24.25 187 LEU H CA 1
ATOM 12603 C C . LEU G 1 207 ? 12.231 45.301 -15.944 1.00 24.78 187 LEU H C 1
ATOM 12604 O O . LEU G 1 207 ? 13.091 45.802 -16.668 1.00 18.53 187 LEU H O 1
ATOM 12609 N N . GLY G 1 208 ? 12.152 45.522 -14.629 1.00 24.15 188 GLY H N 1
ATOM 12610 C CA . GLY G 1 208 ? 13.157 46.265 -13.903 1.00 22.54 188 GLY H CA 1
ATOM 12611 C C . GLY G 1 208 ? 14.256 45.324 -13.472 1.00 27.09 188 GLY H C 1
ATOM 12612 O O . GLY G 1 208 ? 14.847 44.658 -14.321 1.00 30.93 188 GLY H O 1
ATOM 12613 N N . VAL G 1 209 ? 14.554 45.244 -12.176 1.00 28.06 189 VAL H N 1
ATOM 12614 C CA . VAL G 1 209 ? 15.518 44.289 -11.646 1.00 28.67 189 VAL H CA 1
ATOM 12615 C C . VAL G 1 209 ? 14.766 43.212 -10.872 1.00 32.69 189 VAL H C 1
ATOM 12616 O O . VAL G 1 209 ? 13.955 43.518 -9.982 1.00 28.63 189 VAL H O 1
ATOM 12620 N N . VAL G 1 210 ? 15.036 41.955 -11.212 1.00 29.90 190 VAL H N 1
ATOM 12621 C CA . VAL G 1 210 ? 14.339 40.816 -10.641 1.00 32.61 190 VAL H CA 1
ATOM 12622 C C . VAL G 1 210 ? 15.364 39.948 -9.933 1.00 34.73 190 VAL H C 1
ATOM 12623 O O . VAL G 1 210 ? 16.426 39.666 -10.488 1.00 33.18 190 VAL H O 1
ATOM 12627 N N . GLU G 1 211 ? 15.066 39.588 -8.688 1.00 33.88 191 GLU H N 1
ATOM 12628 C CA . GLU G 1 211 ? 15.854 38.608 -7.953 1.00 40.29 191 GLU H CA 1
ATOM 12629 C C . GLU G 1 211 ? 15.848 37.292 -8.706 1.00 38.36 191 GLU H C 1
ATOM 12630 O O . GLU G 1 211 ? 14.781 36.770 -9.045 1.00 39.67 191 GLU H O 1
ATOM 12636 N N . THR G 1 212 ? 17.021 36.717 -8.917 1.00 43.11 192 THR H N 1
ATOM 12637 C CA . THR G 1 212 ? 17.106 35.393 -9.521 1.00 42.26 192 THR H CA 1
ATOM 12638 C C . THR G 1 212 ? 18.065 34.565 -8.682 1.00 43.22 192 THR H C 1
ATOM 12639 O O . THR G 1 212 ? 18.716 35.079 -7.767 1.00 41.11 192 THR H O 1
ATOM 12643 N N . GLU G 1 213 ? 18.188 33.283 -9.044 1.00 44.76 193 GLU H N 1
ATOM 12644 C CA . GLU G 1 213 ? 19.131 32.402 -8.355 1.00 49.90 193 GLU H CA 1
ATOM 12645 C C . GLU G 1 213 ? 20.539 32.958 -8.428 1.00 50.24 193 GLU H C 1
ATOM 12646 O O . GLU G 1 213 ? 21.373 32.685 -7.565 1.00 54.34 193 GLU H O 1
ATOM 12652 N N . GLU G 1 214 ? 20.801 33.735 -9.464 1.00 52.42 194 GLU H N 1
ATOM 12653 C CA . GLU G 1 214 ? 22.132 34.215 -9.786 1.00 59.39 194 GLU H CA 1
ATOM 12654 C C . GLU G 1 214 ? 22.561 35.289 -8.764 1.00 58.35 194 GLU H C 1
ATOM 12655 O O . GLU G 1 214 ? 23.747 35.386 -8.412 1.00 66.35 194 GLU H O 1
ATOM 12661 N N . LEU G 1 215 ? 21.585 35.987 -8.147 1.00 55.76 195 LEU H N 1
ATOM 12662 C CA . LEU G 1 215 ? 21.846 36.902 -7.032 1.00 58.95 195 LEU H CA 1
ATOM 12663 C C . LEU G 1 215 ? 21.905 36.179 -5.698 1.00 59.54 195 LEU H C 1
ATOM 12664 O O . LEU G 1 215 ? 22.679 36.575 -4.829 1.00 63.15 195 LEU H O 1
ATOM 12669 N N . HIS G 1 216 ? 21.137 35.101 -5.525 1.00 58.75 196 HIS H N 1
ATOM 12670 C CA . HIS G 1 216 ? 21.226 34.389 -4.257 1.00 60.10 196 HIS H CA 1
ATOM 12671 C C . HIS G 1 216 ? 22.482 33.531 -4.174 1.00 62.94 196 HIS H C 1
ATOM 12672 O O . HIS G 1 216 ? 22.775 32.993 -3.103 1.00 64.35 196 HIS H O 1
ATOM 12679 N N . ALA G 1 217 ? 23.229 33.404 -5.273 1.00 60.84 197 ALA H N 1
ATOM 12680 C CA . ALA G 1 217 ? 24.470 32.643 -5.314 1.00 62.92 197 ALA H CA 1
ATOM 12681 C C . ALA G 1 217 ? 25.711 33.509 -5.150 1.00 69.55 197 ALA H C 1
ATOM 12682 O O . ALA G 1 217 ? 26.816 32.968 -5.060 1.00 72.29 197 ALA H O 1
ATOM 12684 N N . LEU G 1 218 ? 25.559 34.827 -5.090 1.00 68.61 198 LEU H N 1
ATOM 12685 C CA . LEU G 1 218 ? 26.689 35.703 -4.830 1.00 74.19 198 LEU H CA 1
ATOM 12686 C C . LEU G 1 218 ? 26.944 35.773 -3.331 1.00 77.69 198 LEU H C 1
ATOM 12687 O O . LEU G 1 218 ? 26.038 35.504 -2.534 1.00 68.56 198 LEU H O 1
ATOM 12692 N N . PRO G 1 219 ? 28.175 36.112 -2.915 1.00 83.43 199 PRO H N 1
ATOM 12693 C CA . PRO G 1 219 ? 28.462 36.147 -1.477 1.00 82.11 199 PRO H CA 1
ATOM 12694 C C . PRO G 1 219 ? 27.520 37.149 -0.844 1.00 82.73 199 PRO H C 1
ATOM 12695 O O . PRO G 1 219 ? 27.180 38.170 -1.447 1.00 80.19 199 PRO H O 1
ATOM 12699 N N . ASP G 1 220 ? 27.080 36.852 0.378 1.00 83.06 200 ASP H N 1
ATOM 12700 C CA . ASP G 1 220 ? 26.009 37.652 0.957 1.00 84.12 200 ASP H CA 1
ATOM 12701 C C . ASP G 1 220 ? 26.546 39.020 1.395 1.00 85.89 200 ASP H C 1
ATOM 12702 O O . ASP G 1 220 ? 25.937 39.709 2.219 1.00 83.19 200 ASP H O 1
ATOM 12707 N N . ASP G 1 221 ? 27.695 39.408 0.830 1.00 88.11 201 ASP H N 1
ATOM 12708 C CA . ASP G 1 221 ? 28.291 40.734 0.942 1.00 86.80 201 ASP H CA 1
ATOM 12709 C C . ASP G 1 221 ? 27.960 41.537 -0.308 1.00 80.62 201 ASP H C 1
ATOM 12710 O O . ASP G 1 221 ? 27.172 42.485 -0.256 1.00 79.83 201 ASP H O 1
ATOM 12715 N N . GLU G 1 222 ? 28.560 41.152 -1.441 1.00 82.52 202 GLU H N 1
ATOM 12716 C CA . GLU G 1 222 ? 28.232 41.767 -2.726 1.00 85.55 202 GLU H CA 1
ATOM 12717 C C . GLU G 1 222 ? 26.745 41.680 -3.033 1.00 77.74 202 GLU H C 1
ATOM 12718 O O . GLU G 1 222 ? 26.221 42.474 -3.829 1.00 76.27 202 GLU H O 1
ATOM 12724 N N . ARG G 1 223 ? 26.058 40.732 -2.406 1.00 78.88 203 ARG H N 1
ATOM 12725 C CA . ARG G 1 223 ? 24.642 40.547 -2.670 1.00 77.59 203 ARG H CA 1
ATOM 12726 C C . ARG G 1 223 ? 23.827 41.685 -2.060 1.00 70.51 203 ARG H C 1
ATOM 12727 O O . ARG G 1 223 ? 22.966 42.263 -2.731 1.00 68.46 203 ARG H O 1
ATOM 12735 N N . ALA G 1 224 ? 24.115 42.064 -0.809 1.00 71.50 204 ALA H N 1
ATOM 12736 C CA . ALA G 1 224 ? 23.384 43.187 -0.222 1.00 65.67 204 ALA H CA 1
ATOM 12737 C C . ALA G 1 224 ? 23.786 44.523 -0.855 1.00 63.33 204 ALA H C 1
ATOM 12738 O O . ALA G 1 224 ? 22.983 45.463 -0.868 1.00 61.52 204 ALA H O 1
ATOM 12740 N N . GLU G 1 225 ? 25.003 44.617 -1.400 1.00 60.65 205 GLU H N 1
ATOM 12741 C CA . GLU G 1 225 ? 25.457 45.850 -2.040 1.00 67.68 205 GLU H CA 1
ATOM 12742 C C . GLU G 1 225 ? 24.738 46.086 -3.362 1.00 64.20 205 GLU H C 1
ATOM 12743 O O . GLU G 1 225 ? 24.266 47.204 -3.639 1.00 59.10 205 GLU H O 1
ATOM 12749 N N . MET G 1 226 ? 24.673 45.039 -4.186 1.00 62.86 206 MET H N 1
ATOM 12750 C CA . MET G 1 226 ? 23.758 44.992 -5.326 1.00 59.18 206 MET H CA 1
ATOM 12751 C C . MET G 1 226 ? 22.289 45.225 -4.976 1.00 53.99 206 MET H C 1
ATOM 12752 O O . MET G 1 226 ? 21.614 46.039 -5.634 1.00 50.99 206 MET H O 1
ATOM 12757 N N . THR G 1 227 ? 21.795 44.605 -3.910 1.00 55.10 207 THR H N 1
ATOM 12758 C CA . THR G 1 227 ? 20.381 44.761 -3.564 1.00 50.32 207 THR H CA 1
ATOM 12759 C C . THR G 1 227 ? 20.055 46.211 -3.199 1.00 49.81 207 THR H C 1
ATOM 12760 O O . THR G 1 227 ? 19.062 46.775 -3.674 1.00 45.19 207 THR H O 1
ATOM 12764 N N . LYS G 1 228 ? 20.883 46.840 -2.357 1.00 49.89 208 LYS H N 1
ATOM 12765 C CA . LYS G 1 228 ? 20.630 48.237 -2.017 1.00 48.23 208 LYS H CA 1
ATOM 12766 C C . LYS G 1 228 ? 20.826 49.140 -3.229 1.00 45.10 208 LYS H C 1
ATOM 12767 O O . LYS G 1 228 ? 20.015 50.047 -3.477 1.00 43.41 208 LYS H O 1
ATOM 12773 N N . PHE G 1 229 ? 21.884 48.904 -4.003 1.00 44.00 209 PHE H N 1
ATOM 12774 C CA . PHE G 1 229 ? 22.117 49.747 -5.168 1.00 44.30 209 PHE H CA 1
ATOM 12775 C C . PHE G 1 229 ? 20.884 49.780 -6.065 1.00 42.67 209 PHE H C 1
ATOM 12776 O O . PHE G 1 229 ? 20.419 50.856 -6.449 1.00 41.59 209 PHE H O 1
ATOM 12784 N N . TYR G 1 230 ? 20.301 48.610 -6.375 1.00 40.65 210 TYR H N 1
ATOM 12785 C CA . TYR G 1 230 ? 19.134 48.660 -7.257 1.00 41.24 210 TYR H CA 1
ATOM 12786 C C . TYR G 1 230 ? 17.852 49.060 -6.537 1.00 36.74 210 TYR H C 1
ATOM 12787 O O . TYR G 1 230 ? 17.028 49.772 -7.122 1.00 32.36 210 TYR H O 1
ATOM 12796 N N . SER G 1 231 ? 17.680 48.656 -5.278 1.00 38.09 211 SER H N 1
ATOM 12797 C CA . SER G 1 231 ? 16.476 49.035 -4.542 1.00 38.41 211 SER H CA 1
ATOM 12798 C C . SER G 1 231 ? 16.318 50.537 -4.477 1.00 32.44 211 SER H C 1
ATOM 12799 O O . SER G 1 231 ? 15.205 51.047 -4.629 1.00 34.57 211 SER H O 1
ATOM 12802 N N . THR G 1 232 ? 17.428 51.262 -4.314 1.00 34.59 212 THR H N 1
ATOM 12803 C CA . THR G 1 232 ? 17.372 52.721 -4.207 1.00 39.48 212 THR H CA 1
ATOM 12804 C C . THR G 1 232 ? 16.749 53.363 -5.445 1.00 36.56 212 THR H C 1
ATOM 12805 O O . THR G 1 232 ? 16.142 54.434 -5.349 1.00 33.49 212 THR H O 1
ATOM 12809 N N . LYS G 1 233 ? 16.837 52.707 -6.598 1.00 32.26 213 LYS H N 1
ATOM 12810 C CA . LYS G 1 233 ? 16.313 53.298 -7.818 1.00 33.06 213 LYS H CA 1
ATOM 12811 C C . LYS G 1 233 ? 14.823 53.041 -8.010 1.00 31.20 213 LYS H C 1
ATOM 12812 O O . LYS G 1 233 ? 14.179 53.748 -8.801 1.00 26.16 213 LYS H O 1
ATOM 12818 N N . THR G 1 234 ? 14.252 52.088 -7.279 1.00 26.67 214 THR H N 1
ATOM 12819 C CA . THR G 1 234 ? 12.856 51.738 -7.469 1.00 26.77 214 THR H CA 1
ATOM 12820 C C . THR G 1 234 ? 11.963 52.632 -6.622 1.00 26.99 214 THR H C 1
ATOM 12821 O O . THR G 1 234 ? 12.382 53.197 -5.613 1.00 27.14 214 THR H O 1
ATOM 12825 N N . ALA G 1 235 ? 10.709 52.745 -7.048 1.00 26.29 215 ALA H N 1
ATOM 12826 C CA . ALA G 1 235 ? 9.712 53.418 -6.233 1.00 24.49 215 ALA H CA 1
ATOM 12827 C C . ALA G 1 235 ? 9.266 52.544 -5.071 1.00 27.28 215 ALA H C 1
ATOM 12828 O O . ALA G 1 235 ? 8.829 53.064 -4.038 1.00 28.74 215 ALA H O 1
ATOM 12830 N N . LEU G 1 236 ? 9.334 51.223 -5.223 1.00 24.23 216 LEU H N 1
ATOM 12831 C CA . LEU G 1 236 ? 8.812 50.349 -4.182 1.00 28.56 216 LEU H CA 1
ATOM 12832 C C . LEU G 1 236 ? 9.851 50.001 -3.127 1.00 25.75 216 LEU H C 1
ATOM 12833 O O . LEU G 1 236 ? 9.480 49.524 -2.060 1.00 24.93 216 LEU H O 1
ATOM 12838 N N . GLY G 1 237 ? 11.136 50.222 -3.394 1.00 25.13 217 GLY H N 1
ATOM 12839 C CA . GLY G 1 237 ? 12.136 49.888 -2.406 1.00 29.08 217 GLY H CA 1
ATOM 12840 C C . GLY G 1 237 ? 12.522 48.423 -2.349 1.00 30.80 217 GLY H C 1
ATOM 12841 O O . GLY G 1 237 ? 12.967 47.956 -1.298 1.00 33.77 217 GLY H O 1
ATOM 12842 N N . ARG G 1 238 ? 12.337 47.668 -3.430 1.00 26.79 218 ARG H N 1
ATOM 12843 C CA . ARG G 1 238 ? 12.706 46.258 -3.410 1.00 31.09 218 ARG H CA 1
ATOM 12844 C C . ARG G 1 238 ? 12.869 45.759 -4.845 1.00 29.78 218 ARG H C 1
ATOM 12845 O O . ARG G 1 238 ? 12.348 46.355 -5.794 1.00 28.41 218 ARG H O 1
ATOM 12853 N N . LEU G 1 239 ? 13.581 44.641 -4.991 1.00 33.11 219 LEU H N 1
ATOM 12854 C CA . LEU G 1 239 ? 13.715 44.021 -6.301 1.00 32.90 219 LEU H CA 1
ATOM 12855 C C . LEU G 1 239 ? 12.454 43.224 -6.630 1.00 28.11 219 LEU H C 1
ATOM 12856 O O . LEU G 1 239 ? 11.673 42.875 -5.751 1.00 28.20 219 LEU H O 1
ATOM 12861 N N . GLY G 1 240 ? 12.237 42.978 -7.928 1.00 27.50 220 GLY H N 1
ATOM 12862 C CA . GLY G 1 240 ? 11.132 42.137 -8.327 1.00 26.21 220 GLY H CA 1
ATOM 12863 C C . GLY G 1 240 ? 11.442 40.669 -8.086 1.00 26.25 220 GLY H C 1
ATOM 12864 O O . GLY G 1 240 ? 12.566 40.287 -7.795 1.00 28.92 220 GLY H O 1
ATOM 12865 N N . THR G 1 241 ? 10.412 39.841 -8.157 1.00 26.14 221 THR H N 1
ATOM 12866 C CA . THR G 1 241 ? 10.573 38.399 -8.118 1.00 30.60 221 THR H CA 1
ATOM 12867 C C . THR G 1 241 ? 10.008 37.795 -9.393 1.00 29.66 221 THR H C 1
ATOM 12868 O O . THR G 1 241 ? 9.150 38.401 -10.048 1.00 26.94 221 THR H O 1
ATOM 12872 N N . PRO G 1 242 ? 10.436 36.586 -9.760 1.00 25.76 222 PRO H N 1
ATOM 12873 C CA . PRO G 1 242 ? 9.836 35.951 -10.948 1.00 28.83 222 PRO H CA 1
ATOM 12874 C C . PRO G 1 242 ? 8.330 35.775 -10.831 1.00 24.20 222 PRO H C 1
ATOM 12875 O O . PRO G 1 242 ? 7.611 35.918 -11.827 1.00 22.80 222 PRO H O 1
ATOM 12879 N N . ASP G 1 243 ? 7.816 35.539 -9.627 1.00 26.75 223 ASP H N 1
ATOM 12880 C CA . ASP G 1 243 ? 6.380 35.344 -9.478 1.00 28.82 223 ASP H CA 1
ATOM 12881 C C . ASP G 1 243 ? 5.587 36.629 -9.778 1.00 26.76 223 ASP H C 1
ATOM 12882 O O . ASP G 1 243 ? 4.477 36.562 -10.333 1.00 23.31 223 ASP H O 1
ATOM 12887 N N . GLU G 1 244 ? 6.158 37.807 -9.490 1.00 27.04 224 GLU H N 1
ATOM 12888 C CA . GLU G 1 244 ? 5.496 39.049 -9.879 1.00 25.34 224 GLU H CA 1
ATOM 12889 C C . GLU G 1 244 ? 5.488 39.227 -11.396 1.00 25.49 224 GLU H C 1
ATOM 12890 O O . GLU G 1 244 ? 4.530 39.770 -11.950 1.00 26.94 224 GLU H O 1
ATOM 12896 N N . VAL G 1 245 ? 6.555 38.802 -12.087 1.00 22.27 225 VAL H N 1
ATOM 12897 C CA . VAL G 1 245 ? 6.521 38.798 -13.547 1.00 22.35 225 VAL H CA 1
ATOM 12898 C C . VAL G 1 245 ? 5.421 37.888 -14.046 1.00 22.60 225 VAL H C 1
ATOM 12899 O O . VAL G 1 245 ? 4.699 38.213 -15.004 1.00 21.18 225 VAL H O 1
ATOM 12903 N N . ALA G 1 246 ? 5.273 36.727 -13.398 1.00 24.90 226 ALA H N 1
ATOM 12904 C CA . ALA G 1 246 ? 4.257 35.775 -13.809 1.00 21.73 226 ALA H CA 1
ATOM 12905 C C . ALA G 1 246 ? 2.858 36.355 -13.688 1.00 24.77 226 ALA H C 1
ATOM 12906 O O . ALA G 1 246 ? 1.983 36.023 -14.497 1.00 25.09 226 ALA H O 1
ATOM 12908 N N . GLY G 1 247 ? 2.598 37.204 -12.693 1.00 23.41 227 GLY H N 1
ATOM 12909 C CA . GLY G 1 247 ? 1.270 37.809 -12.630 1.00 19.20 227 GLY H CA 1
ATOM 12910 C C . GLY G 1 247 ? 0.928 38.634 -13.864 1.00 23.51 227 GLY H C 1
ATOM 12911 O O . GLY G 1 247 ? -0.237 38.689 -14.299 1.00 23.41 227 GLY H O 1
ATOM 12912 N N . ALA G 1 248 ? 1.939 39.306 -14.442 1.00 24.50 228 ALA H N 1
ATOM 12913 C CA . ALA G 1 248 ? 1.705 40.123 -15.629 1.00 22.35 228 ALA H CA 1
ATOM 12914 C C . ALA G 1 248 ? 1.565 39.250 -16.866 1.00 20.50 228 ALA H C 1
ATOM 12915 O O . ALA G 1 248 ? 0.657 39.467 -17.686 1.00 17.33 228 ALA H O 1
ATOM 12917 N N . VAL G 1 249 ? 2.429 38.227 -16.983 1.00 22.74 229 VAL H N 1
ATOM 12918 C CA . VAL G 1 249 ? 2.260 37.224 -18.039 1.00 19.82 229 VAL H CA 1
ATOM 12919 C C . VAL G 1 249 ? 0.858 36.600 -17.983 1.00 24.04 229 VAL H C 1
ATOM 12920 O O . VAL G 1 249 ? 0.188 36.424 -19.008 1.00 21.95 229 VAL H O 1
ATOM 12924 N N . ALA G 1 250 ? 0.395 36.239 -16.789 1.00 24.68 230 ALA H N 1
ATOM 12925 C CA . ALA G 1 250 ? -0.935 35.634 -16.676 1.00 23.79 230 ALA H CA 1
ATOM 12926 C C . ALA G 1 250 ? -2.003 36.584 -17.177 1.00 21.10 230 ALA H C 1
ATOM 12927 O O . ALA G 1 250 ? -2.930 36.180 -17.898 1.00 19.26 230 ALA H O 1
ATOM 12929 N N . TRP G 1 251 ? -1.896 37.858 -16.811 1.00 22.08 231 TRP H N 1
ATOM 12930 C CA . TRP G 1 251 ? -2.884 38.807 -17.313 1.00 21.57 231 TRP H CA 1
ATOM 12931 C C . TRP G 1 251 ? -2.827 38.949 -18.840 1.00 19.87 231 TRP H C 1
ATOM 12932 O O . TRP G 1 251 ? -3.870 38.999 -19.507 1.00 21.06 231 TRP H O 1
ATOM 12943 N N . LEU G 1 252 ? -1.630 39.067 -19.418 1.00 19.95 232 LEU H N 1
ATOM 12944 C CA . LEU G 1 252 ? -1.567 39.209 -20.872 1.00 22.67 232 LEU H CA 1
ATOM 12945 C C . LEU G 1 252 ? -2.012 37.937 -21.598 1.00 21.86 232 LEU H C 1
ATOM 12946 O O . LEU G 1 252 ? -2.572 38.006 -22.703 1.00 22.82 232 LEU H O 1
ATOM 12951 N N . ALA G 1 253 ? -1.815 36.783 -20.981 1.00 17.81 233 ALA H N 1
ATOM 12952 C CA . ALA G 1 253 ? -2.300 35.524 -21.546 1.00 24.91 233 ALA H CA 1
ATOM 12953 C C . ALA G 1 253 ? -3.819 35.407 -21.489 1.00 27.90 233 ALA H C 1
ATOM 12954 O O . ALA G 1 253 ? -4.398 34.622 -22.253 1.00 31.18 233 ALA H O 1
ATOM 12956 N N . SER G 1 254 ? -4.486 36.154 -20.599 1.00 26.55 234 SER H N 1
ATOM 12957 C CA . SER G 1 254 ? -5.909 35.957 -20.384 1.00 24.83 234 SER H CA 1
ATOM 12958 C C . SER G 1 254 ? -6.734 36.901 -21.249 1.00 27.47 234 SER H C 1
ATOM 12959 O O . SER G 1 254 ? -6.242 37.884 -21.804 1.00 26.42 234 SER H O 1
ATOM 12962 N N . ASP G 1 255 ? -8.026 36.596 -21.346 1.00 30.44 235 ASP H N 1
ATOM 12963 C CA . ASP G 1 255 ? -8.943 37.455 -22.079 1.00 31.67 235 ASP H CA 1
ATOM 12964 C C . ASP G 1 255 ? -9.264 38.749 -21.348 1.00 30.89 235 ASP H C 1
ATOM 12965 O O . ASP G 1 255 ? -9.913 39.615 -21.943 1.00 27.66 235 ASP H O 1
ATOM 12970 N N . LEU G 1 256 ? -8.834 38.913 -20.090 1.00 27.08 236 LEU H N 1
ATOM 12971 C CA . LEU G 1 256 ? -9.016 40.214 -19.456 1.00 28.58 236 LEU H CA 1
ATOM 12972 C C . LEU G 1 256 ? -8.214 41.307 -20.167 1.00 27.03 236 LEU H C 1
ATOM 12973 O O . LEU G 1 256 ? -8.520 42.492 -19.994 1.00 24.63 236 LEU H O 1
ATOM 12978 N N . SER G 1 257 ? -7.216 40.929 -20.978 1.00 22.53 237 SER H N 1
ATOM 12979 C CA . SER G 1 257 ? -6.387 41.866 -21.729 1.00 22.68 237 SER H CA 1
ATOM 12980 C C . SER G 1 257 ? -6.625 41.788 -23.241 1.00 23.98 237 SER H C 1
ATOM 12981 O O . SER G 1 257 ? -5.742 42.138 -24.040 1.00 22.29 237 SER H O 1
ATOM 12984 N N . ARG G 1 258 ? -7.821 41.352 -23.658 1.00 22.52 238 ARG H N 1
ATOM 12985 C CA . ARG G 1 258 ? -8.050 41.088 -25.080 1.00 24.61 238 ARG H CA 1
ATOM 12986 C C . ARG G 1 258 ? -8.016 42.347 -25.955 1.00 25.79 238 ARG H C 1
ATOM 12987 O O . ARG G 1 258 ? -7.986 42.219 -27.178 1.00 28.19 238 ARG H O 1
ATOM 12995 N N . TYR G 1 259 ? -8.065 43.545 -25.380 1.00 24.56 239 TYR H N 1
ATOM 12996 C CA . TYR G 1 259 ? -7.943 44.781 -26.140 1.00 24.83 239 TYR H CA 1
ATOM 12997 C C . TYR G 1 259 ? -6.549 45.395 -26.004 1.00 23.99 239 TYR H C 1
ATOM 12998 O O . TYR G 1 259 ? -6.341 46.561 -26.374 1.00 22.26 239 TYR H O 1
ATOM 13007 N N . VAL G 1 260 ? -5.607 44.638 -25.457 1.00 20.77 240 VAL H N 1
ATOM 13008 C CA . VAL G 1 260 ? -4.250 45.090 -25.223 1.00 24.08 240 VAL H CA 1
ATOM 13009 C C . VAL G 1 260 ? -3.366 44.376 -26.243 1.00 21.87 240 VAL H C 1
ATOM 13010 O O . VAL G 1 260 ? -3.243 43.138 -26.237 1.00 22.83 240 VAL H O 1
ATOM 13014 N N . THR G 1 261 ? -2.797 45.148 -27.161 1.00 18.58 241 THR H N 1
ATOM 13015 C CA . THR G 1 261 ? -1.837 44.628 -28.123 1.00 20.77 241 THR H CA 1
ATOM 13016 C C . THR G 1 261 ? -0.946 45.786 -28.541 1.00 19.37 241 THR H C 1
ATOM 13017 O O . THR G 1 261 ? -1.353 46.941 -28.460 1.00 19.98 241 THR H O 1
ATOM 13021 N N . GLY G 1 262 ? 0.274 45.467 -28.965 1.00 20.10 242 GLY H N 1
ATOM 13022 C CA . GLY G 1 262 ? 1.236 46.480 -29.338 1.00 19.99 242 GLY H CA 1
ATOM 13023 C C . GLY G 1 262 ? 1.772 47.302 -28.187 1.00 23.63 242 GLY H C 1
ATOM 13024 O O . GLY G 1 262 ? 2.357 48.356 -28.421 1.00 26.36 242 GLY H O 1
ATOM 13025 N N . ALA G 1 263 ? 1.620 46.837 -26.951 1.00 21.16 243 ALA H N 1
ATOM 13026 C CA . ALA G 1 263 ? 1.935 47.632 -25.771 1.00 25.85 243 ALA H CA 1
ATOM 13027 C C . ALA G 1 263 ? 3.245 47.185 -25.122 1.00 22.81 243 ALA H C 1
ATOM 13028 O O . ALA G 1 263 ? 3.634 46.017 -25.203 1.00 21.31 243 ALA H O 1
ATOM 13030 N N . THR G 1 264 ? 3.912 48.122 -24.452 1.00 25.00 244 THR H N 1
ATOM 13031 C CA . THR G 1 264 ? 5.022 47.811 -23.561 1.00 24.34 244 THR H CA 1
ATOM 13032 C C . THR G 1 264 ? 4.497 48.029 -22.155 1.00 23.97 244 THR H C 1
ATOM 13033 O O . THR G 1 264 ? 4.168 49.154 -21.775 1.00 29.36 244 THR H O 1
ATOM 13037 N N . ILE G 1 265 ? 4.342 46.932 -21.418 1.00 26.51 245 ILE H N 1
ATOM 13038 C CA . ILE G 1 265 ? 3.835 46.937 -20.054 1.00 22.30 245 ILE H CA 1
ATOM 13039 C C . ILE G 1 265 ? 5.032 46.891 -19.116 1.00 22.12 245 ILE H C 1
ATOM 13040 O O . ILE G 1 265 ? 5.771 45.892 -19.099 1.00 25.44 245 ILE H O 1
ATOM 13045 N N . HIS G 1 266 ? 5.203 47.936 -18.302 1.00 20.30 246 HIS H N 1
ATOM 13046 C CA . HIS G 1 266 ? 6.311 48.006 -17.347 1.00 22.83 246 HIS H CA 1
ATOM 13047 C C . HIS G 1 266 ? 5.953 47.272 -16.070 1.00 24.13 246 HIS H C 1
ATOM 13048 O O . HIS G 1 266 ? 4.949 47.592 -15.425 1.00 27.07 246 HIS H O 1
ATOM 13055 N N . VAL G 1 267 ? 6.775 46.285 -15.721 1.00 23.88 247 VAL H N 1
ATOM 13056 C CA . VAL G 1 267 ? 6.687 45.530 -14.476 1.00 23.34 247 VAL H CA 1
ATOM 13057 C C . VAL G 1 267 ? 8.006 45.750 -13.758 1.00 22.92 247 VAL H C 1
ATOM 13058 O O . VAL G 1 267 ? 8.887 44.884 -13.783 1.00 23.92 247 VAL H O 1
ATOM 13062 N N . ASP G 1 268 ? 8.202 46.947 -13.195 1.00 22.27 248 ASP H N 1
ATOM 13063 C CA . ASP G 1 268 ? 9.551 47.317 -12.787 1.00 21.35 248 ASP H CA 1
ATOM 13064 C C . ASP G 1 268 ? 9.634 48.044 -11.449 1.00 22.83 248 ASP H C 1
ATOM 13065 O O . ASP G 1 268 ? 10.678 48.648 -11.160 1.00 22.44 248 ASP H O 1
ATOM 13070 N N . GLY G 1 269 ? 8.569 48.047 -10.649 1.00 23.21 249 GLY H N 1
ATOM 13071 C CA . GLY G 1 269 ? 8.620 48.726 -9.368 1.00 23.98 249 GLY H CA 1
ATOM 13072 C C . GLY G 1 269 ? 8.874 50.220 -9.441 1.00 22.76 249 GLY H C 1
ATOM 13073 O O . GLY G 1 269 ? 9.400 50.788 -8.481 1.00 24.02 249 GLY H O 1
ATOM 13074 N N . GLY G 1 270 ? 8.552 50.869 -10.556 1.00 23.20 250 GLY H N 1
ATOM 13075 C CA . GLY G 1 270 ? 8.834 52.293 -10.712 1.00 23.94 250 GLY H CA 1
ATOM 13076 C C . GLY G 1 270 ? 10.305 52.678 -10.835 1.00 26.89 250 GLY H C 1
ATOM 13077 O O . GLY G 1 270 ? 10.664 53.821 -10.527 1.00 27.39 250 GLY H O 1
ATOM 13078 N N . ILE G 1 271 ? 11.162 51.783 -11.339 1.00 24.26 251 ILE H N 1
ATOM 13079 C CA . ILE G 1 271 ? 12.603 52.035 -11.283 1.00 28.42 251 ILE H CA 1
ATOM 13080 C C . ILE G 1 271 ? 13.005 53.196 -12.189 1.00 28.81 251 ILE H C 1
ATOM 13081 O O . ILE G 1 271 ? 12.507 53.346 -13.315 1.00 28.44 251 ILE H O 1
ATOM 13086 N N . SER G 1 272 ? 13.956 53.989 -11.691 1.00 30.53 252 SER H N 1
ATOM 13087 C CA . SER G 1 272 ? 14.466 55.274 -12.190 1.00 37.57 252 SER H CA 1
ATOM 13088 C C . SER G 1 272 ? 13.353 56.286 -12.078 1.00 42.91 252 SER H C 1
ATOM 13089 O O . SER G 1 272 ? 12.492 56.309 -12.970 1.00 43.80 252 SER H O 1
ATOM 13092 N N . LEU H 1 23 ? 23.374 75.760 -44.729 1.00 42.09 3 LEU D N 1
ATOM 13093 C CA . LEU H 1 23 ? 23.335 75.341 -43.335 1.00 45.78 3 LEU D CA 1
ATOM 13094 C C . LEU H 1 23 ? 23.774 76.441 -42.361 1.00 48.32 3 LEU D C 1
ATOM 13095 O O . LEU H 1 23 ? 24.890 76.411 -41.822 1.00 52.89 3 LEU D O 1
ATOM 13100 N N . GLU H 1 24 ? 22.902 77.416 -42.125 1.00 45.35 4 GLU D N 1
ATOM 13101 C CA . GLU H 1 24 ? 23.170 78.429 -41.119 1.00 47.06 4 GLU D CA 1
ATOM 13102 C C . GLU H 1 24 ? 21.855 78.774 -40.417 1.00 39.52 4 GLU D C 1
ATOM 13103 O O . GLU H 1 24 ? 20.770 78.550 -40.961 1.00 38.14 4 GLU D O 1
ATOM 13109 N N . LEU H 1 25 ? 21.960 79.310 -39.197 1.00 36.75 5 LEU D N 1
ATOM 13110 C CA . LEU H 1 25 ? 20.781 79.527 -38.363 1.00 38.10 5 LEU D CA 1
ATOM 13111 C C . LEU H 1 25 ? 19.914 80.658 -38.910 1.00 34.72 5 LEU D C 1
ATOM 13112 O O . LEU H 1 25 ? 18.683 80.600 -38.839 1.00 33.54 5 LEU D O 1
ATOM 13117 N N . GLY H 1 26 ? 20.534 81.711 -39.429 1.00 37.60 6 GLY D N 1
ATOM 13118 C CA . GLY H 1 26 ? 19.764 82.807 -39.997 1.00 33.06 6 GLY D CA 1
ATOM 13119 C C . GLY H 1 26 ? 18.846 83.474 -38.999 1.00 31.09 6 GLY D C 1
ATOM 13120 O O . GLY H 1 26 ? 17.676 83.726 -39.306 1.00 33.36 6 GLY D O 1
ATOM 13121 N N . LEU H 1 27 ? 19.344 83.762 -37.804 1.00 26.23 7 LEU D N 1
ATOM 13122 C CA . LEU H 1 27 ? 18.477 84.340 -36.785 1.00 34.20 7 LEU D CA 1
ATOM 13123 C C . LEU H 1 27 ? 18.419 85.872 -36.792 1.00 28.61 7 LEU D C 1
ATOM 13124 O O . LEU H 1 27 ? 17.423 86.424 -36.313 1.00 28.45 7 LEU D O 1
ATOM 13129 N N . ARG H 1 28 ? 19.424 86.569 -37.331 1.00 29.22 8 ARG D N 1
ATOM 13130 C CA . ARG H 1 28 ? 19.455 88.033 -37.253 1.00 32.27 8 ARG D CA 1
ATOM 13131 C C . ARG H 1 28 ? 18.181 88.650 -37.815 1.00 27.72 8 ARG D C 1
ATOM 13132 O O . ARG H 1 28 ? 17.728 88.290 -38.906 1.00 29.77 8 ARG D O 1
ATOM 13140 N N . GLY H 1 29 ? 17.598 89.586 -37.054 1.00 31.08 9 GLY D N 1
ATOM 13141 C CA . GLY H 1 29 ? 16.385 90.284 -37.457 1.00 24.92 9 GLY D CA 1
ATOM 13142 C C . GLY H 1 29 ? 15.092 89.661 -36.960 1.00 32.72 9 GLY D C 1
ATOM 13143 O O . GLY H 1 29 ? 14.035 90.309 -37.038 1.00 26.29 9 GLY D O 1
ATOM 13144 N N . LYS H 1 30 ? 15.131 88.409 -36.499 1.00 26.92 10 LYS D N 1
ATOM 13145 C CA . LYS H 1 30 ? 13.909 87.807 -35.991 1.00 27.47 10 LYS D CA 1
ATOM 13146 C C . LYS H 1 30 ? 13.475 88.509 -34.708 1.00 26.25 10 LYS D C 1
ATOM 13147 O O . LYS H 1 30 ? 14.254 89.186 -34.041 1.00 30.67 10 LYS D O 1
ATOM 13153 N N . LYS H 1 31 ? 12.214 88.336 -34.381 1.00 26.84 11 LYS D N 1
ATOM 13154 C CA . LYS H 1 31 ? 11.591 88.853 -33.177 1.00 26.60 11 LYS D CA 1
ATOM 13155 C C . LYS H 1 31 ? 11.141 87.664 -32.325 1.00 25.80 11 LYS D C 1
ATOM 13156 O O . LYS H 1 31 ? 10.494 86.741 -32.830 1.00 21.50 11 LYS D O 1
ATOM 13162 N N . ALA H 1 32 ? 11.541 87.670 -31.036 1.00 23.55 12 ALA D N 1
ATOM 13163 C CA . ALA H 1 32 ? 11.300 86.577 -30.101 1.00 25.42 12 ALA D CA 1
ATOM 13164 C C . ALA H 1 32 ? 10.677 87.115 -28.826 1.00 27.19 12 ALA D C 1
ATOM 13165 O O . ALA H 1 32 ? 11.016 88.205 -28.350 1.00 27.71 12 ALA D O 1
ATOM 13167 N N . LEU H 1 33 ? 9.800 86.305 -28.253 1.00 24.09 13 LEU D N 1
ATOM 13168 C CA . LEU H 1 33 ? 9.263 86.527 -26.932 1.00 25.94 13 LEU D CA 1
ATOM 13169 C C . LEU H 1 33 ? 9.749 85.380 -26.067 1.00 25.72 13 LEU D C 1
ATOM 13170 O O . LEU H 1 33 ? 9.573 84.223 -26.439 1.00 24.03 13 LEU D O 1
ATOM 13175 N N . VAL H 1 34 ? 10.387 85.691 -24.946 1.00 25.42 14 VAL D N 1
ATOM 13176 C CA . VAL H 1 34 ? 10.876 84.693 -24.003 1.00 22.29 14 VAL D CA 1
ATOM 13177 C C . VAL H 1 34 ? 10.291 85.078 -22.669 1.00 25.03 14 VAL D C 1
ATOM 13178 O O . VAL H 1 34 ? 10.614 86.147 -22.152 1.00 25.57 14 VAL D O 1
ATOM 13182 N N . THR H 1 35 ? 9.416 84.232 -22.116 1.00 24.17 15 THR D N 1
ATOM 13183 C CA . THR H 1 35 ? 8.870 84.506 -20.798 1.00 23.98 15 THR D CA 1
ATOM 13184 C C . THR H 1 35 ? 9.855 84.095 -19.708 1.00 23.12 15 THR D C 1
ATOM 13185 O O . THR H 1 35 ? 10.641 83.166 -19.868 1.00 23.86 15 THR D O 1
ATOM 13189 N N . GLY H 1 36 ? 9.814 84.818 -18.595 1.00 26.07 16 GLY D N 1
ATOM 13190 C CA . GLY H 1 36 ? 10.685 84.565 -17.467 1.00 26.39 16 GLY D CA 1
ATOM 13191 C C . GLY H 1 36 ? 12.136 84.839 -17.768 1.00 28.35 16 GLY D C 1
ATOM 13192 O O . GLY H 1 36 ? 12.994 83.974 -17.562 1.00 36.33 16 GLY D O 1
ATOM 13193 N N . GLY H 1 37 ? 12.455 86.042 -18.226 1.00 25.10 17 GLY D N 1
ATOM 13194 C CA . GLY H 1 37 ? 13.805 86.273 -18.685 1.00 26.68 17 GLY D CA 1
ATOM 13195 C C . GLY H 1 37 ? 14.780 86.901 -17.724 1.00 28.84 17 GLY D C 1
ATOM 13196 O O . GLY H 1 37 ? 15.932 87.107 -18.106 1.00 32.93 17 GLY D O 1
ATOM 13197 N N . SER H 1 38 ? 14.388 87.177 -16.476 1.00 30.09 18 SER D N 1
ATOM 13198 C CA . SER H 1 38 ? 15.262 87.941 -15.591 1.00 29.31 18 SER D CA 1
ATOM 13199 C C . SER H 1 38 ? 16.328 87.087 -14.917 1.00 31.99 18 SER D C 1
ATOM 13200 O O . SER H 1 38 ? 17.371 87.627 -14.544 1.00 28.54 18 SER D O 1
ATOM 13203 N N . ARG H 1 39 ? 16.087 85.779 -14.765 1.00 32.79 19 ARG D N 1
ATOM 13204 C CA . ARG H 1 39 ? 16.965 84.839 -14.073 1.00 32.45 19 ARG D CA 1
ATOM 13205 C C . ARG H 1 39 ? 17.029 83.511 -14.831 1.00 34.49 19 ARG D C 1
ATOM 13206 O O . ARG H 1 39 ? 16.172 83.198 -15.663 1.00 32.47 19 ARG D O 1
ATOM 13214 N N . GLY H 1 40 ? 18.068 82.735 -14.523 1.00 30.19 20 GLY D N 1
ATOM 13215 C CA . GLY H 1 40 ? 18.191 81.339 -14.915 1.00 29.61 20 GLY D CA 1
ATOM 13216 C C . GLY H 1 40 ? 18.249 81.073 -16.410 1.00 28.78 20 GLY D C 1
ATOM 13217 O O . GLY H 1 40 ? 18.889 81.792 -17.195 1.00 29.10 20 GLY D O 1
ATOM 13218 N N . VAL H 1 41 ? 17.564 79.993 -16.794 1.00 25.37 21 VAL D N 1
ATOM 13219 C CA . VAL H 1 41 ? 17.558 79.515 -18.173 1.00 26.23 21 VAL D CA 1
ATOM 13220 C C . VAL H 1 41 ? 17.057 80.597 -19.115 1.00 25.70 21 VAL D C 1
ATOM 13221 O O . VAL H 1 41 ? 17.623 80.821 -20.190 1.00 27.32 21 VAL D O 1
ATOM 13225 N N . GLY H 1 42 ? 15.944 81.238 -18.755 1.00 24.64 22 GLY D N 1
ATOM 13226 C CA . GLY H 1 42 ? 15.384 82.265 -19.615 1.00 23.17 22 GLY D CA 1
ATOM 13227 C C . GLY H 1 42 ? 16.322 83.446 -19.796 1.00 24.40 22 GLY D C 1
ATOM 13228 O O . GLY H 1 42 ? 16.416 84.015 -20.888 1.00 21.27 22 GLY D O 1
ATOM 13229 N N . ARG H 1 43 ? 17.011 83.849 -18.723 1.00 23.86 23 ARG D N 1
ATOM 13230 C CA . ARG H 1 43 ? 17.970 84.938 -18.866 1.00 27.82 23 ARG D CA 1
ATOM 13231 C C . ARG H 1 43 ? 19.067 84.555 -19.850 1.00 29.08 23 ARG D C 1
ATOM 13232 O O . ARG H 1 43 ? 19.458 85.365 -20.716 1.00 22.35 23 ARG D O 1
ATOM 13240 N N . GLY H 1 44 ? 19.555 83.307 -19.752 1.00 27.35 24 GLY D N 1
ATOM 13241 C CA . GLY H 1 44 ? 20.565 82.856 -20.703 1.00 25.43 24 GLY D CA 1
ATOM 13242 C C . GLY H 1 44 ? 20.054 82.825 -22.131 1.00 22.93 24 GLY D C 1
ATOM 13243 O O . GLY H 1 44 ? 20.767 83.199 -23.071 1.00 30.84 24 GLY D O 1
ATOM 13244 N N . VAL H 1 45 ? 18.802 82.410 -22.320 1.00 26.58 25 VAL D N 1
ATOM 13245 C CA . VAL H 1 45 ? 18.252 82.375 -23.671 1.00 21.95 25 VAL D CA 1
ATOM 13246 C C . VAL H 1 45 ? 18.074 83.791 -24.207 1.00 23.16 25 VAL D C 1
ATOM 13247 O O . VAL H 1 45 ? 18.382 84.066 -25.367 1.00 21.16 25 VAL D O 1
ATOM 13251 N N . VAL H 1 46 ? 17.552 84.706 -23.375 1.00 25.66 26 VAL D N 1
ATOM 13252 C CA . VAL H 1 46 ? 17.368 86.091 -23.797 1.00 21.08 26 VAL D CA 1
ATOM 13253 C C . VAL H 1 46 ? 18.697 86.673 -24.247 1.00 21.74 26 VAL D C 1
ATOM 13254 O O . VAL H 1 46 ? 18.825 87.142 -25.384 1.00 24.10 26 VAL D O 1
ATOM 13258 N N . LEU H 1 47 ? 19.728 86.592 -23.384 1.00 23.29 27 LEU D N 1
ATOM 13259 C CA . LEU H 1 47 ? 21.003 87.241 -23.706 1.00 25.11 27 LEU D CA 1
ATOM 13260 C C . LEU H 1 47 ? 21.646 86.628 -24.943 1.00 30.16 27 LEU D C 1
ATOM 13261 O O . LEU H 1 47 ? 22.200 87.352 -25.786 1.00 30.53 27 LEU D O 1
ATOM 13266 N N . ALA H 1 48 ? 21.562 85.296 -25.086 1.00 25.39 28 ALA D N 1
ATOM 13267 C CA . ALA H 1 48 ? 22.172 84.640 -26.246 1.00 30.48 28 ALA D CA 1
ATOM 13268 C C . ALA H 1 48 ? 21.448 84.990 -27.542 1.00 25.64 28 ALA D C 1
ATOM 13269 O O . ALA H 1 48 ? 22.079 85.121 -28.599 1.00 27.20 28 ALA D O 1
ATOM 13271 N N . LEU H 1 49 ? 20.120 85.042 -27.509 1.00 22.53 29 LEU D N 1
ATOM 13272 C CA . LEU H 1 49 ? 19.390 85.432 -28.709 1.00 26.46 29 LEU D CA 1
ATOM 13273 C C . LEU H 1 49 ? 19.680 86.877 -29.088 1.00 26.86 29 LEU D C 1
ATOM 13274 O O . LEU H 1 49 ? 19.867 87.189 -30.269 1.00 28.92 29 LEU D O 1
ATOM 13279 N N . ALA H 1 50 ? 19.733 87.765 -28.095 1.00 26.76 30 ALA D N 1
ATOM 13280 C CA . ALA H 1 50 ? 19.999 89.173 -28.363 1.00 30.18 30 ALA D CA 1
ATOM 13281 C C . ALA H 1 50 ? 21.406 89.363 -28.930 1.00 33.01 30 ALA D C 1
ATOM 13282 O O . ALA H 1 50 ? 21.587 90.079 -29.920 1.00 33.15 30 ALA D O 1
ATOM 13284 N N . ARG H 1 51 ? 22.413 88.684 -28.358 1.00 32.46 31 ARG D N 1
ATOM 13285 C CA . ARG H 1 51 ? 23.749 88.802 -28.942 1.00 32.75 31 ARG D CA 1
ATOM 13286 C C . ARG H 1 51 ? 23.787 88.276 -30.367 1.00 30.16 31 ARG D C 1
ATOM 13287 O O . ARG H 1 51 ? 24.649 88.690 -31.150 1.00 32.33 31 ARG D O 1
ATOM 13295 N N . ALA H 1 52 ? 22.861 87.398 -30.733 1.00 29.54 32 ALA D N 1
ATOM 13296 C CA . ALA H 1 52 ? 22.794 86.916 -32.098 1.00 25.09 32 ALA D CA 1
ATOM 13297 C C . ALA H 1 52 ? 22.012 87.844 -33.018 1.00 29.10 32 ALA D C 1
ATOM 13298 O O . ALA H 1 52 ? 21.767 87.466 -34.163 1.00 28.79 32 ALA D O 1
ATOM 13300 N N . GLY H 1 53 ? 21.574 89.019 -32.550 1.00 28.69 33 GLY D N 1
ATOM 13301 C CA . GLY H 1 53 ? 20.837 89.923 -33.408 1.00 25.81 33 GLY D CA 1
ATOM 13302 C C . GLY H 1 53 ? 19.353 89.655 -33.512 1.00 27.80 33 GLY D C 1
ATOM 13303 O O . GLY H 1 53 ? 18.695 90.156 -34.444 1.00 24.36 33 GLY D O 1
ATOM 13304 N N . VAL H 1 54 ? 18.804 88.877 -32.584 1.00 29.81 34 VAL D N 1
ATOM 13305 C CA . VAL H 1 54 ? 17.362 88.708 -32.453 1.00 27.43 34 VAL D CA 1
ATOM 13306 C C . VAL H 1 54 ? 16.874 89.820 -31.536 1.00 25.10 34 VAL D C 1
ATOM 13307 O O . VAL H 1 54 ? 17.492 90.088 -30.498 1.00 27.08 34 VAL D O 1
ATOM 13311 N N . ASP H 1 55 ? 15.778 90.469 -31.928 1.00 27.80 35 ASP D N 1
ATOM 13312 C CA . ASP H 1 55 ? 15.062 91.409 -31.074 1.00 26.37 35 ASP D CA 1
ATOM 13313 C C . ASP H 1 55 ? 14.233 90.631 -30.057 1.00 26.04 35 ASP D C 1
ATOM 13314 O O . ASP H 1 55 ? 13.391 89.811 -30.434 1.00 24.52 35 ASP D O 1
ATOM 13319 N N . VAL H 1 56 ? 14.497 90.844 -28.768 1.00 25.30 36 VAL D N 1
ATOM 13320 C CA . VAL H 1 56 ? 13.923 90.013 -27.719 1.00 24.36 36 VAL D CA 1
ATOM 13321 C C . VAL H 1 56 ? 12.956 90.828 -26.864 1.00 26.96 36 VAL D C 1
ATOM 13322 O O . VAL H 1 56 ? 13.305 91.902 -26.348 1.00 26.13 36 VAL D O 1
ATOM 13326 N N . PHE H 1 57 ? 11.731 90.309 -26.735 1.00 22.31 37 PHE D N 1
ATOM 13327 C CA . PHE H 1 57 ? 10.748 90.752 -25.758 1.00 23.59 37 PHE D CA 1
ATOM 13328 C C . PHE H 1 57 ? 10.714 89.719 -24.641 1.00 24.80 37 PHE D C 1
ATOM 13329 O O . PHE H 1 57 ? 10.625 88.519 -24.907 1.00 28.43 37 PHE D O 1
ATOM 13337 N N . THR H 1 58 ? 10.854 90.164 -23.405 1.00 24.69 38 THR D N 1
ATOM 13338 C CA . THR H 1 58 ? 10.823 89.234 -22.298 1.00 22.27 38 THR D CA 1
ATOM 13339 C C . THR H 1 58 ? 9.994 89.813 -21.158 1.00 25.77 38 THR D C 1
ATOM 13340 O O . THR H 1 58 ? 9.680 91.003 -21.130 1.00 25.43 38 THR D O 1
ATOM 13344 N N . CYS H 1 59 ? 9.629 88.951 -20.212 1.00 26.12 39 CYS D N 1
ATOM 13345 C CA . CYS H 1 59 ? 8.836 89.391 -19.077 1.00 27.16 39 CYS D CA 1
ATOM 13346 C C . CYS H 1 59 ? 9.369 88.756 -17.797 1.00 27.85 39 CYS D C 1
ATOM 13347 O O . CYS H 1 59 ? 10.253 87.895 -17.812 1.00 28.53 39 CYS D O 1
ATOM 13350 N N . TYR H 1 60 ? 8.869 89.247 -16.674 1.00 28.78 40 TYR D N 1
ATOM 13351 C CA . TYR H 1 60 ? 9.282 88.777 -15.355 1.00 31.29 40 TYR D CA 1
ATOM 13352 C C . TYR H 1 60 ? 8.182 89.174 -14.382 1.00 35.28 40 TYR D C 1
ATOM 13353 O O . TYR H 1 60 ? 7.371 90.062 -14.676 1.00 34.66 40 TYR D O 1
ATOM 13362 N N . ARG H 1 61 ? 8.194 88.555 -13.193 1.00 35.48 41 ARG D N 1
ATOM 13363 C CA . ARG H 1 61 ? 7.034 88.722 -12.327 1.00 36.30 41 ARG D CA 1
ATOM 13364 C C . ARG H 1 61 ? 7.148 89.922 -11.390 1.00 36.12 41 ARG D C 1
ATOM 13365 O O . ARG H 1 61 ? 6.139 90.586 -11.147 1.00 32.51 41 ARG D O 1
ATOM 13373 N N . GLU H 1 62 ? 8.339 90.220 -10.855 1.00 33.93 42 GLU D N 1
ATOM 13374 C CA . GLU H 1 62 ? 8.516 91.314 -9.900 1.00 37.69 42 GLU D CA 1
ATOM 13375 C C . GLU H 1 62 ? 9.804 92.093 -10.150 1.00 35.95 42 GLU D C 1
ATOM 13376 O O . GLU H 1 62 ? 10.837 91.504 -10.473 1.00 37.01 42 GLU D O 1
ATOM 13382 N N . GLU H 1 63 ? 9.751 93.420 -9.979 1.00 36.69 43 GLU D N 1
ATOM 13383 C CA . GLU H 1 63 ? 10.961 94.230 -10.094 1.00 38.27 43 GLU D CA 1
ATOM 13384 C C . GLU H 1 63 ? 12.015 93.739 -9.105 1.00 40.02 43 GLU D C 1
ATOM 13385 O O . GLU H 1 63 ? 11.694 93.364 -7.979 1.00 37.97 43 GLU D O 1
ATOM 13391 N N . SER H 1 64 ? 13.272 93.655 -9.556 1.00 39.99 44 SER D N 1
ATOM 13392 C CA . SER H 1 64 ? 14.342 93.135 -8.706 1.00 40.09 44 SER D CA 1
ATOM 13393 C C . SER H 1 64 ? 15.676 93.659 -9.205 1.00 37.01 44 SER D C 1
ATOM 13394 O O . SER H 1 64 ? 15.764 94.321 -10.241 1.00 41.52 44 SER D O 1
ATOM 13397 N N . ASP H 1 65 ? 16.737 93.287 -8.489 1.00 38.65 45 ASP D N 1
ATOM 13398 C CA . ASP H 1 65 ? 18.095 93.521 -8.984 1.00 44.78 45 ASP D CA 1
ATOM 13399 C C . ASP H 1 65 ? 18.341 92.800 -10.309 1.00 41.27 45 ASP D C 1
ATOM 13400 O O . ASP H 1 65 ? 19.036 93.325 -11.192 1.00 35.05 45 ASP D O 1
ATOM 13405 N N . ALA H 1 66 ? 17.768 91.595 -10.465 1.00 39.86 46 ALA D N 1
ATOM 13406 C CA . ALA H 1 66 ? 17.999 90.787 -11.664 1.00 38.01 46 ALA D CA 1
ATOM 13407 C C . ALA H 1 66 ? 17.306 91.381 -12.889 1.00 31.72 46 ALA D C 1
ATOM 13408 O O . ALA H 1 66 ? 17.897 91.430 -13.971 1.00 32.30 46 ALA D O 1
ATOM 13410 N N . SER H 1 67 ? 16.047 91.820 -12.746 1.00 31.57 47 SER D N 1
ATOM 13411 C CA . SER H 1 67 ? 15.369 92.453 -13.876 1.00 33.92 47 SER D CA 1
ATOM 13412 C C . SER H 1 67 ? 16.039 93.772 -14.231 1.00 30.99 47 SER D C 1
ATOM 13413 O O . SER H 1 67 ? 16.268 94.063 -15.410 1.00 33.58 47 SER D O 1
ATOM 13416 N N . ALA H 1 68 ? 16.443 94.544 -13.223 1.00 31.39 48 ALA D N 1
ATOM 13417 C CA . ALA H 1 68 ? 17.110 95.808 -13.510 1.00 34.90 48 ALA D CA 1
ATOM 13418 C C . ALA H 1 68 ? 18.418 95.566 -14.259 1.00 32.69 48 ALA D C 1
ATOM 13419 O O . ALA H 1 68 ? 18.693 96.210 -15.281 1.00 33.71 48 ALA D O 1
ATOM 13421 N N . SER H 1 69 ? 19.218 94.601 -13.796 1.00 33.73 49 SER D N 1
ATOM 13422 C CA . SER H 1 69 ? 20.471 94.300 -14.489 1.00 34.16 49 SER D CA 1
ATOM 13423 C C . SER H 1 69 ? 20.216 93.759 -15.889 1.00 34.11 49 SER D C 1
ATOM 13424 O O . SER H 1 69 ? 20.968 94.063 -16.819 1.00 29.70 49 SER D O 1
ATOM 13427 N N . LEU H 1 70 ? 19.158 92.962 -16.064 1.00 30.96 50 LEU D N 1
ATOM 13428 C CA . LEU H 1 70 ? 18.789 92.525 -17.409 1.00 31.81 50 LEU D CA 1
ATOM 13429 C C . LEU H 1 70 ? 18.515 93.717 -18.324 1.00 32.57 50 LEU D C 1
ATOM 13430 O O . LEU H 1 70 ? 19.033 93.781 -19.442 1.00 30.32 50 LEU D O 1
ATOM 13435 N N . ALA H 1 71 ? 17.687 94.666 -17.875 1.00 31.36 51 ALA D N 1
ATOM 13436 C CA . ALA H 1 71 ? 17.431 95.852 -18.689 1.00 33.68 51 ALA D CA 1
ATOM 13437 C C . ALA H 1 71 ? 18.737 96.574 -19.048 1.00 36.08 51 ALA D C 1
ATOM 13438 O O . ALA H 1 71 ? 18.951 96.972 -20.207 1.00 32.00 51 ALA D O 1
ATOM 13440 N N . ARG H 1 72 ? 19.624 96.745 -18.057 1.00 33.65 52 ARG D N 1
ATOM 13441 C CA . ARG H 1 72 ? 20.912 97.387 -18.307 1.00 32.81 52 ARG D CA 1
ATOM 13442 C C . ARG H 1 72 ? 21.679 96.657 -19.397 1.00 37.00 52 ARG D C 1
ATOM 13443 O O . ARG H 1 72 ? 22.149 97.264 -20.373 1.00 38.51 52 ARG D O 1
ATOM 13451 N N . GLU H 1 73 ? 21.808 95.338 -19.248 1.00 34.80 53 GLU D N 1
ATOM 13452 C CA . GLU H 1 73 ? 22.606 94.575 -20.192 1.00 35.30 53 GLU D CA 1
ATOM 13453 C C . GLU H 1 73 ? 21.961 94.516 -21.574 1.00 36.94 53 GLU D C 1
ATOM 13454 O O . GLU H 1 73 ? 22.682 94.515 -22.582 1.00 38.78 53 GLU D O 1
ATOM 13460 N N . LEU H 1 74 ? 20.620 94.528 -21.661 1.00 30.07 54 LEU D N 1
ATOM 13461 C CA . LEU H 1 74 ? 19.992 94.545 -22.978 1.00 34.98 54 LEU D CA 1
ATOM 13462 C C . LEU H 1 74 ? 20.252 95.875 -23.676 1.00 36.64 54 LEU D C 1
ATOM 13463 O O . LEU H 1 74 ? 20.571 95.895 -24.869 1.00 35.85 54 LEU D O 1
ATOM 13468 N N . LYS H 1 75 ? 20.154 96.990 -22.939 1.00 29.42 55 LYS D N 1
ATOM 13469 C CA . LYS H 1 75 ? 20.475 98.290 -23.522 1.00 41.33 55 LYS D CA 1
ATOM 13470 C C . LYS H 1 75 ? 21.929 98.362 -23.971 1.00 40.41 55 LYS D C 1
ATOM 13471 O O . LYS H 1 75 ? 22.224 98.952 -25.012 1.00 45.62 55 LYS D O 1
ATOM 13477 N N . GLN H 1 76 ? 22.848 97.757 -23.215 1.00 38.44 56 GLN D N 1
ATOM 13478 C CA . GLN H 1 76 ? 24.246 97.772 -23.641 1.00 43.13 56 GLN D CA 1
ATOM 13479 C C . GLN H 1 76 ? 24.489 96.981 -24.923 1.00 44.10 56 GLN D C 1
ATOM 13480 O O . GLN H 1 76 ? 25.564 97.114 -25.510 1.00 52.83 56 GLN D O 1
ATOM 13486 N N . LEU H 1 77 ? 23.529 96.188 -25.384 1.00 45.18 57 LEU D N 1
ATOM 13487 C CA . LEU H 1 77 ? 23.657 95.460 -26.639 1.00 45.90 57 LEU D CA 1
ATOM 13488 C C . LEU H 1 77 ? 22.856 96.145 -27.736 1.00 48.30 57 LEU D C 1
ATOM 13489 O O . LEU H 1 77 ? 21.779 96.691 -27.490 1.00 48.57 57 LEU D O 1
ATOM 13494 N N . GLY H 1 78 ? 23.402 96.161 -28.939 1.00 52.50 58 GLY D N 1
ATOM 13495 C CA . GLY H 1 78 ? 22.582 96.540 -30.071 1.00 56.41 58 GLY D CA 1
ATOM 13496 C C . GLY H 1 78 ? 21.220 95.864 -30.072 1.00 55.10 58 GLY D C 1
ATOM 13497 O O . GLY H 1 78 ? 21.064 94.772 -29.515 1.00 56.28 58 GLY D O 1
ATOM 13498 N N . GLY H 1 79 ? 20.232 96.478 -30.699 1.00 47.50 59 GLY D N 1
ATOM 13499 C CA . GLY H 1 79 ? 18.965 95.820 -30.929 1.00 39.28 59 GLY D CA 1
ATOM 13500 C C . GLY H 1 79 ? 17.834 96.402 -30.101 1.00 39.98 59 GLY D C 1
ATOM 13501 O O . GLY H 1 79 ? 18.030 97.162 -29.149 1.00 38.60 59 GLY D O 1
ATOM 13502 N N . ASP H 1 80 ? 16.627 95.987 -30.505 1.00 34.46 60 ASP D N 1
ATOM 13503 C CA . ASP H 1 80 ? 15.356 96.522 -30.024 1.00 32.75 60 ASP D CA 1
ATOM 13504 C C . ASP H 1 80 ? 14.722 95.509 -29.068 1.00 29.80 60 ASP D C 1
ATOM 13505 O O . ASP H 1 80 ? 13.889 94.693 -29.461 1.00 27.90 60 ASP D O 1
ATOM 13510 N N . HIS H 1 81 ? 15.101 95.586 -27.798 1.00 29.18 61 HIS D N 1
ATOM 13511 C CA . HIS H 1 81 ? 14.697 94.642 -26.769 1.00 29.46 61 HIS D CA 1
ATOM 13512 C C . HIS H 1 81 ? 13.752 95.289 -25.770 1.00 29.68 61 HIS D C 1
ATOM 13513 O O . HIS H 1 81 ? 13.781 96.507 -25.566 1.00 30.23 61 HIS D O 1
ATOM 13520 N N . HIS H 1 82 ? 12.912 94.460 -25.142 1.00 29.22 62 HIS D N 1
ATOM 13521 C CA . HIS H 1 82 ? 11.959 94.947 -24.150 1.00 28.84 62 HIS D CA 1
ATOM 13522 C C . HIS H 1 82 ? 11.804 93.940 -23.020 1.00 30.95 62 HIS D C 1
ATOM 13523 O O . HIS H 1 82 ? 11.739 92.726 -23.248 1.00 27.91 62 HIS D O 1
ATOM 13530 N N . ALA H 1 83 ? 11.748 94.456 -21.796 1.00 29.26 63 ALA D N 1
ATOM 13531 C CA . ALA H 1 83 ? 11.567 93.629 -20.612 1.00 33.46 63 ALA D CA 1
ATOM 13532 C C . ALA H 1 83 ? 10.507 94.288 -19.743 1.00 34.49 63 ALA D C 1
ATOM 13533 O O . ALA H 1 83 ? 10.743 95.364 -19.186 1.00 35.75 63 ALA D O 1
ATOM 13535 N N . LEU H 1 84 ? 9.345 93.647 -19.608 1.00 31.93 64 LEU D N 1
ATOM 13536 C CA . LEU H 1 84 ? 8.231 94.211 -18.854 1.00 30.65 64 LEU D CA 1
ATOM 13537 C C . LEU H 1 84 ? 7.777 93.271 -17.753 1.00 32.86 64 LEU D C 1
ATOM 13538 O O . LEU H 1 84 ? 7.839 92.050 -17.891 1.00 28.81 64 LEU D O 1
ATOM 13543 N N . ARG H 1 85 ? 7.332 93.856 -16.650 1.00 29.53 65 ARG D N 1
ATOM 13544 C CA . ARG H 1 85 ? 6.729 93.063 -15.594 1.00 32.54 65 ARG D CA 1
ATOM 13545 C C . ARG H 1 85 ? 5.394 92.523 -16.091 1.00 36.35 65 ARG D C 1
ATOM 13546 O O . ARG H 1 85 ? 4.633 93.239 -16.742 1.00 33.60 65 ARG D O 1
ATOM 13554 N N . ALA H 1 86 ? 5.149 91.231 -15.849 1.00 32.19 66 ALA D N 1
ATOM 13555 C CA . ALA H 1 86 ? 3.847 90.621 -16.112 1.00 32.83 66 ALA D CA 1
ATOM 13556 C C . ALA H 1 86 ? 3.738 89.268 -15.417 1.00 34.20 66 ALA D C 1
ATOM 13557 O O . ALA H 1 86 ? 4.514 88.342 -15.702 1.00 36.25 66 ALA D O 1
ATOM 13559 N N . ASP H 1 87 ? 2.805 89.153 -14.485 1.00 34.15 67 ASP D N 1
ATOM 13560 C CA . ASP H 1 87 ? 2.559 87.900 -13.772 1.00 36.68 67 ASP D CA 1
ATOM 13561 C C . ASP H 1 87 ? 1.751 86.946 -14.645 1.00 33.93 67 ASP D C 1
ATOM 13562 O O . ASP H 1 87 ? 0.556 87.169 -14.859 1.00 34.63 67 ASP D O 1
ATOM 13567 N N . LEU H 1 88 ? 2.372 85.857 -15.113 1.00 33.79 68 LEU D N 1
ATOM 13568 C CA . LEU H 1 88 ? 1.601 84.939 -15.953 1.00 35.31 68 LEU D CA 1
ATOM 13569 C C . LEU H 1 88 ? 0.477 84.215 -15.200 1.00 33.05 68 LEU D C 1
ATOM 13570 O O . LEU H 1 88 ? -0.387 83.624 -15.858 1.00 34.30 68 LEU D O 1
ATOM 13575 N N . ALA H 1 89 ? 0.439 84.260 -13.858 1.00 32.85 69 ALA D N 1
ATOM 13576 C CA . ALA H 1 89 ? -0.721 83.743 -13.122 1.00 34.63 69 ALA D CA 1
ATOM 13577 C C . ALA H 1 89 ? -1.977 84.571 -13.355 1.00 37.41 69 ALA D C 1
ATOM 13578 O O . ALA H 1 89 ? -3.075 84.104 -13.021 1.00 37.32 69 ALA D O 1
ATOM 13580 N N . ASP H 1 90 ? -1.845 85.777 -13.912 1.00 34.96 70 ASP D N 1
ATOM 13581 C CA . ASP H 1 90 ? -2.985 86.665 -14.114 1.00 33.99 70 ASP D CA 1
ATOM 13582 C C . ASP H 1 90 ? -3.286 86.839 -15.603 1.00 34.24 70 ASP D C 1
ATOM 13583 O O . ASP H 1 90 ? -2.552 87.563 -16.300 1.00 33.99 70 ASP D O 1
ATOM 13588 N N . PRO H 1 91 ? -4.378 86.260 -16.119 1.00 32.90 71 PRO D N 1
ATOM 13589 C CA . PRO H 1 91 ? -4.658 86.354 -17.563 1.00 33.33 71 PRO D CA 1
ATOM 13590 C C . PRO H 1 91 ? -4.777 87.776 -18.098 1.00 33.96 71 PRO D C 1
ATOM 13591 O O . PRO H 1 91 ? -4.504 88.009 -19.287 1.00 34.49 71 PRO D O 1
ATOM 13595 N N . LYS H 1 92 ? -5.177 88.740 -17.274 1.00 35.91 72 LYS D N 1
ATOM 13596 C CA . LYS H 1 92 ? -5.297 90.092 -17.807 1.00 35.22 72 LYS D CA 1
ATOM 13597 C C . LYS H 1 92 ? -3.923 90.723 -17.978 1.00 35.27 72 LYS D C 1
ATOM 13598 O O . LYS H 1 92 ? -3.715 91.516 -18.909 1.00 36.23 72 LYS D O 1
ATOM 13604 N N . GLN H 1 93 ? -2.956 90.324 -17.145 1.00 34.10 73 GLN D N 1
ATOM 13605 C CA . GLN H 1 93 ? -1.589 90.776 -17.353 1.00 30.84 73 GLN D CA 1
ATOM 13606 C C . GLN H 1 93 ? -0.972 90.123 -18.571 1.00 32.07 73 GLN D C 1
ATOM 13607 O O . GLN H 1 93 ? -0.086 90.714 -19.201 1.00 33.17 73 GLN D O 1
ATOM 13613 N N . ILE H 1 94 ? -1.423 88.917 -18.930 1.00 32.39 74 ILE D N 1
ATOM 13614 C CA . ILE H 1 94 ? -0.928 88.316 -20.161 1.00 31.23 74 ILE D CA 1
ATOM 13615 C C . ILE H 1 94 ? -1.469 89.073 -21.362 1.00 28.90 74 ILE D C 1
ATOM 13616 O O . ILE H 1 94 ? -0.708 89.443 -22.263 1.00 26.47 74 ILE D O 1
ATOM 13621 N N . ALA H 1 95 ? -2.783 89.373 -21.358 1.00 28.19 75 ALA D N 1
ATOM 13622 C CA . ALA H 1 95 ? -3.375 90.146 -22.451 1.00 30.36 75 ALA D CA 1
ATOM 13623 C C . ALA H 1 95 ? -2.705 91.509 -22.597 1.00 30.58 75 ALA D C 1
ATOM 13624 O O . ALA H 1 95 ? -2.412 91.952 -23.717 1.00 29.57 75 ALA D O 1
ATOM 13626 N N . GLU H 1 96 ? -2.448 92.180 -21.475 1.00 26.39 76 GLU D N 1
ATOM 13627 C CA . GLU H 1 96 ? -1.752 93.455 -21.522 1.00 31.05 76 GLU D CA 1
ATOM 13628 C C . GLU H 1 96 ? -0.340 93.285 -22.080 1.00 31.71 76 GLU D C 1
ATOM 13629 O O . GLU H 1 96 ? 0.038 93.974 -23.040 1.00 25.44 76 GLU D O 1
ATOM 13635 N N . LEU H 1 97 ? 0.429 92.322 -21.532 1.00 30.52 77 LEU D N 1
ATOM 13636 C CA . LEU H 1 97 ? 1.749 92.011 -22.089 1.00 29.52 77 LEU D CA 1
ATOM 13637 C C . LEU H 1 97 ? 1.697 91.944 -23.610 1.00 24.86 77 LEU D C 1
ATOM 13638 O O . LEU H 1 97 ? 2.521 92.561 -24.286 1.00 26.08 77 LEU D O 1
ATOM 13643 N N . PHE H 1 98 ? 0.680 91.273 -24.166 1.00 25.68 78 PHE D N 1
ATOM 13644 C CA . PHE H 1 98 ? 0.593 91.110 -25.616 1.00 27.93 78 PHE D CA 1
ATOM 13645 C C . PHE H 1 98 ? 0.050 92.325 -26.377 1.00 30.00 78 PHE D C 1
ATOM 13646 O O . PHE H 1 98 ? 0.294 92.420 -27.593 1.00 28.37 78 PHE D O 1
ATOM 13654 N N . GLN H 1 99 ? -0.687 93.244 -25.726 1.00 25.64 79 GLN D N 1
ATOM 13655 C CA . GLN H 1 99 ? -0.900 94.539 -26.369 1.00 29.11 79 GLN D CA 1
ATOM 13656 C C . GLN H 1 99 ? 0.419 95.315 -26.458 1.00 26.86 79 GLN D C 1
ATOM 13657 O O . GLN H 1 99 ? 0.696 95.982 -27.472 1.00 22.69 79 GLN D O 1
ATOM 13663 N N . GLU H 1 100 ? 1.277 95.190 -25.441 1.00 24.79 80 GLU D N 1
ATOM 13664 C CA . GLU H 1 100 ? 2.611 95.774 -25.544 1.00 26.49 80 GLU D CA 1
ATOM 13665 C C . GLU H 1 100 ? 3.442 95.125 -26.654 1.00 29.22 80 GLU D C 1
ATOM 13666 O O . GLU H 1 100 ? 4.101 95.835 -27.432 1.00 28.36 80 GLU D O 1
ATOM 13672 N N . VAL H 1 101 ? 3.366 93.792 -26.805 1.00 26.70 81 VAL D N 1
ATOM 13673 C CA . VAL H 1 101 ? 4.102 93.155 -27.895 1.00 22.29 81 VAL D CA 1
ATOM 13674 C C . VAL H 1 101 ? 3.565 93.630 -29.240 1.00 23.42 81 VAL D C 1
ATOM 13675 O O . VAL H 1 101 ? 4.333 93.943 -30.153 1.00 26.05 81 VAL D O 1
ATOM 13679 N N . GLY H 1 102 ? 2.240 93.719 -29.389 1.00 29.40 82 GLY D N 1
ATOM 13680 C CA . GLY H 1 102 ? 1.710 94.194 -30.660 1.00 28.13 82 GLY D CA 1
ATOM 13681 C C . GLY H 1 102 ? 2.147 95.614 -30.984 1.00 29.35 82 GLY D C 1
ATOM 13682 O O . GLY H 1 102 ? 2.415 95.932 -32.139 1.00 32.73 82 GLY D O 1
ATOM 13683 N N . ARG H 1 103 ? 2.270 96.463 -29.956 1.00 25.10 83 ARG D N 1
ATOM 13684 C CA . ARG H 1 103 ? 2.615 97.882 -30.101 1.00 27.94 83 ARG D CA 1
ATOM 13685 C C . ARG H 1 103 ? 4.098 98.071 -30.442 1.00 30.65 83 ARG D C 1
ATOM 13686 O O . ARG H 1 103 ? 4.457 98.955 -31.233 1.00 30.87 83 ARG D O 1
ATOM 13694 N N . ARG H 1 104 ? 4.978 97.287 -29.811 1.00 27.64 84 ARG D N 1
ATOM 13695 C CA . ARG H 1 104 ? 6.410 97.473 -29.989 1.00 29.66 84 ARG D CA 1
ATOM 13696 C C . ARG H 1 104 ? 6.998 96.599 -31.081 1.00 32.94 84 ARG D C 1
ATOM 13697 O O . ARG H 1 104 ? 7.951 97.022 -31.739 1.00 31.41 84 ARG D O 1
ATOM 13705 N N . PHE H 1 105 ? 6.483 95.387 -31.277 1.00 29.45 85 PHE D N 1
ATOM 13706 C CA . PHE H 1 105 ? 6.982 94.492 -32.325 1.00 30.12 85 PHE D CA 1
ATOM 13707 C C . PHE H 1 105 ? 6.027 94.359 -33.510 1.00 32.85 85 PHE D C 1
ATOM 13708 O O . PHE H 1 105 ? 6.479 94.325 -34.648 1.00 32.66 85 PHE D O 1
ATOM 13716 N N . GLY H 1 106 ? 4.712 94.240 -33.272 1.00 30.03 86 GLY D N 1
ATOM 13717 C CA . GLY H 1 106 ? 3.747 94.062 -34.344 1.00 32.53 86 GLY D CA 1
ATOM 13718 C C . GLY H 1 106 ? 3.645 92.632 -34.861 1.00 37.87 86 GLY D C 1
ATOM 13719 O O . GLY H 1 106 ? 2.564 92.158 -35.226 1.00 43.02 86 GLY D O 1
ATOM 13720 N N . THR H 1 107 ? 4.777 91.934 -34.878 1.00 36.98 87 THR D N 1
ATOM 13721 C CA . THR H 1 107 ? 4.831 90.557 -35.307 1.00 35.45 87 THR D CA 1
ATOM 13722 C C . THR H 1 107 ? 5.840 89.788 -34.445 1.00 37.58 87 THR D C 1
ATOM 13723 O O . THR H 1 107 ? 6.689 90.371 -33.756 1.00 36.54 87 THR D O 1
ATOM 13727 N N . LEU H 1 108 ? 5.763 88.459 -34.509 1.00 29.23 88 LEU D N 1
ATOM 13728 C CA . LEU H 1 108 ? 6.706 87.579 -33.828 1.00 29.75 88 LEU D CA 1
ATOM 13729 C C . LEU H 1 108 ? 7.169 86.468 -34.752 1.00 29.02 88 LEU D C 1
ATOM 13730 O O . LEU H 1 108 ? 6.434 86.012 -35.644 1.00 27.53 88 LEU D O 1
ATOM 13735 N N . ASP H 1 109 ? 8.394 86.025 -34.523 1.00 24.40 89 ASP D N 1
ATOM 13736 C CA . ASP H 1 109 ? 8.866 84.804 -35.154 1.00 26.99 89 ASP D CA 1
ATOM 13737 C C . ASP H 1 109 ? 9.019 83.647 -34.193 1.00 26.42 89 ASP D C 1
ATOM 13738 O O . ASP H 1 109 ? 8.832 82.499 -34.593 1.00 25.00 89 ASP D O 1
ATOM 13743 N N . VAL H 1 110 ? 9.357 83.918 -32.937 1.00 25.81 90 VAL D N 1
ATOM 13744 C CA . VAL H 1 110 ? 9.675 82.861 -31.990 1.00 22.39 90 VAL D CA 1
ATOM 13745 C C . VAL H 1 110 ? 8.979 83.177 -30.674 1.00 24.08 90 VAL D C 1
ATOM 13746 O O . VAL H 1 110 ? 8.936 84.340 -30.248 1.00 22.72 90 VAL D O 1
ATOM 13750 N N . VAL H 1 111 ? 8.405 82.148 -30.055 1.00 21.44 91 VAL D N 1
ATOM 13751 C CA . VAL H 1 111 ? 7.921 82.216 -28.677 1.00 21.55 91 VAL D CA 1
ATOM 13752 C C . VAL H 1 111 ? 8.614 81.118 -27.879 1.00 22.63 91 VAL D C 1
ATOM 13753 O O . VAL H 1 111 ? 8.596 79.952 -28.288 1.00 21.13 91 VAL D O 1
ATOM 13757 N N . VAL H 1 112 ? 9.180 81.480 -26.729 1.00 21.95 92 VAL D N 1
ATOM 13758 C CA . VAL H 1 112 ? 9.775 80.540 -25.789 1.00 20.21 92 VAL D CA 1
ATOM 13759 C C . VAL H 1 112 ? 9.028 80.674 -24.473 1.00 24.72 92 VAL D C 1
ATOM 13760 O O . VAL H 1 112 ? 9.215 81.666 -23.759 1.00 24.82 92 VAL D O 1
ATOM 13764 N N . ASN H 1 113 ? 8.186 79.678 -24.150 1.00 25.05 93 ASN D N 1
ATOM 13765 C CA . ASN H 1 113 ? 7.514 79.533 -22.857 1.00 26.76 93 ASN D CA 1
ATOM 13766 C C . ASN H 1 113 ? 8.530 79.012 -21.866 1.00 24.61 93 ASN D C 1
ATOM 13767 O O . ASN H 1 113 ? 8.746 77.802 -21.766 1.00 24.71 93 ASN D O 1
ATOM 13772 N N . ASN H 1 114 ? 9.140 79.906 -21.108 1.00 22.43 94 ASN D N 1
ATOM 13773 C CA . ASN H 1 114 ? 10.161 79.486 -20.170 1.00 23.22 94 ASN D CA 1
ATOM 13774 C C . ASN H 1 114 ? 9.774 79.693 -18.723 1.00 27.98 94 ASN D C 1
ATOM 13775 O O . ASN H 1 114 ? 10.252 78.959 -17.861 1.00 32.73 94 ASN D O 1
ATOM 13780 N N . ALA H 1 115 ? 8.943 80.686 -18.434 1.00 27.96 95 ALA D N 1
ATOM 13781 C CA . ALA H 1 115 ? 8.603 80.980 -17.054 1.00 31.62 95 ALA D CA 1
ATOM 13782 C C . ALA H 1 115 ? 7.955 79.762 -16.405 1.00 31.50 95 ALA D C 1
ATOM 13783 O O . ALA H 1 115 ? 7.012 79.174 -16.941 1.00 29.18 95 ALA D O 1
ATOM 13785 N N . GLY H 1 116 ? 8.443 79.421 -15.225 1.00 32.96 96 GLY D N 1
ATOM 13786 C CA . GLY H 1 116 ? 7.934 78.283 -14.496 1.00 28.63 96 GLY D CA 1
ATOM 13787 C C . GLY H 1 116 ? 8.300 78.438 -13.041 1.00 34.46 96 GLY D C 1
ATOM 13788 O O . GLY H 1 116 ? 9.287 79.103 -12.696 1.00 35.56 96 GLY D O 1
ATOM 13789 N N . VAL H 1 117 ? 7.491 77.824 -12.178 1.00 26.26 97 VAL D N 1
ATOM 13790 C CA . VAL H 1 117 ? 7.740 77.833 -10.749 1.00 25.26 97 VAL D CA 1
ATOM 13791 C C . VAL H 1 117 ? 7.721 76.410 -10.225 1.00 30.53 97 VAL D C 1
ATOM 13792 O O . VAL H 1 117 ? 7.121 75.500 -10.809 1.00 28.56 97 VAL D O 1
ATOM 13796 N N . ILE H 1 118 ? 8.353 76.245 -9.070 1.00 29.81 98 ILE D N 1
ATOM 13797 C CA . ILE H 1 118 ? 8.448 74.951 -8.437 1.00 30.06 98 ILE D CA 1
ATOM 13798 C C . ILE H 1 118 ? 8.456 75.148 -6.931 1.00 34.10 98 ILE D C 1
ATOM 13799 O O . ILE H 1 118 ? 8.886 76.182 -6.425 1.00 35.03 98 ILE D O 1
ATOM 13804 N N . SER H 1 119 ? 7.995 74.138 -6.211 1.00 31.18 99 SER D N 1
ATOM 13805 C CA . SER H 1 119 ? 8.173 74.092 -4.773 1.00 28.84 99 SER D CA 1
ATOM 13806 C C . SER H 1 119 ? 8.260 72.626 -4.395 1.00 30.83 99 SER D C 1
ATOM 13807 O O . SER H 1 119 ? 7.847 71.762 -5.172 1.00 33.95 99 SER D O 1
ATOM 13810 N N . HIS H 1 120 ? 8.880 72.313 -3.270 1.00 37.29 100 HIS D N 1
ATOM 13811 C CA . HIS H 1 120 ? 8.890 70.913 -2.868 1.00 32.55 100 HIS D CA 1
ATOM 13812 C C . HIS H 1 120 ? 8.046 70.802 -1.620 1.00 33.65 100 HIS D C 1
ATOM 13813 O O . HIS H 1 120 ? 8.418 71.322 -0.567 1.00 27.72 100 HIS D O 1
ATOM 13820 N N . VAL H 1 121 ? 6.882 70.179 -1.770 1.00 31.77 101 VAL D N 1
ATOM 13821 C CA . VAL H 1 121 ? 5.918 69.991 -0.694 1.00 33.45 101 VAL D CA 1
ATOM 13822 C C . VAL H 1 121 ? 5.489 68.529 -0.650 1.00 30.24 101 VAL D C 1
ATOM 13823 O O . VAL H 1 121 ? 5.091 67.978 -1.686 1.00 29.92 101 VAL D O 1
ATOM 13827 N N . PRO H 1 122 ? 5.507 67.888 0.512 1.00 32.32 102 PRO D N 1
ATOM 13828 C CA . PRO H 1 122 ? 4.861 66.574 0.643 1.00 30.20 102 PRO D CA 1
ATOM 13829 C C . PRO H 1 122 ? 3.450 66.645 0.078 1.00 32.52 102 PRO D C 1
ATOM 13830 O O . PRO H 1 122 ? 2.709 67.602 0.326 1.00 29.85 102 PRO D O 1
ATOM 13834 N N . TYR H 1 123 ? 3.124 65.679 -0.780 1.00 29.94 103 TYR D N 1
ATOM 13835 C CA . TYR H 1 123 ? 1.889 65.752 -1.551 1.00 25.59 103 TYR D CA 1
ATOM 13836 C C . TYR H 1 123 ? 0.669 65.828 -0.642 1.00 27.56 103 TYR D C 1
ATOM 13837 O O . TYR H 1 123 ? -0.303 66.534 -0.939 1.00 27.07 103 TYR D O 1
ATOM 13846 N N . ALA H 1 124 ? 0.692 65.096 0.469 1.00 28.50 104 ALA D N 1
ATOM 13847 C CA . ALA H 1 124 ? -0.453 65.132 1.362 1.00 36.14 104 ALA D CA 1
ATOM 13848 C C . ALA H 1 124 ? -0.657 66.517 1.971 1.00 34.36 104 ALA D C 1
ATOM 13849 O O . ALA H 1 124 ? -1.785 66.872 2.304 1.00 35.02 104 ALA D O 1
ATOM 13851 N N . GLU H 1 125 ? 0.402 67.322 2.083 1.00 34.06 105 GLU D N 1
ATOM 13852 C CA . GLU H 1 125 ? 0.329 68.657 2.670 1.00 36.77 105 GLU D CA 1
ATOM 13853 C C . GLU H 1 125 ? 0.192 69.764 1.649 1.00 35.69 105 GLU D C 1
ATOM 13854 O O . GLU H 1 125 ? 0.172 70.930 2.041 1.00 39.24 105 GLU D O 1
ATOM 13860 N N . LEU H 1 126 ? 0.118 69.440 0.369 1.00 33.56 106 LEU D N 1
ATOM 13861 C CA . LEU H 1 126 ? 0.119 70.455 -0.662 1.00 24.65 106 LEU D CA 1
ATOM 13862 C C . LEU H 1 126 ? -1.175 71.255 -0.628 1.00 30.09 106 LEU D C 1
ATOM 13863 O O . LEU H 1 126 ? -2.232 70.714 -0.973 1.00 29.24 106 LEU D O 1
ATOM 13868 N N . PRO H 1 127 ? -1.146 72.532 -0.265 1.00 26.57 107 PRO D N 1
ATOM 13869 C CA . PRO H 1 127 ? -2.385 73.299 -0.252 1.00 27.97 107 PRO D CA 1
ATOM 13870 C C . PRO H 1 127 ? -2.911 73.480 -1.663 1.00 26.97 107 PRO D C 1
ATOM 13871 O O . PRO H 1 127 ? -2.154 73.494 -2.635 1.00 28.30 107 PRO D O 1
ATOM 13875 N N . VAL H 1 128 ? -4.234 73.602 -1.755 1.00 22.16 108 VAL D N 1
ATOM 13876 C CA . VAL H 1 128 ? -4.907 73.768 -3.034 1.00 24.87 108 VAL D CA 1
ATOM 13877 C C . VAL H 1 128 ? -4.429 75.022 -3.741 1.00 29.81 108 VAL D C 1
ATOM 13878 O O . VAL H 1 128 ? -4.320 75.051 -4.969 1.00 33.57 108 VAL D O 1
ATOM 13882 N N . ALA H 1 129 ? -4.179 76.095 -2.991 1.00 31.05 109 ALA D N 1
ATOM 13883 C CA . ALA H 1 129 ? -3.760 77.329 -3.644 1.00 32.58 109 ALA D CA 1
ATOM 13884 C C . ALA H 1 129 ? -2.369 77.190 -4.232 1.00 30.42 109 ALA D C 1
ATOM 13885 O O . ALA H 1 129 ? -2.047 77.870 -5.204 1.00 33.17 109 ALA D O 1
ATOM 13887 N N . GLU H 1 130 ? -1.520 76.360 -3.622 1.00 27.03 110 GLU D N 1
ATOM 13888 C CA . GLU H 1 130 ? -0.190 76.121 -4.164 1.00 29.00 110 GLU D CA 1
ATOM 13889 C C . GLU H 1 130 ? -0.249 75.210 -5.393 1.00 31.68 110 GLU D C 1
ATOM 13890 O O . GLU H 1 130 ? 0.450 75.455 -6.387 1.00 30.81 110 GLU D O 1
ATOM 13896 N N . TRP H 1 131 ? -1.106 74.177 -5.355 1.00 29.38 111 TRP D N 1
ATOM 13897 C CA . TRP H 1 131 ? -1.416 73.414 -6.561 1.00 28.46 111 TRP D CA 1
ATOM 13898 C C . TRP H 1 131 ? -1.840 74.346 -7.689 1.00 27.15 111 TRP D C 1
ATOM 13899 O O . TRP H 1 131 ? -1.311 74.276 -8.809 1.00 25.92 111 TRP D O 1
ATOM 13910 N N . GLN H 1 132 ? -2.760 75.270 -7.381 1.00 25.13 112 GLN D N 1
ATOM 13911 C CA . GLN H 1 132 ? -3.292 76.208 -8.368 1.00 28.46 112 GLN D CA 1
ATOM 13912 C C . GLN H 1 132 ? -2.251 77.203 -8.829 1.00 27.31 112 GLN D C 1
ATOM 13913 O O . GLN H 1 132 ? -2.328 77.684 -9.961 1.00 29.79 112 GLN D O 1
ATOM 13919 N N . ARG H 1 133 ? -1.348 77.614 -7.947 1.00 25.83 113 ARG D N 1
ATOM 13920 C CA . ARG H 1 133 ? -0.304 78.530 -8.380 1.00 28.87 113 ARG D CA 1
ATOM 13921 C C . ARG H 1 133 ? 0.593 77.852 -9.411 1.00 28.41 113 ARG D C 1
ATOM 13922 O O . ARG H 1 133 ? 0.920 78.442 -10.454 1.00 25.91 113 ARG D O 1
ATOM 13930 N N . ILE H 1 134 ? 0.965 76.589 -9.159 1.00 27.75 114 ILE D N 1
ATOM 13931 C CA . ILE H 1 134 ? 1.846 75.911 -10.109 1.00 29.09 114 ILE D CA 1
ATOM 13932 C C . ILE H 1 134 ? 1.117 75.648 -11.435 1.00 26.60 114 ILE D C 1
ATOM 13933 O O . ILE H 1 134 ? 1.701 75.805 -12.517 1.00 28.08 114 ILE D O 1
ATOM 13938 N N . VAL H 1 135 ? -0.171 75.299 -11.374 1.00 23.69 115 VAL D N 1
ATOM 13939 C CA . VAL H 1 135 ? -0.953 75.098 -12.594 1.00 22.69 115 VAL D CA 1
ATOM 13940 C C . VAL H 1 135 ? -1.119 76.404 -13.353 1.00 26.34 115 VAL D C 1
ATOM 13941 O O . VAL H 1 135 ? -0.944 76.446 -14.584 1.00 26.26 115 VAL D O 1
ATOM 13945 N N . ASP H 1 136 ? -1.447 77.491 -12.630 1.00 25.69 116 ASP D N 1
ATOM 13946 C CA . ASP H 1 136 ? -1.702 78.801 -13.242 1.00 27.19 116 ASP D CA 1
ATOM 13947 C C . ASP H 1 136 ? -0.487 79.308 -13.999 1.00 25.62 116 ASP D C 1
ATOM 13948 O O . ASP H 1 136 ? -0.606 79.789 -15.128 1.00 25.22 116 ASP D O 1
ATOM 13953 N N . VAL H 1 137 ? 0.696 79.187 -13.401 1.00 21.86 117 VAL D N 1
ATOM 13954 C CA . VAL H 1 137 ? 1.892 79.687 -14.054 1.00 23.29 117 VAL D CA 1
ATOM 13955 C C . VAL H 1 137 ? 2.382 78.711 -15.123 1.00 23.62 117 VAL D C 1
ATOM 13956 O O . VAL H 1 137 ? 2.577 79.094 -16.282 1.00 21.72 117 VAL D O 1
ATOM 13960 N N . ASN H 1 138 ? 2.568 77.430 -14.760 1.00 22.47 118 ASN D N 1
ATOM 13961 C CA . ASN H 1 138 ? 3.297 76.499 -15.622 1.00 22.62 118 ASN D CA 1
ATOM 13962 C C . ASN H 1 138 ? 2.467 75.989 -16.776 1.00 22.47 118 ASN D C 1
ATOM 13963 O O . ASN H 1 138 ? 3.029 75.573 -17.797 1.00 23.11 118 ASN D O 1
ATOM 13968 N N . LEU H 1 139 ? 1.153 75.921 -16.604 1.00 23.67 119 LEU D N 1
ATOM 13969 C CA . LEU H 1 139 ? 0.294 75.312 -17.616 1.00 27.22 119 LEU D CA 1
ATOM 13970 C C . LEU H 1 139 ? -0.646 76.340 -18.229 1.00 23.84 119 LEU D C 1
ATOM 13971 O O . LEU H 1 139 ? -0.570 76.597 -19.436 1.00 21.84 119 LEU D O 1
ATOM 13976 N N . THR H 1 140 ? -1.512 76.961 -17.421 1.00 22.27 120 THR D N 1
ATOM 13977 C CA . THR H 1 140 ? -2.474 77.911 -17.969 1.00 21.49 120 THR D CA 1
ATOM 13978 C C . THR H 1 140 ? -1.772 79.135 -18.538 1.00 23.26 120 THR D C 1
ATOM 13979 O O . THR H 1 140 ? -2.142 79.625 -19.611 1.00 20.89 120 THR D O 1
ATOM 13983 N N . GLY H 1 141 ? -0.738 79.615 -17.842 1.00 24.11 121 GLY D N 1
ATOM 13984 C CA . GLY H 1 141 ? 0.042 80.726 -18.350 1.00 25.81 121 GLY D CA 1
ATOM 13985 C C . GLY H 1 141 ? 0.689 80.415 -19.681 1.00 23.77 121 GLY D C 1
ATOM 13986 O O . GLY H 1 141 ? 0.607 81.213 -20.625 1.00 20.23 121 GLY D O 1
ATOM 13987 N N . ALA H 1 142 ? 1.308 79.231 -19.790 1.00 23.41 122 ALA D N 1
ATOM 13988 C CA . ALA H 1 142 ? 1.935 78.853 -21.055 1.00 22.85 122 ALA D CA 1
ATOM 13989 C C . ALA H 1 142 ? 0.902 78.803 -22.175 1.00 22.97 122 ALA D C 1
ATOM 13990 O O . ALA H 1 142 ? 1.115 79.352 -23.265 1.00 25.16 122 ALA D O 1
ATOM 13992 N N . HIS H 1 143 ? -0.254 78.214 -21.889 1.00 23.52 123 HIS D N 1
ATOM 13993 C CA . HIS H 1 143 ? -1.344 78.140 -22.856 1.00 20.86 123 HIS D CA 1
ATOM 13994 C C . HIS H 1 143 ? -1.816 79.535 -23.286 1.00 22.48 123 HIS D C 1
ATOM 13995 O O . HIS H 1 143 ? -1.967 79.802 -24.481 1.00 21.03 123 HIS D O 1
ATOM 14002 N N . LEU H 1 144 ? -2.060 80.438 -22.327 1.00 20.52 124 LEU D N 1
ATOM 14003 C CA . LEU H 1 144 ? -2.526 81.776 -22.682 1.00 24.40 124 LEU D CA 1
ATOM 14004 C C . LEU H 1 144 ? -1.473 82.523 -23.499 1.00 25.37 124 LEU D C 1
ATOM 14005 O O . LEU H 1 144 ? -1.802 83.175 -24.493 1.00 25.11 124 LEU D O 1
ATOM 14010 N N . VAL H 1 145 ? -0.196 82.376 -23.140 1.00 25.11 125 VAL D N 1
ATOM 14011 C CA . VAL H 1 145 ? 0.881 82.971 -23.929 1.00 23.44 125 VAL D CA 1
ATOM 14012 C C . VAL H 1 145 ? 0.807 82.492 -25.369 1.00 26.01 125 VAL D C 1
ATOM 14013 O O . VAL H 1 145 ? 0.866 83.294 -26.315 1.00 28.86 125 VAL D O 1
ATOM 14017 N N . ILE H 1 146 ? 0.630 81.184 -25.560 1.00 25.11 126 ILE D N 1
ATOM 14018 C CA . ILE H 1 146 ? 0.587 80.639 -26.915 1.00 23.66 126 ILE D CA 1
ATOM 14019 C C . ILE H 1 146 ? -0.647 81.136 -27.662 1.00 23.37 126 ILE D C 1
ATOM 14020 O O . ILE H 1 146 ? -0.568 81.566 -28.816 1.00 24.23 126 ILE D O 1
ATOM 14025 N N . GLN H 1 147 ? -1.801 81.108 -27.009 1.00 24.44 127 GLN D N 1
ATOM 14026 C CA . GLN H 1 147 ? -3.020 81.553 -27.665 1.00 28.15 127 GLN D CA 1
ATOM 14027 C C . GLN H 1 147 ? -2.926 83.021 -28.083 1.00 25.39 127 GLN D C 1
ATOM 14028 O O . GLN H 1 147 ? -3.342 83.384 -29.184 1.00 27.59 127 GLN D O 1
ATOM 14034 N N . HIS H 1 148 ? -2.381 83.878 -27.226 1.00 24.11 128 HIS D N 1
ATOM 14035 C CA . HIS H 1 148 ? -2.181 85.271 -27.613 1.00 25.80 128 HIS D CA 1
ATOM 14036 C C . HIS H 1 148 ? -1.128 85.413 -28.712 1.00 29.13 128 HIS D C 1
ATOM 14037 O O . HIS H 1 148 ? -1.257 86.281 -29.576 1.00 26.64 128 HIS D O 1
ATOM 14044 N N . ALA H 1 149 ? -0.128 84.530 -28.744 1.00 25.54 129 ALA D N 1
ATOM 14045 C CA . ALA H 1 149 ? 0.968 84.692 -29.693 1.00 29.11 129 ALA D CA 1
ATOM 14046 C C . ALA H 1 149 ? 0.584 84.281 -31.102 1.00 30.57 129 ALA D C 1
ATOM 14047 O O . ALA H 1 149 ? 1.097 84.863 -32.067 1.00 29.23 129 ALA D O 1
ATOM 14049 N N . ILE H 1 150 ? -0.335 83.328 -31.243 1.00 26.19 130 ILE D N 1
ATOM 14050 C CA . ILE H 1 150 ? -0.640 82.783 -32.566 1.00 29.51 130 ILE D CA 1
ATOM 14051 C C . ILE H 1 150 ? -1.003 83.866 -33.587 1.00 31.87 130 ILE D C 1
ATOM 14052 O O . ILE H 1 150 ? -0.500 83.807 -34.714 1.00 33.60 130 ILE D O 1
ATOM 14057 N N . PRO H 1 151 ? -1.882 84.829 -33.287 1.00 34.52 131 PRO D N 1
ATOM 14058 C CA . PRO H 1 151 ? -2.111 85.907 -34.268 1.00 35.86 131 PRO D CA 1
ATOM 14059 C C . PRO H 1 151 ? -0.854 86.677 -34.626 1.00 34.10 131 PRO D C 1
ATOM 14060 O O . PRO H 1 151 ? -0.662 87.015 -35.803 1.00 35.89 131 PRO D O 1
ATOM 14064 N N . LEU H 1 152 ? 0.038 86.934 -33.664 1.00 31.97 132 LEU D N 1
ATOM 14065 C CA . LEU H 1 152 ? 1.232 87.701 -34.004 1.00 29.28 132 LEU D CA 1
ATOM 14066 C C . LEU H 1 152 ? 2.212 86.886 -34.821 1.00 32.67 132 LEU D C 1
ATOM 14067 O O . LEU H 1 152 ? 3.016 87.460 -35.560 1.00 37.29 132 LEU D O 1
ATOM 14072 N N . LEU H 1 153 ? 2.175 85.553 -34.718 1.00 34.13 133 LEU D N 1
ATOM 14073 C CA . LEU H 1 153 ? 3.135 84.772 -35.487 1.00 32.54 133 LEU D CA 1
ATOM 14074 C C . LEU H 1 153 ? 2.801 84.756 -36.971 1.00 33.30 133 LEU D C 1
ATOM 14075 O O . LEU H 1 153 ? 3.710 84.623 -37.797 1.00 35.72 133 LEU D O 1
ATOM 14080 N N . GLY H 1 154 ? 1.556 85.043 -37.324 1.00 36.17 134 GLY D N 1
ATOM 14081 C CA . GLY H 1 154 ? 1.175 85.097 -38.725 1.00 34.75 134 GLY D CA 1
ATOM 14082 C C . GLY H 1 154 ? 1.220 83.719 -39.344 1.00 38.67 134 GLY D C 1
ATOM 14083 O O . GLY H 1 154 ? 0.703 82.751 -38.777 1.00 42.23 134 GLY D O 1
ATOM 14084 N N . ASP H 1 155 ? 1.819 83.607 -40.522 1.00 40.39 135 ASP D N 1
ATOM 14085 C CA . ASP H 1 155 ? 1.803 82.342 -41.233 1.00 43.48 135 ASP D CA 1
ATOM 14086 C C . ASP H 1 155 ? 3.117 81.578 -41.112 1.00 41.47 135 ASP D C 1
ATOM 14087 O O . ASP H 1 155 ? 3.304 80.570 -41.805 1.00 41.13 135 ASP D O 1
ATOM 14092 N N . LYS H 1 156 ? 4.030 82.039 -40.261 1.00 37.83 136 LYS D N 1
ATOM 14093 C CA . LYS H 1 156 ? 5.265 81.316 -40.001 1.00 39.22 136 LYS D CA 1
ATOM 14094 C C . LYS H 1 156 ? 5.715 81.616 -38.578 1.00 39.23 136 LYS D C 1
ATOM 14095 O O . LYS H 1 156 ? 5.665 82.766 -38.134 1.00 39.01 136 LYS D O 1
ATOM 14101 N N . GLY H 1 157 ? 6.141 80.589 -37.860 1.00 31.41 137 GLY D N 1
ATOM 14102 C CA . GLY H 1 157 ? 6.478 80.789 -36.467 1.00 27.08 137 GLY D CA 1
ATOM 14103 C C . GLY H 1 157 ? 6.916 79.495 -35.821 1.00 25.83 137 GLY D C 1
ATOM 14104 O O . GLY H 1 157 ? 6.552 78.394 -36.258 1.00 26.24 137 GLY D O 1
ATOM 14105 N N . SER H 1 158 ? 7.697 79.649 -34.758 1.00 21.56 138 SER D N 1
ATOM 14106 C CA . SER H 1 158 ? 8.239 78.524 -34.014 1.00 22.87 138 SER D CA 1
ATOM 14107 C C . SER H 1 158 ? 7.939 78.765 -32.538 1.00 22.26 138 SER D C 1
ATOM 14108 O O . SER H 1 158 ? 8.342 79.792 -31.981 1.00 22.88 138 SER D O 1
ATOM 14111 N N . VAL H 1 159 ? 7.170 77.857 -31.924 1.00 22.86 139 VAL D N 1
ATOM 14112 C CA . VAL H 1 159 ? 6.833 77.921 -30.503 1.00 23.00 139 VAL D CA 1
ATOM 14113 C C . VAL H 1 159 ? 7.587 76.819 -29.757 1.00 23.03 139 VAL D C 1
ATOM 14114 O O . VAL H 1 159 ? 7.579 75.651 -30.162 1.00 22.42 139 VAL D O 1
ATOM 14118 N N . ILE H 1 160 ? 8.255 77.202 -28.682 1.00 22.25 140 ILE D N 1
ATOM 14119 C CA . ILE H 1 160 ? 9.147 76.339 -27.923 1.00 20.77 140 ILE D CA 1
ATOM 14120 C C . ILE H 1 160 ? 8.741 76.451 -26.460 1.00 21.46 140 ILE D C 1
ATOM 14121 O O . ILE H 1 160 ? 8.729 77.551 -25.911 1.00 22.46 140 ILE D O 1
ATOM 14126 N N . SER H 1 161 ? 8.369 75.334 -25.844 1.00 21.98 141 SER D N 1
ATOM 14127 C CA . SER H 1 161 ? 8.015 75.329 -24.434 1.00 21.10 141 SER D CA 1
ATOM 14128 C C . SER H 1 161 ? 9.077 74.565 -23.675 1.00 22.61 141 SER D C 1
ATOM 14129 O O . SER H 1 161 ? 9.577 73.551 -24.155 1.00 24.33 141 SER D O 1
ATOM 14132 N N . ILE H 1 162 ? 9.447 75.064 -22.504 1.00 22.15 142 ILE D N 1
ATOM 14133 C CA . ILE H 1 162 ? 10.500 74.430 -21.729 1.00 22.68 142 ILE D CA 1
ATOM 14134 C C . ILE H 1 162 ? 9.848 73.379 -20.843 1.00 25.74 142 ILE D C 1
ATOM 14135 O O . ILE H 1 162 ? 9.120 73.711 -19.903 1.00 26.43 142 ILE D O 1
ATOM 14140 N N . GLY H 1 163 ? 10.094 72.112 -21.168 1.00 26.26 143 GLY D N 1
ATOM 14141 C CA . GLY H 1 163 ? 9.661 70.991 -20.383 1.00 24.87 143 GLY D CA 1
ATOM 14142 C C . GLY H 1 163 ? 10.792 70.442 -19.541 1.00 24.28 143 GLY D C 1
ATOM 14143 O O . GLY H 1 163 ? 11.806 71.101 -19.301 1.00 25.63 143 GLY D O 1
ATOM 14144 N N . SER H 1 164 ? 10.619 69.206 -19.093 1.00 25.90 144 SER D N 1
ATOM 14145 C CA . SER H 1 164 ? 11.502 68.659 -18.078 1.00 25.67 144 SER D CA 1
ATOM 14146 C C . SER H 1 164 ? 11.635 67.155 -18.289 1.00 24.71 144 SER D C 1
ATOM 14147 O O . SER H 1 164 ? 10.629 66.469 -18.474 1.00 27.77 144 SER D O 1
ATOM 14150 N N . LYS H 1 165 ? 12.873 66.657 -18.306 1.00 25.71 145 LYS D N 1
ATOM 14151 C CA . LYS H 1 165 ? 13.112 65.215 -18.265 1.00 24.74 145 LYS D CA 1
ATOM 14152 C C . LYS H 1 165 ? 12.453 64.587 -17.028 1.00 23.44 145 LYS D C 1
ATOM 14153 O O . LYS H 1 165 ? 11.879 63.487 -17.093 1.00 23.84 145 LYS D O 1
ATOM 14159 N N . SER H 1 166 ? 12.457 65.314 -15.909 1.00 23.53 146 SER D N 1
ATOM 14160 C CA . SER H 1 166 ? 11.951 64.775 -14.658 1.00 22.51 146 SER D CA 1
ATOM 14161 C C . SER H 1 166 ? 10.470 64.413 -14.739 1.00 25.13 146 SER D C 1
ATOM 14162 O O . SER H 1 166 ? 9.990 63.620 -13.923 1.00 26.03 146 SER D O 1
ATOM 14165 N N . SER H 1 167 ? 9.728 64.970 -15.700 1.00 20.91 147 SER D N 1
ATOM 14166 C CA . SER H 1 167 ? 8.305 64.656 -15.735 1.00 24.81 147 SER D CA 1
ATOM 14167 C C . SER H 1 167 ? 8.040 63.244 -16.262 1.00 25.08 147 SER D C 1
ATOM 14168 O O . SER H 1 167 ? 6.933 62.753 -16.071 1.00 28.46 147 SER D O 1
ATOM 14171 N N . GLU H 1 168 ? 9.025 62.601 -16.931 1.00 26.61 148 GLU D N 1
ATOM 14172 C CA . GLU H 1 168 ? 9.009 61.165 -17.239 1.00 27.94 148 GLU D CA 1
ATOM 14173 C C . GLU H 1 168 ? 9.581 60.322 -16.119 1.00 27.46 148 GLU D C 1
ATOM 14174 O O . GLU H 1 168 ? 9.232 59.144 -15.995 1.00 27.88 148 GLU D O 1
ATOM 14180 N N . VAL H 1 169 ? 10.462 60.886 -15.305 1.00 28.30 149 VAL D N 1
ATOM 14181 C CA . VAL H 1 169 ? 11.145 60.083 -14.300 1.00 27.37 149 VAL D CA 1
ATOM 14182 C C . VAL H 1 169 ? 10.327 60.020 -13.020 1.00 32.78 149 VAL D C 1
ATOM 14183 O O . VAL H 1 169 ? 10.173 58.967 -12.392 1.00 32.80 149 VAL D O 1
ATOM 14187 N N . GLY H 1 170 ? 9.743 61.125 -12.629 1.00 26.51 150 GLY D N 1
ATOM 14188 C CA . GLY H 1 170 ? 9.010 61.123 -11.401 1.00 28.87 150 GLY D CA 1
ATOM 14189 C C . GLY H 1 170 ? 9.847 61.623 -10.260 1.00 27.72 150 GLY D C 1
ATOM 14190 O O . GLY H 1 170 ? 10.942 61.153 -10.005 1.00 33.87 150 GLY D O 1
ATOM 14191 N N . ILE H 1 171 ? 9.343 62.615 -9.553 1.00 27.94 151 ILE D N 1
ATOM 14192 C CA . ILE H 1 171 ? 10.036 63.143 -8.371 1.00 31.61 151 ILE D CA 1
ATOM 14193 C C . ILE H 1 171 ? 9.217 63.454 -7.134 1.00 29.16 151 ILE D C 1
ATOM 14194 O O . ILE H 1 171 ? 8.269 64.252 -7.164 1.00 29.93 151 ILE D O 1
ATOM 14199 N N . PRO H 1 172 ? 9.609 62.831 -6.022 1.00 27.48 152 PRO D N 1
ATOM 14200 C CA . PRO H 1 172 ? 8.895 63.021 -4.771 1.00 31.28 152 PRO D CA 1
ATOM 14201 C C . PRO H 1 172 ? 8.874 64.490 -4.376 1.00 31.53 152 PRO D C 1
ATOM 14202 O O . PRO H 1 172 ? 9.854 65.219 -4.571 1.00 32.36 152 PRO D O 1
ATOM 14206 N N . LEU H 1 173 ? 7.751 64.897 -3.792 1.00 26.71 153 LEU D N 1
ATOM 14207 C CA . LEU H 1 173 ? 7.471 66.246 -3.290 1.00 32.56 153 LEU D CA 1
ATOM 14208 C C . LEU H 1 173 ? 7.265 67.259 -4.415 1.00 30.94 153 LEU D C 1
ATOM 14209 O O . LEU H 1 173 ? 7.054 68.454 -4.136 1.00 31.41 153 LEU D O 1
ATOM 14214 N N . ARG H 1 174 ? 7.237 66.810 -5.675 1.00 26.61 154 ARG D N 1
ATOM 14215 C CA . ARG H 1 174 ? 7.078 67.714 -6.808 1.00 29.31 154 ARG D CA 1
ATOM 14216 C C . ARG H 1 174 ? 6.104 67.187 -7.839 1.00 25.23 154 ARG D C 1
ATOM 14217 O O . ARG H 1 174 ? 6.210 67.507 -9.028 1.00 25.30 154 ARG D O 1
ATOM 14225 N N . ALA H 1 175 ? 5.118 66.412 -7.406 1.00 22.81 155 ALA D N 1
ATOM 14226 C CA . ALA H 1 175 ? 4.199 65.855 -8.378 1.00 19.32 155 ALA D CA 1
ATOM 14227 C C . ALA H 1 175 ? 3.368 66.942 -9.077 1.00 20.58 155 ALA D C 1
ATOM 14228 O O . ALA H 1 175 ? 2.986 66.779 -10.239 1.00 19.55 155 ALA D O 1
ATOM 14230 N N . HIS H 1 176 ? 3.074 68.060 -8.400 1.00 24.44 156 HIS D N 1
ATOM 14231 C CA . HIS H 1 176 ? 2.369 69.152 -9.074 1.00 24.40 156 HIS D CA 1
ATOM 14232 C C . HIS H 1 176 ? 3.238 69.776 -10.180 1.00 22.22 156 HIS D C 1
ATOM 14233 O O . HIS H 1 176 ? 2.744 70.114 -11.279 1.00 21.70 156 HIS D O 1
ATOM 14240 N N . TYR H 1 177 ? 4.541 69.902 -9.924 1.00 21.05 157 TYR D N 1
ATOM 14241 C CA . TYR H 1 177 ? 5.457 70.386 -10.959 1.00 21.38 157 TYR D CA 1
ATOM 14242 C C . TYR H 1 177 ? 5.526 69.421 -12.152 1.00 19.90 157 TYR D C 1
ATOM 14243 O O . TYR H 1 177 ? 5.375 69.835 -13.315 1.00 19.42 157 TYR D O 1
ATOM 14252 N N . THR H 1 178 ? 5.741 68.121 -11.892 1.00 20.23 158 THR D N 1
ATOM 14253 C CA . THR H 1 178 ? 5.850 67.184 -13.015 1.00 18.67 158 THR D CA 1
ATOM 14254 C C . THR H 1 178 ? 4.536 67.074 -13.794 1.00 19.57 158 THR D C 1
ATOM 14255 O O . THR H 1 178 ? 4.566 66.919 -15.017 1.00 20.55 158 THR D O 1
ATOM 14259 N N . ALA H 1 179 ? 3.376 67.201 -13.123 1.00 19.75 159 ALA D N 1
ATOM 14260 C CA . ALA H 1 179 ? 2.108 67.235 -13.852 1.00 20.37 159 ALA D CA 1
ATOM 14261 C C . ALA H 1 179 ? 2.070 68.389 -14.845 1.00 19.36 159 ALA D C 1
ATOM 14262 O O . ALA H 1 179 ? 1.708 68.201 -16.014 1.00 18.26 159 ALA D O 1
ATOM 14264 N N . THR H 1 180 ? 2.412 69.601 -14.401 1.00 16.50 160 THR D N 1
ATOM 14265 C CA . THR H 1 180 ? 2.302 70.713 -15.355 1.00 20.62 160 THR D CA 1
ATOM 14266 C C . THR H 1 180 ? 3.327 70.591 -16.487 1.00 18.80 160 THR D C 1
ATOM 14267 O O . THR H 1 180 ? 2.986 70.768 -17.674 1.00 23.60 160 THR D O 1
ATOM 14271 N N . LYS H 1 181 ? 4.567 70.206 -16.161 1.00 18.87 161 LYS D N 1
ATOM 14272 C CA . LYS H 1 181 ? 5.578 70.089 -17.219 1.00 21.59 161 LYS D CA 1
ATOM 14273 C C . LYS H 1 181 ? 5.212 68.995 -18.211 1.00 22.41 161 LYS D C 1
ATOM 14274 O O . LYS H 1 181 ? 5.479 69.131 -19.405 1.00 23.31 161 LYS D O 1
ATOM 14280 N N . HIS H 1 182 ? 4.596 67.900 -17.742 1.00 18.62 162 HIS D N 1
ATOM 14281 C CA . HIS H 1 182 ? 4.194 66.874 -18.698 1.00 20.38 162 HIS D CA 1
ATOM 14282 C C . HIS H 1 182 ? 3.010 67.333 -19.529 1.00 20.45 162 HIS D C 1
ATOM 14283 O O . HIS H 1 182 ? 2.909 66.975 -20.704 1.00 18.98 162 HIS D O 1
ATOM 14290 N N . ALA H 1 183 ? 2.107 68.121 -18.935 1.00 18.89 163 ALA D N 1
ATOM 14291 C CA . ALA H 1 183 ? 0.988 68.649 -19.695 1.00 20.42 163 ALA D CA 1
ATOM 14292 C C . ALA H 1 183 ? 1.460 69.456 -20.899 1.00 20.55 163 ALA D C 1
ATOM 14293 O O . ALA H 1 183 ? 0.829 69.399 -21.968 1.00 21.32 163 ALA D O 1
ATOM 14295 N N . LEU H 1 184 ? 2.589 70.168 -20.770 1.00 18.30 164 LEU D N 1
ATOM 14296 C CA . LEU H 1 184 ? 3.056 70.955 -21.917 1.00 20.50 164 LEU D CA 1
ATOM 14297 C C . LEU H 1 184 ? 3.270 70.095 -23.163 1.00 22.05 164 LEU D C 1
ATOM 14298 O O . LEU H 1 184 ? 2.992 70.560 -24.279 1.00 21.15 164 LEU D O 1
ATOM 14303 N N . ARG H 1 185 ? 3.690 68.825 -22.996 1.00 20.52 165 ARG D N 1
ATOM 14304 C CA . ARG H 1 185 ? 3.921 67.948 -24.146 1.00 18.69 165 ARG D CA 1
ATOM 14305 C C . ARG H 1 185 ? 2.615 67.567 -24.835 1.00 19.60 165 ARG D C 1
ATOM 14306 O O . ARG H 1 185 ? 2.564 67.445 -26.071 1.00 20.83 165 ARG D O 1
ATOM 14314 N N . GLY H 1 186 ? 1.552 67.340 -24.058 1.00 18.22 166 GLY D N 1
ATOM 14315 C CA . GLY H 1 186 ? 0.274 67.023 -24.677 1.00 21.73 166 GLY D CA 1
ATOM 14316 C C . GLY H 1 186 ? -0.317 68.216 -25.401 1.00 21.23 166 GLY D C 1
ATOM 14317 O O . GLY H 1 186 ? -0.815 68.095 -26.534 1.00 27.12 166 GLY D O 1
ATOM 14318 N N . LEU H 1 187 ? -0.206 69.399 -24.785 1.00 21.16 167 LEU D N 1
ATOM 14319 C CA . LEU H 1 187 ? -0.600 70.630 -25.457 1.00 20.42 167 LEU D CA 1
ATOM 14320 C C . LEU H 1 187 ? 0.147 70.785 -26.772 1.00 20.93 167 LEU D C 1
ATOM 14321 O O . LEU H 1 187 ? -0.470 70.920 -27.843 1.00 22.20 167 LEU D O 1
ATOM 14326 N N . THR H 1 188 ? 1.481 70.688 -26.710 1.00 22.22 168 THR D N 1
ATOM 14327 C CA . THR H 1 188 ? 2.338 70.926 -27.877 1.00 19.20 168 THR D CA 1
ATOM 14328 C C . THR H 1 188 ? 1.982 69.991 -29.014 1.00 19.99 168 THR D C 1
ATOM 14329 O O . THR H 1 188 ? 1.793 70.416 -30.152 1.00 21.11 168 THR D O 1
ATOM 14333 N N . ARG H 1 189 ? 1.820 68.712 -28.705 1.00 20.09 169 ARG D N 1
ATOM 14334 C CA . ARG H 1 189 ? 1.515 67.727 -29.740 1.00 21.47 169 ARG D CA 1
ATOM 14335 C C . ARG H 1 189 ? 0.205 68.061 -30.472 1.00 24.40 169 ARG D C 1
ATOM 14336 O O . ARG H 1 189 ? 0.136 68.045 -31.718 1.00 22.42 169 ARG D O 1
ATOM 14344 N N . SER H 1 190 ? -0.854 68.405 -29.718 1.00 21.84 170 SER D N 1
ATOM 14345 C CA . SER H 1 190 ? -2.085 68.737 -30.439 1.00 23.01 170 SER D CA 1
ATOM 14346 C C . SER H 1 190 ? -1.959 70.049 -31.221 1.00 24.20 170 SER D C 1
ATOM 14347 O O . SER H 1 190 ? -2.436 70.144 -32.361 1.00 23.56 170 SER D O 1
ATOM 14350 N N . LEU H 1 191 ? -1.299 71.065 -30.654 1.00 22.59 171 LEU D N 1
ATOM 14351 C CA . LEU H 1 191 ? -1.151 72.316 -31.398 1.00 24.50 171 LEU D CA 1
ATOM 14352 C C . LEU H 1 191 ? -0.364 72.108 -32.685 1.00 21.69 171 LEU D C 1
ATOM 14353 O O . LEU H 1 191 ? -0.670 72.724 -33.717 1.00 21.59 171 LEU D O 1
ATOM 14358 N N . ALA H 1 192 ? 0.650 71.242 -32.648 1.00 19.86 172 ALA D N 1
ATOM 14359 C CA . ALA H 1 192 ? 1.415 70.972 -33.860 1.00 21.57 172 ALA D CA 1
ATOM 14360 C C . ALA H 1 192 ? 0.514 70.373 -34.935 1.00 23.34 172 ALA D C 1
ATOM 14361 O O . ALA H 1 192 ? 0.577 70.781 -36.104 1.00 23.54 172 ALA D O 1
ATOM 14363 N N . LYS H 1 193 ? -0.372 69.437 -34.550 1.00 22.45 173 LYS D N 1
ATOM 14364 C CA . LYS H 1 193 ? -1.333 68.924 -35.531 1.00 23.34 173 LYS D CA 1
ATOM 14365 C C . LYS H 1 193 ? -2.283 70.014 -36.038 1.00 26.76 173 LYS D C 1
ATOM 14366 O O . LYS H 1 193 ? -2.633 70.033 -37.219 1.00 29.29 173 LYS D O 1
ATOM 14372 N N . GLU H 1 194 ? -2.752 70.901 -35.155 1.00 23.46 174 GLU D N 1
ATOM 14373 C CA . GLU H 1 194 ? -3.783 71.857 -35.547 1.00 24.92 174 GLU D CA 1
ATOM 14374 C C . GLU H 1 194 ? -3.224 72.955 -36.460 1.00 28.15 174 GLU D C 1
ATOM 14375 O O . GLU H 1 194 ? -3.883 73.369 -37.419 1.00 25.18 174 GLU D O 1
ATOM 14381 N N . TYR H 1 195 ? -2.003 73.419 -36.200 1.00 26.97 175 TYR D N 1
ATOM 14382 C CA . TYR H 1 195 ? -1.458 74.574 -36.891 1.00 29.15 175 TYR D CA 1
ATOM 14383 C C . TYR H 1 195 ? -0.314 74.259 -37.838 1.00 26.47 175 TYR D C 1
ATOM 14384 O O . TYR H 1 195 ? 0.274 75.187 -38.396 1.00 25.83 175 TYR D O 1
ATOM 14393 N N . GLY H 1 196 ? 0.024 72.991 -38.036 1.00 26.44 176 GLY D N 1
ATOM 14394 C CA . GLY H 1 196 ? 1.154 72.688 -38.895 1.00 29.02 176 GLY D CA 1
ATOM 14395 C C . GLY H 1 196 ? 0.984 73.193 -40.317 1.00 28.24 176 GLY D C 1
ATOM 14396 O O . GLY H 1 196 ? 1.919 73.741 -40.907 1.00 29.14 176 GLY D O 1
ATOM 14397 N N . ARG H 1 197 ? -0.207 73.016 -40.886 1.00 29.66 177 ARG D N 1
ATOM 14398 C CA . ARG H 1 197 ? -0.474 73.463 -42.247 1.00 28.64 177 ARG D CA 1
ATOM 14399 C C . ARG H 1 197 ? -0.636 74.973 -42.348 1.00 32.79 177 ARG D C 1
ATOM 14400 O O . ARG H 1 197 ? -0.730 75.495 -43.465 1.00 35.98 177 ARG D O 1
ATOM 14408 N N . SER H 1 198 ? -0.703 75.684 -41.227 1.00 32.74 178 SER D N 1
ATOM 14409 C CA . SER H 1 198 ? -0.645 77.141 -41.255 1.00 33.05 178 SER D CA 1
ATOM 14410 C C . SER H 1 198 ? 0.774 77.663 -41.136 1.00 34.82 178 SER D C 1
ATOM 14411 O O . SER H 1 198 ? 0.966 78.881 -41.116 1.00 37.54 178 SER D O 1
ATOM 14414 N N . GLY H 1 199 ? 1.770 76.787 -41.044 1.00 30.92 179 GLY D N 1
ATOM 14415 C CA . GLY H 1 199 ? 3.140 77.242 -40.950 1.00 30.87 179 GLY D CA 1
ATOM 14416 C C . GLY H 1 199 ? 3.679 77.497 -39.561 1.00 29.18 179 GLY D C 1
ATOM 14417 O O . GLY H 1 199 ? 4.776 78.041 -39.433 1.00 32.80 179 GLY D O 1
ATOM 14418 N N . LEU H 1 200 ? 2.971 77.109 -38.520 1.00 28.81 180 LEU D N 1
ATOM 14419 C CA . LEU H 1 200 ? 3.477 77.238 -37.164 1.00 27.90 180 LEU D CA 1
ATOM 14420 C C . LEU H 1 200 ? 3.994 75.874 -36.717 1.00 23.20 180 LEU D C 1
ATOM 14421 O O . LEU H 1 200 ? 3.354 74.856 -36.961 1.00 25.14 180 LEU D O 1
ATOM 14426 N N . ARG H 1 201 ? 5.146 75.861 -36.064 1.00 22.83 181 ARG D N 1
ATOM 14427 C CA . ARG H 1 201 ? 5.729 74.660 -35.497 1.00 23.48 181 ARG D CA 1
ATOM 14428 C C . ARG H 1 201 ? 5.729 74.800 -33.983 1.00 24.03 181 ARG D C 1
ATOM 14429 O O . ARG H 1 201 ? 5.889 75.913 -33.463 1.00 21.92 181 ARG D O 1
ATOM 14437 N N . PHE H 1 202 ? 5.502 73.673 -33.283 1.00 21.93 182 PHE D N 1
ATOM 14438 C CA . PHE H 1 202 ? 5.420 73.624 -31.824 1.00 20.94 182 PHE D CA 1
ATOM 14439 C C . PHE H 1 202 ? 6.278 72.491 -31.320 1.00 18.86 182 PHE D C 1
ATOM 14440 O O . PHE H 1 202 ? 6.119 71.349 -31.767 1.00 19.27 182 PHE D O 1
ATOM 14448 N N . ASN H 1 203 ? 7.165 72.795 -30.381 1.00 18.10 183 ASN D N 1
ATOM 14449 C CA . ASN H 1 203 ? 8.036 71.781 -29.812 1.00 18.91 183 ASN D CA 1
ATOM 14450 C C . ASN H 1 203 ? 8.277 72.068 -28.338 1.00 18.81 183 ASN D C 1
ATOM 14451 O O . ASN H 1 203 ? 8.026 73.170 -27.846 1.00 23.12 183 ASN D O 1
ATOM 14456 N N . VAL H 1 204 ? 8.740 71.036 -27.642 1.00 18.61 184 VAL D N 1
ATOM 14457 C CA . VAL H 1 204 ? 9.130 71.075 -26.236 1.00 20.67 184 VAL D CA 1
ATOM 14458 C C . VAL H 1 204 ? 10.624 70.790 -26.151 1.00 19.96 184 VAL D C 1
ATOM 14459 O O . VAL H 1 204 ? 11.126 69.918 -26.865 1.00 23.18 184 VAL D O 1
ATOM 14463 N N . LEU H 1 205 ? 11.327 71.538 -25.307 1.00 20.37 185 LEU D N 1
ATOM 14464 C CA . LEU H 1 205 ? 12.687 71.221 -24.874 1.00 20.55 185 LEU D CA 1
ATOM 14465 C C . LEU H 1 205 ? 12.598 70.616 -23.491 1.00 22.50 185 LEU D C 1
ATOM 14466 O O . LEU H 1 205 ? 12.218 71.306 -22.543 1.00 25.36 185 LEU D O 1
ATOM 14471 N N . ALA H 1 206 ? 12.952 69.344 -23.363 1.00 23.85 186 ALA D N 1
ATOM 14472 C CA . ALA H 1 206 ? 12.954 68.685 -22.069 1.00 21.41 186 ALA D CA 1
ATOM 14473 C C . ALA H 1 206 ? 14.342 68.870 -21.470 1.00 23.74 186 ALA D C 1
ATOM 14474 O O . ALA H 1 206 ? 15.309 68.273 -21.947 1.00 24.27 186 ALA D O 1
ATOM 14476 N N . LEU H 1 207 ? 14.442 69.684 -20.428 1.00 24.17 187 LEU D N 1
ATOM 14477 C CA .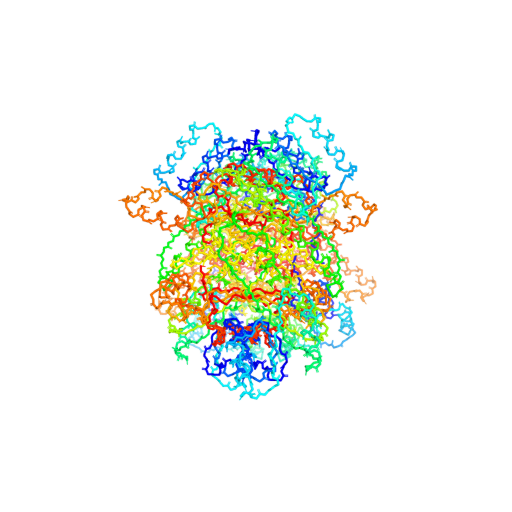 LEU H 1 207 ? 15.727 69.990 -19.796 1.00 25.32 187 LEU D CA 1
ATOM 14478 C C . LEU H 1 207 ? 16.080 68.968 -18.733 1.00 21.17 187 LEU D C 1
ATOM 14479 O O . LEU H 1 207 ? 15.205 68.370 -18.106 1.00 22.68 187 LEU D O 1
ATOM 14484 N N . GLY H 1 208 ? 17.382 68.805 -18.513 1.00 21.81 188 GLY D N 1
ATOM 14485 C CA . GLY H 1 208 ? 17.891 67.991 -17.427 1.00 25.55 188 GLY D CA 1
ATOM 14486 C C . GLY H 1 208 ? 18.013 68.804 -16.166 1.00 26.64 188 GLY D C 1
ATOM 14487 O O . GLY H 1 208 ? 17.026 69.356 -15.717 1.00 28.94 188 GLY D O 1
ATOM 14488 N N . VAL H 1 209 ? 19.182 68.861 -15.553 1.00 26.84 189 VAL D N 1
ATOM 14489 C CA . VAL H 1 209 ? 19.419 69.774 -14.451 1.00 28.11 189 VAL D CA 1
ATOM 14490 C C . VAL H 1 209 ? 20.378 70.841 -14.982 1.00 33.23 189 VAL D C 1
ATOM 14491 O O . VAL H 1 209 ? 21.407 70.520 -15.597 1.00 30.17 189 VAL D O 1
ATOM 14495 N N . VAL H 1 210 ? 20.001 72.104 -14.826 1.00 32.05 190 VAL D N 1
ATOM 14496 C CA . VAL H 1 210 ? 20.737 73.223 -15.402 1.00 31.51 190 VAL D CA 1
ATOM 14497 C C . VAL H 1 210 ? 21.208 74.120 -14.273 1.00 33.39 190 VAL D C 1
ATOM 14498 O O . VAL H 1 210 ? 20.398 74.552 -13.447 1.00 33.67 190 VAL D O 1
ATOM 14502 N N . GLU H 1 211 ? 22.501 74.438 -14.284 1.00 32.93 191 GLU D N 1
ATOM 14503 C CA . GLU H 1 211 ? 23.080 75.416 -13.373 1.00 41.24 191 GLU D CA 1
ATOM 14504 C C . GLU H 1 211 ? 22.349 76.748 -13.502 1.00 37.89 191 GLU D C 1
ATOM 14505 O O . GLU H 1 211 ? 22.119 77.225 -14.617 1.00 38.93 191 GLU D O 1
ATOM 14511 N N . THR H 1 212 ? 21.960 77.338 -12.373 1.00 35.64 192 THR D N 1
ATOM 14512 C CA . THR H 1 212 ? 21.360 78.670 -12.365 1.00 43.47 192 THR D CA 1
ATOM 14513 C C . THR H 1 212 ? 21.941 79.490 -11.222 1.00 45.66 192 THR D C 1
ATOM 14514 O O . THR H 1 212 ? 22.681 78.978 -10.374 1.00 43.63 192 THR D O 1
ATOM 14518 N N . GLU H 1 213 ? 21.525 80.770 -11.174 1.00 47.90 193 GLU D N 1
ATOM 14519 C CA . GLU H 1 213 ? 21.961 81.662 -10.104 1.00 45.99 193 GLU D CA 1
ATOM 14520 C C . GLU H 1 213 ? 21.533 81.146 -8.739 1.00 48.63 193 GLU D C 1
ATOM 14521 O O . GLU H 1 213 ? 22.249 81.350 -7.753 1.00 53.50 193 GLU D O 1
ATOM 14527 N N . GLU H 1 214 ? 20.393 80.458 -8.651 1.00 49.36 194 GLU D N 1
ATOM 14528 C CA . GLU H 1 214 ? 19.990 79.968 -7.344 1.00 51.49 194 GLU D CA 1
ATOM 14529 C C . GLU H 1 214 ? 20.916 78.872 -6.829 1.00 53.28 194 GLU D C 1
ATOM 14530 O O . GLU H 1 214 ? 21.081 78.727 -5.607 1.00 55.15 194 GLU D O 1
ATOM 14536 N N . LEU H 1 215 ? 21.639 78.185 -7.717 1.00 55.52 195 LEU D N 1
ATOM 14537 C CA . LEU H 1 215 ? 22.531 77.125 -7.248 1.00 56.20 195 LEU D CA 1
ATOM 14538 C C . LEU H 1 215 ? 23.869 77.675 -6.759 1.00 58.43 195 LEU D C 1
ATOM 14539 O O . LEU H 1 215 ? 24.438 77.163 -5.790 1.00 60.52 195 LEU D O 1
ATOM 14544 N N . HIS H 1 216 ? 24.365 78.754 -7.370 1.00 59.67 196 HIS D N 1
ATOM 14545 C CA . HIS H 1 216 ? 25.620 79.376 -6.955 1.00 64.39 196 HIS D CA 1
ATOM 14546 C C . HIS H 1 216 ? 25.437 80.298 -5.755 1.00 64.13 196 HIS D C 1
ATOM 14547 O O . HIS H 1 216 ? 26.430 80.720 -5.160 1.00 68.18 196 HIS D O 1
ATOM 14554 N N . ALA H 1 217 ? 24.186 80.527 -5.333 1.00 59.51 197 ALA D N 1
ATOM 14555 C CA . ALA H 1 217 ? 23.858 81.352 -4.178 1.00 65.54 197 ALA D CA 1
ATOM 14556 C C . ALA H 1 217 ? 23.820 80.537 -2.901 1.00 70.97 197 ALA D C 1
ATOM 14557 O O . ALA H 1 217 ? 23.585 81.092 -1.825 1.00 75.10 197 ALA D O 1
ATOM 14559 N N . LEU H 1 218 ? 24.061 79.246 -2.999 1.00 72.21 198 LEU D N 1
ATOM 14560 C CA . LEU H 1 218 ? 24.104 78.396 -1.828 1.00 78.47 198 LEU D CA 1
ATOM 14561 C C . LEU H 1 218 ? 25.474 78.479 -1.150 1.00 81.97 198 LEU D C 1
ATOM 14562 O O . LEU H 1 218 ? 26.500 78.621 -1.825 1.00 78.30 198 LEU D O 1
ATOM 14567 N N . PRO H 1 219 ? 25.514 78.338 0.199 1.00 86.21 199 PRO D N 1
ATOM 14568 C CA . PRO H 1 219 ? 26.777 78.533 0.943 1.00 88.58 199 PRO D CA 1
ATOM 14569 C C . PRO H 1 219 ? 27.904 77.507 0.727 1.00 87.76 199 PRO D C 1
ATOM 14570 O O . PRO H 1 219 ? 28.606 77.137 1.678 1.00 87.79 199 PRO D O 1
ATOM 14574 N N . ASP H 1 220 ? 28.062 77.022 -0.507 1.00 85.81 200 ASP D N 1
ATOM 14575 C CA . ASP H 1 220 ? 29.285 76.577 -1.192 1.00 84.62 200 ASP D CA 1
ATOM 14576 C C . ASP H 1 220 ? 29.681 75.099 -0.972 1.00 83.66 200 ASP D C 1
ATOM 14577 O O . ASP H 1 220 ? 30.543 74.605 -1.693 1.00 82.27 200 ASP D O 1
ATOM 14582 N N . ASP H 1 221 ? 29.084 74.370 -0.011 1.00 81.01 201 ASP D N 1
ATOM 14583 C CA . ASP H 1 221 ? 29.324 72.922 0.103 1.00 80.68 201 ASP D CA 1
ATOM 14584 C C . ASP H 1 221 ? 28.093 72.059 -0.161 1.00 78.91 201 ASP D C 1
ATOM 14585 O O . ASP H 1 221 ? 28.230 71.006 -0.783 1.00 76.93 201 ASP D O 1
ATOM 14590 N N . GLU H 1 222 ? 26.905 72.467 0.309 1.00 75.90 202 GLU D N 1
ATOM 14591 C CA . GLU H 1 222 ? 25.638 72.014 -0.274 1.00 74.56 202 GLU D CA 1
ATOM 14592 C C . GLU H 1 222 ? 25.707 72.007 -1.801 1.00 73.44 202 GLU D C 1
ATOM 14593 O O . GLU H 1 222 ? 25.126 71.135 -2.456 1.00 72.18 202 GLU D O 1
ATOM 14599 N N . ARG H 1 223 ? 26.440 72.955 -2.396 1.00 75.44 203 ARG D N 1
ATOM 14600 C CA . ARG H 1 223 ? 26.439 73.088 -3.843 1.00 71.15 203 ARG D CA 1
ATOM 14601 C C . ARG H 1 223 ? 27.306 72.027 -4.496 1.00 65.04 203 ARG D C 1
ATOM 14602 O O . ARG H 1 223 ? 26.939 71.503 -5.550 1.00 64.98 203 ARG D O 1
ATOM 14610 N N . ALA H 1 224 ? 28.478 71.744 -3.918 1.00 69.94 204 ALA D N 1
ATOM 14611 C CA . ALA H 1 224 ? 29.299 70.625 -4.371 1.00 67.15 204 ALA D CA 1
ATOM 14612 C C . ALA H 1 224 ? 28.522 69.314 -4.277 1.00 63.94 204 ALA D C 1
ATOM 14613 O O . ALA H 1 224 ? 28.428 68.554 -5.248 1.00 60.59 204 ALA D O 1
ATOM 14615 N N . GLU H 1 225 ? 27.919 69.044 -3.116 1.00 63.54 205 GLU D N 1
ATOM 14616 C CA . GLU H 1 225 ? 27.186 67.789 -2.936 1.00 63.56 205 GLU D CA 1
ATOM 14617 C C . GLU H 1 225 ? 26.054 67.688 -3.942 1.00 60.13 205 GLU D C 1
ATOM 14618 O O . GLU H 1 225 ? 25.791 66.619 -4.508 1.00 60.23 205 GLU D O 1
ATOM 14624 N N . MET H 1 226 ? 25.362 68.801 -4.175 1.00 60.66 206 MET D N 1
ATOM 14625 C CA . MET H 1 226 ? 24.174 68.735 -5.003 1.00 58.46 206 MET D CA 1
ATOM 14626 C C . MET H 1 226 ? 24.575 68.614 -6.477 1.00 53.90 206 MET D C 1
ATOM 14627 O O . MET H 1 226 ? 23.955 67.863 -7.252 1.00 47.59 206 MET D O 1
ATOM 14632 N N . THR H 1 227 ? 25.684 69.283 -6.846 1.00 52.96 207 THR D N 1
ATOM 14633 C CA . THR H 1 227 ? 26.256 69.172 -8.176 1.00 45.67 207 THR D CA 1
ATOM 14634 C C . THR H 1 227 ? 26.699 67.752 -8.466 1.00 46.18 207 THR D C 1
ATOM 14635 O O . THR H 1 227 ? 26.493 67.251 -9.576 1.00 39.54 207 THR D O 1
ATOM 14639 N N . LYS H 1 228 ? 27.329 67.093 -7.492 1.00 47.35 208 LYS D N 1
ATOM 14640 C CA . LYS H 1 228 ? 27.830 65.752 -7.748 1.00 44.41 208 LYS D CA 1
ATOM 14641 C C . LYS H 1 228 ? 26.704 64.735 -7.730 1.00 43.98 208 LYS D C 1
ATOM 14642 O O . LYS H 1 228 ? 26.707 63.792 -8.530 1.00 43.95 208 LYS D O 1
ATOM 14648 N N . PHE H 1 229 ? 25.703 64.950 -6.881 1.00 42.95 209 PHE D N 1
ATOM 14649 C CA . PHE H 1 229 ? 24.530 64.090 -6.880 1.00 43.05 209 PHE D CA 1
ATOM 14650 C C . PHE H 1 229 ? 23.855 64.066 -8.245 1.00 43.53 209 PHE D C 1
ATOM 14651 O O . PHE H 1 229 ? 23.548 62.991 -8.780 1.00 45.23 209 PHE D O 1
ATOM 14659 N N . TYR H 1 230 ? 23.608 65.242 -8.832 1.00 39.55 210 TYR D N 1
ATOM 14660 C CA . TYR H 1 230 ? 22.988 65.209 -10.152 1.00 38.20 210 TYR D CA 1
ATOM 14661 C C . TYR H 1 230 ? 23.985 64.837 -11.251 1.00 38.22 210 TYR D C 1
ATOM 14662 O O . TYR H 1 230 ? 23.607 64.154 -12.208 1.00 33.43 210 TYR D O 1
ATOM 14671 N N . SER H 1 231 ? 25.253 65.250 -11.121 1.00 33.92 211 SER D N 1
ATOM 14672 C CA . SER H 1 231 ? 26.267 64.930 -12.131 1.00 37.78 211 SER D CA 1
ATOM 14673 C C . SER H 1 231 ? 26.424 63.431 -12.321 1.00 35.76 211 SER D C 1
ATOM 14674 O O . SER H 1 231 ? 26.597 62.967 -13.448 1.00 34.75 211 SER D O 1
ATOM 14677 N N . THR H 1 232 ? 26.393 62.655 -11.235 1.00 38.28 212 THR D N 1
ATOM 14678 C CA . THR H 1 232 ? 26.525 61.211 -11.395 1.00 35.47 212 THR D CA 1
ATOM 14679 C C . THR H 1 232 ? 25.361 60.637 -12.205 1.00 37.24 212 THR D C 1
ATOM 14680 O O . THR H 1 232 ? 25.510 59.586 -12.829 1.00 37.58 212 THR D O 1
ATOM 14684 N N . LYS H 1 233 ? 24.224 61.329 -12.252 1.00 35.83 213 LYS D N 1
ATOM 14685 C CA . LYS H 1 233 ? 23.071 60.835 -12.989 1.00 33.62 213 LYS D CA 1
ATOM 14686 C C . LYS H 1 233 ? 23.165 61.122 -14.481 1.00 33.24 213 LYS D C 1
ATOM 14687 O O . LYS H 1 233 ? 22.420 60.519 -15.265 1.00 32.02 213 LYS D O 1
ATOM 14693 N N . THR H 1 234 ? 24.068 62.009 -14.897 1.00 29.76 214 THR D N 1
ATOM 14694 C CA . THR H 1 234 ? 24.170 62.386 -16.298 1.00 25.96 214 THR D CA 1
ATOM 14695 C C . THR H 1 234 ? 25.141 61.470 -17.026 1.00 25.66 214 THR D C 1
ATOM 14696 O O . THR H 1 234 ? 25.998 60.826 -16.427 1.00 30.16 214 THR D O 1
ATOM 14700 N N . ALA H 1 235 ? 24.968 61.387 -18.337 1.00 22.98 215 ALA D N 1
ATOM 14701 C CA . ALA H 1 235 ? 25.963 60.701 -19.142 1.00 25.12 215 ALA D CA 1
ATOM 14702 C C . ALA H 1 235 ? 27.217 61.548 -19.286 1.00 23.13 215 ALA D C 1
ATOM 14703 O O . ALA H 1 235 ? 28.313 61.009 -19.497 1.00 28.43 215 ALA D O 1
ATOM 14705 N N . LEU H 1 236 ? 27.085 62.869 -19.196 1.00 24.45 216 LEU D N 1
ATOM 14706 C CA . LEU H 1 236 ? 28.224 63.738 -19.485 1.00 28.53 216 LEU D CA 1
ATOM 14707 C C . LEU H 1 236 ? 29.069 64.067 -18.261 1.00 25.23 216 LEU D C 1
ATOM 14708 O O . LEU H 1 236 ? 30.198 64.542 -18.417 1.00 27.45 216 LEU D O 1
ATOM 14713 N N . GLY H 1 237 ? 28.557 63.841 -17.059 1.00 23.37 217 GLY D N 1
ATOM 14714 C CA . GLY H 1 237 ? 29.305 64.138 -15.862 1.00 22.57 217 GLY D CA 1
ATOM 14715 C C . GLY H 1 237 ? 29.293 65.586 -15.434 1.00 29.82 217 GLY D C 1
ATOM 14716 O O . GLY H 1 237 ? 30.157 65.990 -14.658 1.00 32.72 217 GLY D O 1
ATOM 14717 N N . ARG H 1 238 ? 28.311 66.370 -15.868 1.00 29.87 218 ARG D N 1
ATOM 14718 C CA . ARG H 1 238 ? 28.224 67.771 -15.472 1.00 31.03 218 ARG D CA 1
ATOM 14719 C C . ARG H 1 238 ? 26.788 68.243 -15.656 1.00 29.75 218 ARG D C 1
ATOM 14720 O O . ARG H 1 238 ? 26.004 67.644 -16.401 1.00 27.98 218 ARG D O 1
ATOM 14728 N N . LEU H 1 239 ? 26.466 69.343 -14.988 1.00 28.02 219 LEU D N 1
ATOM 14729 C CA . LEU H 1 239 ? 25.171 69.972 -15.150 1.00 28.25 219 LEU D CA 1
ATOM 14730 C C . LEU H 1 239 ? 25.129 70.810 -16.427 1.00 28.01 219 LEU D C 1
ATOM 14731 O O . LEU H 1 239 ? 26.159 71.148 -17.016 1.00 30.30 219 LEU D O 1
ATOM 14736 N N . GLY H 1 240 ? 23.910 71.094 -16.885 1.00 25.02 220 GLY D N 1
ATOM 14737 C CA . GLY H 1 240 ? 23.733 71.963 -18.021 1.00 25.59 220 GLY D CA 1
ATOM 14738 C C . GLY H 1 240 ? 23.935 73.425 -17.650 1.00 28.06 220 GLY D C 1
ATOM 14739 O O . GLY H 1 240 ? 24.018 73.782 -16.475 1.00 29.39 220 GLY D O 1
ATOM 14740 N N . THR H 1 241 ? 24.068 74.261 -18.683 1.00 27.21 221 THR D N 1
ATOM 14741 C CA . THR H 1 241 ? 24.146 75.710 -18.589 1.00 30.28 221 THR D CA 1
ATOM 14742 C C . THR H 1 241 ? 23.007 76.352 -19.372 1.00 31.30 221 THR D C 1
ATOM 14743 O O . THR H 1 241 ? 22.488 75.761 -20.330 1.00 29.68 221 THR D O 1
ATOM 14747 N N . PRO H 1 242 ? 22.617 77.584 -19.015 1.00 27.84 222 PRO D N 1
ATOM 14748 C CA . PRO H 1 242 ? 21.604 78.292 -19.819 1.00 26.16 222 PRO D CA 1
ATOM 14749 C C . PRO H 1 242 ? 22.015 78.459 -21.275 1.00 26.96 222 PRO D C 1
ATOM 14750 O O . PRO H 1 242 ? 21.155 78.417 -22.166 1.00 26.59 222 PRO D O 1
ATOM 14754 N N . ASP H 1 243 ? 23.311 78.617 -21.553 1.00 28.84 223 ASP D N 1
ATOM 14755 C CA . ASP H 1 243 ? 23.762 78.675 -22.938 1.00 29.21 223 ASP D CA 1
ATOM 14756 C C . ASP H 1 243 ? 23.521 77.405 -23.723 1.00 28.11 223 ASP D C 1
ATOM 14757 O O . ASP H 1 243 ? 23.224 77.488 -24.921 1.00 26.92 223 ASP D O 1
ATOM 14762 N N . GLU H 1 244 ? 23.613 76.243 -23.090 1.00 25.38 224 GLU D N 1
ATOM 14763 C CA . GLU H 1 244 ? 23.350 75.005 -23.821 1.00 28.42 224 GLU D CA 1
ATOM 14764 C C . GLU H 1 244 ? 21.871 74.884 -24.206 1.00 26.21 224 GLU D C 1
ATOM 14765 O O . GLU H 1 244 ? 21.528 74.547 -25.363 1.00 27.90 224 GLU D O 1
ATOM 14771 N N . VAL H 1 245 ? 20.984 75.288 -23.294 1.00 21.54 225 VAL D N 1
ATOM 14772 C CA . VAL H 1 245 ? 19.579 75.403 -23.655 1.00 23.42 225 VAL D CA 1
ATOM 14773 C C . VAL H 1 245 ? 19.410 76.378 -24.815 1.00 23.84 225 VAL D C 1
ATOM 14774 O O . VAL H 1 245 ? 18.672 76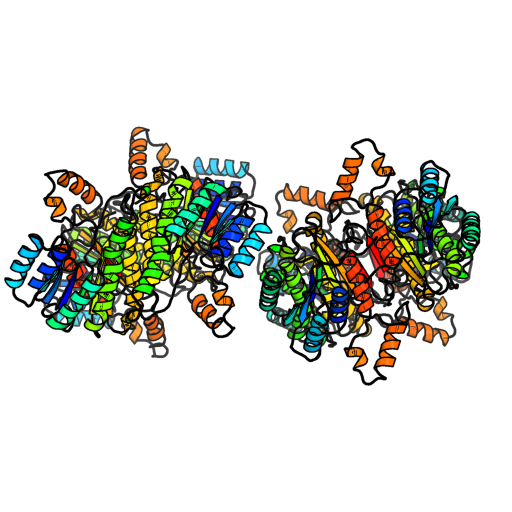.105 -25.772 1.00 23.64 225 VAL D O 1
ATOM 14778 N N . ALA H 1 246 ? 20.122 77.519 -24.776 1.00 25.36 226 ALA D N 1
ATOM 14779 C CA . ALA H 1 246 ? 19.969 78.511 -25.844 1.00 20.82 226 ALA D CA 1
ATOM 14780 C C . ALA H 1 246 ? 20.397 77.951 -27.184 1.00 24.75 226 ALA D C 1
ATOM 14781 O O . ALA H 1 246 ? 19.807 78.286 -28.220 1.00 21.75 226 ALA D O 1
ATOM 14783 N N . GLY H 1 247 ? 21.429 77.101 -27.195 1.00 24.10 227 GLY D N 1
ATOM 14784 C CA . GLY H 1 247 ? 21.798 76.454 -28.438 1.00 21.86 227 GLY D CA 1
ATOM 14785 C C . GLY H 1 247 ? 20.658 75.633 -29.014 1.00 25.78 227 GLY D C 1
ATOM 14786 O O . GLY H 1 247 ? 20.430 75.631 -30.237 1.00 26.59 227 GLY D O 1
ATOM 14787 N N . ALA H 1 248 ? 19.871 74.980 -28.136 1.00 22.31 228 ALA D N 1
ATOM 14788 C CA . ALA H 1 248 ? 18.740 74.204 -28.652 1.00 19.64 228 ALA D CA 1
ATOM 14789 C C . ALA H 1 248 ? 17.591 75.102 -29.103 1.00 22.97 228 ALA D C 1
ATOM 14790 O O . ALA H 1 248 ? 16.929 74.830 -30.125 1.00 20.84 228 ALA D O 1
ATOM 14792 N N . VAL H 1 249 ? 17.303 76.150 -28.326 1.00 20.84 229 VAL D N 1
ATOM 14793 C CA . VAL H 1 249 ? 16.322 77.139 -28.751 1.00 19.63 229 VAL D CA 1
ATOM 14794 C C . VAL H 1 249 ? 16.700 77.710 -30.106 1.00 22.26 229 VAL D C 1
ATOM 14795 O O . VAL H 1 249 ? 15.864 77.811 -31.009 1.00 20.85 229 VAL D O 1
ATOM 14799 N N . ALA H 1 250 ? 17.978 78.074 -30.272 1.00 22.92 230 ALA D N 1
ATOM 14800 C CA . ALA H 1 250 ? 18.437 78.659 -31.528 1.00 23.33 230 ALA D CA 1
ATOM 14801 C C . ALA H 1 250 ? 18.165 77.719 -32.687 1.00 23.89 230 ALA D C 1
ATOM 14802 O O . ALA H 1 250 ? 17.659 78.139 -33.741 1.00 28.04 230 ALA D O 1
ATOM 14804 N N . TRP H 1 251 ? 18.443 76.436 -32.507 1.00 21.55 231 TRP D N 1
ATOM 14805 C CA . TRP H 1 251 ? 18.142 75.517 -33.602 1.00 23.97 231 TRP D CA 1
ATOM 14806 C C . TRP H 1 251 ? 16.641 75.470 -33.895 1.00 22.42 231 TRP D C 1
ATOM 14807 O O . TRP H 1 251 ? 16.226 75.488 -35.065 1.00 22.95 231 TRP D O 1
ATOM 14818 N N . LEU H 1 252 ? 15.808 75.388 -32.853 1.00 22.20 232 LEU D N 1
ATOM 14819 C CA . LEU H 1 252 ? 14.367 75.297 -33.105 1.00 23.09 232 LEU D CA 1
ATOM 14820 C C . LEU H 1 252 ? 13.783 76.585 -33.690 1.00 24.80 232 LEU D C 1
ATOM 14821 O O . LEU H 1 252 ? 12.800 76.541 -34.444 1.00 23.18 232 LEU D O 1
ATOM 14826 N N . ALA H 1 253 ? 14.367 77.733 -33.375 1.00 23.85 233 ALA D N 1
ATOM 14827 C CA . ALA H 1 253 ? 13.898 78.978 -33.963 1.00 26.89 233 ALA D CA 1
ATOM 14828 C C . ALA H 1 253 ? 14.227 79.076 -35.443 1.00 29.33 233 ALA D C 1
ATOM 14829 O O . ALA H 1 253 ? 13.505 79.770 -36.171 1.00 32.23 233 ALA D O 1
ATOM 14831 N N . SER H 1 254 ? 15.253 78.351 -35.920 1.00 25.71 234 SER D N 1
ATOM 14832 C CA . SER H 1 254 ? 15.770 78.550 -37.265 1.00 27.83 234 SER D CA 1
ATOM 14833 C C . SER H 1 254 ? 15.103 77.619 -38.278 1.00 31.53 234 SER D C 1
ATOM 14834 O O . SER H 1 254 ? 14.460 76.623 -37.934 1.00 29.68 234 SER D O 1
ATOM 14837 N N . ASP H 1 255 ? 15.291 77.938 -39.562 1.00 29.97 235 ASP D N 1
ATOM 14838 C CA . ASP H 1 255 ? 14.754 77.087 -40.620 1.00 32.21 235 ASP D CA 1
ATOM 14839 C C . ASP H 1 255 ? 15.528 75.788 -40.783 1.00 29.79 235 ASP D C 1
ATOM 14840 O O . ASP H 1 255 ? 15.119 74.938 -41.593 1.00 27.07 235 ASP D O 1
ATOM 14845 N N . LEU H 1 256 ? 16.650 75.620 -40.076 1.00 25.18 236 LEU D N 1
ATOM 14846 C CA . LEU H 1 256 ? 17.294 74.316 -40.091 1.00 32.02 236 LEU D CA 1
ATOM 14847 C C . LEU H 1 256 ? 16.408 73.245 -39.487 1.00 31.20 236 LEU D C 1
ATOM 14848 O O . LEU H 1 256 ? 16.616 72.064 -39.784 1.00 32.65 236 LEU D O 1
ATOM 14853 N N . SER H 1 257 ? 15.389 73.635 -38.696 1.00 28.85 237 SER D N 1
ATOM 14854 C CA . SER H 1 257 ? 14.484 72.689 -38.055 1.00 24.65 237 SER D CA 1
ATOM 14855 C C . SER H 1 257 ? 13.070 72.772 -38.623 1.00 26.84 237 SER D C 1
ATOM 14856 O O . SER H 1 257 ? 12.108 72.380 -37.961 1.00 28.46 237 SER D O 1
ATOM 14859 N N . ARG H 1 258 ? 12.938 73.210 -39.875 1.00 26.53 238 ARG D N 1
ATOM 14860 C CA . ARG H 1 258 ? 11.627 73.485 -40.446 1.00 27.55 238 ARG D CA 1
ATOM 14861 C C . ARG H 1 258 ? 10.770 72.239 -40.597 1.00 25.36 238 ARG D C 1
ATOM 14862 O O . ARG H 1 258 ? 9.567 72.368 -40.822 1.00 28.86 238 ARG D O 1
ATOM 14870 N N . TYR H 1 259 ? 11.341 71.042 -40.508 1.00 28.14 239 TYR D N 1
ATOM 14871 C CA . TYR H 1 259 ? 10.527 69.837 -40.543 1.00 25.17 239 TYR D CA 1
ATOM 14872 C C . TYR H 1 259 ? 10.337 69.225 -39.155 1.00 24.76 239 TYR D C 1
ATOM 14873 O O . TYR H 1 259 ? 9.896 68.080 -39.043 1.00 22.95 239 TYR D O 1
ATOM 14882 N N . VAL H 1 260 ? 10.665 69.960 -38.103 1.00 24.59 240 VAL D N 1
ATOM 14883 C CA . VAL H 1 260 ? 10.587 69.476 -36.730 1.00 22.29 240 VAL D CA 1
ATOM 14884 C C . VAL H 1 260 ? 9.390 70.144 -36.065 1.00 24.17 240 VAL D C 1
ATOM 14885 O O . VAL H 1 260 ? 9.389 71.370 -35.837 1.00 23.15 240 VAL D O 1
ATOM 14889 N N . THR H 1 261 ? 8.371 69.349 -35.740 1.00 22.29 241 THR D N 1
ATOM 14890 C CA . THR H 1 261 ? 7.239 69.887 -34.992 1.00 22.17 241 THR D CA 1
ATOM 14891 C C . THR H 1 261 ? 6.565 68.746 -34.228 1.00 24.30 241 THR D C 1
ATOM 14892 O O . THR H 1 261 ? 6.703 67.576 -34.592 1.00 19.29 241 THR D O 1
ATOM 14896 N N . GLY H 1 262 ? 5.885 69.104 -33.133 1.00 22.37 242 GLY D N 1
ATOM 14897 C CA . GLY H 1 262 ? 5.266 68.129 -32.256 1.00 20.69 242 GLY D CA 1
ATOM 14898 C C . GLY H 1 262 ? 6.260 67.282 -31.501 1.00 26.69 242 GLY D C 1
ATOM 14899 O O . GLY H 1 262 ? 5.886 66.232 -30.976 1.00 29.18 242 GLY D O 1
ATOM 14900 N N . ALA H 1 263 ? 7.517 67.707 -31.424 1.00 22.84 243 ALA D N 1
ATOM 14901 C CA . ALA H 1 263 ? 8.577 66.882 -30.863 1.00 25.35 243 ALA D CA 1
ATOM 14902 C C . ALA H 1 263 ? 8.960 67.352 -29.463 1.00 25.29 243 ALA D C 1
ATOM 14903 O O . ALA H 1 263 ? 8.769 68.519 -29.095 1.00 25.33 243 ALA D O 1
ATOM 14905 N N . THR H 1 264 ? 9.462 66.401 -28.673 1.00 24.91 244 THR D N 1
ATOM 14906 C CA . THR H 1 264 ? 10.082 66.647 -27.375 1.00 21.51 244 THR D CA 1
ATOM 14907 C C . THR H 1 264 ? 11.575 66.390 -27.550 1.00 21.70 244 THR D C 1
ATOM 14908 O O . THR H 1 264 ? 11.987 65.245 -27.710 1.00 25.16 244 THR D O 1
ATOM 14912 N N . ILE H 1 265 ? 12.368 67.451 -27.526 1.00 21.46 245 ILE D N 1
ATOM 14913 C CA . ILE H 1 265 ? 13.811 67.424 -27.745 1.00 21.57 245 ILE D CA 1
ATOM 14914 C C . ILE H 1 265 ? 14.495 67.458 -26.382 1.00 23.08 245 ILE D C 1
ATOM 14915 O O . ILE H 1 265 ? 14.364 68.447 -25.646 1.00 24.14 245 ILE D O 1
ATOM 14920 N N . HIS H 1 266 ? 15.260 66.421 -26.051 1.00 21.35 246 HIS D N 1
ATOM 14921 C CA . HIS H 1 266 ? 15.946 66.352 -24.760 1.00 21.88 246 HIS D CA 1
ATOM 14922 C C . HIS H 1 266 ? 17.273 67.107 -24.793 1.00 22.66 246 HIS D C 1
ATOM 14923 O O . HIS H 1 266 ? 18.135 66.839 -25.640 1.00 21.75 246 HIS D O 1
ATOM 14930 N N . VAL H 1 267 ? 17.415 68.072 -23.886 1.00 20.57 247 VAL D N 1
ATOM 14931 C CA . VAL H 1 267 ? 18.667 68.769 -23.649 1.00 22.62 247 VAL D CA 1
ATOM 14932 C C . VAL H 1 267 ? 19.034 68.520 -22.194 1.00 22.27 247 VAL D C 1
ATOM 14933 O O . VAL H 1 267 ? 18.904 69.403 -21.347 1.00 22.28 247 VAL D O 1
ATOM 14937 N N . ASP H 1 268 ? 19.492 67.302 -21.890 1.00 20.64 248 ASP D N 1
ATOM 14938 C CA . ASP H 1 268 ? 19.578 66.885 -20.502 1.00 23.37 248 ASP D CA 1
ATOM 14939 C C . ASP H 1 268 ? 20.858 66.138 -20.150 1.00 23.55 248 ASP D C 1
ATOM 14940 O O . ASP H 1 268 ? 20.912 65.514 -19.079 1.00 20.36 248 ASP D O 1
ATOM 14945 N N . GLY H 1 269 ? 21.873 66.165 -21.010 1.00 21.83 249 GLY D N 1
ATOM 14946 C CA . GLY H 1 269 ? 23.136 65.521 -20.694 1.00 23.76 249 GLY D CA 1
ATOM 14947 C C . GLY H 1 269 ? 23.043 64.025 -20.515 1.00 21.96 249 GLY D C 1
ATOM 14948 O O . GLY H 1 269 ? 23.911 63.432 -19.868 1.00 19.57 249 GLY D O 1
ATOM 14949 N N . GLY H 1 270 ? 22.012 63.400 -21.083 1.00 23.12 250 GLY D N 1
ATOM 14950 C CA . GLY H 1 270 ? 21.788 61.981 -20.919 1.00 25.18 250 GLY D CA 1
ATOM 14951 C C . GLY H 1 270 ? 21.388 61.574 -19.515 1.00 29.84 250 GLY D C 1
ATOM 14952 O O . GLY H 1 270 ? 21.636 60.428 -19.123 1.00 31.61 250 GLY D O 1
ATOM 14953 N N . ILE H 1 271 ? 20.741 62.468 -18.755 1.00 25.03 251 ILE D N 1
ATOM 14954 C CA . ILE H 1 271 ? 20.499 62.212 -17.339 1.00 28.04 251 ILE D CA 1
ATOM 14955 C C . ILE H 1 271 ? 19.531 61.044 -17.133 1.00 32.74 251 ILE D C 1
ATOM 14956 O O . ILE H 1 271 ? 18.550 60.862 -17.874 1.00 34.68 251 ILE D O 1
ATOM 14961 N N . SER H 1 272 ? 19.802 60.280 -16.072 1.00 34.69 252 SER D N 1
ATOM 14962 C CA . SER H 1 272 ? 19.168 58.997 -15.693 1.00 42.51 252 SER D CA 1
ATOM 14963 C C . SER H 1 272 ? 18.466 58.225 -16.824 1.00 46.34 252 SER D C 1
ATOM 14964 O O . SER H 1 272 ? 18.996 58.087 -17.942 1.00 45.84 252 SER D O 1
#

Foldseek 3Di:
DPLAPFEEEFEPCLWFLNVLLQVVSLLVNYAYEYEDADDDPSQVVSVVVSVVSDHHYYYYYADLLDLVSLVVSLVVCCVRPVAHAEYEAEDADFDQAQPVPQDVVNLSSRCSRLAVSLVSNVVSRVVRNFQAHEYEYEAAPCLVVPDHRTVSNSVSRVVLLVVFLVVCVVCVVSHYAGEYEHEAAEDIPVLVPDPVPVSVVVQQVQLVQALQSGHHYSNLVSVVSVCRSDCVCSVDHSYYHYPYRRGD/DDLPQAPAEEEQEACLWFLNVLLQLVSVVVRYAYEYEHADDDVSLVVSVVVSVVGDHHYYYYYAHLLDLVRLVVSLVVCCVSPVAHAEYEAEDADFDFDQVVPDDPVNLSSRCSRLAVSLVSNVVSRVVRHFQAHEYEYEAAPCLVVPDGRTVSNSVSRVVLLVVFLVVCVVCVVSHYAGEYEHEAAEDIVVLVVDDDPSRVVVFQVQLVQAQQSGHHYSNLVSVVSSNRSGCVCSVDHSYYHYPYRRGD/DDQPLAPAEEEEEACQWFLNVLQQVVSLLVHYAYEYEHADDDPSQVVSVVVNVVGDHHYYYYYADLLDLVSLVVSLVVCCVRPVAHAEYEADDADFDFAQPVPQDPVNLSSRCSRLAVSLVSNVVSRVVRHFQAHFYEYEAAPCLVVDDGRTVSNSVSRVVLLVVFLVVCVVCVNSRYAGEYEHEAAEDIPVLVPDPDPVSVVVQQVQLVQAQQSGHHYSNLVSVVSSCRSGCVCSVDHSYYHYPYRRGD/DDLPLAPAEEEFEACQWFLNVLLQVVSQQVNYAYEYEHADDDVSQVCSVVVSVVGDHHYYYYYADLLDLVSLVVSLVVCCVRPVAHAEYEAEDADWDQAQPVPQDPVNLSNRCSRLAVSLVSNVVSRVVRNFQAHFYEYEAAPCLVVDDGRTVSVSVSRVVQLVVFLVVCVVCVVSHYAGEYEHEAAEDIVVLVVDDCVPVDPPQQVQLVQAPQSGHHYSNLVSVVSSCRSGCVCSVDHSYYHYPYRRGD/DPQAPAEEEEEACLWFLNVLQQLVSLQVRYAYEYEHADDDVSQVVSVVVSVVGDHHYYYYHADLLDLVSLVVSLVVCCVRPVAHAEYEAEDADFDFAQPVPQDPVNLSSRCSRLAVSLVSNVVSRVVRHFQAHEYEYEAAPCLVVDDGRTVSNSVSRVVQLVVQLVVCVVCVVSHYAGEYEHEAAEDIPVLVPDDVPCNVVVQQVQLVQAPQSGHHYSNLVSVVSVCRSDCVCSVDHSYYHYPYRRGD/DDQPLAPAEEEQEACLWFLNVLLQVVSVVVRYAYEYEHADDDVSQVVSVVVSVPGPHHYYYYYAQLLDLVSLVVSLVVCCVRPVAHAEYEAEDADWDQAQPVPQDPVNLSSRCSRLAVSLVSNVVSRVVRNFQAHEYEYEAAPCLVVPDGRTVSNSVSRVVQLVVFLVVCVVCVVSHYAGEYEHEAAEDIVVLVPDPDPVSVVVQQVQLVQALQSGHHYSNLVSVVSSCRSGCVCSVDHSYYHYPYRRGD/DDLPLAPAEEEQEACLWFLNVLLQVVSQQVHYAYEYEHADDDPSQVVSVVVSVVGDHHYYYYHADLLDLVSLVVSLVVCCVRPVAHAEYEAEDADFDQAQVVPQDPVNLSSRCSRLAVSLVSNVVSRVVRNAQAHEYEYEAAPCLVVDDGRTVSVSVSRVVQLVVFLVVCVVCVVSHYAGEYEHEAAEDIVVLVPDDVPVSVVVFQVQLVQAQQSGHHYSNLVSVVSSNRSGCVCSVDHSYYHYPYRRGD/DDLPLAPFEEEQEACLWFLNVLLQLVSQLVRYAYEYEHADDDPSLVVSVVVSVVGDHHYYYYHADLLDLVSLVVSLVVCCVRPVAHAEYEAEDADFDQAQPVPQDPVNLSSRCSRLAVSLVSNVVSRVVRHFQAHEYEYEAAPCLVVDDGSTVSNSVSRVVLLVVFLVVCVVCVVSHYAGEYEHEAAEDIPVLVPPPPVVSVVVQQVQLVQALQSGHHYSNLVSVVSSCRSGCVCSVDHSYYHYPHRRGD

Secondary structure (DSSP, 8-state):
---TT-EEEESS-SSHHHHHHHHHHHHTT-EEEEEESS--HHHHHHHHHHHHSSS--EEEE--TT-HHHHHHHHHHHHHHTS--SEEEE---------GGG--HHHHHHHHIIIIIIHHHHHHHHHHHHTT-EEEEEEEETHHHH--TT-HHHHHHHHHHHHHHHHHHHHHGGGTEEEEEEEE--B--HHHHTS-SSHHHHHHHHHHHHSSSSS-B-HHHHHHHHHHHHSGGGTT--S-EEEESTT--/-----TT-EEEESS-SSHHHHHHHHHHHHTT-EEEEEESS--HHHHHHHHHHHHSSS--EEEE--TT-HHHHHHHHHHHHHHTS--SEEEE---------GGG--HHHHHHHHIIIIIHHHHHHHHHHHHHTT-EEEEEEEETHHHH--TT-HHHHHHHHHHHHHHHHHHHHHGGGTEEEEEEEE--B--HHHHTS-SHHHHHHHHHHHHHSSSSS-B-HHHHHHHHHHHHSGGGTT--S-EEEESTT--/-----TT-EEEESS-SSHHHHHHHHHHHHTT-EEEEEESS--HHHHHHHHHHHHSSS--EEEE--TT-HHHHHHHHHHHHHHTS--SEEEE---------GGG--HHHHHHHHIIIIIIHHHHHHHHHHHHTTSEEEEEEEETHHHH--TT-HHHHHHHHHHHHHHHHHHHHHGGGTEEEEEEEE--B--HHHHTSPTTTHHHHHHHHHTTSSSSS-B-HHHHHHHHHHHHSGGGTT--S-EEEESTT--/-----TT-EEEESS-SSHHHHHHHHHHHHTT-EEEEEESS--HHHHHHHHHHHHSSS--EEEE--TTSHHHHHHHHHHHHHHTS--SEEEE---------GGG--HHHHHHHHIIIIIIHHHHHHHHHHHHTT-EEEEEEEETHHHH--TT-HHHHHHHHHHHHHHHHHHHHHGGGTEEEEEEEE--B--HHHHTS-SSHHHHHHHHHHHHSSSSS-B-HHHHHHHHHHHHSGGGTT--SEEEEESTT--/-----TT-EEEESS-SSHHHHHHHHHHHHTT-EEEEEESS--HHHHHHHHHHHHSSS--EEEE--TTSHHHHHHHHHHHHHHTSS-SEEEE---------GGG--HHHHHHHIIIIIIHHHHHHHHHHHHHTT-EEEEEEEETHHHH--TT-HHHHHHHHHHHHHHHHHHHHHGGGTEEEEEEEE--B--HHHHTS-TTHHHHHHHHHHTTSSSSS-B-HHHHHHHHHHHHSGGGTT--S-EEEESTT--/-----TT-EEEESS-SSHHHHHHHHHHHHTT-EEEEEESS-SHHHHHHHHHHTTSSS--EEEE--TT-HHHHHHHHHHHHHHTS--SEEEE---------GGG--HHHHHHHHIIIIIIHHHHHHHHHHHHTTSEEEEEEEETHHHH--TT-HHHHHHHHHHHHHHHHHHHHHGGGTEEEEEEEE--B--HHHHTS-SSSSSSHHHHHHHTSSSSS-B-HHHHHHHHHHHHSGGGTT--S-EEEESTT--/---TT-EEEEES-SSHHHHHHHHHHHHTT-EEEEEESS--HHHHHHHHHHHHH-S--EEEE--TT-HHHHHHHHHHHHHHTSS-SEEEE---------GGG--HHHHHHHHIIIIIHHHHHHHHHHHHHTTSEEEEEEEETHHHH--TT-HHHHHHHHHHHHHHHHHHHHHGGGTEEEEEEEE--B--HHHHTS-HHHHHHHHHHHHHHSSSSS-B-HHHHHHHHHHHHSGGGTT--S-EEEESTT--/-----TT-EEEESS-SSHHHHHHHHHHHHTT-EEEEEESS--HHHHHHHHHHHTSSS--EEEE--TT-HHHHHHHHHHHHHHTS--SEEEE---------GGG--HHHHHHHHIIIIIIHHHHHHHHHHHHTTSEEEEEEEETHHHH--TT-HHHHHHHHHHHHHHHHHHHHHGGGTEEEEEEEE--B--HHHHTS-TTHHHHHHHHHHHHSSSSS-B-HHHHHHHHHHHHSGGGTT--S-EEEESTT--

B-factor: mean 35.98, std 13.9, range [15.22, 106.92]

Solvent-accessible surface area: 70385 Å² total; per-residue (Å²): 49,66,8,173,52,34,46,0,0,0,1,18,0,10,125,8,20,0,41,15,0,0,16,6,1,7,124,21,20,2,25,0,0,0,2,20,132,86,124,48,129,22,3,45,34,0,46,136,62,8,144,126,62,36,62,61,26,35,25,39,90,4,37,12,37,44,44,141,54,0,42,111,5,13,98,48,0,22,157,93,15,32,83,2,44,2,0,0,8,20,27,41,39,77,22,104,32,55,3,60,124,6,74,69,77,34,0,53,96,0,0,30,14,3,0,7,0,7,0,2,0,2,25,66,0,17,97,32,5,46,107,123,6,3,1,0,1,11,3,10,17,24,2,59,25,2,37,54,68,37,1,2,34,0,0,0,10,13,0,3,30,0,0,4,24,0,0,1,30,36,27,3,136,65,31,2,23,1,1,0,0,0,15,20,39,24,52,23,90,109,16,107,87,62,70,111,88,88,57,55,118,76,45,141,106,60,16,92,77,2,0,16,31,95,10,0,44,27,66,8,2,0,1,0,0,0,0,0,7,0,58,45,1,87,2,1,0,9,4,30,0,33,2,1,0,0,13,30,70,135,37,42,10,182,53,37,45,0,0,0,1,16,0,13,122,9,20,0,32,14,0,0,17,24,4,5,120,43,17,3,26,0,0,0,1,23,134,110,113,47,76,19,2,52,8,0,32,54,46,9,169,72,49,65,59,62,24,32,22,44,110,3,36,11,39,43,67,173,48,0,45,105,3,12,101,27,0,31,153,103,10,46,60,1,43,2,0,0,9,22,26,43,40,81,27,102,30,55,2,59,120,6,73,65,75,36,0,47,96,1,0,38,17,2,0,10,0,7,0,9,0,0,26,64,0,17,102,25,4,46,124,113,7,3,1,0,1,9,2,9,29,25,1,55,30,4,33,62,62,40,1,2,36,0,0,0,13,15,0,3,27,0,0,3,24,0,0,1,31,37,27,4,137,63,30,2,21,1,1,0,0,0,15,19,32,21,43,35,87,115,9,80,81,61,80,104,105,76,52,59,128,76,29,147,115,54,16,105,81,2,0,16,28,96,9,0,44,30,63,8,1,4,6,1,0,12,0,0,6,0,58,14,0,74,3,1,0,9,4,31,0,32,0,1,0,0,14,30,164,125,10,35,7,181,48,30,53,0,0,0,1,19,0,13,119,10,21,0,33,16,1,0,34,19,5,4,169,23,17,2,28,1,0,1,1,24,133,112,112,55,131,24,5,45,32,0,46,161,60,4,151,142,32,62,56,71,4,28,25,40,127,4,40,12,39,52,64,154,51,0,37,102,5,10,133,61,0,27,188,91,12,42,72,3,43,2,0,0,6,23,26,41,33,84,22,107,32,55,3,56,121,6,76,75,72,33,0,45,97,0,0,33,15,1,0,8,0,6,0,4,0,0,24,66,0,16,97,35,5,42,114,122,8,3,1,0,1,10,2,8,24,26,1,56,25,2,47,58,65,33,1,2,36,0,0,0,10,17,0,3,28,0,1,5,25,0,0,1,31,36,26,2,135,54,26,2,20,1,1,1,0,0,14,19,34,22,51,32,87,116,22,92,86,69,89,115,92,76,79,44,125,76,44,134,111,56,8,92,77,2,0,16,29,95,14,1,41,28,71,8,2,6,3,0,0,3,0,0,6,1,57,13,0,84,3,0,0,10,5,31,0,34,0,1,0,0,13,24,133,131,13,49,8,184,52,31,54,0,0,0,1,18,0,9,127,7,23,0,37,15,0,0,30,15,4,3,147,20,21,3,27,0,0,0,1,18,135,88,102,43,130,16,2,49,28,0,42,142,69,8,180,148,53,67,58,65,28,29,24,44,128,4,46,11,37,38,56,155,60,0,42,117,4,13,140,35,0,32,182,92,12,38,72,2,42,3,0,0,7,22,27,39,37,68,20,105,32,54,4,60,120,5,74,64,75,35,0,48,86,0,0,42,15,2,0,10,0,6,0,4,0,2,27,66,0,17,99,33,6,47,121,107,6,3,2,0,2,9,2,11,24,22,1,61,25,4,43,54,65,41,1,2,35,0,0,0,12,16,0,4,28,0,1,6,24,0,0,1,29,37,26,4,136,62,33,2,20,2,1,0,0,0,14,19,38,21,66,34,78,111,22,105,87,65,89,100,114,48,85,40,132,75,42,133,102,44,16,74,76,2,0,16,28,98,7,0,41,26,63,5,2,4,4,0,0,4,0,0,4,0,64,8,0,77,2,1,1,8,4,32,0,33,1,1,0,0,15,25,49,66,8,184,50,32,54,0,0,0,2,18,0,12,137,11,19,0,36,14,0,0,16,5,2,4,123,23,17,3,24,0,0,0,1,22,134,88,106,44,116,26,3,48,33,0,40,136,56,8,178,139,51,62,59,65,26,31,20,42,134,2,35,12,38,44,58,165,56,0,40,94,1,10,134,42,0,29,198,103,15,41,77,3,44,3,0,0,9,22,26,42,35,79,23,102,30,56,3,62,114,5,75,62,79,34,0,46,96,0,0,35,14,2,0,9,0,8,0,3,0,1,25,65,0,16,98,33,5,43,123,109,6,3,2,0,1,12,3,10,22,26,1,60,24,2,49,50,67,39,1,2,37,0,0,0,11,15,0,3,30,0,0,4,28,0,0,1,29,36,28,3,139,62,30,1,20,1,1,1,0,0,16,20,38,21,52,41,87,126,20,103,86,51,85,90,108,89,69,59,127,65,50,143,113,59,16,90,81,3,0,18,29,97,7,0,45,27,64,8,2,0,0,1,0,0,0,0,6,0,59,45,1,82,3,1,0,10,3,31,0,34,1,1,0,1,14,28,145,89,5,46,9,185,51,39,52,0,0,0,1,16,0,13,137,10,21,0,34,16,0,0,21,2,1,4,146,20,16,3,24,0,0,1,1,19,148,94,102,47,130,26,2,62,51,0,40,162,68,8,174,135,56,66,55,68,23,32,21,43,89,5,41,13,38,32,53,144,59,0,37,114,5,11,114,46,0,29,166,97,11,35,76,3,47,3,0,0,7,22,26,40,38,74,24,100,29,55,4,60,122,4,76,64,77,32,0,46,96,0,0,39,19,2,0,10,0,6,0,4,0,1,24,65,0,18,97,31,6,46,121,111,6,4,1,0,1,10,3,10,22,21,1,60,30,4,42,54,67,41,2,2,37,0,0,0,10,14,0,3,28,0,1,5,25,0,0,0,30,36,27,3,135,63,28,2,21,1,0,0,0,0,14,19,39,23,43,38,85,129,17,93,81,57,94,128,102,100,91,44,113,75,35,145,110,45,8,100,80,2,0,16,29,96,11,0,49,28,56,7,1,0,0,0,0,0,0,0,6,0,58,8,0,73,2,1,0,10,4,30,0,34,2,1,0,1,11,27,51,145,33,55,10,182,48,39,52,0,0,0,1,17,0,14,135,9,20,0,32,12,1,0,26,25,4,3,130,40,14,3,22,0,0,0,1,22,134,90,115,45,129,24,2,50,26,0,36,131,64,8,168,137,54,65,56,64,25,31,23,38,119,4,34,12,37,48,60,162,34,0,40,103,5,10,121,47,0,30,194,106,18,39,76,2,44,2,0,0,7,20,25,43,35,76,22,109,30,55,4,59,121,5,75,68,78,35,0,50,98,0,0,33,13,2,0,9,0,6,0,3,0,0,25,65,0,17,96,34,6,45,121,131,7,3,1,0,1,11,2,8,21,28,1,57,31,2,40,54,64,44,2,3,38,0,0,0,11,15,0,4,28,0,0,4,26,0,0,1,30,39,27,3,136,61,29,4,20,1,1,1,0,0,16,20,37,22,53,32,83,115,14,117,86,66,71,110,109,90,57,49,123,76,32,155,113,48,18,96,83,2,0,16,29,98,7,0,45,27,69,8,2,4,6,0,0,11,0,0,6,0,64,16,0,86,2,1,1,8,4,29,0,33,1,1,0,1,15,24,65,122,8,44,8,187,52,33,38,0,0,0,2,17,0,14,145,11,20,0,33,16,0,0,18,13,5,4,133,18,21,3,22,0,0,0,0,22,128,114,118,49,124,16,3,54,25,0,39,139,62,7,172,142,48,68,60,61,26,32,26,35,133,3,37,15,37,40,55,101,33,0,40,89,5,11,100,38,0,4,136,97,18,23,65,1,44,3,0,0,10,21,27,40,35,83,25,105,30,55,3,61,121,5,78,64,80,35,0,46,96,0,0,35,18,2,0,7,0,8,0,3,1,1,24,64,0,16,58,16,6,45,119,110,6,3,2,0,2,9,2,8,24,22,1,61,25,4,39,51,66,43,2,2,38,0,0,0,10,14,0,3,27,0,1,5,26,0,0,1,32,37,26,3,138,60,29,1,19,2,1,0,0,0,16,19,42,22,53,37,89,128,26,90,82,59,109,99,105,51,71,40,109,74,29,112,107,47,10,99,88,2,0,17,30,96,10,0,47,28,57,7,1,4,3,0,0,1,0,0,7,0,59,11,1,79,2,1,0,8,6,32,0,32,2,1,0,1,13,22

Sequence (1996 aa):
LGLRGKKALVTGGSRGVGRGVVLALARAGVDVFTCYREESDASASLARELKQLGGDHHALRADLADPKQIAELFQEVGRRFGTLDVVVNNAGVISHVPYAELPVAEWQRIVDVNLTGAHLVIQHAIPLLGDKGSVISIGSKSSEVGIPLRAHYTATKHALRGLTRSLAKEYGRSGLRFNVLALGVVETEELHALPDDERAEMTKFYSTKTALGRLGTPDEVAGAVAWLASDLSRYVTGATIHVDGGISLELGLRGKKALVTGGSRGVGRGVVLALARAGVDVFTCYREESDASASLARELKQLGGDHHALRADLADPKQIAELFQEVGRRFGTLDVVVNNAGVISHVPYAELPVAEWQRIVDVNLTGAHLVIQHAIPLLGDKGSVISIGSKSSEVGIPLRAHYTATKHALRGLTRSLAKEYGRSGLRFNVLALGVVETEELHALPDDERAEMTKFYSTKTALGRLGTPDEVAGAVAWLASDLSRYVTGATIHVDGGISLELGLRGKKALVTGGSRGVGRGVVLALARAGVDVFTCYREESDASASLARELKQLGGDHHALRADLADPKQIAELFQEVGRRFGTLDVVVNNAGVISHVPYAELPVAEWQRIVDVNLTGAHLVIQHAIPLLGDKGSVISIGSKSSEVGIPLRAHYTATKHALRGLTRSLAKEYGRSGLRFNVLALGVVETEELHALPDDERAEMTKFYSTKTALGRLGTPDEVAGAVAWLASDLSRYVTGATIHVDGGISLELGLRGKKALVTGGSRGVGRGVVLALARAGVDVFTCYREESDASASLARELKQLGGDHHALRADLADPKQIAELFQEVGRRFGTLDVVVNNAGVISHVPYAELPVAEWQRIVDVNLTGAHLVIQHAIPLLGDKGSVISIGSKSSEVGIPLRAHYTATKHALRGLTRSLAKEYGRSGLRFNVLALGVVETEELHALPDDERAEMTKFYSTKTALGRLGTPDEVAGAVAWLASDLSRYVTGATIHVDGGISLGLRGKKALVTGGSRGVGRGVVLALARAGVDVFTCYREESDASASLARELKQLGGDHHALRADLADPKQIAELFQEVGRRFGTLDVVVNNAGVISHVPYAELPVAEWQRIVDVNLTGAHLVIQHAIPLLGDKGSVISIGSKSSEVGIPLRAHYTATKHALRGLTRSLAKEYGRSGLRFNVLALGVVETEELHALPDDERAEMTKFYSTKTALGRLGTPDEVAGAVAWLASDLSRYVTGATIHVDGGISLELGLRGKKALVTGGSRGVGRGVVLALARAGVDVFTCYREESDASASLARELKQLGGDHHALRADLADPKQIAELFQEVGRRFGTLDVVVNNAGVISHVPYAELPVAEWQRIVDVNLTGAHLVIQHAIPLLGDKGSVISIGSKSSEVGIPLRAHYTATKHALRGLTRSLAKEYGRSGLRFNVLALGVVETEELHALPDDERAEMTKFYSTKTALGRLGTPDEVAGAVAWLASDLSRYVTGATIHVDGGISLELGLRGKKALVTGGSRGVGRGVVLALARAGVDVFTCYREESDASASLARELKQLGGDHHALRADLADPKQIAELFQEVGRRFGTLDVVVNNAGVISHVPYAELPVAEWQRIVDVNLTGAHLVIQHAIPLLGDKGSVISIGSKSSEVGIPLRAHYTATKHALRGLTRSLAKEYGRSGLRFNVLALGVVETEELHALPDDERAEMTKFYSTKTALGRLGTPDEVAGAVAWLASDLSRYVTGATIHVDGGISLELGLRGKKALVTGGSRGVGRGVVLALARAGVDVFTCYREESDASASLARELKQLGGDHHALRADLADPKQIAELFQEVGRRFGTLDVVVNNAGVISHVPYAELPVAEWQRIVDVNLTGAHLVIQHAIPLLGDKGSVISIGSKSSEVGIPLRAHYTATKHALRGLTRSLAKEYGRSGLRFNVLALGVVETEELHALPDDERAEMTKFYSTKTALGRLGTPDEVAGAVAWLASDLSRYVTGATIHVDGGIS

CATH classification: 3.40.50.720